Protein AF-0000000078810450 (afdb_homodimer)

Organism: NCBI:txid997884

Structure (mmCIF, N/CA/C/O backbone):
data_AF-0000000078810450-model_v1
#
loop_
_entity.id
_entity.type
_entity.pdbx_description
1 polymer Exo-1,4-beta-D-glucosaminidase
#
loop_
_atom_site.group_PDB
_atom_site.id
_atom_site.type_symbol
_atom_site.label_atom_id
_atom_site.label_alt_id
_atom_site.label_comp_id
_atom_site.label_asym_id
_atom_site.label_entity_id
_atom_site.label_seq_id
_atom_site.pdbx_PDB_ins_code
_atom_site.Cartn_x
_atom_site.Cartn_y
_atom_site.Cartn_z
_atom_site.occupancy
_atom_site.B_iso_or_equiv
_atom_site.auth_seq_id
_atom_site.auth_comp_id
_atom_site.auth_asym_id
_atom_site.auth_atom_id
_atom_site.pdbx_PDB_model_num
ATOM 1 N N . MET A 1 1 ? -10.781 -10.5 62.188 1 21.38 1 MET A N 1
ATOM 2 C CA . MET A 1 1 ? -11.43 -10.844 60.938 1 21.38 1 MET A CA 1
ATOM 3 C C . MET A 1 1 ? -10.594 -10.367 59.75 1 21.38 1 MET A C 1
ATOM 5 O O . MET A 1 1 ? -11.031 -10.461 58.594 1 21.38 1 MET A O 1
ATOM 9 N N . MET A 1 2 ? -9.508 -9.695 59.844 1 20.66 2 MET A N 1
ATOM 10 C CA . MET A 1 2 ? -8.656 -8.688 59.219 1 20.66 2 MET A CA 1
ATOM 11 C C . MET A 1 2 ? -7.68 -9.32 58.25 1 20.66 2 MET A C 1
ATOM 13 O O . MET A 1 2 ? -6.898 -8.617 57.594 1 20.66 2 MET A O 1
ATOM 17 N N . LYS A 1 3 ? -7.469 -10.562 58.469 1 24.83 3 LYS A N 1
ATOM 18 C CA . LYS A 1 3 ? -6.246 -11.227 58 1 24.83 3 LYS A CA 1
ATOM 19 C C . LYS A 1 3 ? -6.234 -11.383 56.5 1 24.83 3 LYS A C 1
ATOM 21 O O . LYS A 1 3 ? -5.168 -11.5 55.875 1 24.83 3 LYS A O 1
ATOM 26 N N . ASN A 1 4 ? -7.266 -11.797 55.938 1 23.16 4 ASN A N 1
ATOM 27 C CA . ASN A 1 4 ? -7.23 -12.586 54.719 1 23.16 4 ASN A CA 1
ATOM 28 C C . ASN A 1 4 ? -7.027 -11.711 53.469 1 23.16 4 ASN A C 1
ATOM 30 O O . ASN A 1 4 ? -7.305 -12.133 52.344 1 23.16 4 ASN A O 1
ATOM 34 N N . ARG A 1 5 ? -6.918 -10.367 53.688 1 27.88 5 ARG A N 1
ATOM 35 C CA . ARG A 1 5 ? -7.078 -9.461 52.562 1 27.88 5 ARG A CA 1
ATOM 36 C C . ARG A 1 5 ? -5.832 -9.461 51.656 1 27.88 5 ARG A C 1
ATOM 38 O O . ARG A 1 5 ? -5.793 -8.781 50.625 1 27.88 5 ARG A O 1
ATOM 45 N N . PHE A 1 6 ? -4.738 -9.883 52.281 1 26.28 6 PHE A N 1
ATOM 46 C CA . PHE A 1 6 ? -3.432 -9.516 51.75 1 26.28 6 PHE A CA 1
ATOM 47 C C . PHE A 1 6 ? -3.1 -10.344 50.531 1 26.28 6 PHE A C 1
ATOM 49 O O . PHE A 1 6 ? -2.17 -10.008 49.781 1 26.28 6 PHE A O 1
ATOM 56 N N . ILE A 1 7 ? -3.629 -11.555 50.469 1 25.14 7 ILE A N 1
ATOM 57 C CA . ILE A 1 7 ? -2.977 -12.531 49.594 1 25.14 7 ILE A CA 1
ATOM 58 C C . ILE A 1 7 ? -3.301 -12.219 48.156 1 25.14 7 ILE A C 1
ATOM 60 O O . ILE A 1 7 ? -2.588 -12.656 47.25 1 25.14 7 ILE A O 1
ATOM 64 N N . TYR A 1 8 ? -4.449 -11.469 47.938 1 25.22 8 TYR A N 1
ATOM 65 C CA . TYR A 1 8 ? -4.977 -11.57 46.562 1 25.22 8 TYR A CA 1
ATOM 66 C C . TYR A 1 8 ? -4.133 -10.766 45.594 1 25.22 8 TYR A C 1
ATOM 68 O O . TYR A 1 8 ? -4.305 -10.875 44.375 1 25.22 8 TYR A O 1
ATOM 76 N N . PHE A 1 9 ? -3.438 -9.672 46.062 1 24.89 9 PHE A N 1
ATOM 77 C CA . PHE A 1 9 ? -2.959 -8.656 45.156 1 24.89 9 PHE A CA 1
ATOM 78 C C . PHE A 1 9 ? -1.717 -9.141 44.406 1 24.89 9 PHE A C 1
ATOM 80 O O . PHE A 1 9 ? -1.189 -8.438 43.531 1 24.89 9 PHE A O 1
ATOM 87 N N . LEU A 1 10 ? -1.019 -10.125 45.062 1 24.41 10 LEU A N 1
ATOM 88 C CA . LEU A 1 10 ? 0.326 -10.359 44.531 1 24.41 10 LEU A CA 1
ATOM 89 C C . LEU A 1 10 ? 0.276 -11.008 43.156 1 24.41 10 LEU A C 1
ATOM 91 O O . LEU A 1 10 ? 1.299 -11.109 42.469 1 24.41 10 LEU A O 1
ATOM 95 N N . VAL A 1 11 ? -0.8 -11.773 42.938 1 25.97 11 VAL A N 1
ATOM 96 C CA . VAL A 1 11 ? -0.687 -12.727 41.844 1 25.97 11 VAL A CA 1
ATOM 97 C C . VAL A 1 11 ? -0.676 -11.984 40.5 1 25.97 11 VAL A C 1
ATOM 99 O O . VAL A 1 11 ? -0.349 -12.562 39.469 1 25.97 11 VAL A O 1
ATOM 102 N N . PHE A 1 12 ? -1.182 -10.734 40.438 1 25.69 12 PHE A N 1
ATOM 103 C CA . PHE A 1 12 ? -1.432 -10.195 39.125 1 25.69 12 PHE A CA 1
ATOM 104 C C . PHE A 1 12 ? -0.128 -9.773 38.438 1 25.69 12 PHE A C 1
ATOM 106 O O . PHE A 1 12 ? -0.127 -9.336 37.281 1 25.69 12 PHE A O 1
ATOM 113 N N . MET A 1 13 ? 0.93 -9.492 39.25 1 24.31 13 MET A N 1
ATOM 114 C CA . MET A 1 13 ? 2.025 -8.742 38.625 1 24.31 13 MET A CA 1
ATOM 115 C C . MET A 1 13 ? 2.844 -9.633 37.719 1 24.31 13 MET A C 1
ATOM 117 O O . MET A 1 13 ? 3.779 -9.172 37.062 1 24.31 13 MET A O 1
ATOM 121 N N . LEU A 1 14 ? 2.938 -10.883 38.094 1 26.75 14 LEU A N 1
ATOM 122 C CA . LEU A 1 14 ? 3.9 -11.609 37.281 1 26.75 14 LEU A CA 1
ATOM 123 C C . LEU A 1 14 ? 3.34 -11.867 35.906 1 26.75 14 LEU A C 1
ATOM 125 O O . LEU A 1 14 ? 2.857 -12.969 35.594 1 26.75 14 LEU A O 1
ATOM 129 N N . LEU A 1 15 ? 2.559 -10.938 35.344 1 27.98 15 LEU A N 1
ATOM 130 C CA . LEU A 1 15 ? 2.246 -11.328 34 1 27.98 15 LEU A CA 1
ATOM 131 C C . LEU A 1 15 ? 3.52 -11.461 33.156 1 27.98 15 LEU A C 1
ATOM 133 O O . LEU A 1 15 ? 4.336 -10.539 33.125 1 27.98 15 LEU A O 1
ATOM 137 N N . PRO A 1 16 ? 4.062 -12.672 33.031 1 27.22 16 PRO A N 1
ATOM 138 C CA . PRO A 1 16 ? 5.207 -12.781 32.125 1 27.22 16 PRO A CA 1
ATOM 139 C C . PRO A 1 16 ? 5.035 -11.938 30.875 1 27.22 16 PRO A C 1
ATOM 141 O O . PRO A 1 16 ? 3.926 -11.812 30.359 1 27.22 16 PRO A O 1
ATOM 144 N N . VAL A 1 17 ? 5.887 -11.031 30.703 1 28.42 17 VAL A N 1
ATOM 145 C CA . VAL A 1 17 ? 6.137 -10.398 29.406 1 28.42 17 VAL A CA 1
ATOM 146 C C . VAL A 1 17 ? 6.297 -11.477 28.328 1 28.42 17 VAL A C 1
ATOM 148 O O . VAL A 1 17 ? 7.312 -12.164 28.281 1 28.42 17 VAL A O 1
ATOM 151 N N . VAL A 1 18 ? 5.324 -12.367 28.203 1 27.5 18 VAL A N 1
ATOM 152 C CA . VAL A 1 18 ? 5.383 -13.141 26.969 1 27.5 18 VAL A CA 1
ATOM 153 C C . VAL A 1 18 ? 5.641 -12.203 25.781 1 27.5 18 VAL A C 1
ATOM 155 O O . VAL A 1 18 ? 4.852 -11.289 25.531 1 27.5 18 VAL A O 1
ATOM 158 N N . MET A 1 19 ? 6.84 -12.109 25.484 1 28.89 19 MET A N 1
ATOM 159 C CA . MET A 1 19 ? 7.25 -11.555 24.188 1 28.89 19 MET A CA 1
ATOM 160 C C . MET A 1 19 ? 6.359 -12.078 23.078 1 28.89 19 MET A C 1
ATOM 162 O O . MET A 1 19 ? 6.402 -13.266 22.75 1 28.89 19 MET A O 1
ATOM 166 N N . MET A 1 20 ? 5.113 -11.758 23.062 1 32.91 20 MET A N 1
ATOM 167 C CA . MET A 1 20 ? 4.246 -11.961 21.906 1 32.91 20 MET A CA 1
ATOM 168 C C . MET A 1 20 ? 4.977 -11.609 20.625 1 32.91 20 MET A C 1
ATOM 170 O O . MET A 1 20 ? 5.445 -10.484 20.453 1 32.91 20 MET A O 1
ATOM 174 N N . ALA A 1 21 ? 5.609 -12.531 20.109 1 36 21 ALA A N 1
ATOM 175 C CA . ALA A 1 21 ? 6.184 -12.359 18.781 1 36 21 ALA A CA 1
ATOM 176 C C . ALA A 1 21 ? 5.18 -11.711 17.828 1 36 21 ALA A C 1
ATOM 178 O O . ALA A 1 21 ? 4.148 -12.297 17.516 1 36 21 ALA A O 1
ATOM 179 N N . GLN A 1 22 ? 4.719 -10.5 17.812 1 42.09 22 GLN A N 1
ATOM 180 C CA . GLN A 1 22 ? 3.955 -9.719 16.844 1 42.09 22 GLN A CA 1
ATOM 181 C C . GLN A 1 22 ? 4.402 -10.016 15.414 1 42.09 22 GLN A C 1
ATOM 183 O O . GLN A 1 22 ? 5.594 -9.93 15.102 1 42.09 22 GLN A O 1
ATOM 188 N N . TYR A 1 23 ? 3.615 -10.828 14.625 1 57.78 23 TYR A N 1
ATOM 189 C CA . TYR A 1 23 ? 3.926 -11.039 13.219 1 57.78 23 TYR A CA 1
ATOM 190 C C . TYR A 1 23 ? 4.191 -9.719 12.508 1 57.78 23 TYR A C 1
ATOM 192 O O . TYR A 1 23 ? 3.469 -8.742 12.711 1 57.78 23 TYR A O 1
ATOM 200 N N . LYS A 1 24 ? 5.359 -9.531 12.055 1 81.19 24 LYS A N 1
ATOM 201 C CA . LYS A 1 24 ? 5.707 -8.375 11.242 1 81.19 24 LYS A CA 1
ATOM 202 C C . LYS A 1 24 ? 5.332 -8.602 9.781 1 81.19 24 LYS A C 1
ATOM 204 O O . LYS A 1 24 ? 5.82 -9.547 9.148 1 81.19 24 LYS A O 1
ATOM 209 N N . LEU A 1 25 ? 4.266 -7.879 9.281 1 92.75 25 LEU A N 1
ATOM 210 C CA . LEU A 1 25 ? 3.875 -7.953 7.879 1 92.75 25 LEU A CA 1
ATOM 211 C C . LEU A 1 25 ? 5.047 -7.602 6.969 1 92.75 25 LEU A C 1
ATOM 213 O O . LEU A 1 25 ? 5.852 -6.727 7.297 1 92.75 25 LEU A O 1
ATOM 217 N N . ASN A 1 26 ? 5.121 -8.297 5.883 1 95.75 26 ASN A N 1
ATOM 218 C CA . ASN A 1 26 ? 6.18 -8.125 4.898 1 95.75 26 ASN A CA 1
ATOM 219 C C . ASN A 1 26 ? 5.809 -7.066 3.859 1 95.75 26 ASN A C 1
ATOM 221 O O . ASN A 1 26 ? 5.039 -7.34 2.936 1 95.75 26 ASN A O 1
ATOM 225 N N . PHE A 1 27 ? 6.398 -5.902 3.979 1 95.5 27 PHE A N 1
ATOM 226 C CA . PHE A 1 27 ? 6.145 -4.828 3.027 1 95.5 27 PHE A CA 1
ATOM 227 C C . PHE A 1 27 ? 7.207 -4.809 1.937 1 95.5 27 PHE A C 1
ATOM 229 O O . PHE A 1 27 ? 7.172 -3.957 1.043 1 95.5 27 PHE A O 1
ATOM 236 N N . GLY A 1 28 ? 8.164 -5.793 1.945 1 96 28 GLY A N 1
ATOM 237 C CA . GLY A 1 28 ? 9.305 -5.75 1.047 1 96 28 GLY A CA 1
ATOM 238 C C . GLY A 1 28 ? 10.328 -4.703 1.435 1 96 28 GLY A C 1
ATOM 239 O O . GLY A 1 28 ? 10.406 -4.305 2.598 1 96 28 GLY A O 1
ATOM 240 N N . LEU A 1 29 ? 11.195 -4.348 0.47 1 95.12 29 LEU A N 1
ATOM 241 C CA . LEU A 1 29 ? 12.195 -3.316 0.716 1 95.12 29 LEU A CA 1
ATOM 242 C C . LEU A 1 29 ? 11.586 -1.925 0.592 1 95.12 29 LEU A C 1
ATOM 244 O O . LEU A 1 29 ? 10.711 -1.698 -0.249 1 95.12 29 LEU A O 1
ATOM 248 N N . ARG A 1 30 ? 12.023 -1.065 1.402 1 93.81 30 ARG A N 1
ATOM 249 C CA . ARG A 1 30 ? 11.547 0.313 1.348 1 93.81 30 ARG A CA 1
ATOM 250 C C . ARG A 1 30 ? 12.609 1.237 0.762 1 93.81 30 ARG A C 1
ATOM 252 O O . ARG A 1 30 ? 12.383 2.441 0.623 1 93.81 30 ARG A O 1
ATOM 259 N N . GLN A 1 31 ? 13.734 0.712 0.553 1 92 31 GLN A N 1
ATOM 260 C CA . GLN A 1 31 ? 14.836 1.341 -0.167 1 92 31 GLN A CA 1
ATOM 261 C C . GLN A 1 31 ? 15.695 0.299 -0.881 1 92 31 GLN A C 1
ATOM 263 O O . GLN A 1 31 ? 15.758 -0.858 -0.458 1 92 31 GLN A O 1
ATOM 268 N N . GLN A 1 32 ? 16.344 0.661 -1.959 1 92.25 32 GLN A N 1
ATOM 269 C CA . GLN A 1 32 ? 17.219 -0.257 -2.674 1 92.25 32 GLN A CA 1
ATOM 270 C C . GLN A 1 32 ? 18.406 -0.677 -1.803 1 92.25 32 GLN A C 1
ATOM 272 O O . GLN A 1 32 ? 18.875 0.095 -0.959 1 92.25 32 GLN A O 1
ATOM 277 N N . GLN A 1 33 ? 18.859 -1.914 -2.039 1 93.69 33 GLN A N 1
ATOM 278 C CA . GLN A 1 33 ? 20.078 -2.373 -1.388 1 93.69 33 GLN A CA 1
ATOM 279 C C . GLN A 1 33 ? 21.266 -1.479 -1.743 1 93.69 33 GLN A C 1
ATOM 281 O O . GLN A 1 33 ? 21.344 -0.952 -2.855 1 93.69 33 GLN A O 1
ATOM 286 N N . PRO A 1 34 ? 22.188 -1.278 -0.757 1 92.44 34 PRO A N 1
ATOM 287 C CA . PRO A 1 34 ? 23.422 -0.576 -1.134 1 92.44 34 PRO A CA 1
ATOM 288 C C . PRO A 1 34 ? 24.234 -1.326 -2.189 1 92.44 34 PRO A C 1
ATOM 290 O O . PRO A 1 34 ? 24.156 -2.555 -2.271 1 92.44 34 PRO A O 1
ATOM 293 N N . ALA A 1 35 ? 24.984 -0.656 -2.908 1 92.56 35 ALA A N 1
ATOM 294 C CA . ALA A 1 35 ? 25.781 -1.212 -4 1 92.56 35 ALA A CA 1
ATOM 295 C C . ALA A 1 35 ? 26.703 -2.316 -3.498 1 92.56 35 ALA A C 1
ATOM 297 O O . ALA A 1 35 ? 26.969 -3.287 -4.211 1 92.56 35 ALA A O 1
ATOM 298 N N . SER A 1 36 ? 27.141 -2.258 -2.252 1 94.19 36 SER A N 1
ATOM 299 C CA . SER A 1 36 ? 28.094 -3.203 -1.685 1 94.19 36 SER A CA 1
ATOM 300 C C . SER A 1 36 ? 27.469 -4.574 -1.483 1 94.19 36 SER A C 1
ATOM 302 O O . SER A 1 36 ? 28.172 -5.582 -1.373 1 94.19 36 SER A O 1
ATOM 304 N N . GLU A 1 37 ? 26.125 -4.629 -1.515 1 94.19 37 GLU A N 1
ATOM 305 C CA . GLU A 1 37 ? 25.422 -5.883 -1.247 1 94.19 37 GLU A CA 1
ATOM 306 C C . GLU A 1 37 ? 24.984 -6.559 -2.545 1 94.19 37 GLU A C 1
ATOM 308 O O . GLU A 1 37 ? 24.562 -7.715 -2.533 1 94.19 37 GLU A O 1
ATOM 313 N N . LEU A 1 38 ? 25.156 -5.91 -3.662 1 96.06 38 LEU A N 1
ATOM 314 C CA . LEU A 1 38 ? 24.719 -6.461 -4.941 1 96.06 38 LEU A CA 1
ATOM 315 C C . LEU A 1 38 ? 25.688 -7.527 -5.434 1 96.06 38 LEU A C 1
ATOM 317 O O . LEU A 1 38 ? 26.906 -7.402 -5.246 1 96.06 38 LEU A O 1
ATOM 321 N N . PRO A 1 39 ? 25.156 -8.625 -6.027 1 96.56 39 PRO A N 1
ATOM 322 C CA . PRO A 1 39 ? 26.062 -9.656 -6.559 1 96.56 39 PRO A CA 1
ATOM 323 C C . PRO A 1 39 ? 26.969 -9.133 -7.664 1 96.56 39 PRO A C 1
ATOM 325 O O . PRO A 1 39 ? 26.562 -8.281 -8.461 1 96.56 39 PRO A O 1
ATOM 328 N N . LYS A 1 40 ? 28.156 -9.688 -7.719 1 95.69 40 LYS A N 1
ATOM 329 C CA . LYS A 1 40 ? 29.156 -9.312 -8.719 1 95.69 40 LYS A CA 1
ATOM 330 C C . LYS A 1 40 ? 29.641 -10.539 -9.484 1 95.69 40 LYS A C 1
ATOM 332 O O . LYS A 1 40 ? 29.953 -11.57 -8.883 1 95.69 40 LYS A O 1
ATOM 337 N N . GLY A 1 41 ? 29.625 -10.461 -10.773 1 95.12 41 GLY A N 1
ATOM 338 C CA . GLY A 1 41 ? 30.156 -11.508 -11.625 1 95.12 41 GLY A CA 1
ATOM 339 C C . GLY A 1 41 ? 31.531 -11.18 -12.188 1 95.12 41 GLY A C 1
ATOM 340 O O . GLY A 1 41 ? 31.922 -10.016 -12.219 1 95.12 41 GLY A O 1
ATOM 341 N N . LYS A 1 42 ? 32.25 -12.188 -12.602 1 95.94 42 LYS A N 1
ATOM 342 C CA . LYS A 1 42 ? 33.562 -12.016 -13.227 1 95.94 42 LYS A CA 1
ATOM 343 C C . LYS A 1 42 ? 33.406 -11.711 -14.719 1 95.94 42 LYS A C 1
ATOM 345 O O . LYS A 1 42 ? 34.25 -11.008 -15.297 1 95.94 42 LYS A O 1
ATOM 350 N N . ALA A 1 43 ? 32.406 -12.289 -15.281 1 95.19 43 ALA A N 1
ATOM 351 C CA . ALA A 1 43 ? 32.188 -12.109 -16.703 1 95.19 43 ALA A CA 1
ATOM 352 C C . ALA A 1 43 ? 31.656 -10.703 -17.016 1 95.19 43 ALA A C 1
ATOM 354 O O . ALA A 1 43 ? 30.828 -10.172 -16.266 1 95.19 43 ALA A O 1
ATOM 355 N N . PRO A 1 44 ? 32.125 -10.102 -18.078 1 91.94 44 PRO A N 1
ATOM 356 C CA . PRO A 1 44 ? 31.609 -8.789 -18.453 1 91.94 44 PRO A CA 1
ATOM 357 C C . PRO A 1 44 ? 30.203 -8.859 -19.031 1 91.94 44 PRO A C 1
ATOM 359 O O . PRO A 1 44 ? 29.797 -9.906 -19.547 1 91.94 44 PRO A O 1
ATOM 362 N N . LEU A 1 45 ? 29.531 -7.758 -18.938 1 90.81 45 LEU A N 1
ATOM 363 C CA . LEU A 1 45 ? 28.219 -7.641 -19.562 1 90.81 45 LEU A CA 1
ATOM 364 C C . LEU A 1 45 ? 28.359 -7.609 -21.078 1 90.81 45 LEU A C 1
ATOM 366 O O . LEU A 1 45 ? 29.188 -6.883 -21.625 1 90.81 45 LEU A O 1
ATOM 370 N N . ILE A 1 46 ? 27.641 -8.406 -21.734 1 89.69 46 ILE A N 1
ATOM 371 C CA . ILE A 1 46 ? 27.516 -8.336 -23.188 1 89.69 46 ILE A CA 1
ATOM 372 C C . ILE A 1 46 ? 26.25 -7.57 -23.562 1 89.69 46 ILE A C 1
ATOM 374 O O . ILE A 1 46 ? 25.141 -8.062 -23.359 1 89.69 46 ILE A O 1
ATOM 378 N N . PRO A 1 47 ? 26.359 -6.441 -24.109 1 91.19 47 PRO A N 1
ATOM 379 C CA . PRO A 1 47 ? 25.156 -5.656 -24.438 1 91.19 47 PRO A CA 1
ATOM 380 C C . PRO A 1 47 ? 24.312 -6.285 -25.531 1 91.19 47 PRO A C 1
ATOM 382 O O . PRO A 1 47 ? 24.859 -6.953 -26.422 1 91.19 47 PRO A O 1
ATOM 385 N N . ALA A 1 48 ? 23.078 -6.074 -25.469 1 93.88 48 ALA A N 1
ATOM 386 C CA . ALA A 1 48 ? 22.172 -6.484 -26.531 1 93.88 48 ALA A CA 1
ATOM 387 C C . ALA A 1 48 ? 22.281 -5.562 -27.734 1 93.88 48 ALA A C 1
ATOM 389 O O . ALA A 1 48 ? 22.797 -4.445 -27.625 1 93.88 48 ALA A O 1
ATOM 390 N N . ILE A 1 49 ? 21.891 -6.039 -28.875 1 93.81 49 ILE A N 1
ATOM 391 C CA . ILE A 1 49 ? 21.906 -5.254 -30.094 1 93.81 49 ILE A CA 1
ATOM 392 C C . ILE A 1 49 ? 20.484 -4.98 -30.562 1 93.81 49 ILE A C 1
ATOM 394 O O . ILE A 1 49 ? 19.719 -5.91 -30.828 1 93.81 49 ILE A O 1
ATOM 398 N N . ARG A 1 50 ? 20.172 -3.707 -30.688 1 93.06 50 ARG A N 1
ATOM 399 C CA . ARG A 1 50 ? 18.828 -3.277 -31.062 1 93.06 50 ARG A CA 1
ATOM 400 C C . ARG A 1 50 ? 18.469 -3.756 -32.469 1 93.06 50 ARG A C 1
ATOM 402 O O . ARG A 1 50 ? 19.266 -3.627 -33.406 1 93.06 50 ARG A O 1
ATOM 409 N N . LYS A 1 51 ? 17.281 -4.312 -32.562 1 90.88 51 LYS A N 1
ATOM 410 C CA . LYS A 1 51 ? 16.781 -4.715 -33.875 1 90.88 51 LYS A CA 1
ATOM 411 C C . LYS A 1 51 ? 16.094 -3.545 -34.562 1 90.88 51 LYS A C 1
ATOM 413 O O . LYS A 1 51 ? 15.492 -2.689 -33.938 1 90.88 51 LYS A O 1
ATOM 418 N N . SER A 1 52 ? 16.234 -3.551 -35.875 1 85.88 52 SER A N 1
ATOM 419 C CA . SER A 1 52 ? 15.586 -2.506 -36.656 1 85.88 52 SER A CA 1
ATOM 420 C C . SER A 1 52 ? 14.078 -2.715 -36.688 1 85.88 52 SER A C 1
ATOM 422 O O . SER A 1 52 ? 13.602 -3.852 -36.75 1 85.88 52 SER A O 1
ATOM 424 N N . LYS A 1 53 ? 13.414 -1.57 -36.688 1 82.31 53 LYS A N 1
ATOM 425 C CA . LYS A 1 53 ? 11.961 -1.637 -36.781 1 82.31 53 LYS A CA 1
ATOM 426 C C . LYS A 1 53 ? 11.508 -1.979 -38.188 1 82.31 53 LYS A C 1
ATOM 428 O O . LYS A 1 53 ? 12.062 -1.471 -39.156 1 82.31 53 LYS A O 1
ATOM 433 N N . THR A 1 54 ? 10.672 -2.961 -38.281 1 80.44 54 THR A N 1
ATOM 434 C CA . THR A 1 54 ? 10.023 -3.277 -39.531 1 80.44 54 THR A CA 1
ATOM 435 C C . THR A 1 54 ? 8.539 -2.914 -39.5 1 80.44 54 THR A C 1
ATOM 437 O O . THR A 1 54 ? 7.84 -3.264 -38.531 1 80.44 54 THR A O 1
ATOM 440 N N . ASP A 1 55 ? 8.102 -2.154 -40.438 1 81.5 55 ASP A N 1
ATOM 441 C CA . ASP A 1 55 ? 6.688 -1.816 -40.5 1 81.5 55 ASP A CA 1
ATOM 442 C C . ASP A 1 55 ? 5.852 -3.031 -40.906 1 81.5 55 ASP A C 1
ATOM 444 O O . ASP A 1 55 ? 6.133 -3.684 -41.906 1 81.5 55 ASP A O 1
ATOM 448 N N . MET A 1 56 ? 5.02 -3.373 -40.062 1 84.81 56 MET A N 1
ATOM 449 C CA . MET A 1 56 ? 4.145 -4.512 -40.344 1 84.81 56 MET A CA 1
ATOM 450 C C . MET A 1 56 ? 2.695 -4.176 -40 1 84.81 56 MET A C 1
ATOM 452 O O . MET A 1 56 ? 2.418 -3.525 -39 1 84.81 56 MET A O 1
ATOM 456 N N . LYS A 1 57 ? 1.841 -4.551 -40.875 1 87.69 57 LYS A N 1
ATOM 457 C CA . LYS A 1 57 ? 0.411 -4.434 -40.594 1 87.69 57 LYS A CA 1
ATOM 458 C C . LYS A 1 57 ? -0.084 -5.586 -39.75 1 87.69 57 LYS A C 1
ATOM 460 O O . LYS A 1 57 ? 0.46 -6.691 -39.781 1 87.69 57 LYS A O 1
ATOM 465 N N . GLY A 1 58 ? -1.146 -5.219 -39.031 1 92.62 58 GLY A N 1
ATOM 466 C CA . GLY A 1 58 ? -1.755 -6.27 -38.219 1 92.62 58 GLY A CA 1
ATOM 467 C C . GLY A 1 58 ? -2.338 -7.395 -39.062 1 92.62 58 GLY A C 1
ATOM 468 O O . GLY A 1 58 ? -2.893 -7.156 -40.125 1 92.62 58 GLY A O 1
ATOM 469 N N . VAL A 1 59 ? -2.146 -8.547 -38.562 1 93.19 59 VAL A N 1
ATOM 470 C CA . VAL A 1 59 ? -2.709 -9.734 -39.188 1 93.19 59 VAL A CA 1
ATOM 471 C C . VAL A 1 59 ? -3.93 -10.211 -38.406 1 93.19 59 VAL A C 1
ATOM 473 O O . VAL A 1 59 ? -3.914 -10.242 -37.188 1 93.19 59 VAL A O 1
ATOM 476 N N . VAL A 1 60 ? -4.969 -10.438 -39.062 1 95 60 VAL A N 1
ATOM 477 C CA . VAL A 1 60 ? -6.199 -10.961 -38.5 1 95 60 VAL A CA 1
ATOM 478 C C . VAL A 1 60 ? -6.434 -12.391 -38.969 1 95 60 VAL A C 1
ATOM 480 O O . VAL A 1 60 ? -6.656 -12.633 -40.156 1 95 60 VAL A O 1
ATOM 483 N N . THR A 1 61 ? -6.371 -13.344 -38.031 1 94.62 61 THR A N 1
ATOM 484 C CA . THR A 1 61 ? -6.508 -14.75 -38.375 1 94.62 61 THR A CA 1
ATOM 485 C C . THR A 1 61 ? -7.703 -15.375 -37.656 1 94.62 61 THR A C 1
ATOM 487 O O . THR A 1 61 ? -7.977 -15.055 -36.5 1 94.62 61 THR A O 1
ATOM 490 N N . PRO A 1 62 ? -8.391 -16.234 -38.312 1 92.81 62 PRO A N 1
ATOM 491 C CA . PRO A 1 62 ? -9.492 -16.922 -37.656 1 92.81 62 PRO A CA 1
ATOM 492 C C . PRO A 1 62 ? -9.039 -17.703 -36.438 1 92.81 62 PRO A C 1
ATOM 494 O O . PRO A 1 62 ? -7.992 -18.359 -36.469 1 92.81 62 PRO A O 1
ATOM 497 N N . ALA A 1 63 ? -9.727 -17.625 -35.438 1 89.75 63 ALA A N 1
ATOM 498 C CA . ALA A 1 63 ? -9.43 -18.328 -34.188 1 89.75 63 ALA A CA 1
ATOM 499 C C . ALA A 1 63 ? -10.578 -19.25 -33.781 1 89.75 63 ALA A C 1
ATOM 501 O O . ALA A 1 63 ? -10.656 -19.703 -32.656 1 89.75 63 ALA A O 1
ATOM 502 N N . GLY A 1 64 ? -11.547 -19.438 -34.719 1 79.19 64 GLY A N 1
ATOM 503 C CA . GLY A 1 64 ? -12.711 -20.25 -34.438 1 79.19 64 GLY A CA 1
ATOM 504 C C . GLY A 1 64 ? -13.852 -19.453 -33.812 1 79.19 64 GLY A C 1
ATOM 505 O O . GLY A 1 64 ? -13.648 -18.359 -33.312 1 79.19 64 GLY A O 1
ATOM 506 N N . GLU A 1 65 ? -15.125 -19.859 -33.969 1 77 65 GLU A N 1
ATOM 507 C CA . GLU A 1 65 ? -16.312 -19.359 -33.281 1 77 65 GLU A CA 1
ATOM 508 C C . GLU A 1 65 ? -16.562 -17.891 -33.594 1 77 65 GLU A C 1
ATOM 510 O O . GLU A 1 65 ? -16.781 -17.078 -32.688 1 77 65 GLU A O 1
ATOM 515 N N . GLN A 1 66 ? -16.344 -17.531 -34.844 1 84.94 66 GLN A N 1
ATOM 516 C CA . GLN A 1 66 ? -16.562 -16.172 -35.344 1 84.94 66 GLN A CA 1
ATOM 517 C C . GLN A 1 66 ? -15.617 -15.195 -34.625 1 84.94 66 GLN A C 1
ATOM 519 O O . GLN A 1 66 ? -15.977 -14.039 -34.406 1 84.94 66 GLN A O 1
ATOM 524 N N . GLN A 1 67 ? -14.555 -15.758 -34.125 1 91.81 67 GLN A N 1
ATOM 525 C CA . GLN A 1 67 ? -13.531 -14.93 -33.531 1 91.81 67 GLN A CA 1
ATOM 526 C C . GLN A 1 67 ? -12.281 -14.852 -34.406 1 91.81 67 GLN A C 1
ATOM 528 O O . GLN A 1 67 ? -11.984 -15.789 -35.125 1 91.81 67 GLN A O 1
ATOM 533 N N . TYR A 1 68 ? -11.68 -13.766 -34.344 1 95.69 68 TYR A N 1
ATOM 534 C CA . TYR A 1 68 ? -10.469 -13.5 -35.125 1 95.69 68 TYR A CA 1
ATOM 535 C C . TYR A 1 68 ? -9.375 -12.93 -34.219 1 95.69 68 TYR A C 1
ATOM 537 O O . TYR A 1 68 ? -9.617 -12.016 -33.438 1 95.69 68 TYR A O 1
ATOM 545 N N . ARG A 1 69 ? -8.227 -13.523 -34.281 1 96.69 69 ARG A N 1
ATOM 546 C CA . ARG A 1 69 ? -7.105 -13.117 -33.469 1 96.69 69 ARG A CA 1
ATOM 547 C C . ARG A 1 69 ? -6.312 -11.992 -34.125 1 96.69 69 ARG A C 1
ATOM 549 O O . ARG A 1 69 ? -6.016 -12.055 -35.312 1 96.69 69 ARG A O 1
ATOM 556 N N . LEU A 1 70 ? -6.051 -10.938 -33.344 1 97 70 LEU A N 1
ATOM 557 C CA . LEU A 1 70 ? -5.137 -9.891 -33.781 1 97 70 LEU A CA 1
ATOM 558 C C . LEU A 1 70 ? -3.695 -10.242 -33.438 1 97 70 LEU A C 1
ATOM 560 O O . LEU A 1 70 ? -3.361 -10.406 -32.281 1 97 70 LEU A O 1
ATOM 564 N N . SER A 1 71 ? -2.938 -10.383 -34.438 1 92.94 71 SER A N 1
ATOM 565 C CA . SER A 1 71 ? -1.545 -10.742 -34.188 1 92.94 71 SER A CA 1
ATOM 566 C C . SER A 1 71 ? -0.611 -9.992 -35.125 1 92.94 71 SER A C 1
ATOM 568 O O . SER A 1 71 ? -1.067 -9.32 -36.062 1 92.94 71 SER A O 1
ATOM 570 N N . ASP A 1 72 ? 0.542 -10.109 -34.844 1 89.06 72 ASP A N 1
ATOM 571 C CA . ASP A 1 72 ? 1.573 -9.461 -35.656 1 89.06 72 ASP A CA 1
ATOM 572 C C . ASP A 1 72 ? 1.313 -7.957 -35.781 1 89.06 72 ASP A C 1
ATOM 574 O O . ASP A 1 72 ? 0.229 -7.48 -35.438 1 89.06 72 ASP A O 1
ATOM 578 N N . GLY A 1 73 ? 2.221 -7.125 -35.875 1 92.75 73 GLY A N 1
ATOM 579 C CA . GLY A 1 73 ? 2.109 -5.703 -36.188 1 92.75 73 GLY A CA 1
ATOM 580 C C . GLY A 1 73 ? 1.915 -4.848 -34.938 1 92.75 73 GLY A C 1
ATOM 581 O O . GLY A 1 73 ? 1.751 -3.631 -35.031 1 92.75 73 GLY A O 1
ATOM 582 N N . TRP A 1 74 ? 1.786 -5.473 -33.812 1 96.31 74 TRP A N 1
ATOM 583 C CA . TRP A 1 74 ? 1.665 -4.703 -32.562 1 96.31 74 TRP A CA 1
ATOM 584 C C . TRP A 1 74 ? 2.881 -3.807 -32.375 1 96.31 74 TRP A C 1
ATOM 586 O O . TRP A 1 74 ? 4.016 -4.215 -32.625 1 96.31 74 TRP A O 1
ATOM 596 N N . GLU A 1 75 ? 2.635 -2.629 -31.953 1 96.56 75 GLU A N 1
ATOM 597 C CA . GLU A 1 75 ? 3.684 -1.688 -31.578 1 96.56 75 GLU A CA 1
ATOM 598 C C . GLU A 1 75 ? 3.562 -1.289 -30.109 1 96.56 75 GLU A C 1
ATOM 600 O O . GLU A 1 75 ? 2.471 -1.334 -29.531 1 96.56 75 GLU A O 1
ATOM 605 N N . MET A 1 76 ? 4.66 -0.916 -29.453 1 97 76 MET A N 1
ATOM 606 C CA . MET A 1 76 ? 4.68 -0.542 -28.047 1 97 76 MET A CA 1
ATOM 607 C C . MET A 1 76 ? 5.613 0.641 -27.812 1 97 76 MET A C 1
ATOM 609 O O . MET A 1 76 ? 6.676 0.731 -28.422 1 97 76 MET A O 1
ATOM 613 N N . LEU A 1 77 ? 5.254 1.527 -27.016 1 96.5 77 LEU A N 1
ATOM 614 C CA . LEU A 1 77 ? 6.098 2.648 -26.594 1 96.5 77 LEU A CA 1
ATOM 615 C C . LEU A 1 77 ? 5.688 3.16 -25.219 1 96.5 77 LEU A C 1
ATOM 617 O O . LEU A 1 77 ? 4.52 3.074 -24.844 1 96.5 77 LEU A O 1
ATOM 621 N N . ASP A 1 78 ? 6.637 3.6 -24.422 1 96.44 78 ASP A N 1
ATOM 622 C CA . ASP A 1 78 ? 6.301 4.125 -23.094 1 96.44 78 ASP A CA 1
ATOM 623 C C . ASP A 1 78 ? 5.539 5.445 -23.219 1 96.44 78 ASP A C 1
ATOM 625 O O . ASP A 1 78 ? 5.688 6.172 -24.188 1 96.44 78 ASP A O 1
ATOM 629 N N . GLY A 1 79 ? 4.73 5.754 -22.25 1 94.56 79 GLY A N 1
ATOM 630 C CA . GLY A 1 79 ? 3.826 6.895 -22.266 1 94.56 79 GLY A CA 1
ATOM 631 C C . GLY A 1 79 ? 4.539 8.219 -22.469 1 94.56 79 GLY A C 1
ATOM 632 O O . GLY A 1 79 ? 4.09 9.062 -23.25 1 94.56 79 GLY A O 1
ATOM 633 N N . LYS A 1 80 ? 5.598 8.492 -21.766 1 92.56 80 LYS A N 1
ATOM 634 C CA . LYS A 1 80 ? 6.336 9.75 -21.844 1 92.56 80 LYS A CA 1
ATOM 635 C C . LYS A 1 80 ? 6.816 10.016 -23.281 1 92.56 80 LYS A C 1
ATOM 637 O O . LYS A 1 80 ? 6.734 11.141 -23.766 1 92.56 80 LYS A O 1
ATOM 642 N N . SER A 1 81 ? 7.336 8.953 -23.922 1 92.81 81 SER A N 1
ATOM 643 C CA . SER A 1 81 ? 7.82 9.086 -25.281 1 92.81 81 SER A CA 1
ATOM 644 C C . SER A 1 81 ? 6.676 9.367 -26.25 1 92.81 81 SER A C 1
ATOM 646 O O . SER A 1 81 ? 6.836 10.133 -27.203 1 92.81 81 SER A O 1
ATOM 648 N N . VAL A 1 82 ? 5.562 8.719 -26.031 1 92.88 82 VAL A N 1
ATOM 649 C CA . VAL A 1 82 ? 4.398 8.953 -26.875 1 92.88 82 VAL A CA 1
ATOM 650 C C . VAL A 1 82 ? 3.994 10.422 -26.812 1 92.88 82 VAL A C 1
ATOM 652 O O . VAL A 1 82 ? 3.766 11.062 -27.844 1 92.88 82 VAL A O 1
ATOM 655 N N . ILE A 1 83 ? 3.889 10.953 -25.625 1 90.62 83 ILE A N 1
ATOM 656 C CA . ILE A 1 83 ? 3.488 12.344 -25.438 1 90.62 83 ILE A CA 1
ATOM 657 C C . ILE A 1 83 ? 4.539 13.273 -26.047 1 90.62 83 ILE A C 1
ATOM 659 O O . ILE A 1 83 ? 4.199 14.258 -26.703 1 90.62 83 ILE A O 1
ATOM 663 N N . SER A 1 84 ? 5.816 13 -25.891 1 90.69 84 SER A N 1
ATOM 664 C CA . SER A 1 84 ? 6.918 13.828 -26.359 1 90.69 84 SER A CA 1
ATOM 665 C C . SER A 1 84 ? 6.977 13.875 -27.875 1 90.69 84 SER A C 1
ATOM 667 O O . SER A 1 84 ? 7.566 14.789 -28.453 1 90.69 84 SER A O 1
ATOM 669 N N . SER A 1 85 ? 6.398 12.898 -28.531 1 88.31 85 SER A N 1
ATOM 670 C CA . SER A 1 85 ? 6.383 12.891 -29.984 1 88.31 85 SER A CA 1
ATOM 671 C C . SER A 1 85 ? 5.504 14.008 -30.531 1 88.31 85 SER A C 1
ATOM 673 O O . SER A 1 85 ? 5.648 14.406 -31.688 1 88.31 85 SER A O 1
ATOM 675 N N . GLY A 1 86 ? 4.566 14.438 -29.75 1 87 86 GLY A N 1
ATOM 676 C CA . GLY A 1 86 ? 3.645 15.477 -30.156 1 87 86 GLY A CA 1
ATOM 677 C C . GLY A 1 86 ? 2.613 15 -31.172 1 87 86 GLY A C 1
ATOM 678 O O . GLY A 1 86 ? 1.874 15.805 -31.734 1 87 86 GLY A O 1
ATOM 679 N N . LYS A 1 87 ? 2.604 13.727 -31.391 1 87.94 87 LYS A N 1
ATOM 680 C CA . LYS A 1 87 ? 1.69 13.141 -32.375 1 87.94 87 LYS A CA 1
ATOM 681 C C . LYS A 1 87 ? 0.609 12.305 -31.688 1 87.94 87 LYS A C 1
ATOM 683 O O . LYS A 1 87 ? 0.768 11.898 -30.531 1 87.94 87 LYS A O 1
ATOM 688 N N . SER A 1 88 ? -0.442 12.156 -32.438 1 90.06 88 SER A N 1
ATOM 689 C CA . SER A 1 88 ? -1.528 11.328 -31.922 1 90.06 88 SER A CA 1
ATOM 690 C C . SER A 1 88 ? -1.125 9.852 -31.875 1 90.06 88 SER A C 1
ATOM 692 O O . SER A 1 88 ? -0.453 9.359 -32.781 1 90.06 88 SER A O 1
ATOM 694 N N . VAL A 1 89 ? -1.562 9.156 -30.812 1 92.88 89 VAL A N 1
ATOM 695 C CA . VAL A 1 89 ? -1.292 7.727 -30.688 1 92.88 89 VAL A CA 1
ATOM 696 C C . VAL A 1 89 ? -2.045 6.961 -31.781 1 92.88 89 VAL A C 1
ATOM 698 O O . VAL A 1 89 ? -1.665 5.844 -32.125 1 92.88 89 VAL A O 1
ATOM 701 N N . PHE A 1 90 ? -3.012 7.586 -32.438 1 92.5 90 PHE A N 1
ATOM 702 C CA . PHE A 1 90 ? -3.861 6.922 -33.406 1 92.5 90 PHE A CA 1
ATOM 703 C C . PHE A 1 90 ? -3.309 7.109 -34.812 1 92.5 90 PHE A C 1
ATOM 705 O O . PHE A 1 90 ? -3.785 6.484 -35.75 1 92.5 90 PHE A O 1
ATOM 712 N N . ASP A 1 91 ? -2.305 7.945 -34.938 1 88.69 91 ASP A N 1
ATOM 713 C CA . ASP A 1 91 ? -1.661 8.148 -36.219 1 88.69 91 ASP A CA 1
ATOM 714 C C . ASP A 1 91 ? -0.463 7.223 -36.406 1 88.69 91 ASP A C 1
ATOM 716 O O . ASP A 1 91 ? 0.685 7.641 -36.25 1 88.69 91 ASP A O 1
ATOM 720 N N . MET A 1 92 ? -0.657 6.059 -36.812 1 85.75 92 MET A N 1
ATOM 721 C CA . MET A 1 92 ? 0.399 5.055 -36.875 1 85.75 92 MET A CA 1
ATOM 722 C C . MET A 1 92 ? 1.281 5.297 -38.094 1 85.75 92 MET A C 1
ATOM 724 O O . MET A 1 92 ? 2.447 4.895 -38.125 1 85.75 92 MET A O 1
ATOM 728 N N . ALA A 1 93 ? 0.83 5.902 -39.062 1 78.88 93 ALA A N 1
ATOM 729 C CA . ALA A 1 93 ? 1.602 6.16 -40.281 1 78.88 93 ALA A CA 1
ATOM 730 C C . ALA A 1 93 ? 2.633 7.262 -40.062 1 78.88 93 ALA A C 1
ATOM 732 O O . ALA A 1 93 ? 3.76 7.18 -40.562 1 78.88 93 ALA A O 1
ATOM 733 N N . GLY A 1 94 ? 2.361 8.227 -39.344 1 70.69 94 GLY A N 1
ATOM 734 C CA . GLY A 1 94 ? 3.215 9.383 -39.156 1 70.69 94 GLY A CA 1
ATOM 735 C C . GLY A 1 94 ? 4.141 9.273 -37.969 1 70.69 94 GLY A C 1
ATOM 736 O O . GLY A 1 94 ? 4.973 10.148 -37.75 1 70.69 94 GLY A O 1
ATOM 737 N N . ASN A 1 95 ? 4.043 8.211 -37.188 1 68.06 95 ASN A N 1
ATOM 738 C CA . ASN A 1 95 ? 4.742 8.141 -35.906 1 68.06 95 ASN A CA 1
ATOM 739 C C . ASN A 1 95 ? 5.227 6.727 -35.625 1 68.06 95 ASN A C 1
ATOM 741 O O . ASN A 1 95 ? 4.852 6.141 -34.594 1 68.06 95 ASN A O 1
ATOM 745 N N . ARG A 1 96 ? 6.16 6.227 -36.438 1 73.69 96 ARG A N 1
ATOM 746 C CA . ARG A 1 96 ? 6.48 4.812 -36.281 1 73.69 96 ARG A CA 1
ATOM 747 C C . ARG A 1 96 ? 7.926 4.625 -35.812 1 73.69 96 ARG A C 1
ATOM 749 O O . ARG A 1 96 ? 8.258 3.623 -35.188 1 73.69 96 ARG A O 1
ATOM 756 N N . ALA A 1 97 ? 8.664 5.508 -36.125 1 77.12 97 ALA A N 1
ATOM 757 C CA . ALA A 1 97 ? 10.102 5.246 -36.062 1 77.12 97 ALA A CA 1
ATOM 758 C C . ALA A 1 97 ? 10.539 4.973 -34.625 1 77.12 97 ALA A C 1
ATOM 760 O O . ALA A 1 97 ? 11.43 4.16 -34.375 1 77.12 97 ALA A O 1
ATOM 761 N N . ASP A 1 98 ? 9.82 5.461 -33.719 1 85.56 98 ASP A N 1
ATOM 762 C CA . ASP A 1 98 ? 10.273 5.34 -32.312 1 85.56 98 ASP A CA 1
ATOM 763 C C . ASP A 1 98 ? 9.609 4.152 -31.625 1 85.56 98 ASP A C 1
ATOM 765 O O . ASP A 1 98 ? 9.984 3.785 -30.516 1 85.56 98 ASP A O 1
ATOM 769 N N . TRP A 1 99 ? 8.68 3.547 -32.25 1 93.38 99 TRP A N 1
ATOM 770 C CA . TRP A 1 99 ? 7.91 2.471 -31.625 1 93.38 99 TRP A CA 1
ATOM 771 C C . TRP A 1 99 ? 8.625 1.134 -31.781 1 93.38 99 TRP A C 1
ATOM 773 O O . TRP A 1 99 ? 9.312 0.903 -32.781 1 93.38 99 TRP A O 1
ATOM 783 N N . TYR A 1 100 ? 8.484 0.219 -30.812 1 94.5 100 TYR A N 1
ATOM 784 C CA . TYR A 1 100 ? 8.992 -1.148 -30.891 1 94.5 100 TYR A CA 1
ATOM 785 C C . TYR A 1 100 ? 7.961 -2.072 -31.531 1 94.5 100 TYR A C 1
ATOM 787 O O . TYR A 1 100 ? 6.754 -1.848 -31.406 1 94.5 100 TYR A O 1
ATOM 795 N N . HIS A 1 101 ? 8.492 -3.1 -32.25 1 94.88 101 HIS A N 1
ATOM 796 C CA . HIS A 1 101 ? 7.617 -4.227 -32.531 1 94.88 101 HIS A CA 1
ATOM 797 C C . HIS A 1 101 ? 7.289 -5.023 -31.281 1 94.88 101 HIS A C 1
ATOM 799 O O . HIS A 1 101 ? 8.172 -5.652 -30.703 1 94.88 101 HIS A O 1
ATOM 805 N N . ALA A 1 102 ? 6.07 -4.977 -30.938 1 96.25 102 ALA A N 1
ATOM 806 C CA . ALA A 1 102 ? 5.684 -5.555 -29.656 1 96.25 102 ALA A CA 1
ATOM 807 C C . ALA A 1 102 ? 5.387 -7.047 -29.781 1 96.25 102 ALA A C 1
ATOM 809 O O . ALA A 1 102 ? 4.828 -7.484 -30.797 1 96.25 102 ALA A O 1
ATOM 810 N N . THR A 1 103 ? 5.754 -7.793 -28.75 1 95.5 103 THR A N 1
ATOM 811 C CA . THR A 1 103 ? 5.355 -9.188 -28.625 1 95.5 103 THR A CA 1
ATOM 812 C C . THR A 1 103 ? 4 -9.305 -27.922 1 95.5 103 THR A C 1
ATOM 814 O O . THR A 1 103 ? 3.875 -8.992 -26.75 1 95.5 103 THR A O 1
ATOM 817 N N . VAL A 1 104 ? 2.955 -9.742 -28.641 1 96.88 104 VAL A N 1
ATOM 818 C CA . VAL A 1 104 ? 1.615 -9.961 -28.109 1 96.88 104 VAL A CA 1
ATOM 819 C C . VAL A 1 104 ? 1.081 -11.305 -28.578 1 96.88 104 VAL A C 1
ATOM 821 O O . VAL A 1 104 ? 0.952 -11.547 -29.781 1 96.88 104 VAL A O 1
ATOM 824 N N . PRO A 1 105 ? 0.784 -12.211 -27.625 1 96.62 105 PRO A N 1
ATOM 825 C CA . PRO A 1 105 ? 0.853 -12.07 -26.172 1 96.62 105 PRO A CA 1
ATOM 826 C C . PRO A 1 105 ? 2.285 -11.953 -25.656 1 96.62 105 PRO A C 1
ATOM 828 O O . PRO A 1 105 ? 3.191 -12.602 -26.188 1 96.62 105 PRO A O 1
ATOM 831 N N . GLY A 1 106 ? 2.482 -11.164 -24.688 1 97.38 106 GLY A N 1
ATOM 832 C CA . GLY A 1 106 ? 3.771 -10.945 -24.047 1 97.38 106 GLY A CA 1
ATOM 833 C C . GLY A 1 106 ? 3.766 -9.789 -23.062 1 97.38 106 GLY A C 1
ATOM 834 O O . GLY A 1 106 ? 2.701 -9.32 -22.656 1 97.38 106 GLY A O 1
ATOM 835 N N . THR A 1 107 ? 4.93 -9.367 -22.594 1 98.44 107 THR A N 1
ATOM 836 C CA . THR A 1 107 ? 5.078 -8.281 -21.625 1 98.44 107 THR A CA 1
ATOM 837 C C . THR A 1 107 ? 6.016 -7.203 -22.172 1 98.44 107 THR A C 1
ATOM 839 O O . THR A 1 107 ? 6.602 -7.363 -23.25 1 98.44 107 THR A O 1
ATOM 842 N N . VAL A 1 108 ? 6.098 -6.152 -21.469 1 98.69 108 VAL A N 1
ATOM 843 C CA . VAL A 1 108 ? 7.008 -5.059 -21.797 1 98.69 108 VAL A CA 1
ATOM 844 C C . VAL A 1 108 ? 8.438 -5.586 -21.859 1 98.69 108 VAL A C 1
ATOM 846 O O . VAL A 1 108 ? 9.156 -5.328 -22.828 1 98.69 108 VAL A O 1
ATOM 849 N N . LEU A 1 109 ? 8.859 -6.344 -20.875 1 98.69 109 LEU A N 1
ATOM 850 C CA . LEU A 1 109 ? 10.219 -6.863 -20.828 1 98.69 109 LEU A CA 1
ATOM 851 C C . LEU A 1 109 ? 10.469 -7.836 -21.969 1 98.69 109 LEU A C 1
ATOM 853 O O . LEU A 1 109 ? 11.516 -7.785 -22.625 1 98.69 109 LEU A O 1
ATOM 857 N N . THR A 1 110 ? 9.516 -8.742 -22.203 1 98.25 110 THR A N 1
ATOM 858 C CA . THR A 1 110 ? 9.656 -9.68 -23.312 1 98.25 110 THR A CA 1
ATOM 859 C C . THR A 1 110 ? 9.859 -8.938 -24.625 1 98.25 110 THR A C 1
ATOM 861 O O . THR A 1 110 ? 10.711 -9.312 -25.438 1 98.25 110 THR A O 1
ATOM 864 N N . THR A 1 111 ? 9.07 -7.887 -24.875 1 97.81 111 THR A N 1
ATOM 865 C CA . THR A 1 111 ? 9.18 -7.074 -26.078 1 97.81 111 THR A CA 1
ATOM 866 C C . THR A 1 111 ? 10.57 -6.441 -26.172 1 97.81 111 THR A C 1
ATOM 868 O O . THR A 1 111 ? 11.219 -6.512 -27.219 1 97.81 111 THR A O 1
ATOM 871 N N . LEU A 1 112 ? 11.023 -5.82 -25.094 1 98 112 LEU A N 1
ATOM 872 C CA . LEU A 1 112 ? 12.273 -5.07 -25.094 1 98 112 LEU A CA 1
ATOM 873 C C . LEU A 1 112 ? 13.461 -6.004 -25.281 1 98 112 LEU A C 1
ATOM 875 O O . LEU A 1 112 ? 14.453 -5.645 -25.922 1 98 112 LEU A O 1
ATOM 879 N N . VAL A 1 113 ? 13.414 -7.215 -24.688 1 98.06 113 VAL A N 1
ATOM 880 C CA . VAL A 1 113 ? 14.469 -8.211 -24.875 1 98.06 113 VAL A CA 1
ATOM 881 C C . VAL A 1 113 ? 14.461 -8.719 -26.312 1 98.06 113 VAL A C 1
ATOM 883 O O . VAL A 1 113 ? 15.508 -8.82 -26.953 1 98.06 113 VAL A O 1
ATOM 886 N N . GLU A 1 114 ? 13.281 -9.031 -26.859 1 96.56 114 GLU A N 1
ATOM 887 C CA . GLU A 1 114 ? 13.156 -9.523 -28.234 1 96.56 114 GLU A CA 1
ATOM 888 C C . GLU A 1 114 ? 13.625 -8.477 -29.25 1 96.56 114 GLU A C 1
ATOM 890 O O . GLU A 1 114 ? 14.156 -8.82 -30.297 1 96.56 114 GLU A O 1
ATOM 895 N N . GLN A 1 115 ? 13.453 -7.227 -28.922 1 95.88 115 GLN A N 1
ATOM 896 C CA . GLN A 1 115 ? 13.836 -6.137 -29.812 1 95.88 115 GLN A CA 1
ATOM 897 C C . GLN A 1 115 ? 15.297 -5.742 -29.609 1 95.88 115 GLN A C 1
ATOM 899 O O . GLN A 1 115 ? 15.797 -4.816 -30.25 1 95.88 115 GLN A O 1
ATOM 904 N N . GLY A 1 116 ? 16.016 -6.367 -28.719 1 96.44 116 GLY A N 1
ATOM 905 C CA . GLY A 1 116 ? 17.438 -6.164 -28.5 1 96.44 116 GLY A CA 1
ATOM 906 C C . GLY A 1 116 ? 17.75 -4.91 -27.703 1 96.44 116 GLY A C 1
ATOM 907 O O . GLY A 1 116 ? 18.844 -4.359 -27.812 1 96.44 116 GLY A O 1
ATOM 908 N N . VAL A 1 117 ? 16.781 -4.359 -27 1 96.69 117 VAL A N 1
ATOM 909 C CA . VAL A 1 117 ? 17.031 -3.211 -26.141 1 96.69 117 VAL A CA 1
ATOM 910 C C . VAL A 1 117 ? 17.828 -3.652 -24.906 1 96.69 117 VAL A C 1
ATOM 912 O O . VAL A 1 117 ? 18.75 -2.955 -24.469 1 96.69 117 VAL A O 1
ATOM 915 N N . TYR A 1 118 ? 17.438 -4.797 -24.297 1 97.88 118 TYR A N 1
ATOM 916 C CA . TYR A 1 118 ? 18.141 -5.352 -23.141 1 97.88 118 TYR A CA 1
ATOM 917 C C . TYR A 1 118 ? 18.594 -6.777 -23.406 1 97.88 118 TYR A C 1
ATOM 919 O O . TYR A 1 118 ? 17.984 -7.488 -24.219 1 97.88 118 TYR A O 1
ATOM 927 N N . PRO A 1 119 ? 19.672 -7.215 -22.719 1 97.62 119 PRO A N 1
ATOM 928 C CA . PRO A 1 119 ? 20.078 -8.617 -22.812 1 97.62 119 PRO A CA 1
ATOM 929 C C . PRO A 1 119 ? 19.109 -9.57 -22.109 1 97.62 119 PRO A C 1
ATOM 931 O O . PRO A 1 119 ? 18.297 -9.125 -21.281 1 97.62 119 PRO A O 1
ATOM 934 N N . ASP A 1 120 ? 19.156 -10.836 -22.438 1 97.56 120 ASP A N 1
ATOM 935 C CA . ASP A 1 120 ? 18.297 -11.828 -21.797 1 97.56 120 ASP A CA 1
ATOM 936 C C . ASP A 1 120 ? 18.547 -11.891 -20.297 1 97.56 120 ASP A C 1
ATOM 938 O O . ASP A 1 120 ? 19.641 -12.258 -19.859 1 97.56 120 ASP A O 1
ATOM 942 N N . PRO A 1 121 ? 17.578 -11.562 -19.5 1 98.12 121 PRO A N 1
ATOM 943 C CA . PRO A 1 121 ? 17.766 -11.531 -18.047 1 98.12 121 PRO A CA 1
ATOM 944 C C . PRO A 1 121 ? 18.078 -12.914 -17.453 1 98.12 121 PRO A C 1
ATOM 946 O O . PRO A 1 121 ? 18.5 -13.016 -16.297 1 98.12 121 PRO A O 1
ATOM 949 N N . TYR A 1 122 ? 17.906 -13.977 -18.188 1 98.19 122 TYR A N 1
ATOM 950 C CA . TYR A 1 122 ? 18.078 -15.344 -17.703 1 98.19 122 TYR A CA 1
ATOM 951 C C . TYR A 1 122 ? 19.562 -15.727 -17.672 1 98.19 122 TYR A C 1
ATOM 953 O O . TYR A 1 122 ? 19.922 -16.734 -17.062 1 98.19 122 TYR A O 1
ATOM 961 N N . PHE A 1 123 ? 20.438 -14.883 -18.234 1 98.06 123 PHE A N 1
ATOM 962 C CA . PHE A 1 123 ? 21.859 -15.211 -18.344 1 98.06 123 PHE A CA 1
ATOM 963 C C . PHE A 1 123 ? 22.688 -14.398 -17.344 1 98.06 123 PHE A C 1
ATOM 965 O O . PHE A 1 123 ? 22.688 -13.164 -17.391 1 98.06 123 PHE A O 1
ATOM 972 N N . GLY A 1 124 ? 23.391 -15.07 -16.531 1 97.94 124 GLY A N 1
ATOM 973 C CA . GLY A 1 124 ? 24.281 -14.414 -15.594 1 97.94 124 GLY A CA 1
ATOM 974 C C . GLY A 1 124 ? 23.578 -13.422 -14.695 1 97.94 124 GLY A C 1
ATOM 975 O O . GLY A 1 124 ? 22.578 -13.75 -14.055 1 97.94 124 GLY A O 1
ATOM 976 N N . LEU A 1 125 ? 24.141 -12.227 -14.695 1 98 125 LEU A N 1
ATOM 977 C CA . LEU A 1 125 ? 23.578 -11.148 -13.883 1 98 125 LEU A CA 1
ATOM 978 C C . LEU A 1 125 ? 22.938 -10.078 -14.766 1 98 125 LEU A C 1
ATOM 980 O O . LEU A 1 125 ? 22.828 -8.922 -14.352 1 98 125 LEU A O 1
ATOM 984 N N . ASN A 1 126 ? 22.562 -10.484 -15.992 1 98.12 126 ASN A N 1
ATOM 985 C CA . ASN A 1 126 ? 21.984 -9.531 -16.953 1 98.12 126 ASN A CA 1
ATOM 986 C C . ASN A 1 126 ? 20.781 -8.797 -16.359 1 98.12 126 ASN A C 1
ATOM 988 O O . ASN A 1 126 ? 20.562 -7.625 -16.656 1 98.12 126 ASN A O 1
ATOM 992 N N . ASN A 1 127 ? 19.984 -9.461 -15.547 1 98.12 127 ASN A N 1
ATOM 993 C CA . ASN A 1 127 ? 18.781 -8.875 -14.961 1 98.12 127 ASN A CA 1
ATOM 994 C C . ASN A 1 127 ? 19.109 -7.625 -14.148 1 98.12 127 ASN A C 1
ATOM 996 O O . ASN A 1 127 ? 18.297 -6.703 -14.055 1 98.12 127 ASN A O 1
ATOM 1000 N N . LEU A 1 128 ? 20.328 -7.547 -13.562 1 96.94 128 LEU A N 1
ATOM 1001 C CA . LEU A 1 128 ? 20.75 -6.422 -12.734 1 96.94 128 LEU A CA 1
ATOM 1002 C C . LEU A 1 128 ? 21 -5.184 -13.594 1 96.94 128 LEU A C 1
ATOM 1004 O O . LEU A 1 128 ? 21.047 -4.066 -13.078 1 96.94 128 LEU A O 1
ATOM 1008 N N . HIS A 1 129 ? 21.156 -5.41 -14.891 1 95.88 129 HIS A N 1
ATOM 1009 C CA . HIS A 1 129 ? 21.469 -4.305 -15.781 1 95.88 129 HIS A CA 1
ATOM 1010 C C . HIS A 1 129 ? 20.219 -3.783 -16.484 1 95.88 129 HIS A C 1
ATOM 1012 O O . HIS A 1 129 ? 20.297 -2.869 -17.312 1 95.88 129 HIS A O 1
ATOM 1018 N N . ILE A 1 130 ? 19.141 -4.32 -16.266 1 97.94 130 ILE A N 1
ATOM 1019 C CA . ILE A 1 130 ? 17.859 -3.848 -16.75 1 97.94 130 ILE A CA 1
ATOM 1020 C C . ILE A 1 130 ? 17.188 -2.957 -15.703 1 97.94 130 ILE A C 1
ATOM 1022 O O . ILE A 1 130 ? 17.078 -3.344 -14.539 1 97.94 130 ILE A O 1
ATOM 1026 N N . PRO A 1 131 ? 16.75 -1.785 -16.094 1 97.06 131 PRO A N 1
ATOM 1027 C CA . PRO A 1 131 ? 16.234 -0.838 -15.094 1 97.06 131 PRO A CA 1
ATOM 1028 C C . PRO A 1 131 ? 14.93 -1.308 -14.453 1 97.06 131 PRO A C 1
ATOM 1030 O O . PRO A 1 131 ? 14.023 -1.756 -15.156 1 97.06 131 PRO A O 1
ATOM 1033 N N . ASP A 1 132 ? 14.852 -1.189 -13.125 1 96.81 132 ASP A N 1
ATOM 1034 C CA . ASP A 1 132 ? 13.641 -1.533 -12.375 1 96.81 132 ASP A CA 1
ATOM 1035 C C . ASP A 1 132 ? 12.516 -0.548 -12.672 1 96.81 132 ASP A C 1
ATOM 1037 O O . ASP A 1 132 ? 11.352 -0.828 -12.383 1 96.81 132 ASP A O 1
ATOM 1041 N N . SER A 1 133 ? 12.805 0.578 -13.32 1 96.38 133 SER A N 1
ATOM 1042 C CA . SER A 1 133 ? 11.828 1.628 -13.602 1 96.38 133 SER A CA 1
ATOM 1043 C C . SER A 1 133 ? 10.82 1.18 -14.656 1 96.38 133 SER A C 1
ATOM 1045 O O . SER A 1 133 ? 9.789 1.821 -14.844 1 96.38 133 SER A O 1
ATOM 1047 N N . LEU A 1 134 ? 11.086 0.045 -15.336 1 98.12 134 LEU A N 1
ATOM 1048 C CA . LEU A 1 134 ? 10.141 -0.463 -16.328 1 98.12 134 LEU A CA 1
ATOM 1049 C C . LEU A 1 134 ? 8.773 -0.7 -15.703 1 98.12 134 LEU A C 1
ATOM 1051 O O . LEU A 1 134 ? 7.746 -0.538 -16.375 1 98.12 134 LEU A O 1
ATOM 1055 N N . CYS A 1 135 ? 8.758 -1.098 -14.414 1 98.19 135 CYS A N 1
ATOM 1056 C CA . CYS A 1 135 ? 7.516 -1.464 -13.742 1 98.19 135 CYS A CA 1
ATOM 1057 C C . CYS A 1 135 ? 6.824 -0.234 -13.164 1 98.19 135 CYS A C 1
ATOM 1059 O O . CYS A 1 135 ? 5.793 -0.351 -12.5 1 98.19 135 CYS A O 1
ATOM 1061 N N . ARG A 1 136 ? 7.355 0.976 -13.398 1 96.38 136 ARG A N 1
ATOM 1062 C CA . ARG A 1 136 ? 6.801 2.211 -12.859 1 96.38 136 ARG A CA 1
ATOM 1063 C C . ARG A 1 136 ? 6.363 3.152 -13.977 1 96.38 136 ARG A C 1
ATOM 1065 O O . ARG A 1 136 ? 5.961 4.289 -13.719 1 96.38 136 ARG A O 1
ATOM 1072 N N . LYS A 1 137 ? 6.383 2.664 -15.211 1 95.38 137 LYS A N 1
ATOM 1073 C CA . LYS A 1 137 ? 5.996 3.434 -16.391 1 95.38 137 LYS A CA 1
ATOM 1074 C C . LYS A 1 137 ? 4.664 2.945 -16.953 1 95.38 137 LYS A C 1
ATOM 1076 O O . LYS A 1 137 ? 4.293 1.786 -16.766 1 95.38 137 LYS A O 1
ATOM 1081 N N . ASP A 1 138 ? 3.979 3.877 -17.578 1 96.56 138 ASP A N 1
ATOM 1082 C CA . ASP A 1 138 ? 2.852 3.459 -18.406 1 96.56 138 ASP A CA 1
ATOM 1083 C C . ASP A 1 138 ? 3.307 3.121 -19.812 1 96.56 138 ASP A C 1
ATOM 1085 O O . ASP A 1 138 ? 4.32 3.641 -20.297 1 96.56 138 ASP A O 1
ATOM 1089 N N . TRP A 1 139 ? 2.598 2.27 -20.469 1 98.25 139 TRP A N 1
ATOM 1090 C CA . TRP A 1 139 ? 2.979 1.764 -21.781 1 98.25 139 TRP A CA 1
ATOM 1091 C C . TRP A 1 139 ? 1.79 1.777 -22.734 1 98.25 139 TRP A C 1
ATOM 1093 O O . TRP A 1 139 ? 0.665 1.464 -22.344 1 98.25 139 TRP A O 1
ATOM 1103 N N . TRP A 1 140 ? 2.057 2.146 -23.922 1 97.75 140 TRP A N 1
ATOM 1104 C CA . TRP A 1 140 ? 1.058 2.121 -25 1 97.75 140 TRP A CA 1
ATOM 1105 C C . TRP A 1 140 ? 1.297 0.946 -25.938 1 97.75 140 TRP A C 1
ATOM 1107 O O . TRP A 1 140 ? 2.439 0.658 -26.297 1 97.75 140 TRP A O 1
ATOM 1117 N N . TYR A 1 141 ? 0.26 0.234 -26.234 1 98.06 141 TYR A N 1
ATOM 1118 C CA . TYR A 1 141 ? 0.199 -0.731 -27.328 1 98.06 141 TYR A CA 1
ATOM 1119 C C . TYR A 1 141 ? -0.768 -0.269 -28.406 1 98.06 141 TYR A C 1
ATOM 1121 O O . TYR A 1 141 ? -1.826 0.287 -28.109 1 98.06 141 TYR A O 1
ATOM 1129 N N . ARG A 1 142 ? -0.478 -0.504 -29.656 1 97.19 142 ARG A N 1
ATOM 1130 C CA . ARG A 1 142 ? -1.418 -0.197 -30.734 1 97.19 142 ARG A CA 1
ATOM 1131 C C . ARG A 1 142 ? -1.228 -1.144 -31.906 1 97.19 142 ARG A C 1
ATOM 1133 O O . ARG A 1 142 ? -0.174 -1.769 -32.062 1 97.19 142 ARG A O 1
ATOM 1140 N N . ILE A 1 143 ? -2.182 -1.301 -32.688 1 97.19 143 ILE A N 1
ATOM 1141 C CA . ILE A 1 143 ? -2.146 -2.148 -33.875 1 97.19 143 ILE A CA 1
ATOM 1142 C C . ILE A 1 143 ? -3.143 -1.627 -34.906 1 97.19 143 ILE A C 1
ATOM 1144 O O . ILE A 1 143 ? -4.211 -1.122 -34.562 1 97.19 143 ILE A O 1
ATOM 1148 N N . ASN A 1 144 ? -2.807 -1.616 -36.156 1 95.88 144 ASN A N 1
ATOM 1149 C CA . ASN A 1 144 ? -3.721 -1.347 -37.25 1 95.88 144 ASN A CA 1
ATOM 1150 C C . ASN A 1 144 ? -4.152 -2.633 -37.969 1 95.88 144 ASN A C 1
ATOM 1152 O O . ASN A 1 144 ? -3.354 -3.557 -38.125 1 95.88 144 ASN A O 1
ATOM 1156 N N . PHE A 1 145 ? -5.379 -2.754 -38.344 1 96.44 145 PHE A N 1
ATOM 1157 C CA . PHE A 1 145 ? -5.855 -3.98 -38.969 1 96.44 145 PHE A CA 1
ATOM 1158 C C . PHE A 1 145 ? -7.094 -3.713 -39.812 1 96.44 145 PHE A C 1
ATOM 1160 O O . PHE A 1 145 ? -7.73 -2.668 -39.688 1 96.44 145 PHE A O 1
ATOM 1167 N N . ASP A 1 146 ? -7.387 -4.555 -40.719 1 96.38 146 ASP A N 1
ATOM 1168 C CA . ASP A 1 146 ? -8.617 -4.59 -41.5 1 96.38 146 ASP A CA 1
ATOM 1169 C C . ASP A 1 146 ? -9.531 -5.723 -41.031 1 96.38 146 ASP A C 1
ATOM 1171 O O . ASP A 1 146 ? -9.055 -6.77 -40.594 1 96.38 146 ASP A O 1
ATOM 1175 N N . MET A 1 147 ? -10.797 -5.449 -41.062 1 95.38 147 MET A N 1
ATOM 1176 C CA . MET A 1 147 ? -11.727 -6.523 -40.719 1 95.38 147 MET A CA 1
ATOM 1177 C C . MET A 1 147 ? -11.656 -7.656 -41.75 1 95.38 147 MET A C 1
ATOM 1179 O O . MET A 1 147 ? -11.57 -7.406 -42.938 1 95.38 147 MET A O 1
ATOM 1183 N N . PRO A 1 148 ? -11.672 -8.836 -41.25 1 90.44 148 PRO A N 1
ATOM 1184 C CA . PRO A 1 148 ? -11.531 -9.977 -42.156 1 90.44 148 PRO A CA 1
ATOM 1185 C C . PRO A 1 148 ? -12.844 -10.352 -42.812 1 90.44 148 PRO A C 1
ATOM 1187 O O . PRO A 1 148 ? -12.836 -11.117 -43.781 1 90.44 148 PRO A O 1
ATOM 1190 N N . VAL A 1 149 ? -13.945 -9.914 -42.281 1 91.5 149 VAL A N 1
ATOM 1191 C CA . VAL A 1 149 ? -15.266 -10.242 -42.812 1 91.5 149 VAL A CA 1
ATOM 1192 C C . VAL A 1 149 ? -16.125 -8.984 -42.875 1 91.5 149 VAL A C 1
ATOM 1194 O O . VAL A 1 149 ? -15.781 -7.953 -42.281 1 91.5 149 VAL A O 1
ATOM 1197 N N . ASP A 1 150 ? -17.172 -9.164 -43.625 1 91.12 150 ASP A N 1
ATOM 1198 C CA . ASP A 1 150 ? -18.141 -8.078 -43.688 1 91.12 150 ASP A CA 1
ATOM 1199 C C . ASP A 1 150 ? -18.828 -7.879 -42.344 1 91.12 150 ASP A C 1
ATOM 1201 O O . ASP A 1 150 ? -19.281 -8.844 -41.719 1 91.12 150 ASP A O 1
ATOM 1205 N N . ILE A 1 151 ? -18.922 -6.695 -41.844 1 91.19 151 ILE A N 1
ATOM 1206 C CA . ILE A 1 151 ? -19.453 -6.398 -40.5 1 91.19 151 ILE A CA 1
ATOM 1207 C C . ILE A 1 151 ? -20.797 -5.691 -40.656 1 91.19 151 ILE A C 1
ATOM 1209 O O . ILE A 1 151 ? -21.422 -5.328 -39.656 1 91.19 151 ILE A O 1
ATOM 1213 N N . ASP A 1 152 ? -21.297 -5.508 -41.812 1 89.19 152 ASP A N 1
ATOM 1214 C CA . ASP A 1 152 ? -22.562 -4.816 -42 1 89.19 152 ASP A CA 1
ATOM 1215 C C . ASP A 1 152 ? -23.719 -5.594 -41.375 1 89.19 152 ASP A C 1
ATOM 1217 O O . ASP A 1 152 ? -23.922 -6.773 -41.688 1 89.19 152 ASP A O 1
ATOM 1221 N N . GLY A 1 153 ? -24.5 -4.93 -40.594 1 83.62 153 GLY A N 1
ATOM 1222 C CA . GLY A 1 153 ? -25.656 -5.535 -39.969 1 83.62 153 GLY A CA 1
ATOM 1223 C C . GLY A 1 153 ? -25.297 -6.531 -38.875 1 83.62 153 GLY A C 1
ATOM 1224 O O . GLY A 1 153 ? -26.156 -7.25 -38.375 1 83.62 153 GLY A O 1
ATOM 1225 N N . LYS A 1 154 ? -24.078 -6.621 -38.469 1 89.19 154 LYS A N 1
ATOM 1226 C CA . LYS A 1 154 ? -23.625 -7.547 -37.438 1 89.19 154 LYS A CA 1
ATOM 1227 C C . LYS A 1 154 ? -23.141 -6.793 -36.219 1 89.19 154 LYS A C 1
ATOM 1229 O O . LYS A 1 154 ? -22.984 -5.57 -36.25 1 89.19 154 LYS A O 1
ATOM 1234 N N . VAL A 1 155 ? -23.078 -7.551 -35.156 1 91 155 VAL A N 1
ATOM 1235 C CA . VAL A 1 155 ? -22.547 -6.992 -33.906 1 91 155 VAL A CA 1
ATOM 1236 C C . VAL A 1 155 ? -21.078 -7.398 -33.75 1 91 155 VAL A C 1
ATOM 1238 O O . VAL A 1 155 ? -20.734 -8.57 -33.938 1 91 155 VAL A O 1
ATOM 1241 N N . THR A 1 156 ? -20.188 -6.414 -33.531 1 94.62 156 THR A N 1
ATOM 1242 C CA . THR A 1 156 ? -18.75 -6.641 -33.375 1 94.62 156 THR A CA 1
ATOM 1243 C C . THR A 1 156 ? -18.328 -6.371 -31.922 1 94.62 156 THR A C 1
ATOM 1245 O O . THR A 1 156 ? -18.766 -5.379 -31.328 1 94.62 156 THR A O 1
ATOM 1248 N N . ARG A 1 157 ? -17.531 -7.25 -31.375 1 94.19 157 ARG A N 1
ATOM 1249 C CA . ARG A 1 157 ? -17 -7.102 -30.016 1 94.19 157 ARG A CA 1
ATOM 1250 C C . ARG A 1 157 ? -15.484 -7.254 -30 1 94.19 157 ARG A C 1
ATOM 1252 O O . ARG A 1 157 ? -14.922 -8 -30.812 1 94.19 157 ARG A O 1
ATOM 1259 N N . LEU A 1 158 ? -14.844 -6.508 -29.109 1 96.94 158 LEU A N 1
ATOM 1260 C CA . LEU A 1 158 ? -13.422 -6.625 -28.828 1 96.94 158 LEU A CA 1
ATOM 1261 C C . LEU A 1 158 ? -13.195 -7.41 -27.531 1 96.94 158 LEU A C 1
ATOM 1263 O O . LEU A 1 158 ? -13.766 -7.078 -26.484 1 96.94 158 LEU A O 1
ATOM 1267 N N . LEU A 1 159 ? -12.414 -8.445 -27.656 1 96.19 159 LEU A N 1
ATOM 1268 C CA . LEU A 1 159 ? -12.148 -9.297 -26.5 1 96.19 159 LEU A CA 1
ATOM 1269 C C . LEU A 1 159 ? -10.68 -9.227 -26.109 1 96.19 159 LEU A C 1
ATOM 1271 O O . LEU A 1 159 ? -9.797 -9.516 -26.922 1 96.19 159 LEU A O 1
ATOM 1275 N N . LEU A 1 160 ? -10.398 -8.781 -24.922 1 97.56 160 LEU A N 1
ATOM 1276 C CA . LEU A 1 160 ? -9.07 -8.805 -24.312 1 97.56 160 LEU A CA 1
ATOM 1277 C C . LEU A 1 160 ? -8.984 -9.844 -23.203 1 97.56 160 LEU A C 1
ATOM 1279 O O . LEU A 1 160 ? -9.594 -9.68 -22.156 1 97.56 160 LEU A O 1
ATOM 1283 N N . ASN A 1 161 ? -8.133 -10.812 -23.375 1 96.19 161 ASN A N 1
ATOM 1284 C CA . ASN A 1 161 ? -8.18 -11.977 -22.5 1 96.19 161 ASN A CA 1
ATOM 1285 C C . ASN A 1 161 ? -7.25 -11.805 -21.297 1 96.19 161 ASN A C 1
ATOM 1287 O O . ASN A 1 161 ? -7.355 -12.547 -20.312 1 96.19 161 ASN A O 1
ATOM 1291 N N . GLY A 1 162 ? -6.344 -10.891 -21.359 1 96.75 162 GLY A N 1
ATOM 1292 C CA . GLY A 1 162 ? -5.465 -10.688 -20.219 1 96.75 162 GLY A CA 1
ATOM 1293 C C . GLY A 1 162 ? -4.547 -9.492 -20.375 1 96.75 162 GLY A C 1
ATOM 1294 O O . GLY A 1 162 ? -3.699 -9.469 -21.281 1 96.75 162 GLY A O 1
ATOM 1295 N N . ILE A 1 163 ? -4.676 -8.477 -19.609 1 97.94 163 ILE A N 1
ATOM 1296 C CA . ILE A 1 163 ? -3.781 -7.328 -19.5 1 97.94 163 ILE A CA 1
ATOM 1297 C C . ILE A 1 163 ? -3.346 -7.141 -18.047 1 97.94 163 ILE A C 1
ATOM 1299 O O . ILE A 1 163 ? -4.148 -7.309 -17.125 1 97.94 163 ILE A O 1
ATOM 1303 N N . ASN A 1 164 ? -2.094 -7.02 -17.859 1 97.94 164 ASN A N 1
ATOM 1304 C CA . ASN A 1 164 ? -1.519 -6.617 -16.578 1 97.94 164 ASN A CA 1
ATOM 1305 C C . ASN A 1 164 ? -0.895 -5.227 -16.656 1 97.94 164 ASN A C 1
ATOM 1307 O O . ASN A 1 164 ? 0.044 -5.004 -17.422 1 97.94 164 ASN A O 1
ATOM 1311 N N . TYR A 1 165 ? -1.378 -4.148 -15.984 1 95.25 165 TYR A N 1
ATOM 1312 C CA . TYR A 1 165 ? -2.211 -4.316 -14.797 1 95.25 165 TYR A CA 1
ATOM 1313 C C . TYR A 1 165 ? -3.557 -3.623 -14.969 1 95.25 165 TYR A C 1
ATOM 1315 O O . TYR A 1 165 ? -4.605 -4.266 -14.898 1 95.25 165 TYR A O 1
ATOM 1323 N N . LYS A 1 166 ? -3.584 -2.312 -15.281 1 96.69 166 LYS A N 1
ATOM 1324 C CA . LYS A 1 166 ? -4.77 -1.522 -15.602 1 96.69 166 LYS A CA 1
ATOM 1325 C C . LYS A 1 166 ? -4.68 -0.957 -17.016 1 96.69 166 LYS A C 1
ATOM 1327 O O . LYS A 1 166 ? -3.6 -0.579 -17.469 1 96.69 166 LYS A O 1
ATOM 1332 N N . ALA A 1 167 ? -5.863 -0.892 -17.734 1 97.75 167 ALA A N 1
ATOM 1333 C CA . ALA A 1 167 ? -5.77 -0.413 -19.109 1 97.75 167 ALA A CA 1
ATOM 1334 C C . ALA A 1 167 ? -7.004 0.395 -19.484 1 97.75 167 ALA A C 1
ATOM 1336 O O . ALA A 1 167 ? -8.117 0.076 -19.062 1 97.75 167 ALA A O 1
ATOM 1337 N N . ASP A 1 168 ? -6.801 1.454 -20.25 1 97.44 168 ASP A N 1
ATOM 1338 C CA . ASP A 1 168 ? -7.828 2.139 -21.031 1 97.44 168 ASP A CA 1
ATOM 1339 C C . ASP A 1 168 ? -7.738 1.766 -22.5 1 97.44 168 ASP A C 1
ATOM 1341 O O . ASP A 1 168 ? -6.645 1.648 -23.047 1 97.44 168 ASP A O 1
ATOM 1345 N N . ILE A 1 169 ? -8.891 1.555 -23.125 1 98.19 169 ILE A N 1
ATOM 1346 C CA . ILE A 1 169 ? -8.906 0.997 -24.484 1 98.19 169 ILE A CA 1
ATOM 1347 C C . ILE A 1 169 ? -9.633 1.951 -25.422 1 98.19 169 ILE A C 1
ATOM 1349 O O . ILE A 1 169 ? -10.727 2.438 -25.109 1 98.19 169 ILE A O 1
ATOM 1353 N N . TRP A 1 170 ? -8.977 2.238 -26.578 1 97.94 170 TRP A N 1
ATOM 1354 C CA . TRP A 1 170 ? -9.578 3.037 -27.641 1 97.94 170 TRP A CA 1
ATOM 1355 C C . TRP A 1 170 ? -9.602 2.266 -28.953 1 97.94 170 TRP A C 1
ATOM 1357 O O . TRP A 1 170 ? -8.664 1.525 -29.266 1 97.94 170 TRP A O 1
ATOM 1367 N N . LEU A 1 171 ? -10.625 2.402 -29.688 1 97.81 171 LEU A N 1
ATOM 1368 C CA . LEU A 1 171 ? -10.703 1.964 -31.078 1 97.81 171 LEU A CA 1
ATOM 1369 C C . LEU A 1 171 ? -11.055 3.129 -32 1 97.81 171 LEU A C 1
ATOM 1371 O O . LEU A 1 171 ? -12.07 3.799 -31.797 1 97.81 171 LEU A O 1
ATOM 1375 N N . ASN A 1 172 ? -10.156 3.391 -33 1 96.5 172 ASN A N 1
ATOM 1376 C CA . ASN A 1 172 ? -10.328 4.488 -33.938 1 96.5 172 ASN A CA 1
ATOM 1377 C C . ASN A 1 172 ? -10.555 5.816 -33.219 1 96.5 172 ASN A C 1
ATOM 1379 O O . ASN A 1 172 ? -11.438 6.59 -33.594 1 96.5 172 ASN A O 1
ATOM 1383 N N . GLY A 1 173 ? -9.828 5.965 -32.125 1 94 173 GLY A N 1
ATOM 1384 C CA . GLY A 1 173 ? -9.836 7.234 -31.422 1 94 173 GLY A CA 1
ATOM 1385 C C . GLY A 1 173 ? -10.961 7.355 -30.422 1 94 173 GLY A C 1
ATOM 1386 O O . GLY A 1 173 ? -11.016 8.312 -29.641 1 94 173 GLY A O 1
ATOM 1387 N N . LYS A 1 174 ? -11.828 6.445 -30.312 1 95.62 174 LYS A N 1
ATOM 1388 C CA . LYS A 1 174 ? -12.953 6.48 -29.391 1 95.62 174 LYS A CA 1
ATOM 1389 C C . LYS A 1 174 ? -12.734 5.527 -28.219 1 95.62 174 LYS A C 1
ATOM 1391 O O . LYS A 1 174 ? -12.312 4.387 -28.406 1 95.62 174 LYS A O 1
ATOM 1396 N N . PRO A 1 175 ? -13 6 -26.969 1 95.88 175 PRO A N 1
ATOM 1397 C CA . PRO A 1 175 ? -12.883 5.094 -25.828 1 95.88 175 PRO A CA 1
ATOM 1398 C C . PRO A 1 175 ? -13.93 3.984 -25.828 1 95.88 175 PRO A C 1
ATOM 1400 O O . PRO A 1 175 ? -15.117 4.254 -26.047 1 95.88 175 PRO A O 1
ATOM 1403 N N . VAL A 1 176 ? -13.555 2.812 -25.594 1 96.12 176 VAL A N 1
ATOM 1404 C CA . VAL A 1 176 ? -14.523 1.72 -25.641 1 96.12 176 VAL A CA 1
ATOM 1405 C C . VAL A 1 176 ? -14.648 1.077 -24.266 1 96.12 176 VAL A C 1
ATOM 1407 O O . VAL A 1 176 ? -15.641 0.409 -23.969 1 96.12 176 VAL A O 1
ATOM 1410 N N . GLY A 1 177 ? -13.633 1.249 -23.406 1 96 177 GLY A N 1
ATOM 1411 C CA . GLY A 1 177 ? -13.742 0.709 -22.047 1 96 177 GLY A CA 1
ATOM 1412 C C . GLY A 1 177 ? -12.406 0.637 -21.344 1 96 177 GLY A C 1
ATOM 1413 O O . GLY A 1 177 ? -11.406 1.171 -21.812 1 96 177 GLY A O 1
ATOM 1414 N N . ASP A 1 178 ? -12.43 0.121 -20.109 1 96.25 178 ASP A N 1
ATOM 1415 C CA . ASP A 1 178 ? -11.234 -0.076 -19.297 1 96.25 178 ASP A CA 1
ATOM 1416 C C . ASP A 1 178 ? -11.273 -1.433 -18.594 1 96.25 178 ASP A C 1
ATOM 1418 O O . ASP A 1 178 ? -12.289 -2.127 -18.625 1 96.25 178 ASP A O 1
ATOM 1422 N N . MET A 1 179 ? -10.203 -1.857 -18.125 1 96.56 179 MET A N 1
ATOM 1423 C CA . MET A 1 179 ? -10.094 -3.096 -17.359 1 96.56 179 MET A CA 1
ATOM 1424 C C . MET A 1 179 ? -8.938 -3.025 -16.375 1 96.56 179 MET A C 1
ATOM 1426 O O . MET A 1 179 ? -8.023 -2.213 -16.531 1 96.56 179 MET A O 1
ATOM 1430 N N . ALA A 1 180 ? -9.008 -3.816 -15.328 1 95.81 180 ALA A N 1
ATOM 1431 C CA . ALA A 1 180 ? -7.973 -3.85 -14.297 1 95.81 180 ALA A CA 1
ATOM 1432 C C . ALA A 1 180 ? -7.832 -5.25 -13.711 1 95.81 180 ALA A C 1
ATOM 1434 O O . ALA A 1 180 ? -8.789 -6.023 -13.695 1 95.81 180 ALA A O 1
ATOM 1435 N N . GLY A 1 181 ? -6.652 -5.527 -13.117 1 96.81 181 GLY A N 1
ATOM 1436 C CA . GLY A 1 181 ? -6.305 -6.871 -12.68 1 96.81 181 GLY A CA 1
ATOM 1437 C C . GLY A 1 181 ? -5.77 -7.742 -13.805 1 96.81 181 GLY A C 1
ATOM 1438 O O . GLY A 1 181 ? -6.156 -7.578 -14.961 1 96.81 181 GLY A O 1
ATOM 1439 N N . ALA A 1 182 ? -4.988 -8.672 -13.492 1 97.44 182 ALA A N 1
ATOM 1440 C CA . ALA A 1 182 ? -4.273 -9.438 -14.508 1 97.44 182 ALA A CA 1
ATOM 1441 C C . ALA A 1 182 ? -5.168 -10.516 -15.117 1 97.44 182 ALA A C 1
ATOM 1443 O O . ALA A 1 182 ? -4.879 -11.031 -16.203 1 97.44 182 ALA A O 1
ATOM 1444 N N . PHE A 1 183 ? -6.371 -10.828 -14.477 1 97.44 183 PHE A N 1
ATOM 1445 C CA . PHE A 1 183 ? -6.965 -12.109 -14.836 1 97.44 183 PHE A CA 1
ATOM 1446 C C . PHE A 1 183 ? -8.391 -11.922 -15.344 1 97.44 183 PHE A C 1
ATOM 1448 O O . PHE A 1 183 ? -8.984 -12.852 -15.906 1 97.44 183 PHE A O 1
ATOM 1455 N N . LYS A 1 184 ? -8.945 -10.734 -15.18 1 96.62 184 LYS A N 1
ATOM 1456 C CA . LYS A 1 184 ? -10.289 -10.477 -15.68 1 96.62 184 LYS A CA 1
ATOM 1457 C C . LYS A 1 184 ? -10.273 -10.164 -17.172 1 96.62 184 LYS A C 1
ATOM 1459 O O . LYS A 1 184 ? -9.461 -9.359 -17.641 1 96.62 184 LYS A O 1
ATOM 1464 N N . ARG A 1 185 ? -11.148 -10.805 -18.016 1 95.62 185 ARG A N 1
ATOM 1465 C CA . ARG A 1 185 ? -11.289 -10.523 -19.438 1 95.62 185 ARG A CA 1
ATOM 1466 C C . ARG A 1 185 ? -12.039 -9.211 -19.672 1 95.62 185 ARG A C 1
ATOM 1468 O O . ARG A 1 185 ? -12.867 -8.812 -18.844 1 95.62 185 ARG A O 1
ATOM 1475 N N . GLY A 1 186 ? -11.648 -8.523 -20.719 1 96.38 186 GLY A N 1
ATOM 1476 C CA . GLY A 1 186 ? -12.414 -7.387 -21.203 1 96.38 186 GLY A CA 1
ATOM 1477 C C . GLY A 1 186 ? -13.25 -7.707 -22.422 1 96.38 186 GLY A C 1
ATOM 1478 O O . GLY A 1 186 ? -12.75 -8.305 -23.375 1 96.38 186 GLY A O 1
ATOM 1479 N N . ARG A 1 187 ? -14.508 -7.461 -22.344 1 94.31 187 ARG A N 1
ATOM 1480 C CA . ARG A 1 187 ? -15.43 -7.602 -23.469 1 94.31 187 ARG A CA 1
ATOM 1481 C C . ARG A 1 187 ? -16.125 -6.277 -23.781 1 94.31 187 ARG A C 1
ATOM 1483 O O . ARG A 1 187 ? -16.891 -5.77 -22.953 1 94.31 187 ARG A O 1
ATOM 1490 N N . PHE A 1 188 ? -15.883 -5.758 -24.938 1 95.69 188 PHE A N 1
ATOM 1491 C CA . PHE A 1 188 ? -16.375 -4.418 -25.25 1 95.69 188 PHE A CA 1
ATOM 1492 C C . PHE A 1 188 ? -17.156 -4.418 -26.547 1 95.69 188 PHE A C 1
ATOM 1494 O O . PHE A 1 188 ? -16.703 -4.965 -27.562 1 95.69 188 PHE A O 1
ATOM 1501 N N . ALA A 1 189 ? -18.344 -3.83 -26.562 1 92.94 189 ALA A N 1
ATOM 1502 C CA . ALA A 1 189 ? -19.109 -3.604 -27.797 1 92.94 189 ALA A CA 1
ATOM 1503 C C . ALA A 1 189 ? -18.469 -2.51 -28.641 1 92.94 189 ALA A C 1
ATOM 1505 O O . ALA A 1 189 ? -18.234 -1.395 -28.172 1 92.94 189 ALA A O 1
ATOM 1506 N N . VAL A 1 190 ? -18.125 -2.875 -29.922 1 96.19 190 VAL A N 1
ATOM 1507 C CA . VAL A 1 190 ? -17.406 -1.88 -30.703 1 96.19 190 VAL A CA 1
ATOM 1508 C C . VAL A 1 190 ? -18.078 -1.699 -32.062 1 96.19 190 VAL A C 1
ATOM 1510 O O . VAL A 1 190 ? -17.484 -1.128 -32.969 1 96.19 190 VAL A O 1
ATOM 1513 N N . SER A 1 191 ? -19.312 -2.076 -32.25 1 94 191 SER A N 1
ATOM 1514 C CA . SER A 1 191 ? -20.016 -2.039 -33.531 1 94 191 SER A CA 1
ATOM 1515 C C . SER A 1 191 ? -20.109 -0.615 -34.062 1 94 191 SER A C 1
ATOM 1517 O O . SER A 1 191 ? -20.047 -0.4 -35.281 1 94 191 SER A O 1
ATOM 1519 N N . ASP A 1 192 ? -20.266 0.33 -33.219 1 93.56 192 ASP A N 1
ATOM 1520 C CA . ASP A 1 192 ? -20.484 1.712 -33.625 1 93.56 192 ASP A CA 1
ATOM 1521 C C . ASP A 1 192 ? -19.172 2.404 -33.969 1 93.56 192 ASP A C 1
ATOM 1523 O O . ASP A 1 192 ? -19.172 3.506 -34.531 1 93.56 192 ASP A O 1
ATOM 1527 N N . VAL A 1 193 ? -18.078 1.722 -33.688 1 95.75 193 VAL A N 1
ATOM 1528 C CA . VAL A 1 193 ? -16.797 2.42 -33.812 1 95.75 193 VAL A CA 1
ATOM 1529 C C . VAL A 1 193 ? -15.922 1.709 -34.844 1 95.75 193 VAL A C 1
ATOM 1531 O O . VAL A 1 193 ? -15.062 2.332 -35.469 1 95.75 193 VAL A O 1
ATOM 1534 N N . VAL A 1 194 ? -16.062 0.433 -35.031 1 96.88 194 VAL A N 1
ATOM 1535 C CA . VAL A 1 194 ? -15.227 -0.38 -35.875 1 96.88 194 VAL A CA 1
ATOM 1536 C C . VAL A 1 194 ? -15.5 -0.03 -37.344 1 96.88 194 VAL A C 1
ATOM 1538 O O . VAL A 1 194 ? -16.625 0.316 -37.719 1 96.88 194 VAL A O 1
ATOM 1541 N N . LYS A 1 195 ? -14.469 -0.094 -38.219 1 96.44 195 LYS A N 1
ATOM 1542 C CA . LYS A 1 195 ? -14.547 0.138 -39.656 1 96.44 195 LYS A CA 1
ATOM 1543 C C . LYS A 1 195 ? -14.109 -1.099 -40.438 1 96.44 195 LYS A C 1
ATOM 1545 O O . LYS A 1 195 ? -13.391 -1.947 -39.906 1 96.44 195 LYS A O 1
ATOM 1550 N N . PRO A 1 196 ? -14.586 -1.183 -41.625 1 95.88 196 PRO A N 1
ATOM 1551 C CA . PRO A 1 196 ? -14.141 -2.328 -42.438 1 95.88 196 PRO A CA 1
ATOM 1552 C C . PRO A 1 196 ? -12.633 -2.328 -42.688 1 95.88 196 PRO A C 1
ATOM 1554 O O . PRO A 1 196 ? -12.008 -3.389 -42.688 1 95.88 196 PRO A O 1
ATOM 1557 N N . ILE A 1 197 ? -12.141 -1.157 -42.875 1 95.62 197 ILE A N 1
ATOM 1558 C CA . ILE A 1 197 ? -10.727 -1.054 -43.219 1 95.62 197 ILE A CA 1
ATOM 1559 C C . ILE A 1 197 ? -10.07 0.04 -42.375 1 95.62 197 ILE A C 1
ATOM 1561 O O . ILE A 1 197 ? -10.711 1.045 -42.062 1 95.62 197 ILE A O 1
ATOM 1565 N N . GLY A 1 198 ? -8.844 -0.241 -42 1 95 198 GLY A N 1
ATOM 1566 C CA . GLY A 1 198 ? -8.008 0.796 -41.406 1 95 198 GLY A CA 1
ATOM 1567 C C . GLY A 1 198 ? -8.312 1.043 -39.938 1 95 198 GLY A C 1
ATOM 1568 O O . GLY A 1 198 ? -8.297 2.188 -39.5 1 95 198 GLY A O 1
ATOM 1569 N N . ASN A 1 199 ? -8.695 0.013 -39.188 1 97.06 199 ASN A N 1
ATOM 1570 C CA . ASN A 1 199 ? -8.961 0.167 -37.75 1 97.06 199 ASN A CA 1
ATOM 1571 C C . ASN A 1 199 ? -7.668 0.336 -36.969 1 97.06 199 ASN A C 1
ATOM 1573 O O . ASN A 1 199 ? -6.656 -0.299 -37.25 1 97.06 199 ASN A O 1
ATOM 1577 N N . VAL A 1 200 ? -7.645 1.217 -35.969 1 96.69 200 VAL A N 1
ATOM 1578 C CA . VAL A 1 200 ? -6.523 1.36 -35.062 1 96.69 200 VAL A CA 1
ATOM 1579 C C . VAL A 1 200 ? -6.988 1.091 -33.625 1 96.69 200 VAL A C 1
ATOM 1581 O O . VAL A 1 200 ? -7.82 1.826 -33.094 1 96.69 200 VAL A O 1
ATOM 1584 N N . LEU A 1 201 ? -6.531 0.028 -33.031 1 97.88 201 LEU A N 1
ATOM 1585 C CA . LEU A 1 201 ? -6.738 -0.277 -31.641 1 97.88 201 LEU A CA 1
ATOM 1586 C C . LEU A 1 201 ? -5.57 0.227 -30.797 1 97.88 201 LEU A C 1
ATOM 1588 O O . LEU A 1 201 ? -4.41 -0.066 -31.094 1 97.88 201 LEU A O 1
ATOM 1592 N N . ALA A 1 202 ? -5.828 1.039 -29.812 1 97.69 202 ALA A N 1
ATOM 1593 C CA . ALA A 1 202 ? -4.816 1.534 -28.891 1 97.69 202 ALA A CA 1
ATOM 1594 C C . ALA A 1 202 ? -5.16 1.162 -27.453 1 97.69 202 ALA A C 1
ATOM 1596 O O . ALA A 1 202 ? -6.309 1.301 -27.016 1 97.69 202 ALA A O 1
ATOM 1597 N N . VAL A 1 203 ? -4.238 0.632 -26.734 1 98.44 203 VAL A N 1
ATOM 1598 C CA . VAL A 1 203 ? -4.379 0.229 -25.344 1 98.44 203 VAL A CA 1
ATOM 1599 C C . VAL A 1 203 ? -3.336 0.949 -24.484 1 98.44 203 VAL A C 1
ATOM 1601 O O . VAL A 1 203 ? -2.133 0.825 -24.734 1 98.44 203 VAL A O 1
ATOM 1604 N N . HIS A 1 204 ? -3.785 1.755 -23.578 1 98.06 204 HIS A N 1
ATOM 1605 C CA . HIS A 1 204 ? -2.916 2.408 -22.594 1 98.06 204 HIS A CA 1
ATOM 1606 C C . HIS A 1 204 ? -2.848 1.612 -21.297 1 98.06 204 HIS A C 1
ATOM 1608 O O . HIS A 1 204 ? -3.834 1.532 -20.562 1 98.06 204 HIS A O 1
ATOM 1614 N N . ILE A 1 205 ? -1.694 1.054 -21.047 1 98.25 205 ILE A N 1
ATOM 1615 C CA . ILE A 1 205 ? -1.537 0.189 -19.875 1 98.25 205 ILE A CA 1
ATOM 1616 C C . ILE A 1 205 ? -0.813 0.947 -18.766 1 98.25 205 ILE A C 1
ATOM 1618 O O . ILE A 1 205 ? 0.259 1.514 -19 1 98.25 205 ILE A O 1
ATOM 1622 N N . PHE A 1 206 ? -1.417 0.978 -17.594 1 96.69 206 PHE A N 1
ATOM 1623 C CA . PHE A 1 206 ? -0.834 1.553 -16.391 1 96.69 206 PHE A CA 1
ATOM 1624 C C . PHE A 1 206 ? -0.206 0.469 -15.523 1 96.69 206 PHE A C 1
ATOM 1626 O O . PHE A 1 206 ? -0.744 -0.635 -15.414 1 96.69 206 PHE A O 1
ATOM 1633 N N . PRO A 1 207 ? 0.958 0.756 -14.938 1 96.44 207 PRO A N 1
ATOM 1634 C CA . PRO A 1 207 ? 1.635 -0.238 -14.102 1 96.44 207 PRO A CA 1
ATOM 1635 C C . PRO A 1 207 ? 0.896 -0.512 -12.789 1 96.44 207 PRO A C 1
ATOM 1637 O O . PRO A 1 207 ? -0.043 0.21 -12.445 1 96.44 207 PRO A O 1
ATOM 1640 N N . PRO A 1 208 ? 1.284 -1.604 -12.07 1 97.06 208 PRO A N 1
ATOM 1641 C CA . PRO A 1 208 ? 0.75 -1.756 -10.719 1 97.06 208 PRO A CA 1
ATOM 1642 C C . PRO A 1 208 ? 1.042 -0.549 -9.828 1 97.06 208 PRO A C 1
ATOM 1644 O O . PRO A 1 208 ? 2.059 0.124 -10.008 1 97.06 208 PRO A O 1
ATOM 1647 N N . ASN A 1 209 ? 0.164 -0.257 -8.867 1 96.88 209 ASN A N 1
ATOM 1648 C CA . ASN A 1 209 ? 0.317 0.879 -7.965 1 96.88 209 ASN A CA 1
ATOM 1649 C C . ASN A 1 209 ? 1.525 0.709 -7.051 1 96.88 209 ASN A C 1
ATOM 1651 O O . ASN A 1 209 ? 2.174 1.69 -6.684 1 96.88 209 ASN A O 1
ATOM 1655 N N . ASN A 1 210 ? 1.786 -0.562 -6.66 1 97.88 210 ASN A N 1
ATOM 1656 C CA . ASN A 1 210 ? 2.852 -0.874 -5.715 1 97.88 210 ASN A CA 1
ATOM 1657 C C . ASN A 1 210 ? 3.781 -1.957 -6.254 1 97.88 210 ASN A C 1
ATOM 1659 O O . ASN A 1 210 ? 3.875 -3.043 -5.68 1 97.88 210 ASN A O 1
ATOM 1663 N N . PRO A 1 211 ? 4.59 -1.666 -7.227 1 97.56 211 PRO A N 1
ATOM 1664 C CA . PRO A 1 211 ? 5.438 -2.693 -7.832 1 97.56 211 PRO A CA 1
ATOM 1665 C C . PRO A 1 211 ? 6.527 -3.191 -6.883 1 97.56 211 PRO A C 1
ATOM 1667 O O . PRO A 1 211 ? 7.164 -4.215 -7.148 1 97.56 211 PRO A O 1
ATOM 1670 N N . GLY A 1 212 ? 6.77 -2.465 -5.738 1 97.31 212 GLY A N 1
ATOM 1671 C CA . GLY A 1 212 ? 7.766 -2.863 -4.758 1 97.31 212 GLY A CA 1
ATOM 1672 C C . GLY A 1 212 ? 9.188 -2.689 -5.254 1 97.31 212 GLY A C 1
ATOM 1673 O O . GLY A 1 212 ? 9.414 -2.246 -6.383 1 97.31 212 GLY A O 1
ATOM 1674 N N . ILE A 1 213 ? 10.172 -2.926 -4.387 1 96.19 213 ILE A N 1
ATOM 1675 C CA . ILE A 1 213 ? 11.609 -2.922 -4.668 1 96.19 213 ILE A CA 1
ATOM 1676 C C . ILE A 1 213 ? 12.164 -4.336 -4.508 1 96.19 213 ILE A C 1
ATOM 1678 O O . ILE A 1 213 ? 12.102 -4.918 -3.424 1 96.19 213 ILE A O 1
ATOM 1682 N N . PRO A 1 214 ? 12.617 -4.918 -5.566 1 95.38 214 PRO A N 1
ATOM 1683 C CA . PRO A 1 214 ? 13.125 -6.289 -5.445 1 95.38 214 PRO A CA 1
ATOM 1684 C C . PRO A 1 214 ? 14.414 -6.371 -4.625 1 95.38 214 PRO A C 1
ATOM 1686 O O . PRO A 1 214 ? 15.25 -5.473 -4.699 1 95.38 214 PRO A O 1
ATOM 1689 N N . HIS A 1 215 ? 14.555 -7.332 -3.855 1 96.38 215 HIS A N 1
ATOM 1690 C CA . HIS A 1 215 ? 15.836 -7.688 -3.252 1 96.38 215 HIS A CA 1
ATOM 1691 C C . HIS A 1 215 ? 16.719 -8.438 -4.242 1 96.38 215 HIS A C 1
ATOM 1693 O O . HIS A 1 215 ? 16.328 -9.492 -4.758 1 96.38 215 HIS A O 1
ATOM 1699 N N . GLU A 1 216 ? 17.812 -7.914 -4.52 1 97.25 216 GLU A N 1
ATOM 1700 C CA . GLU A 1 216 ? 18.766 -8.633 -5.359 1 97.25 216 GLU A CA 1
ATOM 1701 C C . GLU A 1 216 ? 19.438 -9.773 -4.59 1 97.25 216 GLU A C 1
ATOM 1703 O O . GLU A 1 216 ? 20.25 -9.539 -3.703 1 97.25 216 GLU A O 1
ATOM 1708 N N . GLU A 1 217 ? 19.062 -11 -5.008 1 96.44 217 GLU A N 1
ATOM 1709 C CA . GLU A 1 217 ? 19.531 -12.188 -4.293 1 96.44 217 GLU A CA 1
ATOM 1710 C C . GLU A 1 217 ? 21.047 -12.25 -4.266 1 96.44 217 GLU A C 1
ATOM 1712 O O . GLU A 1 217 ? 21.703 -11.953 -5.262 1 96.44 217 GLU A O 1
ATOM 1717 N N . ASN A 1 218 ? 21.594 -12.531 -3.107 1 94.88 218 ASN A N 1
ATOM 1718 C CA . ASN A 1 218 ? 23.047 -12.617 -2.93 1 94.88 218 ASN A CA 1
ATOM 1719 C C . ASN A 1 218 ? 23.422 -13.742 -1.976 1 94.88 218 ASN A C 1
ATOM 1721 O O . ASN A 1 218 ? 22.609 -14.625 -1.689 1 94.88 218 ASN A O 1
ATOM 1725 N N . GLU A 1 219 ? 24.641 -13.852 -1.613 1 92.81 219 GLU A N 1
ATOM 1726 C CA . GLU A 1 219 ? 25.172 -14.93 -0.781 1 92.81 219 GLU A CA 1
ATOM 1727 C C . GLU A 1 219 ? 24.422 -15.016 0.545 1 92.81 219 GLU A C 1
ATOM 1729 O O . GLU A 1 219 ? 24.188 -16.109 1.051 1 92.81 219 GLU A O 1
ATOM 1734 N N . LYS A 1 220 ? 24.047 -13.875 0.986 1 89.25 220 LYS A N 1
ATOM 1735 C CA . LYS A 1 220 ? 23.516 -13.797 2.346 1 89.25 220 LYS A CA 1
ATOM 1736 C C . LYS A 1 220 ? 22.031 -14.156 2.387 1 89.25 220 LYS A C 1
ATOM 1738 O O . LYS A 1 220 ? 21.578 -14.789 3.338 1 89.25 220 LYS A O 1
ATOM 1743 N N . TRP A 1 221 ? 21.375 -13.695 1.349 1 90.81 221 TRP A N 1
ATOM 1744 C CA . TRP A 1 221 ? 19.922 -13.812 1.506 1 90.81 221 TRP A CA 1
ATOM 1745 C C . TRP A 1 221 ? 19.219 -13.633 0.168 1 90.81 221 TRP A C 1
ATOM 1747 O O . TRP A 1 221 ? 19.766 -13.023 -0.753 1 90.81 221 TRP A O 1
ATOM 1757 N N . PHE A 1 222 ? 18.031 -14.266 0.038 1 92.44 222 PHE A N 1
ATOM 1758 C CA . PHE A 1 222 ? 17.234 -14.141 -1.173 1 92.44 222 PHE A CA 1
ATOM 1759 C C . PHE A 1 222 ? 16.203 -13.031 -1.023 1 92.44 222 PHE A C 1
ATOM 1761 O O . PHE A 1 222 ? 15.539 -12.656 -1.995 1 92.44 222 PHE A O 1
ATOM 1768 N N . GLY A 1 223 ? 16.125 -12.383 0.137 1 91.56 223 GLY A N 1
ATOM 1769 C CA . GLY A 1 223 ? 15.195 -11.281 0.323 1 91.56 223 GLY A CA 1
ATOM 1770 C C . GLY A 1 223 ? 13.844 -11.727 0.851 1 91.56 223 GLY A C 1
ATOM 1771 O O . GLY A 1 223 ? 13.656 -12.891 1.194 1 91.56 223 GLY A O 1
ATOM 1772 N N . PRO A 1 224 ? 12.867 -10.656 0.874 1 90.44 224 PRO A N 1
ATOM 1773 C CA . PRO A 1 224 ? 11.516 -10.992 1.334 1 90.44 224 PRO A CA 1
ATOM 1774 C C . PRO A 1 224 ? 10.664 -11.641 0.245 1 90.44 224 PRO A C 1
ATOM 1776 O O . PRO A 1 224 ? 10.836 -11.336 -0.939 1 90.44 224 PRO A O 1
ATOM 1779 N N . ASN A 1 225 ? 10.062 -12.844 0.407 1 93.94 225 ASN A N 1
ATOM 1780 C CA . ASN A 1 225 ? 9.102 -13.43 -0.512 1 93.94 225 ASN A CA 1
ATOM 1781 C C . ASN A 1 225 ? 7.961 -12.469 -0.826 1 93.94 225 ASN A C 1
ATOM 1783 O O . ASN A 1 225 ? 6.938 -12.461 -0.14 1 93.94 225 ASN A O 1
ATOM 1787 N N . GLY A 1 226 ? 8.219 -11.609 -1.965 1 94.44 226 GLY A N 1
ATOM 1788 C CA . GLY A 1 226 ? 7.254 -10.594 -2.336 1 94.44 226 GLY A CA 1
ATOM 1789 C C . GLY A 1 226 ? 7.332 -9.352 -1.469 1 94.44 226 GLY A C 1
ATOM 1790 O O . GLY A 1 226 ? 8.414 -8.977 -1.004 1 94.44 226 GLY A O 1
ATOM 1791 N N . GLY A 1 227 ? 6.266 -8.609 -1.385 1 96.31 227 GLY A N 1
ATOM 1792 C CA . GLY A 1 227 ? 6.184 -7.387 -0.601 1 96.31 227 GLY A CA 1
ATOM 1793 C C . GLY A 1 227 ? 4.977 -6.535 -0.945 1 96.31 227 GLY A C 1
ATOM 1794 O O . GLY A 1 227 ? 3.838 -7 -0.857 1 96.31 227 GLY A O 1
ATOM 1795 N N . ALA A 1 228 ? 5.238 -5.297 -1.352 1 97.56 228 ALA A N 1
ATOM 1796 C CA . ALA A 1 228 ? 4.195 -4.293 -1.551 1 97.56 228 ALA A CA 1
ATOM 1797 C C . ALA A 1 228 ? 3.254 -4.695 -2.682 1 97.56 228 ALA A C 1
ATOM 1799 O O . ALA A 1 228 ? 2.068 -4.352 -2.664 1 97.56 228 ALA A O 1
ATOM 1800 N N . LEU A 1 229 ? 3.746 -5.43 -3.672 1 98 229 LEU A N 1
ATOM 1801 C CA . LEU A 1 229 ? 2.965 -5.789 -4.852 1 98 229 LEU A CA 1
ATOM 1802 C C . LEU A 1 229 ? 1.739 -6.609 -4.461 1 98 229 LEU A C 1
ATOM 1804 O O . LEU A 1 229 ? 0.741 -6.625 -5.184 1 98 229 LEU A O 1
ATOM 1808 N N . CYS A 1 230 ? 1.785 -7.281 -3.312 1 97.81 230 CYS A N 1
ATOM 1809 C CA . CYS A 1 230 ? 0.658 -8.07 -2.826 1 97.81 230 CYS A CA 1
ATOM 1810 C C . CYS A 1 230 ? -0.559 -7.184 -2.58 1 97.81 230 CYS A C 1
ATOM 1812 O O . CYS A 1 230 ? -1.696 -7.648 -2.666 1 97.81 230 CYS A O 1
ATOM 1814 N N . LEU A 1 231 ? -0.345 -5.891 -2.352 1 97.5 231 LEU A N 1
ATOM 1815 C CA . LEU A 1 231 ? -1.429 -4.945 -2.105 1 97.5 231 LEU A CA 1
ATOM 1816 C C . LEU A 1 231 ? -2.291 -4.77 -3.352 1 97.5 231 LEU A C 1
ATOM 1818 O O . LEU A 1 231 ? -3.471 -4.43 -3.252 1 97.5 231 LEU A O 1
ATOM 1822 N N . ASP A 1 232 ? -1.685 -4.969 -4.5 1 96.06 232 ASP A N 1
ATOM 1823 C CA . ASP A 1 232 ? -2.346 -4.676 -5.77 1 96.06 232 ASP A CA 1
ATOM 1824 C C . ASP A 1 232 ? -3.094 -5.902 -6.293 1 96.06 232 ASP A C 1
ATOM 1826 O O . ASP A 1 232 ? -3.873 -5.801 -7.242 1 96.06 232 ASP A O 1
ATOM 1830 N N . GLY A 1 233 ? -2.848 -7.109 -5.723 1 84.75 233 GLY A N 1
ATOM 1831 C CA . GLY A 1 233 ? -3.551 -8.266 -6.262 1 84.75 233 GLY A CA 1
ATOM 1832 C C . GLY A 1 233 ? -4.992 -7.965 -6.629 1 84.75 233 GLY A C 1
ATOM 1833 O O . GLY A 1 233 ? -5.637 -7.121 -6.004 1 84.75 233 GLY A O 1
ATOM 1834 N N . PRO A 1 234 ? -5.434 -8.633 -7.734 1 94.06 234 PRO A N 1
ATOM 1835 C CA . PRO A 1 234 ? -4.828 -9.836 -8.305 1 94.06 234 PRO A CA 1
ATOM 1836 C C . PRO A 1 234 ? -3.82 -9.523 -9.406 1 94.06 234 PRO A C 1
ATOM 1838 O O . PRO A 1 234 ? -4.164 -8.859 -10.398 1 94.06 234 PRO A O 1
ATOM 1841 N N . THR A 1 235 ? -2.596 -9.836 -9.32 1 97.06 235 THR A N 1
ATOM 1842 C CA . THR A 1 235 ? -1.491 -9.703 -10.266 1 97.06 235 THR A CA 1
ATOM 1843 C C . THR A 1 235 ? -0.436 -10.773 -10.016 1 97.06 235 THR A C 1
ATOM 1845 O O . THR A 1 235 ? -0.707 -11.773 -9.352 1 97.06 235 THR A O 1
ATOM 1848 N N . PHE A 1 236 ? 0.704 -10.727 -10.703 1 98 236 PHE A N 1
ATOM 1849 C CA . PHE A 1 236 ? 1.791 -11.688 -10.578 1 98 236 PHE A CA 1
ATOM 1850 C C . PHE A 1 236 ? 2.734 -11.297 -9.445 1 98 236 PHE A C 1
ATOM 1852 O O . PHE A 1 236 ? 3.828 -10.789 -9.695 1 98 236 PHE A O 1
ATOM 1859 N N . ILE A 1 237 ? 2.375 -11.609 -8.188 1 97.62 237 ILE A N 1
ATOM 1860 C CA . ILE A 1 237 ? 2.996 -11.055 -6.992 1 97.62 237 ILE A CA 1
ATOM 1861 C C . ILE A 1 237 ? 4.43 -11.57 -6.871 1 97.62 237 ILE A C 1
ATOM 1863 O O . ILE A 1 237 ? 5.297 -10.883 -6.32 1 97.62 237 ILE A O 1
ATOM 1867 N N . SER A 1 238 ? 4.785 -12.758 -7.445 1 97.75 238 SER A N 1
ATOM 1868 C CA . SER A 1 238 ? 6.129 -13.312 -7.305 1 97.75 238 SER A CA 1
ATOM 1869 C C . SER A 1 238 ? 7.133 -12.547 -8.164 1 97.75 238 SER A C 1
ATOM 1871 O O . SER A 1 238 ? 8.344 -12.688 -7.98 1 97.75 238 SER A O 1
ATOM 1873 N N . SER A 1 239 ? 6.633 -11.727 -9.102 1 98.06 239 SER A N 1
ATOM 1874 C CA . SER A 1 239 ? 7.516 -10.961 -9.977 1 98.06 239 SER A CA 1
ATOM 1875 C C . SER A 1 239 ? 8.281 -9.898 -9.203 1 98.06 239 SER A C 1
ATOM 1877 O O . SER A 1 239 ? 9.25 -9.328 -9.711 1 98.06 239 SER A O 1
ATOM 1879 N N . GLU A 1 240 ? 7.867 -9.617 -7.953 1 97.88 240 GLU A N 1
ATOM 1880 C CA . GLU A 1 240 ? 8.633 -8.711 -7.098 1 97.88 240 GLU A CA 1
ATOM 1881 C C . GLU A 1 240 ? 9.891 -9.398 -6.562 1 97.88 240 GLU A C 1
ATOM 1883 O O . GLU A 1 240 ? 10.82 -8.734 -6.105 1 97.88 240 GLU A O 1
ATOM 1888 N N . GLY A 1 241 ? 9.969 -10.688 -6.613 1 97.31 241 GLY A N 1
ATOM 1889 C CA . GLY A 1 241 ? 11.039 -11.516 -6.078 1 97.31 241 GLY A CA 1
ATOM 1890 C C . GLY A 1 241 ? 10.547 -12.539 -5.066 1 97.31 241 GLY A C 1
ATOM 1891 O O . GLY A 1 241 ? 9.664 -12.242 -4.258 1 97.31 241 GLY A O 1
ATOM 1892 N N . TRP A 1 242 ? 10.992 -13.641 -5.133 1 97 242 TRP A N 1
ATOM 1893 C CA . TRP A 1 242 ? 10.656 -14.758 -4.258 1 97 242 TRP A CA 1
ATOM 1894 C C . TRP A 1 242 ? 11.859 -15.68 -4.07 1 97 242 TRP A C 1
ATOM 1896 O O . TRP A 1 242 ? 12.867 -15.539 -4.762 1 97 242 TRP A O 1
ATOM 1906 N N . ASP A 1 243 ? 11.844 -16.578 -3.174 1 95.81 243 ASP A N 1
ATOM 1907 C CA . ASP A 1 243 ? 12.977 -17.453 -2.865 1 95.81 243 ASP A CA 1
ATOM 1908 C C . ASP A 1 243 ? 13.328 -18.344 -4.055 1 95.81 243 ASP A C 1
ATOM 1910 O O . ASP A 1 243 ? 14.352 -19.031 -4.043 1 95.81 243 ASP A O 1
ATOM 1914 N N . TRP A 1 244 ? 12.547 -18.328 -5.18 1 96.69 244 TRP A N 1
ATOM 1915 C CA . TRP A 1 244 ? 12.805 -19.219 -6.32 1 96.69 244 TRP A CA 1
ATOM 1916 C C . TRP A 1 244 ? 12.891 -18.406 -7.613 1 96.69 244 TRP A C 1
ATOM 1918 O O . TRP A 1 244 ? 13.102 -18.984 -8.688 1 96.69 244 TRP A O 1
ATOM 1928 N N . ILE A 1 245 ? 12.703 -17.094 -7.562 1 97.69 245 ILE A N 1
ATOM 1929 C CA . ILE A 1 245 ? 12.773 -16.234 -8.742 1 97.69 245 ILE A CA 1
ATOM 1930 C C . ILE A 1 245 ? 13.172 -14.812 -8.32 1 97.69 245 ILE A C 1
ATOM 1932 O O . ILE A 1 245 ? 12.688 -14.297 -7.312 1 97.69 245 ILE A O 1
ATOM 1936 N N . PRO A 1 246 ? 14.164 -14.188 -9.023 1 97.44 246 PRO A N 1
ATOM 1937 C CA . PRO A 1 246 ? 14.469 -12.781 -8.734 1 97.44 246 PRO A CA 1
ATOM 1938 C C . PRO A 1 246 ? 13.375 -11.828 -9.219 1 97.44 246 PRO A C 1
ATOM 1940 O O . PRO A 1 246 ? 12.414 -12.266 -9.859 1 97.44 246 PRO A O 1
ATOM 1943 N N . GLY A 1 247 ? 13.508 -10.609 -8.844 1 97.56 247 GLY A N 1
ATOM 1944 C CA . GLY A 1 247 ? 12.547 -9.633 -9.336 1 97.56 247 GLY A CA 1
ATOM 1945 C C . GLY A 1 247 ? 12.547 -9.492 -10.844 1 97.56 247 GLY A C 1
ATOM 1946 O O . GLY A 1 247 ? 13.609 -9.367 -11.453 1 97.56 247 GLY A O 1
ATOM 1947 N N . ILE A 1 248 ? 11.383 -9.586 -11.461 1 98.44 248 ILE A N 1
ATOM 1948 C CA . ILE A 1 248 ? 11.234 -9.344 -12.891 1 98.44 248 ILE A CA 1
ATOM 1949 C C . ILE A 1 248 ? 10.984 -7.859 -13.141 1 98.44 248 ILE A C 1
ATOM 1951 O O . ILE A 1 248 ? 10.031 -7.285 -12.602 1 98.44 248 ILE A O 1
ATOM 1955 N N . ARG A 1 249 ? 11.734 -7.254 -13.961 1 98.44 249 ARG A N 1
ATOM 1956 C CA . ARG A 1 249 ? 11.938 -5.809 -13.969 1 98.44 249 ARG A CA 1
ATOM 1957 C C . ARG A 1 249 ? 10.672 -5.074 -14.406 1 98.44 249 ARG A C 1
ATOM 1959 O O . ARG A 1 249 ? 10.422 -3.945 -13.984 1 98.44 249 ARG A O 1
ATOM 1966 N N . ASP A 1 250 ? 9.844 -5.676 -15.234 1 98.56 250 ASP A N 1
ATOM 1967 C CA . ASP A 1 250 ? 8.625 -5.02 -15.688 1 98.56 250 ASP A CA 1
ATOM 1968 C C . ASP A 1 250 ? 7.426 -5.449 -14.852 1 98.56 250 ASP A C 1
ATOM 1970 O O . ASP A 1 250 ? 6.297 -5.016 -15.094 1 98.56 250 ASP A O 1
ATOM 1974 N N . ARG A 1 251 ? 7.617 -6.422 -13.844 1 98.56 251 ARG A N 1
ATOM 1975 C CA . ARG A 1 251 ? 6.539 -7.016 -13.055 1 98.56 251 ARG A CA 1
ATOM 1976 C C . ARG A 1 251 ? 5.461 -7.605 -13.961 1 98.56 251 ARG A C 1
ATOM 1978 O O . ARG A 1 251 ? 4.277 -7.578 -13.633 1 98.56 251 ARG A O 1
ATOM 1985 N N . ASN A 1 252 ? 5.855 -7.953 -15.133 1 98.44 252 ASN A N 1
ATOM 1986 C CA . ASN A 1 252 ? 5.039 -8.648 -16.125 1 98.44 252 ASN A CA 1
ATOM 1987 C C . ASN A 1 252 ? 3.906 -7.762 -16.641 1 98.44 252 ASN A C 1
ATOM 1989 O O . ASN A 1 252 ? 2.793 -8.242 -16.859 1 98.44 252 ASN A O 1
ATOM 1993 N N . ILE A 1 253 ? 4.129 -6.473 -16.781 1 98.44 253 ILE A N 1
ATOM 1994 C CA . ILE A 1 253 ? 3.188 -5.535 -17.391 1 98.44 253 ILE A CA 1
ATOM 1995 C C . ILE A 1 253 ? 3.057 -5.828 -18.875 1 98.44 253 ILE A C 1
ATOM 1997 O O . ILE A 1 253 ? 4.051 -6.113 -19.547 1 98.44 253 ILE A O 1
ATOM 2001 N N . GLY A 1 254 ? 1.828 -5.859 -19.422 1 98.38 254 GLY A N 1
ATOM 2002 C CA . GLY A 1 254 ? 1.625 -6.004 -20.859 1 98.38 254 GLY A CA 1
ATOM 2003 C C . GLY A 1 254 ? 0.343 -6.734 -21.203 1 98.38 254 GLY A C 1
ATOM 2004 O O . GLY A 1 254 ? -0.498 -6.977 -20.344 1 98.38 254 GLY A O 1
ATOM 2005 N N . ILE A 1 255 ? 0.132 -6.922 -22.5 1 98.31 255 ILE A N 1
ATOM 2006 C CA . ILE A 1 255 ? -0.94 -7.77 -23 1 98.31 255 ILE A CA 1
ATOM 2007 C C . ILE A 1 255 ? -0.475 -9.227 -23.047 1 98.31 255 ILE A C 1
ATOM 2009 O O . ILE A 1 255 ? 0.027 -9.695 -24.062 1 98.31 255 ILE A O 1
ATOM 2013 N N . TRP A 1 256 ? -0.654 -9.883 -21.922 1 97.62 256 TRP A N 1
ATOM 2014 C CA . TRP A 1 256 ? 0.029 -11.164 -21.734 1 97.62 256 TRP A CA 1
ATOM 2015 C C . TRP A 1 256 ? -0.808 -12.312 -22.281 1 97.62 256 TRP A C 1
ATOM 2017 O O . TRP A 1 256 ? -0.355 -13.461 -22.297 1 97.62 256 TRP A O 1
ATOM 2027 N N . GLN A 1 257 ? -2.053 -12.023 -22.75 1 96.81 257 GLN A N 1
ATOM 2028 C CA . GLN A 1 257 ? -2.861 -13.008 -23.453 1 96.81 257 GLN A CA 1
ATOM 2029 C C . GLN A 1 257 ? -3.414 -12.43 -24.75 1 96.81 257 GLN A C 1
ATOM 2031 O O . GLN A 1 257 ? -3.221 -11.242 -25.047 1 96.81 257 GLN A O 1
ATOM 2036 N N . ASP A 1 258 ? -4.09 -13.203 -25.562 1 95.81 258 ASP A N 1
ATOM 2037 C CA . ASP A 1 258 ? -4.414 -12.82 -26.938 1 95.81 258 ASP A CA 1
ATOM 2038 C C . ASP A 1 258 ? -5.539 -11.789 -26.969 1 95.81 258 ASP A C 1
ATOM 2040 O O . ASP A 1 258 ? -6.234 -11.594 -25.969 1 95.81 258 ASP A O 1
ATOM 2044 N N . VAL A 1 259 ? -5.656 -11.07 -28.016 1 97.75 259 VAL A N 1
ATOM 2045 C CA . VAL A 1 259 ? -6.684 -10.078 -28.328 1 97.75 259 VAL A CA 1
ATOM 2046 C C . VAL A 1 259 ? -7.516 -10.562 -29.516 1 97.75 259 VAL A C 1
ATOM 2048 O O . VAL A 1 259 ? -6.969 -10.891 -30.578 1 97.75 259 VAL A O 1
ATOM 2051 N N . LEU A 1 260 ? -8.867 -10.578 -29.391 1 96.81 260 LEU A N 1
ATOM 2052 C CA . LEU A 1 260 ? -9.742 -11.148 -30.406 1 96.81 260 LEU A CA 1
ATOM 2053 C C . LEU A 1 260 ? -10.828 -10.156 -30.797 1 96.81 260 LEU A C 1
ATOM 2055 O O . LEU A 1 260 ? -11.18 -9.266 -30.016 1 96.81 260 LEU A O 1
ATOM 2059 N N . ILE A 1 261 ? -11.266 -10.289 -31.984 1 96.38 261 ILE A N 1
ATOM 2060 C CA . ILE A 1 261 ? -12.477 -9.641 -32.469 1 96.38 261 ILE A CA 1
ATOM 2061 C C . ILE A 1 261 ? -13.555 -10.688 -32.75 1 96.38 261 ILE A C 1
ATOM 2063 O O . ILE A 1 261 ? -13.289 -11.703 -33.406 1 96.38 261 ILE A O 1
ATOM 2067 N N . GLN A 1 262 ? -14.688 -10.438 -32.188 1 93.94 262 GLN A N 1
ATOM 2068 C CA . GLN A 1 262 ? -15.812 -11.328 -32.406 1 93.94 262 GLN A CA 1
ATOM 2069 C C . GLN A 1 262 ? -16.891 -10.648 -33.25 1 93.94 262 GLN A C 1
ATOM 2071 O O . GLN A 1 262 ? -17.312 -9.531 -32.938 1 93.94 262 GLN A O 1
ATOM 2076 N N . VAL A 1 263 ? -17.312 -11.242 -34.312 1 93.12 263 VAL A N 1
ATOM 2077 C CA . VAL A 1 263 ? -18.359 -10.711 -35.188 1 93.12 263 VAL A CA 1
ATOM 2078 C C . VAL A 1 263 ? -19.547 -11.68 -35.219 1 93.12 263 VAL A C 1
ATOM 2080 O O . VAL A 1 263 ? -19.375 -12.859 -35.531 1 93.12 263 VAL A O 1
ATOM 2083 N N . GLY A 1 264 ? -20.734 -11.203 -34.844 1 89.19 264 GLY A N 1
ATOM 2084 C CA . GLY A 1 264 ? -21.891 -12.086 -34.844 1 89.19 264 GLY A CA 1
ATOM 2085 C C . GLY A 1 264 ? -23.203 -11.344 -34.719 1 89.19 264 GLY A C 1
ATOM 2086 O O . GLY A 1 264 ? -23.328 -10.203 -35.156 1 89.19 264 GLY A O 1
ATOM 2087 N N . GLY A 1 265 ? -24.203 -12.047 -34.219 1 88.75 265 GLY A N 1
ATOM 2088 C CA . GLY A 1 265 ? -25.531 -11.477 -34.094 1 88.75 265 GLY A CA 1
ATOM 2089 C C . GLY A 1 265 ? -25.734 -10.703 -32.812 1 88.75 265 GLY A C 1
ATOM 2090 O O . GLY A 1 265 ? -24.812 -10.555 -32 1 88.75 265 GLY A O 1
ATOM 2091 N N . GLU A 1 266 ? -26.984 -10.227 -32.594 1 90.69 266 GLU A N 1
ATOM 2092 C CA . GLU A 1 266 ? -27.359 -9.422 -31.438 1 90.69 266 GLU A CA 1
ATOM 2093 C C . GLU A 1 266 ? -27.375 -10.266 -30.156 1 90.69 266 GLU A C 1
ATOM 2095 O O . GLU A 1 266 ? -27.078 -9.766 -29.078 1 90.69 266 GLU A O 1
ATOM 2100 N N . VAL A 1 267 ? -27.734 -11.5 -30.391 1 93.81 267 VAL A N 1
ATOM 2101 C CA . VAL A 1 267 ? -27.75 -12.406 -29.25 1 93.81 267 VAL A CA 1
ATOM 2102 C C . VAL A 1 267 ? -26.469 -13.227 -29.203 1 93.81 267 VAL A C 1
ATOM 2104 O O . VAL A 1 267 ? -26.047 -13.789 -30.234 1 93.81 267 VAL A O 1
ATOM 2107 N N . THR A 1 268 ? -25.844 -13.273 -28.094 1 92.38 268 THR A N 1
ATOM 2108 C CA . THR A 1 268 ? -24.594 -14.016 -27.922 1 92.38 268 THR A CA 1
ATOM 2109 C C . THR A 1 268 ? -24.703 -14.984 -26.75 1 92.38 268 THR A C 1
ATOM 2111 O O . THR A 1 268 ? -25.625 -14.891 -25.938 1 92.38 268 THR A O 1
ATOM 2114 N N . MET A 1 269 ? -23.859 -15.938 -26.75 1 94.06 269 MET A N 1
ATOM 2115 C CA . MET A 1 269 ? -23.766 -16.859 -25.625 1 94.06 269 MET A CA 1
ATOM 2116 C C . MET A 1 269 ? -22.375 -16.797 -24.984 1 94.06 269 MET A C 1
ATOM 2118 O O . MET A 1 269 ? -21.375 -16.594 -25.672 1 94.06 269 MET A O 1
ATOM 2122 N N . ASP A 1 270 ? -22.312 -16.953 -23.656 1 91.69 270 ASP A N 1
ATOM 2123 C CA . ASP A 1 270 ? -21.062 -16.922 -22.906 1 91.69 270 ASP A CA 1
ATOM 2124 C C . ASP A 1 270 ? -21.172 -17.703 -21.594 1 91.69 270 ASP A C 1
ATOM 2126 O O . ASP A 1 270 ? -22.25 -18.219 -21.266 1 91.69 270 ASP A O 1
ATOM 2130 N N . ASN A 1 271 ? -19.984 -17.891 -20.984 1 95.38 271 ASN A N 1
ATOM 2131 C CA . ASN A 1 271 ? -19.906 -18.484 -19.641 1 95.38 271 ASN A CA 1
ATOM 2132 C C . ASN A 1 271 ? -20.562 -19.859 -19.594 1 95.38 271 ASN A C 1
ATOM 2134 O O . ASN A 1 271 ? -21.406 -20.125 -18.75 1 95.38 271 ASN A O 1
ATOM 2138 N N . HIS A 1 272 ? -20.172 -20.656 -20.469 1 97.12 272 HIS A N 1
ATOM 2139 C CA . HIS A 1 272 ? -20.703 -22 -20.578 1 97.12 272 HIS A CA 1
ATOM 2140 C C . HIS A 1 272 ? -20.234 -22.875 -19.406 1 97.12 272 HIS A C 1
ATOM 2142 O O . HIS A 1 272 ? -19.125 -22.703 -18.906 1 97.12 272 HIS A O 1
ATOM 2148 N N . GLN A 1 273 ? -21.094 -23.781 -19 1 98.19 273 GLN A N 1
ATOM 2149 C CA . GLN A 1 273 ? -20.719 -24.766 -18 1 98.19 273 GLN A CA 1
ATOM 2150 C C . GLN A 1 273 ? -21.281 -26.141 -18.344 1 98.19 273 GLN A C 1
ATOM 2152 O O . GLN A 1 273 ? -22.453 -26.266 -18.719 1 98.19 273 GLN A O 1
ATOM 2157 N N . VAL A 1 274 ? -20.469 -27.125 -18.344 1 98.31 274 VAL A N 1
ATOM 2158 C CA . VAL A 1 274 ? -20.859 -28.516 -18.469 1 98.31 274 VAL A CA 1
ATOM 2159 C C . VAL A 1 274 ? -20.703 -29.219 -17.125 1 98.31 274 VAL A C 1
ATOM 2161 O O . VAL A 1 274 ? -19.609 -29.312 -16.594 1 98.31 274 VAL A O 1
ATOM 2164 N N . ILE A 1 275 ? -21.797 -29.703 -16.594 1 97.31 275 ILE A N 1
ATOM 2165 C CA . ILE A 1 275 ? -21.797 -30.438 -15.336 1 97.31 275 ILE A CA 1
ATOM 2166 C C . ILE A 1 275 ? -21.969 -31.922 -15.594 1 97.31 275 ILE A C 1
ATOM 2168 O O . ILE A 1 275 ? -22.922 -32.344 -16.266 1 97.31 275 ILE A O 1
ATOM 2172 N N . THR A 1 276 ? -21.016 -32.719 -15.188 1 97.88 276 THR A N 1
ATOM 2173 C CA . THR A 1 276 ? -21.094 -34.156 -15.289 1 97.88 276 THR A CA 1
ATOM 2174 C C . THR A 1 276 ? -21.391 -34.781 -13.922 1 97.88 276 THR A C 1
ATOM 2176 O O . THR A 1 276 ? -20.734 -34.438 -12.93 1 97.88 276 THR A O 1
ATOM 2179 N N . ASP A 1 277 ? -22.391 -35.562 -13.883 1 96.88 277 ASP A N 1
ATOM 2180 C CA . ASP A 1 277 ? -22.844 -36.188 -12.656 1 96.88 277 ASP A CA 1
ATOM 2181 C C . ASP A 1 277 ? -22.938 -37.719 -12.82 1 96.88 277 ASP A C 1
ATOM 2183 O O . ASP A 1 277 ? -23.781 -38.219 -13.57 1 96.88 277 ASP A O 1
ATOM 2187 N N . LEU A 1 278 ? -22.016 -38.344 -12.141 1 97 278 LEU A N 1
ATOM 2188 C CA . LEU A 1 278 ? -22.047 -39.812 -12.141 1 97 278 LEU A CA 1
ATOM 2189 C C . LEU A 1 278 ? -22.891 -40.344 -10.992 1 97 278 LEU A C 1
ATOM 2191 O O . LEU A 1 278 ? -23.031 -39.656 -9.961 1 97 278 LEU A O 1
ATOM 2195 N N . MET A 1 279 ? -23.531 -41.5 -11.172 1 91.62 279 MET A N 1
ATOM 2196 C CA . MET A 1 279 ? -24.281 -42.156 -10.102 1 91.62 279 MET A CA 1
ATOM 2197 C C . MET A 1 279 ? -23.375 -43.062 -9.258 1 91.62 279 MET A C 1
ATOM 2199 O O . MET A 1 279 ? -23.625 -44.25 -9.133 1 91.62 279 MET A O 1
ATOM 2203 N N . LEU A 1 280 ? -22.438 -42.438 -8.648 1 91.44 280 LEU A N 1
ATOM 2204 C CA . LEU A 1 280 ? -21.406 -43.188 -7.922 1 91.44 280 LEU A CA 1
ATOM 2205 C C . LEU A 1 280 ? -22.031 -44.031 -6.828 1 91.44 280 LEU A C 1
ATOM 2207 O O . LEU A 1 280 ? -22.984 -43.625 -6.172 1 91.44 280 LEU A O 1
ATOM 2211 N N . PRO A 1 281 ? -21.5 -45.156 -6.727 1 90.88 281 PRO A N 1
ATOM 2212 C CA . PRO A 1 281 ? -20.281 -45.688 -7.312 1 90.88 281 PRO A CA 1
ATOM 2213 C C . PRO A 1 281 ? -20.484 -46.25 -8.719 1 90.88 281 PRO A C 1
ATOM 2215 O O . PRO A 1 281 ? -19.531 -46.688 -9.359 1 90.88 281 PRO A O 1
ATOM 2218 N N . ASP A 1 282 ? -21.75 -46.188 -9.25 1 94.62 282 ASP A N 1
ATOM 2219 C CA . ASP A 1 282 ? -22.016 -46.625 -10.625 1 94.62 282 ASP A CA 1
ATOM 2220 C C . ASP A 1 282 ? -21.438 -45.625 -11.625 1 94.62 282 ASP A C 1
ATOM 2222 O O . ASP A 1 282 ? -21.828 -44.469 -11.648 1 94.62 282 ASP A O 1
ATOM 2226 N N . THR A 1 283 ? -20.469 -46.062 -12.453 1 96.12 283 THR A N 1
ATOM 2227 C CA . THR A 1 283 ? -19.812 -45.156 -13.406 1 96.12 283 THR A CA 1
ATOM 2228 C C . THR A 1 283 ? -20.281 -45.469 -14.828 1 96.12 283 THR A C 1
ATOM 2230 O O . THR A 1 283 ? -19.703 -44.969 -15.789 1 96.12 283 THR A O 1
ATOM 2233 N N . THR A 1 284 ? -21.359 -46.25 -14.969 1 96.5 284 THR A N 1
ATOM 2234 C CA . THR A 1 284 ? -21.812 -46.656 -16.297 1 96.5 284 THR A CA 1
ATOM 2235 C C . THR A 1 284 ? -22.812 -45.656 -16.859 1 96.5 284 THR A C 1
ATOM 2237 O O . THR A 1 284 ? -23.234 -45.781 -18.016 1 96.5 284 THR A O 1
ATOM 2240 N N . VAL A 1 285 ? -23.219 -44.75 -16.062 1 96.75 285 VAL A N 1
ATOM 2241 C CA . VAL A 1 285 ? -24.156 -43.719 -16.5 1 96.75 285 VAL A CA 1
ATOM 2242 C C . VAL A 1 285 ? -23.688 -42.344 -16.031 1 96.75 285 VAL A C 1
ATOM 2244 O O . VAL A 1 285 ? -23.219 -42.188 -14.898 1 96.75 285 VAL A O 1
ATOM 2247 N N . ALA A 1 286 ? -23.719 -41.344 -16.891 1 97.69 286 ALA A N 1
ATOM 2248 C CA . ALA A 1 286 ? -23.391 -39.969 -16.547 1 97.69 286 ALA A CA 1
ATOM 2249 C C . ALA A 1 286 ? -24.484 -39 -17.031 1 97.69 286 ALA A C 1
ATOM 2251 O O . ALA A 1 286 ? -24.875 -39.062 -18.188 1 97.69 286 ALA A O 1
ATOM 2252 N N . ASP A 1 287 ? -25.062 -38.219 -16.172 1 97.38 287 ASP A N 1
ATOM 2253 C CA . ASP A 1 287 ? -25.953 -37.125 -16.531 1 97.38 287 ASP A CA 1
ATOM 2254 C C . ASP A 1 287 ? -25.172 -35.875 -16.906 1 97.38 287 ASP A C 1
ATOM 2256 O O . ASP A 1 287 ? -24.297 -35.438 -16.156 1 97.38 287 ASP A O 1
ATOM 2260 N N . ILE A 1 288 ? -25.422 -35.375 -18.031 1 98.06 288 ILE A N 1
ATOM 2261 C CA . ILE A 1 288 ? -24.75 -34.156 -18.516 1 98.06 288 ILE A CA 1
ATOM 2262 C C . ILE A 1 288 ? -25.734 -33 -18.484 1 98.06 288 ILE A C 1
ATOM 2264 O O . ILE A 1 288 ? -26.828 -33.062 -19.062 1 98.06 288 ILE A O 1
ATOM 2268 N N . THR A 1 289 ? -25.453 -31.953 -17.734 1 97.5 289 THR A N 1
ATOM 2269 C CA . THR A 1 289 ? -26.203 -30.703 -17.766 1 97.5 289 THR A CA 1
ATOM 2270 C C . THR A 1 289 ? -25.391 -29.594 -18.422 1 97.5 289 THR A C 1
ATOM 2272 O O . THR A 1 289 ? -24.203 -29.422 -18.125 1 97.5 289 THR A O 1
ATOM 2275 N N . VAL A 1 290 ? -25.938 -28.875 -19.344 1 98.12 290 VAL A N 1
ATOM 2276 C CA . VAL A 1 290 ? -25.297 -27.781 -20.078 1 98.12 290 VAL A CA 1
ATOM 2277 C C . VAL A 1 290 ? -25.969 -26.453 -19.703 1 98.12 290 VAL A C 1
ATOM 2279 O O . VAL A 1 290 ? -27.188 -26.344 -19.766 1 98.12 290 VAL A O 1
ATOM 2282 N N . LYS A 1 291 ? -25.203 -25.531 -19.25 1 97.69 291 LYS A N 1
ATOM 2283 C CA . LYS A 1 291 ? -25.672 -24.172 -18.984 1 97.69 291 LYS A CA 1
ATOM 2284 C C . LYS A 1 291 ? -24.938 -23.156 -19.844 1 97.69 291 LYS A C 1
ATOM 2286 O O . LYS A 1 291 ? -23.734 -23.297 -20.094 1 97.69 291 LYS A O 1
ATOM 2291 N N . THR A 1 292 ? -25.547 -22.141 -20.328 1 97.56 292 THR A N 1
ATOM 2292 C CA . THR A 1 292 ? -24.953 -21.047 -21.062 1 97.56 292 THR A CA 1
ATOM 2293 C C . THR A 1 292 ? -25.75 -19.766 -20.859 1 97.56 292 THR A C 1
ATOM 2295 O O . THR A 1 292 ? -26.984 -19.797 -20.766 1 97.56 292 THR A O 1
ATOM 2298 N N . GLU A 1 293 ? -25.094 -18.641 -20.75 1 96.81 293 GLU A N 1
ATOM 2299 C CA . GLU A 1 293 ? -25.75 -17.344 -20.641 1 96.81 293 GLU A CA 1
ATOM 2300 C C . GLU A 1 293 ? -26.016 -16.734 -22.016 1 96.81 293 GLU A C 1
ATOM 2302 O O . GLU A 1 293 ? -25.094 -16.578 -22.812 1 96.81 293 GLU A O 1
ATOM 2307 N N . LEU A 1 294 ? -27.266 -16.422 -22.281 1 97.06 294 LEU A N 1
ATOM 2308 C CA . LEU A 1 294 ? -27.656 -15.719 -23.5 1 97.06 294 LEU A CA 1
ATOM 2309 C C . LEU A 1 294 ? -27.859 -14.234 -23.234 1 97.06 294 LEU A C 1
ATOM 2311 O O . LEU A 1 294 ? -28.562 -13.867 -22.281 1 97.06 294 LEU A O 1
ATOM 2315 N N . HIS A 1 295 ? -27.172 -13.477 -24 1 94.38 295 HIS A N 1
ATOM 2316 C CA . HIS A 1 295 ? -27.281 -12.031 -23.875 1 94.38 295 HIS A CA 1
ATOM 2317 C C . HIS A 1 295 ? -27.844 -11.406 -25.141 1 94.38 295 HIS A C 1
ATOM 2319 O O . HIS A 1 295 ? -27.375 -11.703 -26.25 1 94.38 295 HIS A O 1
ATOM 2325 N N . ASN A 1 296 ? -28.906 -10.547 -25.047 1 94.38 296 ASN A N 1
ATOM 2326 C CA . ASN A 1 296 ? -29.5 -9.836 -26.172 1 94.38 296 ASN A CA 1
ATOM 2327 C C . ASN A 1 296 ? -29.172 -8.344 -26.125 1 94.38 296 ASN A C 1
ATOM 2329 O O . ASN A 1 296 ? -29.688 -7.621 -25.266 1 94.38 296 ASN A O 1
ATOM 2333 N N . GLU A 1 297 ? -28.344 -7.91 -26.984 1 89.88 297 GLU A N 1
ATOM 2334 C CA . GLU A 1 297 ? -27.984 -6.5 -27.047 1 89.88 297 GLU A CA 1
ATOM 2335 C C . GLU A 1 297 ? -28.891 -5.734 -27.984 1 89.88 297 GLU A C 1
ATOM 2337 O O . GLU A 1 297 ? -28.766 -4.52 -28.141 1 89.88 297 GLU A O 1
ATOM 2342 N N . GLY A 1 298 ? -29.891 -6.395 -28.531 1 89.81 298 GLY A N 1
ATOM 2343 C CA . GLY A 1 298 ? -30.812 -5.766 -29.453 1 89.81 298 GLY A CA 1
ATOM 2344 C C . GLY A 1 298 ? -31.984 -5.102 -28.781 1 89.81 298 GLY A C 1
ATOM 2345 O O . GLY A 1 298 ? -32.156 -5.23 -27.562 1 89.81 298 GLY A O 1
ATOM 2346 N N . ASN A 1 299 ? -32.781 -4.465 -29.578 1 92 299 ASN A N 1
ATOM 2347 C CA . ASN A 1 299 ? -33.906 -3.674 -29.078 1 92 299 ASN A CA 1
ATOM 2348 C C . ASN A 1 299 ? -35.219 -4.473 -29.078 1 92 299 ASN A C 1
ATOM 2350 O O . ASN A 1 299 ? -36.219 -3.996 -28.578 1 92 299 ASN A O 1
ATOM 2354 N N . LEU A 1 300 ? -35.156 -5.664 -29.562 1 93.88 300 LEU A N 1
ATOM 2355 C CA . LEU A 1 300 ? -36.375 -6.504 -29.609 1 93.88 300 LEU A CA 1
ATOM 2356 C C . LEU A 1 300 ? -36.125 -7.828 -28.891 1 93.88 300 LEU A C 1
ATOM 2358 O O . LEU A 1 300 ? -35 -8.344 -28.891 1 93.88 300 LEU A O 1
ATOM 2362 N N . THR A 1 301 ? -37.156 -8.297 -28.266 1 96.62 301 THR A N 1
ATOM 2363 C CA . THR A 1 301 ? -37.125 -9.664 -27.75 1 96.62 301 THR A CA 1
ATOM 2364 C C . THR A 1 301 ? -36.906 -10.664 -28.875 1 96.62 301 THR A C 1
ATOM 2366 O O . THR A 1 301 ? -37.531 -10.523 -29.938 1 96.62 301 THR A O 1
ATOM 2369 N N . LYS A 1 302 ? -36.094 -11.641 -28.703 1 95.5 302 LYS A N 1
ATOM 2370 C CA . LYS A 1 302 ? -35.812 -12.625 -29.734 1 95.5 302 LYS A CA 1
ATOM 2371 C C . LYS A 1 302 ? -36.062 -14.039 -29.234 1 95.5 302 LYS A C 1
ATOM 2373 O O . LYS A 1 302 ? -35.812 -14.352 -28.078 1 95.5 302 LYS A O 1
ATOM 2378 N N . ASN A 1 303 ? -36.625 -14.828 -30.109 1 95.81 303 ASN A N 1
ATOM 2379 C CA . ASN A 1 303 ? -36.688 -16.266 -29.891 1 95.81 303 ASN A CA 1
ATOM 2380 C C . ASN A 1 303 ? -35.5 -16.969 -30.516 1 95.81 303 ASN A C 1
ATOM 2382 O O . ASN A 1 303 ? -35.344 -16.984 -31.734 1 95.81 303 ASN A O 1
ATOM 2386 N N . ILE A 1 304 ? -34.656 -17.547 -29.688 1 96.25 304 ILE A N 1
ATOM 2387 C CA . ILE A 1 304 ? -33.375 -18.141 -30.125 1 96.25 304 ILE A CA 1
ATOM 2388 C C . ILE A 1 304 ? -33.375 -19.641 -29.844 1 96.25 304 ILE A C 1
ATOM 2390 O O . ILE A 1 304 ? -33.719 -20.062 -28.734 1 96.25 304 ILE A O 1
ATOM 2394 N N . GLN A 1 305 ? -33.125 -20.438 -30.828 1 97 305 GLN A N 1
ATOM 2395 C CA . GLN A 1 305 ? -32.938 -21.859 -30.625 1 97 305 GLN A CA 1
ATOM 2396 C C . GLN A 1 305 ? -31.484 -22.188 -30.25 1 97 305 GLN A C 1
ATOM 2398 O O . GLN A 1 305 ? -30.562 -21.75 -30.938 1 97 305 GLN A O 1
ATOM 2403 N N . LEU A 1 306 ? -31.266 -22.859 -29.172 1 98 306 LEU A N 1
ATOM 2404 C CA . LEU A 1 306 ? -29.953 -23.375 -28.766 1 98 306 LEU A CA 1
ATOM 2405 C C . LEU A 1 306 ? -29.812 -24.844 -29.141 1 98 306 LEU A C 1
ATOM 2407 O O . LEU A 1 306 ? -30.625 -25.672 -28.719 1 98 306 LEU A O 1
ATOM 2411 N N . ASN A 1 307 ? -28.906 -25.156 -30.016 1 97.81 307 ASN A N 1
ATOM 2412 C CA . ASN A 1 307 ? -28.516 -26.516 -30.344 1 97.81 307 ASN A CA 1
ATOM 2413 C C . ASN A 1 307 ? -27.266 -26.953 -29.578 1 97.81 307 ASN A C 1
ATOM 2415 O O . ASN A 1 307 ? -26.266 -26.234 -29.562 1 97.81 307 ASN A O 1
ATOM 2419 N N . ALA A 1 308 ? -27.281 -28.047 -28.906 1 98.38 308 ALA A N 1
ATOM 2420 C CA . ALA A 1 308 ? -26.141 -28.641 -28.219 1 98.38 308 ALA A CA 1
ATOM 2421 C C . ALA A 1 308 ? -25.828 -30.031 -28.75 1 98.38 308 ALA A C 1
ATOM 2423 O O . ALA A 1 308 ? -26.703 -30.906 -28.75 1 98.38 308 ALA A O 1
ATOM 2424 N N . ARG A 1 309 ? -24.625 -30.203 -29.219 1 98.19 309 ARG A N 1
ATOM 2425 C CA . ARG A 1 309 ? -24.219 -31.484 -29.797 1 98.19 309 ARG A CA 1
ATOM 2426 C C . ARG A 1 309 ? -23.031 -32.062 -29.062 1 98.19 309 ARG A C 1
ATOM 2428 O O . ARG A 1 309 ? -22.047 -31.375 -28.797 1 98.19 309 ARG A O 1
ATOM 2435 N N . ILE A 1 310 ? -23.094 -33.344 -28.672 1 97.81 310 ILE A N 1
ATOM 2436 C CA . ILE A 1 310 ? -22 -34.156 -28.125 1 97.81 310 ILE A CA 1
ATOM 2437 C C . ILE A 1 310 ? -21.891 -35.438 -28.906 1 97.81 310 ILE A C 1
ATOM 2439 O O . ILE A 1 310 ? -22.688 -36.375 -28.719 1 97.81 310 ILE A O 1
ATOM 2443 N N . GLY A 1 311 ? -20.891 -35.562 -29.734 1 94.94 311 GLY A N 1
ATOM 2444 C CA . GLY A 1 311 ? -20.844 -36.719 -30.625 1 94.94 311 GLY A CA 1
ATOM 2445 C C . GLY A 1 311 ? -22.078 -36.875 -31.484 1 94.94 311 GLY A C 1
ATOM 2446 O O . GLY A 1 311 ? -22.453 -35.938 -32.219 1 94.94 311 GLY A O 1
ATOM 2447 N N . ASN A 1 312 ? -22.828 -37.906 -31.219 1 94.19 312 ASN A N 1
ATOM 2448 C CA . ASN A 1 312 ? -24 -38.188 -32.031 1 94.19 312 ASN A CA 1
ATOM 2449 C C . ASN A 1 312 ? -25.266 -37.656 -31.344 1 94.19 312 ASN A C 1
ATOM 2451 O O . ASN A 1 312 ? -26.359 -37.719 -31.922 1 94.19 312 ASN A O 1
ATOM 2455 N N . ILE A 1 313 ? -25.172 -37.125 -30.188 1 96.44 313 ILE A N 1
ATOM 2456 C CA . ILE A 1 313 ? -26.312 -36.625 -29.438 1 96.44 313 ILE A CA 1
ATOM 2457 C C . ILE A 1 313 ? -26.578 -35.156 -29.859 1 96.44 313 ILE A C 1
ATOM 2459 O O . ILE A 1 313 ? -25.656 -34.344 -29.891 1 96.44 313 ILE A O 1
ATOM 2463 N N . LEU A 1 314 ? -27.781 -34.812 -30.203 1 97.69 314 LEU A N 1
ATOM 2464 C CA . LEU A 1 314 ? -28.203 -33.469 -30.531 1 97.69 314 LEU A CA 1
ATOM 2465 C C . LEU A 1 314 ? -29.469 -33.094 -29.766 1 97.69 314 LEU A C 1
ATOM 2467 O O . LEU A 1 314 ? -30.469 -33.781 -29.812 1 97.69 314 LEU A O 1
ATOM 2471 N N . VAL A 1 315 ? -29.406 -32.062 -28.984 1 97.88 315 VAL A N 1
ATOM 2472 C CA . VAL A 1 315 ? -30.562 -31.531 -28.281 1 97.88 315 VAL A CA 1
ATOM 2473 C C . VAL A 1 315 ? -30.812 -30.078 -28.719 1 97.88 315 VAL A C 1
ATOM 2475 O O . VAL A 1 315 ? -29.859 -29.328 -28.953 1 97.88 315 VAL A O 1
ATOM 2478 N N . LYS A 1 316 ? -32.062 -29.719 -28.859 1 97.31 316 LYS A N 1
ATOM 2479 C CA . LYS A 1 316 ? -32.469 -28.391 -29.281 1 97.31 316 LYS A CA 1
ATOM 2480 C C . LYS A 1 316 ? -33.562 -27.812 -28.359 1 97.31 316 LYS A C 1
ATOM 2482 O O . LYS A 1 316 ? -34.438 -28.547 -27.906 1 97.31 316 LYS A O 1
ATOM 2487 N N . LYS A 1 317 ? -33.406 -26.625 -28.016 1 97.69 317 LYS A N 1
ATOM 2488 C CA . LYS A 1 317 ? -34.406 -25.953 -27.203 1 97.69 317 LYS A CA 1
ATOM 2489 C C . LYS A 1 317 ? -34.531 -24.469 -27.547 1 97.69 317 LYS A C 1
ATOM 2491 O O . LYS A 1 317 ? -33.531 -23.812 -27.812 1 97.69 317 LYS A O 1
ATOM 2496 N N . LEU A 1 318 ? -35.75 -23.969 -27.625 1 97.19 318 LEU A N 1
ATOM 2497 C CA . LEU A 1 318 ? -36.031 -22.562 -27.906 1 97.19 318 LEU A CA 1
ATOM 2498 C C . LEU A 1 318 ? -36.062 -21.75 -26.625 1 97.19 318 LEU A C 1
ATOM 2500 O O . LEU A 1 318 ? -36.656 -22.188 -25.625 1 97.19 318 LEU A O 1
ATOM 2504 N N . PHE A 1 319 ? -35.438 -20.594 -26.609 1 97.62 319 PHE A N 1
ATOM 2505 C CA . PHE A 1 319 ? -35.438 -19.672 -25.484 1 97.62 319 PHE A CA 1
ATOM 2506 C C . PHE A 1 319 ? -35.906 -18.281 -25.938 1 97.62 319 PHE A C 1
ATOM 2508 O O . PHE A 1 319 ? -35.531 -17.828 -27.016 1 97.62 319 PHE A O 1
ATOM 2515 N N . GLU A 1 320 ? -36.688 -17.656 -25.141 1 97.31 320 GLU A N 1
ATOM 2516 C CA . GLU A 1 320 ? -37 -16.25 -25.344 1 97.31 320 GLU A CA 1
ATOM 2517 C C . GLU A 1 320 ? -36.031 -15.344 -24.578 1 97.31 320 GLU A C 1
ATOM 2519 O O . GLU A 1 320 ? -35.969 -15.406 -23.344 1 97.31 320 GLU A O 1
ATOM 2524 N N . VAL A 1 321 ? -35.312 -14.602 -25.312 1 97.81 321 VAL A N 1
ATOM 2525 C CA . VAL A 1 321 ? -34.312 -13.703 -24.703 1 97.81 321 VAL A CA 1
ATOM 2526 C C . VAL A 1 321 ? -34.812 -12.258 -24.828 1 97.81 321 VAL A C 1
ATOM 2528 O O . VAL A 1 321 ? -34.875 -11.719 -25.938 1 97.81 321 VAL A O 1
ATOM 2531 N N . PRO A 1 322 ? -35.125 -11.531 -23.734 1 97.25 322 PRO A N 1
ATOM 2532 C CA . PRO A 1 322 ? -35.656 -10.164 -23.781 1 97.25 322 PRO A CA 1
ATOM 2533 C C . PRO A 1 322 ? -34.625 -9.172 -24.359 1 97.25 322 PRO A C 1
ATOM 2535 O O . PRO A 1 322 ? -33.438 -9.406 -24.281 1 97.25 322 PRO A O 1
ATOM 2538 N N . ALA A 1 323 ? -35.188 -8.047 -24.828 1 95.25 323 ALA A N 1
ATOM 2539 C CA . ALA A 1 323 ? -34.344 -6.953 -25.297 1 95.25 323 ALA A CA 1
ATOM 2540 C C . ALA A 1 323 ? -33.469 -6.426 -24.172 1 95.25 323 ALA A C 1
ATOM 2542 O O . ALA A 1 323 ? -33.969 -6.156 -23.078 1 95.25 323 ALA A O 1
ATOM 2543 N N . HIS A 1 324 ? -32.219 -6.344 -24.484 1 93.12 324 HIS A N 1
ATOM 2544 C CA . HIS A 1 324 ? -31.219 -5.859 -23.531 1 93.12 324 HIS A CA 1
ATOM 2545 C C . HIS A 1 324 ? -31.234 -6.688 -22.25 1 93.12 324 HIS A C 1
ATOM 2547 O O . HIS A 1 324 ? -30.984 -6.164 -21.172 1 93.12 324 HIS A O 1
ATOM 2553 N N . GLY A 1 325 ? -31.625 -7.848 -22.438 1 94.69 325 GLY A N 1
ATOM 2554 C CA . GLY A 1 325 ? -31.719 -8.727 -21.281 1 94.69 325 GLY A CA 1
ATOM 2555 C C . GLY A 1 325 ? -30.797 -9.93 -21.375 1 94.69 325 GLY A C 1
ATOM 2556 O O . GLY A 1 325 ? -29.969 -10.016 -22.281 1 94.69 325 GLY A O 1
ATOM 2557 N N . GLN A 1 326 ? -30.906 -10.875 -20.375 1 95.5 326 GLN A N 1
ATOM 2558 C CA . GLN A 1 326 ? -30.094 -12.086 -20.297 1 95.5 326 GLN A CA 1
ATOM 2559 C C . GLN A 1 326 ? -30.938 -13.266 -19.781 1 95.5 326 GLN A C 1
ATOM 2561 O O . GLN A 1 326 ? -31.875 -13.078 -19.016 1 95.5 326 GLN A O 1
ATOM 2566 N N . VAL A 1 327 ? -30.656 -14.344 -20.266 1 96.81 327 VAL A N 1
ATOM 2567 C CA . VAL A 1 327 ? -31.297 -15.578 -19.828 1 96.81 327 VAL A CA 1
ATOM 2568 C C . VAL A 1 327 ? -30.25 -16.656 -19.594 1 96.81 327 VAL A C 1
ATOM 2570 O O . VAL A 1 327 ? -29.297 -16.781 -20.375 1 96.81 327 VAL A O 1
ATOM 2573 N N . LEU A 1 328 ? -30.359 -17.344 -18.5 1 97 328 LEU A N 1
ATOM 2574 C CA . LEU A 1 328 ? -29.547 -18.547 -18.297 1 97 328 LEU A CA 1
ATOM 2575 C C . LEU A 1 328 ? -30.219 -19.766 -18.922 1 97 328 LEU A C 1
ATOM 2577 O O . LEU A 1 328 ? -31.156 -20.328 -18.359 1 97 328 LEU A O 1
ATOM 2581 N N . ALA A 1 329 ? -29.75 -20.141 -20.047 1 97.75 329 ALA A N 1
ATOM 2582 C CA . ALA A 1 329 ? -30.266 -21.328 -20.734 1 97.75 329 ALA A CA 1
ATOM 2583 C C . ALA A 1 329 ? -29.703 -22.609 -20.109 1 97.75 329 ALA A C 1
ATOM 2585 O O . ALA A 1 329 ? -28.5 -22.719 -19.875 1 97.75 329 ALA A O 1
ATOM 2586 N N . THR A 1 330 ? -30.516 -23.578 -19.828 1 97.5 330 THR A N 1
ATOM 2587 C CA . THR A 1 330 ? -30.109 -24.844 -19.203 1 97.5 330 THR A CA 1
ATOM 2588 C C . THR A 1 330 ? -30.703 -26.016 -19.969 1 97.5 330 THR A C 1
ATOM 2590 O O . THR A 1 330 ? -31.891 -26.031 -20.281 1 97.5 330 THR A O 1
ATOM 2593 N N . LEU A 1 331 ? -29.922 -26.938 -20.328 1 98 331 LEU A N 1
ATOM 2594 C CA . LEU A 1 331 ? -30.312 -28.234 -20.875 1 98 331 LEU A CA 1
ATOM 2595 C C . LEU A 1 331 ? -29.922 -29.375 -19.922 1 98 331 LEU A C 1
ATOM 2597 O O . LEU A 1 331 ? -28.75 -29.484 -19.531 1 98 331 LEU A O 1
ATOM 2601 N N . SER A 1 332 ? -30.844 -30.219 -19.562 1 96.81 332 SER A N 1
ATOM 2602 C CA . SER A 1 332 ? -30.562 -31.281 -18.594 1 96.81 332 SER A CA 1
ATOM 2603 C C . SER A 1 332 ? -31.219 -32.594 -19 1 96.81 332 SER A C 1
ATOM 2605 O O . SER A 1 332 ? -32.094 -32.594 -19.859 1 96.81 332 SER A O 1
ATOM 2607 N N . PRO A 1 333 ? -30.812 -33.625 -18.359 1 96.31 333 PRO A N 1
ATOM 2608 C CA . PRO A 1 333 ? -31.438 -34.938 -18.656 1 96.31 333 PRO A CA 1
ATOM 2609 C C . PRO A 1 333 ? -32.906 -34.969 -18.266 1 96.31 333 PRO A C 1
ATOM 2611 O O . PRO A 1 333 ? -33.656 -35.844 -18.766 1 96.31 333 PRO A O 1
ATOM 2614 N N . LYS A 1 334 ? -33.312 -34.156 -17.375 1 95.5 334 LYS A N 1
ATOM 2615 C CA . LYS A 1 334 ? -34.75 -34.094 -17 1 95.5 334 LYS A CA 1
ATOM 2616 C C . LYS A 1 334 ? -35.625 -33.781 -18.203 1 95.5 334 LYS A C 1
ATOM 2618 O O . LYS A 1 334 ? -36.719 -34.281 -18.328 1 95.5 334 LYS A O 1
ATOM 2623 N N . GLU A 1 335 ? -35.125 -32.969 -19 1 96.81 335 GLU A N 1
ATOM 2624 C CA . GLU A 1 335 ? -35.844 -32.531 -20.188 1 96.81 335 GLU A CA 1
ATOM 2625 C C . GLU A 1 335 ? -35.438 -33.344 -21.406 1 96.81 335 GLU A C 1
ATOM 2627 O O . GLU A 1 335 ? -36.25 -33.594 -22.312 1 96.81 335 GLU A O 1
ATOM 2632 N N . PHE A 1 336 ? -34.188 -33.688 -21.438 1 97.94 336 PHE A N 1
ATOM 2633 C CA . PHE A 1 336 ? -33.656 -34.406 -22.578 1 97.94 336 PHE A CA 1
ATOM 2634 C C . PHE A 1 336 ? -32.969 -35.719 -22.141 1 97.94 336 PHE A C 1
ATOM 2636 O O . PHE A 1 336 ? -31.812 -35.719 -21.75 1 97.94 336 PHE A O 1
ATOM 2643 N N . ALA A 1 337 ? -33.562 -36.75 -22.359 1 96.5 337 ALA A N 1
ATOM 2644 C CA . ALA A 1 337 ? -33.062 -38.062 -21.922 1 96.5 337 ALA A CA 1
ATOM 2645 C C . ALA A 1 337 ? -31.734 -38.406 -22.594 1 96.5 337 ALA A C 1
ATOM 2647 O O . ALA A 1 337 ? -30.906 -39.094 -22.016 1 96.5 337 ALA A O 1
ATOM 2648 N N . ALA A 1 338 ? -31.469 -37.875 -23.734 1 96.88 338 ALA A N 1
ATOM 2649 C CA . ALA A 1 338 ? -30.25 -38.125 -24.5 1 96.88 338 ALA A CA 1
ATOM 2650 C C . ALA A 1 338 ? -29.016 -37.625 -23.766 1 96.88 338 ALA A C 1
ATOM 2652 O O . ALA A 1 338 ? -27.891 -38.031 -24.047 1 96.88 338 ALA A O 1
ATOM 2653 N N . LEU A 1 339 ? -29.188 -36.75 -22.844 1 98 339 LEU A N 1
ATOM 2654 C CA . LEU A 1 339 ? -28.078 -36.188 -22.094 1 98 339 LEU A CA 1
ATOM 2655 C C . LEU A 1 339 ? -27.703 -37.062 -20.906 1 98 339 LEU A C 1
ATOM 2657 O O . LEU A 1 339 ? -26.812 -36.75 -20.125 1 98 339 LEU A O 1
ATOM 2661 N N . ARG A 1 340 ? -28.359 -38.219 -20.75 1 96.88 340 ARG A N 1
ATOM 2662 C CA . ARG A 1 340 ? -27.938 -39.344 -19.891 1 96.88 340 ARG A CA 1
ATOM 2663 C C . ARG A 1 340 ? -27.109 -40.344 -20.672 1 96.88 340 ARG A C 1
ATOM 2665 O O . ARG A 1 340 ? -27.656 -41.188 -21.375 1 96.88 340 ARG A O 1
ATOM 2672 N N . LEU A 1 341 ? -25.891 -40.219 -20.609 1 97.31 341 LEU A N 1
ATOM 2673 C CA . LEU A 1 341 ? -24.969 -41.031 -21.406 1 97.31 341 LEU A CA 1
ATOM 2674 C C . LEU A 1 341 ? -24.75 -42.406 -20.766 1 97.31 341 LEU A C 1
ATOM 2676 O O . LEU A 1 341 ? -24.516 -42.5 -19.547 1 97.31 341 LEU A O 1
ATOM 2680 N N . LYS A 1 342 ? -24.766 -43.438 -21.5 1 95.81 342 LYS A N 1
ATOM 2681 C CA . LYS A 1 342 ? -24.5 -44.781 -21.031 1 95.81 342 LYS A CA 1
ATOM 2682 C C . LYS A 1 342 ? -23.062 -45.188 -21.359 1 95.81 342 LYS A C 1
ATOM 2684 O O . LYS A 1 342 ? -22.547 -44.938 -22.438 1 95.81 342 LYS A O 1
ATOM 2689 N N . ASN A 1 343 ? -22.438 -45.75 -20.453 1 95.88 343 ASN A N 1
ATOM 2690 C CA . ASN A 1 343 ? -21.062 -46.219 -20.547 1 95.88 343 ASN A CA 1
ATOM 2691 C C . ASN A 1 343 ? -20.109 -45.188 -21.094 1 95.88 343 ASN A C 1
ATOM 2693 O O . ASN A 1 343 ? -19.391 -45.406 -22.062 1 95.88 343 ASN A O 1
ATOM 2697 N N . PRO A 1 344 ? -20.141 -44.062 -20.5 1 97.38 344 PRO A N 1
ATOM 2698 C CA . PRO A 1 344 ? -19.25 -43 -20.969 1 97.38 344 PRO A CA 1
ATOM 2699 C C . PRO A 1 344 ? -17.766 -43.344 -20.766 1 97.38 344 PRO A C 1
ATOM 2701 O O . PRO A 1 344 ? -17.422 -44.062 -19.844 1 97.38 344 PRO A O 1
ATOM 2704 N N . LYS A 1 345 ? -16.844 -42.844 -21.625 1 97.88 345 LYS A N 1
ATOM 2705 C CA . LYS A 1 345 ? -15.406 -42.844 -21.344 1 97.88 345 LYS A CA 1
ATOM 2706 C C . LYS A 1 345 ? -15.047 -41.812 -20.281 1 97.88 345 LYS A C 1
ATOM 2708 O O . LYS A 1 345 ? -15.234 -40.625 -20.5 1 97.88 345 LYS A O 1
ATOM 2713 N N . LEU A 1 346 ? -14.531 -42.219 -19.219 1 98.44 346 LEU A N 1
ATOM 2714 C CA . LEU A 1 346 ? -14.305 -41.344 -18.078 1 98.44 346 LEU A CA 1
ATOM 2715 C C . LEU A 1 346 ? -12.906 -40.719 -18.125 1 98.44 346 LEU A C 1
ATOM 2717 O O . LEU A 1 346 ? -11.953 -41.375 -18.547 1 98.44 346 LEU A O 1
ATOM 2721 N N . TRP A 1 347 ? -12.773 -39.531 -17.812 1 98.75 347 TRP A N 1
ATOM 2722 C CA . TRP A 1 347 ? -11.484 -38.875 -17.609 1 98.75 347 TRP A CA 1
ATOM 2723 C C . TRP A 1 347 ? -10.859 -39.281 -16.281 1 98.75 347 TRP A C 1
ATOM 2725 O O . TRP A 1 347 ? -11.523 -39.281 -15.242 1 98.75 347 TRP A O 1
ATOM 2735 N N . TRP A 1 348 ? -9.602 -39.656 -16.219 1 98.5 348 TRP A N 1
ATOM 2736 C CA . TRP A 1 348 ? -8.867 -40.062 -15.031 1 98.5 348 TRP A CA 1
ATOM 2737 C C . TRP A 1 348 ? -7.566 -39.281 -14.883 1 98.5 348 TRP A C 1
ATOM 2739 O O . TRP A 1 348 ? -6.961 -38.875 -15.883 1 98.5 348 TRP A O 1
ATOM 2749 N N . PRO A 1 349 ? -7.145 -39.031 -13.633 1 98.5 349 PRO A N 1
ATOM 2750 C CA . PRO A 1 349 ? -5.77 -38.562 -13.461 1 98.5 349 PRO A CA 1
ATOM 2751 C C . PRO A 1 349 ? -4.73 -39.594 -13.914 1 98.5 349 PRO A C 1
ATOM 2753 O O . PRO A 1 349 ? -5.023 -40.781 -13.969 1 98.5 349 PRO A O 1
ATOM 2756 N N . ASN A 1 350 ? -3.543 -39.094 -14.203 1 98.56 350 ASN A N 1
ATOM 2757 C CA . ASN A 1 350 ? -2.43 -39.938 -14.602 1 98.56 350 ASN A CA 1
ATOM 2758 C C . ASN A 1 350 ? -2.211 -41.062 -13.602 1 98.56 350 ASN A C 1
ATOM 2760 O O . ASN A 1 350 ? -2.211 -40.844 -12.391 1 98.56 350 ASN A O 1
ATOM 2764 N N . GLY A 1 351 ? -2.062 -42.281 -14.109 1 96.56 351 GLY A N 1
ATOM 2765 C CA . GLY A 1 351 ? -1.838 -43.438 -13.266 1 96.56 351 GLY A CA 1
ATOM 2766 C C . GLY A 1 351 ? -3.109 -44.219 -12.953 1 96.56 351 GLY A C 1
ATOM 2767 O O . GLY A 1 351 ? -3.057 -45.344 -12.508 1 96.56 351 GLY A O 1
ATOM 2768 N N . TYR A 1 352 ? -4.289 -43.688 -13.203 1 97.38 352 TYR A N 1
ATOM 2769 C CA . TYR A 1 352 ? -5.547 -44.281 -12.805 1 97.38 352 TYR A CA 1
ATOM 2770 C C . TYR A 1 352 ? -6.387 -44.656 -14.023 1 97.38 352 TYR A C 1
ATOM 2772 O O . TYR A 1 352 ? -7.348 -45.406 -13.922 1 97.38 352 TYR A O 1
ATOM 2780 N N . GLY A 1 353 ? -6.035 -44.062 -15.148 1 96.56 353 GLY A N 1
ATOM 2781 C CA . GLY A 1 353 ? -6.742 -44.344 -16.391 1 96.56 353 GLY A CA 1
ATOM 2782 C C . GLY A 1 353 ? -6.398 -43.344 -17.5 1 96.56 353 GLY A C 1
ATOM 2783 O O . GLY A 1 353 ? -5.445 -42.594 -17.375 1 96.56 353 GLY A O 1
ATOM 2784 N N . SER A 1 354 ? -7.188 -43.438 -18.609 1 97.44 354 SER A N 1
ATOM 2785 C CA . SER A 1 354 ? -6.984 -42.562 -19.75 1 97.44 354 SER A CA 1
ATOM 2786 C C . SER A 1 354 ? -7.691 -41.219 -19.531 1 97.44 354 SER A C 1
ATOM 2788 O O . SER A 1 354 ? -8.445 -41.062 -18.578 1 97.44 354 SER A O 1
ATOM 2790 N N . GLN A 1 355 ? -7.383 -40.281 -20.438 1 98.69 355 GLN A N 1
ATOM 2791 C CA . GLN A 1 355 ? -7.934 -38.938 -20.297 1 98.69 355 GLN A CA 1
ATOM 2792 C C . GLN A 1 355 ? -8.812 -38.594 -21.484 1 98.69 355 GLN A C 1
ATOM 2794 O O . GLN A 1 355 ? -8.578 -37.594 -22.156 1 98.69 355 GLN A O 1
ATOM 2799 N N . PRO A 1 356 ? -9.859 -39.344 -21.734 1 98.56 356 PRO A N 1
ATOM 2800 C CA . PRO A 1 356 ? -10.742 -38.969 -22.844 1 98.56 356 PRO A CA 1
ATOM 2801 C C . PRO A 1 356 ? -11.398 -37.594 -22.625 1 98.56 356 PRO A C 1
ATOM 2803 O O . PRO A 1 356 ? -11.797 -37.25 -21.5 1 98.56 356 PRO A O 1
ATOM 2806 N N . LEU A 1 357 ? -11.492 -36.844 -23.641 1 98.62 357 LEU A N 1
ATOM 2807 C CA . LEU A 1 357 ? -12.156 -35.562 -23.641 1 98.62 357 LEU A CA 1
ATOM 2808 C C . LEU A 1 357 ? -13.242 -35.5 -24.719 1 98.62 357 LEU A C 1
ATOM 2810 O O . LEU A 1 357 ? -13.164 -36.219 -25.719 1 98.62 357 LEU A O 1
ATOM 2814 N N . TYR A 1 358 ? -14.242 -34.75 -24.469 1 98.25 358 TYR A N 1
ATOM 2815 C CA . TYR A 1 358 ? -15.375 -34.531 -25.359 1 98.25 358 TYR A CA 1
ATOM 2816 C C . TYR A 1 358 ? -15.453 -33.094 -25.844 1 98.25 358 TYR A C 1
ATOM 2818 O O . TYR A 1 358 ? -14.852 -32.219 -25.25 1 98.25 358 TYR A O 1
ATOM 2826 N N . ASN A 1 359 ? -16.125 -33 -26.969 1 97.69 359 ASN A N 1
ATOM 2827 C CA . ASN A 1 359 ? -16.484 -31.656 -27.453 1 97.69 359 ASN A CA 1
ATOM 2828 C C . ASN A 1 359 ? -17.984 -31.422 -27.375 1 97.69 359 ASN A C 1
ATOM 2830 O O . ASN A 1 359 ? -18.781 -32.219 -27.859 1 97.69 359 ASN A O 1
ATOM 2834 N N . LEU A 1 360 ? -18.375 -30.391 -26.688 1 98.06 360 LEU A N 1
ATOM 2835 C CA . LEU A 1 360 ? -19.734 -29.859 -26.766 1 98.06 360 LEU A CA 1
ATOM 2836 C C . LEU A 1 360 ? -19.812 -28.719 -27.781 1 98.06 360 LEU A C 1
ATOM 2838 O O . LEU A 1 360 ? -19.203 -27.672 -27.594 1 98.06 360 LEU A O 1
ATOM 2842 N N . ASP A 1 361 ? -20.5 -28.969 -28.859 1 97.31 361 ASP A N 1
ATOM 2843 C CA . ASP A 1 361 ? -20.719 -27.938 -29.859 1 97.31 361 ASP A CA 1
ATOM 2844 C C . ASP A 1 361 ? -22.047 -27.219 -29.625 1 97.31 361 ASP A C 1
ATOM 2846 O O . ASP A 1 361 ? -23.109 -27.844 -29.656 1 97.31 361 ASP A O 1
ATOM 2850 N N . LEU A 1 362 ? -21.984 -25.953 -29.312 1 97 362 LEU A N 1
ATOM 2851 C CA . LEU A 1 362 ? -23.156 -25.109 -29.125 1 97 362 LEU A CA 1
ATOM 2852 C C . LEU A 1 362 ? -23.391 -24.203 -30.328 1 97 362 LEU A C 1
ATOM 2854 O O . LEU A 1 362 ? -22.438 -23.656 -30.891 1 97 362 LEU A O 1
ATOM 2858 N N . GLU A 1 363 ? -24.672 -24.109 -30.75 1 96.19 363 GLU A N 1
ATOM 2859 C CA . GLU A 1 363 ? -25.047 -23.219 -31.844 1 96.19 363 GLU A CA 1
ATOM 2860 C C . GLU A 1 363 ? -26.281 -22.406 -31.484 1 96.19 363 GLU A C 1
ATOM 2862 O O . GLU A 1 363 ? -27.266 -22.953 -30.953 1 96.19 363 GLU A O 1
ATOM 2867 N N . LEU A 1 364 ? -26.203 -21.172 -31.703 1 95.62 364 LEU A N 1
ATOM 2868 C CA . LEU A 1 364 ? -27.375 -20.312 -31.625 1 95.62 364 LEU A CA 1
ATOM 2869 C C . LEU A 1 364 ? -28.016 -20.156 -33 1 95.62 364 LEU A C 1
ATOM 2871 O O . LEU A 1 364 ? -27.344 -19.812 -33.969 1 95.62 364 LEU A O 1
ATOM 2875 N N . MET A 1 365 ? -29.281 -20.422 -33 1 94.94 365 MET A N 1
ATOM 2876 C CA . MET A 1 365 ? -30.031 -20.266 -34.25 1 94.94 365 MET A CA 1
ATOM 2877 C C . MET A 1 365 ? -31.062 -19.156 -34.125 1 94.94 365 MET A C 1
ATOM 2879 O O . MET A 1 365 ? -31.906 -19.172 -33.219 1 94.94 365 MET A O 1
ATOM 2883 N N . ASP A 1 366 ? -30.969 -18.234 -34.875 1 91.94 366 ASP A N 1
ATOM 2884 C CA . ASP A 1 366 ? -31.922 -17.156 -35.031 1 91.94 366 ASP A CA 1
ATOM 2885 C C . ASP A 1 366 ? -32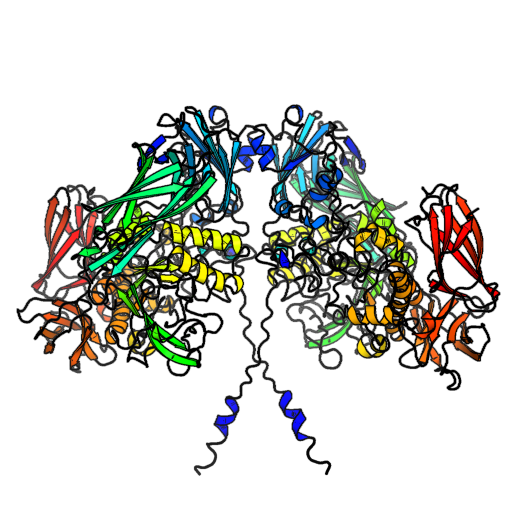.594 -17.188 -36.375 1 91.94 366 ASP A C 1
ATOM 2887 O O . ASP A 1 366 ? -31.922 -17.047 -37.406 1 91.94 366 ASP A O 1
ATOM 2891 N N . GLU A 1 367 ? -33.906 -17.297 -36.469 1 89.31 367 GLU A N 1
ATOM 2892 C CA . GLU A 1 367 ? -34.688 -17.344 -37.719 1 89.31 367 GLU A CA 1
ATOM 2893 C C . GLU A 1 367 ? -34.125 -18.391 -38.656 1 89.31 367 GLU A C 1
ATOM 2895 O O . GLU A 1 367 ? -33.906 -18.109 -39.844 1 89.31 367 GLU A O 1
ATOM 2900 N N . GLY A 1 368 ? -33.688 -19.469 -38.125 1 89.44 368 GLY A N 1
ATOM 2901 C CA . GLY A 1 368 ? -33.281 -20.609 -38.938 1 89.44 368 GLY A CA 1
ATOM 2902 C C . GLY A 1 368 ? -31.812 -20.547 -39.344 1 89.44 368 GLY A C 1
ATOM 2903 O O . GLY A 1 368 ? -31.297 -21.484 -39.969 1 89.44 368 GLY A O 1
ATOM 2904 N N . LYS A 1 369 ? -31.078 -19.562 -38.938 1 91.12 369 LYS A N 1
ATOM 2905 C CA . LYS A 1 369 ? -29.672 -19.422 -39.281 1 91.12 369 LYS A CA 1
ATOM 2906 C C . LYS A 1 369 ? -28.781 -19.469 -38.062 1 91.12 369 LYS A C 1
ATOM 2908 O O . LYS A 1 369 ? -29.141 -18.922 -37 1 91.12 369 LYS A O 1
ATOM 2913 N N . VAL A 1 370 ? -27.609 -20.109 -38.219 1 92.44 370 VAL A N 1
ATOM 2914 C CA . VAL A 1 370 ? -26.625 -20.125 -37.156 1 92.44 370 VAL A CA 1
ATOM 2915 C C . VAL A 1 370 ? -25.984 -18.75 -37 1 92.44 370 VAL A C 1
ATOM 2917 O O . VAL A 1 370 ? -25.422 -18.234 -37.969 1 92.44 370 VAL A O 1
ATOM 2920 N N . THR A 1 371 ? -26.062 -18.156 -35.875 1 90 371 THR A N 1
ATOM 2921 C CA . THR A 1 371 ? -25.5 -16.828 -35.656 1 90 371 THR A CA 1
ATOM 2922 C C . THR A 1 371 ? -24.219 -16.922 -34.844 1 90 371 THR A C 1
ATOM 2924 O O . THR A 1 371 ? -23.375 -16.016 -34.875 1 90 371 THR A O 1
ATOM 2927 N N . GLU A 1 372 ? -24.094 -17.969 -34.062 1 92.56 372 GLU A N 1
ATOM 2928 C CA . GLU A 1 372 ? -22.906 -18.188 -33.25 1 92.56 372 GLU A CA 1
ATOM 2929 C C . GLU A 1 372 ? -22.672 -19.672 -33 1 92.56 372 GLU A C 1
ATOM 2931 O O . GLU A 1 372 ? -23.625 -20.438 -32.844 1 92.56 372 GLU A O 1
ATOM 2936 N N . SER A 1 373 ? -21.516 -20.031 -33.062 1 93.19 373 SER A N 1
ATOM 2937 C CA . SER A 1 373 ? -21.109 -21.391 -32.719 1 93.19 373 SER A CA 1
ATOM 2938 C C . SER A 1 373 ? -19.953 -21.375 -31.719 1 93.19 373 SER A C 1
ATOM 2940 O O . SER A 1 373 ? -19.047 -20.547 -31.812 1 93.19 373 SER A O 1
ATOM 2942 N N . ARG A 1 374 ? -20.016 -22.25 -30.734 1 94.12 374 ARG A N 1
ATOM 2943 C CA . ARG A 1 374 ? -18.969 -22.406 -29.734 1 94.12 374 ARG A CA 1
ATOM 2944 C C . ARG A 1 374 ? -18.688 -23.875 -29.453 1 94.12 374 ARG A C 1
ATOM 2946 O O . ARG A 1 374 ? -19.609 -24.703 -29.438 1 94.12 374 ARG A O 1
ATOM 2953 N N . THR A 1 375 ? -17.453 -24.172 -29.297 1 95.5 375 THR A N 1
ATOM 2954 C CA . THR A 1 375 ? -17.078 -25.516 -28.875 1 95.5 375 THR A CA 1
ATOM 2955 C C . THR A 1 375 ? -16.469 -25.484 -27.484 1 95.5 375 THR A C 1
ATOM 2957 O O . THR A 1 375 ? -15.531 -24.734 -27.219 1 95.5 375 THR A O 1
ATOM 2960 N N . VAL A 1 376 ? -16.984 -26.281 -26.609 1 96.44 376 VAL A N 1
ATOM 2961 C CA . VAL A 1 376 ? -16.484 -26.422 -25.234 1 96.44 376 VAL A CA 1
ATOM 2962 C C . VAL A 1 376 ? -15.898 -27.812 -25.031 1 96.44 376 VAL A C 1
ATOM 2964 O O . VAL A 1 376 ? -16.594 -28.812 -25.188 1 96.44 376 VAL A O 1
ATOM 2967 N N . ARG A 1 377 ? -14.625 -27.844 -24.781 1 97.31 377 ARG A N 1
ATOM 2968 C CA . ARG A 1 377 ? -13.969 -29.094 -24.453 1 97.31 377 ARG A CA 1
ATOM 2969 C C . ARG A 1 377 ? -14.148 -29.453 -22.984 1 97.31 377 ARG A C 1
ATOM 2971 O O . ARG A 1 377 ? -13.992 -28.594 -22.109 1 97.31 377 ARG A O 1
ATOM 2978 N N . PHE A 1 378 ? -14.578 -30.703 -22.656 1 98.38 378 PHE A N 1
ATOM 2979 C CA . PHE A 1 378 ? -14.812 -31.109 -21.281 1 98.38 378 PHE A CA 1
ATOM 2980 C C . PHE A 1 378 ? -14.508 -32.594 -21.109 1 98.38 378 PHE A C 1
ATOM 2982 O O . PHE A 1 378 ? -14.25 -33.312 -22.078 1 98.38 378 PHE A O 1
ATOM 2989 N N . GLY A 1 379 ? -14.336 -33.062 -19.891 1 98.75 379 GLY A N 1
ATOM 2990 C CA . GLY A 1 379 ? -14.18 -34.469 -19.531 1 98.75 379 GLY A CA 1
ATOM 2991 C C . GLY A 1 379 ? -15.266 -34.969 -18.609 1 98.75 379 GLY A C 1
ATOM 2992 O O . GLY A 1 379 ? -15.797 -34.188 -17.797 1 98.75 379 GLY A O 1
ATOM 2993 N N . ILE A 1 380 ? -15.656 -36.219 -18.766 1 98.69 380 ILE A N 1
ATOM 2994 C CA . ILE A 1 380 ? -16.688 -36.812 -17.906 1 98.69 380 ILE A CA 1
ATOM 2995 C C . ILE A 1 380 ? -16.031 -37.438 -16.688 1 98.69 380 ILE A C 1
ATOM 2997 O O . ILE A 1 380 ? -15.266 -38.406 -16.828 1 98.69 380 ILE A O 1
ATOM 3001 N N . ARG A 1 381 ? -16.219 -36.875 -15.562 1 98.56 381 ARG A N 1
ATOM 3002 C CA . ARG A 1 381 ? -15.781 -37.406 -14.266 1 98.56 381 ARG A CA 1
ATOM 3003 C C . ARG A 1 381 ? -16.562 -36.75 -13.133 1 98.56 381 ARG A C 1
ATOM 3005 O O . ARG A 1 381 ? -17.312 -35.781 -13.344 1 98.56 381 ARG A O 1
ATOM 3012 N N . GLU A 1 382 ? -16.516 -37.25 -11.961 1 97.88 382 GLU A N 1
ATOM 3013 C CA . GLU A 1 382 ? -17.062 -36.656 -10.75 1 97.88 382 GLU A CA 1
ATOM 3014 C C . GLU A 1 382 ? -16.062 -36.719 -9.602 1 97.88 382 GLU A C 1
ATOM 3016 O O . GLU A 1 382 ? -15.375 -37.719 -9.422 1 97.88 382 GLU A O 1
ATOM 3021 N N . LEU A 1 383 ? -15.914 -35.594 -8.922 1 97.81 383 LEU A N 1
ATOM 3022 C CA . LEU A 1 383 ? -15.016 -35.5 -7.781 1 97.81 383 LEU A CA 1
ATOM 3023 C C . LEU A 1 383 ? -15.773 -35.656 -6.473 1 97.81 383 LEU A C 1
ATOM 3025 O O . LEU A 1 383 ? -16.922 -35.25 -6.355 1 97.81 383 LEU A O 1
ATOM 3029 N N . SER A 1 384 ? -15.188 -36.312 -5.551 1 97 384 SER A N 1
ATOM 3030 C CA . SER A 1 384 ? -15.617 -36.375 -4.156 1 97 384 SER A CA 1
ATOM 3031 C C . SER A 1 384 ? -14.438 -36.156 -3.209 1 97 384 SER A C 1
ATOM 3033 O O . SER A 1 384 ? -13.273 -36.25 -3.623 1 97 384 SER A O 1
ATOM 3035 N N . TYR A 1 385 ? -14.781 -35.875 -1.975 1 97.12 385 TYR A N 1
ATOM 3036 C CA . TYR A 1 385 ? -13.75 -35.531 -1.013 1 97.12 385 TYR A CA 1
ATOM 3037 C C . TYR A 1 385 ? -14.031 -36.156 0.35 1 97.12 385 TYR A C 1
ATOM 3039 O O . TYR A 1 385 ? -15.18 -36.188 0.791 1 97.12 385 TYR A O 1
ATOM 3047 N N . GLN A 1 386 ? -12.977 -36.656 0.898 1 96.81 386 GLN A N 1
ATOM 3048 C CA . GLN A 1 386 ? -13.047 -37.094 2.291 1 96.81 386 GLN A CA 1
ATOM 3049 C C . GLN A 1 386 ? -12.312 -36.125 3.205 1 96.81 386 GLN A C 1
ATOM 3051 O O . GLN A 1 386 ? -11.203 -35.656 2.885 1 96.81 386 GLN A O 1
ATOM 3056 N N . LEU A 1 387 ? -12.945 -35.719 4.262 1 95.88 387 LEU A N 1
ATOM 3057 C CA . LEU A 1 387 ? -12.328 -34.844 5.242 1 95.88 387 LEU A CA 1
ATOM 3058 C C . LEU A 1 387 ? -13.078 -34.906 6.57 1 95.88 387 LEU A C 1
ATOM 3060 O O . LEU A 1 387 ? -14.188 -35.438 6.641 1 95.88 387 LEU A O 1
ATOM 3064 N N . THR A 1 388 ? -12.438 -34.469 7.602 1 96.06 388 THR A N 1
ATOM 3065 C CA . THR A 1 388 ? -13.078 -34.312 8.906 1 96.06 388 THR A CA 1
ATOM 3066 C C . THR A 1 388 ? -13.641 -32.906 9.094 1 96.06 388 THR A C 1
ATOM 3068 O O . THR A 1 388 ? -12.977 -31.938 8.766 1 96.06 388 THR A O 1
ATOM 3071 N N . VAL A 1 389 ? -14.828 -32.844 9.516 1 95.38 389 VAL A N 1
ATOM 3072 C CA . VAL A 1 389 ? -15.484 -31.562 9.727 1 95.38 389 VAL A CA 1
ATOM 3073 C C . VAL A 1 389 ? -15.906 -31.422 11.188 1 95.38 389 VAL A C 1
ATOM 3075 O O . VAL A 1 389 ? -15.945 -32.406 11.922 1 95.38 389 VAL A O 1
ATOM 3078 N N . ASP A 1 390 ? -16.016 -30.203 11.617 1 94.94 390 ASP A N 1
ATOM 3079 C CA . ASP A 1 390 ? -16.594 -29.875 12.922 1 94.94 390 ASP A CA 1
ATOM 3080 C C . ASP A 1 390 ? -18.109 -29.703 12.82 1 94.94 390 ASP A C 1
ATOM 3082 O O . ASP A 1 390 ? -18.594 -28.781 12.164 1 94.94 390 ASP A O 1
ATOM 3086 N N . THR A 1 391 ? -18.844 -30.547 13.445 1 92.38 391 THR A N 1
ATOM 3087 C CA . THR A 1 391 ? -20.297 -30.453 13.375 1 92.38 391 THR A CA 1
ATOM 3088 C C . THR A 1 391 ? -20.812 -29.281 14.203 1 92.38 391 THR A C 1
ATOM 3090 O O . THR A 1 391 ? -20.047 -28.641 14.922 1 92.38 391 THR A O 1
ATOM 3093 N N . SER A 1 392 ? -22.062 -29 14.062 1 85.25 392 SER A N 1
ATOM 3094 C CA . SER A 1 392 ? -22.672 -27.891 14.805 1 85.25 392 SER A CA 1
ATOM 3095 C C . SER A 1 392 ? -22.547 -28.094 16.312 1 85.25 392 SER A C 1
ATOM 3097 O O . SER A 1 392 ? -22.453 -27.125 17.062 1 85.25 392 SER A O 1
ATOM 3099 N N . ASP A 1 393 ? -22.469 -29.359 16.797 1 86.88 393 ASP A N 1
ATOM 3100 C CA . ASP A 1 393 ? -22.328 -29.688 18.219 1 86.88 393 ASP A CA 1
ATOM 3101 C C . ASP A 1 393 ? -20.844 -29.812 18.594 1 86.88 393 ASP A C 1
ATOM 3103 O O . ASP A 1 393 ? -20.531 -30.312 19.672 1 86.88 393 ASP A O 1
ATOM 3107 N N . ARG A 1 394 ? -20 -29.469 17.703 1 89.94 394 ARG A N 1
ATOM 3108 C CA . ARG A 1 394 ? -18.547 -29.375 17.922 1 89.94 394 ARG A CA 1
ATOM 3109 C C . ARG A 1 394 ? -17.938 -30.75 18.109 1 89.94 394 ARG A C 1
ATOM 3111 O O . ARG A 1 394 ? -17.125 -30.953 19.016 1 89.94 394 ARG A O 1
ATOM 3118 N N . GLN A 1 395 ? -18.438 -31.672 17.266 1 90.25 395 GLN A N 1
ATOM 3119 C CA . GLN A 1 395 ? -17.859 -33.031 17.219 1 90.25 395 GLN A CA 1
ATOM 3120 C C . GLN A 1 395 ? -17.141 -33.25 15.891 1 90.25 395 GLN A C 1
ATOM 3122 O O . GLN A 1 395 ? -17.594 -32.812 14.836 1 90.25 395 GLN A O 1
ATOM 3127 N N . ASP A 1 396 ? -16.031 -34.062 16.016 1 93.25 396 ASP A N 1
ATOM 3128 C CA . ASP A 1 396 ? -15.336 -34.469 14.805 1 93.25 396 ASP A CA 1
ATOM 3129 C C . ASP A 1 396 ? -16.156 -35.469 14.023 1 93.25 396 ASP A C 1
ATOM 3131 O O . ASP A 1 396 ? -16.656 -36.469 14.594 1 93.25 396 ASP A O 1
ATOM 3135 N N . LEU A 1 397 ? -16.328 -35.188 12.789 1 94 397 LEU A N 1
ATOM 3136 C CA . LEU A 1 397 ? -17.031 -36.125 11.914 1 94 397 LEU A CA 1
ATOM 3137 C C . LEU A 1 397 ? -16.281 -36.312 10.602 1 94 397 LEU A C 1
ATOM 3139 O O . LEU A 1 397 ? -16.031 -35.344 9.875 1 94 397 LEU A O 1
ATOM 3143 N N . ARG A 1 398 ? -15.82 -37.531 10.383 1 95.81 398 ARG A N 1
ATOM 3144 C CA . ARG A 1 398 ? -15.203 -37.875 9.102 1 95.81 398 ARG A CA 1
ATOM 3145 C C . ARG A 1 398 ? -16.266 -38.125 8.039 1 95.81 398 ARG A C 1
ATOM 3147 O O . ARG A 1 398 ? -17.156 -38.938 8.219 1 95.81 398 ARG A O 1
ATOM 3154 N N . VAL A 1 399 ? -16.125 -37.375 6.918 1 94.94 399 VAL A N 1
ATOM 3155 C CA . VAL A 1 399 ? -17.203 -37.438 5.938 1 94.94 399 VAL A CA 1
ATOM 3156 C C . VAL A 1 399 ? -16.625 -37.625 4.539 1 94.94 399 VAL A C 1
ATOM 3158 O O . VAL A 1 399 ? -15.438 -37.375 4.316 1 94.94 399 VAL A O 1
ATOM 3161 N N . GLU A 1 400 ? -17.375 -38.125 3.648 1 95.06 400 GLU A N 1
ATOM 3162 C CA . GLU A 1 400 ? -17.188 -38.062 2.199 1 95.06 400 GLU A CA 1
ATOM 3163 C C . GLU A 1 400 ? -18.359 -37.375 1.526 1 95.06 400 GLU A C 1
ATOM 3165 O O . GLU A 1 400 ? -19.516 -37.594 1.892 1 95.06 400 GLU A O 1
ATOM 3170 N N . TYR A 1 401 ? -18.094 -36.469 0.647 1 93.56 401 TYR A N 1
ATOM 3171 C CA . TYR A 1 401 ? -19.188 -35.812 -0.078 1 93.56 401 TYR A CA 1
ATOM 3172 C C . TYR A 1 401 ? -18.75 -35.438 -1.488 1 93.56 401 TYR A C 1
ATOM 3174 O O . TYR A 1 401 ? -17.562 -35.375 -1.783 1 93.56 401 TYR A O 1
ATOM 3182 N N . SER A 1 402 ? -19.625 -35.25 -2.371 1 93.94 402 SER A N 1
ATOM 3183 C CA . SER A 1 402 ? -19.453 -34.688 -3.705 1 93.94 402 SER A CA 1
ATOM 3184 C C . SER A 1 402 ? -20.188 -33.375 -3.836 1 93.94 402 SER A C 1
ATOM 3186 O O . SER A 1 402 ? -21.406 -33.312 -3.627 1 93.94 402 SER A O 1
ATOM 3188 N N . PRO A 1 403 ? -19.469 -32.312 -4.156 1 93.75 403 PRO A N 1
ATOM 3189 C CA . PRO A 1 403 ? -20.156 -31.031 -4.34 1 93.75 403 PRO A CA 1
ATOM 3190 C C . PRO A 1 403 ? -21.266 -31.109 -5.375 1 93.75 403 PRO A C 1
ATOM 3192 O O . PRO A 1 403 ? -22.281 -30.422 -5.238 1 93.75 403 PRO A O 1
ATOM 3195 N N . THR A 1 404 ? -21.078 -31.906 -6.379 1 92.81 404 THR A N 1
ATOM 3196 C CA . THR A 1 404 ? -22.078 -32.062 -7.43 1 92.81 404 THR A CA 1
ATOM 3197 C C . THR A 1 404 ? -23.375 -32.656 -6.859 1 92.81 404 THR A C 1
ATOM 3199 O O . THR A 1 404 ? -24.469 -32.281 -7.281 1 92.81 404 THR A O 1
ATOM 3202 N N . ASP A 1 405 ? -23.266 -33.5 -5.891 1 88.75 405 ASP A N 1
ATOM 3203 C CA . ASP A 1 405 ? -24.422 -34.219 -5.352 1 88.75 405 ASP A CA 1
ATOM 3204 C C . ASP A 1 405 ? -25.125 -33.406 -4.277 1 88.75 405 ASP A C 1
ATOM 3206 O O . ASP A 1 405 ? -26.344 -33.5 -4.098 1 88.75 405 ASP A O 1
ATOM 3210 N N . VAL A 1 406 ? -24.375 -32.688 -3.451 1 80.88 406 VAL A N 1
ATOM 3211 C CA . VAL A 1 406 ? -24.969 -31.953 -2.336 1 80.88 406 VAL A CA 1
ATOM 3212 C C . VAL A 1 406 ? -25.625 -30.672 -2.85 1 80.88 406 VAL A C 1
ATOM 3214 O O . VAL A 1 406 ? -26.484 -30.094 -2.182 1 80.88 406 VAL A O 1
ATOM 3217 N N . GLN A 1 407 ? -26.125 -30.641 -3.955 1 62.19 407 GLN A N 1
ATOM 3218 C CA . GLN A 1 407 ? -26.734 -29.469 -4.594 1 62.19 407 GLN A CA 1
ATOM 3219 C C . GLN A 1 407 ? -26.625 -28.234 -3.703 1 62.19 407 GLN A C 1
ATOM 3221 O O . GLN A 1 407 ? -27.438 -28.047 -2.795 1 62.19 407 GLN A O 1
ATOM 3226 N N . GLN A 1 408 ? -25.656 -27.422 -3.578 1 63.88 408 GLN A N 1
ATOM 3227 C CA . GLN A 1 408 ? -25.328 -26.312 -2.703 1 63.88 408 GLN A CA 1
ATOM 3228 C C . GLN A 1 408 ? -26.219 -25.109 -3.002 1 63.88 408 GLN A C 1
ATOM 3230 O O . GLN A 1 408 ? -26.328 -24.188 -2.188 1 63.88 408 GLN A O 1
ATOM 3235 N N . LYS A 1 409 ? -27.281 -25.297 -3.893 1 61.62 409 LYS A N 1
ATOM 3236 C CA . LYS A 1 409 ? -28.172 -24.219 -4.277 1 61.62 409 LYS A CA 1
ATOM 3237 C C . LYS A 1 409 ? -27.5 -22.859 -4.055 1 61.62 409 LYS A C 1
ATOM 3239 O O . LYS A 1 409 ? -28.109 -21.953 -3.471 1 61.62 409 LYS A O 1
ATOM 3244 N N . GLY A 1 410 ? -26.219 -22.922 -4.293 1 69.12 410 GLY A N 1
ATOM 3245 C CA . GLY A 1 410 ? -25.516 -21.641 -4.227 1 69.12 410 GLY A CA 1
ATOM 3246 C C . GLY A 1 410 ? -25.094 -21.266 -2.818 1 69.12 410 GLY A C 1
ATOM 3247 O O . GLY A 1 410 ? -24.547 -20.188 -2.594 1 69.12 410 GLY A O 1
ATOM 3248 N N . CYS A 1 411 ? -25.203 -22.062 -1.866 1 80.06 411 CYS A N 1
ATOM 3249 C CA . CYS A 1 411 ? -24.891 -21.734 -0.484 1 80.06 411 CYS A CA 1
ATOM 3250 C C . CYS A 1 411 ? -23.656 -22.5 -0.012 1 80.06 411 CYS A C 1
ATOM 3252 O O . CYS A 1 411 ? -23.5 -23.672 -0.309 1 80.06 411 CYS A O 1
ATOM 3254 N N . PRO A 1 412 ? -22.859 -21.797 0.755 1 87 412 PRO A N 1
ATOM 3255 C CA . PRO A 1 412 ? -21.672 -22.469 1.287 1 87 412 PRO A CA 1
ATOM 3256 C C . PRO A 1 412 ? -22.016 -23.562 2.295 1 87 412 PRO A C 1
ATOM 3258 O O . PRO A 1 412 ? -22.984 -23.422 3.061 1 87 412 PRO A O 1
ATOM 3261 N N . LEU A 1 413 ? -21.266 -24.578 2.285 1 90.25 413 LEU A N 1
ATOM 3262 C CA . LEU A 1 413 ? -21.5 -25.719 3.168 1 90.25 413 LEU A CA 1
ATOM 3263 C C . LEU A 1 413 ? -20.719 -25.578 4.465 1 90.25 413 LEU A C 1
ATOM 3265 O O . LEU A 1 413 ? -21.094 -26.125 5.496 1 90.25 413 LEU A O 1
ATOM 3269 N N . PHE A 1 414 ? -19.656 -24.844 4.387 1 93.06 414 PHE A N 1
ATOM 3270 C CA . PHE A 1 414 ? -18.719 -24.797 5.504 1 93.06 414 PHE A CA 1
ATOM 3271 C C . PHE A 1 414 ? -18.531 -23.359 5.996 1 93.06 414 PHE A C 1
ATOM 3273 O O . PHE A 1 414 ? -18.719 -22.406 5.23 1 93.06 414 PHE A O 1
ATOM 3280 N N . ASP A 1 415 ? -18.266 -23.234 7.277 1 93.75 415 ASP A N 1
ATOM 3281 C CA . ASP A 1 415 ? -17.875 -21.984 7.93 1 93.75 415 ASP A CA 1
ATOM 3282 C C . ASP A 1 415 ? -16.422 -22.031 8.375 1 93.75 415 ASP A C 1
ATOM 3284 O O . ASP A 1 415 ? -16.109 -22.625 9.414 1 93.75 415 ASP A O 1
ATOM 3288 N N . TYR A 1 416 ? -15.586 -21.391 7.629 1 94.81 416 TYR A N 1
ATOM 3289 C CA . TYR A 1 416 ? -14.156 -21.453 7.914 1 94.81 416 TYR A CA 1
ATOM 3290 C C . TYR A 1 416 ? -13.75 -20.359 8.891 1 94.81 416 TYR A C 1
ATOM 3292 O O . TYR A 1 416 ? -12.617 -20.328 9.375 1 94.81 416 TYR A O 1
ATOM 3300 N N . VAL A 1 417 ? -14.656 -19.422 9.172 1 91.88 417 VAL A N 1
ATOM 3301 C CA . VAL A 1 417 ? -14.406 -18.406 10.195 1 91.88 417 VAL A CA 1
ATOM 3302 C C . VAL A 1 417 ? -14.438 -19.047 11.578 1 91.88 417 VAL A C 1
ATOM 3304 O O . VAL A 1 417 ? -13.602 -18.75 12.43 1 91.88 417 VAL A O 1
ATOM 3307 N N . SER A 1 418 ? -15.375 -19.953 11.797 1 92.94 418 SER A N 1
ATOM 3308 C CA . SER A 1 418 ? -15.523 -20.641 13.078 1 92.94 418 SER A CA 1
ATOM 3309 C C . SER A 1 418 ? -14.773 -21.953 13.086 1 92.94 418 SER A C 1
ATOM 3311 O O . SER A 1 418 ? -15.172 -22.906 13.766 1 92.94 418 SER A O 1
ATOM 3313 N N . ARG A 1 419 ? -13.75 -22.141 12.336 1 93.81 419 ARG A N 1
ATOM 3314 C CA . ARG A 1 419 ? -12.906 -23.328 12.273 1 93.81 419 ARG A CA 1
ATOM 3315 C C . ARG A 1 419 ? -12.32 -23.672 13.641 1 93.81 419 ARG A C 1
ATOM 3317 O O . ARG A 1 419 ? -12.297 -22.812 14.531 1 93.81 419 ARG A O 1
ATOM 3324 N N . ARG A 1 420 ? -11.828 -24.875 13.805 1 94.81 420 ARG A N 1
ATOM 3325 C CA . ARG A 1 420 ? -11.234 -25.328 15.062 1 94.81 420 ARG A CA 1
ATOM 3326 C C . ARG A 1 420 ? -9.922 -26.062 14.82 1 94.81 420 ARG A C 1
ATOM 3328 O O . ARG A 1 420 ? -9.812 -26.844 13.875 1 94.81 420 ARG A O 1
ATOM 3335 N N . GLU A 1 421 ? -8.93 -25.844 15.578 1 93.94 421 GLU A N 1
ATOM 3336 C CA . GLU A 1 421 ? -7.695 -26.625 15.562 1 93.94 421 GLU A CA 1
ATOM 3337 C C . GLU A 1 421 ? -7.855 -27.938 16.312 1 93.94 421 GLU A C 1
ATOM 3339 O O . GLU A 1 421 ? -8.477 -27.984 17.375 1 93.94 421 GLU A O 1
ATOM 3344 N N . LEU A 1 422 ? -7.367 -28.922 15.703 1 93.75 422 LEU A N 1
ATOM 3345 C CA . LEU A 1 422 ? -7.406 -30.219 16.375 1 93.75 422 LEU A CA 1
ATOM 3346 C C . LEU A 1 422 ? -6.398 -30.266 17.516 1 93.75 422 LEU A C 1
ATOM 3348 O O . LEU A 1 422 ? -5.492 -29.438 17.594 1 93.75 422 LEU A O 1
ATOM 3352 N N . LYS A 1 423 ? -6.578 -31.172 18.531 1 86.69 423 LYS A N 1
ATOM 3353 C CA . LYS A 1 423 ? -5.707 -31.344 19.688 1 86.69 423 LYS A CA 1
ATOM 3354 C C . LYS A 1 423 ? -4.914 -32.656 19.594 1 86.69 423 LYS A C 1
ATOM 3356 O O . LYS A 1 423 ? -5.102 -33.438 18.656 1 86.69 423 LYS A O 1
ATOM 3361 N N . GLY A 1 424 ? -3.926 -32.781 20.25 1 85.19 424 GLY A N 1
ATOM 3362 C CA . GLY A 1 424 ? -3.168 -34.031 20.297 1 85.19 424 GLY A CA 1
ATOM 3363 C C . GLY A 1 424 ? -2.174 -34.156 19.156 1 85.19 424 GLY A C 1
ATOM 3364 O O . GLY A 1 424 ? -1.417 -33.219 18.875 1 85.19 424 GLY A O 1
ATOM 3365 N N . LYS A 1 425 ? -2.168 -35.312 18.5 1 82.06 425 LYS A N 1
ATOM 3366 C CA . LYS A 1 425 ? -1.196 -35.656 17.469 1 82.06 425 LYS A CA 1
ATOM 3367 C C . LYS A 1 425 ? -1.288 -34.719 16.266 1 82.06 425 LYS A C 1
ATOM 3369 O O . LYS A 1 425 ? -0.295 -34.5 15.578 1 82.06 425 LYS A O 1
ATOM 3374 N N . HIS A 1 426 ? -2.465 -34.188 16.125 1 88.06 426 HIS A N 1
ATOM 3375 C CA . HIS A 1 426 ? -2.693 -33.375 14.93 1 88.06 426 HIS A CA 1
ATOM 3376 C C . HIS A 1 426 ? -2.916 -31.906 15.289 1 88.06 426 HIS A C 1
ATOM 3378 O O . HIS A 1 426 ? -3.691 -31.219 14.625 1 88.06 426 HIS A O 1
ATOM 3384 N N . LYS A 1 427 ? -2.328 -31.312 16.328 1 83.25 427 LYS A N 1
ATOM 3385 C CA . LYS A 1 427 ? -2.562 -29.984 16.906 1 83.25 427 LYS A CA 1
ATOM 3386 C C . LYS A 1 427 ? -2.344 -28.891 15.875 1 83.25 427 LYS A C 1
ATOM 3388 O O . LYS A 1 427 ? -2.836 -27.766 16.031 1 83.25 427 LYS A O 1
ATOM 3393 N N . TRP A 1 428 ? -1.79 -29.109 14.719 1 86.38 428 TRP A N 1
ATOM 3394 C CA . TRP A 1 428 ? -1.562 -28.047 13.75 1 86.38 428 TRP A CA 1
ATOM 3395 C C . TRP A 1 428 ? -2.541 -28.141 12.586 1 86.38 428 TRP A C 1
ATOM 3397 O O . TRP A 1 428 ? -2.604 -27.25 11.734 1 86.38 428 TRP A O 1
ATOM 3407 N N . THR A 1 429 ? -3.381 -29.094 12.641 1 95.12 429 THR A N 1
ATOM 3408 C CA . THR A 1 429 ? -4.41 -29.281 11.625 1 95.12 429 THR A CA 1
ATOM 3409 C C . THR A 1 429 ? -5.727 -28.641 12.055 1 95.12 429 THR A C 1
ATOM 3411 O O . THR A 1 429 ? -6.113 -28.734 13.227 1 95.12 429 THR A O 1
ATOM 3414 N N . THR A 1 430 ? -6.363 -27.875 11.164 1 96.81 430 THR A N 1
ATOM 3415 C CA . THR A 1 430 ? -7.668 -27.281 11.438 1 96.81 430 THR A CA 1
ATOM 3416 C C . THR A 1 430 ? -8.766 -28.016 10.664 1 96.81 430 THR A C 1
ATOM 3418 O O . THR A 1 430 ? -8.492 -28.656 9.648 1 96.81 430 THR A O 1
ATOM 3421 N N . ILE A 1 431 ? -9.969 -28.047 11.148 1 97 431 ILE A N 1
ATOM 3422 C CA . ILE A 1 431 ? -11.141 -28.562 10.453 1 97 431 ILE A CA 1
ATOM 3423 C C . ILE A 1 431 ? -12.219 -27.484 10.383 1 97 431 ILE A C 1
ATOM 3425 O O . ILE A 1 431 ? -12.344 -26.656 11.289 1 97 431 ILE A O 1
ATOM 3429 N N . GLY A 1 432 ? -12.938 -27.453 9.305 1 95.88 432 GLY A N 1
ATOM 3430 C CA . GLY A 1 432 ? -14 -26.484 9.109 1 95.88 432 GLY A CA 1
ATOM 3431 C C . GLY A 1 432 ? -15.297 -26.875 9.781 1 95.88 432 GLY A C 1
ATOM 3432 O O . GLY A 1 432 ? -15.586 -28.062 9.945 1 95.88 432 GLY A O 1
ATOM 3433 N N . ARG A 1 433 ? -16.078 -25.875 10.133 1 95.62 433 ARG A N 1
ATOM 3434 C CA . ARG A 1 433 ? -17.391 -26.109 10.727 1 95.62 433 ARG A CA 1
ATOM 3435 C C . ARG A 1 433 ? -18.469 -26.25 9.656 1 95.62 433 ARG A C 1
ATOM 3437 O O . ARG A 1 433 ? -18.469 -25.5 8.672 1 95.62 433 ARG A O 1
ATOM 3444 N N . LEU A 1 434 ? -19.328 -27.281 9.828 1 93.38 434 LEU A N 1
ATOM 3445 C CA . LEU A 1 434 ? -20.516 -27.312 8.977 1 93.38 434 LEU A CA 1
ATOM 3446 C C . LEU A 1 434 ? -21.469 -26.172 9.312 1 93.38 434 LEU A C 1
ATOM 3448 O O . LEU A 1 434 ? -21.719 -25.906 10.484 1 93.38 434 LEU A O 1
ATOM 3452 N N . ARG A 1 435 ? -21.891 -25.516 8.32 1 91 435 ARG A N 1
ATOM 3453 C CA . ARG A 1 435 ? -22.844 -24.438 8.555 1 91 435 ARG A CA 1
ATOM 3454 C C . ARG A 1 435 ? -24.109 -24.969 9.211 1 91 435 ARG A C 1
ATOM 3456 O O . ARG A 1 435 ? -24.516 -26.109 8.969 1 91 435 ARG A O 1
ATOM 3463 N N . ASP A 1 436 ? -24.812 -24.125 9.914 1 86.88 436 ASP A N 1
ATOM 3464 C CA . ASP A 1 436 ? -25.984 -24.531 10.703 1 86.88 436 ASP A CA 1
ATOM 3465 C C . ASP A 1 436 ? -27.109 -25 9.797 1 86.88 436 ASP A C 1
ATOM 3467 O O . ASP A 1 436 ? -27.891 -25.891 10.172 1 86.88 436 ASP A O 1
ATOM 3471 N N . GLU A 1 437 ? -27.156 -24.422 8.617 1 84.06 437 GLU A N 1
ATOM 3472 C CA . GLU A 1 437 ? -28.25 -24.734 7.695 1 84.06 437 GLU A CA 1
ATOM 3473 C C . GLU A 1 437 ? -28 -26.031 6.945 1 84.06 437 GLU A C 1
ATOM 3475 O O . GLU A 1 437 ? -28.891 -26.562 6.277 1 84.06 437 GLU A O 1
ATOM 3480 N N . VAL A 1 438 ? -26.812 -26.578 7.152 1 84.81 438 VAL A N 1
ATOM 3481 C CA . VAL A 1 438 ? -26.422 -27.781 6.426 1 84.81 438 VAL A CA 1
ATOM 3482 C C . VAL A 1 438 ? -26.719 -29.016 7.281 1 84.81 438 VAL A C 1
ATOM 3484 O O . VAL A 1 438 ? -26.359 -29.062 8.453 1 84.81 438 VAL A O 1
ATOM 3487 N N . ASP A 1 439 ? -27.375 -29.984 6.723 1 80.62 439 ASP A N 1
ATOM 3488 C CA . ASP A 1 439 ? -27.656 -31.25 7.395 1 80.62 439 ASP A CA 1
ATOM 3489 C C . ASP A 1 439 ? -26.484 -32.219 7.238 1 80.62 439 ASP A C 1
ATOM 3491 O O . ASP A 1 439 ? -26.125 -32.594 6.121 1 80.62 439 ASP A O 1
ATOM 3495 N N . ALA A 1 440 ? -25.969 -32.656 8.312 1 80.94 440 ALA A N 1
ATOM 3496 C CA . ALA A 1 440 ? -24.875 -33.594 8.289 1 80.94 440 ALA A CA 1
ATOM 3497 C C . ALA A 1 440 ? -25.25 -34.875 7.543 1 80.94 440 ALA A C 1
ATOM 3499 O O . ALA A 1 440 ? -24.391 -35.594 7.031 1 80.94 440 ALA A O 1
ATOM 3500 N N . ALA A 1 441 ? -26.531 -35.031 7.41 1 77.94 441 ALA A N 1
ATOM 3501 C CA . ALA A 1 441 ? -27.031 -36.219 6.738 1 77.94 441 ALA A CA 1
ATOM 3502 C C . ALA A 1 441 ? -26.75 -36.188 5.238 1 77.94 441 ALA A C 1
ATOM 3504 O O . ALA A 1 441 ? -26.812 -37.188 4.551 1 77.94 441 ALA A O 1
ATOM 3505 N N . ASP A 1 442 ? -26.406 -35.031 4.801 1 79.38 442 ASP A N 1
ATOM 3506 C CA . ASP A 1 442 ? -26.094 -34.844 3.389 1 79.38 442 ASP A CA 1
ATOM 3507 C C . ASP A 1 442 ? -24.719 -35.375 3.059 1 79.38 442 ASP A C 1
ATOM 3509 O O . ASP A 1 442 ? -24.359 -35.562 1.886 1 79.38 442 ASP A O 1
ATOM 3513 N N . PHE A 1 443 ? -23.984 -35.75 4.098 1 87.62 443 PHE A N 1
ATOM 3514 C CA . PHE A 1 443 ? -22.641 -36.281 3.955 1 87.62 443 PHE A CA 1
ATOM 3515 C C . PHE A 1 443 ? -22.609 -37.781 4.297 1 87.62 443 PHE A C 1
ATOM 3517 O O . PHE A 1 443 ? -23.328 -38.219 5.191 1 87.62 443 PHE A O 1
ATOM 3524 N N . LYS A 1 444 ? -21.859 -38.406 3.6 1 91.75 444 LYS A N 1
ATOM 3525 C CA . LYS A 1 444 ? -21.641 -39.812 3.963 1 91.75 444 LYS A CA 1
ATOM 3526 C C . LYS A 1 444 ? -20.609 -39.938 5.086 1 91.75 444 LYS A C 1
ATOM 3528 O O . LYS A 1 444 ? -19.469 -39.5 4.93 1 91.75 444 LYS A O 1
ATOM 3533 N N . LYS A 1 445 ? -20.984 -40.531 6.152 1 92.62 445 LYS A N 1
ATOM 3534 C CA . LYS A 1 445 ? -20.062 -40.75 7.266 1 92.62 445 LYS A CA 1
ATOM 3535 C C . LYS A 1 445 ? -19.094 -41.906 6.953 1 92.62 445 LYS A C 1
ATOM 3537 O O . LYS A 1 445 ? -19.5 -42.938 6.398 1 92.62 445 LYS A O 1
ATOM 3542 N N . ILE A 1 446 ? -17.891 -41.656 7.195 1 91.44 446 ILE A N 1
ATOM 3543 C CA . ILE A 1 446 ? -16.844 -42.656 6.957 1 91.44 446 ILE A CA 1
ATOM 3544 C C . ILE A 1 446 ? -16.281 -43.156 8.289 1 91.44 446 ILE A C 1
ATOM 3546 O O . ILE A 1 446 ? -16.094 -42.375 9.219 1 91.44 446 ILE A O 1
ATOM 3550 N N . ASP A 1 447 ? -15.961 -44.469 8.391 1 85.25 447 ASP A N 1
ATOM 3551 C CA . ASP A 1 447 ? -15.375 -45.062 9.578 1 85.25 447 ASP A CA 1
ATOM 3552 C C . ASP A 1 447 ? -13.852 -44.969 9.555 1 85.25 447 ASP A C 1
ATOM 3554 O O . ASP A 1 447 ? -13.156 -45.969 9.312 1 85.25 447 ASP A O 1
ATOM 3558 N N . ASP A 1 448 ? -13.297 -43.969 9.672 1 80.25 448 ASP A N 1
ATOM 3559 C CA . ASP A 1 448 ? -11.875 -43.625 9.719 1 80.25 448 ASP A CA 1
ATOM 3560 C C . ASP A 1 448 ? -11.609 -42.438 10.625 1 80.25 448 ASP A C 1
ATOM 3562 O O . ASP A 1 448 ? -10.984 -41.469 10.211 1 80.25 448 ASP A O 1
ATOM 3566 N N . SER A 1 449 ? -12.164 -42.469 11.789 1 70.75 449 SER A N 1
ATOM 3567 C CA . SER A 1 449 ? -12.297 -41.312 12.68 1 70.75 449 SER A CA 1
ATOM 3568 C C . SER A 1 449 ? -10.93 -40.781 13.094 1 70.75 449 SER A C 1
ATOM 3570 O O . SER A 1 449 ? -10.797 -39.625 13.438 1 70.75 449 SER A O 1
ATOM 3572 N N . GLY A 1 450 ? -9.961 -41.438 12.938 1 81.69 450 GLY A N 1
ATOM 3573 C CA . GLY A 1 450 ? -8.672 -40.938 13.375 1 81.69 450 GLY A CA 1
ATOM 3574 C C . GLY A 1 450 ? -7.914 -40.219 12.281 1 81.69 450 GLY A C 1
ATOM 3575 O O . GLY A 1 450 ? -6.891 -39.594 12.539 1 81.69 450 GLY A O 1
ATOM 3576 N N . ASN A 1 451 ? -8.469 -40.125 11.148 1 91.69 451 ASN A N 1
ATOM 3577 C CA . ASN A 1 451 ? -7.836 -39.5 10 1 91.69 451 ASN A CA 1
ATOM 3578 C C . ASN A 1 451 ? -8.484 -38.156 9.672 1 91.69 451 ASN A C 1
ATOM 3580 O O . ASN A 1 451 ? -9.57 -38.094 9.086 1 91.69 451 ASN A O 1
ATOM 3584 N N . PRO A 1 452 ? -7.887 -37.031 9.93 1 94.88 452 PRO A N 1
ATOM 3585 C CA . PRO A 1 452 ? -8.523 -35.75 9.688 1 94.88 452 PRO A CA 1
ATOM 3586 C C . PRO A 1 452 ? -8.203 -35.188 8.305 1 94.88 452 PRO A C 1
ATOM 3588 O O . PRO A 1 452 ? -8.672 -34.094 7.949 1 94.88 452 PRO A O 1
ATOM 3591 N N . PHE A 1 453 ? -7.469 -35.875 7.527 1 97 453 PHE A N 1
ATOM 3592 C CA . PHE A 1 453 ? -6.793 -35.281 6.379 1 97 453 PHE A CA 1
ATOM 3593 C C . PHE A 1 453 ? -7.648 -35.406 5.125 1 97 453 PHE A C 1
ATOM 3595 O O . PHE A 1 453 ? -8.469 -36.344 5.016 1 97 453 PHE A O 1
ATOM 3602 N N . LEU A 1 454 ? -7.438 -34.531 4.227 1 98 454 LEU A N 1
ATOM 3603 C CA . LEU A 1 454 ? -8.109 -34.469 2.932 1 98 454 LEU A CA 1
ATOM 3604 C C . LEU A 1 454 ? -7.727 -35.656 2.061 1 98 454 LEU A C 1
ATOM 3606 O O . LEU A 1 454 ? -6.543 -36 1.948 1 98 454 LEU A O 1
ATOM 3610 N N . VAL A 1 455 ? -8.672 -36.312 1.487 1 97.94 455 VAL A N 1
ATOM 3611 C CA . VAL A 1 455 ? -8.508 -37.312 0.418 1 97.94 455 VAL A CA 1
ATOM 3612 C C . VAL A 1 455 ? -9.359 -36.906 -0.785 1 97.94 455 VAL A C 1
ATOM 3614 O O . VAL A 1 455 ? -10.562 -36.656 -0.652 1 97.94 455 VAL A O 1
ATOM 3617 N N . ILE A 1 456 ? -8.812 -36.812 -1.901 1 98.56 456 ILE A N 1
ATOM 3618 C CA . ILE A 1 456 ? -9.523 -36.5 -3.137 1 98.56 456 ILE A CA 1
ATOM 3619 C C . ILE A 1 456 ? -9.875 -37.781 -3.865 1 98.56 456 ILE A C 1
ATOM 3621 O O . ILE A 1 456 ? -9.031 -38.688 -4.004 1 98.56 456 ILE A O 1
ATOM 3625 N N . LYS A 1 457 ? -11.055 -37.875 -4.301 1 98.12 457 LYS A N 1
ATOM 3626 C CA . LYS A 1 457 ? -11.508 -39.031 -5.074 1 98.12 457 LYS A CA 1
ATOM 3627 C C . LYS A 1 457 ? -11.977 -38.625 -6.465 1 98.12 457 LYS A C 1
ATOM 3629 O O . LYS A 1 457 ? -12.578 -37.562 -6.625 1 98.12 457 LYS A O 1
ATOM 3634 N N . VAL A 1 458 ? -11.688 -39.406 -7.422 1 98.44 458 VAL A N 1
ATOM 3635 C CA . VAL A 1 458 ? -12.18 -39.25 -8.789 1 98.44 458 VAL A CA 1
ATOM 3636 C C . VAL A 1 458 ? -12.93 -40.5 -9.227 1 98.44 458 VAL A C 1
ATOM 3638 O O . VAL A 1 458 ? -12.406 -41.594 -9.133 1 98.44 458 VAL A O 1
ATOM 3641 N N . ASN A 1 459 ? -14.172 -40.312 -9.68 1 98 459 ASN A N 1
ATOM 3642 C CA . ASN A 1 459 ? -15.023 -41.406 -10.141 1 98 459 ASN A CA 1
ATOM 3643 C C . ASN A 1 459 ? -15.18 -42.5 -9.078 1 98 459 ASN A C 1
ATOM 3645 O O . ASN A 1 459 ? -15.195 -43.688 -9.398 1 98 459 ASN A O 1
ATOM 3649 N N . GLY A 1 460 ? -15.109 -42.094 -7.844 1 96.5 460 GLY A N 1
ATOM 3650 C CA . GLY A 1 460 ? -15.336 -43 -6.727 1 96.5 460 GLY A CA 1
ATOM 3651 C C . GLY A 1 460 ? -14.062 -43.625 -6.199 1 96.5 460 GLY A C 1
ATOM 3652 O O . GLY A 1 460 ? -14.086 -44.312 -5.188 1 96.5 460 GLY A O 1
ATOM 3653 N N . GLN A 1 461 ? -12.93 -43.344 -6.785 1 96.75 461 GLN A N 1
ATOM 3654 C CA . GLN A 1 461 ? -11.656 -43.938 -6.387 1 96.75 461 GLN A CA 1
ATOM 3655 C C . GLN A 1 461 ? -10.766 -42.906 -5.707 1 96.75 461 GLN A C 1
ATOM 3657 O O . GLN A 1 461 ? -10.578 -41.781 -6.223 1 96.75 461 GLN A O 1
ATOM 3662 N N . PRO A 1 462 ? -10.258 -43.25 -4.453 1 97.12 462 PRO A N 1
ATOM 3663 C CA . PRO A 1 462 ? -9.273 -42.312 -3.875 1 97.12 462 PRO A CA 1
ATOM 3664 C C . PRO A 1 462 ? -8.031 -42.156 -4.746 1 97.12 462 PRO A C 1
ATOM 3666 O O . PRO A 1 462 ? -7.559 -43.125 -5.336 1 97.12 462 PRO A O 1
ATOM 3669 N N . VAL A 1 463 ? -7.547 -41 -4.879 1 98.38 463 VAL A N 1
ATOM 3670 C CA . VAL A 1 463 ? -6.344 -40.719 -5.652 1 98.38 463 VAL A CA 1
ATOM 3671 C C . VAL A 1 463 ? -5.195 -40.375 -4.703 1 98.38 463 VAL A C 1
ATOM 3673 O O . VAL A 1 463 ? -5.32 -39.5 -3.859 1 98.38 463 VAL A O 1
ATOM 3676 N N . PHE A 1 464 ? -4.117 -41.125 -4.703 1 98.38 464 PHE A N 1
ATOM 3677 C CA . PHE A 1 464 ? -2.904 -40.781 -3.971 1 98.38 464 PHE A CA 1
ATOM 3678 C C . PHE A 1 464 ? -2.137 -39.688 -4.691 1 98.38 464 PHE A C 1
ATOM 3680 O O . PHE A 1 464 ? -1.373 -39.969 -5.621 1 98.38 464 PHE A O 1
ATOM 3687 N N . CYS A 1 465 ? -2.289 -38.469 -4.258 1 98.5 465 CYS A N 1
ATOM 3688 C CA . CYS A 1 465 ? -1.822 -37.312 -4.996 1 98.5 465 CYS A CA 1
ATOM 3689 C C . CYS A 1 465 ? -0.31 -37.156 -4.883 1 98.5 465 CYS A C 1
ATOM 3691 O O . CYS A 1 465 ? 0.239 -37.188 -3.779 1 98.5 465 CYS A O 1
ATOM 3693 N N . ARG A 1 466 ? 0.362 -37.094 -5.918 1 98.19 466 ARG A N 1
ATOM 3694 C CA . ARG A 1 466 ? 1.798 -36.906 -6.074 1 98.19 466 ARG A CA 1
ATOM 3695 C C . ARG A 1 466 ? 2.086 -35.844 -7.145 1 98.19 466 ARG A C 1
ATOM 3697 O O . ARG A 1 466 ? 1.516 -35.906 -8.234 1 98.19 466 ARG A O 1
ATOM 3704 N N . GLY A 1 467 ? 2.818 -34.875 -6.887 1 98.25 467 GLY A N 1
ATOM 3705 C CA . GLY A 1 467 ? 3.107 -33.812 -7.824 1 98.25 467 GLY A CA 1
ATOM 3706 C C . GLY A 1 467 ? 3.926 -32.688 -7.215 1 98.25 467 GLY A C 1
ATOM 3707 O O . GLY A 1 467 ? 4.809 -32.906 -6.391 1 98.25 467 GLY A O 1
ATOM 3708 N N . GLY A 1 468 ? 3.717 -31.484 -7.684 1 98.38 468 GLY A N 1
ATOM 3709 C CA . GLY A 1 468 ? 4.504 -30.375 -7.188 1 98.38 468 GLY A CA 1
ATOM 3710 C C . GLY A 1 468 ? 3.867 -29.031 -7.469 1 98.38 468 GLY A C 1
ATOM 3711 O O . GLY A 1 468 ? 2.9 -28.938 -8.227 1 98.38 468 GLY A O 1
ATOM 3712 N N . ASN A 1 469 ? 4.367 -27.984 -6.766 1 98.5 469 ASN A N 1
ATOM 3713 C CA . ASN A 1 469 ? 3.936 -26.609 -6.945 1 98.5 469 ASN A CA 1
ATOM 3714 C C . ASN A 1 469 ? 4.48 -26.016 -8.242 1 98.5 469 ASN A C 1
ATOM 3716 O O . ASN A 1 469 ? 5.629 -26.266 -8.609 1 98.5 469 ASN A O 1
ATOM 3720 N N . TRP A 1 470 ? 3.596 -25.359 -8.883 1 98.06 470 TRP A N 1
ATOM 3721 C CA . TRP A 1 470 ? 3.854 -24.562 -10.086 1 98.06 470 TRP A CA 1
ATOM 3722 C C . TRP A 1 470 ? 3.75 -23.078 -9.797 1 98.06 470 TRP A C 1
ATOM 3724 O O . TRP A 1 470 ? 2.648 -22.531 -9.711 1 98.06 470 TRP A O 1
ATOM 3734 N N . GLY A 1 471 ? 4.941 -22.406 -9.578 1 96.5 471 GLY A N 1
ATOM 3735 C CA . GLY A 1 471 ? 4.941 -21 -9.219 1 96.5 471 GLY A CA 1
ATOM 3736 C C . GLY A 1 471 ? 4.434 -20.109 -10.328 1 96.5 471 GLY A C 1
ATOM 3737 O O . GLY A 1 471 ? 3.371 -19.484 -10.203 1 96.5 471 GLY A O 1
ATOM 3738 N N . MET A 1 472 ? 5.18 -20.031 -11.375 1 96.75 472 MET A N 1
ATOM 3739 C CA . MET A 1 472 ? 4.863 -19.312 -12.609 1 96.75 472 MET A CA 1
ATOM 3740 C C . MET A 1 472 ? 5.32 -20.094 -13.836 1 96.75 472 MET A C 1
ATOM 3742 O O . MET A 1 472 ? 6.332 -20.797 -13.781 1 96.75 472 MET A O 1
ATOM 3746 N N . ASP A 1 473 ? 4.613 -19.922 -14.875 1 97 473 ASP A N 1
ATOM 3747 C CA . ASP A 1 473 ? 4.961 -20.641 -16.094 1 97 473 ASP A CA 1
ATOM 3748 C C . ASP A 1 473 ? 6.324 -20.203 -16.625 1 97 473 ASP A C 1
ATOM 3750 O O . ASP A 1 473 ? 7.094 -21.016 -17.125 1 97 473 ASP A O 1
ATOM 3754 N N . ASP A 1 474 ? 6.547 -18.953 -16.641 1 97.75 474 ASP A N 1
ATOM 3755 C CA . ASP A 1 474 ? 7.781 -18.312 -17.094 1 97.75 474 ASP A CA 1
ATOM 3756 C C . ASP A 1 474 ? 7.91 -16.906 -16.516 1 97.75 474 ASP A C 1
ATOM 3758 O O . ASP A 1 474 ? 6.941 -16.141 -16.484 1 97.75 474 ASP A O 1
ATOM 3762 N N . GLY A 1 475 ? 9.102 -16.594 -16.062 1 97.94 475 GLY A N 1
ATOM 3763 C CA . GLY A 1 475 ? 9.297 -15.297 -15.43 1 97.94 475 GLY A CA 1
ATOM 3764 C C . GLY A 1 475 ? 9 -14.125 -16.344 1 97.94 475 GLY A C 1
ATOM 3765 O O . GLY A 1 475 ? 8.602 -13.055 -15.875 1 97.94 475 GLY A O 1
ATOM 3766 N N . MET A 1 476 ? 9.188 -14.266 -17.609 1 97.88 476 MET A N 1
ATOM 3767 C CA . MET A 1 476 ? 8.938 -13.211 -18.594 1 97.88 476 MET A CA 1
ATOM 3768 C C . MET A 1 476 ? 7.621 -13.453 -19.328 1 97.88 476 MET A C 1
ATOM 3770 O O . MET A 1 476 ? 7.32 -12.773 -20.312 1 97.88 476 MET A O 1
ATOM 3774 N N . LYS A 1 477 ? 6.859 -14.469 -18.922 1 97.44 477 LYS A N 1
ATOM 3775 C CA . LYS A 1 477 ? 5.566 -14.844 -19.5 1 97.44 477 LYS A CA 1
ATOM 3776 C C . LYS A 1 477 ? 5.695 -15.188 -20.984 1 97.44 477 LYS A C 1
ATOM 3778 O O . LYS A 1 477 ? 4.875 -14.758 -21.797 1 97.44 477 LYS A O 1
ATOM 3783 N N . ARG A 1 478 ? 6.797 -15.867 -21.328 1 95.88 478 ARG A N 1
ATOM 3784 C CA . ARG A 1 478 ? 6.926 -16.484 -22.656 1 95.88 478 ARG A CA 1
ATOM 3785 C C . ARG A 1 478 ? 6.176 -17.797 -22.719 1 95.88 478 ARG A C 1
ATOM 3787 O O . ARG A 1 478 ? 6.781 -18.875 -22.594 1 95.88 478 ARG A O 1
ATOM 3794 N N . VAL A 1 479 ? 4.852 -17.688 -22.953 1 93.25 479 VAL A N 1
ATOM 3795 C CA . VAL A 1 479 ? 4 -18.859 -22.781 1 93.25 479 VAL A CA 1
ATOM 3796 C C . VAL A 1 479 ? 3.314 -19.203 -24.094 1 93.25 479 VAL A C 1
ATOM 3798 O O . VAL A 1 479 ? 2.73 -18.328 -24.75 1 93.25 479 VAL A O 1
ATOM 3801 N N . SER A 1 480 ? 3.52 -20.312 -24.609 1 94.12 480 SER A N 1
ATOM 3802 C CA . SER A 1 480 ? 2.818 -20.969 -25.719 1 94.12 480 SER A CA 1
ATOM 3803 C C . SER A 1 480 ? 2.578 -22.453 -25.422 1 94.12 480 SER A C 1
ATOM 3805 O O . SER A 1 480 ? 3.193 -23.016 -24.516 1 94.12 480 SER A O 1
ATOM 3807 N N . ARG A 1 481 ? 1.601 -23.031 -26.078 1 95.19 481 ARG A N 1
ATOM 3808 C CA . ARG A 1 481 ? 1.383 -24.453 -25.891 1 95.19 481 ARG A CA 1
ATOM 3809 C C . ARG A 1 481 ? 2.664 -25.234 -26.141 1 95.19 481 ARG A C 1
ATOM 3811 O O . ARG A 1 481 ? 2.984 -26.172 -25.406 1 95.19 481 ARG A O 1
ATOM 3818 N N . GLU A 1 482 ? 3.416 -24.812 -27.188 1 94.81 482 GLU A N 1
ATOM 3819 C CA . GLU A 1 482 ? 4.648 -25.5 -27.562 1 94.81 482 GLU A CA 1
ATOM 3820 C C . GLU A 1 482 ? 5.672 -25.453 -26.438 1 94.81 482 GLU A C 1
ATOM 3822 O O . GLU A 1 482 ? 6.398 -26.422 -26.203 1 94.81 482 GLU A O 1
ATOM 3827 N N . ARG A 1 483 ? 5.684 -24.391 -25.75 1 95.31 483 ARG A N 1
ATOM 3828 C CA . ARG A 1 483 ? 6.648 -24.234 -24.672 1 95.31 483 ARG A CA 1
ATOM 3829 C C . ARG A 1 483 ? 6.164 -24.938 -23.406 1 95.31 483 ARG A C 1
ATOM 3831 O O . ARG A 1 483 ? 6.969 -25.469 -22.641 1 95.31 483 ARG A O 1
ATOM 3838 N N . LEU A 1 484 ? 4.879 -24.953 -23.125 1 97.31 484 LEU A N 1
ATOM 3839 C CA . LEU A 1 484 ? 4.328 -25.453 -21.875 1 97.31 484 LEU A CA 1
ATOM 3840 C C . LEU A 1 484 ? 4.199 -26.969 -21.922 1 97.31 484 LEU A C 1
ATOM 3842 O O . LEU A 1 484 ? 4.336 -27.641 -20.891 1 97.31 484 LEU A O 1
ATOM 3846 N N . GLU A 1 485 ? 3.887 -27.531 -23.062 1 97.56 485 GLU A N 1
ATOM 3847 C CA . GLU A 1 485 ? 3.508 -28.938 -23.188 1 97.56 485 GLU A CA 1
ATOM 3848 C C . GLU A 1 485 ? 4.621 -29.844 -22.688 1 97.56 485 GLU A C 1
ATOM 3850 O O . GLU A 1 485 ? 4.367 -30.781 -21.922 1 97.56 485 GLU A O 1
ATOM 3855 N N . PRO A 1 486 ? 5.91 -29.609 -23.078 1 97.75 486 PRO A N 1
ATOM 3856 C CA . PRO A 1 486 ? 6.945 -30.516 -22.578 1 97.75 486 PRO A CA 1
ATOM 3857 C C . PRO A 1 486 ? 7.012 -30.547 -21.047 1 97.75 486 PRO A C 1
ATOM 3859 O O . PRO A 1 486 ? 7.277 -31.594 -20.469 1 97.75 486 PRO A O 1
ATOM 3862 N N . TYR A 1 487 ? 6.809 -29.438 -20.391 1 98.38 487 TYR A N 1
ATOM 3863 C CA . TYR A 1 487 ? 6.84 -29.391 -18.938 1 98.38 487 TYR A CA 1
ATOM 3864 C C . TYR A 1 487 ? 5.742 -30.281 -18.344 1 98.38 487 TYR A C 1
ATOM 3866 O O . TYR A 1 487 ? 5.984 -31.031 -17.406 1 98.38 487 TYR A O 1
ATOM 3874 N N . ILE A 1 488 ? 4.555 -30.172 -18.844 1 98.62 488 ILE A N 1
ATOM 3875 C CA . ILE A 1 488 ? 3.426 -30.938 -18.312 1 98.62 488 ILE A CA 1
ATOM 3876 C C . ILE A 1 488 ? 3.588 -32.406 -18.656 1 98.62 488 ILE A C 1
ATOM 3878 O O . ILE A 1 488 ? 3.277 -33.281 -17.844 1 98.62 488 ILE A O 1
ATOM 3882 N N . ARG A 1 489 ? 4.082 -32.719 -19.844 1 98.25 489 ARG A N 1
ATOM 3883 C CA . ARG A 1 489 ? 4.367 -34.094 -20.188 1 98.25 489 ARG A CA 1
ATOM 3884 C C . ARG A 1 489 ? 5.422 -34.688 -19.25 1 98.25 489 ARG A C 1
ATOM 3886 O O . ARG A 1 489 ? 5.332 -35.844 -18.859 1 98.25 489 ARG A O 1
ATOM 3893 N N . LEU A 1 490 ? 6.438 -33.906 -18.953 1 98.56 490 LEU A N 1
ATOM 3894 C CA . LEU A 1 490 ? 7.449 -34.375 -18.016 1 98.56 490 LEU A CA 1
ATOM 3895 C C . LEU A 1 490 ? 6.82 -34.719 -16.656 1 98.56 490 LEU A C 1
ATOM 3897 O O . LEU A 1 490 ? 7.242 -35.656 -15.992 1 98.56 490 LEU A O 1
ATOM 3901 N N . HIS A 1 491 ? 5.84 -33.938 -16.203 1 98.69 491 HIS A N 1
ATOM 3902 C CA . HIS A 1 491 ? 5.113 -34.281 -14.992 1 98.69 491 HIS A CA 1
ATOM 3903 C C . HIS A 1 491 ? 4.461 -35.656 -15.125 1 98.69 491 HIS A C 1
ATOM 3905 O O . HIS A 1 491 ? 4.523 -36.469 -14.195 1 98.69 491 HIS A O 1
ATOM 3911 N N . LYS A 1 492 ? 3.814 -35.906 -16.266 1 98.5 492 LYS A N 1
ATOM 3912 C CA . LYS A 1 492 ? 3.209 -37.188 -16.516 1 98.5 492 LYS A CA 1
ATOM 3913 C C . LYS A 1 492 ? 4.258 -38.312 -16.469 1 98.5 492 LYS A C 1
ATOM 3915 O O . LYS A 1 492 ? 4.055 -39.344 -15.82 1 98.5 492 LYS A O 1
ATOM 3920 N N . GLU A 1 493 ? 5.449 -38.062 -17.141 1 97.69 493 GLU A N 1
ATOM 3921 C CA . GLU A 1 493 ? 6.52 -39.031 -17.219 1 97.69 493 GLU A CA 1
ATOM 3922 C C . GLU A 1 493 ? 7.121 -39.312 -15.852 1 97.69 493 GLU A C 1
ATOM 3924 O O . GLU A 1 493 ? 7.637 -40.406 -15.602 1 97.69 493 GLU A O 1
ATOM 3929 N N . GLU A 1 494 ? 7.047 -38.406 -14.992 1 97.38 494 GLU A N 1
ATOM 3930 C CA . GLU A 1 494 ? 7.547 -38.531 -13.625 1 97.38 494 GLU A CA 1
ATOM 3931 C C . GLU A 1 494 ? 6.555 -39.281 -12.742 1 97.38 494 GLU A C 1
ATOM 3933 O O . GLU A 1 494 ? 6.816 -39.531 -11.562 1 97.38 494 GLU A O 1
ATOM 3938 N N . ASN A 1 495 ? 5.422 -39.625 -13.344 1 98.31 495 ASN A N 1
ATOM 3939 C CA . ASN A 1 495 ? 4.336 -40.375 -12.695 1 98.31 495 ASN A CA 1
ATOM 3940 C C . ASN A 1 495 ? 3.605 -39.5 -11.672 1 98.31 495 ASN A C 1
ATOM 3942 O O . ASN A 1 495 ? 3.08 -40.031 -10.68 1 98.31 495 ASN A O 1
ATOM 3946 N N . PHE A 1 496 ? 3.68 -38.156 -11.828 1 98.75 496 PHE A N 1
ATOM 3947 C CA . PHE A 1 496 ? 2.863 -37.25 -11.047 1 98.75 496 PHE A CA 1
ATOM 3948 C C . PHE A 1 496 ? 1.425 -37.219 -11.547 1 98.75 496 PHE A C 1
ATOM 3950 O O . PHE A 1 496 ? 1.141 -37.719 -12.648 1 98.75 496 PHE A O 1
ATOM 3957 N N . ASN A 1 497 ? 0.487 -36.75 -10.672 1 98.81 497 ASN A N 1
ATOM 3958 C CA . ASN A 1 497 ? -0.909 -36.656 -11.094 1 98.81 497 ASN A CA 1
ATOM 3959 C C . ASN A 1 497 ? -1.578 -35.406 -10.57 1 98.81 497 ASN A C 1
ATOM 3961 O O . ASN A 1 497 ? -2.795 -35.25 -10.688 1 98.81 497 ASN A O 1
ATOM 3965 N N . MET A 1 498 ? -0.761 -34.438 -10.031 1 98.81 498 MET A N 1
ATOM 3966 C CA . MET A 1 498 ? -1.347 -33.188 -9.547 1 98.81 498 MET A CA 1
ATOM 3967 C C . MET A 1 498 ? -0.34 -32.062 -9.633 1 98.81 498 MET A C 1
ATOM 3969 O O . MET A 1 498 ? 0.849 -32.25 -9.375 1 98.81 498 MET A O 1
ATOM 3973 N N . ILE A 1 499 ? -0.807 -30.906 -10.031 1 98.75 499 ILE A N 1
ATOM 3974 C CA . ILE A 1 499 ? -0.053 -29.656 -10.016 1 98.75 499 ILE A CA 1
ATOM 3975 C C . ILE A 1 499 ? -0.789 -28.609 -9.172 1 98.75 499 ILE A C 1
ATOM 3977 O O . ILE A 1 499 ? -2.002 -28.438 -9.305 1 98.75 499 ILE A O 1
ATOM 3981 N N . ARG A 1 500 ? -0.123 -28.016 -8.25 1 98.69 500 ARG A N 1
ATOM 3982 C CA . ARG A 1 500 ? -0.682 -26.859 -7.555 1 98.69 500 ARG A CA 1
ATOM 3983 C C . ARG A 1 500 ? -0.307 -25.562 -8.266 1 98.69 500 ARG A C 1
ATOM 3985 O O . ARG A 1 500 ? 0.87 -25.203 -8.328 1 98.69 500 ARG A O 1
ATOM 3992 N N . ASN A 1 501 ? -1.272 -24.938 -8.867 1 98.5 501 ASN A N 1
ATOM 3993 C CA . ASN A 1 501 ? -1.093 -23.594 -9.422 1 98.5 501 ASN A CA 1
ATOM 3994 C C . ASN A 1 501 ? -0.979 -22.547 -8.32 1 98.5 501 ASN A C 1
ATOM 3996 O O . ASN A 1 501 ? -1.938 -21.828 -8.039 1 98.5 501 ASN A O 1
ATOM 4000 N N . TRP A 1 502 ? 0.28 -22.516 -7.785 1 98.19 502 TRP A N 1
ATOM 4001 C CA . TRP A 1 502 ? 0.565 -21.703 -6.609 1 98.19 502 TRP A CA 1
ATOM 4002 C C . TRP A 1 502 ? 0.228 -20.25 -6.863 1 98.19 502 TRP A C 1
ATOM 4004 O O . TRP A 1 502 ? 0.69 -19.656 -7.848 1 98.19 502 TRP A O 1
ATOM 4014 N N . THR A 1 503 ? -0.674 -19.578 -6.09 1 97.56 503 THR A N 1
ATOM 4015 C CA . THR A 1 503 ? -1.183 -18.219 -6.121 1 97.56 503 THR A CA 1
ATOM 4016 C C . THR A 1 503 ? -1.753 -17.875 -7.496 1 97.56 503 THR A C 1
ATOM 4018 O O . THR A 1 503 ? -1.882 -16.703 -7.852 1 97.56 503 THR A O 1
ATOM 4021 N N . GLY A 1 504 ? -2.014 -18.859 -8.32 1 97.12 504 GLY A N 1
ATOM 4022 C CA . GLY A 1 504 ? -2.752 -18.719 -9.562 1 97.12 504 GLY A CA 1
ATOM 4023 C C . GLY A 1 504 ? -2.014 -17.906 -10.602 1 97.12 504 GLY A C 1
ATOM 4024 O O . GLY A 1 504 ? -2.635 -17.219 -11.414 1 97.12 504 GLY A O 1
ATOM 4025 N N . GLU A 1 505 ? -0.71 -17.938 -10.664 1 95.75 505 GLU A N 1
ATOM 4026 C CA . GLU A 1 505 ? 0.052 -17.047 -11.531 1 95.75 505 GLU A CA 1
ATOM 4027 C C . GLU A 1 505 ? 0.253 -17.656 -12.914 1 95.75 505 GLU A C 1
ATOM 4029 O O . GLU A 1 505 ? 0.916 -17.062 -13.766 1 95.75 505 GLU A O 1
ATOM 4034 N N . SER A 1 506 ? -0.312 -18.844 -13.172 1 94.75 506 SER A N 1
ATOM 4035 C CA . SER A 1 506 ? -0.3 -19.5 -14.469 1 94.75 506 SER A CA 1
ATOM 4036 C C . SER A 1 506 ? -1.717 -19.766 -14.969 1 94.75 506 SER A C 1
ATOM 4038 O O . SER A 1 506 ? -1.992 -20.812 -15.539 1 94.75 506 SER A O 1
ATOM 4040 N N . THR A 1 507 ? -2.607 -18.812 -14.82 1 91.5 507 THR A N 1
ATOM 4041 C CA . THR A 1 507 ? -4.023 -18.922 -15.156 1 91.5 507 THR A CA 1
ATOM 4042 C C . THR A 1 507 ? -4.262 -18.547 -16.609 1 91.5 507 THR A C 1
ATOM 4044 O O . THR A 1 507 ? -4.605 -17.391 -16.906 1 91.5 507 THR A O 1
ATOM 4047 N N . GLU A 1 508 ? -4.059 -19.562 -17.469 1 94 508 GLU A N 1
ATOM 4048 C CA . GLU A 1 508 ? -4.316 -19.438 -18.906 1 94 508 GLU A CA 1
ATOM 4049 C C . GLU A 1 508 ? -4.82 -20.734 -19.5 1 94 508 GLU A C 1
ATOM 4051 O O . GLU A 1 508 ? -4.66 -21.812 -18.906 1 94 508 GLU A O 1
ATOM 4056 N N . GLU A 1 509 ? -5.371 -20.688 -20.656 1 95.62 509 GLU A N 1
ATOM 4057 C CA . GLU A 1 509 ? -6.074 -21.797 -21.281 1 95.62 509 GLU A CA 1
ATOM 4058 C C . GLU A 1 509 ? -5.125 -22.969 -21.547 1 95.62 509 GLU A C 1
ATOM 4060 O O . GLU A 1 509 ? -5.438 -24.109 -21.203 1 95.62 509 GLU A O 1
ATOM 4065 N N . ALA A 1 510 ? -3.961 -22.719 -22.078 1 96.62 510 ALA A N 1
ATOM 4066 C CA . ALA A 1 510 ? -3.027 -23.781 -22.453 1 96.62 510 ALA A CA 1
ATOM 4067 C C . ALA A 1 510 ? -2.619 -24.594 -21.234 1 96.62 510 ALA A C 1
ATOM 4069 O O . ALA A 1 510 ? -2.434 -25.812 -21.312 1 96.62 510 ALA A O 1
ATOM 4070 N N . PHE A 1 511 ? -2.477 -23.906 -20.109 1 98 511 PHE A N 1
ATOM 4071 C CA . PHE A 1 511 ? -2.092 -24.594 -18.875 1 98 511 PHE A CA 1
ATOM 4072 C C . PHE A 1 511 ? -3.129 -25.625 -18.484 1 98 511 PHE A C 1
ATOM 4074 O O . PHE A 1 511 ? -2.795 -26.797 -18.281 1 98 511 PHE A O 1
ATOM 4081 N N . TYR A 1 512 ? -4.379 -25.266 -18.438 1 98.5 512 TYR A N 1
ATOM 4082 C CA . TYR A 1 512 ? -5.441 -26.156 -18 1 98.5 512 TYR A CA 1
ATOM 4083 C C . TYR A 1 512 ? -5.723 -27.234 -19.047 1 98.5 512 TYR A C 1
ATOM 4085 O O . TYR A 1 512 ? -5.98 -28.391 -18.703 1 98.5 512 TYR A O 1
ATOM 4093 N N . GLU A 1 513 ? -5.641 -26.859 -20.328 1 98.31 513 GLU A N 1
ATOM 4094 C CA . GLU A 1 513 ? -5.848 -27.828 -21.406 1 98.31 513 GLU A CA 1
ATOM 4095 C C . GLU A 1 513 ? -4.82 -28.953 -21.344 1 98.31 513 GLU A C 1
ATOM 4097 O O . GLU A 1 513 ? -5.172 -30.125 -21.484 1 98.31 513 GLU A O 1
ATOM 4102 N N . LEU A 1 514 ? -3.635 -28.516 -21.141 1 98.69 514 LEU A N 1
ATOM 4103 C CA . LEU A 1 514 ? -2.564 -29.516 -21.078 1 98.69 514 LEU A CA 1
ATOM 4104 C C . LEU A 1 514 ? -2.715 -30.391 -19.844 1 98.69 514 LEU A C 1
ATOM 4106 O O . LEU A 1 514 ? -2.449 -31.594 -19.891 1 98.69 514 LEU A O 1
ATOM 4110 N N . CYS A 1 515 ? -3.15 -29.812 -18.75 1 98.88 515 CYS A N 1
ATOM 4111 C CA . CYS A 1 515 ? -3.41 -30.609 -17.562 1 98.88 515 CYS A CA 1
ATOM 4112 C C . CYS A 1 515 ? -4.52 -31.625 -17.828 1 98.88 515 CYS A C 1
ATOM 4114 O O . CYS A 1 515 ? -4.445 -32.781 -17.359 1 98.88 515 CYS A O 1
ATOM 4116 N N . ASP A 1 516 ? -5.582 -31.25 -18.562 1 98.88 516 ASP A N 1
ATOM 4117 C CA . ASP A 1 516 ? -6.645 -32.156 -18.969 1 98.88 516 ASP A CA 1
ATOM 4118 C C . ASP A 1 516 ? -6.09 -33.344 -19.797 1 98.88 516 ASP A C 1
ATOM 4120 O O . ASP A 1 516 ? -6.426 -34.5 -19.547 1 98.88 516 ASP A O 1
ATOM 4124 N N . GLU A 1 517 ? -5.277 -33 -20.672 1 98.81 517 GLU A N 1
ATOM 4125 C CA . GLU A 1 517 ? -4.805 -33.969 -21.656 1 98.81 517 GLU A CA 1
ATOM 4126 C C . GLU A 1 517 ? -3.82 -34.969 -21.047 1 98.81 517 GLU A C 1
ATOM 4128 O O . GLU A 1 517 ? -3.795 -36.125 -21.422 1 98.81 517 GLU A O 1
ATOM 4133 N N . TYR A 1 518 ? -3.055 -34.5 -20.094 1 98.75 518 TYR A N 1
ATOM 4134 C CA . TYR A 1 518 ? -1.994 -35.344 -19.562 1 98.75 518 TYR A CA 1
ATOM 4135 C C . TYR A 1 518 ? -2.381 -35.906 -18.203 1 98.75 518 TYR A C 1
ATOM 4137 O O . TYR A 1 518 ? -1.589 -36.594 -17.562 1 98.75 518 TYR A O 1
ATOM 4145 N N . GLY A 1 519 ? -3.541 -35.625 -17.734 1 98.75 519 GLY A N 1
ATOM 4146 C CA . GLY A 1 519 ? -4.082 -36.219 -16.516 1 98.75 519 GLY A CA 1
ATOM 4147 C C . GLY A 1 519 ? -3.469 -35.656 -15.25 1 98.75 519 GLY A C 1
ATOM 4148 O O . GLY A 1 519 ? -3.127 -36.375 -14.32 1 98.75 519 GLY A O 1
ATOM 4149 N N . MET A 1 520 ? -3.307 -34.344 -15.234 1 98.88 520 MET A N 1
ATOM 4150 C CA . MET A 1 520 ? -2.812 -33.656 -14.047 1 98.88 520 MET A CA 1
ATOM 4151 C C . MET A 1 520 ? -3.951 -32.938 -13.312 1 98.88 520 MET A C 1
ATOM 4153 O O . MET A 1 520 ? -4.504 -31.969 -13.805 1 98.88 520 MET A O 1
ATOM 4157 N N . LEU A 1 521 ? -4.293 -33.406 -12.117 1 98.88 521 LEU A N 1
ATOM 4158 C CA . LEU A 1 521 ? -5.203 -32.625 -11.289 1 98.88 521 LEU A CA 1
ATOM 4159 C C . LEU A 1 521 ? -4.598 -31.281 -10.945 1 98.88 521 LEU A C 1
ATOM 4161 O O . LEU A 1 521 ? -3.377 -31.141 -10.852 1 98.88 521 LEU A O 1
ATOM 4165 N N . VAL A 1 522 ? -5.496 -30.266 -10.789 1 98.88 522 VAL A N 1
ATOM 4166 C CA . VAL A 1 522 ? -4.992 -28.938 -10.484 1 98.88 522 VAL A CA 1
ATOM 4167 C C . VAL A 1 522 ? -5.555 -28.469 -9.141 1 98.88 522 VAL A C 1
ATOM 4169 O O . VAL A 1 522 ? -6.773 -28.422 -8.953 1 98.88 522 VAL A O 1
ATOM 4172 N N . TRP A 1 523 ? -4.703 -28.234 -8.172 1 98.75 523 TRP A N 1
ATOM 4173 C CA . TRP A 1 523 ? -4.992 -27.406 -7.012 1 98.75 523 TRP A CA 1
ATOM 4174 C C . TRP A 1 523 ? -4.789 -25.922 -7.34 1 98.75 523 TRP A C 1
ATOM 4176 O O . TRP A 1 523 ? -3.654 -25.469 -7.453 1 98.75 523 TRP A O 1
ATOM 4186 N N . ASN A 1 524 ? -5.863 -25.172 -7.492 1 98.56 524 ASN A N 1
ATOM 4187 C CA . ASN A 1 524 ? -5.758 -23.812 -8.023 1 98.56 524 ASN A CA 1
ATOM 4188 C C . ASN A 1 524 ? -5.918 -22.766 -6.926 1 98.56 524 ASN A C 1
ATOM 4190 O O . ASN A 1 524 ? -7.031 -22.531 -6.449 1 98.56 524 ASN A O 1
ATOM 4194 N N . ASP A 1 525 ? -4.84 -22.094 -6.598 1 97.94 525 ASP A N 1
ATOM 4195 C CA . ASP A 1 525 ? -4.906 -20.938 -5.695 1 97.94 525 ASP A CA 1
ATOM 4196 C C . ASP A 1 525 ? -5.387 -19.688 -6.43 1 97.94 525 ASP A C 1
ATOM 4198 O O . ASP A 1 525 ? -5.336 -19.625 -7.66 1 97.94 525 ASP A O 1
ATOM 4202 N N . PHE A 1 526 ? -5.91 -18.828 -5.652 1 97.56 526 PHE A N 1
ATOM 4203 C CA . PHE A 1 526 ? -6.055 -17.453 -6.137 1 97.56 526 PHE A CA 1
ATOM 4204 C C . PHE A 1 526 ? -4.891 -16.594 -5.676 1 97.56 526 PHE A C 1
ATOM 4206 O O . PHE A 1 526 ? -4.035 -17.047 -4.91 1 97.56 526 PHE A O 1
ATOM 4213 N N . SER A 1 527 ? -4.754 -15.352 -6.137 1 95.31 527 SER A N 1
ATOM 4214 C CA . SER A 1 527 ? -3.541 -14.539 -6.078 1 95.31 527 SER A CA 1
ATOM 4215 C C . SER A 1 527 ? -3.395 -13.859 -4.719 1 95.31 527 SER A C 1
ATOM 4217 O O . SER A 1 527 ? -3.195 -12.648 -4.641 1 95.31 527 SER A O 1
ATOM 4219 N N . ILE A 1 528 ? -3.512 -14.531 -3.566 1 96.94 528 ILE A N 1
ATOM 4220 C CA . ILE A 1 528 ? -3.189 -14.086 -2.213 1 96.94 528 ILE A CA 1
ATOM 4221 C C . ILE A 1 528 ? -2.148 -15.023 -1.599 1 96.94 528 ILE A C 1
ATOM 4223 O O . ILE A 1 528 ? -2.195 -16.234 -1.803 1 96.94 528 ILE A O 1
ATOM 4227 N N . SER A 1 529 ? -1.193 -14.477 -0.925 1 95.88 529 SER A N 1
ATOM 4228 C CA . SER A 1 529 ? -0.115 -15.32 -0.414 1 95.88 529 SER A CA 1
ATOM 4229 C C . SER A 1 529 ? -0.246 -15.531 1.091 1 95.88 529 SER A C 1
ATOM 4231 O O . SER A 1 529 ? -1.356 -15.539 1.627 1 95.88 529 SER A O 1
ATOM 4233 N N . THR A 1 530 ? 0.773 -15.727 1.833 1 96.5 530 THR A N 1
ATOM 4234 C CA . THR A 1 530 ? 0.865 -16.281 3.18 1 96.5 530 THR A CA 1
ATOM 4235 C C . THR A 1 530 ? 0.181 -15.367 4.188 1 96.5 530 THR A C 1
ATOM 4237 O O . THR A 1 530 ? 0.549 -14.195 4.324 1 96.5 530 THR A O 1
ATOM 4240 N N . GLU A 1 531 ? -0.779 -15.914 4.922 1 94.56 531 GLU A N 1
ATOM 4241 C CA . GLU A 1 531 ? -1.513 -15.195 5.961 1 94.56 531 GLU A CA 1
ATOM 4242 C C . GLU A 1 531 ? -0.583 -14.75 7.086 1 94.56 531 GLU A C 1
ATOM 4244 O O . GLU A 1 531 ? 0.304 -15.5 7.496 1 94.56 531 GLU A O 1
ATOM 4249 N N . PHE A 1 532 ? -0.738 -13.508 7.605 1 91.12 532 PHE A N 1
ATOM 4250 C CA . PHE A 1 532 ? -0.063 -12.867 8.727 1 91.12 532 PHE A CA 1
ATOM 4251 C C . PHE A 1 532 ? 1.383 -12.539 8.383 1 91.12 532 PHE A C 1
ATOM 4253 O O . PHE A 1 532 ? 2.168 -12.164 9.25 1 91.12 532 PHE A O 1
ATOM 4260 N N . TYR A 1 533 ? 1.817 -12.75 7.156 1 95.5 533 TYR A N 1
ATOM 4261 C CA . TYR A 1 533 ? 3.145 -12.359 6.691 1 95.5 533 TYR A CA 1
ATOM 4262 C C . TYR A 1 533 ? 3.053 -11.469 5.461 1 95.5 533 TYR A C 1
ATOM 4264 O O . TYR A 1 533 ? 3.521 -10.328 5.477 1 95.5 533 TYR A O 1
ATOM 4272 N N . ASN A 1 534 ? 2.484 -11.984 4.371 1 96.75 534 ASN A N 1
ATOM 4273 C CA . ASN A 1 534 ? 2.297 -11.18 3.17 1 96.75 534 ASN A CA 1
ATOM 4274 C C . ASN A 1 534 ? 1.063 -10.289 3.279 1 96.75 534 ASN A C 1
ATOM 4276 O O . ASN A 1 534 ? 0.149 -10.578 4.051 1 96.75 534 ASN A O 1
ATOM 4280 N N . LEU A 1 535 ? 1.053 -9.195 2.559 1 96.56 535 LEU A N 1
ATOM 4281 C CA . LEU A 1 535 ? -0.031 -8.219 2.609 1 96.56 535 LEU A CA 1
ATOM 4282 C C . LEU A 1 535 ? -1.243 -8.711 1.826 1 96.56 535 LEU A C 1
ATOM 4284 O O . LEU A 1 535 ? -1.103 -9.492 0.882 1 96.56 535 LEU A O 1
ATOM 4288 N N . ASP A 1 536 ? -2.449 -8.305 2.201 1 96.06 536 ASP A N 1
ATOM 4289 C CA . ASP A 1 536 ? -3.693 -8.609 1.503 1 96.06 536 ASP A CA 1
ATOM 4290 C C . ASP A 1 536 ? -4.043 -7.523 0.493 1 96.06 536 ASP A C 1
ATOM 4292 O O . ASP A 1 536 ? -3.627 -6.371 0.645 1 96.06 536 ASP A O 1
ATOM 4296 N N . PRO A 1 537 ? -4.805 -7.867 -0.523 1 95.88 537 PRO A N 1
ATOM 4297 C CA . PRO A 1 537 ? -5.207 -6.855 -1.503 1 95.88 537 PRO A CA 1
ATOM 4298 C C . PRO A 1 537 ? -6.016 -5.719 -0.878 1 95.88 537 PRO A C 1
ATOM 4300 O O . PRO A 1 537 ? -6.84 -5.961 0.008 1 95.88 537 PRO A O 1
ATOM 4303 N N . LEU A 1 538 ? -5.867 -4.488 -1.423 1 96.25 538 LEU A N 1
ATOM 4304 C CA . LEU A 1 538 ? -6.531 -3.301 -0.896 1 96.25 538 LEU A CA 1
ATOM 4305 C C . LEU A 1 538 ? -7.934 -3.158 -1.479 1 96.25 538 LEU A C 1
ATOM 4307 O O . LEU A 1 538 ? -8.773 -2.455 -0.918 1 96.25 538 LEU A O 1
ATOM 4311 N N . ASP A 1 539 ? -8.18 -3.719 -2.643 1 95.81 539 ASP A N 1
ATOM 4312 C CA . ASP A 1 539 ? -9.453 -3.602 -3.35 1 95.81 539 ASP A CA 1
ATOM 4313 C C . ASP A 1 539 ? -10.148 -4.961 -3.467 1 95.81 539 ASP A C 1
ATOM 4315 O O . ASP A 1 539 ? -9.961 -5.672 -4.453 1 95.81 539 ASP A O 1
ATOM 4319 N N . GLU A 1 540 ? -11.023 -5.281 -2.543 1 95.81 540 GLU A N 1
ATOM 4320 C CA . GLU A 1 540 ? -11.68 -6.586 -2.477 1 95.81 540 GLU A CA 1
ATOM 4321 C C . GLU A 1 540 ? -12.648 -6.777 -3.635 1 95.81 540 GLU A C 1
ATOM 4323 O O . GLU A 1 540 ? -12.805 -7.887 -4.145 1 95.81 540 GLU A O 1
ATOM 4328 N N . ALA A 1 541 ? -13.297 -5.68 -4.039 1 94.88 541 ALA A N 1
ATOM 4329 C CA . ALA A 1 541 ? -14.234 -5.777 -5.16 1 94.88 541 ALA A CA 1
ATOM 4330 C C . ALA A 1 541 ? -13.5 -6.129 -6.453 1 94.88 541 ALA A C 1
ATOM 4332 O O . ALA A 1 541 ? -13.977 -6.953 -7.234 1 94.88 541 ALA A O 1
ATOM 4333 N N . LEU A 1 542 ? -12.383 -5.445 -6.66 1 95.88 542 LEU A N 1
ATOM 4334 C CA . LEU A 1 542 ? -11.562 -5.75 -7.828 1 95.88 542 LEU A CA 1
ATOM 4335 C C . LEU A 1 542 ? -11.086 -7.195 -7.793 1 95.88 542 LEU A C 1
ATOM 4337 O O . LEU A 1 542 ? -11.117 -7.895 -8.812 1 95.88 542 LEU A O 1
ATOM 4341 N N . PHE A 1 543 ? -10.617 -7.664 -6.621 1 97.12 543 PHE A N 1
ATOM 4342 C CA . PHE A 1 543 ? -10.117 -9.023 -6.465 1 97.12 543 PHE A CA 1
ATOM 4343 C C . PHE A 1 543 ? -11.203 -10.047 -6.781 1 97.12 543 PHE A C 1
ATOM 4345 O O . PHE A 1 543 ? -10.969 -10.984 -7.539 1 97.12 543 PHE A O 1
ATOM 4352 N N . LEU A 1 544 ? -12.375 -9.828 -6.242 1 97 544 LEU A N 1
ATOM 4353 C CA . LEU A 1 544 ? -13.477 -10.766 -6.414 1 97 544 LEU A CA 1
ATOM 4354 C C . LEU A 1 544 ? -13.93 -10.82 -7.871 1 97 544 LEU A C 1
ATOM 4356 O O . LEU A 1 544 ? -14.281 -11.891 -8.375 1 97 544 LEU A O 1
ATOM 4360 N N . ALA A 1 545 ? -13.938 -9.672 -8.523 1 97.19 545 ALA A N 1
ATOM 4361 C CA . ALA A 1 545 ? -14.328 -9.641 -9.938 1 97.19 545 ALA A CA 1
ATOM 4362 C C . ALA A 1 545 ? -13.375 -10.484 -10.781 1 97.19 545 ALA A C 1
ATOM 4364 O O . ALA A 1 545 ? -13.812 -11.195 -11.688 1 97.19 545 ALA A O 1
ATOM 4365 N N . ASN A 1 546 ? -12.07 -10.398 -10.555 1 97.81 546 ASN A N 1
ATOM 4366 C CA . ASN A 1 546 ? -11.094 -11.203 -11.273 1 97.81 546 ASN A CA 1
ATOM 4367 C C . ASN A 1 546 ? -11.242 -12.688 -10.938 1 97.81 546 ASN A C 1
ATOM 4369 O O . ASN A 1 546 ? -11.219 -13.531 -11.836 1 97.81 546 ASN A O 1
ATOM 4373 N N . ALA A 1 547 ? -11.398 -13 -9.695 1 97.88 547 ALA A N 1
ATOM 4374 C CA . ALA A 1 547 ? -11.578 -14.383 -9.266 1 97.88 547 ALA A CA 1
ATOM 4375 C C . ALA A 1 547 ? -12.812 -15 -9.914 1 97.88 547 ALA A C 1
ATOM 4377 O O . ALA A 1 547 ? -12.789 -16.156 -10.344 1 97.88 547 ALA A O 1
ATOM 4378 N N . THR A 1 548 ? -13.906 -14.211 -9.953 1 97.94 548 THR A N 1
ATOM 4379 C CA . THR A 1 548 ? -15.148 -14.672 -10.562 1 97.94 548 THR A CA 1
ATOM 4380 C C . THR A 1 548 ? -14.938 -15.016 -12.031 1 97.94 548 THR A C 1
ATOM 4382 O O . THR A 1 548 ? -15.406 -16.047 -12.508 1 97.94 548 THR A O 1
ATOM 4385 N N . ASP A 1 549 ? -14.234 -14.18 -12.703 1 97.69 549 ASP A N 1
ATOM 4386 C CA . ASP A 1 549 ? -13.969 -14.43 -14.109 1 97.69 549 ASP A CA 1
ATOM 4387 C C . ASP A 1 549 ? -13.109 -15.672 -14.297 1 97.69 549 ASP A C 1
ATOM 4389 O O . ASP A 1 549 ? -13.289 -16.422 -15.258 1 97.69 549 ASP A O 1
ATOM 4393 N N . ILE A 1 550 ? -12.164 -15.961 -13.422 1 98 550 ILE A N 1
ATOM 4394 C CA . ILE A 1 550 ? -11.328 -17.156 -13.484 1 98 550 ILE A CA 1
ATOM 4395 C C . ILE A 1 550 ? -12.195 -18.406 -13.406 1 98 550 ILE A C 1
ATOM 4397 O O . ILE A 1 550 ? -12.062 -19.312 -14.227 1 98 550 ILE A O 1
ATOM 4401 N N . VAL A 1 551 ? -13.086 -18.406 -12.461 1 98.19 551 VAL A N 1
ATOM 4402 C CA . VAL A 1 551 ? -13.914 -19.578 -12.25 1 98.19 551 VAL A CA 1
ATOM 4403 C C . VAL A 1 551 ? -14.828 -19.797 -13.453 1 98.19 551 VAL A C 1
ATOM 4405 O O . VAL A 1 551 ? -14.875 -20.906 -14.008 1 98.19 551 VAL A O 1
ATOM 4408 N N . LYS A 1 552 ? -15.461 -18.75 -13.922 1 97.56 552 LYS A N 1
ATOM 4409 C CA . LYS A 1 552 ? -16.359 -18.859 -15.062 1 97.56 552 LYS A CA 1
ATOM 4410 C C . LYS A 1 552 ? -15.625 -19.344 -16.312 1 97.56 552 LYS A C 1
ATOM 4412 O O . LYS A 1 552 ? -16.172 -20.125 -17.094 1 97.56 552 LYS A O 1
ATOM 4417 N N . ARG A 1 553 ? -14.453 -18.922 -16.422 1 96.69 553 ARG A N 1
ATOM 4418 C CA . ARG A 1 553 ? -13.68 -19.156 -17.641 1 96.69 553 ARG A CA 1
ATOM 4419 C C . ARG A 1 553 ? -13.156 -20.594 -17.672 1 96.69 553 ARG A C 1
ATOM 4421 O O . ARG A 1 553 ? -13.109 -21.219 -18.734 1 96.69 553 ARG A O 1
ATOM 4428 N N . TYR A 1 554 ? -12.789 -21.172 -16.531 1 97.94 554 TYR A N 1
ATOM 4429 C CA . TYR A 1 554 ? -11.984 -22.391 -16.578 1 97.94 554 TYR A CA 1
ATOM 4430 C C . TYR A 1 554 ? -12.703 -23.547 -15.906 1 97.94 554 TYR A C 1
ATOM 4432 O O . TYR A 1 554 ? -12.203 -24.672 -15.891 1 97.94 554 TYR A O 1
ATOM 4440 N N . ARG A 1 555 ? -13.898 -23.406 -15.445 1 97.94 555 ARG A N 1
ATOM 4441 C CA . ARG A 1 555 ? -14.625 -24.375 -14.633 1 97.94 555 ARG A CA 1
ATOM 4442 C C . ARG A 1 555 ? -14.938 -25.641 -15.43 1 97.94 555 ARG A C 1
ATOM 4444 O O . ARG A 1 555 ? -15.32 -26.656 -14.852 1 97.94 555 ARG A O 1
ATOM 4451 N N . ASN A 1 556 ? -14.781 -25.641 -16.734 1 98.38 556 ASN A N 1
ATOM 4452 C CA . ASN A 1 556 ? -15.117 -26.828 -17.531 1 98.38 556 ASN A CA 1
ATOM 4453 C C . ASN A 1 556 ? -13.93 -27.781 -17.625 1 98.38 556 ASN A C 1
ATOM 4455 O O . ASN A 1 556 ? -14.086 -28.922 -18.094 1 98.38 556 ASN A O 1
ATOM 4459 N N . HIS A 1 557 ? -12.766 -27.422 -17.219 1 98.69 557 HIS A N 1
ATOM 4460 C CA . HIS A 1 557 ? -11.594 -28.297 -17.266 1 98.69 557 HIS A CA 1
ATOM 4461 C C . HIS A 1 557 ? -11.695 -29.406 -16.219 1 98.69 557 HIS A C 1
ATOM 4463 O O . HIS A 1 557 ? -11.711 -29.125 -15.016 1 98.69 557 HIS A O 1
ATOM 4469 N N . PRO A 1 558 ? -11.664 -30.656 -16.656 1 98.69 558 PRO A N 1
ATOM 4470 C CA . PRO A 1 558 ? -11.812 -31.75 -15.688 1 98.69 558 PRO A CA 1
ATOM 4471 C C . PRO A 1 558 ? -10.617 -31.859 -14.734 1 98.69 558 PRO A C 1
ATOM 4473 O O . PRO A 1 558 ? -10.727 -32.469 -13.672 1 98.69 558 PRO A O 1
ATOM 4476 N N . SER A 1 559 ? -9.547 -31.234 -15.094 1 98.81 559 SER A N 1
ATOM 4477 C CA . SER A 1 559 ? -8.336 -31.328 -14.289 1 98.81 559 SER A CA 1
ATOM 4478 C C . SER A 1 559 ? -8.469 -30.531 -12.992 1 98.81 559 SER A C 1
ATOM 4480 O O . SER A 1 559 ? -7.84 -30.859 -11.984 1 98.81 559 SER A O 1
ATOM 4482 N N . ILE A 1 560 ? -9.211 -29.453 -12.938 1 98.81 560 ILE A N 1
ATOM 4483 C CA . ILE A 1 560 ? -9.312 -28.625 -11.734 1 98.81 560 ILE A CA 1
ATOM 4484 C C . ILE A 1 560 ? -10.039 -29.406 -10.641 1 98.81 560 ILE A C 1
ATOM 4486 O O . ILE A 1 560 ? -11.18 -29.844 -10.82 1 98.81 560 ILE A O 1
ATOM 4490 N N . ALA A 1 561 ? -9.352 -29.562 -9.547 1 98.69 561 ALA A N 1
ATOM 4491 C CA . ALA A 1 561 ? -9.891 -30.391 -8.469 1 98.69 561 ALA A CA 1
ATOM 4492 C C . ALA A 1 561 ? -10.242 -29.547 -7.258 1 98.69 561 ALA A C 1
ATOM 4494 O O . ALA A 1 561 ? -11.164 -29.891 -6.504 1 98.69 561 ALA A O 1
ATOM 4495 N N . ILE A 1 562 ? -9.5 -28.469 -7.062 1 98.25 562 ILE A N 1
ATOM 4496 C CA . ILE A 1 562 ? -9.641 -27.672 -5.855 1 98.25 562 ILE A CA 1
ATOM 4497 C C . ILE A 1 562 ? -9.555 -26.188 -6.211 1 98.25 562 ILE A C 1
ATOM 4499 O O . ILE A 1 562 ? -8.711 -25.781 -7.012 1 98.25 562 ILE A O 1
ATOM 4503 N N . TRP A 1 563 ? -10.516 -25.406 -5.676 1 98.06 563 TRP A N 1
ATOM 4504 C CA . TRP A 1 563 ? -10.352 -23.953 -5.586 1 98.06 563 TRP A CA 1
ATOM 4505 C C . TRP A 1 563 ? -9.875 -23.547 -4.195 1 98.06 563 TRP A C 1
ATOM 4507 O O . TRP A 1 563 ? -10.492 -23.906 -3.189 1 98.06 563 TRP A O 1
ATOM 4517 N N . CYS A 1 564 ? -8.734 -22.891 -4.074 1 98.25 564 CYS A N 1
ATOM 4518 C CA . CYS A 1 564 ? -8.164 -22.469 -2.801 1 98.25 564 CYS A CA 1
ATOM 4519 C C . CYS A 1 564 ? -7.898 -20.969 -2.805 1 98.25 564 CYS A C 1
ATOM 4521 O O . CYS A 1 564 ? -7.324 -20.438 -3.758 1 98.25 564 CYS A O 1
ATOM 4523 N N . PRO A 1 565 ? -8.305 -20.25 -1.757 1 96.69 565 PRO A N 1
ATOM 4524 C CA . PRO A 1 565 ? -8.242 -18.797 -1.806 1 96.69 565 PRO A CA 1
ATOM 4525 C C . PRO A 1 565 ? -6.816 -18.25 -1.793 1 96.69 565 PRO A C 1
ATOM 4527 O O . PRO A 1 565 ? -6.562 -17.156 -2.283 1 96.69 565 PRO A O 1
ATOM 4530 N N . ARG A 1 566 ? -5.867 -18.953 -1.086 1 96.31 566 ARG A N 1
ATOM 4531 C CA . ARG A 1 566 ? -4.535 -18.359 -0.993 1 96.31 566 ARG A CA 1
ATOM 4532 C C . ARG A 1 566 ? -3.488 -19.422 -0.651 1 96.31 566 ARG A C 1
ATOM 4534 O O . ARG A 1 566 ? -3.832 -20.562 -0.314 1 96.31 566 ARG A O 1
ATOM 4541 N N . ASN A 1 567 ? -2.262 -19 -0.815 1 97.5 567 ASN A N 1
ATOM 4542 C CA . ASN A 1 567 ? -1.13 -19.734 -0.259 1 97.5 567 ASN A CA 1
ATOM 4543 C C . ASN A 1 567 ? -1.09 -19.625 1.264 1 97.5 567 ASN A C 1
ATOM 4545 O O . ASN A 1 567 ? -1.105 -18.531 1.816 1 97.5 567 ASN A O 1
ATOM 4549 N N . GLU A 1 568 ? -1.096 -20.672 1.958 1 97.06 568 GLU A N 1
ATOM 4550 C CA . GLU A 1 568 ? -0.855 -20.859 3.387 1 97.06 568 GLU A CA 1
ATOM 4551 C C . GLU A 1 568 ? -1.692 -19.875 4.211 1 97.06 568 GLU A C 1
ATOM 4553 O O . GLU A 1 568 ? -1.148 -19.062 4.965 1 97.06 568 GLU A O 1
ATOM 4558 N N . GLY A 1 569 ? -2.982 -20.016 4.219 1 96.19 569 GLY A N 1
ATOM 4559 C CA . GLY A 1 569 ? -3.869 -19.188 5.023 1 96.19 569 GLY A CA 1
ATOM 4560 C C . GLY A 1 569 ? -5.305 -19.203 4.539 1 96.19 569 GLY A C 1
ATOM 4561 O O . GLY A 1 569 ? -5.609 -19.812 3.51 1 96.19 569 GLY A O 1
ATOM 4562 N N . TYR A 1 570 ? -6.199 -18.672 5.27 1 96.38 570 TYR A N 1
ATOM 4563 C CA . TYR A 1 570 ? -7.598 -18.469 4.898 1 96.38 570 TYR A CA 1
ATOM 4564 C C . TYR A 1 570 ? -7.785 -17.156 4.148 1 96.38 570 TYR A C 1
ATOM 4566 O O . TYR A 1 570 ? -6.926 -16.281 4.199 1 96.38 570 TYR A O 1
ATOM 4574 N N . ALA A 1 571 ? -8.852 -17.062 3.357 1 95.81 571 ALA A N 1
ATOM 4575 C CA . ALA A 1 571 ? -9.172 -15.789 2.711 1 95.81 571 ALA A CA 1
ATOM 4576 C C . ALA A 1 571 ? -9.32 -14.672 3.74 1 95.81 571 ALA A C 1
ATOM 4578 O O . ALA A 1 571 ? -9.719 -14.922 4.879 1 95.81 571 ALA A O 1
ATOM 4579 N N . PRO A 1 572 ? -8.93 -13.375 3.342 1 92.75 572 PRO A N 1
ATOM 4580 C CA . PRO A 1 572 ? -9.242 -12.266 4.246 1 92.75 572 PRO A CA 1
ATOM 4581 C C . PRO A 1 572 ? -10.711 -12.234 4.664 1 92.75 572 PRO A C 1
ATOM 4583 O O . PRO A 1 572 ? -11.586 -12.617 3.885 1 92.75 572 PRO A O 1
ATOM 4586 N N . GLU A 1 573 ? -10.953 -11.773 5.832 1 86.56 573 GLU A N 1
ATOM 4587 C CA . GLU A 1 573 ? -12.273 -11.812 6.445 1 86.56 573 GLU A CA 1
ATOM 4588 C C . GLU A 1 573 ? -13.336 -11.234 5.516 1 86.56 573 GLU A C 1
ATOM 4590 O O . GLU A 1 573 ? -14.414 -11.805 5.355 1 86.56 573 GLU A O 1
ATOM 4595 N N . GLY A 1 574 ? -13.07 -10.156 4.875 1 86.38 574 GLY A N 1
ATOM 4596 C CA . GLY A 1 574 ? -14.039 -9.508 4.008 1 86.38 574 GLY A CA 1
ATOM 4597 C C . GLY A 1 574 ? -14.312 -10.281 2.734 1 86.38 574 GLY A C 1
ATOM 4598 O O . GLY A 1 574 ? -15.344 -10.078 2.086 1 86.38 574 GLY A O 1
ATOM 4599 N N . LEU A 1 575 ? -13.477 -11.266 2.391 1 93 575 LEU A N 1
ATOM 4600 C CA . LEU A 1 575 ? -13.578 -11.984 1.128 1 93 575 LEU A CA 1
ATOM 4601 C C . LEU A 1 575 ? -14.07 -13.406 1.354 1 93 575 LEU A C 1
ATOM 4603 O O . LEU A 1 575 ? -14.562 -14.055 0.425 1 93 575 LEU A O 1
ATOM 4607 N N . GLU A 1 576 ? -13.969 -13.969 2.564 1 94 576 GLU A N 1
ATOM 4608 C CA . GLU A 1 576 ? -14.203 -15.391 2.818 1 94 576 GLU A CA 1
ATOM 4609 C C . GLU A 1 576 ? -15.625 -15.789 2.424 1 94 576 GLU A C 1
ATOM 4611 O O . GLU A 1 576 ? -15.812 -16.719 1.643 1 94 576 GLU A O 1
ATOM 4616 N N . GLU A 1 577 ? -16.594 -15.055 2.926 1 92.44 577 GLU A N 1
ATOM 4617 C CA . GLU A 1 577 ? -17.984 -15.375 2.619 1 92.44 577 GLU A CA 1
ATOM 4618 C C . GLU A 1 577 ? -18.266 -15.211 1.13 1 92.44 577 GLU A C 1
ATOM 4620 O O . GLU A 1 577 ? -18.984 -16.016 0.539 1 92.44 577 GLU A O 1
ATOM 4625 N N . GLN A 1 578 ? -17.766 -14.188 0.575 1 92.12 578 GLN A N 1
ATOM 4626 C CA . GLN A 1 578 ? -17.984 -13.906 -0.837 1 92.12 578 GLN A CA 1
ATOM 4627 C C . GLN A 1 578 ? -17.328 -14.953 -1.726 1 92.12 578 GLN A C 1
ATOM 4629 O O . GLN A 1 578 ? -17.875 -15.344 -2.754 1 92.12 578 GLN A O 1
ATOM 4634 N N . PHE A 1 579 ? -16.188 -15.484 -1.345 1 92.75 579 PHE A N 1
ATOM 4635 C CA . PHE A 1 579 ? -15.484 -16.516 -2.086 1 92.75 579 PHE A CA 1
ATOM 4636 C C . PHE A 1 579 ? -16.297 -17.797 -2.131 1 92.75 579 PHE A C 1
ATOM 4638 O O . PHE A 1 579 ? -16.484 -18.391 -3.197 1 92.75 579 PHE A O 1
ATOM 4645 N N . GLN A 1 580 ? -16.734 -18.141 -0.98 1 94.38 580 GLN A N 1
ATOM 4646 C CA . GLN A 1 580 ? -17.484 -19.391 -0.885 1 94.38 580 GLN A CA 1
ATOM 4647 C C . GLN A 1 580 ? -18.766 -19.312 -1.703 1 94.38 580 GLN A C 1
ATOM 4649 O O . GLN A 1 580 ? -19.109 -20.25 -2.422 1 94.38 580 GLN A O 1
ATOM 4654 N N . LYS A 1 581 ? -19.422 -18.172 -1.546 1 94.31 581 LYS A N 1
ATOM 4655 C CA . LYS A 1 581 ? -20.656 -17.984 -2.301 1 94.31 581 LYS A CA 1
ATOM 4656 C C . LYS A 1 581 ? -20.391 -17.984 -3.803 1 94.31 581 LYS A C 1
ATOM 4658 O O . LYS A 1 581 ? -21.141 -18.578 -4.574 1 94.31 581 LYS A O 1
ATOM 4663 N N . MET A 1 582 ? -19.375 -17.297 -4.137 1 95.75 582 MET A N 1
ATOM 4664 C CA . MET A 1 582 ? -19.016 -17.203 -5.551 1 95.75 582 MET A CA 1
ATOM 4665 C C . MET A 1 582 ? -18.688 -18.562 -6.125 1 95.75 582 MET A C 1
ATOM 4667 O O . MET A 1 582 ? -19.156 -18.922 -7.211 1 95.75 582 MET A O 1
ATOM 4671 N N . ILE A 1 583 ? -17.906 -19.453 -5.445 1 96.12 583 ILE A N 1
ATOM 4672 C CA . ILE A 1 583 ? -17.547 -20.781 -5.934 1 96.12 583 ILE A CA 1
ATOM 4673 C C . ILE A 1 583 ? -18.797 -21.656 -6.02 1 96.12 583 ILE A C 1
ATOM 4675 O O . ILE A 1 583 ? -18.969 -22.391 -6.996 1 96.12 583 ILE A O 1
ATOM 4679 N N . ALA A 1 584 ? -19.656 -21.594 -5.02 1 93.94 584 ALA A N 1
ATOM 4680 C CA . ALA A 1 584 ? -20.891 -22.375 -5.008 1 93.94 584 ALA A CA 1
ATOM 4681 C C . ALA A 1 584 ? -21.781 -21.984 -6.188 1 93.94 584 ALA A C 1
ATOM 4683 O O . ALA A 1 584 ? -22.406 -22.859 -6.805 1 93.94 584 ALA A O 1
ATOM 4684 N N . ARG A 1 585 ? -21.812 -20.719 -6.461 1 93.62 585 ARG A N 1
ATOM 4685 C CA . ARG A 1 585 ? -22.703 -20.203 -7.492 1 93.62 585 ARG A CA 1
ATOM 4686 C C . ARG A 1 585 ? -22.141 -20.438 -8.883 1 93.62 585 ARG A C 1
ATOM 4688 O O . ARG A 1 585 ? -22.859 -20.875 -9.789 1 93.62 585 ARG A O 1
ATOM 4695 N N . GLU A 1 586 ? -20.844 -20.203 -9.07 1 95.94 586 GLU A N 1
ATOM 4696 C CA . GLU A 1 586 ? -20.25 -20.156 -10.406 1 95.94 586 GLU A CA 1
ATOM 4697 C C . GLU A 1 586 ? -19.719 -21.516 -10.828 1 95.94 586 GLU A C 1
ATOM 4699 O O . GLU A 1 586 ? -19.547 -21.797 -12.016 1 95.94 586 GLU A O 1
ATOM 4704 N N . ASP A 1 587 ? -19.422 -22.469 -9.938 1 95.94 587 ASP A N 1
ATOM 4705 C CA . ASP A 1 587 ? -18.953 -23.812 -10.234 1 95.94 587 ASP A CA 1
ATOM 4706 C C . ASP A 1 587 ? -19.859 -24.859 -9.562 1 95.94 587 ASP A C 1
ATOM 4708 O O . ASP A 1 587 ? -20.891 -25.234 -10.102 1 95.94 587 ASP A O 1
ATOM 4712 N N . GLY A 1 588 ? -19.766 -25.031 -8.406 1 93.12 588 GLY A N 1
ATOM 4713 C CA . GLY A 1 588 ? -20.609 -25.906 -7.605 1 93.12 588 GLY A CA 1
ATOM 4714 C C . GLY A 1 588 ? -20.25 -27.375 -7.738 1 93.12 588 GLY A C 1
ATOM 4715 O O . GLY A 1 588 ? -20.875 -28.234 -7.125 1 93.12 588 GLY A O 1
ATOM 4716 N N . THR A 1 589 ? -19.281 -27.719 -8.508 1 95.31 589 THR A N 1
ATOM 4717 C CA . THR A 1 589 ? -18.938 -29.109 -8.75 1 95.31 589 THR A CA 1
ATOM 4718 C C . THR A 1 589 ? -17.594 -29.453 -8.109 1 95.31 589 THR A C 1
ATOM 4720 O O . THR A 1 589 ? -17.219 -30.625 -8.016 1 95.31 589 THR A O 1
ATOM 4723 N N . ARG A 1 590 ? -16.891 -28.484 -7.578 1 95.88 590 ARG A N 1
ATOM 4724 C CA . ARG A 1 590 ? -15.594 -28.688 -6.934 1 95.88 590 ARG A CA 1
ATOM 4725 C C . ARG A 1 590 ? -15.602 -28.125 -5.512 1 95.88 590 ARG A C 1
ATOM 4727 O O . ARG A 1 590 ? -16.359 -27.203 -5.203 1 95.88 590 ARG A O 1
ATOM 4734 N N . HIS A 1 591 ? -14.703 -28.625 -4.766 1 94.88 591 HIS A N 1
ATOM 4735 C CA . HIS A 1 591 ? -14.547 -28.234 -3.373 1 94.88 591 HIS A CA 1
ATOM 4736 C C . HIS A 1 591 ? -13.766 -26.922 -3.254 1 94.88 591 HIS A C 1
ATOM 4738 O O . HIS A 1 591 ? -12.727 -26.75 -3.891 1 94.88 591 HIS A O 1
ATOM 4744 N N . TYR A 1 592 ? -14.383 -25.984 -2.486 1 96.38 592 TYR A N 1
ATOM 4745 C CA . TYR A 1 592 ? -13.617 -24.828 -2.01 1 96.38 592 TYR A CA 1
ATOM 4746 C C . TYR A 1 592 ? -12.859 -25.172 -0.734 1 96.38 592 TYR A C 1
ATOM 4748 O O . TYR A 1 592 ? -13.453 -25.312 0.338 1 96.38 592 TYR A O 1
ATOM 4756 N N . HIS A 1 593 ? -11.523 -25.344 -0.906 1 97.19 593 HIS A N 1
ATOM 4757 C CA . HIS A 1 593 ? -10.688 -25.656 0.242 1 97.19 593 HIS A CA 1
ATOM 4758 C C . HIS A 1 593 ? -10.078 -24.406 0.854 1 97.19 593 HIS A C 1
ATOM 4760 O O . HIS A 1 593 ? -9.117 -23.844 0.315 1 97.19 593 HIS A O 1
ATOM 4766 N N . GLY A 1 594 ? -10.461 -24.047 2.025 1 97.06 594 GLY A N 1
ATOM 4767 C CA . GLY A 1 594 ? -10.32 -22.703 2.564 1 97.06 594 GLY A CA 1
ATOM 4768 C C . GLY A 1 594 ? -8.898 -22.375 2.971 1 97.06 594 GLY A C 1
ATOM 4769 O O . GLY A 1 594 ? -8.586 -21.219 3.279 1 97.06 594 GLY A O 1
ATOM 4770 N N . ASN A 1 595 ? -8.016 -23.328 2.979 1 97.25 595 ASN A N 1
ATOM 4771 C CA . ASN A 1 595 ? -6.645 -23.125 3.451 1 97.25 595 ASN A CA 1
ATOM 4772 C C . ASN A 1 595 ? -5.699 -24.172 2.863 1 97.25 595 ASN A C 1
ATOM 4774 O O . ASN A 1 595 ? -6.023 -25.359 2.826 1 97.25 595 ASN A O 1
ATOM 4778 N N . SER A 1 596 ? -4.508 -23.797 2.453 1 97.81 596 SER A N 1
ATOM 4779 C CA . SER A 1 596 ? -3.604 -24.719 1.781 1 97.81 596 SER A CA 1
ATOM 4780 C C . SER A 1 596 ? -2.521 -25.219 2.73 1 97.81 596 SER A C 1
ATOM 4782 O O . SER A 1 596 ? -1.54 -25.828 2.297 1 97.81 596 SER A O 1
ATOM 4784 N N . ARG A 1 597 ? -2.625 -24.906 3.982 1 96.56 597 ARG A N 1
ATOM 4785 C CA . ARG A 1 597 ? -1.551 -25.266 4.902 1 96.56 597 ARG A CA 1
ATOM 4786 C C . ARG A 1 597 ? -2.07 -26.141 6.031 1 96.56 597 ARG A C 1
ATOM 4788 O O . ARG A 1 597 ? -1.392 -27.094 6.449 1 96.56 597 ARG A O 1
ATOM 4795 N N . SER A 1 598 ? -3.301 -25.844 6.531 1 96.44 598 SER A N 1
ATOM 4796 C CA . SER A 1 598 ? -3.639 -26.453 7.809 1 96.44 598 SER A CA 1
ATOM 4797 C C . SER A 1 598 ? -5.004 -27.125 7.754 1 96.44 598 SER A C 1
ATOM 4799 O O . SER A 1 598 ? -5.281 -28.047 8.531 1 96.44 598 SER A O 1
ATOM 4801 N N . LEU A 1 599 ? -5.914 -26.656 6.883 1 97.69 599 LEU A N 1
ATOM 4802 C CA . LEU A 1 599 ? -7.273 -27.188 6.848 1 97.69 599 LEU A CA 1
ATOM 4803 C C . LEU A 1 599 ? -7.277 -28.625 6.34 1 97.69 599 LEU A C 1
ATOM 4805 O O . LEU A 1 599 ? -7.121 -28.875 5.141 1 97.69 599 LEU A O 1
ATOM 4809 N N . ASN A 1 600 ? -7.496 -29.609 7.277 1 97.69 600 ASN A N 1
ATOM 4810 C CA . ASN A 1 600 ? -7.461 -31.031 6.93 1 97.69 600 ASN A CA 1
ATOM 4811 C C . ASN A 1 600 ? -6.16 -31.406 6.215 1 97.69 600 ASN A C 1
ATOM 4813 O O . ASN A 1 600 ? -6.164 -32.219 5.297 1 97.69 600 ASN A O 1
ATOM 4817 N N . LEU A 1 601 ? -5.086 -30.703 6.504 1 97.62 601 LEU A N 1
ATOM 4818 C CA . LEU A 1 601 ? -3.773 -30.891 5.895 1 97.62 601 LEU A CA 1
ATOM 4819 C C . LEU A 1 601 ? -2.684 -30.969 6.957 1 97.62 601 LEU A C 1
ATOM 4821 O O . LEU A 1 601 ? -2.926 -30.641 8.125 1 97.62 601 LEU A O 1
ATOM 4825 N N . MET A 1 602 ? -1.555 -31.484 6.504 1 94.12 602 MET A N 1
ATOM 4826 C CA . MET A 1 602 ? -0.329 -31.312 7.281 1 94.12 602 MET A CA 1
ATOM 4827 C C . MET A 1 602 ? 0.386 -30.016 6.895 1 94.12 602 MET A C 1
ATOM 4829 O O . MET A 1 602 ? 0.271 -29.562 5.762 1 94.12 602 MET A O 1
ATOM 4833 N N . ALA A 1 603 ? 1.091 -29.469 7.824 1 90.5 603 ALA A N 1
ATOM 4834 C CA . ALA A 1 603 ? 1.745 -28.172 7.645 1 90.5 603 ALA A CA 1
ATOM 4835 C C . ALA A 1 603 ? 2.744 -28.219 6.492 1 90.5 603 ALA A C 1
ATOM 4837 O O . ALA A 1 603 ? 3.33 -29.266 6.211 1 90.5 603 ALA A O 1
ATOM 4838 N N . SER A 1 604 ? 2.973 -27.094 5.875 1 91.88 604 SER A N 1
ATOM 4839 C CA . SER A 1 604 ? 3.951 -26.938 4.805 1 91.88 604 SER A CA 1
ATOM 4840 C C . SER A 1 604 ? 5.375 -27.094 5.328 1 91.88 604 SER A C 1
ATOM 4842 O O . SER A 1 604 ? 5.656 -26.781 6.484 1 91.88 604 SER A O 1
ATOM 4844 N N . GLY A 1 605 ? 6.324 -27.547 4.371 1 91.69 605 GLY A N 1
ATOM 4845 C CA . GLY A 1 605 ? 7.734 -27.656 4.703 1 91.69 605 GLY A CA 1
ATOM 4846 C C . GLY A 1 605 ? 8.086 -28.969 5.371 1 91.69 605 GLY A C 1
ATOM 4847 O O . GLY A 1 605 ? 7.211 -29.797 5.633 1 91.69 605 GLY A O 1
ATOM 4848 N N . PRO A 1 606 ? 9.219 -29.141 5.574 1 94.62 606 PRO A N 1
ATOM 4849 C CA . PRO A 1 606 ? 10.344 -28.234 5.332 1 94.62 606 PRO A CA 1
ATOM 4850 C C . PRO A 1 606 ? 10.695 -28.125 3.854 1 94.62 606 PRO A C 1
ATOM 4852 O O . PRO A 1 606 ? 10.281 -28.953 3.045 1 94.62 606 PRO A O 1
ATOM 4855 N N . TRP A 1 607 ? 11.469 -27.141 3.494 1 96.06 607 TRP A N 1
ATOM 4856 C CA . TRP A 1 607 ? 11.93 -26.844 2.141 1 96.06 607 TRP A CA 1
ATOM 4857 C C . TRP A 1 607 ? 13.43 -27.047 2.023 1 96.06 607 TRP A C 1
ATOM 4859 O O . TRP A 1 607 ? 14.055 -26.594 1.065 1 96.06 607 TRP A O 1
ATOM 4869 N N . SER A 1 608 ? 14.031 -27.734 2.996 1 96.31 608 SER A N 1
ATOM 4870 C CA . SER A 1 608 ? 15.477 -27.812 3.17 1 96.31 608 SER A CA 1
ATOM 4871 C C . SER A 1 608 ? 15.984 -29.234 2.912 1 96.31 608 SER A C 1
ATOM 4873 O O . SER A 1 608 ? 15.211 -30.188 2.951 1 96.31 608 SER A O 1
ATOM 4875 N N . TYR A 1 609 ? 17.281 -29.328 2.654 1 97.38 609 TYR A N 1
ATOM 4876 C CA . TYR A 1 609 ? 17.953 -30.625 2.559 1 97.38 609 TYR A CA 1
ATOM 4877 C C . TYR A 1 609 ? 17.938 -31.344 3.902 1 97.38 609 TYR A C 1
ATOM 4879 O O . TYR A 1 609 ? 18.297 -30.75 4.93 1 97.38 609 TYR A O 1
ATOM 4887 N N . ILE A 1 610 ? 17.453 -32.531 3.869 1 96.75 610 ILE A N 1
ATOM 4888 C CA . ILE A 1 610 ? 17.469 -33.375 5.062 1 96.75 610 ILE A CA 1
ATOM 4889 C C . ILE A 1 610 ? 18.562 -34.438 4.934 1 96.75 610 ILE A C 1
ATOM 4891 O O . ILE A 1 610 ? 18.375 -35.438 4.242 1 96.75 610 ILE A O 1
ATOM 4895 N N . LYS A 1 611 ? 19.578 -34.312 5.664 1 94.31 611 LYS A N 1
ATOM 4896 C CA . LYS A 1 611 ? 20.766 -35.156 5.594 1 94.31 611 LYS A CA 1
ATOM 4897 C C . LYS A 1 611 ? 20.453 -36.594 5.98 1 94.31 611 LYS A C 1
ATOM 4899 O O . LYS A 1 611 ? 21 -37.531 5.414 1 94.31 611 LYS A O 1
ATOM 4904 N N . GLU A 1 612 ? 19.578 -36.75 6.988 1 95.25 612 GLU A N 1
ATOM 4905 C CA . GLU A 1 612 ? 19.125 -38.062 7.438 1 95.25 612 GLU A CA 1
ATOM 4906 C C . GLU A 1 612 ? 17.75 -38.406 6.863 1 95.25 612 GLU A C 1
ATOM 4908 O O . GLU A 1 612 ? 16.734 -38.156 7.492 1 95.25 612 GLU A O 1
ATOM 4913 N N . PRO A 1 613 ? 17.703 -39.188 5.789 1 95.75 613 PRO A N 1
ATOM 4914 C CA . PRO A 1 613 ? 16.438 -39.406 5.094 1 95.75 613 PRO A CA 1
ATOM 4915 C C . PRO A 1 613 ? 15.438 -40.188 5.926 1 95.75 613 PRO A C 1
ATOM 4917 O O . PRO A 1 613 ? 14.234 -40.188 5.625 1 95.75 613 PRO A O 1
ATOM 4920 N N . LEU A 1 614 ? 15.875 -40.875 7 1 96.56 614 LEU A N 1
ATOM 4921 C CA . LEU A 1 614 ? 14.969 -41.562 7.906 1 96.56 614 LEU A CA 1
ATOM 4922 C C . LEU A 1 614 ? 13.938 -40.625 8.492 1 96.56 614 LEU A C 1
ATOM 4924 O O . LEU A 1 614 ? 12.812 -41.031 8.797 1 96.56 614 LEU A O 1
ATOM 4928 N N . ARG A 1 615 ? 14.266 -39.375 8.539 1 96.62 615 ARG A N 1
ATOM 4929 C CA . ARG A 1 615 ? 13.391 -38.375 9.117 1 96.62 615 ARG A CA 1
ATOM 4930 C C . ARG A 1 615 ? 12.133 -38.188 8.273 1 96.62 615 ARG A C 1
ATOM 4932 O O . ARG A 1 615 ? 11.078 -37.812 8.789 1 96.62 615 ARG A O 1
ATOM 4939 N N . TYR A 1 616 ? 12.203 -38.438 6.98 1 97.12 616 TYR A N 1
ATOM 4940 C CA . TYR A 1 616 ? 11 -38.375 6.156 1 97.12 616 TYR A CA 1
ATOM 4941 C C . TYR A 1 616 ? 9.953 -39.375 6.66 1 97.12 616 TYR A C 1
ATOM 4943 O O . TYR A 1 616 ? 8.758 -39.094 6.672 1 97.12 616 TYR A O 1
ATOM 4951 N N . TYR A 1 617 ? 10.398 -40.562 7.121 1 96.44 617 TYR A N 1
ATOM 4952 C CA . TYR A 1 617 ? 9.516 -41.625 7.578 1 96.44 617 TYR A CA 1
ATOM 4953 C C . TYR A 1 617 ? 9 -41.344 8.984 1 96.44 617 TYR A C 1
ATOM 4955 O O . TYR A 1 617 ? 7.836 -41.625 9.289 1 96.44 617 TYR A O 1
ATOM 4963 N N . THR A 1 618 ? 9.852 -40.75 9.773 1 95.5 618 THR A N 1
ATOM 4964 C CA . THR A 1 618 ? 9.562 -40.75 11.203 1 95.5 618 THR A CA 1
ATOM 4965 C C . THR A 1 618 ? 8.953 -39.406 11.609 1 95.5 618 THR A C 1
ATOM 4967 O O . THR A 1 618 ? 8.219 -39.312 12.594 1 95.5 618 THR A O 1
ATOM 4970 N N . GLU A 1 619 ? 9.195 -38.375 10.805 1 94 619 GLU A N 1
ATOM 4971 C CA . GLU A 1 619 ? 8.836 -37.031 11.281 1 94 619 GLU A CA 1
ATOM 4972 C C . GLU A 1 619 ? 7.875 -36.344 10.312 1 94 619 GLU A C 1
ATOM 4974 O O . GLU A 1 619 ? 7.047 -35.531 10.727 1 94 619 GLU A O 1
ATOM 4979 N N . TYR A 1 620 ? 7.898 -36.719 9.062 1 94.12 620 TYR A N 1
ATOM 4980 C CA . TYR A 1 620 ? 7.254 -35.812 8.117 1 94.12 620 TYR A CA 1
ATOM 4981 C C . TYR A 1 620 ? 6.102 -36.5 7.398 1 94.12 620 TYR A C 1
ATOM 4983 O O . TYR A 1 620 ? 5.051 -35.875 7.172 1 94.12 620 TYR A O 1
ATOM 4991 N N . ALA A 1 621 ? 6.203 -37.719 7.07 1 95.81 621 ALA A N 1
ATOM 4992 C CA . ALA A 1 621 ? 5.223 -38.406 6.227 1 95.81 621 ALA A CA 1
ATOM 4993 C C . ALA A 1 621 ? 3.902 -38.594 6.973 1 95.81 621 ALA A C 1
ATOM 4995 O O . ALA A 1 621 ? 3.717 -39.594 7.672 1 95.81 621 ALA A O 1
ATOM 4996 N N . GLU A 1 622 ? 3 -37.688 6.719 1 94.38 622 GLU A N 1
ATOM 4997 C CA . GLU A 1 622 ? 1.662 -37.719 7.301 1 94.38 622 GLU A CA 1
ATOM 4998 C C . GLU A 1 622 ? 0.701 -36.844 6.5 1 94.38 622 GLU A C 1
ATOM 5000 O O . GLU A 1 622 ? 1.095 -35.812 5.973 1 94.38 622 GLU A O 1
ATOM 5005 N N . GLY A 1 623 ? -0.548 -37.375 6.355 1 95.5 623 GLY A N 1
ATOM 5006 C CA . GLY A 1 623 ? -1.625 -36.594 5.777 1 95.5 623 GLY A CA 1
ATOM 5007 C C . GLY A 1 623 ? -1.384 -36.219 4.328 1 95.5 623 GLY A C 1
ATOM 5008 O O . GLY A 1 623 ? -0.884 -37.031 3.549 1 95.5 623 GLY A O 1
ATOM 5009 N N . PHE A 1 624 ? -1.888 -35 3.93 1 97.19 624 PHE A N 1
ATOM 5010 C CA . PHE A 1 624 ? -1.688 -34.344 2.645 1 97.19 624 PHE A CA 1
ATOM 5011 C C . PHE A 1 624 ? -0.824 -33.094 2.805 1 97.19 624 PHE A C 1
ATOM 5013 O O . PHE A 1 624 ? -1.213 -32.156 3.488 1 97.19 624 PHE A O 1
ATOM 5020 N N . ASN A 1 625 ? 0.345 -33.125 2.24 1 97.19 625 ASN A N 1
ATOM 5021 C CA . ASN A 1 625 ? 1.253 -31.984 2.287 1 97.19 625 ASN A CA 1
ATOM 5022 C C . ASN A 1 625 ? 1.25 -31.219 0.97 1 97.19 625 ASN A C 1
ATOM 5024 O O . ASN A 1 625 ? 1.663 -31.734 -0.064 1 97.19 625 ASN A O 1
ATOM 5028 N N . SER A 1 626 ? 0.877 -29.938 1.1 1 97.44 626 SER A N 1
ATOM 5029 C CA . SER A 1 626 ? 0.807 -29.125 -0.109 1 97.44 626 SER A CA 1
ATOM 5030 C C . SER A 1 626 ? 2.186 -28.609 -0.506 1 97.44 626 SER A C 1
ATOM 5032 O O . SER A 1 626 ? 2.381 -28.156 -1.634 1 97.44 626 SER A O 1
ATOM 5034 N N . GLU A 1 627 ? 3.168 -28.688 0.423 1 97.62 627 GLU A N 1
ATOM 5035 C CA . GLU A 1 627 ? 4.523 -28.219 0.139 1 97.62 627 GLU A CA 1
ATOM 5036 C C . GLU A 1 627 ? 5.555 -29 0.949 1 97.62 627 GLU A C 1
ATOM 5038 O O . GLU A 1 627 ? 5.48 -29.047 2.178 1 97.62 627 GLU A O 1
ATOM 5043 N N . LEU A 1 628 ? 6.461 -29.578 0.317 1 97 628 LEU A N 1
ATOM 5044 C CA . LEU A 1 628 ? 7.684 -30.156 0.857 1 97 628 LEU A CA 1
ATOM 5045 C C . LEU A 1 628 ? 8.805 -30.125 -0.183 1 97 628 LEU A C 1
ATOM 5047 O O . LEU A 1 628 ? 8.555 -30.328 -1.372 1 97 628 LEU A O 1
ATOM 5051 N N . GLY A 1 629 ? 9.977 -29.766 0.247 1 95.25 629 GLY A N 1
ATOM 5052 C CA . GLY A 1 629 ? 10.984 -29.625 -0.792 1 95.25 629 GLY A CA 1
ATOM 5053 C C . GLY A 1 629 ? 12.391 -29.906 -0.298 1 95.25 629 GLY A C 1
ATOM 5054 O O . GLY A 1 629 ? 12.633 -29.953 0.91 1 95.25 629 GLY A O 1
ATOM 5055 N N . THR A 1 630 ? 13.273 -30.188 -1.163 1 96.94 630 THR A N 1
ATOM 5056 C CA . THR A 1 630 ? 14.719 -30.328 -1.001 1 96.94 630 THR A CA 1
ATOM 5057 C C . THR A 1 630 ? 15.453 -29.812 -2.234 1 96.94 630 THR A C 1
ATOM 5059 O O . THR A 1 630 ? 14.93 -29.875 -3.35 1 96.94 630 THR A O 1
ATOM 5062 N N . PRO A 1 631 ? 16.625 -29.25 -2.086 1 96.06 631 PRO A N 1
ATOM 5063 C CA . PRO A 1 631 ? 17.344 -28.719 -3.246 1 96.06 631 PRO A CA 1
ATOM 5064 C C . PRO A 1 631 ? 17.547 -29.766 -4.344 1 96.06 631 PRO A C 1
ATOM 5066 O O . PRO A 1 631 ? 17.672 -30.953 -4.051 1 96.06 631 PRO A O 1
ATOM 5069 N N . SER A 1 632 ? 17.562 -29.297 -5.562 1 97.31 632 SER A N 1
ATOM 5070 C CA . SER A 1 632 ? 17.797 -30.109 -6.758 1 97.31 632 SER A CA 1
ATOM 5071 C C . SER A 1 632 ? 18.594 -29.328 -7.805 1 97.31 632 SER A C 1
ATOM 5073 O O . SER A 1 632 ? 18.016 -28.531 -8.547 1 97.31 632 SER A O 1
ATOM 5075 N N . VAL A 1 633 ? 19.859 -29.625 -7.895 1 97 633 VAL A N 1
ATOM 5076 C CA . VAL A 1 633 ? 20.766 -28.922 -8.789 1 97 633 VAL A CA 1
ATOM 5077 C C . VAL A 1 633 ? 20.594 -29.422 -10.219 1 97 633 VAL A C 1
ATOM 5079 O O . VAL A 1 633 ? 20.453 -30.625 -10.445 1 97 633 VAL A O 1
ATOM 5082 N N . PRO A 1 634 ? 20.609 -28.547 -11.234 1 98.06 634 PRO A N 1
ATOM 5083 C CA . PRO A 1 634 ? 20.5 -29 -12.625 1 98.06 634 PRO A CA 1
ATOM 5084 C C . PRO A 1 634 ? 21.75 -29.766 -13.086 1 98.06 634 PRO A C 1
ATOM 5086 O O . PRO A 1 634 ? 22.781 -29.734 -12.422 1 98.06 634 PRO A O 1
ATOM 5089 N N . ALA A 1 635 ? 21.594 -30.406 -14.242 1 96.88 635 ALA A N 1
ATOM 5090 C CA . ALA A 1 635 ? 22.734 -31.031 -14.898 1 96.88 635 ALA A CA 1
ATOM 5091 C C . ALA A 1 635 ? 23.703 -29.969 -15.422 1 96.88 635 ALA A C 1
ATOM 5093 O O . ALA A 1 635 ? 23.312 -28.844 -15.703 1 96.88 635 ALA A O 1
ATOM 5094 N N . TYR A 1 636 ? 24.953 -30.359 -15.547 1 96.38 636 TYR A N 1
ATOM 5095 C CA . TYR A 1 636 ? 26 -29.438 -15.969 1 96.38 636 TYR A CA 1
ATOM 5096 C C . TYR A 1 636 ? 25.688 -28.828 -17.328 1 96.38 636 TYR A C 1
ATOM 5098 O O . TYR A 1 636 ? 25.953 -27.656 -17.578 1 96.38 636 TYR A O 1
ATOM 5106 N N . SER A 1 637 ? 25.094 -29.625 -18.234 1 95.31 637 SER A N 1
ATOM 5107 C CA . SER A 1 637 ? 24.766 -29.172 -19.578 1 95.31 637 SER A CA 1
ATOM 5108 C C . SER A 1 637 ? 23.812 -27.969 -19.547 1 95.31 637 SER A C 1
ATOM 5110 O O . SER A 1 637 ? 23.844 -27.125 -20.438 1 95.31 637 SER A O 1
ATOM 5112 N N . THR A 1 638 ? 22.969 -27.938 -18.516 1 97.38 638 THR A N 1
ATOM 5113 C CA . THR A 1 638 ? 22.047 -26.812 -18.359 1 97.38 638 THR A CA 1
ATOM 5114 C C . THR A 1 638 ? 22.734 -25.641 -17.656 1 97.38 638 THR A C 1
ATOM 5116 O O . THR A 1 638 ? 22.547 -24.484 -18.062 1 97.38 638 THR A O 1
ATOM 5119 N N . VAL A 1 639 ? 23.5 -25.859 -16.594 1 98.19 639 VAL A N 1
ATOM 5120 C CA . VAL A 1 639 ? 24.125 -24.812 -15.781 1 98.19 639 VAL A CA 1
ATOM 5121 C C . VAL A 1 639 ? 25 -23.922 -16.656 1 98.19 639 VAL A C 1
ATOM 5123 O O . VAL A 1 639 ? 25 -22.703 -16.516 1 98.19 639 VAL A O 1
ATOM 5126 N N . LYS A 1 640 ? 25.688 -24.516 -17.578 1 96.81 640 LYS A N 1
ATOM 5127 C CA . LYS A 1 640 ? 26.609 -23.75 -18.422 1 96.81 640 LYS A CA 1
ATOM 5128 C C . LYS A 1 640 ? 25.844 -22.859 -19.391 1 96.81 640 LYS A C 1
ATOM 5130 O O . LYS A 1 640 ? 26.438 -21.953 -20 1 96.81 640 LYS A O 1
ATOM 5135 N N . LYS A 1 641 ? 24.547 -23.062 -19.547 1 97.31 641 LYS A N 1
ATOM 5136 C CA . LYS A 1 641 ? 23.75 -22.266 -20.453 1 97.31 641 LYS A CA 1
ATOM 5137 C C . LYS A 1 641 ? 23.391 -20.906 -19.844 1 97.31 641 LYS A C 1
ATOM 5139 O O . LYS A 1 641 ? 23.078 -19.953 -20.547 1 97.31 641 LYS A O 1
ATOM 5144 N N . PHE A 1 642 ? 23.406 -20.781 -18.453 1 97.75 642 PHE A N 1
ATOM 5145 C CA . PHE A 1 642 ? 22.938 -19.531 -17.891 1 97.75 642 PHE A CA 1
ATOM 5146 C C . PHE A 1 642 ? 23.984 -18.953 -16.938 1 97.75 642 PHE A C 1
ATOM 5148 O O . PHE A 1 642 ? 23.812 -17.844 -16.422 1 97.75 642 PHE A O 1
ATOM 5155 N N . ILE A 1 643 ? 25.031 -19.656 -16.656 1 98.25 643 ILE A N 1
ATOM 5156 C CA . ILE A 1 643 ? 26.156 -19.109 -15.906 1 98.25 643 ILE A CA 1
ATOM 5157 C C . ILE A 1 643 ? 27.359 -18.922 -16.828 1 98.25 643 ILE A C 1
ATOM 5159 O O . ILE A 1 643 ? 27.828 -19.875 -17.438 1 98.25 643 ILE A O 1
ATOM 5163 N N . PRO A 1 644 ? 27.859 -17.719 -16.891 1 97.69 644 PRO A N 1
ATOM 5164 C CA . PRO A 1 644 ? 29.031 -17.484 -17.734 1 97.69 644 PRO A CA 1
ATOM 5165 C C . PRO A 1 644 ? 30.219 -18.328 -17.344 1 97.69 644 PRO A C 1
ATOM 5167 O O . PRO A 1 644 ? 30.438 -18.594 -16.156 1 97.69 644 PRO A O 1
ATOM 5170 N N . GLU A 1 645 ? 31.078 -18.641 -18.328 1 97.06 645 GLU A N 1
ATOM 5171 C CA . GLU A 1 645 ? 32.219 -19.547 -18.141 1 97.06 645 GLU A CA 1
ATOM 5172 C C . GLU A 1 645 ? 33.094 -19.109 -16.984 1 97.06 645 GLU A C 1
ATOM 5174 O O . GLU A 1 645 ? 33.469 -19.922 -16.141 1 97.06 645 GLU A O 1
ATOM 5179 N N . LYS A 1 646 ? 33.312 -17.828 -16.906 1 97 646 LYS A N 1
ATOM 5180 C CA . LYS A 1 646 ? 34.219 -17.312 -15.891 1 97 646 LYS A CA 1
ATOM 5181 C C . LYS A 1 646 ? 33.594 -17.438 -14.5 1 97 646 LYS A C 1
ATOM 5183 O O . LYS A 1 646 ? 34.312 -17.375 -13.492 1 97 646 LYS A O 1
ATOM 5188 N N . ASP A 1 647 ? 32.312 -17.625 -14.422 1 98.12 647 ASP A N 1
ATOM 5189 C CA . ASP A 1 647 ? 31.594 -17.641 -13.148 1 98.12 647 ASP A CA 1
ATOM 5190 C C . ASP A 1 647 ? 31.156 -19.062 -12.789 1 98.12 647 ASP A C 1
ATOM 5192 O O . ASP A 1 647 ? 30.516 -19.281 -11.766 1 98.12 647 ASP A O 1
ATOM 5196 N N . LEU A 1 648 ? 31.484 -20.031 -13.523 1 98 648 LEU A N 1
ATOM 5197 C CA . LEU A 1 648 ? 31 -21.406 -13.344 1 98 648 LEU A CA 1
ATOM 5198 C C . LEU A 1 648 ? 31.578 -22.016 -12.07 1 98 648 LEU A C 1
ATOM 5200 O O . LEU A 1 648 ? 30.938 -22.859 -11.43 1 98 648 LEU A O 1
ATOM 5204 N N . TRP A 1 649 ? 32.844 -21.641 -11.75 1 97.25 649 TRP A N 1
ATOM 5205 C CA . TRP A 1 649 ? 33.5 -22.234 -10.586 1 97.25 649 TRP A CA 1
ATOM 5206 C C . TRP A 1 649 ? 34.562 -21.328 -10.016 1 97.25 649 TRP A C 1
ATOM 5208 O O . TRP A 1 649 ? 35.312 -20.688 -10.766 1 97.25 649 TRP A O 1
ATOM 5218 N N . PRO A 1 650 ? 34.719 -21.281 -8.727 1 96.56 6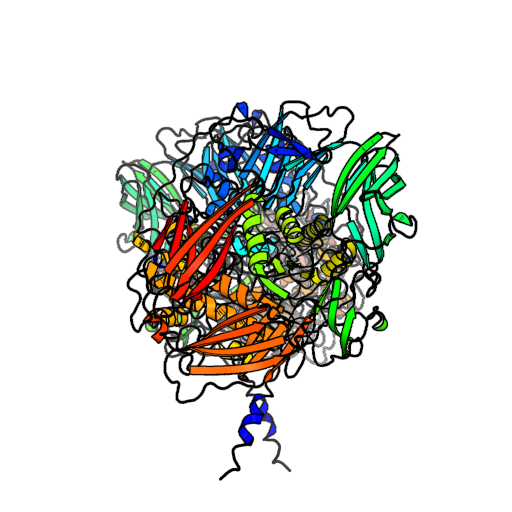50 PRO A N 1
ATOM 5219 C CA . PRO A 1 650 ? 33.906 -21.969 -7.727 1 96.56 650 PRO A CA 1
ATOM 5220 C C . PRO A 1 650 ? 32.5 -21.328 -7.59 1 96.56 650 PRO A C 1
ATOM 5222 O O . PRO A 1 650 ? 32.25 -20.297 -8.195 1 96.56 650 PRO A O 1
ATOM 5225 N N . ILE A 1 651 ? 31.656 -21.938 -6.855 1 96.69 651 ILE A N 1
ATOM 5226 C CA . ILE A 1 651 ? 30.344 -21.391 -6.543 1 96.69 651 ILE A CA 1
ATOM 5227 C C . ILE A 1 651 ? 30.484 -19.969 -6.016 1 96.69 651 ILE A C 1
ATOM 5229 O O . ILE A 1 651 ? 31.312 -19.703 -5.129 1 96.69 651 ILE A O 1
ATOM 5233 N N . GLY A 1 652 ? 29.672 -19.094 -6.598 1 96.44 652 GLY A N 1
ATOM 5234 C CA . GLY A 1 652 ? 29.797 -17.688 -6.227 1 96.44 652 GLY A CA 1
ATOM 5235 C C . GLY A 1 652 ? 28.531 -16.891 -6.449 1 96.44 652 GLY A C 1
ATOM 5236 O O . GLY A 1 652 ? 27.422 -17.438 -6.402 1 96.44 652 GLY A O 1
ATOM 5237 N N . ASP A 1 653 ? 28.688 -15.594 -6.691 1 97.12 653 ASP A N 1
ATOM 5238 C CA . ASP A 1 653 ? 27.594 -14.633 -6.688 1 97.12 653 ASP A CA 1
ATOM 5239 C C . ASP A 1 653 ? 26.562 -14.969 -7.766 1 97.12 653 ASP A C 1
ATOM 5241 O O . ASP A 1 653 ? 25.359 -14.805 -7.555 1 97.12 653 ASP A O 1
ATOM 5245 N N . VAL A 1 654 ? 27.047 -15.422 -8.914 1 98.06 654 VAL A N 1
ATOM 5246 C CA . VAL A 1 654 ? 26.109 -15.727 -9.992 1 98.06 654 VAL A CA 1
ATOM 5247 C C . VAL A 1 654 ? 25.266 -16.938 -9.602 1 98.06 654 VAL A C 1
ATOM 5249 O O . VAL A 1 654 ? 24.062 -16.969 -9.883 1 98.06 654 VAL A O 1
ATOM 5252 N N . TRP A 1 655 ? 25.875 -18 -8.938 1 98.12 655 TRP A N 1
ATOM 5253 C CA . TRP A 1 655 ? 25.125 -19.141 -8.445 1 98.12 655 TRP A CA 1
ATOM 5254 C C . TRP A 1 655 ? 24.062 -18.719 -7.434 1 98.12 655 TRP A C 1
ATOM 5256 O O . TRP A 1 655 ? 22.922 -19.172 -7.484 1 98.12 655 TRP A O 1
ATOM 5266 N N . TYR A 1 656 ? 24.531 -17.781 -6.539 1 97.44 656 TYR A N 1
ATOM 5267 C CA . TYR A 1 656 ? 23.641 -17.297 -5.492 1 97.44 656 TYR A CA 1
ATOM 5268 C C . TYR A 1 656 ? 22.453 -16.547 -6.094 1 97.44 656 TYR A C 1
ATOM 5270 O O . TYR A 1 656 ? 21.328 -16.703 -5.629 1 97.44 656 TYR A O 1
ATOM 5278 N N . TYR A 1 657 ? 22.672 -15.734 -7.105 1 97.75 657 TYR A N 1
ATOM 5279 C CA . TYR A 1 657 ? 21.625 -14.969 -7.762 1 97.75 657 TYR A CA 1
ATOM 5280 C C . TYR A 1 657 ? 20.625 -15.891 -8.438 1 97.75 657 TYR A C 1
ATOM 5282 O O . TYR A 1 657 ? 19.438 -15.57 -8.523 1 97.75 657 TYR A O 1
ATOM 5290 N N . HIS A 1 658 ? 21.141 -17.047 -8.859 1 98.19 658 HIS A N 1
ATOM 5291 C CA . HIS A 1 658 ? 20.266 -18.047 -9.477 1 98.19 658 HIS A CA 1
ATOM 5292 C C . HIS A 1 658 ? 19.781 -19.047 -8.453 1 98.19 658 HIS A C 1
ATOM 5294 O O . HIS A 1 658 ? 19.734 -20.25 -8.727 1 98.19 658 HIS A O 1
ATOM 5300 N N . ASP A 1 659 ? 19.578 -18.641 -7.172 1 97 659 ASP A N 1
ATOM 5301 C CA . ASP A 1 659 ? 18.734 -19.219 -6.133 1 97 659 ASP A CA 1
ATOM 5302 C C . ASP A 1 659 ? 19.5 -20.281 -5.34 1 97 659 ASP A C 1
ATOM 5304 O O . ASP A 1 659 ? 18.906 -21.141 -4.695 1 97 659 ASP A O 1
ATOM 5308 N N . LEU A 1 660 ? 20.844 -20.344 -5.469 1 96.69 660 LEU A N 1
ATOM 5309 C CA . LEU A 1 660 ? 21.609 -21.125 -4.5 1 96.69 660 LEU A CA 1
ATOM 5310 C C . LEU A 1 660 ? 21.859 -20.312 -3.23 1 96.69 660 LEU A C 1
ATOM 5312 O O . LEU A 1 660 ? 22.953 -19.766 -3.047 1 96.69 660 LEU A O 1
ATOM 5316 N N . HIS A 1 661 ? 20.938 -20.297 -2.418 1 91.25 661 HIS A N 1
ATOM 5317 C CA . HIS A 1 661 ? 21 -19.516 -1.191 1 91.25 661 HIS A CA 1
ATOM 5318 C C . HIS A 1 661 ? 21.766 -20.266 -0.097 1 91.25 661 HIS A C 1
ATOM 5320 O O . HIS A 1 661 ? 21.156 -20.859 0.793 1 91.25 661 HIS A O 1
ATOM 5326 N N . ILE A 1 662 ? 22.969 -20.062 -0.08 1 90.94 662 ILE A N 1
ATOM 5327 C CA . ILE A 1 662 ? 23.891 -20.922 0.667 1 90.94 662 ILE A CA 1
ATOM 5328 C C . ILE A 1 662 ? 23.531 -20.891 2.152 1 90.94 662 ILE A C 1
ATOM 5330 O O . ILE A 1 662 ? 23.703 -21.891 2.861 1 90.94 662 ILE A O 1
ATOM 5334 N N . GLY A 1 663 ? 23 -19.734 2.602 1 88.88 663 GLY A N 1
ATOM 5335 C CA . GLY A 1 663 ? 22.672 -19.609 4.012 1 88.88 663 GLY A CA 1
ATOM 5336 C C . GLY A 1 663 ? 21.297 -20.141 4.355 1 88.88 663 GLY A C 1
ATOM 5337 O O . GLY A 1 663 ? 20.891 -20.125 5.52 1 88.88 663 GLY A O 1
ATOM 5338 N N . SER A 1 664 ? 20.594 -20.672 3.404 1 90.75 664 SER A N 1
ATOM 5339 C CA . SER A 1 664 ? 19.234 -21.125 3.607 1 90.75 664 SER A CA 1
ATOM 5340 C C . SER A 1 664 ? 19.016 -22.531 3.045 1 90.75 664 SER A C 1
ATOM 5342 O O . SER A 1 664 ? 19.875 -23.062 2.336 1 90.75 664 SER A O 1
ATOM 5344 N N . PHE A 1 665 ? 17.969 -23.219 3.566 1 92.75 665 PHE A N 1
ATOM 5345 C CA . PHE A 1 665 ? 17.453 -24.484 3.043 1 92.75 665 PHE A CA 1
ATOM 5346 C C . PHE A 1 665 ? 18.484 -25.594 3.184 1 92.75 665 PHE A C 1
ATOM 5348 O O . PHE A 1 665 ? 18.5 -26.547 2.398 1 92.75 665 PHE A O 1
ATOM 5355 N N . GLU A 1 666 ? 19.5 -25.406 4.102 1 94.19 666 GLU A N 1
ATOM 5356 C CA . GLU A 1 666 ? 20.531 -26.375 4.43 1 94.19 666 GLU A CA 1
ATOM 5357 C C . GLU A 1 666 ? 21.391 -26.703 3.211 1 94.19 666 GLU A C 1
ATOM 5359 O O . GLU A 1 666 ? 21.797 -27.844 3.012 1 94.19 666 GLU A O 1
ATOM 5364 N N . TRP A 1 667 ? 21.625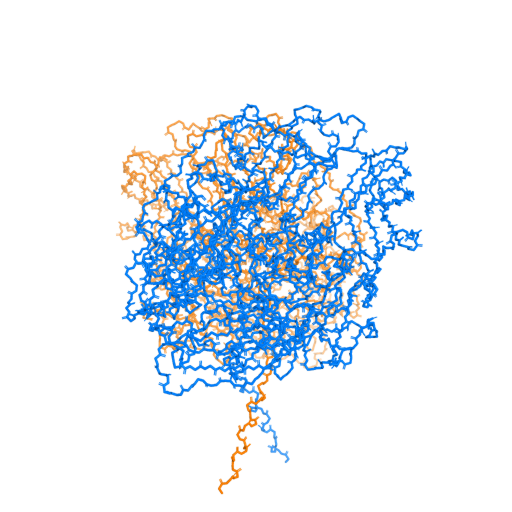 -25.703 2.348 1 92.94 667 TRP A N 1
ATOM 5365 C CA . TRP A 1 667 ? 22.531 -25.828 1.212 1 92.94 667 TRP A CA 1
ATOM 5366 C C . TRP A 1 667 ? 23.922 -26.234 1.671 1 92.94 667 TRP A C 1
ATOM 5368 O O . TRP A 1 667 ? 24.625 -26.969 0.966 1 92.94 667 TRP A O 1
ATOM 5378 N N . LYS A 1 668 ? 24.375 -25.75 2.785 1 94.81 668 LYS A N 1
ATOM 5379 C CA . LYS A 1 668 ? 25.703 -26.078 3.285 1 94.81 668 LYS A CA 1
ATOM 5380 C C . LYS A 1 668 ? 25.844 -27.594 3.504 1 94.81 668 LYS A C 1
ATOM 5382 O O . LYS A 1 668 ? 26.859 -28.188 3.117 1 94.81 668 LYS A O 1
ATOM 5387 N N . ASP A 1 669 ? 24.828 -28.172 4.109 1 96.19 669 ASP A N 1
ATOM 5388 C CA . ASP A 1 669 ? 24.828 -29.625 4.293 1 96.19 669 ASP A CA 1
ATOM 5389 C C . ASP A 1 669 ? 24.797 -30.344 2.949 1 96.19 669 ASP A C 1
ATOM 5391 O O . ASP A 1 669 ? 25.484 -31.359 2.768 1 96.19 669 ASP A O 1
ATOM 5395 N N . TYR A 1 670 ? 24 -29.891 2.041 1 97.12 670 TYR A N 1
ATOM 5396 C CA . TYR A 1 670 ? 23.906 -30.469 0.703 1 97.12 670 TYR A CA 1
ATOM 5397 C C . TYR A 1 670 ? 25.25 -30.453 0.003 1 97.12 670 TYR A C 1
ATOM 5399 O O . TYR A 1 670 ? 25.703 -31.484 -0.513 1 97.12 670 TYR A O 1
ATOM 5407 N N . ILE A 1 671 ? 25.906 -29.266 0.012 1 96.5 671 ILE A N 1
ATOM 5408 C CA . ILE A 1 671 ? 27.203 -29.094 -0.649 1 96.5 671 ILE A CA 1
ATOM 5409 C C . ILE A 1 671 ? 28.266 -29.938 0.045 1 96.5 671 ILE A C 1
ATOM 5411 O O . ILE A 1 671 ? 29.125 -30.531 -0.613 1 96.5 671 ILE A O 1
ATOM 5415 N N . GLU A 1 672 ? 28.203 -30 1.339 1 96.06 672 GLU A N 1
ATOM 5416 C CA . GLU A 1 672 ? 29.125 -30.859 2.082 1 96.06 672 GLU A CA 1
ATOM 5417 C C . GLU A 1 672 ? 29 -32.312 1.666 1 96.06 672 GLU A C 1
ATOM 5419 O O . GLU A 1 672 ? 30 -33 1.458 1 96.06 672 GLU A O 1
ATOM 5424 N N . ASP A 1 673 ? 27.781 -32.781 1.576 1 96 673 ASP A N 1
ATOM 5425 C CA . ASP A 1 673 ? 27.547 -34.188 1.19 1 96 673 ASP A CA 1
ATOM 5426 C C . ASP A 1 673 ? 28.031 -34.438 -0.233 1 96 673 ASP A C 1
ATOM 5428 O O . ASP A 1 673 ? 28.578 -35.5 -0.519 1 96 673 ASP A O 1
ATOM 5432 N N . VAL A 1 674 ? 27.812 -33.5 -1.107 1 95.75 674 VAL A N 1
ATOM 5433 C CA . VAL A 1 674 ? 28.328 -33.625 -2.467 1 95.75 674 VAL A CA 1
ATOM 5434 C C . VAL A 1 674 ? 29.844 -33.75 -2.439 1 95.75 674 VAL A C 1
ATOM 5436 O O . VAL A 1 674 ? 30.422 -34.625 -3.1 1 95.75 674 VAL A O 1
ATOM 5439 N N . ASN A 1 675 ? 30.484 -32.938 -1.652 1 94.19 675 ASN A N 1
ATOM 5440 C CA . ASN A 1 675 ? 31.938 -32.875 -1.604 1 94.19 675 ASN A CA 1
ATOM 5441 C C . ASN A 1 675 ? 32.531 -34.094 -0.887 1 94.19 675 ASN A C 1
ATOM 5443 O O . ASN A 1 675 ? 33.688 -34.438 -1.124 1 94.19 675 ASN A O 1
ATOM 5447 N N . ARG A 1 676 ? 31.797 -34.656 -0.102 1 92.88 676 ARG A N 1
ATOM 5448 C CA . ARG A 1 676 ? 32.312 -35.781 0.655 1 92.88 676 ARG A CA 1
ATOM 5449 C C . ARG A 1 676 ? 32.281 -37.062 -0.19 1 92.88 676 ARG A C 1
ATOM 5451 O O . ARG A 1 676 ? 33 -38 0.099 1 92.88 676 ARG A O 1
ATOM 5458 N N . MET A 1 677 ? 31.406 -37.062 -1.147 1 90 677 MET A N 1
ATOM 5459 C CA . MET A 1 677 ? 31.328 -38.25 -1.996 1 90 677 MET A CA 1
ATOM 5460 C C . MET A 1 677 ? 32.656 -38.5 -2.689 1 90 677 MET A C 1
ATOM 5462 O O . MET A 1 677 ? 33.219 -37.594 -3.318 1 90 677 MET A O 1
ATOM 5466 N N . GLY A 1 678 ? 33.344 -39.688 -2.533 1 80.5 678 GLY A N 1
ATOM 5467 C CA . GLY A 1 678 ? 34.656 -40.031 -3.084 1 80.5 678 GLY A CA 1
ATOM 5468 C C . GLY A 1 678 ? 35.812 -39.562 -2.225 1 80.5 678 GLY A C 1
ATOM 5469 O O . GLY A 1 678 ? 36.969 -39.656 -2.646 1 80.5 678 GLY A O 1
ATOM 5470 N N . ASN A 1 679 ? 35.531 -39 -1.115 1 80.62 679 ASN A N 1
ATOM 5471 C CA . ASN A 1 679 ? 36.469 -38.562 -0.108 1 80.62 679 ASN A CA 1
ATOM 5472 C C . ASN A 1 679 ? 37.344 -37.406 -0.623 1 80.62 679 ASN A C 1
ATOM 5474 O O . ASN A 1 679 ? 38.531 -37.312 -0.293 1 80.62 679 ASN A O 1
ATOM 5478 N N . ALA A 1 680 ? 36.781 -36.625 -1.627 1 85.31 680 ALA A N 1
ATOM 5479 C CA . ALA A 1 680 ? 37.469 -35.438 -2.137 1 85.31 680 ALA A CA 1
ATOM 5480 C C . ALA A 1 680 ? 36.469 -34.375 -2.588 1 85.31 680 ALA A C 1
ATOM 5482 O O . ALA A 1 680 ? 35.406 -34.719 -3.107 1 85.31 680 ALA A O 1
ATOM 5483 N N . SER A 1 681 ? 36.875 -33.156 -2.393 1 91.75 681 SER A N 1
ATOM 5484 C CA . SER A 1 681 ? 36.031 -32.062 -2.85 1 91.75 681 SER A CA 1
ATOM 5485 C C . SER A 1 681 ? 35.969 -32 -4.371 1 91.75 681 SER A C 1
ATOM 5487 O O . SER A 1 681 ? 36.906 -32.406 -5.051 1 91.75 681 SER A O 1
ATOM 5489 N N . CYS A 1 682 ? 34.844 -31.484 -4.863 1 93.75 682 CYS A N 1
ATOM 5490 C CA . CYS A 1 682 ? 34.688 -31.344 -6.309 1 93.75 682 CYS A CA 1
ATOM 5491 C C . CYS A 1 682 ? 35.719 -30.375 -6.883 1 93.75 682 CYS A C 1
ATOM 5493 O O . CYS A 1 682 ? 36 -29.344 -6.273 1 93.75 682 CYS A O 1
ATOM 5495 N N . ARG A 1 683 ? 36.344 -30.625 -8.062 1 91.75 683 ARG A N 1
ATOM 5496 C CA . ARG A 1 683 ? 37.375 -29.844 -8.711 1 91.75 683 ARG A CA 1
ATOM 5497 C C . ARG A 1 683 ? 36.812 -28.766 -9.617 1 91.75 683 ARG A C 1
ATOM 5499 O O . ARG A 1 683 ? 37.469 -27.781 -9.938 1 91.75 683 ARG A O 1
ATOM 5506 N N . ASP A 1 684 ? 35.5 -29 -10.102 1 95.19 684 ASP A N 1
ATOM 5507 C CA . ASP A 1 684 ? 34.844 -28.078 -11.031 1 95.19 684 ASP A CA 1
ATOM 5508 C C . ASP A 1 684 ? 33.312 -28.266 -11 1 95.19 684 ASP A C 1
ATOM 5510 O O . ASP A 1 684 ? 32.812 -29.094 -10.258 1 95.19 684 ASP A O 1
ATOM 5514 N N . ALA A 1 685 ? 32.688 -27.391 -11.797 1 96.94 685 ALA A N 1
ATOM 5515 C CA . ALA A 1 685 ? 31.219 -27.375 -11.82 1 96.94 685 ALA A CA 1
ATOM 5516 C C . ALA A 1 685 ? 30.672 -28.688 -12.367 1 96.94 685 ALA A C 1
ATOM 5518 O O . ALA A 1 685 ? 29.609 -29.156 -11.93 1 96.94 685 ALA A O 1
ATOM 5519 N N . GLN A 1 686 ? 31.312 -29.25 -13.305 1 95.06 686 GLN A N 1
ATOM 5520 C CA . GLN A 1 686 ? 30.859 -30.5 -13.906 1 95.06 686 GLN A CA 1
ATOM 5521 C C . GLN A 1 686 ? 30.828 -31.625 -12.875 1 95.06 686 GLN A C 1
ATOM 5523 O O . GLN A 1 686 ? 29.828 -32.344 -12.797 1 95.06 686 GLN A O 1
ATOM 5528 N N . GLU A 1 687 ? 31.875 -31.828 -12.133 1 93.81 687 GLU A N 1
ATOM 5529 C CA . GLU A 1 687 ? 31.938 -32.844 -11.086 1 93.81 687 GLU A CA 1
ATOM 5530 C C . GLU A 1 687 ? 30.891 -32.594 -10 1 93.81 687 GLU A C 1
ATOM 5532 O O . GLU A 1 687 ? 30.25 -33.5 -9.516 1 93.81 687 GLU A O 1
ATOM 5537 N N . PHE A 1 688 ? 30.781 -31.344 -9.664 1 96.12 688 PHE A N 1
ATOM 5538 C CA . PHE A 1 688 ? 29.781 -30.969 -8.656 1 96.12 688 PHE A CA 1
ATOM 5539 C C . PHE A 1 688 ? 28.391 -31.375 -9.109 1 96.12 688 PHE A C 1
ATOM 5541 O O . PHE A 1 688 ? 27.641 -32 -8.352 1 96.12 688 PHE A O 1
ATOM 5548 N N . CYS A 1 689 ? 28.031 -30.984 -10.289 1 96.69 689 CYS A N 1
ATOM 5549 C CA . CYS A 1 689 ? 26.703 -31.266 -10.812 1 96.69 689 CYS A CA 1
ATOM 5550 C C . CYS A 1 689 ? 26.484 -32.781 -10.938 1 96.69 689 CYS A C 1
ATOM 5552 O O . CYS A 1 689 ? 25.391 -33.25 -10.68 1 96.69 689 CYS A O 1
ATOM 5554 N N . ARG A 1 690 ? 27.469 -33.469 -11.305 1 94.44 690 ARG A N 1
ATOM 5555 C CA . ARG A 1 690 ? 27.359 -34.906 -11.461 1 94.44 690 ARG A CA 1
ATOM 5556 C C . ARG A 1 690 ? 27.078 -35.594 -10.125 1 94.44 690 ARG A C 1
ATOM 5558 O O . ARG A 1 690 ? 26.156 -36.406 -10.016 1 94.44 690 ARG A O 1
ATOM 5565 N N . ARG A 1 691 ? 27.859 -35.312 -9.133 1 95.25 691 ARG A N 1
ATOM 5566 C CA . ARG A 1 691 ? 27.672 -35.875 -7.805 1 95.25 691 ARG A CA 1
ATOM 5567 C C . ARG A 1 691 ? 26.328 -35.469 -7.199 1 95.25 691 ARG A C 1
ATOM 5569 O O . ARG A 1 691 ? 25.672 -36.25 -6.52 1 95.25 691 ARG A O 1
ATOM 5576 N N . ALA A 1 692 ? 26 -34.219 -7.473 1 96.88 692 ALA A N 1
ATOM 5577 C CA . ALA A 1 692 ? 24.734 -33.688 -6.957 1 96.88 692 ALA A CA 1
ATOM 5578 C C . ALA A 1 692 ? 23.547 -34.531 -7.449 1 96.88 692 ALA A C 1
ATOM 5580 O O . ALA A 1 692 ? 22.547 -34.656 -6.746 1 96.88 692 ALA A O 1
ATOM 5581 N N . GLN A 1 693 ? 23.641 -35.094 -8.633 1 97.06 693 GLN A N 1
ATOM 5582 C CA . GLN A 1 693 ? 22.531 -35.875 -9.188 1 97.06 693 GLN A CA 1
ATOM 5583 C C . GLN A 1 693 ? 22.25 -37.125 -8.352 1 97.06 693 GLN A C 1
ATOM 5585 O O . GLN A 1 693 ? 21.109 -37.562 -8.281 1 97.06 693 GLN A O 1
ATOM 5590 N N . VAL A 1 694 ? 23.25 -37.656 -7.68 1 96.69 694 VAL A N 1
ATOM 5591 C CA . VAL A 1 694 ? 23.062 -38.812 -6.793 1 96.69 694 VAL A CA 1
ATOM 5592 C C . VAL A 1 694 ? 22.203 -38.406 -5.602 1 96.69 694 VAL A C 1
ATOM 5594 O O . VAL A 1 694 ? 21.234 -39.094 -5.258 1 96.69 694 VAL A O 1
ATOM 5597 N N . ILE A 1 695 ? 22.531 -37.312 -5.074 1 97.5 695 ILE A N 1
ATOM 5598 C CA . ILE A 1 695 ? 21.797 -36.812 -3.924 1 97.5 695 ILE A CA 1
ATOM 5599 C C . ILE A 1 695 ? 20.375 -36.438 -4.348 1 97.5 695 ILE A C 1
ATOM 5601 O O . ILE A 1 695 ? 19.406 -36.75 -3.645 1 97.5 695 ILE A O 1
ATOM 5605 N N . ASN A 1 696 ? 20.297 -35.75 -5.516 1 98.12 696 ASN A N 1
ATOM 5606 C CA . ASN A 1 696 ? 19 -35.406 -6.059 1 98.12 696 ASN A CA 1
ATOM 5607 C C . ASN A 1 696 ? 18.094 -36.625 -6.172 1 98.12 696 ASN A C 1
ATOM 5609 O O . ASN A 1 696 ? 16.938 -36.625 -5.746 1 98.12 696 ASN A O 1
ATOM 5613 N N . TYR A 1 697 ? 18.625 -37.656 -6.723 1 98.19 697 TYR A N 1
ATOM 5614 C CA . TYR A 1 697 ? 17.891 -38.906 -6.945 1 98.19 697 TYR A CA 1
ATOM 5615 C C . TYR A 1 697 ? 17.422 -39.5 -5.629 1 98.19 697 TYR A C 1
ATOM 5617 O O . TYR A 1 697 ? 16.234 -39.781 -5.438 1 98.19 697 TYR A O 1
ATOM 5625 N N . ASN A 1 698 ? 18.328 -39.688 -4.727 1 98 698 ASN A N 1
ATOM 5626 C CA . ASN A 1 698 ? 18.062 -40.406 -3.48 1 98 698 ASN A CA 1
ATOM 5627 C C . ASN A 1 698 ? 17.125 -39.625 -2.574 1 98 698 ASN A C 1
ATOM 5629 O O . ASN A 1 698 ? 16.203 -40.188 -1.979 1 98 698 ASN A O 1
ATOM 5633 N N . SER A 1 699 ? 17.359 -38.344 -2.465 1 97.88 699 SER A N 1
ATOM 5634 C CA . SER A 1 699 ? 16.547 -37.531 -1.57 1 97.88 699 SER A CA 1
ATOM 5635 C C . SER A 1 699 ? 15.078 -37.531 -1.99 1 97.88 699 SER A C 1
ATOM 5637 O O . SER A 1 699 ? 14.188 -37.688 -1.152 1 97.88 699 SER A O 1
ATOM 5639 N N . HIS A 1 700 ? 14.844 -37.375 -3.238 1 98.31 700 HIS A N 1
ATOM 5640 C CA . HIS A 1 700 ? 13.469 -37.344 -3.732 1 98.31 700 HIS A CA 1
ATOM 5641 C C . HIS A 1 700 ? 12.828 -38.719 -3.67 1 98.31 700 HIS A C 1
ATOM 5643 O O . HIS A 1 700 ? 11.641 -38.844 -3.344 1 98.31 700 HIS A O 1
ATOM 5649 N N . ARG A 1 701 ? 13.562 -39.781 -3.984 1 98.06 701 ARG A N 1
ATOM 5650 C CA . ARG A 1 701 ? 13.031 -41.125 -3.861 1 98.06 701 ARG A CA 1
ATOM 5651 C C . ARG A 1 701 ? 12.641 -41.438 -2.42 1 98.06 701 ARG A C 1
ATOM 5653 O O . ARG A 1 701 ? 11.547 -41.938 -2.16 1 98.06 701 ARG A O 1
ATOM 5660 N N . PHE A 1 702 ? 13.531 -41.156 -1.488 1 98.06 702 PHE A N 1
ATOM 5661 C CA . PHE A 1 702 ? 13.25 -41.438 -0.082 1 98.06 702 PHE A CA 1
ATOM 5662 C C . PHE A 1 702 ? 12.055 -40.625 0.398 1 98.06 702 PHE A C 1
ATOM 5664 O O . PHE A 1 702 ? 11.242 -41.125 1.184 1 98.06 702 PHE A O 1
ATOM 5671 N N . MET A 1 703 ? 11.938 -39.406 -0.057 1 97.88 703 MET A N 1
ATOM 5672 C CA . MET A 1 703 ? 10.812 -38.531 0.32 1 97.88 703 MET A CA 1
ATOM 5673 C C . MET A 1 703 ? 9.484 -39.188 -0.082 1 97.88 703 MET A C 1
ATOM 5675 O O . MET A 1 703 ? 8.609 -39.375 0.761 1 97.88 703 MET A O 1
ATOM 5679 N N . PHE A 1 704 ? 9.312 -39.531 -1.304 1 98.38 704 PHE A N 1
ATOM 5680 C CA . PHE A 1 704 ? 8.055 -40.094 -1.775 1 98.38 704 PHE A CA 1
ATOM 5681 C C . PHE A 1 704 ? 7.84 -41.5 -1.2 1 98.38 704 PHE A C 1
ATOM 5683 O O . PHE A 1 704 ? 6.703 -41.875 -0.92 1 98.38 704 PHE A O 1
ATOM 5690 N N . GLU A 1 705 ? 8.875 -42.281 -0.993 1 98.38 705 GLU A N 1
ATOM 5691 C CA . GLU A 1 705 ? 8.742 -43.625 -0.413 1 98.38 705 GLU A CA 1
ATOM 5692 C C . GLU A 1 705 ? 8.258 -43.531 1.033 1 98.38 705 GLU A C 1
ATOM 5694 O O . GLU A 1 705 ? 7.535 -44.438 1.498 1 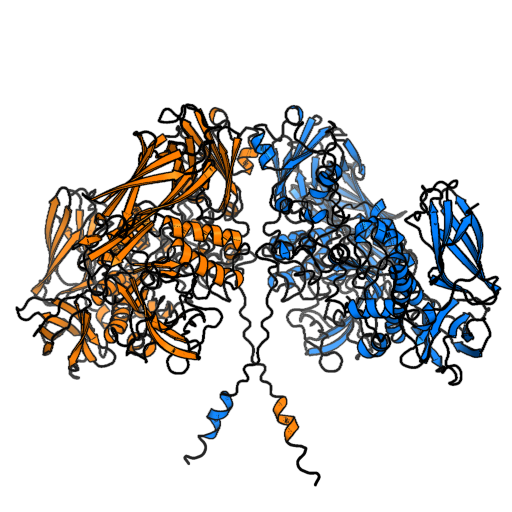98.38 705 GLU A O 1
ATOM 5699 N N . ALA A 1 706 ? 8.68 -42.5 1.653 1 98.19 706 ALA A N 1
ATOM 5700 C CA . ALA A 1 706 ? 8.18 -42.281 3.014 1 98.19 706 ALA A CA 1
ATOM 5701 C C . ALA A 1 706 ? 6.664 -42.125 3.027 1 98.19 706 ALA A C 1
ATOM 5703 O O . ALA A 1 706 ? 5.988 -42.688 3.908 1 98.19 706 ALA A O 1
ATOM 5704 N N . TRP A 1 707 ? 6.109 -41.438 2.16 1 97.56 707 TRP A N 1
ATOM 5705 C CA . TRP A 1 707 ? 4.66 -41.312 2.066 1 97.56 707 TRP A CA 1
ATOM 5706 C C . TRP A 1 707 ? 4.012 -42.594 1.597 1 97.56 707 TRP A C 1
ATOM 5708 O O . TRP A 1 707 ? 2.928 -42.969 2.061 1 97.56 707 TRP A O 1
ATOM 5718 N N . ASN A 1 708 ? 4.664 -43.281 0.693 1 97.94 708 ASN A N 1
ATOM 5719 C CA . ASN A 1 708 ? 4.176 -44.594 0.238 1 97.94 708 ASN A CA 1
ATOM 5720 C C . ASN A 1 708 ? 4 -45.562 1.401 1 97.94 708 ASN A C 1
ATOM 5722 O O . ASN A 1 708 ? 3.027 -46.312 1.443 1 97.94 708 ASN A O 1
ATOM 5726 N N . HIS A 1 709 ? 4.898 -45.531 2.305 1 96.88 709 HIS A N 1
ATOM 5727 C CA . HIS A 1 709 ? 4.918 -46.531 3.367 1 96.88 709 HIS A CA 1
ATOM 5728 C C . HIS A 1 709 ? 3.693 -46.406 4.266 1 96.88 709 HIS A C 1
ATOM 5730 O O . HIS A 1 709 ? 3.348 -47.344 4.984 1 96.88 709 HIS A O 1
ATOM 5736 N N . LYS A 1 710 ? 3.02 -45.25 4.172 1 95.81 710 LYS A N 1
ATOM 5737 C CA . LYS A 1 710 ? 1.806 -45 4.949 1 95.81 710 LYS A CA 1
ATOM 5738 C C . LYS A 1 710 ? 0.605 -44.781 4.035 1 95.81 710 LYS A C 1
ATOM 5740 O O . LYS A 1 710 ? -0.388 -44.188 4.445 1 95.81 710 LYS A O 1
ATOM 5745 N N . MET A 1 711 ? 0.661 -45.219 2.85 1 96.56 711 MET A N 1
ATOM 5746 C CA . MET A 1 711 ? -0.401 -45 1.874 1 96.56 711 MET A CA 1
ATOM 5747 C C . MET A 1 711 ? -1.757 -45.406 2.436 1 96.56 711 MET A C 1
ATOM 5749 O O . MET A 1 711 ? -1.936 -46.562 2.857 1 96.56 711 MET A O 1
ATOM 5753 N N . TRP A 1 712 ? -2.721 -44.5 2.527 1 95 712 TRP A N 1
ATOM 5754 C CA . TRP A 1 712 ? -4.102 -44.594 2.982 1 95 712 TRP A CA 1
ATOM 5755 C C . TRP A 1 712 ? -4.164 -44.844 4.484 1 95 712 TRP A C 1
ATOM 5757 O O . TRP A 1 712 ? -5.238 -45.094 5.035 1 95 712 TRP A O 1
ATOM 5767 N N . ASN A 1 713 ? -3.051 -44.875 5.137 1 93.38 713 ASN A N 1
ATOM 5768 C CA . ASN A 1 713 ? -2.943 -44.844 6.594 1 93.38 713 ASN A CA 1
ATOM 5769 C C . ASN A 1 713 ? -2.408 -43.5 7.082 1 9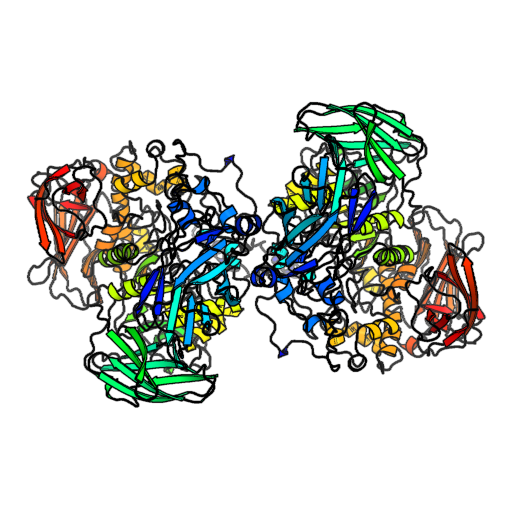3.38 713 ASN A C 1
ATOM 5771 O O . ASN A 1 713 ? -1.278 -43.406 7.57 1 93.38 713 ASN A O 1
ATOM 5775 N N . ASN A 1 714 ? -3.205 -42.531 6.891 1 91.12 714 ASN A N 1
ATOM 5776 C CA . ASN A 1 714 ? -2.996 -41.125 7.266 1 91.12 714 ASN A CA 1
ATOM 5777 C C . ASN A 1 714 ? -2.07 -40.438 6.281 1 91.12 714 ASN A C 1
ATOM 5779 O O . ASN A 1 714 ? -1.33 -39.531 6.664 1 91.12 714 ASN A O 1
ATOM 5783 N N . THR A 1 715 ? -1.793 -40.906 5.133 1 95.56 715 THR A N 1
ATOM 5784 C CA . THR A 1 715 ? -1.176 -40.188 4.023 1 95.56 715 THR A CA 1
ATOM 5785 C C . THR A 1 715 ? -2.043 -40.281 2.77 1 95.56 715 THR A C 1
ATOM 5787 O O . THR A 1 715 ? -2.629 -41.312 2.488 1 95.56 715 THR A O 1
ATOM 5790 N N . SER A 1 716 ? -2.195 -39.125 2.135 1 97.25 716 SER A N 1
ATOM 5791 C CA . SER A 1 716 ? -3.047 -39.125 0.952 1 97.25 716 SER A CA 1
ATOM 5792 C C . SER A 1 716 ? -2.418 -38.281 -0.17 1 97.25 716 SER A C 1
ATOM 5794 O O . SER A 1 716 ? -2.873 -38.344 -1.314 1 97.25 716 SER A O 1
ATOM 5796 N N . GLY A 1 717 ? -1.36 -37.594 0.118 1 96.75 717 GLY A N 1
ATOM 5797 C CA . GLY A 1 717 ? -0.771 -36.812 -0.972 1 96.75 717 GLY A CA 1
ATOM 5798 C C . GLY A 1 717 ? 0.451 -36.031 -0.552 1 96.75 717 GLY A C 1
ATOM 5799 O O . GLY A 1 717 ? 0.586 -35.656 0.616 1 96.75 717 GLY A O 1
ATOM 5800 N N . LEU A 1 718 ? 1.336 -35.719 -1.446 1 98.12 718 LEU A N 1
ATOM 5801 C CA . LEU A 1 718 ? 2.529 -34.906 -1.282 1 98.12 718 LEU A CA 1
ATOM 5802 C C . LEU A 1 718 ? 2.805 -34.094 -2.543 1 98.12 718 LEU A C 1
ATOM 5804 O O . LEU A 1 718 ? 2.906 -34.656 -3.637 1 98.12 718 LEU A O 1
ATOM 5808 N N . LEU A 1 719 ? 2.893 -32.781 -2.398 1 98.5 719 LEU A N 1
ATOM 5809 C CA . LEU A 1 719 ? 3.262 -31.891 -3.494 1 98.5 719 LEU A CA 1
ATOM 5810 C C . LEU A 1 719 ? 4.602 -31.219 -3.221 1 98.5 719 LEU A C 1
ATOM 5812 O O . LEU A 1 719 ? 4.809 -30.656 -2.145 1 98.5 719 LEU A O 1
ATOM 5816 N N . LEU A 1 720 ? 5.473 -31.281 -4.176 1 98.38 720 LEU A N 1
ATOM 5817 C CA . LEU A 1 720 ? 6.82 -30.734 -4.043 1 98.38 720 LEU A CA 1
ATOM 5818 C C . LEU A 1 720 ? 6.809 -29.219 -4.109 1 98.38 720 LEU A C 1
ATOM 5820 O O . LEU A 1 720 ? 6.027 -28.625 -4.863 1 98.38 720 LEU A O 1
ATOM 5824 N N . TRP A 1 721 ? 7.664 -28.609 -3.295 1 97.5 721 TRP A N 1
ATOM 5825 C CA . TRP A 1 721 ? 8.125 -27.234 -3.461 1 97.5 721 TRP A CA 1
ATOM 5826 C C . TRP A 1 721 ? 9.539 -27.203 -4.031 1 97.5 721 TRP A C 1
ATOM 5828 O O . TRP A 1 721 ? 10.508 -27.469 -3.314 1 97.5 721 TRP A O 1
ATOM 5838 N N . MET A 1 722 ? 9.789 -26.906 -5.355 1 95.75 722 MET A N 1
ATOM 5839 C CA . MET A 1 722 ? 8.727 -26.953 -6.355 1 95.75 722 MET A CA 1
ATOM 5840 C C . MET A 1 722 ? 9.062 -27.953 -7.461 1 95.75 722 MET A C 1
ATOM 5842 O O . MET A 1 722 ? 10.195 -28.422 -7.551 1 95.75 722 MET A O 1
ATOM 5846 N N . SER A 1 723 ? 8.125 -28.234 -8.344 1 97.56 723 SER A N 1
ATOM 5847 C CA . SER A 1 723 ? 8.375 -29.172 -9.422 1 97.56 723 SER A CA 1
ATOM 5848 C C . SER A 1 723 ? 8.734 -28.453 -10.719 1 97.56 723 SER A C 1
ATOM 5850 O O . SER A 1 723 ? 9.367 -29.047 -11.609 1 97.56 723 SER A O 1
ATOM 5852 N N . HIS A 1 724 ? 8.344 -27.141 -10.82 1 97.88 724 HIS A N 1
ATOM 5853 C CA . HIS A 1 724 ? 8.523 -26.406 -12.07 1 97.88 724 HIS A CA 1
ATOM 5854 C C . HIS A 1 724 ? 9.367 -25.156 -11.859 1 97.88 724 HIS A C 1
ATOM 5856 O O . HIS A 1 724 ? 9.172 -24.438 -10.883 1 97.88 724 HIS A O 1
ATOM 5862 N N . PRO A 1 725 ? 10.359 -24.953 -12.805 1 97.25 725 PRO A N 1
ATOM 5863 C CA . PRO A 1 725 ? 11.141 -23.719 -12.75 1 97.25 725 PRO A CA 1
ATOM 5864 C C . PRO A 1 725 ? 10.539 -22.594 -13.586 1 97.25 725 PRO A C 1
ATOM 5866 O O . PRO A 1 725 ? 10.195 -22.797 -14.75 1 97.25 725 PRO A O 1
ATOM 5869 N N . ALA A 1 726 ? 10.438 -21.406 -13.07 1 97.38 726 ALA A N 1
ATOM 5870 C CA . ALA A 1 726 ? 9.93 -20.25 -13.789 1 97.38 726 ALA A CA 1
ATOM 5871 C C . ALA A 1 726 ? 11.055 -19.5 -14.492 1 97.38 726 ALA A C 1
ATOM 5873 O O . ALA A 1 726 ? 10.805 -18.609 -15.32 1 97.38 726 ALA A O 1
ATOM 5874 N N . TRP A 1 727 ? 12.289 -19.75 -14.195 1 97.75 727 TRP A N 1
ATOM 5875 C CA . TRP A 1 727 ? 13.516 -19.188 -14.75 1 97.75 727 TRP A CA 1
ATOM 5876 C C . TRP A 1 727 ? 14.703 -20.109 -14.484 1 97.75 727 TRP A C 1
ATOM 5878 O O . TRP A 1 727 ? 14.547 -21.172 -13.867 1 97.75 727 TRP A O 1
ATOM 5888 N N . PRO A 1 728 ? 15.906 -19.859 -15.039 1 98.06 728 PRO A N 1
ATOM 5889 C CA . PRO A 1 728 ? 17.047 -20.734 -14.742 1 98.06 728 PRO A CA 1
ATOM 5890 C C . PRO A 1 728 ? 17.453 -20.672 -13.266 1 98.06 728 PRO A C 1
ATOM 5892 O O . PRO A 1 728 ? 18.234 -19.812 -12.867 1 98.06 728 PRO A O 1
ATOM 5895 N N . SER A 1 729 ? 16.953 -21.625 -12.57 1 96.75 729 SER A N 1
ATOM 5896 C CA . SER A 1 729 ? 17.094 -21.672 -11.125 1 96.75 729 SER A CA 1
ATOM 5897 C C . SER A 1 729 ? 17.891 -22.891 -10.688 1 96.75 729 SER A C 1
ATOM 5899 O O . SER A 1 729 ? 17.891 -23.922 -11.367 1 96.75 729 SER A O 1
ATOM 5901 N N . MET A 1 730 ? 18.562 -22.812 -9.5 1 94.75 730 MET A N 1
ATOM 5902 C CA . MET A 1 730 ? 19.359 -23.891 -8.914 1 94.75 730 MET A CA 1
ATOM 5903 C C . MET A 1 730 ? 18.562 -24.641 -7.859 1 94.75 730 MET A C 1
ATOM 5905 O O . MET A 1 730 ? 19.016 -25.656 -7.336 1 94.75 730 MET A O 1
ATOM 5909 N N . ILE A 1 731 ? 17.297 -24.25 -7.633 1 94.81 731 ILE A N 1
ATOM 5910 C CA . ILE A 1 731 ? 16.672 -24.766 -6.418 1 94.81 731 ILE A CA 1
ATOM 5911 C C . ILE A 1 731 ? 15.383 -25.484 -6.766 1 94.81 731 ILE A C 1
ATOM 5913 O O . ILE A 1 731 ? 14.641 -25.062 -7.652 1 94.81 731 ILE A O 1
ATOM 5917 N N . TRP A 1 732 ? 15.141 -26.781 -6.055 1 95.94 732 TRP A N 1
ATOM 5918 C CA . TRP A 1 732 ? 13.961 -27.625 -5.828 1 95.94 732 TRP A CA 1
ATOM 5919 C C . TRP A 1 732 ? 13.516 -28.297 -7.117 1 95.94 732 TRP A C 1
ATOM 5921 O O . TRP A 1 732 ? 13.289 -29.516 -7.145 1 95.94 732 TRP A O 1
ATOM 5931 N N . GLN A 1 733 ? 13.477 -27.641 -8.352 1 95.94 733 GLN A N 1
ATOM 5932 C CA . GLN A 1 733 ? 12.852 -28.141 -9.57 1 95.94 733 GLN A CA 1
ATOM 5933 C C . GLN A 1 733 ? 13.43 -29.484 -9.977 1 95.94 733 GLN A C 1
ATOM 5935 O O . GLN A 1 733 ? 14.633 -29.719 -9.836 1 95.94 733 GLN A O 1
ATOM 5940 N N . THR A 1 734 ? 12.57 -30.375 -10.531 1 98.06 734 THR A N 1
ATOM 5941 C CA . THR A 1 734 ? 12.992 -31.734 -10.852 1 98.06 734 THR A CA 1
ATOM 5942 C C . THR A 1 734 ? 13.539 -31.797 -12.273 1 98.06 734 THR A C 1
ATOM 5944 O O . THR A 1 734 ? 14.133 -32.812 -12.672 1 98.06 734 THR A O 1
ATOM 5947 N N . TYR A 1 735 ? 13.328 -30.812 -13.031 1 98.31 735 TYR A N 1
ATOM 5948 C CA . TYR A 1 735 ? 13.883 -30.547 -14.352 1 98.31 735 TYR A CA 1
ATOM 5949 C C . TYR A 1 735 ? 14.195 -29.062 -14.516 1 98.31 735 TYR A C 1
ATOM 5951 O O . TYR A 1 735 ? 13.742 -28.234 -13.719 1 98.31 735 TYR A O 1
ATOM 5959 N N . SER A 1 736 ? 15.023 -28.812 -15.492 1 97.88 736 SER A N 1
ATOM 5960 C CA . SER A 1 736 ? 15.469 -27.438 -15.641 1 97.88 736 SER A CA 1
ATOM 5961 C C . SER A 1 736 ? 14.594 -26.672 -16.625 1 97.88 736 SER A C 1
ATOM 5963 O O . SER A 1 736 ? 13.742 -27.266 -17.297 1 97.88 736 SER A O 1
ATOM 5965 N N . TYR A 1 737 ? 14.82 -25.344 -16.719 1 97.44 737 TYR A N 1
ATOM 5966 C CA . TYR A 1 737 ? 14.031 -24.422 -17.547 1 97.44 737 TYR A CA 1
ATOM 5967 C C . TYR A 1 737 ? 14.117 -24.812 -19.016 1 97.44 737 TYR A C 1
ATOM 5969 O O . TYR A 1 737 ? 13.258 -24.438 -19.812 1 97.44 737 TYR A O 1
ATOM 5977 N N . ASP A 1 738 ? 15.156 -25.578 -19.422 1 97.12 738 ASP A N 1
ATOM 5978 C CA . ASP A 1 738 ? 15.352 -26 -20.812 1 97.12 738 ASP A CA 1
ATOM 5979 C C . ASP A 1 738 ? 14.891 -27.438 -21.016 1 97.12 738 ASP A C 1
ATOM 5981 O O . ASP A 1 738 ? 15.242 -28.078 -22.016 1 97.12 738 ASP A O 1
ATOM 5985 N N . TYR A 1 739 ? 14.227 -28.094 -20.016 1 97.69 739 TYR A N 1
ATOM 5986 C CA . TYR A 1 739 ? 13.539 -29.375 -20.125 1 97.69 739 TYR A CA 1
ATOM 5987 C C . TYR A 1 739 ? 14.477 -30.531 -19.75 1 97.69 739 TYR A C 1
ATOM 5989 O O . TYR A 1 739 ? 14.094 -31.688 -19.828 1 97.69 739 TYR A O 1
ATOM 5997 N N . GLU A 1 740 ? 15.758 -30.219 -19.375 1 97.62 740 GLU A N 1
ATOM 5998 C CA . GLU A 1 740 ? 16.688 -31.266 -18.984 1 97.62 740 GLU A CA 1
ATOM 5999 C C . GLU A 1 740 ? 16.266 -31.875 -17.641 1 97.62 740 GLU A C 1
ATOM 6001 O O . GLU A 1 740 ? 15.953 -31.156 -16.688 1 97.62 740 GLU A O 1
ATOM 6006 N N . THR A 1 741 ? 16.281 -33.188 -17.562 1 97.94 741 THR A N 1
ATOM 6007 C CA . THR A 1 741 ? 15.805 -33.875 -16.375 1 97.94 741 THR A CA 1
ATOM 6008 C C . THR A 1 741 ? 16.969 -34.156 -15.406 1 97.94 741 THR A C 1
ATOM 6010 O O . THR A 1 741 ? 18.062 -34.531 -15.836 1 97.94 741 THR A O 1
ATOM 6013 N N . HIS A 1 742 ? 16.734 -33.906 -14.094 1 96.94 742 HIS A N 1
ATOM 6014 C CA . HIS A 1 742 ? 17.703 -34.094 -13.023 1 96.94 742 HIS A CA 1
ATOM 6015 C C . HIS A 1 742 ? 17.641 -35.531 -12.477 1 96.94 742 HIS A C 1
ATOM 6017 O O . HIS A 1 742 ? 16.766 -36.312 -12.867 1 96.94 742 HIS A O 1
ATOM 6023 N N . GLY A 1 743 ? 18.609 -35.844 -11.562 1 98.12 743 GLY A N 1
ATOM 6024 C CA . GLY A 1 743 ? 18.469 -37.031 -10.742 1 98.12 743 GLY A CA 1
ATOM 6025 C C . GLY A 1 743 ? 17.172 -37.062 -9.945 1 98.12 743 GLY A C 1
ATOM 6026 O O . GLY A 1 743 ? 16.562 -38.125 -9.766 1 98.12 743 GLY A O 1
ATOM 6027 N N . SER A 1 744 ? 16.734 -35.938 -9.508 1 98.62 744 SER A N 1
ATOM 6028 C CA . SER A 1 744 ? 15.492 -35.812 -8.758 1 98.62 744 SER A CA 1
ATOM 6029 C C . SER A 1 744 ? 14.297 -36.281 -9.594 1 98.62 744 SER A C 1
ATOM 6031 O O . SER A 1 744 ? 13.375 -36.906 -9.07 1 98.62 744 SER A O 1
ATOM 6033 N N . PHE A 1 745 ? 14.312 -35.875 -10.891 1 98.38 745 PHE A N 1
ATOM 6034 C CA . PHE A 1 745 ? 13.266 -36.344 -11.805 1 98.38 745 PHE A CA 1
ATOM 6035 C C . PHE A 1 745 ? 13.141 -37.844 -11.781 1 98.38 745 PHE A C 1
ATOM 6037 O O . PHE A 1 745 ? 12.047 -38.375 -11.602 1 98.38 745 PHE A O 1
ATOM 6044 N N . TYR A 1 746 ? 14.203 -38.531 -11.844 1 98.62 746 TYR A N 1
ATOM 6045 C CA . TYR A 1 746 ? 14.188 -40 -11.93 1 98.62 746 TYR A CA 1
ATOM 6046 C C . TYR A 1 746 ? 13.961 -40.625 -10.562 1 98.62 746 TYR A C 1
ATOM 6048 O O . TYR A 1 746 ? 13.375 -41.719 -10.453 1 98.62 746 TYR A O 1
ATOM 6056 N N . GLY A 1 747 ? 14.422 -39.969 -9.508 1 98.56 747 GLY A N 1
ATOM 6057 C CA . GLY A 1 747 ? 14.031 -40.406 -8.172 1 98.56 747 GLY A CA 1
ATOM 6058 C C . GLY A 1 747 ? 12.531 -40.375 -7.953 1 98.56 747 GLY A C 1
ATOM 6059 O O . GLY A 1 747 ? 11.969 -41.312 -7.402 1 98.56 747 GLY A O 1
ATOM 6060 N N . CYS A 1 748 ? 11.922 -39.312 -8.336 1 98.62 748 CYS A N 1
ATOM 6061 C CA . CYS A 1 748 ? 10.469 -39.219 -8.273 1 98.62 748 CYS A CA 1
ATOM 6062 C C . CYS A 1 748 ? 9.797 -40.25 -9.156 1 98.62 748 CYS A C 1
ATOM 6064 O O . CYS A 1 748 ? 8.875 -40.969 -8.719 1 98.62 748 CYS A O 1
ATOM 6066 N N . LYS A 1 749 ? 10.281 -40.312 -10.406 1 98.5 749 LYS A N 1
ATOM 6067 C CA . LYS A 1 749 ? 9.711 -41.25 -11.367 1 98.5 749 LYS A CA 1
ATOM 6068 C C . LYS A 1 749 ? 9.703 -42.688 -10.797 1 98.5 749 LYS A C 1
ATOM 6070 O O . LYS A 1 749 ? 8.719 -43.406 -10.953 1 98.5 749 LYS A O 1
ATOM 6075 N N . LYS A 1 750 ? 10.766 -43.031 -10.133 1 98.31 750 LYS A N 1
ATOM 6076 C CA . LYS A 1 750 ? 10.891 -44.375 -9.547 1 98.31 750 LYS A CA 1
ATOM 6077 C C . LYS A 1 750 ? 9.93 -44.531 -8.367 1 98.31 750 LYS A C 1
ATOM 6079 O O . LYS A 1 750 ? 9.117 -45.469 -8.367 1 98.31 750 LYS A O 1
ATOM 6084 N N . ALA A 1 751 ? 9.961 -43.656 -7.477 1 98.5 751 ALA A N 1
ATOM 6085 C CA . ALA A 1 751 ? 9.18 -43.812 -6.254 1 98.5 751 ALA A CA 1
ATOM 6086 C C . ALA A 1 751 ? 7.684 -43.688 -6.539 1 98.5 751 ALA A C 1
ATOM 6088 O O . ALA A 1 751 ? 6.855 -44.188 -5.789 1 98.5 751 ALA A O 1
ATOM 6089 N N . CYS A 1 752 ? 7.316 -43 -7.617 1 98.5 752 CYS A N 1
ATOM 6090 C CA . CYS A 1 752 ? 5.918 -42.719 -7.906 1 98.5 752 CYS A CA 1
ATOM 6091 C C . CYS A 1 752 ? 5.379 -43.625 -8.984 1 98.5 752 CYS A C 1
ATOM 6093 O O . CYS A 1 752 ? 4.262 -43.438 -9.477 1 98.5 752 CYS A O 1
ATOM 6095 N N . GLU A 1 753 ? 6.16 -44.625 -9.438 1 97.25 753 GLU A N 1
ATOM 6096 C CA . GLU A 1 753 ? 5.633 -45.531 -10.453 1 97.25 753 GLU A CA 1
ATOM 6097 C C . GLU A 1 753 ? 4.398 -46.281 -9.945 1 97.25 753 GLU A C 1
ATOM 6099 O O . GLU A 1 753 ? 4.23 -46.469 -8.734 1 97.25 753 GLU A O 1
ATOM 6104 N N . PRO A 1 754 ? 3.488 -46.656 -10.758 1 96.12 754 PRO A N 1
ATOM 6105 C CA . PRO A 1 754 ? 2.172 -47.156 -10.352 1 96.12 754 PRO A CA 1
ATOM 6106 C C . PRO A 1 754 ? 2.258 -48.375 -9.43 1 96.12 754 PRO A C 1
ATOM 6108 O O . PRO A 1 754 ? 1.474 -48.469 -8.484 1 96.12 754 PRO A O 1
ATOM 6111 N N . VAL A 1 755 ? 3.141 -49.281 -9.695 1 97.44 755 VAL A N 1
ATOM 6112 C CA . VAL A 1 755 ? 3.484 -50.406 -8.805 1 97.44 755 VAL A CA 1
ATOM 6113 C C . VAL A 1 755 ? 4.949 -50.281 -8.383 1 97.44 755 VAL A C 1
ATOM 6115 O O . VAL A 1 755 ? 5.852 -50.406 -9.219 1 97.44 755 VAL A O 1
ATOM 6118 N N . HIS A 1 756 ? 5.113 -50.031 -7.125 1 98.31 756 HIS A N 1
ATOM 6119 C CA . HIS A 1 756 ? 6.453 -49.719 -6.641 1 98.31 756 HIS A CA 1
ATOM 6120 C C . HIS A 1 756 ? 6.836 -50.625 -5.461 1 98.31 756 HIS A C 1
ATOM 6122 O O . HIS A 1 756 ? 6.141 -50.625 -4.441 1 98.31 756 HIS A O 1
ATOM 6128 N N . ILE A 1 757 ? 7.898 -51.344 -5.57 1 98.56 757 ILE A N 1
ATOM 6129 C CA . ILE A 1 757 ? 8.445 -52.094 -4.445 1 98.56 757 ILE A CA 1
ATOM 6130 C C . ILE A 1 757 ? 9.492 -51.25 -3.725 1 98.56 757 ILE A C 1
ATOM 6132 O O . ILE A 1 757 ? 10.289 -50.562 -4.363 1 98.56 757 ILE A O 1
ATOM 6136 N N . GLN A 1 758 ? 9.461 -51.25 -2.447 1 98.56 758 GLN A N 1
ATOM 6137 C CA . GLN A 1 758 ? 10.445 -50.469 -1.687 1 98.56 758 GLN A CA 1
ATOM 6138 C C . GLN A 1 758 ? 10.867 -51.219 -0.425 1 98.56 758 GLN A C 1
ATOM 6140 O O . GLN A 1 758 ? 10.195 -52.156 0.002 1 98.56 758 GLN A O 1
ATOM 6145 N N . TRP A 1 759 ? 12.016 -50.875 0.079 1 98.19 759 TRP A N 1
ATOM 6146 C CA . TRP A 1 759 ? 12.555 -51.281 1.368 1 98.19 759 TRP A CA 1
ATOM 6147 C C . TRP A 1 759 ? 12.469 -50.156 2.393 1 98.19 759 TRP A C 1
ATOM 6149 O O . TRP A 1 759 ? 13.234 -49.219 2.33 1 98.19 759 TRP A O 1
ATOM 6159 N N . ASN A 1 760 ? 11.531 -50.344 3.316 1 97.25 760 ASN A N 1
ATOM 6160 C CA . ASN A 1 760 ? 11.273 -49.25 4.266 1 97.25 760 ASN A CA 1
ATOM 6161 C C . ASN A 1 760 ? 12.477 -49 5.176 1 97.25 760 ASN A C 1
ATOM 6163 O O . ASN A 1 760 ? 13.031 -49.969 5.746 1 97.25 760 ASN A O 1
ATOM 6167 N N . MET A 1 761 ? 12.781 -47.75 5.281 1 94.06 761 MET A N 1
ATOM 6168 C CA . MET A 1 761 ? 13.922 -47.375 6.113 1 94.06 761 MET A CA 1
ATOM 6169 C C . MET A 1 761 ? 13.594 -47.531 7.594 1 94.06 761 MET A C 1
ATOM 6171 O O . MET A 1 761 ? 14.453 -47.906 8.391 1 94.06 761 MET A O 1
ATOM 6175 N N . ASN A 1 762 ? 12.43 -47.219 7.949 1 94.31 762 ASN A N 1
ATOM 6176 C CA . ASN A 1 762 ? 12.055 -47.125 9.359 1 94.31 762 ASN A CA 1
ATOM 6177 C C . ASN A 1 762 ? 11.828 -48.5 9.977 1 94.31 762 ASN A C 1
ATOM 6179 O O . ASN A 1 762 ? 12.188 -48.719 11.133 1 94.31 762 ASN A O 1
ATOM 6183 N N . ASP A 1 763 ? 11.266 -49.5 9.234 1 95.25 763 ASP A N 1
ATOM 6184 C CA . ASP A 1 763 ? 10.938 -50.781 9.844 1 95.25 763 ASP A CA 1
ATOM 6185 C C . ASP A 1 763 ? 11.586 -51.938 9.07 1 95.25 763 ASP A C 1
ATOM 6187 O O . ASP A 1 763 ? 11.445 -53.094 9.453 1 95.25 763 ASP A O 1
ATOM 6191 N N . ARG A 1 764 ? 12.25 -51.656 7.941 1 95.5 764 ARG A N 1
ATOM 6192 C CA . ARG A 1 764 ? 13.031 -52.594 7.137 1 95.5 764 ARG A CA 1
ATOM 6193 C C . ARG A 1 764 ? 12.133 -53.656 6.508 1 95.5 764 ARG A C 1
ATOM 6195 O O . ARG A 1 764 ? 12.594 -54.75 6.203 1 95.5 764 ARG A O 1
ATOM 6202 N N . LYS A 1 765 ? 10.914 -53.312 6.406 1 97.06 765 LYS A N 1
ATOM 6203 C CA . LYS A 1 765 ? 10 -54.219 5.711 1 97.06 765 LYS A CA 1
ATOM 6204 C C . LYS A 1 765 ? 10.016 -53.969 4.207 1 97.06 765 LYS A C 1
ATOM 6206 O O . LYS A 1 765 ? 10.289 -52.844 3.764 1 97.06 765 LYS A O 1
ATOM 6211 N N . ILE A 1 766 ? 9.758 -55 3.492 1 97.5 766 ILE A N 1
ATOM 6212 C CA . ILE A 1 766 ? 9.477 -54.844 2.068 1 97.5 766 ILE A CA 1
ATOM 6213 C C . ILE A 1 766 ? 8.016 -54.438 1.874 1 97.5 766 ILE A C 1
ATOM 6215 O O . ILE A 1 766 ? 7.117 -55 2.494 1 97.5 766 ILE A O 1
ATOM 6219 N N . ALA A 1 767 ? 7.82 -53.438 1.14 1 97.94 767 ALA A N 1
ATOM 6220 C CA . ALA A 1 767 ? 6.469 -52.938 0.875 1 97.94 767 ALA A CA 1
ATOM 6221 C C . ALA A 1 767 ? 6.25 -52.719 -0.619 1 97.94 767 ALA A C 1
ATOM 6223 O O . ALA A 1 767 ? 7.195 -52.438 -1.358 1 97.94 767 ALA A O 1
ATOM 6224 N N . VAL A 1 768 ? 5.055 -52.938 -1.092 1 98.25 768 VAL A N 1
ATOM 6225 C CA . VAL A 1 768 ? 4.652 -52.625 -2.461 1 98.25 768 VAL A CA 1
ATOM 6226 C C . VAL A 1 768 ? 3.49 -51.625 -2.453 1 98.25 768 VAL A C 1
ATOM 6228 O O . VAL A 1 768 ? 2.396 -51.969 -1.982 1 98.25 768 VAL A O 1
ATOM 6231 N N . ALA A 1 769 ? 3.717 -50.469 -2.846 1 97.88 769 ALA A N 1
ATOM 6232 C CA . ALA A 1 769 ? 2.66 -49.469 -3.08 1 97.88 769 ALA A CA 1
ATOM 6233 C C . ALA A 1 769 ? 2.064 -49.625 -4.477 1 97.88 769 ALA A C 1
ATOM 6235 O O . ALA A 1 769 ? 2.766 -49.469 -5.48 1 97.88 769 ALA A O 1
ATOM 6236 N N . ASN A 1 770 ? 0.839 -50 -4.59 1 97.56 770 ASN A N 1
ATOM 6237 C CA . ASN A 1 770 ? 0.116 -50.156 -5.848 1 97.56 770 ASN A CA 1
ATOM 6238 C C . ASN A 1 770 ? -1.005 -49.125 -5.973 1 97.56 770 ASN A C 1
ATOM 6240 O O . ASN A 1 770 ? -2.055 -49.25 -5.344 1 97.56 770 ASN A O 1
ATOM 6244 N N . ILE A 1 771 ? -0.792 -48.156 -6.793 1 93.81 771 ILE A N 1
ATOM 6245 C CA . ILE A 1 771 ? -1.842 -47.156 -6.938 1 93.81 771 ILE A CA 1
ATOM 6246 C C . ILE A 1 771 ? -2.777 -47.531 -8.078 1 93.81 771 ILE A C 1
ATOM 6248 O O . ILE A 1 771 ? -3.82 -46.906 -8.281 1 93.81 771 ILE A O 1
ATOM 6252 N N . GLY A 1 772 ? -2.365 -48.5 -8.82 1 92.81 772 GLY A N 1
ATOM 6253 C CA . GLY A 1 772 ? -3.227 -48.969 -9.891 1 92.81 772 GLY A CA 1
ATOM 6254 C C . GLY A 1 772 ? -4.477 -49.688 -9.383 1 92.81 772 GLY A C 1
ATOM 6255 O O . GLY A 1 772 ? -4.562 -50.031 -8.211 1 92.81 772 GLY A O 1
ATOM 6256 N N . LEU A 1 773 ? -5.367 -49.906 -10.344 1 93.12 773 LEU A N 1
ATOM 6257 C CA . LEU A 1 773 ? -6.656 -50.469 -9.961 1 93.12 773 LEU A CA 1
ATOM 6258 C C . LEU A 1 773 ? -6.699 -51.969 -10.211 1 93.12 773 LEU A C 1
ATOM 6260 O O . LEU A 1 773 ? -7.766 -52.594 -10.141 1 93.12 773 LEU A O 1
ATOM 6264 N N . THR A 1 774 ? -5.52 -52.531 -10.398 1 93.69 774 THR A N 1
ATOM 6265 C CA . THR A 1 774 ? -5.398 -53.969 -10.594 1 93.69 774 THR A CA 1
ATOM 6266 C C . THR A 1 774 ? -4.562 -54.594 -9.484 1 93.69 774 THR A C 1
ATOM 6268 O O . THR A 1 774 ? -3.482 -54.094 -9.156 1 93.69 774 THR A O 1
ATOM 6271 N N . ALA A 1 775 ? -5.059 -55.688 -8.922 1 96.5 775 ALA A N 1
ATOM 6272 C CA . ALA A 1 775 ? -4.309 -56.438 -7.91 1 96.5 775 ALA A CA 1
ATOM 6273 C C . ALA A 1 775 ? -3.371 -57.438 -8.555 1 96.5 775 ALA A C 1
ATOM 6275 O O . ALA A 1 775 ? -3.594 -57.875 -9.695 1 96.5 775 ALA A O 1
ATOM 6276 N N . TYR A 1 776 ? -2.322 -57.812 -7.891 1 96.88 776 TYR A N 1
ATOM 6277 C CA . TYR A 1 776 ? -1.372 -58.812 -8.328 1 96.88 776 TYR A CA 1
ATOM 6278 C C . TYR A 1 776 ? -1.253 -59.938 -7.293 1 96.88 776 TYR A C 1
ATOM 6280 O O . TYR A 1 776 ? -0.505 -59.812 -6.32 1 96.88 776 TYR A O 1
ATOM 6288 N N . ARG A 1 777 ? -1.893 -61 -7.57 1 95.38 777 ARG A N 1
ATOM 6289 C CA . ARG A 1 777 ? -1.909 -62.125 -6.621 1 95.38 777 ARG A CA 1
ATOM 6290 C C . ARG A 1 777 ? -0.647 -62.969 -6.746 1 95.38 777 ARG A C 1
ATOM 6292 O O . ARG A 1 777 ? -0.147 -63.188 -7.852 1 95.38 777 ARG A O 1
ATOM 6299 N N . ASN A 1 778 ? -0.187 -63.438 -5.719 1 94.94 778 ASN A N 1
ATOM 6300 C CA . ASN A 1 778 ? 0.942 -64.375 -5.621 1 94.94 778 ASN A CA 1
ATOM 6301 C C . ASN A 1 778 ? 2.168 -63.812 -6.352 1 94.94 778 ASN A C 1
ATOM 6303 O O . ASN A 1 778 ? 2.836 -64.562 -7.078 1 94.94 778 ASN A O 1
ATOM 6307 N N . ALA A 1 779 ? 2.365 -62.562 -6.238 1 97.75 779 ALA A N 1
ATOM 6308 C CA . ALA A 1 779 ? 3.602 -61.969 -6.754 1 97.75 779 ALA A CA 1
ATOM 6309 C C . ALA A 1 779 ? 4.797 -62.375 -5.898 1 97.75 779 ALA A C 1
ATOM 6311 O O . ALA A 1 779 ? 4.629 -62.875 -4.781 1 97.75 779 ALA A O 1
ATOM 6312 N N . VAL A 1 780 ? 5.949 -62.281 -6.457 1 97.62 780 VAL A N 1
ATOM 6313 C CA . VAL A 1 780 ? 7.164 -62.656 -5.746 1 97.62 780 VAL A CA 1
ATOM 6314 C C . VAL A 1 780 ? 8.094 -61.438 -5.625 1 97.62 780 VAL A C 1
ATOM 6316 O O . VAL A 1 780 ? 8.469 -60.844 -6.629 1 97.62 780 VAL A O 1
ATOM 6319 N N . ALA A 1 781 ? 8.367 -61.062 -4.414 1 98 781 ALA A N 1
ATOM 6320 C CA . ALA A 1 781 ? 9.375 -60.062 -4.121 1 98 781 ALA A CA 1
ATOM 6321 C C . ALA A 1 781 ? 10.734 -60.688 -3.857 1 98 781 ALA A C 1
ATOM 6323 O O . ALA A 1 781 ? 10.828 -61.719 -3.168 1 98 781 ALA A O 1
ATOM 6324 N N . SER A 1 782 ? 11.742 -60.188 -4.43 1 97.56 782 SER A N 1
ATOM 6325 C CA . SER A 1 782 ? 13.109 -60.656 -4.188 1 97.56 782 SER A CA 1
ATOM 6326 C C . SER A 1 782 ? 13.977 -59.531 -3.641 1 97.56 782 SER A C 1
ATOM 6328 O O . SER A 1 782 ? 13.836 -58.375 -4.051 1 97.56 782 SER A O 1
ATOM 6330 N N . PHE A 1 783 ? 14.742 -59.75 -2.666 1 97.94 783 PHE A N 1
ATOM 6331 C CA . PHE A 1 783 ? 15.742 -58.906 -2.041 1 97.94 783 PHE A CA 1
ATOM 6332 C C . PHE A 1 783 ? 17.141 -59.5 -2.225 1 97.94 783 PHE A C 1
ATOM 6334 O O . PHE A 1 783 ? 17.469 -60.531 -1.643 1 97.94 783 PHE A O 1
ATOM 6341 N N . SER A 1 784 ? 17.984 -58.844 -3.051 1 98.31 784 SER A N 1
ATOM 6342 C CA . SER A 1 784 ? 19.312 -59.344 -3.377 1 98.31 784 SER A CA 1
ATOM 6343 C C . SER A 1 784 ? 20.391 -58.281 -3.053 1 98.31 784 SER A C 1
ATOM 6345 O O . SER A 1 784 ? 20.203 -57.094 -3.314 1 98.31 784 SER A O 1
ATOM 6347 N N . VAL A 1 785 ? 21.5 -58.719 -2.43 1 98 785 VAL A N 1
ATOM 6348 C CA . VAL A 1 785 ? 22.641 -57.875 -2.1 1 98 785 VAL A CA 1
ATOM 6349 C C . VAL A 1 785 ? 23.844 -58.25 -2.934 1 98 785 VAL A C 1
ATOM 6351 O O . VAL A 1 785 ? 24.266 -59.406 -2.924 1 98 785 VAL A O 1
ATOM 6354 N N . TYR A 1 786 ? 24.438 -57.25 -3.654 1 97.75 786 TYR A N 1
ATOM 6355 C CA . TYR A 1 786 ? 25.594 -57.5 -4.523 1 97.75 786 TYR A CA 1
ATOM 6356 C C . TYR A 1 786 ? 26.797 -56.656 -4.086 1 97.75 786 TYR A C 1
ATOM 6358 O O . TYR A 1 786 ? 26.641 -55.5 -3.676 1 97.75 786 TYR A O 1
ATOM 6366 N N . ASP A 1 787 ? 27.984 -57.219 -4.184 1 96.06 787 ASP A N 1
ATOM 6367 C CA . ASP A 1 787 ? 29.172 -56.406 -4.027 1 96.06 787 ASP A CA 1
ATOM 6368 C C . ASP A 1 787 ? 29.5 -55.656 -5.32 1 96.06 787 ASP A C 1
ATOM 6370 O O . ASP A 1 787 ? 28.734 -55.719 -6.281 1 96.06 787 ASP A O 1
ATOM 6374 N N . LEU A 1 788 ? 30.578 -54.938 -5.398 1 95.25 788 LEU A N 1
ATOM 6375 C CA . LEU A 1 788 ? 30.891 -54.062 -6.516 1 95.25 788 LEU A CA 1
ATOM 6376 C C . LEU A 1 788 ? 31.25 -54.875 -7.762 1 95.25 788 LEU A C 1
ATOM 6378 O O . LEU A 1 788 ? 31.25 -54.344 -8.875 1 95.25 788 LEU A O 1
ATOM 6382 N N . ASN A 1 789 ? 31.562 -56.156 -7.574 1 94.69 789 ASN A N 1
ATOM 6383 C CA . ASN A 1 789 ? 31.906 -57.031 -8.695 1 94.69 789 ASN A CA 1
ATOM 6384 C C . ASN A 1 789 ? 30.672 -57.781 -9.195 1 94.69 789 ASN A C 1
ATOM 6386 O O . ASN A 1 789 ? 30.797 -58.656 -10.07 1 94.69 789 ASN A O 1
ATOM 6390 N N . GLY A 1 790 ? 29.594 -57.562 -8.609 1 95.31 790 GLY A N 1
ATOM 6391 C CA . GLY A 1 790 ? 28.359 -58.219 -9.039 1 95.31 790 GLY A CA 1
ATOM 6392 C C . GLY A 1 790 ? 28.141 -59.562 -8.383 1 95.31 790 GLY A C 1
ATOM 6393 O O . GLY A 1 790 ? 27.234 -60.312 -8.766 1 95.31 790 GLY A O 1
ATOM 6394 N N . LYS A 1 791 ? 28.922 -59.875 -7.441 1 96.62 791 LYS A N 1
ATOM 6395 C CA . LYS A 1 791 ? 28.75 -61.125 -6.719 1 96.62 791 LYS A CA 1
ATOM 6396 C C . LYS A 1 791 ? 27.578 -61.031 -5.75 1 96.62 791 LYS A C 1
ATOM 6398 O O . LYS A 1 791 ? 27.469 -60.094 -4.969 1 96.62 791 LYS A O 1
ATOM 6403 N N . LEU A 1 792 ? 26.734 -62.062 -5.785 1 97.25 792 LEU A N 1
ATOM 6404 C CA . LEU A 1 792 ? 25.594 -62.156 -4.875 1 97.25 792 LEU A CA 1
ATOM 6405 C C . LEU A 1 792 ? 26.047 -62.531 -3.471 1 97.25 792 LEU A C 1
ATOM 6407 O O . LEU A 1 792 ? 26.625 -63.594 -3.273 1 97.25 792 LEU A O 1
ATOM 6411 N N . LEU A 1 793 ? 25.766 -61.688 -2.521 1 97.31 793 LEU A N 1
ATOM 6412 C CA . LEU A 1 793 ? 26.203 -61.906 -1.144 1 97.31 793 LEU A CA 1
ATOM 6413 C C . LEU A 1 793 ? 25.047 -62.406 -0.288 1 97.31 793 LEU A C 1
ATOM 6415 O O . LEU A 1 793 ? 25.25 -63.062 0.729 1 97.31 793 LEU A O 1
ATOM 6419 N N . TYR A 1 794 ? 23.875 -61.969 -0.596 1 96.81 794 TYR A N 1
ATOM 6420 C CA . TYR A 1 794 ? 22.672 -62.312 0.161 1 96.81 794 TYR A CA 1
ATOM 6421 C C . TYR A 1 794 ? 21.438 -62.25 -0.736 1 96.81 794 TYR A C 1
ATOM 6423 O O . TYR A 1 794 ? 21.344 -61.438 -1.64 1 96.81 794 TYR A O 1
ATOM 6431 N N . ASP A 1 795 ? 20.469 -63.219 -0.593 1 96.75 795 ASP A N 1
ATOM 6432 C CA . ASP A 1 795 ? 19.266 -63.312 -1.411 1 96.75 795 ASP A CA 1
ATOM 6433 C C . ASP A 1 795 ? 18.078 -63.812 -0.592 1 96.75 795 ASP A C 1
ATOM 6435 O O . ASP A 1 795 ? 18.234 -64.75 0.228 1 96.75 795 ASP A O 1
ATOM 6439 N N . ARG A 1 796 ? 17 -63.094 -0.723 1 96.25 796 ARG A N 1
ATOM 6440 C CA . ARG A 1 796 ? 15.766 -63.5 -0.067 1 96.25 796 ARG A CA 1
ATOM 6441 C C . ARG A 1 796 ? 14.57 -63.312 -0.994 1 96.25 796 ARG A C 1
ATOM 6443 O O . ARG A 1 796 ? 14.438 -62.281 -1.648 1 96.25 796 ARG A O 1
ATOM 6450 N N . LYS A 1 797 ? 13.68 -64.375 -1.137 1 95.94 797 LYS A N 1
ATOM 6451 C CA . LYS A 1 797 ? 12.445 -64.25 -1.913 1 95.94 797 LYS A CA 1
ATOM 6452 C C . LYS A 1 797 ? 11.227 -64.438 -1.011 1 95.94 797 LYS A C 1
ATOM 6454 O O . LYS A 1 797 ? 11.242 -65.188 -0.043 1 95.94 797 LYS A O 1
ATOM 6459 N N . MET A 1 798 ? 10.266 -63.688 -1.286 1 95.44 798 MET A N 1
ATOM 6460 C CA . MET A 1 798 ? 9.039 -63.688 -0.491 1 95.44 798 MET A CA 1
ATOM 6461 C C . MET A 1 798 ? 7.812 -63.531 -1.379 1 95.44 798 MET A C 1
ATOM 6463 O O . MET A 1 798 ? 7.875 -62.875 -2.412 1 95.44 798 MET A O 1
ATOM 6467 N N . LYS A 1 799 ? 6.754 -64.188 -0.969 1 95.25 799 LYS A N 1
ATOM 6468 C CA . LYS A 1 799 ? 5.477 -63.969 -1.649 1 95.25 799 LYS A CA 1
ATOM 6469 C C . LYS A 1 799 ? 4.742 -62.75 -1.102 1 95.25 799 LYS A C 1
ATOM 6471 O O . LYS A 1 799 ? 4.773 -62.469 0.102 1 95.25 799 LYS A O 1
ATOM 6476 N N . ILE A 1 800 ? 4.195 -62 -1.977 1 96.56 800 ILE A N 1
ATOM 6477 C CA . ILE A 1 800 ? 3.406 -60.812 -1.613 1 96.56 800 ILE A CA 1
ATOM 6478 C C . ILE A 1 800 ? 2.281 -60.625 -2.627 1 96.56 800 ILE A C 1
ATOM 6480 O O . ILE A 1 800 ? 2.445 -60.906 -3.812 1 96.56 800 ILE A O 1
ATOM 6484 N N . SER A 1 801 ? 1.107 -60.188 -2.217 1 97 801 SER A N 1
ATOM 6485 C CA . SER A 1 801 ? -0.043 -59.938 -3.084 1 97 801 SER A CA 1
ATOM 6486 C C . SER A 1 801 ? -0.497 -58.5 -3.016 1 97 801 SER A C 1
ATOM 6488 O O . SER A 1 801 ? -1.452 -58.156 -2.307 1 97 801 SER A O 1
ATOM 6490 N N . PRO A 1 802 ? 0.188 -57.688 -3.773 1 96.31 802 PRO A N 1
ATOM 6491 C CA . PRO A 1 802 ? -0.233 -56.281 -3.793 1 96.31 802 PRO A CA 1
ATOM 6492 C C . PRO A 1 802 ? -1.69 -56.125 -4.215 1 96.31 802 PRO A C 1
ATOM 6494 O O . PRO A 1 802 ? -2.066 -56.531 -5.32 1 96.31 802 PRO A O 1
ATOM 6497 N N . ALA A 1 803 ? -2.531 -55.531 -3.334 1 96.5 803 ALA A N 1
ATOM 6498 C CA . ALA A 1 803 ? -3.928 -55.219 -3.643 1 96.5 803 ALA A CA 1
ATOM 6499 C C . ALA A 1 803 ? -4.047 -53.969 -4.484 1 96.5 803 ALA A C 1
ATOM 6501 O O . ALA A 1 803 ? -3.094 -53.188 -4.59 1 96.5 803 ALA A O 1
ATOM 6502 N N . ALA A 1 804 ? -5.191 -53.844 -5.145 1 96.62 804 ALA A N 1
ATOM 6503 C CA . ALA A 1 804 ? -5.461 -52.656 -5.949 1 96.62 804 ALA A CA 1
ATOM 6504 C C . ALA A 1 804 ? -5.586 -51.438 -5.07 1 96.62 804 ALA A C 1
ATOM 6506 O O . ALA A 1 804 ? -6.285 -51.438 -4.055 1 96.62 804 ALA A O 1
ATOM 6507 N N . ASN A 1 805 ? -4.867 -50.406 -5.508 1 97.31 805 ASN A N 1
ATOM 6508 C CA . ASN A 1 805 ? -4.914 -49.094 -4.832 1 97.31 805 ASN A CA 1
ATOM 6509 C C . ASN A 1 805 ? -4.711 -49.25 -3.328 1 97.31 805 ASN A C 1
ATOM 6511 O O . ASN A 1 805 ? -5.52 -48.75 -2.539 1 97.31 805 ASN A O 1
ATOM 6515 N N . ALA A 1 806 ? -3.623 -49.875 -3 1 97.12 806 ALA A N 1
ATOM 6516 C CA . ALA A 1 806 ? -3.357 -50.188 -1.599 1 97.12 806 ALA A CA 1
ATOM 6517 C C . ALA A 1 806 ? -1.869 -50.406 -1.361 1 97.12 806 ALA A C 1
ATOM 6519 O O . ALA A 1 806 ? -1.1 -50.562 -2.312 1 97.12 806 ALA A O 1
ATOM 6520 N N . LEU A 1 807 ? -1.516 -50.344 -0.144 1 97.38 807 LEU A N 1
ATOM 6521 C CA . LEU A 1 807 ? -0.185 -50.719 0.314 1 97.38 807 LEU A CA 1
ATOM 6522 C C . LEU A 1 807 ? -0.183 -52.156 0.841 1 97.38 807 LEU A C 1
ATOM 6524 O O . LEU A 1 807 ? -1.073 -52.562 1.603 1 97.38 807 LEU A O 1
ATOM 6528 N N . SER A 1 808 ? 0.75 -52.969 0.345 1 97.44 808 SER A N 1
ATOM 6529 C CA . SER A 1 808 ? 0.978 -54.312 0.863 1 97.44 808 SER A CA 1
ATOM 6530 C C . SER A 1 808 ? 2.387 -54.469 1.429 1 97.44 808 SER A C 1
ATOM 6532 O O . SER A 1 808 ? 3.348 -53.938 0.855 1 97.44 808 SER A O 1
ATOM 6534 N N . THR A 1 809 ? 2.512 -55.094 2.557 1 95.81 809 THR A N 1
ATOM 6535 C CA . THR A 1 809 ? 3.818 -55.25 3.184 1 95.81 809 THR A CA 1
ATOM 6536 C C . THR A 1 809 ? 4.172 -56.719 3.354 1 95.81 809 THR A C 1
ATOM 6538 O O . THR A 1 809 ? 3.281 -57.594 3.436 1 95.81 809 THR A O 1
ATOM 6541 N N . ALA A 1 810 ? 5.41 -56.969 3.314 1 94.56 810 ALA A N 1
ATOM 6542 C CA . ALA A 1 810 ? 5.957 -58.312 3.582 1 94.56 810 ALA A CA 1
ATOM 6543 C C . ALA A 1 810 ? 6.84 -58.281 4.828 1 94.56 810 ALA A C 1
ATOM 6545 O O . ALA A 1 810 ? 6.688 -57.438 5.695 1 94.56 810 ALA A O 1
ATOM 6546 N N . GLU A 1 811 ? 7.758 -59.219 4.941 1 92.44 811 GLU A N 1
ATOM 6547 C CA . GLU A 1 811 ? 8.539 -59.406 6.16 1 92.44 811 GLU A CA 1
ATOM 6548 C C . GLU A 1 811 ? 9.695 -58.406 6.23 1 92.44 811 GLU A C 1
ATOM 6550 O O . GLU A 1 811 ? 10.039 -57.781 5.23 1 92.44 811 GLU A O 1
ATOM 6555 N N . GLU A 1 812 ? 10.164 -58.25 7.395 1 95.62 812 GLU A N 1
ATOM 6556 C CA . GLU A 1 812 ? 11.398 -57.5 7.621 1 95.62 812 GLU A CA 1
ATOM 6557 C C . GLU A 1 812 ? 12.609 -58.25 7.055 1 95.62 812 GLU A C 1
ATOM 6559 O O . GLU A 1 812 ? 12.703 -59.469 7.16 1 95.62 812 GLU A O 1
ATOM 6564 N N . VAL A 1 813 ? 13.453 -57.469 6.391 1 96 813 VAL A N 1
ATOM 6565 C CA . VAL A 1 813 ? 14.703 -58.031 5.891 1 96 813 VAL A CA 1
ATOM 6566 C C . VAL A 1 813 ? 15.883 -57.219 6.453 1 96 813 VAL A C 1
ATOM 6568 O O . VAL A 1 813 ? 15.93 -56 6.328 1 96 813 VAL A O 1
ATOM 6571 N N . ILE A 1 814 ? 16.812 -57.938 7.051 1 93.5 814 ILE A N 1
ATOM 6572 C CA . ILE A 1 814 ? 18.016 -57.344 7.613 1 93.5 814 ILE A CA 1
ATOM 6573 C C . ILE A 1 814 ? 19.25 -57.875 6.887 1 93.5 814 ILE A C 1
ATOM 6575 O O . ILE A 1 814 ? 19.422 -59.094 6.754 1 93.5 814 ILE A O 1
ATOM 6579 N N . ILE A 1 815 ? 20.031 -57 6.375 1 94.38 815 ILE A N 1
ATOM 6580 C CA . ILE A 1 815 ? 21.281 -57.375 5.727 1 94.38 815 ILE A CA 1
ATOM 6581 C C . ILE A 1 815 ? 22.234 -57.969 6.762 1 94.38 815 ILE A C 1
ATOM 6583 O O . ILE A 1 815 ? 22.438 -57.375 7.824 1 94.38 815 ILE A O 1
ATOM 6587 N N . PRO A 1 816 ? 22.891 -59.031 6.461 1 93.25 816 PRO A N 1
ATOM 6588 C CA . PRO A 1 816 ? 23.828 -59.656 7.398 1 93.25 816 PRO A CA 1
ATOM 6589 C C . PRO A 1 816 ? 24.938 -58.719 7.828 1 93.25 816 PRO A C 1
ATOM 6591 O O . PRO A 1 816 ? 25.453 -57.938 7.008 1 93.25 816 PRO A O 1
ATOM 6594 N N . GLN A 1 817 ? 25.438 -58.812 9.062 1 90 817 GLN A N 1
ATOM 6595 C CA . GLN A 1 817 ? 26.375 -57.875 9.68 1 90 817 GLN A CA 1
ATOM 6596 C C . GLN A 1 817 ? 27.766 -58 9.047 1 90 817 GLN A C 1
ATOM 6598 O O . GLN A 1 817 ? 28.562 -57.062 9.102 1 90 817 GLN A O 1
ATOM 6603 N N . ASP A 1 818 ? 28.109 -59.062 8.5 1 89.88 818 ASP A N 1
ATOM 6604 C CA . ASP A 1 818 ? 29.422 -59.281 7.918 1 89.88 818 ASP A CA 1
ATOM 6605 C C . ASP A 1 818 ? 29.562 -58.531 6.598 1 89.88 818 ASP A C 1
ATOM 6607 O O . ASP A 1 818 ? 30.688 -58.375 6.082 1 89.88 818 ASP A O 1
ATOM 6611 N N . ILE A 1 819 ? 28.516 -58.062 6.141 1 91.69 819 ILE A N 1
ATOM 6612 C CA . ILE A 1 819 ? 28.562 -57.219 4.953 1 91.69 819 ILE A CA 1
ATOM 6613 C C . ILE A 1 819 ? 28.75 -55.75 5.371 1 91.69 819 ILE A C 1
ATOM 6615 O O . ILE A 1 819 ? 27.781 -55.031 5.633 1 91.69 819 ILE A O 1
ATOM 6619 N N . ASP A 1 820 ? 29.969 -55.25 5.406 1 84.19 820 ASP A N 1
ATOM 6620 C CA . ASP A 1 820 ? 30.266 -53.938 5.984 1 84.19 820 ASP A CA 1
ATOM 6621 C C . ASP A 1 820 ? 30.812 -53 4.93 1 84.19 820 ASP A C 1
ATOM 6623 O O . ASP A 1 820 ? 31.234 -51.875 5.254 1 84.19 820 ASP A O 1
ATOM 6627 N N . LYS A 1 821 ? 30.797 -53.375 3.703 1 90.19 821 LYS A N 1
ATOM 6628 C CA . LYS A 1 821 ? 31.25 -52.531 2.602 1 90.19 821 LYS A CA 1
ATOM 6629 C C . LYS A 1 821 ? 30.062 -52 1.812 1 90.19 821 LYS A C 1
ATOM 6631 O O . LYS A 1 821 ? 28.906 -52.312 2.104 1 90.19 821 LYS A O 1
ATOM 6636 N N . LEU A 1 822 ? 30.406 -51.062 0.894 1 94.75 822 LEU A N 1
ATOM 6637 C CA . LEU A 1 822 ? 29.391 -50.562 -0.019 1 94.75 822 LEU A CA 1
ATOM 6638 C C . LEU A 1 822 ? 28.828 -51.719 -0.877 1 94.75 822 LEU A C 1
ATOM 6640 O O . LEU A 1 822 ? 29.594 -52.469 -1.471 1 94.75 822 LEU A O 1
ATOM 6644 N N . VAL A 1 823 ? 27.531 -51.875 -0.881 1 96.75 823 VAL A N 1
ATOM 6645 C CA . VAL A 1 823 ? 26.875 -52.906 -1.671 1 96.75 823 VAL A CA 1
ATOM 6646 C C . VAL A 1 823 ? 25.672 -52.312 -2.402 1 96.75 823 VAL A C 1
ATOM 6648 O O . VAL A 1 823 ? 25.188 -51.219 -2.055 1 96.75 823 VAL A O 1
ATOM 6651 N N . LEU A 1 824 ? 25.25 -52.938 -3.467 1 97.38 824 LEU A N 1
ATOM 6652 C CA . LEU A 1 824 ? 23.984 -52.656 -4.148 1 97.38 824 LEU A CA 1
ATOM 6653 C C . LEU A 1 824 ? 22.891 -53.594 -3.713 1 97.38 824 LEU A C 1
ATOM 6655 O O . LEU A 1 824 ? 23.031 -54.812 -3.84 1 97.38 824 LEU A O 1
ATOM 6659 N N . VAL A 1 825 ? 21.906 -53.062 -3.127 1 98.06 825 VAL A N 1
ATOM 6660 C CA . VAL A 1 825 ? 20.703 -53.844 -2.791 1 98.06 825 VAL A CA 1
ATOM 6661 C C . VAL A 1 825 ? 19.672 -53.688 -3.9 1 98.06 825 VAL A C 1
ATOM 6663 O O . VAL A 1 825 ? 19.219 -52.594 -4.195 1 98.06 825 VAL A O 1
ATOM 6666 N N . ARG A 1 826 ? 19.219 -54.75 -4.492 1 98.5 826 ARG A N 1
ATOM 6667 C CA . ARG A 1 826 ? 18.219 -54.719 -5.543 1 98.5 826 ARG A CA 1
ATOM 6668 C C . ARG A 1 826 ? 16.938 -55.438 -5.098 1 98.5 826 ARG A C 1
ATOM 6670 O O . ARG A 1 826 ? 16.984 -56.625 -4.719 1 98.5 826 ARG A O 1
ATOM 6677 N N . LEU A 1 827 ? 15.852 -54.719 -5.164 1 98.56 827 LEU A N 1
ATOM 6678 C CA . LEU A 1 827 ? 14.523 -55.312 -5.004 1 98.56 827 LEU A CA 1
ATOM 6679 C C . LEU A 1 827 ? 13.852 -55.531 -6.355 1 98.56 827 LEU A C 1
ATOM 6681 O O . LEU A 1 827 ? 13.953 -54.688 -7.246 1 98.56 827 LEU A O 1
ATOM 6685 N N . GLN A 1 828 ? 13.211 -56.656 -6.492 1 98.19 828 GLN A N 1
ATOM 6686 C CA . GLN A 1 828 ? 12.414 -56.938 -7.684 1 98.19 828 GLN A CA 1
ATOM 6687 C C . GLN A 1 828 ? 11.039 -57.5 -7.305 1 98.19 828 GLN A C 1
ATOM 6689 O O . GLN A 1 828 ? 10.922 -58.25 -6.352 1 98.19 828 GLN A O 1
ATOM 6694 N N . LEU A 1 829 ? 10.078 -57.062 -7.949 1 98.38 829 LEU A N 1
ATOM 6695 C CA . LEU A 1 829 ? 8.727 -57.594 -7.855 1 98.38 829 LEU A CA 1
ATOM 6696 C C . LEU A 1 829 ? 8.305 -58.219 -9.188 1 98.38 829 LEU A C 1
ATOM 6698 O O . LEU A 1 829 ? 8.297 -57.531 -10.219 1 98.38 829 LEU A O 1
ATOM 6702 N N . LYS A 1 830 ? 8.023 -59.5 -9.188 1 97.81 830 LYS A N 1
ATOM 6703 C CA . LYS A 1 830 ? 7.512 -60.219 -10.359 1 97.81 830 LYS A CA 1
ATOM 6704 C C . LYS A 1 830 ? 6.098 -60.719 -10.117 1 97.81 830 LYS A C 1
ATOM 6706 O O . LYS A 1 830 ? 5.766 -61.125 -9 1 97.81 830 LYS A O 1
ATOM 6711 N N . ASP A 1 831 ? 5.32 -60.656 -11.117 1 96.75 831 ASP A N 1
ATOM 6712 C CA . ASP A 1 831 ? 3.986 -61.219 -10.961 1 96.75 831 ASP A CA 1
ATOM 6713 C C . ASP A 1 831 ? 4.035 -62.75 -10.977 1 96.75 831 ASP A C 1
ATOM 6715 O O . ASP A 1 831 ? 5.117 -63.344 -11.008 1 96.75 831 ASP A O 1
ATOM 6719 N N . SER A 1 832 ? 2.889 -63.375 -10.891 1 94.62 832 SER A N 1
ATOM 6720 C CA . SER A 1 832 ? 2.805 -64.812 -10.773 1 94.62 832 SER A CA 1
ATOM 6721 C C . SER A 1 832 ? 3.311 -65.5 -12.031 1 94.62 832 SER A C 1
ATOM 6723 O O . SER A 1 832 ? 3.682 -66.688 -12 1 94.62 832 SER A O 1
ATOM 6725 N N . LYS A 1 833 ? 3.396 -64.75 -13.141 1 95.81 833 LYS A N 1
ATOM 6726 C CA . LYS A 1 833 ? 3.863 -65.312 -14.406 1 95.81 833 LYS A CA 1
ATOM 6727 C C . LYS A 1 833 ? 5.344 -65 -14.625 1 95.81 833 LYS A C 1
ATOM 6729 O O . LYS A 1 833 ? 5.918 -65.438 -15.641 1 95.81 833 LYS A O 1
ATOM 6734 N N . GLY A 1 834 ? 5.895 -64.312 -13.711 1 94.88 834 GLY A N 1
ATOM 6735 C CA . GLY A 1 834 ? 7.32 -64.062 -13.781 1 94.88 834 GLY A CA 1
ATOM 6736 C C . GLY A 1 834 ? 7.645 -62.719 -14.445 1 94.88 834 GLY A C 1
ATOM 6737 O O . GLY A 1 834 ? 8.812 -62.375 -14.602 1 94.88 834 GLY A O 1
ATOM 6738 N N . GLN A 1 835 ? 6.637 -62.031 -14.789 1 95.81 835 GLN A N 1
ATOM 6739 C CA . GLN A 1 835 ? 6.859 -60.719 -15.391 1 95.81 835 GLN A CA 1
ATOM 6740 C C . GLN A 1 835 ? 7.316 -59.719 -14.352 1 95.81 835 GLN A C 1
ATOM 6742 O O . GLN A 1 835 ? 6.727 -59.625 -13.273 1 95.81 835 GLN A O 1
ATOM 6747 N N . LEU A 1 836 ? 8.344 -58.938 -14.727 1 96.31 836 LEU A N 1
ATOM 6748 C CA . LEU A 1 836 ? 8.883 -57.938 -13.82 1 96.31 836 LEU A CA 1
ATOM 6749 C C . LEU A 1 836 ? 7.941 -56.75 -13.719 1 96.31 836 LEU A C 1
ATOM 6751 O O . LEU A 1 836 ? 7.586 -56.125 -14.727 1 96.31 836 LEU A O 1
ATOM 6755 N N . LEU A 1 837 ? 7.484 -56.344 -12.484 1 96.5 837 LEU A N 1
ATOM 6756 C CA . LEU A 1 837 ? 6.57 -55.25 -12.234 1 96.5 837 LEU A CA 1
ATOM 6757 C C . LEU A 1 837 ? 7.328 -54.031 -11.742 1 96.5 837 LEU A C 1
ATOM 6759 O O . LEU A 1 837 ? 6.926 -52.875 -12.016 1 96.5 837 LEU A O 1
ATOM 6763 N N . SER A 1 838 ? 8.312 -54.281 -10.977 1 97.81 838 SER A N 1
ATOM 6764 C CA . SER A 1 838 ? 9.062 -53.188 -10.367 1 97.81 838 SER A CA 1
ATOM 6765 C C . SER A 1 838 ? 10.469 -53.625 -9.984 1 97.81 838 SER A C 1
ATOM 6767 O O . SER A 1 838 ? 10.672 -54.781 -9.555 1 97.81 838 SER A O 1
ATOM 6769 N N . VAL A 1 839 ? 11.453 -52.844 -10.203 1 98 839 VAL A N 1
ATOM 6770 C CA . VAL A 1 839 ? 12.828 -53 -9.734 1 98 839 VAL A CA 1
ATOM 6771 C C . VAL A 1 839 ? 13.281 -51.719 -9.023 1 98 839 VAL A C 1
ATOM 6773 O O . VAL A 1 839 ? 12.992 -50.625 -9.469 1 98 839 VAL A O 1
ATOM 6776 N N . ASN A 1 840 ? 13.898 -51.844 -7.887 1 98.44 840 ASN A N 1
ATOM 6777 C CA . ASN A 1 840 ? 14.367 -50.719 -7.09 1 98.44 840 ASN A CA 1
ATOM 6778 C C . ASN A 1 840 ? 15.734 -51 -6.469 1 98.44 840 ASN A C 1
ATOM 6780 O O . ASN A 1 840 ? 15.906 -52 -5.762 1 98.44 840 ASN A O 1
ATOM 6784 N N . ASP A 1 841 ? 16.734 -50.188 -6.75 1 98.06 841 ASP A N 1
ATOM 6785 C CA . ASP A 1 841 ? 18.094 -50.344 -6.285 1 98.06 841 ASP A CA 1
ATOM 6786 C C . ASP A 1 841 ? 18.438 -49.375 -5.176 1 98.06 841 ASP A C 1
ATOM 6788 O O . ASP A 1 841 ? 18.109 -48.188 -5.281 1 98.06 841 ASP A O 1
ATOM 6792 N N . TYR A 1 842 ? 19.031 -49.844 -4.102 1 97.75 842 TYR A N 1
ATOM 6793 C CA . TYR A 1 842 ? 19.562 -49 -3.041 1 97.75 842 TYR A CA 1
ATOM 6794 C C . TYR A 1 842 ? 21.062 -49.25 -2.854 1 97.75 842 TYR A C 1
ATOM 6796 O O . TYR A 1 842 ? 21.5 -50.375 -2.775 1 97.75 842 TYR A O 1
ATOM 6804 N N . TRP A 1 843 ? 21.828 -48.156 -2.881 1 96.5 843 TRP A N 1
ATOM 6805 C CA . TRP A 1 843 ? 23.203 -48.25 -2.406 1 96.5 843 TRP A CA 1
ATOM 6806 C C . TRP A 1 843 ? 23.25 -48.219 -0.884 1 96.5 843 TRP A C 1
ATOM 6808 O O . TRP A 1 843 ? 22.672 -47.312 -0.262 1 96.5 843 TRP A O 1
ATOM 6818 N N . TYR A 1 844 ? 23.844 -49.219 -0.323 1 95.31 844 TYR A N 1
ATOM 6819 C CA . TYR A 1 844 ? 23.859 -49.406 1.122 1 95.31 844 TYR A CA 1
ATOM 6820 C C . TYR A 1 844 ? 25.281 -49.5 1.65 1 95.31 844 TYR A C 1
ATOM 6822 O O . TYR A 1 844 ? 26.094 -50.25 1.134 1 95.31 844 TYR A O 1
ATOM 6830 N N . GLU A 1 845 ? 25.625 -48.656 2.564 1 92.44 845 GLU A N 1
ATOM 6831 C CA . GLU A 1 845 ? 26.891 -48.688 3.305 1 92.44 845 GLU A CA 1
ATOM 6832 C C . GLU A 1 845 ? 26.656 -48.406 4.789 1 92.44 845 GLU A C 1
ATOM 6834 O O . GLU A 1 845 ? 26.703 -47.25 5.227 1 92.44 845 GLU A O 1
ATOM 6839 N N . LYS A 1 846 ? 26.484 -49.406 5.691 1 87.06 846 LYS A N 1
ATOM 6840 C CA . LYS A 1 846 ? 26.141 -49.312 7.105 1 87.06 846 LYS A CA 1
ATOM 6841 C C . LYS A 1 846 ? 24.859 -48.531 7.312 1 87.06 846 LYS A C 1
ATOM 6843 O O . LYS A 1 846 ? 24.703 -47.844 8.312 1 87.06 846 LYS A O 1
ATOM 6848 N N . GLY A 1 847 ? 24.078 -48.531 6.309 1 90.19 847 GLY A N 1
ATOM 6849 C CA . GLY A 1 847 ? 22.812 -47.812 6.316 1 90.19 847 GLY A CA 1
ATOM 6850 C C . GLY A 1 847 ? 22.5 -47.125 4.996 1 90.19 847 GLY A C 1
ATOM 6851 O O . GLY A 1 847 ? 23.375 -47 4.137 1 90.19 847 GLY A O 1
ATOM 6852 N N . LEU A 1 848 ? 21.312 -46.75 4.84 1 92.19 848 LEU A N 1
ATOM 6853 C CA . LEU A 1 848 ? 20.891 -45.969 3.664 1 92.19 848 LEU A CA 1
ATOM 6854 C C . LEU A 1 848 ? 21.141 -44.5 3.863 1 92.19 848 LEU A C 1
ATOM 6856 O O . LEU A 1 848 ? 20.984 -43.969 4.973 1 92.19 848 LEU A O 1
ATOM 6860 N N . SER A 1 849 ? 21.609 -43.781 2.816 1 92.62 849 SER A N 1
ATOM 6861 C CA . SER A 1 849 ? 21.844 -42.344 2.846 1 92.62 849 SER A CA 1
ATOM 6862 C C . SER A 1 849 ? 21.656 -41.719 1.467 1 92.62 849 SER A C 1
ATOM 6864 O O . SER A 1 849 ? 21.641 -42.438 0.459 1 92.62 849 SER A O 1
ATOM 6866 N N . CYS A 1 850 ? 21.516 -40.406 1.486 1 92.75 850 CYS A N 1
ATOM 6867 C CA . CYS A 1 850 ? 21.375 -39.719 0.222 1 92.75 850 CYS A CA 1
ATOM 6868 C C . CYS A 1 850 ? 22.703 -39.656 -0.521 1 92.75 850 CYS A C 1
ATOM 6870 O O . CYS A 1 850 ? 22.734 -39.469 -1.737 1 92.75 850 CYS A O 1
ATOM 6872 N N . ALA A 1 851 ? 23.781 -39.812 0.236 1 92.44 851 ALA A N 1
ATOM 6873 C CA . ALA A 1 851 ? 25.109 -39.656 -0.335 1 92.44 851 ALA A CA 1
ATOM 6874 C C . ALA A 1 851 ? 26.078 -40.688 0.234 1 92.44 851 ALA A C 1
ATOM 6876 O O . ALA A 1 851 ? 27 -40.312 0.974 1 92.44 851 ALA A O 1
ATOM 6877 N N . PRO A 1 852 ? 25.984 -41.875 -0.203 1 91.12 852 PRO A N 1
ATOM 6878 C CA . PRO A 1 852 ? 27 -42.812 0.266 1 91.12 852 PRO A CA 1
ATOM 6879 C C . PRO A 1 852 ? 28.406 -42.438 -0.157 1 91.12 852 PRO A C 1
ATOM 6881 O O . PRO A 1 852 ? 28.703 -42.344 -1.354 1 91.12 852 PRO A O 1
ATOM 6884 N N . VAL A 1 853 ? 29.25 -42.312 0.784 1 90.25 853 VAL A N 1
ATOM 6885 C CA . VAL A 1 853 ? 30.578 -41.719 0.585 1 90.25 853 VAL A CA 1
ATOM 6886 C C . VAL A 1 853 ? 31.391 -42.562 -0.377 1 90.25 853 VAL A C 1
ATOM 6888 O O . VAL A 1 853 ? 32 -42.062 -1.312 1 90.25 853 VAL A O 1
ATOM 6891 N N . SER A 1 854 ? 31.375 -43.875 -0.219 1 91.25 854 SER A N 1
ATOM 6892 C CA . SER A 1 854 ? 32.25 -44.781 -0.983 1 91.25 854 SER A CA 1
ATOM 6893 C C . SER A 1 854 ? 31.766 -44.875 -2.43 1 91.25 854 SER A C 1
ATOM 6895 O O . SER A 1 854 ? 32.5 -45.344 -3.293 1 91.25 854 SER A O 1
ATOM 6897 N N . LEU A 1 855 ? 30.578 -44.5 -2.631 1 91 855 LEU A N 1
ATOM 6898 C CA . LEU A 1 855 ? 30.047 -44.531 -3.988 1 91 855 LEU A CA 1
ATOM 6899 C C . LEU A 1 855 ? 30.844 -43.625 -4.906 1 91 855 LEU A C 1
ATOM 6901 O O . LEU A 1 855 ? 30.953 -43.875 -6.105 1 91 855 LEU A O 1
ATOM 6905 N N . GLY A 1 856 ? 31.391 -42.656 -4.336 1 87.31 856 GLY A N 1
ATOM 6906 C CA . GLY A 1 856 ? 32.188 -41.719 -5.098 1 87.31 856 GLY A CA 1
ATOM 6907 C C . GLY A 1 856 ? 33.5 -42.312 -5.629 1 87.31 856 GLY A C 1
ATOM 6908 O O . GLY A 1 856 ? 34.125 -41.75 -6.52 1 87.31 856 GLY A O 1
ATOM 6909 N N . SER A 1 857 ? 33.781 -43.406 -5.133 1 83.44 857 SER A N 1
ATOM 6910 C CA . SER A 1 857 ? 35.062 -44.031 -5.527 1 83.44 857 SER A CA 1
ATOM 6911 C C . SER A 1 857 ? 34.812 -45.188 -6.52 1 83.44 857 SER A C 1
ATOM 6913 O O . SER A 1 857 ? 35.781 -45.812 -6.969 1 83.44 857 SER A O 1
ATOM 6915 N N . VAL A 1 858 ? 33.625 -45.406 -6.82 1 87.94 858 VAL A N 1
ATOM 6916 C CA . VAL A 1 858 ? 33.281 -46.406 -7.809 1 87.94 858 VAL A CA 1
ATOM 6917 C C . VAL A 1 858 ? 33.562 -45.875 -9.211 1 87.94 858 VAL A C 1
ATOM 6919 O O . VAL A 1 858 ? 32.875 -44.969 -9.695 1 87.94 858 VAL A O 1
ATOM 6922 N N . GLY A 1 859 ? 34.562 -46.375 -9.891 1 85.69 859 GLY A N 1
ATOM 6923 C CA . GLY A 1 859 ? 34.969 -45.875 -11.195 1 85.69 859 GLY A CA 1
ATOM 6924 C C . GLY A 1 859 ? 34.062 -46.312 -12.312 1 85.69 859 GLY A C 1
ATOM 6925 O O . GLY A 1 859 ? 33.281 -47.281 -12.156 1 85.69 859 GLY A O 1
ATOM 6926 N N . PRO A 1 860 ? 34.125 -45.656 -13.445 1 89.94 860 PRO A N 1
ATOM 6927 C CA . PRO A 1 860 ? 33.312 -46.062 -14.609 1 89.94 860 PRO A CA 1
ATOM 6928 C C . PRO A 1 860 ? 33.75 -47.438 -15.164 1 89.94 860 PRO A C 1
ATOM 6930 O O . PRO A 1 860 ? 34.875 -47.875 -14.914 1 89.94 860 PRO A O 1
ATOM 6933 N N . VAL A 1 861 ? 32.812 -48 -15.875 1 93.75 861 VAL A N 1
ATOM 6934 C CA . VAL A 1 861 ? 33.062 -49.312 -16.5 1 93.75 861 VAL A CA 1
ATOM 6935 C C . VAL A 1 861 ? 32.75 -49.219 -18 1 93.75 861 VAL A C 1
ATOM 6937 O O . VAL A 1 861 ? 32.219 -48.188 -18.469 1 93.75 861 VAL A O 1
ATOM 6940 N N . HIS A 1 862 ? 33.156 -50.25 -18.641 1 92.81 862 HIS A N 1
ATOM 6941 C CA . HIS A 1 862 ? 32.875 -50.281 -20.078 1 92.81 862 HIS A CA 1
ATOM 6942 C C . HIS A 1 862 ? 31.422 -50.719 -20.328 1 92.81 862 HIS A C 1
ATOM 6944 O O . HIS A 1 862 ? 31.016 -51.812 -19.875 1 92.81 862 HIS A O 1
ATOM 6950 N N . LEU A 1 863 ? 30.688 -49.875 -21 1 94.69 863 LEU A N 1
ATOM 6951 C CA . LEU A 1 863 ? 29.312 -50.156 -21.391 1 94.69 863 LEU A CA 1
ATOM 6952 C C . LEU A 1 863 ? 29.188 -50.25 -22.922 1 94.69 863 LEU A C 1
ATOM 6954 O O . LEU A 1 863 ? 29.906 -49.562 -23.641 1 94.69 863 LEU A O 1
ATOM 6958 N N . GLN A 1 864 ? 28.391 -51.156 -23.359 1 94.25 864 GLN A N 1
ATOM 6959 C CA . GLN A 1 864 ? 28.047 -51.25 -24.766 1 94.25 864 GLN A CA 1
ATOM 6960 C C . GLN A 1 864 ? 26.625 -50.812 -25.031 1 94.25 864 GLN A C 1
ATOM 6962 O O . GLN A 1 864 ? 25.703 -51.094 -24.266 1 94.25 864 GLN A O 1
ATOM 6967 N N . ALA A 1 865 ? 26.484 -49.969 -26.047 1 94 865 ALA A N 1
ATOM 6968 C CA . ALA A 1 865 ? 25.156 -49.469 -26.406 1 94 865 ALA A CA 1
ATOM 6969 C C . ALA A 1 865 ? 24.812 -49.812 -27.859 1 94 865 ALA A C 1
ATOM 6971 O O . ALA A 1 865 ? 25.672 -49.719 -28.734 1 94 865 ALA A O 1
ATOM 6972 N N . SER A 1 866 ? 23.672 -50.344 -28.094 1 92.5 866 SER A N 1
ATOM 6973 C CA . SER A 1 866 ? 23.062 -50.469 -29.406 1 92.5 866 SER A CA 1
ATOM 6974 C C . SER A 1 866 ? 21.812 -49.625 -29.531 1 92.5 866 SER A C 1
ATOM 6976 O O . SER A 1 866 ? 20.953 -49.656 -28.656 1 92.5 866 SER A O 1
ATOM 6978 N N . VAL A 1 867 ? 21.766 -48.844 -30.516 1 91.69 867 VAL A N 1
ATOM 6979 C CA . VAL A 1 867 ? 20.688 -47.875 -30.656 1 91.69 867 VAL A CA 1
ATOM 6980 C C . VAL A 1 867 ? 19.875 -48.188 -31.906 1 91.69 867 VAL A C 1
ATOM 6982 O O . VAL A 1 867 ? 20.438 -48.406 -33 1 91.69 867 VAL A O 1
ATOM 6985 N N . LYS A 1 868 ? 18.625 -48.344 -31.734 1 87.75 868 LYS A N 1
ATOM 6986 C CA . LYS A 1 868 ? 17.688 -48.438 -32.844 1 87.75 868 LYS A CA 1
ATOM 6987 C C . LYS A 1 868 ? 16.75 -47.25 -32.906 1 87.75 868 LYS A C 1
ATOM 6989 O O . LYS A 1 868 ? 16.094 -46.906 -31.922 1 87.75 868 LYS A O 1
ATOM 6994 N N . ARG A 1 869 ? 16.719 -46.625 -34.031 1 85.69 869 ARG A N 1
ATOM 6995 C CA . ARG A 1 869 ? 15.852 -45.469 -34.188 1 85.69 869 ARG A CA 1
ATOM 6996 C C . ARG A 1 869 ? 14.555 -45.844 -34.875 1 85.69 869 ARG A C 1
ATOM 6998 O O . ARG A 1 869 ? 14.562 -46.625 -35.844 1 85.69 869 ARG A O 1
ATOM 7005 N N . LYS A 1 870 ? 13.531 -45.5 -34.25 1 82.19 870 LYS A N 1
ATOM 7006 C CA . LYS A 1 870 ? 12.211 -45.656 -34.875 1 82.19 870 LYS A CA 1
ATOM 7007 C C . LYS A 1 870 ? 11.602 -44.281 -35.188 1 82.19 870 LYS A C 1
ATOM 7009 O O . LYS A 1 870 ? 11.32 -43.5 -34.281 1 82.19 870 LYS A O 1
ATOM 7014 N N . MET A 1 871 ? 11.57 -43.906 -36.469 1 77.19 871 MET A N 1
ATOM 7015 C CA . MET A 1 871 ? 11.023 -42.625 -36.875 1 77.19 871 MET A CA 1
ATOM 7016 C C . MET A 1 871 ? 9.82 -42.812 -37.812 1 77.19 871 MET A C 1
ATOM 7018 O O . MET A 1 871 ? 9.922 -43.5 -38.812 1 77.19 871 MET A O 1
ATOM 7022 N N . ASN A 1 872 ? 8.727 -42.594 -37.312 1 70.31 872 ASN A N 1
ATOM 7023 C CA . ASN A 1 872 ? 7.559 -42.438 -38.156 1 70.31 872 ASN A CA 1
ATOM 7024 C C . ASN A 1 872 ? 6.906 -41.062 -38 1 70.31 872 ASN A C 1
ATOM 7026 O O . ASN A 1 872 ? 7.461 -40.188 -37.344 1 70.31 872 ASN A O 1
ATOM 7030 N N . ALA A 1 873 ? 5.855 -40.844 -38.812 1 61.75 873 ALA A N 1
ATOM 7031 C CA . ALA A 1 873 ? 5.207 -39.531 -38.844 1 61.75 873 ALA A CA 1
ATOM 7032 C C . ALA A 1 873 ? 4.805 -39.062 -37.438 1 61.75 873 ALA A C 1
ATOM 7034 O O . ALA A 1 873 ? 4.758 -37.875 -37.156 1 61.75 873 ALA A O 1
ATOM 7035 N N . LYS A 1 874 ? 4.68 -39.969 -36.562 1 65.38 874 LYS A N 1
ATOM 7036 C CA . LYS A 1 874 ? 4.094 -39.594 -35.281 1 65.38 874 LYS A CA 1
ATOM 7037 C C . LYS A 1 874 ? 5.07 -39.844 -34.125 1 65.38 874 LYS A C 1
ATOM 7039 O O . LYS A 1 874 ? 4.852 -39.406 -33 1 65.38 874 LYS A O 1
ATOM 7044 N N . ASP A 1 875 ? 6.082 -40.562 -34.531 1 74.69 875 ASP A N 1
ATOM 7045 C CA . ASP A 1 875 ? 6.934 -41 -33.438 1 74.69 875 ASP A CA 1
ATOM 7046 C C . ASP A 1 875 ? 8.406 -40.875 -33.812 1 74.69 875 ASP A C 1
ATOM 7048 O O . ASP A 1 875 ? 8.812 -41.219 -34.906 1 74.69 875 ASP A O 1
ATOM 7052 N N . ASN A 1 876 ? 9.172 -40.125 -33.125 1 85.56 876 ASN A N 1
ATOM 7053 C CA . ASN A 1 876 ? 10.633 -40.062 -33.188 1 85.56 876 ASN A CA 1
ATOM 7054 C C . ASN A 1 876 ? 11.266 -40.594 -31.922 1 85.56 876 ASN A C 1
ATOM 7056 O O . ASN A 1 876 ? 11.391 -39.844 -30.938 1 85.56 876 ASN A O 1
ATOM 7060 N N . ARG A 1 877 ? 11.609 -41.906 -31.922 1 90.12 877 ARG A N 1
ATOM 7061 C CA . ARG A 1 877 ? 12.086 -42.531 -30.703 1 90.12 877 ARG A CA 1
ATOM 7062 C C . ARG A 1 877 ? 13.414 -43.25 -30.953 1 90.12 877 ARG A C 1
ATOM 7064 O O . ARG A 1 877 ? 13.672 -43.75 -32.062 1 90.12 877 ARG A O 1
ATOM 7071 N N . CYS A 1 878 ? 14.234 -43.25 -29.984 1 91 878 CYS A N 1
ATOM 7072 C CA . CYS A 1 878 ? 15.445 -44.062 -29.922 1 91 878 CYS A CA 1
ATOM 7073 C C . CYS A 1 878 ? 15.32 -45.156 -28.859 1 91 878 CYS A C 1
ATOM 7075 O O . CYS A 1 878 ? 15.031 -44.844 -27.703 1 91 878 CYS A O 1
ATOM 7077 N N . ILE A 1 879 ? 15.477 -46.375 -29.281 1 94.12 879 ILE A N 1
ATOM 7078 C CA . ILE A 1 879 ? 15.523 -47.5 -28.344 1 94.12 879 ILE A CA 1
ATOM 7079 C C . ILE A 1 879 ? 16.969 -47.906 -28.125 1 94.12 879 ILE A C 1
ATOM 7081 O O . ILE A 1 879 ? 17.656 -48.344 -29.062 1 94.12 879 ILE A O 1
ATOM 7085 N N . VAL A 1 880 ? 17.438 -47.844 -26.938 1 95.94 880 VAL A N 1
ATOM 7086 C CA . VAL A 1 880 ? 18.828 -48.125 -26.609 1 95.94 880 VAL A CA 1
ATOM 7087 C C . VAL A 1 880 ? 18.906 -49.375 -25.781 1 95.94 880 VAL A C 1
ATOM 7089 O O . VAL A 1 880 ? 18.219 -49.531 -24.766 1 95.94 880 VAL A O 1
ATOM 7092 N N . ASN A 1 881 ? 19.672 -50.281 -26.234 1 96.06 881 ASN A N 1
ATOM 7093 C CA . ASN A 1 881 ? 20.047 -51.438 -25.406 1 96.06 881 ASN A CA 1
ATOM 7094 C C . ASN A 1 881 ? 21.422 -51.219 -24.766 1 96.06 881 ASN A C 1
ATOM 7096 O O . ASN A 1 881 ? 22.438 -51.25 -25.453 1 96.06 881 ASN A O 1
ATOM 7100 N N . MET A 1 882 ? 21.453 -50.906 -23.516 1 95.31 882 MET A N 1
ATOM 7101 C CA . MET A 1 882 ? 22.688 -50.688 -22.766 1 95.31 882 MET A CA 1
ATOM 7102 C C . MET A 1 882 ? 23.109 -51.969 -22.031 1 95.31 882 MET A C 1
ATOM 7104 O O . MET A 1 882 ? 22.344 -52.562 -21.281 1 95.31 882 MET A O 1
ATOM 7108 N N . LYS A 1 883 ? 24.359 -52.344 -22.234 1 96.31 883 LYS A N 1
ATOM 7109 C CA . LYS A 1 883 ? 24.859 -53.562 -21.609 1 96.31 883 LYS A CA 1
ATOM 7110 C C . LYS A 1 883 ? 26.172 -53.312 -20.875 1 96.31 883 LYS A C 1
ATOM 7112 O O . LYS A 1 883 ? 27.047 -52.625 -21.391 1 96.31 883 LYS A O 1
ATOM 7117 N N . ASN A 1 884 ? 26.25 -53.812 -19.641 1 96.94 884 ASN A N 1
ATOM 7118 C CA . ASN A 1 884 ? 27.516 -53.812 -18.906 1 96.94 884 ASN A CA 1
ATOM 7119 C C . ASN A 1 884 ? 28.359 -55.031 -19.234 1 96.94 884 ASN A C 1
ATOM 7121 O O . ASN A 1 884 ? 28.062 -56.156 -18.781 1 96.94 884 ASN A O 1
ATOM 7125 N N . THR A 1 885 ? 29.453 -54.844 -19.922 1 95.25 885 THR A N 1
ATOM 7126 C CA . THR A 1 885 ? 30.297 -55.969 -20.328 1 95.25 885 THR A CA 1
ATOM 7127 C C . THR A 1 885 ? 31.516 -56.062 -19.422 1 95.25 885 THR A C 1
ATOM 7129 O O . THR A 1 885 ? 32.469 -56.812 -19.734 1 95.25 885 THR A O 1
ATOM 7132 N N . SER A 1 886 ? 31.5 -55.375 -18.438 1 94.25 886 SER A N 1
ATOM 7133 C CA . SER A 1 886 ? 32.625 -55.375 -17.516 1 94.25 886 SER A CA 1
ATOM 7134 C C . SER A 1 886 ? 32.344 -56.281 -16.328 1 94.25 886 SER A C 1
ATOM 7136 O O . SER A 1 886 ? 31.281 -56.875 -16.219 1 94.25 886 SER A O 1
ATOM 7138 N N . GLY A 1 887 ? 33.344 -56.406 -15.461 1 94.12 887 GLY A N 1
ATOM 7139 C CA . GLY A 1 887 ? 33.219 -57.25 -14.281 1 94.12 887 GLY A CA 1
ATOM 7140 C C . GLY A 1 887 ? 32.844 -56.469 -13.031 1 94.12 887 GLY A C 1
ATOM 7141 O O . GLY A 1 887 ? 32.844 -57.031 -11.93 1 94.12 887 GLY A O 1
ATOM 7142 N N . ARG A 1 888 ? 32.469 -55.219 -13.25 1 95.5 888 ARG A N 1
ATOM 7143 C CA . ARG A 1 888 ? 32.062 -54.375 -12.125 1 95.5 888 ARG A CA 1
ATOM 7144 C C . ARG A 1 888 ? 30.734 -53.688 -12.398 1 95.5 888 ARG A C 1
ATOM 7146 O O . ARG A 1 888 ? 30.312 -53.562 -13.555 1 95.5 888 ARG A O 1
ATOM 7153 N N . ILE A 1 889 ? 30.047 -53.219 -11.367 1 95.94 889 ILE A N 1
ATOM 7154 C CA . ILE A 1 889 ? 28.734 -52.594 -11.5 1 95.94 889 ILE A CA 1
ATOM 7155 C C . ILE A 1 889 ? 28.891 -51.219 -12.125 1 95.94 889 ILE A C 1
ATOM 7157 O O . ILE A 1 889 ? 29.812 -50.469 -11.781 1 95.94 889 ILE A O 1
ATOM 7161 N N . ALA A 1 890 ? 28.109 -50.906 -13.141 1 95.81 890 ALA A N 1
ATOM 7162 C CA . ALA A 1 890 ? 27.969 -49.531 -13.609 1 95.81 890 ALA A CA 1
ATOM 7163 C C . ALA A 1 890 ? 27 -48.75 -12.727 1 95.81 890 ALA A C 1
ATOM 7165 O O . ALA A 1 890 ? 25.859 -49.156 -12.523 1 95.81 890 ALA A O 1
ATOM 7166 N N . ALA A 1 891 ? 27.469 -47.656 -12.172 1 95.12 891 ALA A N 1
ATOM 7167 C CA . ALA A 1 891 ? 26.672 -46.906 -11.203 1 95.12 891 ALA A CA 1
ATOM 7168 C C . ALA A 1 891 ? 26.141 -45.594 -11.82 1 95.12 891 ALA A C 1
ATOM 7170 O O . ALA A 1 891 ? 26.891 -44.844 -12.453 1 95.12 891 ALA A O 1
ATOM 7171 N N . PHE A 1 892 ? 24.797 -45.344 -11.656 1 95.81 892 PHE A N 1
ATOM 7172 C CA . PHE A 1 892 ? 24.094 -44.125 -12.008 1 95.81 892 PHE A CA 1
ATOM 7173 C C . PHE A 1 892 ? 24.344 -43.75 -13.461 1 95.81 892 PHE A C 1
ATOM 7175 O O . PHE A 1 892 ? 24.875 -42.688 -13.758 1 95.81 892 PHE A O 1
ATOM 7182 N N . VAL A 1 893 ? 23.875 -44.5 -14.391 1 95.94 893 VAL A N 1
ATOM 7183 C CA . VAL A 1 893 ? 24.031 -44.344 -15.828 1 95.94 893 VAL A CA 1
ATOM 7184 C C . VAL A 1 893 ? 22.922 -43.406 -16.359 1 95.94 893 VAL A C 1
ATOM 7186 O O . VAL A 1 893 ? 21.75 -43.656 -16.109 1 95.94 893 VAL A O 1
ATOM 7189 N N . LYS A 1 894 ? 23.266 -42.375 -16.969 1 95.94 894 LYS A N 1
ATOM 7190 C CA . LYS A 1 894 ? 22.359 -41.406 -17.594 1 95.94 894 LYS A CA 1
ATOM 7191 C C . LYS A 1 894 ? 22.625 -41.312 -19.094 1 95.94 894 LYS A C 1
ATOM 7193 O O . LYS A 1 894 ? 23.781 -41.281 -19.531 1 95.94 894 LYS A O 1
ATOM 7198 N N . LEU A 1 895 ? 21.562 -41.312 -19.891 1 95.62 895 LEU A N 1
ATOM 7199 C CA . LEU A 1 895 ? 21.672 -41.188 -21.328 1 95.62 895 LEU A CA 1
ATOM 7200 C C . LEU A 1 895 ? 21.062 -39.875 -21.828 1 95.62 895 LEU A C 1
ATOM 7202 O O . LEU A 1 895 ? 20.031 -39.438 -21.328 1 95.62 895 LEU A O 1
ATOM 7206 N N . ASN A 1 896 ? 21.719 -39.281 -22.734 1 94.69 896 ASN A N 1
ATOM 7207 C CA . ASN A 1 896 ? 21.188 -38.156 -23.516 1 94.69 896 ASN A CA 1
ATOM 7208 C C . ASN A 1 896 ? 21.484 -38.312 -25 1 94.69 896 ASN A C 1
ATOM 7210 O O . ASN A 1 896 ? 22.609 -38.656 -25.391 1 94.69 896 ASN A O 1
ATOM 7214 N N . VAL A 1 897 ? 20.438 -38.094 -25.797 1 93.94 897 VAL A N 1
ATOM 7215 C CA . VAL A 1 897 ? 20.734 -37.875 -27.203 1 93.94 897 VAL A CA 1
ATOM 7216 C C . VAL A 1 897 ? 21.281 -36.469 -27.406 1 93.94 897 VAL A C 1
ATOM 7218 O O . VAL A 1 897 ? 20.703 -35.469 -26.906 1 93.94 897 VAL A O 1
ATOM 7221 N N . VAL A 1 898 ? 22.422 -36.344 -28.031 1 93.62 898 VAL A N 1
ATOM 7222 C CA . VAL A 1 898 ? 23.078 -35.062 -28.172 1 93.62 898 VAL A CA 1
ATOM 7223 C C . VAL A 1 898 ? 23.281 -34.719 -29.641 1 93.62 898 VAL A C 1
ATOM 7225 O O . VAL A 1 898 ? 23.297 -35.625 -30.484 1 93.62 898 VAL A O 1
ATOM 7228 N N . ASP A 1 899 ? 23.344 -33.469 -29.906 1 92.06 899 ASP A N 1
ATOM 7229 C CA . ASP A 1 899 ? 23.781 -33.031 -31.219 1 92.06 899 ASP A CA 1
ATOM 7230 C C . ASP A 1 899 ? 25.219 -33.438 -31.5 1 92.06 899 ASP A C 1
ATOM 7232 O O . ASP A 1 899 ? 26.109 -33.219 -30.688 1 92.06 899 ASP A O 1
ATOM 7236 N N . ALA A 1 900 ? 25.453 -33.906 -32.688 1 89.75 900 ALA A N 1
ATOM 7237 C CA . ALA A 1 900 ? 26.75 -34.5 -33 1 89.75 900 ALA A CA 1
ATOM 7238 C C . ALA A 1 900 ? 27.828 -33.406 -33.094 1 89.75 900 ALA A C 1
ATOM 7240 O O . ALA A 1 900 ? 29 -33.688 -32.875 1 89.75 900 ALA A O 1
ATOM 7241 N N . ILE A 1 901 ? 27.438 -32.312 -33.438 1 89.31 901 ILE A N 1
ATOM 7242 C CA . ILE A 1 901 ? 28.391 -31.234 -33.688 1 89.31 901 ILE A CA 1
ATOM 7243 C C . ILE A 1 901 ? 28.672 -30.484 -32.375 1 89.31 901 ILE A C 1
ATOM 7245 O O . ILE A 1 901 ? 29.812 -30.328 -31.969 1 89.31 901 ILE A O 1
ATOM 7249 N N . THR A 1 902 ? 27.641 -30.109 -31.656 1 89.56 902 THR A N 1
ATOM 7250 C CA . THR A 1 902 ? 27.797 -29.234 -30.5 1 89.56 902 THR A CA 1
ATOM 7251 C C . THR A 1 902 ? 27.938 -30.047 -29.219 1 89.56 902 THR A C 1
ATOM 7253 O O . THR A 1 902 ? 28.422 -29.531 -28.203 1 89.56 902 THR A O 1
ATOM 7256 N N . GLY A 1 903 ? 27.438 -31.25 -29.234 1 90.81 903 GLY A N 1
ATOM 7257 C CA . GLY A 1 903 ? 27.453 -32.094 -28.031 1 90.81 903 GLY A CA 1
ATOM 7258 C C . GLY A 1 903 ? 26.359 -31.719 -27.031 1 90.81 903 GLY A C 1
ATOM 7259 O O . GLY A 1 903 ? 26.281 -32.312 -25.953 1 90.81 903 GLY A O 1
ATOM 7260 N N . GLU A 1 904 ? 25.5 -30.781 -27.422 1 92.62 904 GLU A N 1
ATOM 7261 C CA . GLU A 1 904 ? 24.406 -30.359 -26.547 1 92.62 904 GLU A CA 1
ATOM 7262 C C . GLU A 1 904 ? 23.234 -31.328 -26.594 1 92.62 904 GLU A C 1
ATOM 7264 O O . GLU A 1 904 ? 22.891 -31.844 -27.656 1 92.62 904 GLU A O 1
ATOM 7269 N N . PRO A 1 905 ? 22.703 -31.594 -25.469 1 94.88 905 PRO A N 1
ATOM 7270 C CA . PRO A 1 905 ? 21.531 -32.469 -25.469 1 94.88 905 PRO A CA 1
ATOM 7271 C C . PRO A 1 905 ? 20.391 -31.938 -26.344 1 94.88 905 PRO A C 1
ATOM 7273 O O . PRO A 1 905 ? 20.141 -30.734 -26.359 1 94.88 905 PRO A O 1
ATOM 7276 N N . VAL A 1 906 ? 19.766 -32.875 -27.062 1 93.81 906 VAL A N 1
ATOM 7277 C CA . VAL A 1 906 ? 18.562 -32.531 -27.797 1 93.81 906 VAL A CA 1
ATOM 7278 C C . VAL A 1 906 ? 17.359 -32.531 -26.859 1 93.81 906 VAL A C 1
ATOM 7280 O O . VAL A 1 906 ? 16.984 -33.562 -26.312 1 93.81 906 VAL A O 1
ATOM 7283 N N . LEU A 1 907 ? 16.75 -31.438 -26.641 1 94.62 907 LEU A N 1
ATOM 7284 C CA . LEU A 1 907 ? 15.641 -31.281 -25.703 1 94.62 907 LEU A CA 1
ATOM 7285 C C . LEU A 1 907 ? 14.469 -30.562 -26.359 1 94.62 907 LEU A C 1
ATOM 7287 O O . LEU A 1 907 ? 14.656 -29.781 -27.297 1 94.62 907 LEU A O 1
ATOM 7291 N N . PRO A 1 908 ? 13.188 -30.781 -25.984 1 95.31 908 PRO A N 1
ATOM 7292 C CA . PRO A 1 908 ? 12.828 -31.734 -24.938 1 95.31 908 PRO A CA 1
ATOM 7293 C C . PRO A 1 908 ? 13.008 -33.188 -25.375 1 95.31 908 PRO A C 1
ATOM 7295 O O . PRO A 1 908 ? 12.844 -33.5 -26.547 1 95.31 908 PRO A O 1
ATOM 7298 N N . ALA A 1 909 ? 13.383 -34 -24.438 1 95.62 909 ALA A N 1
ATOM 7299 C CA . ALA A 1 909 ? 13.453 -35.469 -24.625 1 95.62 909 ALA A CA 1
ATOM 7300 C C . ALA A 1 909 ? 12.852 -36.188 -23.438 1 95.62 909 ALA A C 1
ATOM 7302 O O . ALA A 1 909 ? 12.969 -35.75 -22.297 1 95.62 909 ALA A O 1
ATOM 7303 N N . TYR A 1 910 ? 12.195 -37.281 -23.766 1 97 910 TYR A N 1
ATOM 7304 C CA . TYR A 1 910 ? 11.578 -38.125 -22.719 1 97 910 TYR A CA 1
ATOM 7305 C C . TYR A 1 910 ? 12.219 -39.5 -22.656 1 97 910 TYR A C 1
ATOM 7307 O O . TYR A 1 910 ? 11.977 -40.344 -23.516 1 97 910 TYR A O 1
ATOM 7315 N N . THR A 1 911 ? 13.039 -39.719 -21.641 1 97.12 911 THR A N 1
ATOM 7316 C CA . THR A 1 911 ? 13.797 -40.969 -21.484 1 97.12 911 THR A CA 1
ATOM 7317 C C . THR A 1 911 ? 13.156 -41.844 -20.438 1 97.12 911 THR A C 1
ATOM 7319 O O . THR A 1 911 ? 12.867 -41.406 -19.328 1 97.12 911 THR A O 1
ATOM 7322 N N . SER A 1 912 ? 13.008 -43.094 -20.719 1 96.81 912 SER A N 1
ATOM 7323 C CA . SER A 1 912 ? 12.25 -44 -19.875 1 96.81 912 SER A CA 1
ATOM 7324 C C . SER A 1 912 ? 13 -44.312 -18.578 1 96.81 912 SER A C 1
ATOM 7326 O O . SER A 1 912 ? 12.383 -44.625 -17.562 1 96.81 912 SER A O 1
ATOM 7328 N N . GLU A 1 913 ? 14.328 -44.312 -18.656 1 95.94 913 GLU A N 1
ATOM 7329 C CA . GLU A 1 913 ? 15.172 -44.594 -17.5 1 95.94 913 GLU A CA 1
ATOM 7330 C C . GLU A 1 913 ? 16.344 -43.625 -17.406 1 95.94 913 GLU A C 1
ATOM 7332 O O . GLU A 1 913 ? 16.844 -43.156 -18.438 1 95.94 913 GLU A O 1
ATOM 7337 N N . GLY A 1 914 ? 16.734 -43.375 -16.188 1 96.56 914 GLY A N 1
ATOM 7338 C CA . GLY A 1 914 ? 17.906 -42.562 -15.953 1 96.56 914 GLY A CA 1
ATOM 7339 C C . GLY A 1 914 ? 18.516 -42.75 -14.57 1 96.56 914 GLY A C 1
ATOM 7340 O O . GLY A 1 914 ? 17.812 -43.188 -13.641 1 96.56 914 GLY A O 1
ATOM 7341 N N . TYR A 1 915 ? 19.844 -42.594 -14.57 1 97.06 915 TYR A N 1
ATOM 7342 C CA . TYR A 1 915 ? 20.625 -42.75 -13.352 1 97.06 915 TYR A CA 1
ATOM 7343 C C . TYR A 1 915 ? 20.438 -44.156 -12.766 1 97.06 915 TYR A C 1
ATOM 7345 O O . TYR A 1 915 ? 20.203 -44.312 -11.562 1 97.06 915 TYR A O 1
ATOM 7353 N N . PHE A 1 916 ? 20.375 -45.125 -13.602 1 97.06 916 PHE A N 1
ATOM 7354 C CA . PHE A 1 916 ? 20.172 -46.531 -13.195 1 97.06 916 PHE A CA 1
ATOM 7355 C C . PHE A 1 916 ? 21.516 -47.219 -13.031 1 97.06 916 PHE A C 1
ATOM 7357 O O . PHE A 1 916 ? 22.562 -46.688 -13.375 1 97.06 916 PHE A O 1
ATOM 7364 N N . ASN A 1 917 ? 21.5 -48.406 -12.453 1 97.38 917 ASN A N 1
ATOM 7365 C CA . ASN A 1 917 ? 22.672 -49.25 -12.25 1 97.38 917 ASN A CA 1
ATOM 7366 C C . ASN A 1 917 ? 22.594 -50.531 -13.117 1 97.38 917 ASN A C 1
ATOM 7368 O O . ASN A 1 917 ? 21.516 -51 -13.453 1 97.38 917 ASN A O 1
ATOM 7372 N N . LEU A 1 918 ? 23.75 -51.031 -13.484 1 97.12 918 LEU A N 1
ATOM 7373 C CA . LEU A 1 918 ? 23.828 -52.25 -14.242 1 97.12 918 LEU A CA 1
ATOM 7374 C C . LEU A 1 918 ? 24.844 -53.219 -13.625 1 97.12 918 LEU A C 1
ATOM 7376 O O . LEU A 1 918 ? 26.016 -52.875 -13.453 1 97.12 918 LEU A O 1
ATOM 7380 N N . LEU A 1 919 ? 24.359 -54.406 -13.32 1 97.44 919 LEU A N 1
ATOM 7381 C CA . LEU A 1 919 ? 25.266 -55.438 -12.875 1 97.44 919 LEU A CA 1
ATOM 7382 C C . LEU A 1 919 ? 26.109 -55.969 -14.023 1 97.44 919 LEU A C 1
ATOM 7384 O O . LEU A 1 919 ? 25.766 -55.781 -15.195 1 97.44 919 LEU A O 1
ATOM 7388 N N . PRO A 1 920 ? 27.281 -56.625 -13.625 1 96.81 920 PRO A N 1
ATOM 7389 C CA . PRO A 1 920 ? 28.047 -57.25 -14.703 1 96.81 920 PRO A CA 1
ATOM 7390 C C . PRO A 1 920 ? 27.219 -58.219 -15.547 1 96.81 920 PRO A C 1
ATOM 7392 O O . PRO A 1 920 ? 26.516 -59.094 -15 1 96.81 920 PRO A O 1
ATOM 7395 N N . GLY A 1 921 ? 27.234 -57.938 -16.844 1 96.44 921 GLY A N 1
ATOM 7396 C CA . GLY A 1 921 ? 26.516 -58.812 -17.766 1 96.44 921 GLY A CA 1
ATOM 7397 C C . GLY A 1 921 ? 25.062 -58.375 -17.969 1 96.44 921 GLY A C 1
ATOM 7398 O O . GLY A 1 921 ? 24.391 -58.875 -18.875 1 96.44 921 GLY A O 1
ATOM 7399 N N . GLU A 1 922 ? 24.625 -57.5 -17.219 1 97.12 922 GLU A N 1
ATOM 7400 C CA . GLU A 1 922 ? 23.219 -57.062 -17.281 1 97.12 922 GLU A CA 1
ATOM 7401 C C . GLU A 1 922 ? 22.984 -56.094 -18.422 1 97.12 922 GLU A C 1
ATOM 7403 O O . GLU A 1 922 ? 23.891 -55.344 -18.797 1 97.12 922 GLU A O 1
ATOM 7408 N N . SER A 1 923 ? 21.797 -56.156 -19 1 96.81 923 SER A N 1
ATOM 7409 C CA . SER A 1 923 ? 21.375 -55.219 -20.047 1 96.81 923 SER A CA 1
ATOM 7410 C C . SER A 1 923 ? 20.078 -54.5 -19.656 1 96.81 923 SER A C 1
ATOM 7412 O O . SER A 1 923 ? 19.297 -55.031 -18.859 1 96.81 923 SER A O 1
ATOM 7414 N N . LYS A 1 924 ? 19.922 -53.344 -20.141 1 96.5 924 LYS A N 1
ATOM 7415 C CA . LYS A 1 924 ? 18.688 -52.562 -19.953 1 96.5 924 LYS A CA 1
ATOM 7416 C C . LYS A 1 924 ? 18.281 -51.875 -21.234 1 96.5 924 LYS A C 1
ATOM 7418 O O . LYS A 1 924 ? 19.109 -51.281 -21.922 1 96.5 924 LYS A O 1
ATOM 7423 N N . ILE A 1 925 ? 17.016 -51.969 -21.562 1 96.44 925 ILE A N 1
ATOM 7424 C CA . ILE A 1 925 ? 16.453 -51.25 -22.703 1 96.44 925 ILE A CA 1
ATOM 7425 C C . ILE A 1 925 ? 15.945 -49.875 -22.25 1 96.44 925 ILE A C 1
ATOM 7427 O O . ILE A 1 925 ? 15.18 -49.781 -21.281 1 96.44 925 ILE A O 1
ATOM 7431 N N . VAL A 1 926 ? 16.422 -48.844 -22.859 1 96.56 926 VAL A N 1
ATOM 7432 C CA . VAL A 1 926 ? 16 -47.469 -22.578 1 96.56 926 VAL A CA 1
ATOM 7433 C C . VAL A 1 926 ? 15.352 -46.844 -23.812 1 96.56 926 VAL A C 1
ATOM 7435 O O . VAL A 1 926 ? 15.953 -46.812 -24.875 1 96.56 926 VAL A O 1
ATOM 7438 N N . ASP A 1 927 ? 14.102 -46.438 -23.656 1 95.69 927 ASP A N 1
ATOM 7439 C CA . ASP A 1 927 ? 13.367 -45.75 -24.719 1 95.69 927 ASP A CA 1
ATOM 7440 C C . ASP A 1 927 ? 13.492 -44.25 -24.578 1 95.69 927 ASP A C 1
ATOM 7442 O O . ASP A 1 927 ? 13.305 -43.688 -23.484 1 95.69 927 ASP A O 1
ATOM 7446 N N . ILE A 1 928 ? 13.836 -43.531 -25.641 1 95.31 928 ILE A N 1
ATOM 7447 C CA . ILE A 1 928 ? 13.977 -42.062 -25.656 1 95.31 928 ILE A CA 1
ATOM 7448 C C . ILE A 1 928 ? 13.078 -41.469 -26.75 1 95.31 928 ILE A C 1
ATOM 7450 O O . ILE A 1 928 ? 13.297 -41.719 -27.938 1 95.31 928 ILE A O 1
ATOM 7454 N N . ASP A 1 929 ? 12.055 -40.688 -26.359 1 94.69 929 ASP A N 1
ATOM 7455 C CA . ASP A 1 929 ? 11.195 -39.969 -27.281 1 94.69 929 ASP A CA 1
ATOM 7456 C C . ASP A 1 929 ? 11.773 -38.594 -27.594 1 94.69 929 ASP A C 1
ATOM 7458 O O . ASP A 1 929 ? 12.062 -37.812 -26.672 1 94.69 929 ASP A O 1
ATOM 7462 N N . LEU A 1 930 ? 11.984 -38.219 -28.875 1 91.38 930 LEU A N 1
ATOM 7463 C CA . LEU A 1 930 ? 12.594 -36.969 -29.312 1 91.38 930 LEU A CA 1
ATOM 7464 C C . LEU A 1 930 ? 11.578 -36.094 -30.047 1 91.38 930 LEU A C 1
ATOM 7466 O O . LEU A 1 930 ? 10.547 -36.594 -30.5 1 91.38 930 LEU A O 1
ATOM 7470 N N . PRO A 1 931 ? 11.914 -34.812 -30.031 1 83.94 931 PRO A N 1
ATOM 7471 C CA . PRO A 1 931 ? 11.031 -33.938 -30.797 1 83.94 931 PRO A CA 1
ATOM 7472 C C . PRO A 1 931 ? 10.938 -34.344 -32.281 1 83.94 931 PRO A C 1
ATOM 7474 O O . PRO A 1 931 ? 11.914 -34.812 -32.844 1 83.94 931 PRO A O 1
ATOM 7477 N N . GLU A 1 932 ? 9.828 -33.969 -32.844 1 75.75 932 GLU A N 1
ATOM 7478 C CA . GLU A 1 932 ? 9.586 -34.344 -34.25 1 75.75 932 GLU A CA 1
ATOM 7479 C C . GLU A 1 932 ? 10.578 -33.625 -35.156 1 75.75 932 GLU A C 1
ATOM 7481 O O . GLU A 1 932 ? 10.945 -34.156 -36.219 1 75.75 932 GLU A O 1
ATOM 7486 N N . SER A 1 933 ? 11.016 -32.531 -34.719 1 73.69 933 SER A N 1
ATOM 7487 C CA . SER A 1 933 ? 11.852 -31.703 -35.594 1 73.69 933 SER A CA 1
ATOM 7488 C C . SER A 1 933 ? 13.297 -32.188 -35.562 1 73.69 933 SER A C 1
ATOM 7490 O O . SER A 1 933 ? 14.102 -31.734 -36.406 1 73.69 933 SER A O 1
ATOM 7492 N N . THR A 1 934 ? 13.586 -33.125 -34.812 1 75.44 934 THR A N 1
ATOM 7493 C CA . THR A 1 934 ? 14.969 -33.562 -34.688 1 75.44 934 THR A CA 1
ATOM 7494 C C . THR A 1 934 ? 15.398 -34.375 -35.906 1 75.44 934 THR A C 1
ATOM 7496 O O . THR A 1 934 ? 14.805 -35.438 -36.188 1 75.44 934 THR A O 1
ATOM 7499 N N . SER A 1 935 ? 16.344 -33.719 -36.719 1 67.12 935 SER A N 1
ATOM 7500 C CA . SER A 1 935 ? 16.859 -34.406 -37.906 1 67.12 935 SER A CA 1
ATOM 7501 C C . SER A 1 935 ? 17.828 -35.5 -37.531 1 67.12 935 SER A C 1
ATOM 7503 O O . SER A 1 935 ? 18.578 -35.406 -36.562 1 67.12 935 SER A O 1
ATOM 7505 N N . SER A 1 936 ? 17.75 -36.656 -38.188 1 64.19 936 SER A N 1
ATOM 7506 C CA . SER A 1 936 ? 18.375 -37.938 -37.906 1 64.19 936 SER A CA 1
ATOM 7507 C C . SER A 1 936 ? 19.891 -37.844 -38.125 1 64.19 936 SER A C 1
ATOM 7509 O O . SER A 1 936 ? 20.656 -38.562 -37.438 1 64.19 936 SER A O 1
ATOM 7511 N N . ASP A 1 937 ? 20.391 -37.031 -39 1 65.75 937 ASP A N 1
ATOM 7512 C CA . ASP A 1 937 ? 21.75 -37.281 -39.5 1 65.75 937 ASP A CA 1
ATOM 7513 C C . ASP A 1 937 ? 22.781 -36.625 -38.594 1 65.75 937 ASP A C 1
ATOM 7515 O O . ASP A 1 937 ? 23.984 -36.781 -38.812 1 65.75 937 ASP A O 1
ATOM 7519 N N . LYS A 1 938 ? 22.344 -36.156 -37.5 1 82.25 938 LYS A N 1
ATOM 7520 C CA . LYS A 1 938 ? 23.391 -35.5 -36.719 1 82.25 938 LYS A CA 1
ATOM 7521 C C . LYS A 1 938 ? 23.156 -35.688 -35.219 1 82.25 938 LYS A C 1
ATOM 7523 O O . LYS A 1 938 ? 23.234 -34.719 -34.469 1 82.25 938 LYS A O 1
ATOM 7528 N N . LEU A 1 939 ? 22.875 -36.938 -34.844 1 90.38 939 LEU A N 1
ATOM 7529 C CA . LEU A 1 939 ? 22.625 -37.219 -33.438 1 90.38 939 LEU A CA 1
ATOM 7530 C C . LEU A 1 939 ? 23.609 -38.25 -32.906 1 90.38 939 LEU A C 1
ATOM 7532 O O . LEU A 1 939 ? 24.062 -39.125 -33.688 1 90.38 939 LEU A O 1
ATOM 7536 N N . LYS A 1 940 ? 24 -38.188 -31.703 1 92.62 940 LYS A N 1
ATOM 7537 C CA . LYS A 1 940 ? 24.781 -39.188 -30.953 1 92.62 940 LYS A CA 1
ATOM 7538 C C . LYS A 1 940 ? 24.141 -39.469 -29.594 1 92.62 940 LYS A C 1
ATOM 7540 O O . LYS A 1 940 ? 23.234 -38.75 -29.172 1 92.62 940 LYS A O 1
ATOM 7545 N N . LEU A 1 941 ? 24.5 -40.594 -29.109 1 94.62 941 LEU A N 1
ATOM 7546 C CA . LEU A 1 941 ? 24.078 -40.938 -27.766 1 94.62 941 LEU A CA 1
ATOM 7547 C C . LEU A 1 941 ? 25.219 -40.719 -26.766 1 94.62 941 LEU A C 1
ATOM 7549 O O . LEU A 1 941 ? 26.281 -41.312 -26.891 1 94.62 941 LEU A O 1
ATOM 7553 N N . ALA A 1 942 ? 25 -39.812 -25.891 1 94.75 942 ALA A N 1
ATOM 7554 C CA . ALA A 1 942 ? 25.953 -39.625 -24.812 1 94.75 942 ALA A CA 1
ATOM 7555 C C . ALA A 1 942 ? 25.562 -40.406 -23.578 1 94.75 942 ALA A C 1
ATOM 7557 O O . ALA A 1 942 ? 24.406 -40.375 -23.125 1 94.75 942 ALA A O 1
ATOM 7558 N N . VAL A 1 943 ? 26.484 -41.188 -23.016 1 94.94 943 VAL A N 1
ATOM 7559 C CA . VAL A 1 943 ? 26.266 -42 -21.812 1 94.94 943 VAL A CA 1
ATOM 7560 C C . VAL A 1 943 ? 27.188 -41.5 -20.703 1 94.94 943 VAL A C 1
ATOM 7562 O O . VAL A 1 943 ? 28.406 -41.438 -20.875 1 94.94 943 VAL A O 1
ATOM 7565 N N . GLU A 1 944 ? 26.547 -41.188 -19.625 1 93.62 944 GLU A N 1
ATOM 7566 C CA . GLU A 1 944 ? 27.297 -40.75 -18.469 1 93.62 944 GLU A CA 1
ATOM 7567 C C . GLU A 1 944 ? 27.172 -41.719 -17.312 1 93.62 944 GLU A C 1
ATOM 7569 O O . GLU A 1 944 ? 26.125 -42.344 -17.109 1 93.62 944 GLU A O 1
ATOM 7574 N N . GLN A 1 945 ? 28.281 -41.875 -16.562 1 92.5 945 GLN A N 1
ATOM 7575 C CA . GLN A 1 945 ? 28.359 -42.656 -15.312 1 92.5 945 GLN A CA 1
ATOM 7576 C C . GLN A 1 945 ? 28.844 -41.781 -14.164 1 92.5 945 GLN A C 1
ATOM 7578 O O . GLN A 1 945 ? 29.359 -40.656 -14.391 1 92.5 945 GLN A O 1
ATOM 7583 N N . LEU A 1 946 ? 28.609 -42.062 -12.906 1 88.94 946 LEU A N 1
ATOM 7584 C CA . LEU A 1 946 ? 28.891 -41.219 -11.734 1 88.94 946 LEU A CA 1
ATOM 7585 C C . LEU A 1 946 ? 30.344 -40.75 -11.75 1 88.94 946 LEU A C 1
ATOM 7587 O O . LEU A 1 946 ? 30.625 -39.594 -11.438 1 88.94 946 LEU A O 1
ATOM 7591 N N . ASN A 1 947 ? 31.359 -41.531 -12.039 1 81.06 947 ASN A N 1
ATOM 7592 C CA . ASN A 1 947 ? 32.75 -41.125 -11.945 1 81.06 947 ASN A CA 1
ATOM 7593 C C . ASN A 1 947 ? 33.5 -41.312 -13.281 1 81.06 947 ASN A C 1
ATOM 7595 O O . ASN A 1 947 ? 34.688 -41.625 -13.305 1 81.06 947 ASN A O 1
ATOM 7599 N N . GLY A 1 948 ? 32.719 -41.062 -14.336 1 79.94 948 GLY A N 1
ATOM 7600 C CA . GLY A 1 948 ? 33.344 -41.219 -15.641 1 79.94 948 GLY A CA 1
ATOM 7601 C C . GLY A 1 948 ? 33 -40.094 -16.609 1 79.94 948 GLY A C 1
ATOM 7602 O O . GLY A 1 948 ? 32.031 -39.344 -16.391 1 79.94 948 GLY A O 1
ATOM 7603 N N . GLU A 1 949 ? 33.906 -39.969 -17.547 1 78.25 949 GLU A N 1
ATOM 7604 C CA . GLU A 1 949 ? 33.594 -39.062 -18.641 1 78.25 949 GLU A CA 1
ATOM 7605 C C . GLU A 1 949 ? 32.469 -39.594 -19.516 1 78.25 949 GLU A C 1
ATOM 7607 O O . GLU A 1 949 ? 32.25 -40.812 -19.547 1 78.25 949 GLU A O 1
ATOM 7612 N N . SER A 1 950 ? 31.797 -38.719 -20.125 1 82 950 SER A N 1
ATOM 7613 C CA . SER A 1 950 ? 30.719 -39.094 -21.031 1 82 950 SER A CA 1
ATOM 7614 C C . SER A 1 950 ? 31.266 -39.875 -22.234 1 82 950 SER A C 1
ATOM 7616 O O . SER A 1 950 ? 32.281 -39.469 -22.844 1 82 950 SER A O 1
ATOM 7618 N N . THR A 1 951 ? 30.734 -40.969 -22.438 1 85.88 951 THR A N 1
ATOM 7619 C CA . THR A 1 951 ? 31.047 -41.75 -23.641 1 85.88 951 THR A CA 1
ATOM 7620 C C . THR A 1 951 ? 29.984 -41.531 -24.719 1 85.88 951 THR A C 1
ATOM 7622 O O . THR A 1 951 ? 28.797 -41.531 -24.422 1 85.88 951 THR A O 1
ATOM 7625 N N . VAL A 1 952 ? 30.438 -41.406 -25.891 1 87.56 952 VAL A N 1
ATOM 7626 C CA . VAL A 1 952 ? 29.516 -41.094 -26.969 1 87.56 952 VAL A CA 1
ATOM 7627 C C . VAL A 1 952 ? 29.422 -42.25 -27.938 1 87.56 952 VAL A C 1
ATOM 7629 O O . VAL A 1 952 ? 30.438 -42.875 -28.266 1 87.56 952 VAL A O 1
ATOM 7632 N N . TYR A 1 953 ? 28.266 -42.562 -28.25 1 86.12 953 TYR A N 1
ATOM 7633 C CA . TYR A 1 953 ? 27.984 -43.625 -29.203 1 86.12 953 TYR A CA 1
ATOM 7634 C C . TYR A 1 953 ? 27.25 -43.094 -30.422 1 86.12 953 TYR A C 1
ATOM 7636 O O . TYR A 1 953 ? 26.609 -42.031 -30.359 1 86.12 953 TYR A O 1
ATOM 7644 N N . ASP A 1 954 ? 27.406 -43.812 -31.578 1 80.12 954 ASP A N 1
ATOM 7645 C CA . ASP A 1 954 ? 26.688 -43.438 -32.781 1 80.12 954 ASP A CA 1
ATOM 7646 C C . ASP A 1 954 ? 25.219 -43.844 -32.688 1 80.12 954 ASP A C 1
ATOM 7648 O O . ASP A 1 954 ? 24.891 -44.875 -32.094 1 80.12 954 ASP A O 1
ATOM 7652 N N . VAL A 1 955 ? 24.281 -42.906 -33.031 1 71.69 955 VAL A N 1
ATOM 7653 C CA . VAL A 1 955 ? 22.859 -43.188 -33.125 1 71.69 955 VAL A CA 1
ATOM 7654 C C . VAL A 1 955 ? 22.484 -43.594 -34.562 1 71.69 955 VAL A C 1
ATOM 7656 O O . VAL A 1 955 ? 22.797 -42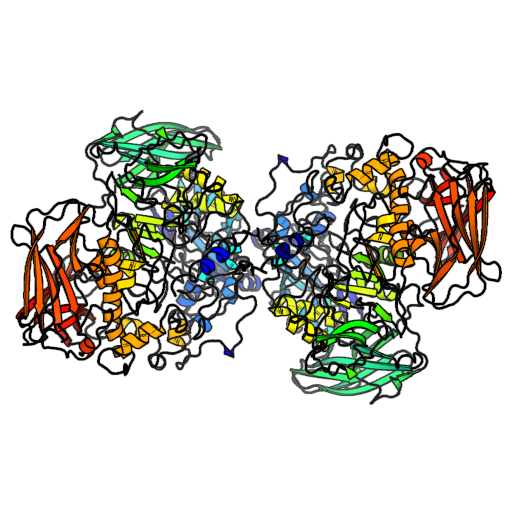.844 -35.5 1 71.69 955 VAL A O 1
ATOM 7659 N N . PHE A 1 956 ? 22.672 -44.781 -35.125 1 56.72 956 PHE A N 1
ATOM 7660 C CA . PHE A 1 956 ? 22.406 -45.125 -36.531 1 56.72 956 PHE A CA 1
ATOM 7661 C C . PHE A 1 956 ? 20.906 -45.094 -36.812 1 56.72 956 PHE A C 1
ATOM 7663 O O . PHE A 1 956 ? 20.094 -45.344 -35.938 1 56.72 956 PHE A O 1
ATOM 7670 N N . MET B 1 1 ? 11.75 -41.656 50.156 1 21.47 1 MET B N 1
ATOM 7671 C CA . MET B 1 1 ? 12.43 -40.531 49.531 1 21.47 1 MET B CA 1
ATOM 7672 C C . MET B 1 1 ? 11.609 -40 48.344 1 21.47 1 MET B C 1
ATOM 7674 O O . MET B 1 1 ? 12.062 -39.094 47.625 1 21.47 1 MET B O 1
ATOM 7678 N N . MET B 1 2 ? 10.5 -40.469 47.938 1 20.61 2 MET B N 1
ATOM 7679 C CA . MET B 1 2 ? 9.656 -40.656 46.75 1 20.61 2 MET B CA 1
ATOM 7680 C C . MET B 1 2 ? 8.75 -39.438 46.531 1 20.61 2 MET B C 1
ATOM 7682 O O . MET B 1 2 ? 8.031 -39.375 45.531 1 20.61 2 MET B O 1
ATOM 7686 N N . LYS B 1 3 ? 8.5 -38.75 47.594 1 25.2 3 LYS B N 1
ATOM 7687 C CA . LYS B 1 3 ? 7.281 -37.969 47.719 1 25.2 3 LYS B CA 1
ATOM 7688 C C . LYS B 1 3 ? 7.324 -36.75 46.844 1 25.2 3 LYS B C 1
ATOM 7690 O O . LYS B 1 3 ? 6.281 -36.25 46.406 1 25.2 3 LYS B O 1
ATOM 7695 N N . ASN B 1 4 ? 8.32 -36 46.812 1 23.06 4 ASN B N 1
ATOM 7696 C CA . ASN B 1 4 ? 8.281 -34.562 46.594 1 23.06 4 ASN B CA 1
ATOM 7697 C C . ASN B 1 4 ? 8.195 -34.219 45.125 1 23.06 4 ASN B C 1
ATOM 7699 O O . ASN B 1 4 ? 8.508 -33.094 44.719 1 23.06 4 ASN B O 1
ATOM 7703 N N . ARG B 1 5 ? 8.109 -35.25 44.25 1 28 5 ARG B N 1
ATOM 7704 C CA . ARG B 1 5 ? 8.359 -35 42.844 1 28 5 ARG B CA 1
ATOM 7705 C C . ARG B 1 5 ? 7.168 -34.281 42.188 1 28 5 ARG B C 1
ATOM 7707 O O . ARG B 1 5 ? 7.199 -33.969 41 1 28 5 ARG B O 1
ATOM 7714 N N . PHE B 1 6 ? 6.043 -34.469 42.812 1 26.83 6 PHE B N 1
ATOM 7715 C CA . PHE B 1 6 ? 4.801 -34.281 42.094 1 26.83 6 PHE B CA 1
ATOM 7716 C C . PHE B 1 6 ? 4.496 -32.812 41.906 1 26.83 6 PHE B C 1
ATOM 7718 O O . PHE B 1 6 ? 3.568 -32.438 41.188 1 26.83 6 PHE B O 1
ATOM 7725 N N . ILE B 1 7 ? 5.047 -31.953 42.781 1 25.61 7 ILE B N 1
ATOM 7726 C CA . ILE B 1 7 ? 4.473 -30.625 42.906 1 25.61 7 ILE B CA 1
ATOM 7727 C C . ILE B 1 7 ? 4.855 -29.781 41.688 1 25.61 7 ILE B C 1
ATOM 7729 O O . ILE B 1 7 ? 4.168 -28.812 41.344 1 25.61 7 ILE B O 1
ATOM 7733 N N . TYR B 1 8 ? 6.027 -30.141 41.062 1 25.38 8 TYR B N 1
ATOM 7734 C CA . TYR B 1 8 ? 6.633 -29.078 40.281 1 25.38 8 TYR B CA 1
ATOM 7735 C C . TYR B 1 8 ? 5.875 -28.875 38.969 1 25.38 8 TYR B C 1
ATOM 7737 O O . TYR B 1 8 ? 6.109 -27.891 38.25 1 25.38 8 TYR B O 1
ATOM 7745 N N . PHE B 1 9 ? 5.219 -29.953 38.438 1 25.16 9 PHE B N 1
ATOM 7746 C CA . PHE B 1 9 ? 4.883 -29.906 37 1 25.16 9 PHE B CA 1
ATOM 7747 C C . PHE B 1 9 ? 3.672 -29.016 36.75 1 25.16 9 PHE B C 1
ATOM 7749 O O . PHE B 1 9 ? 3.258 -28.828 35.625 1 25.16 9 PHE B O 1
ATOM 7756 N N . LEU B 1 10 ? 2.883 -28.797 37.875 1 24.66 10 LEU B N 1
ATOM 7757 C CA . LEU B 1 10 ? 1.572 -28.234 37.562 1 24.66 10 LEU B CA 1
ATOM 7758 C C . LEU B 1 10 ? 1.699 -26.766 37.156 1 24.66 10 LEU B C 1
ATOM 7760 O O . LEU B 1 10 ? 0.724 -26.172 36.688 1 24.66 10 LEU B O 1
ATOM 7764 N N . VAL B 1 11 ? 2.754 -26.109 37.656 1 25.97 11 VAL B N 1
ATOM 7765 C CA . VAL B 1 11 ? 2.682 -24.656 37.594 1 25.97 11 VAL B CA 1
ATOM 7766 C C . VAL B 1 11 ? 2.793 -24.172 36.156 1 25.97 11 VAL B C 1
ATOM 7768 O O . VAL B 1 11 ? 2.5 -23.016 35.875 1 25.97 11 VAL B O 1
ATOM 7771 N N . PHE B 1 12 ? 3.379 -24.953 35.25 1 25.66 12 PHE B N 1
ATOM 7772 C CA . PHE B 1 12 ? 3.768 -24.312 34 1 25.66 12 PHE B CA 1
ATOM 7773 C C . PHE B 1 12 ? 2.551 -24.078 33.125 1 25.66 12 PHE B C 1
ATOM 7775 O O . PHE B 1 12 ? 2.666 -23.484 32.031 1 25.66 12 PHE B O 1
ATOM 7782 N N . MET B 1 13 ? 1.463 -24.859 33.312 1 24.48 13 MET B N 1
ATOM 7783 C CA . MET B 1 13 ? 0.498 -24.875 32.219 1 24.48 13 MET B CA 1
ATOM 7784 C C . MET B 1 13 ? -0.318 -23.594 32.188 1 24.48 13 MET B C 1
ATOM 7786 O O . MET B 1 13 ? -1.21 -23.438 31.359 1 24.48 13 MET B O 1
ATOM 7790 N N . LEU B 1 14 ? -0.467 -23.016 33.375 1 26.45 14 LEU B N 1
ATOM 7791 C CA . LEU B 1 14 ? -1.404 -21.906 33.25 1 26.45 14 LEU B CA 1
ATOM 7792 C C . LEU B 1 14 ? -0.783 -20.75 32.469 1 26.45 14 LEU B C 1
ATOM 7794 O O . LEU B 1 14 ? -0.242 -19.812 33.094 1 26.45 14 LEU B O 1
ATOM 7798 N N . LEU B 1 15 ? -0.034 -21.047 31.453 1 27.86 15 LEU B N 1
ATOM 7799 C CA . LEU B 1 15 ? 0.32 -19.812 30.75 1 27.86 15 LEU B CA 1
ATOM 7800 C C . LEU B 1 15 ? -0.931 -19.062 30.312 1 27.86 15 LEU B C 1
ATOM 7802 O O . LEU B 1 15 ? -1.792 -19.625 29.625 1 27.86 15 LEU B O 1
ATOM 7806 N N . PRO B 1 16 ? -1.414 -18.125 31.141 1 27.09 16 PRO B N 1
ATOM 7807 C CA . PRO B 1 16 ? -2.541 -17.344 30.625 1 27.09 16 PRO B CA 1
ATOM 7808 C C . PRO B 1 16 ? -2.396 -17.016 29.141 1 27.09 16 PRO B C 1
ATOM 7810 O O . PRO B 1 16 ? -1.289 -16.734 28.656 1 27.09 16 PRO B O 1
ATOM 7813 N N . VAL B 1 17 ? -3.254 -17.5 28.375 1 28.17 17 VAL B N 1
ATOM 7814 C CA . VAL B 1 17 ? -3.535 -16.984 27.047 1 28.17 17 VAL B CA 1
ATOM 7815 C C . VAL B 1 17 ? -3.67 -15.461 27.109 1 28.17 17 VAL B C 1
ATOM 7817 O O . VAL B 1 17 ? -4.664 -14.938 27.609 1 28.17 17 VAL B O 1
ATOM 7820 N N . VAL B 1 18 ? -2.66 -14.773 27.625 1 27.58 18 VAL B N 1
ATOM 7821 C CA . VAL B 1 18 ? -2.701 -13.336 27.359 1 27.58 18 VAL B CA 1
ATOM 7822 C C . VAL B 1 18 ? -3.064 -13.094 25.906 1 27.58 18 VAL B C 1
ATOM 7824 O O . VAL B 1 18 ? -2.348 -13.523 25 1 27.58 18 VAL B O 1
ATOM 7827 N N . MET B 1 19 ? -4.289 -12.953 25.703 1 28.64 19 MET B N 1
ATOM 7828 C CA . MET B 1 19 ? -4.773 -12.352 24.469 1 28.64 19 MET B CA 1
ATOM 7829 C C . MET B 1 19 ? -3.898 -11.172 24.047 1 28.64 19 MET B C 1
ATOM 7831 O O . MET B 1 19 ? -3.857 -10.148 24.75 1 28.64 19 MET B O 1
ATOM 7835 N N . MET B 1 20 ? -2.691 -11.391 23.703 1 32.59 20 MET B N 1
ATOM 7836 C CA . MET B 1 20 ? -1.86 -10.406 23 1 32.59 20 MET B CA 1
ATOM 7837 C C . MET B 1 20 ? -2.682 -9.617 21.984 1 32.59 20 MET B C 1
ATOM 7839 O O . MET B 1 20 ? -3.248 -10.195 21.062 1 32.59 20 MET B O 1
ATOM 7843 N N . ALA B 1 21 ? -3.289 -8.633 22.438 1 35.47 21 ALA B N 1
ATOM 7844 C CA . ALA B 1 21 ? -3.949 -7.723 21.516 1 35.47 21 ALA B CA 1
ATOM 7845 C C . ALA B 1 21 ? -3.027 -7.363 20.344 1 35.47 21 ALA B C 1
ATOM 7847 O O . ALA B 1 21 ? -1.994 -6.719 20.547 1 35.47 21 ALA B O 1
ATOM 7848 N N . GLN B 1 22 ? -2.605 -8.094 19.375 1 41.41 22 GLN B N 1
ATOM 7849 C CA . GLN B 1 22 ? -1.934 -7.809 18.109 1 41.41 22 GLN B CA 1
ATOM 7850 C C . GLN B 1 22 ? -2.461 -6.523 17.484 1 41.41 22 GLN B C 1
ATOM 7852 O O . GLN B 1 22 ? -3.67 -6.359 17.312 1 41.41 22 GLN B O 1
ATOM 7857 N N . TYR B 1 23 ? -1.688 -5.371 17.547 1 57.25 23 TYR B N 1
ATOM 7858 C CA . TYR B 1 23 ? -2.08 -4.148 16.844 1 57.25 23 TYR B CA 1
ATOM 7859 C C . TYR B 1 23 ? -2.453 -4.445 15.398 1 57.25 23 TYR B C 1
ATOM 7861 O O . TYR B 1 23 ? -1.761 -5.207 14.719 1 57.25 23 TYR B O 1
ATOM 7869 N N . LYS B 1 24 ? -3.664 -4.242 15.078 1 81.19 24 LYS B N 1
ATOM 7870 C CA . LYS B 1 24 ? -4.121 -4.348 13.695 1 81.19 24 LYS B CA 1
ATOM 7871 C C . LYS B 1 24 ? -3.865 -3.055 12.93 1 81.19 24 LYS B C 1
ATOM 7873 O O . LYS B 1 24 ? -4.363 -1.993 13.312 1 81.19 24 LYS B O 1
ATOM 7878 N N . LEU B 1 25 ? -2.883 -3.08 11.961 1 92.81 25 LEU B N 1
ATOM 7879 C CA . LEU B 1 25 ? -2.615 -1.927 11.109 1 92.81 25 LEU B CA 1
ATOM 7880 C C . LEU B 1 25 ? -3.879 -1.489 10.375 1 92.81 25 LEU B C 1
ATOM 7882 O O . LEU B 1 25 ? -4.691 -2.328 9.977 1 92.81 25 LEU B O 1
ATOM 7886 N N . ASN B 1 26 ? -4.027 -0.204 10.273 1 95.81 26 ASN B N 1
ATOM 7887 C CA . ASN B 1 26 ? -5.18 0.406 9.617 1 95.81 26 ASN B CA 1
ATOM 7888 C C . ASN B 1 26 ? -4.953 0.568 8.117 1 95.81 26 ASN B C 1
ATOM 7890 O O . ASN B 1 26 ? -4.262 1.493 7.684 1 95.81 26 ASN B O 1
ATOM 7894 N N . PHE B 1 27 ? -5.586 -0.286 7.34 1 95.56 27 PHE B N 1
ATOM 7895 C CA . PHE B 1 27 ? -5.473 -0.204 5.891 1 95.56 27 PHE B CA 1
ATOM 7896 C C . PHE B 1 27 ? -6.637 0.579 5.297 1 95.56 27 PHE B C 1
ATOM 7898 O O . PHE B 1 27 ? -6.723 0.75 4.078 1 95.56 27 PHE B O 1
ATOM 7905 N N . GLY B 1 28 ? -7.531 1.147 6.156 1 96.06 28 GLY B N 1
ATOM 7906 C CA . GLY B 1 28 ? -8.758 1.771 5.676 1 96.06 28 GLY B CA 1
ATOM 7907 C C . GLY B 1 28 ? -9.789 0.769 5.191 1 96.06 28 GLY B C 1
ATOM 7908 O O . GLY B 1 28 ? -9.781 -0.39 5.613 1 96.06 28 GLY B O 1
ATOM 7909 N N . LEU B 1 29 ? -10.75 1.259 4.402 1 95.19 29 LEU B N 1
ATOM 7910 C CA . LEU B 1 29 ? -11.773 0.38 3.844 1 95.19 29 LEU B CA 1
ATOM 7911 C C . LEU B 1 29 ? -11.242 -0.365 2.625 1 95.19 29 LEU B C 1
ATOM 7913 O O . LEU B 1 29 ? -10.469 0.191 1.841 1 95.19 29 LEU B O 1
ATOM 7917 N N . ARG B 1 30 ? -11.633 -1.555 2.492 1 93.81 30 ARG B N 1
ATOM 7918 C CA . ARG B 1 30 ? -11.227 -2.355 1.343 1 93.81 30 ARG B CA 1
ATOM 7919 C C . ARG B 1 30 ? -12.375 -2.52 0.354 1 93.81 30 ARG B C 1
ATOM 7921 O O . ARG B 1 30 ? -12.211 -3.15 -0.693 1 93.81 30 ARG B O 1
ATOM 7928 N N . GLN B 1 31 ? -13.492 -2.082 0.729 1 92 31 GLN B N 1
ATOM 7929 C CA . GLN B 1 31 ? -14.68 -1.959 -0.11 1 92 31 GLN B CA 1
ATOM 7930 C C . GLN B 1 31 ? -15.555 -0.789 0.336 1 92 31 GLN B C 1
ATOM 7932 O O . GLN B 1 31 ? -15.523 -0.394 1.503 1 92 31 GLN B O 1
ATOM 7937 N N . GLN B 1 32 ? -16.312 -0.204 -0.55 1 92.25 32 GLN B N 1
ATOM 7938 C CA . GLN B 1 32 ? -17.203 0.889 -0.201 1 92.25 32 GLN B CA 1
ATOM 7939 C C . GLN B 1 32 ? -18.281 0.423 0.775 1 92.25 32 GLN B C 1
ATOM 7941 O O . GLN B 1 32 ? -18.703 -0.736 0.738 1 92.25 32 GLN B O 1
ATOM 7946 N N . GLN B 1 33 ? -18.703 1.363 1.639 1 93.75 33 GLN B N 1
ATOM 7947 C CA . GLN B 1 33 ? -19.844 1.09 2.512 1 93.75 33 GLN B CA 1
ATOM 7948 C C . GLN B 1 33 ? -21.094 0.755 1.701 1 93.75 33 GLN B C 1
ATOM 7950 O O . GLN B 1 33 ? -21.297 1.288 0.607 1 93.75 33 GLN B O 1
ATOM 7955 N N . PRO B 1 34 ? -21.938 -0.182 2.236 1 92.38 34 PRO B N 1
ATOM 7956 C CA . PRO B 1 34 ? -23.219 -0.381 1.565 1 92.38 34 PRO B CA 1
ATOM 7957 C C . PRO B 1 34 ? -24.094 0.875 1.567 1 92.38 34 PRO B C 1
ATOM 7959 O O . PRO B 1 34 ? -23.969 1.715 2.463 1 92.38 34 PRO B O 1
ATOM 7962 N N . ALA B 1 35 ? -24.938 0.975 0.673 1 92.62 35 ALA B N 1
ATOM 7963 C CA . ALA B 1 35 ? -25.812 2.137 0.499 1 92.62 35 ALA B CA 1
ATOM 7964 C C . ALA B 1 35 ? -26.641 2.396 1.756 1 92.62 35 ALA B C 1
ATOM 7966 O O . ALA B 1 35 ? -26.922 3.549 2.092 1 92.62 35 ALA B O 1
ATOM 7967 N N . SER B 1 36 ? -26.953 1.372 2.527 1 94.12 36 SER B N 1
ATOM 7968 C CA . SER B 1 36 ? -27.812 1.48 3.703 1 94.12 36 SER B CA 1
ATOM 7969 C C . SER B 1 36 ? -27.094 2.209 4.84 1 94.12 36 SER B C 1
ATOM 7971 O O . SER B 1 36 ? -27.734 2.723 5.754 1 94.12 36 SER B O 1
ATOM 7973 N N . GLU B 1 37 ? -25.766 2.328 4.738 1 94.12 37 GLU B N 1
ATOM 7974 C CA . GLU B 1 37 ? -24.984 2.93 5.816 1 94.12 37 GLU B CA 1
ATOM 7975 C C . GLU B 1 37 ? -24.641 4.383 5.5 1 94.12 37 GLU B C 1
ATOM 7977 O O . GLU B 1 37 ? -24.156 5.113 6.371 1 94.12 37 GLU B O 1
ATOM 7982 N N . LEU B 1 38 ? -24.938 4.844 4.312 1 96.06 38 LEU B N 1
ATOM 7983 C CA . LEU B 1 38 ? -24.594 6.203 3.91 1 96.06 38 LEU B CA 1
ATOM 7984 C C . LEU B 1 38 ? -25.562 7.211 4.523 1 96.06 38 LEU B C 1
ATOM 7986 O O . LEU B 1 38 ? -26.75 6.93 4.648 1 96.06 38 LEU B O 1
ATOM 7990 N N . PRO B 1 39 ? -25.047 8.391 4.973 1 96.56 39 PRO B N 1
ATOM 7991 C CA . PRO B 1 39 ? -25.938 9.406 5.523 1 96.56 39 PRO B CA 1
ATOM 7992 C C . PRO B 1 39 ? -26.969 9.898 4.504 1 96.56 39 PRO B C 1
ATOM 7994 O O . PRO B 1 39 ? -26.656 10.008 3.316 1 96.56 39 PRO B O 1
ATOM 7997 N N . LYS B 1 40 ? -28.141 10.219 4.996 1 95.62 40 LYS B N 1
ATOM 7998 C CA . LYS B 1 40 ? -29.234 10.727 4.168 1 95.62 40 LYS B CA 1
ATOM 7999 C C . LYS B 1 40 ? -29.734 12.062 4.688 1 95.62 40 LYS B C 1
ATOM 8001 O O . LYS B 1 40 ? -29.969 12.219 5.891 1 95.62 40 LYS B O 1
ATOM 8006 N N . GLY B 1 41 ? -29.828 13.023 3.84 1 95.25 41 GLY B N 1
ATOM 8007 C CA . GLY B 1 41 ? -30.391 14.32 4.172 1 95.25 41 GLY B CA 1
ATOM 8008 C C . GLY B 1 41 ? -31.828 14.484 3.686 1 95.25 41 GLY B C 1
ATOM 8009 O O . GLY B 1 41 ? -32.281 13.766 2.789 1 95.25 41 GLY B O 1
ATOM 8010 N N . LYS B 1 42 ? -32.531 15.398 4.273 1 95.94 42 LYS B N 1
ATOM 8011 C CA . LYS B 1 42 ? -33.906 15.719 3.859 1 95.94 42 LYS B CA 1
ATOM 8012 C C . LYS B 1 42 ? -33.906 16.703 2.689 1 95.94 42 LYS B C 1
ATOM 8014 O O . LYS B 1 42 ? -34.812 16.672 1.852 1 95.94 42 LYS B O 1
ATOM 8019 N N . ALA B 1 43 ? -32.938 17.547 2.699 1 95.19 43 ALA B N 1
ATOM 8020 C CA . ALA B 1 43 ? -32.844 18.547 1.649 1 95.19 43 ALA B CA 1
ATOM 8021 C C . ALA B 1 43 ? -32.406 17.938 0.322 1 95.19 43 ALA B C 1
ATOM 8023 O O . ALA B 1 43 ? -31.562 17.047 0.292 1 95.19 43 ALA B O 1
ATOM 8024 N N . PRO B 1 44 ? -33.031 18.359 -0.766 1 91.88 44 PRO B N 1
ATOM 8025 C CA . PRO B 1 44 ? -32.594 17.859 -2.074 1 91.88 44 PRO B CA 1
ATOM 8026 C C . PRO B 1 44 ? -31.234 18.422 -2.5 1 91.88 44 PRO B C 1
ATOM 8028 O O . PRO B 1 44 ? -30.828 19.484 -2.037 1 91.88 44 PRO B O 1
ATOM 8031 N N . LEU B 1 45 ? -30.594 17.672 -3.355 1 90.69 45 LEU B N 1
ATOM 8032 C CA . LEU B 1 45 ? -29.359 18.156 -3.957 1 90.69 45 LEU B CA 1
ATOM 8033 C C . LEU B 1 45 ? -29.625 19.312 -4.91 1 90.69 45 LEU B C 1
ATOM 8035 O O . LEU B 1 45 ? -30.531 19.25 -5.742 1 90.69 45 LEU B O 1
ATOM 8039 N N . ILE B 1 46 ? -28.953 20.359 -4.742 1 89.56 46 ILE B N 1
ATOM 8040 C CA . ILE B 1 46 ? -28.969 21.453 -5.707 1 89.56 46 ILE B CA 1
ATOM 8041 C C . ILE B 1 46 ? -27.781 21.328 -6.652 1 89.56 46 ILE B C 1
ATOM 8043 O O . ILE B 1 46 ? -26.641 21.531 -6.242 1 89.56 46 ILE B O 1
ATOM 8047 N N . PRO B 1 47 ? -27.969 21.047 -7.863 1 90.94 47 PRO B N 1
ATOM 8048 C CA . PRO B 1 47 ? -26.844 20.859 -8.781 1 90.94 47 PRO B CA 1
ATOM 8049 C C . PRO B 1 47 ? -26.078 22.156 -9.047 1 90.94 47 PRO B C 1
ATOM 8051 O O . PRO B 1 47 ? -26.672 23.25 -9.023 1 90.94 47 PRO B O 1
ATOM 8054 N N . ALA B 1 48 ? -24.844 22.031 -9.273 1 93.69 48 ALA B N 1
ATOM 8055 C CA . ALA B 1 48 ? -24.031 23.156 -9.695 1 93.69 48 ALA B CA 1
ATOM 8056 C C . ALA B 1 48 ? -24.297 23.516 -11.156 1 93.69 48 ALA B C 1
ATOM 8058 O O . ALA B 1 48 ? -24.844 22.719 -11.906 1 93.69 48 ALA B O 1
ATOM 8059 N N . ILE B 1 49 ? -23.984 24.719 -11.516 1 93.56 49 ILE B N 1
ATOM 8060 C CA . ILE B 1 49 ? -24.141 25.188 -12.891 1 93.56 49 ILE B CA 1
ATOM 8061 C C . ILE B 1 49 ? -22.781 25.422 -13.516 1 93.56 49 ILE B C 1
ATOM 8063 O O . ILE B 1 49 ? -22 26.25 -13.031 1 93.56 49 ILE B O 1
ATOM 8067 N N . ARG B 1 50 ? -22.531 24.75 -14.617 1 92.94 50 ARG B N 1
ATOM 8068 C CA . ARG B 1 50 ? -21.25 24.812 -15.297 1 92.94 50 ARG B CA 1
ATOM 8069 C C . ARG B 1 50 ? -20.984 26.219 -15.828 1 92.94 50 ARG B C 1
ATOM 8071 O O . ARG B 1 50 ? -21.875 26.844 -16.438 1 92.94 50 ARG B O 1
ATOM 8078 N N . LYS B 1 51 ? -19.797 26.719 -15.57 1 90.69 51 LYS B N 1
ATOM 8079 C CA . LYS B 1 51 ? -19.391 28 -16.109 1 90.69 51 LYS B CA 1
ATOM 8080 C C . LYS B 1 51 ? -18.828 27.859 -17.516 1 90.69 51 LYS B C 1
ATOM 8082 O O . LYS B 1 51 ? -18.188 26.844 -17.828 1 90.69 51 LYS B O 1
ATOM 8087 N N . SER B 1 52 ? -19.078 28.844 -18.312 1 85.88 52 SER B N 1
ATOM 8088 C CA . SER B 1 52 ? -18.547 28.828 -19.672 1 85.88 52 SER B CA 1
ATOM 8089 C C . SER B 1 52 ? -17.031 29.062 -19.672 1 85.88 52 SER B C 1
ATOM 8091 O O . SER B 1 52 ? -16.531 29.844 -18.859 1 85.88 52 SER B O 1
ATOM 8093 N N . LYS B 1 53 ? -16.422 28.375 -20.625 1 82.5 53 LYS B N 1
ATOM 8094 C CA . LYS B 1 53 ? -14.984 28.547 -20.75 1 82.5 53 LYS B CA 1
ATOM 8095 C C . LYS B 1 53 ? -14.648 29.891 -21.406 1 82.5 53 LYS B C 1
ATOM 8097 O O . LYS B 1 53 ? -15.305 30.297 -22.359 1 82.5 53 LYS B O 1
ATOM 8102 N N . THR B 1 54 ? -13.789 30.609 -20.766 1 80.69 54 THR B N 1
ATOM 8103 C CA . THR B 1 54 ? -13.25 31.828 -21.359 1 80.69 54 THR B CA 1
ATOM 8104 C C . THR B 1 54 ? -11.789 31.625 -21.75 1 80.69 54 THR B C 1
ATOM 8106 O O . THR B 1 54 ? -10.984 31.141 -20.953 1 80.69 54 THR B O 1
ATOM 8109 N N . ASP B 1 55 ? -11.469 31.922 -22.969 1 81.94 55 ASP B N 1
ATOM 8110 C CA . ASP B 1 55 ? -10.078 31.828 -23.406 1 81.94 55 ASP B CA 1
ATOM 8111 C C . ASP B 1 55 ? -9.234 32.938 -22.781 1 81.94 55 ASP B C 1
ATOM 8113 O O . ASP B 1 55 ? -9.57 34.125 -22.875 1 81.94 55 ASP B O 1
ATOM 8117 N N . MET B 1 56 ? -8.312 32.531 -22.062 1 85.06 56 MET B N 1
ATOM 8118 C CA . MET B 1 56 ? -7.414 33.5 -21.422 1 85.06 56 MET B CA 1
ATOM 8119 C C . MET B 1 56 ? -5.957 33.094 -21.609 1 85.06 56 MET B C 1
ATOM 8121 O O . MET B 1 56 ? -5.621 31.906 -21.516 1 85.06 56 MET B O 1
ATOM 8125 N N . LYS B 1 57 ? -5.168 34.031 -21.922 1 87.94 57 LYS B N 1
ATOM 8126 C CA . LYS B 1 57 ? -3.725 33.812 -21.984 1 87.94 57 LYS B CA 1
ATOM 8127 C C . LYS B 1 57 ? -3.104 33.875 -20.578 1 87.94 57 LYS B C 1
ATOM 8129 O O . LYS B 1 57 ? -3.6 34.594 -19.719 1 87.94 57 LYS B O 1
ATOM 8134 N N . GLY B 1 58 ? -2.002 33.125 -20.516 1 92.75 58 GLY B N 1
ATOM 8135 C CA . GLY B 1 58 ? -1.279 33.188 -19.266 1 92.75 58 GLY B CA 1
ATOM 8136 C C . GLY B 1 58 ? -0.723 34.562 -18.953 1 92.75 58 GLY B C 1
ATOM 8137 O O . GLY B 1 58 ? -0.28 35.281 -19.859 1 92.75 58 GLY B O 1
ATOM 8138 N N . VAL B 1 59 ? -0.816 34.875 -17.719 1 93.25 59 VAL B N 1
ATOM 8139 C CA . VAL B 1 59 ? -0.26 36.156 -17.25 1 93.25 59 VAL B CA 1
ATOM 8140 C C . VAL B 1 59 ? 1.046 35.906 -16.5 1 93.25 59 VAL B C 1
ATOM 8142 O O . VAL B 1 59 ? 1.14 34.938 -15.711 1 93.25 59 VAL B O 1
ATOM 8145 N N . VAL B 1 60 ? 2.025 36.594 -16.844 1 95.06 60 VAL B N 1
ATOM 8146 C CA . VAL B 1 60 ? 3.328 36.5 -16.188 1 95.06 60 VAL B CA 1
ATOM 8147 C C . VAL B 1 60 ? 3.58 37.781 -15.383 1 95.06 60 VAL B C 1
ATOM 8149 O O . VAL B 1 60 ? 3.699 38.875 -15.953 1 95.06 60 VAL B O 1
ATOM 8152 N N . THR B 1 61 ? 3.648 37.656 -14.062 1 94.62 61 THR B N 1
ATOM 8153 C CA . THR B 1 61 ? 3.812 38.812 -13.195 1 94.62 61 THR B CA 1
ATOM 8154 C C . THR B 1 61 ? 5.094 38.688 -12.375 1 94.62 61 THR B C 1
ATOM 8156 O O . THR B 1 61 ? 5.457 37.594 -11.93 1 94.62 61 THR B O 1
ATOM 8159 N N . PRO B 1 62 ? 5.75 39.781 -12.172 1 92.88 62 PRO B N 1
ATOM 8160 C CA . PRO B 1 62 ? 6.941 39.75 -11.32 1 92.88 62 PRO B CA 1
ATOM 8161 C C . PRO B 1 62 ? 6.633 39.25 -9.906 1 92.88 62 PRO B C 1
ATOM 8163 O O . PRO B 1 62 ? 5.613 39.625 -9.328 1 92.88 62 PRO B O 1
ATOM 8166 N N . ALA B 1 63 ? 7.418 38.438 -9.422 1 89.94 63 ALA B N 1
ATOM 8167 C CA . ALA B 1 63 ? 7.266 37.906 -8.07 1 89.94 63 ALA B CA 1
ATOM 8168 C C . ALA B 1 63 ? 8.492 38.219 -7.215 1 89.94 63 ALA B C 1
ATOM 8170 O O . ALA B 1 63 ? 8.695 37.625 -6.164 1 89.94 63 ALA B O 1
ATOM 8171 N N . GLY B 1 64 ? 9.359 39.094 -7.738 1 79.25 64 GLY B N 1
ATOM 8172 C CA . GLY B 1 64 ? 10.586 39.438 -7.035 1 79.25 64 GLY B CA 1
ATOM 8173 C C . GLY B 1 64 ? 11.742 38.531 -7.363 1 79.25 64 GLY B C 1
ATOM 8174 O O . GLY B 1 64 ? 11.539 37.438 -7.887 1 79.25 64 GLY B O 1
ATOM 8175 N N . GLU B 1 65 ? 13.016 38.969 -7.273 1 77 65 GLU B N 1
ATOM 8176 C CA . GLU B 1 65 ? 14.227 38.156 -7.328 1 77 65 GLU B CA 1
ATOM 8177 C C . GLU B 1 65 ? 14.391 37.5 -8.695 1 77 65 GLU B C 1
ATOM 8179 O O . GLU B 1 65 ? 14.648 36.281 -8.789 1 77 65 GLU B O 1
ATOM 8184 N N . GLN B 1 66 ? 14.039 38.25 -9.742 1 85.25 66 GLN B N 1
ATOM 8185 C CA . GLN B 1 66 ? 14.148 37.75 -11.117 1 85.25 66 GLN B CA 1
ATOM 8186 C C . GLN B 1 66 ? 13.234 36.562 -11.359 1 85.25 66 GLN B C 1
ATOM 8188 O O . GLN B 1 66 ? 13.562 35.688 -12.148 1 85.25 66 GLN B O 1
ATOM 8193 N N . GLN B 1 67 ? 12.258 36.469 -10.508 1 91.81 67 GLN B N 1
ATOM 8194 C CA . GLN B 1 67 ? 11.25 35.438 -10.672 1 91.81 67 GLN B CA 1
ATOM 8195 C C . GLN B 1 67 ? 9.93 36.031 -11.164 1 91.81 67 GLN B C 1
ATOM 8197 O O . GLN B 1 67 ? 9.602 37.188 -10.867 1 91.81 67 GLN B O 1
ATOM 8202 N N . TYR B 1 68 ? 9.281 35.281 -11.922 1 95.69 68 TYR B N 1
ATOM 8203 C CA . TYR B 1 68 ? 7.996 35.656 -12.5 1 95.69 68 TYR B CA 1
ATOM 8204 C C . TYR B 1 68 ? 6.961 34.562 -12.281 1 95.69 68 TYR B C 1
ATOM 8206 O O . TYR B 1 68 ? 7.23 33.375 -12.539 1 95.69 68 TYR B O 1
ATOM 8214 N N . ARG B 1 69 ? 5.84 34.938 -11.766 1 96.75 69 ARG B N 1
ATOM 8215 C CA . ARG B 1 69 ? 4.777 33.969 -11.461 1 96.75 69 ARG B CA 1
ATOM 8216 C C . ARG B 1 69 ? 3.881 33.75 -12.672 1 96.75 69 ARG B C 1
ATOM 8218 O O . ARG B 1 69 ? 3.484 34.719 -13.344 1 96.75 69 ARG B O 1
ATOM 8225 N N . LEU B 1 70 ? 3.648 32.5 -13 1 97 70 LEU B N 1
ATOM 8226 C CA . LEU B 1 70 ? 2.656 32.156 -14.008 1 97 70 LEU B CA 1
ATOM 8227 C C . LEU B 1 70 ? 1.268 32.031 -13.391 1 97 70 LEU B C 1
ATOM 8229 O O . LEU B 1 70 ? 1.049 31.203 -12.5 1 97 70 LEU B O 1
ATOM 8233 N N . SER B 1 71 ? 0.422 32.844 -13.828 1 93.19 71 SER B N 1
ATOM 8234 C CA . SER B 1 71 ? -0.927 32.812 -13.273 1 93.19 71 SER B CA 1
ATOM 8235 C C . SER B 1 71 ? -1.975 33.062 -14.359 1 93.19 71 SER B C 1
ATOM 8237 O O . SER B 1 71 ? -1.634 33.375 -15.5 1 93.19 71 SER B O 1
ATOM 8239 N N . ASP B 1 72 ? -3.098 32.844 -13.977 1 89.38 72 ASP B N 1
ATOM 8240 C CA . ASP B 1 72 ? -4.223 33.031 -14.891 1 89.38 72 ASP B CA 1
ATOM 8241 C C . ASP B 1 72 ? -4.035 32.188 -16.156 1 89.38 72 ASP B C 1
ATOM 8243 O O . ASP B 1 72 ? -2.949 31.656 -16.406 1 89.38 72 ASP B O 1
ATOM 8247 N N . GLY B 1 73 ? -4.98 31.719 -16.797 1 92.81 73 GLY B N 1
ATOM 8248 C CA . GLY B 1 73 ? -4.949 31.078 -18.109 1 92.81 73 GLY B CA 1
ATOM 8249 C C . GLY B 1 73 ? -4.688 29.578 -18.016 1 92.81 73 GLY B C 1
ATOM 8250 O O . GLY B 1 73 ? -4.598 28.906 -19.047 1 92.81 73 GLY B O 1
ATOM 8251 N N . TRP B 1 74 ? -4.438 29.094 -16.844 1 96.38 74 TRP B N 1
ATOM 8252 C CA . TRP B 1 74 ? -4.242 27.656 -16.688 1 96.38 74 TRP B CA 1
ATOM 8253 C C . TRP B 1 74 ? -5.473 26.875 -17.141 1 96.38 74 TRP B C 1
ATOM 8255 O O . TRP B 1 74 ? -6.605 27.297 -16.891 1 96.38 74 TRP B O 1
ATOM 8265 N N . GLU B 1 75 ? -5.238 25.844 -17.828 1 96.62 75 GLU B N 1
ATOM 8266 C CA . GLU B 1 75 ? -6.289 24.906 -18.234 1 96.62 75 GLU B CA 1
ATOM 8267 C C . GLU B 1 75 ? -6.055 23.516 -17.641 1 96.62 75 GLU B C 1
ATOM 8269 O O . GLU B 1 75 ? -4.914 23.141 -17.359 1 96.62 75 GLU B O 1
ATOM 8274 N N . MET B 1 76 ? -7.113 22.734 -17.438 1 97.06 76 MET B N 1
ATOM 8275 C CA . MET B 1 76 ? -7.023 21.391 -16.844 1 97.06 76 MET B CA 1
ATOM 8276 C C . MET B 1 76 ? -7.98 20.438 -17.531 1 97.06 76 MET B C 1
ATOM 8278 O O . MET B 1 76 ? -9.094 20.812 -17.891 1 97.06 76 MET B O 1
ATOM 8282 N N . LEU B 1 77 ? -7.594 19.281 -17.766 1 96.5 77 LEU B N 1
ATOM 8283 C CA . LEU B 1 77 ? -8.445 18.219 -18.312 1 96.5 77 LEU B CA 1
ATOM 8284 C C . LEU B 1 77 ? -7.938 16.844 -17.891 1 96.5 77 LEU B C 1
ATOM 8286 O O . LEU B 1 77 ? -6.734 16.656 -17.688 1 96.5 77 LEU B O 1
ATOM 8290 N N . ASP B 1 78 ? -8.828 15.898 -17.656 1 96.44 78 ASP B N 1
ATOM 8291 C CA . ASP B 1 78 ? -8.398 14.555 -17.266 1 96.44 78 ASP B CA 1
ATOM 8292 C C . ASP B 1 78 ? -7.711 13.852 -18.438 1 96.44 78 ASP B C 1
ATOM 8294 O O . ASP B 1 78 ? -7.98 14.148 -19.594 1 96.44 78 ASP B O 1
ATOM 8298 N N . GLY B 1 79 ? -6.828 12.945 -18.156 1 94.62 79 GLY B N 1
ATOM 8299 C CA . GLY B 1 79 ? -5.98 12.273 -19.141 1 94.62 79 GLY B CA 1
ATOM 8300 C C . GLY B 1 79 ? -6.77 11.57 -20.219 1 94.62 79 GLY B C 1
ATOM 8301 O O . GLY B 1 79 ? -6.434 11.672 -21.406 1 94.62 79 GLY B O 1
ATOM 8302 N N . LYS B 1 80 ? -7.773 10.82 -19.906 1 92.69 80 LYS B N 1
ATOM 8303 C CA . LYS B 1 80 ? -8.57 10.062 -20.859 1 92.69 80 LYS B CA 1
ATOM 8304 C C . LYS B 1 80 ? -9.188 10.984 -21.906 1 92.69 80 LYS B C 1
ATOM 8306 O O . LYS B 1 80 ? -9.203 10.664 -23.109 1 92.69 80 LYS B O 1
ATOM 8311 N N . SER B 1 81 ? -9.711 12.125 -21.438 1 92.88 81 SER B N 1
ATOM 8312 C CA . SER B 1 81 ? -10.32 13.094 -22.344 1 92.88 81 SER B CA 1
ATOM 8313 C C . SER B 1 81 ? -9.281 13.711 -23.266 1 92.88 81 SER B C 1
ATOM 8315 O O . SER B 1 81 ? -9.57 13.961 -24.438 1 92.88 81 SER B O 1
ATOM 8317 N N . VAL B 1 82 ? -8.133 13.992 -22.734 1 92.94 82 VAL B N 1
ATOM 8318 C CA . VAL B 1 82 ? -7.059 14.555 -23.547 1 92.94 82 VAL B CA 1
ATOM 8319 C C . VAL B 1 82 ? -6.715 13.594 -24.688 1 92.94 82 VAL B C 1
ATOM 8321 O O . VAL B 1 82 ? -6.609 14.008 -25.844 1 92.94 82 VAL B O 1
ATOM 8324 N N . ILE B 1 83 ? -6.523 12.352 -24.375 1 90.75 83 ILE B N 1
ATOM 8325 C CA . ILE B 1 83 ? -6.168 11.352 -25.375 1 90.75 83 ILE B CA 1
ATOM 8326 C C . ILE B 1 83 ? -7.309 11.195 -26.375 1 90.75 83 ILE B C 1
ATOM 8328 O O . ILE B 1 83 ? -7.074 11.109 -27.578 1 90.75 83 ILE B O 1
ATOM 8332 N N . SER B 1 84 ? -8.555 11.195 -25.938 1 90.75 84 SER B N 1
ATOM 8333 C CA . SER B 1 84 ? -9.734 10.984 -26.781 1 90.75 84 SER B CA 1
ATOM 8334 C C . SER B 1 84 ? -9.93 12.141 -27.75 1 90.75 84 SER B C 1
ATOM 8336 O O . SER B 1 84 ? -10.609 11.992 -28.781 1 90.75 84 SER B O 1
ATOM 8338 N N . SER B 1 85 ? -9.375 13.281 -27.453 1 88.25 85 SER B N 1
ATOM 8339 C CA . SER B 1 85 ? -9.492 14.422 -28.359 1 88.25 85 SER B CA 1
ATOM 8340 C C . SER B 1 85 ? -8.711 14.188 -29.641 1 88.25 85 SER B C 1
ATOM 8342 O O . SER B 1 85 ? -8.977 14.828 -30.656 1 88.25 85 SER B O 1
ATOM 8344 N N . GLY B 1 86 ? -7.723 13.344 -29.578 1 87 86 GLY B N 1
ATOM 8345 C CA . GLY B 1 86 ? -6.883 13.047 -30.719 1 87 86 GLY B CA 1
ATOM 8346 C C . GLY B 1 86 ? -5.93 14.18 -31.062 1 87 86 GLY B C 1
ATOM 8347 O O . GLY B 1 86 ? -5.27 14.141 -32.125 1 87 86 GLY B O 1
ATOM 8348 N N . LYS B 1 87 ? -5.898 15.172 -30.219 1 87.88 87 LYS B N 1
ATOM 8349 C CA . LYS B 1 87 ? -5.055 16.344 -30.453 1 87.88 87 LYS B CA 1
ATOM 8350 C C . LYS B 1 87 ? -3.875 16.375 -29.484 1 87.88 87 LYS B C 1
ATOM 8352 O O . LYS B 1 87 ? -3.904 15.719 -28.438 1 87.88 87 LYS B O 1
ATOM 8357 N N . SER B 1 88 ? -2.893 17.094 -29.922 1 90 88 SER B N 1
ATOM 8358 C CA . SER B 1 88 ? -1.726 17.266 -29.062 1 90 88 SER B CA 1
ATOM 8359 C C . SER B 1 88 ? -2.057 18.125 -27.844 1 90 88 SER B C 1
ATOM 8361 O O . SER B 1 88 ? -2.787 19.109 -27.969 1 90 88 SER B O 1
ATOM 8363 N N . VAL B 1 89 ? -1.495 17.766 -26.688 1 92.94 89 VAL B N 1
ATOM 8364 C CA . VAL B 1 89 ? -1.688 18.531 -25.469 1 92.94 89 VAL B CA 1
ATOM 8365 C C . VAL B 1 89 ? -1.001 19.891 -25.609 1 92.94 89 VAL B C 1
ATOM 8367 O O . VAL B 1 89 ? -1.364 20.859 -24.922 1 92.94 89 VAL B O 1
ATOM 8370 N N . PHE B 1 90 ? -0.122 20.047 -26.594 1 92.5 90 PHE B N 1
ATOM 8371 C CA . PHE B 1 90 ? 0.667 21.266 -26.766 1 92.5 90 PHE B CA 1
ATOM 8372 C C . PHE B 1 90 ? -0.017 22.219 -27.719 1 92.5 90 PHE B C 1
ATOM 8374 O O . PHE B 1 90 ? 0.402 23.375 -27.859 1 92.5 90 PHE B O 1
ATOM 8381 N N . ASP B 1 91 ? -1.072 21.766 -28.359 1 88.69 91 ASP B N 1
ATOM 8382 C CA . ASP B 1 91 ? -1.839 22.609 -29.266 1 88.69 91 ASP B CA 1
ATOM 8383 C C . ASP B 1 91 ? -3.002 23.281 -28.531 1 88.69 91 ASP B C 1
ATOM 8385 O O . ASP B 1 91 ? -4.148 22.828 -28.641 1 88.69 91 ASP B O 1
ATOM 8389 N N . MET B 1 92 ? -2.789 24.328 -27.891 1 85.75 92 MET B N 1
ATOM 8390 C CA . MET B 1 92 ? -3.803 24.969 -27.078 1 85.75 92 MET B CA 1
ATOM 8391 C C . MET B 1 92 ? -4.801 25.734 -27.938 1 85.75 92 MET B C 1
ATOM 8393 O O . MET B 1 92 ? -5.941 25.953 -27.531 1 85.75 92 MET B O 1
ATOM 8397 N N . ALA B 1 93 ? -4.473 26.125 -29.047 1 78.62 93 ALA B N 1
ATOM 8398 C CA . ALA B 1 93 ? -5.359 26.891 -29.938 1 78.62 93 ALA B CA 1
ATOM 8399 C C . ALA B 1 93 ? -6.418 25.969 -30.562 1 78.62 93 ALA B C 1
ATOM 8401 O O . ALA B 1 93 ? -7.578 26.359 -30.703 1 78.62 93 ALA B O 1
ATOM 8402 N N . GLY B 1 94 ? -6.125 24.828 -30.891 1 70.44 94 GLY B N 1
ATOM 8403 C CA . GLY B 1 94 ? -7.012 23.938 -31.609 1 70.44 94 GLY B CA 1
ATOM 8404 C C . GLY B 1 94 ? -7.816 23.031 -30.703 1 70.44 94 GLY B C 1
ATOM 8405 O O . GLY B 1 94 ? -8.672 22.266 -31.156 1 70.44 94 GLY B O 1
ATOM 8406 N N . ASN B 1 95 ? -7.605 23.078 -29.391 1 67.19 95 ASN B N 1
ATOM 8407 C CA . ASN B 1 95 ? -8.188 22.094 -28.484 1 67.19 95 ASN B CA 1
ATOM 8408 C C . ASN B 1 95 ? -8.578 22.719 -27.156 1 67.19 95 ASN B C 1
ATOM 8410 O O . ASN B 1 95 ? -8.102 22.297 -26.094 1 67.19 95 ASN B O 1
ATOM 8414 N N . ARG B 1 96 ? -9.555 23.609 -27.172 1 73.69 96 ARG B N 1
ATOM 8415 C CA . ARG B 1 96 ? -9.797 24.359 -25.953 1 73.69 96 ARG B CA 1
ATOM 8416 C C . ARG B 1 96 ? -11.188 24.078 -25.391 1 73.69 96 ARG B C 1
ATOM 8418 O O . ARG B 1 96 ? -11.414 24.203 -24.188 1 73.69 96 ARG B O 1
ATOM 8425 N N . ALA B 1 97 ? -11.992 23.734 -26.203 1 77.25 97 ALA B N 1
ATOM 8426 C CA . ALA B 1 97 ? -13.398 23.781 -25.812 1 77.25 97 ALA B CA 1
ATOM 8427 C C . ALA B 1 97 ? -13.688 22.812 -24.672 1 77.25 97 ALA B C 1
ATOM 8429 O O . ALA B 1 97 ? -14.523 23.094 -23.812 1 77.25 97 ALA B O 1
ATOM 8430 N N . ASP B 1 98 ? -12.922 21.828 -24.547 1 85.62 98 ASP B N 1
ATOM 8431 C CA . ASP B 1 98 ? -13.242 20.812 -23.547 1 85.62 98 ASP B CA 1
ATOM 8432 C C . ASP B 1 98 ? -12.461 21.047 -22.266 1 85.62 98 ASP B C 1
ATOM 8434 O O . ASP B 1 98 ? -12.727 20.391 -21.25 1 85.62 98 ASP B O 1
ATOM 8438 N N . TRP B 1 99 ? -11.547 21.938 -22.266 1 93.38 99 TRP B N 1
ATOM 8439 C CA . TRP B 1 99 ? -10.688 22.156 -21.109 1 93.38 99 TRP B CA 1
ATOM 8440 C C . TRP B 1 99 ? -11.352 23.078 -20.109 1 93.38 99 TRP B C 1
ATOM 8442 O O . TRP B 1 99 ? -12.117 23.969 -20.484 1 93.38 99 TRP B O 1
ATOM 8452 N N . TYR B 1 100 ? -11.086 22.906 -18.797 1 94.56 100 TYR B N 1
ATOM 8453 C CA . TYR B 1 100 ? -11.531 23.797 -17.734 1 94.56 100 TYR B CA 1
ATOM 8454 C C . TYR B 1 100 ? -10.523 24.922 -17.516 1 94.56 100 TYR B C 1
ATOM 8456 O O . TYR B 1 100 ? -9.328 24.734 -17.719 1 94.56 100 TYR B O 1
ATOM 8464 N N . HIS B 1 101 ? -11.078 26.094 -17.109 1 94.94 101 HIS B N 1
ATOM 8465 C CA . HIS B 1 101 ? -10.18 27.078 -16.5 1 94.94 101 HIS B CA 1
ATOM 8466 C C . HIS B 1 101 ? -9.711 26.609 -15.125 1 94.94 101 HIS B C 1
ATOM 8468 O O . HIS B 1 101 ? -10.508 26.5 -14.188 1 94.94 101 HIS B O 1
ATOM 8474 N N . ALA B 1 102 ? -8.469 26.359 -15.055 1 96.31 102 ALA B N 1
ATOM 8475 C CA . ALA B 1 102 ? -7.945 25.734 -13.844 1 96.31 102 ALA B CA 1
ATOM 8476 C C . ALA B 1 102 ? -7.594 26.781 -12.789 1 96.31 102 ALA B C 1
ATOM 8478 O O . ALA B 1 102 ? -7.102 27.859 -13.125 1 96.31 102 ALA B O 1
ATOM 8479 N N . THR B 1 103 ? -7.836 26.438 -11.539 1 95.56 103 THR B N 1
ATOM 8480 C CA . THR B 1 103 ? -7.367 27.219 -10.398 1 95.56 103 THR B CA 1
ATOM 8481 C C . THR B 1 103 ? -5.949 26.812 -10.008 1 95.56 103 THR B C 1
ATOM 8483 O O . THR B 1 103 ? -5.73 25.703 -9.531 1 95.56 103 THR B O 1
ATOM 8486 N N . VAL B 1 104 ? -4.953 27.672 -10.203 1 96.88 104 VAL B N 1
ATOM 8487 C CA . VAL B 1 104 ? -3.561 27.453 -9.828 1 96.88 104 VAL B CA 1
ATOM 8488 C C . VAL B 1 104 ? -3.012 28.688 -9.109 1 96.88 104 VAL B C 1
ATOM 8490 O O . VAL B 1 104 ? -2.988 29.781 -9.68 1 96.88 104 VAL B O 1
ATOM 8493 N N . PRO B 1 105 ? -2.592 28.516 -7.855 1 96.62 105 PRO B N 1
ATOM 8494 C CA . PRO B 1 105 ? -2.531 27.297 -7.051 1 96.62 105 PRO B CA 1
ATOM 8495 C C . PRO B 1 105 ? -3.916 26.766 -6.691 1 96.62 105 PRO B C 1
ATOM 8497 O O . PRO B 1 105 ? -4.836 27.547 -6.434 1 96.62 105 PRO B O 1
ATOM 8500 N N . GLY B 1 106 ? -4.055 25.5 -6.68 1 97.44 106 GLY B N 1
ATOM 8501 C CA . GLY B 1 106 ? -5.293 24.812 -6.332 1 97.44 106 GLY B CA 1
ATOM 8502 C C . GLY B 1 106 ? -5.25 23.328 -6.633 1 97.44 106 GLY B C 1
ATOM 8503 O O . GLY B 1 106 ? -4.18 22.766 -6.852 1 97.44 106 GLY B O 1
ATOM 8504 N N . THR B 1 107 ? -6.391 22.656 -6.559 1 98.44 107 THR B N 1
ATOM 8505 C CA . THR B 1 107 ? -6.5 21.219 -6.797 1 98.44 107 THR B CA 1
ATOM 8506 C C . THR B 1 107 ? -7.527 20.922 -7.883 1 98.44 107 THR B C 1
ATOM 8508 O O . THR B 1 107 ? -8.203 21.828 -8.375 1 98.44 107 THR B O 1
ATOM 8511 N N . VAL B 1 108 ? -7.594 19.703 -8.25 1 98.69 108 VAL B N 1
ATOM 8512 C CA . VAL B 1 108 ? -8.578 19.25 -9.227 1 98.69 108 VAL B CA 1
ATOM 8513 C C . VAL B 1 108 ? -9.984 19.562 -8.734 1 98.69 108 VAL B C 1
ATOM 8515 O O . VAL B 1 108 ? -10.797 20.125 -9.469 1 98.69 108 VAL B O 1
ATOM 8518 N N . LEU B 1 109 ? -10.281 19.234 -7.496 1 98.75 109 LEU B N 1
ATOM 8519 C CA . LEU B 1 109 ? -11.609 19.469 -6.941 1 98.75 109 LEU B CA 1
ATOM 8520 C C . LEU B 1 109 ? -11.914 20.953 -6.871 1 98.75 109 LEU B C 1
ATOM 8522 O O . LEU B 1 109 ? -13.023 21.391 -7.219 1 98.75 109 LEU B O 1
ATOM 8526 N N . THR B 1 110 ? -10.953 21.75 -6.395 1 98.25 110 THR B N 1
ATOM 8527 C CA . THR B 1 110 ? -11.148 23.188 -6.336 1 98.25 110 THR B CA 1
ATOM 8528 C C . THR B 1 110 ? -11.5 23.75 -7.711 1 98.25 110 THR B C 1
ATOM 8530 O O . THR B 1 110 ? -12.414 24.562 -7.844 1 98.25 110 THR B O 1
ATOM 8533 N N . THR B 1 111 ? -10.781 23.328 -8.75 1 97.81 111 THR B N 1
ATOM 8534 C CA . THR B 1 111 ? -11.039 23.75 -10.125 1 97.81 111 THR B CA 1
ATOM 8535 C C . THR B 1 111 ? -12.453 23.375 -10.547 1 97.81 111 THR B C 1
ATOM 8537 O O . THR B 1 111 ? -13.188 24.203 -11.086 1 97.81 111 THR B O 1
ATOM 8540 N N . LEU B 1 112 ? -12.836 22.109 -10.32 1 98 112 LEU B N 1
ATOM 8541 C CA . LEU B 1 112 ? -14.109 21.594 -10.797 1 98 112 LEU B CA 1
ATOM 8542 C C . LEU B 1 112 ? -15.273 22.266 -10.07 1 98 112 LEU B C 1
ATOM 8544 O O . LEU B 1 112 ? -16.328 22.5 -10.664 1 98 112 LEU B O 1
ATOM 8548 N N . VAL B 1 113 ? -15.117 22.578 -8.773 1 98.06 113 VAL B N 1
ATOM 8549 C CA . VAL B 1 113 ? -16.141 23.281 -8.016 1 98.06 113 VAL B CA 1
ATOM 8550 C C . VAL B 1 113 ? -16.234 24.734 -8.516 1 98.06 113 VAL B C 1
ATOM 8552 O O . VAL B 1 113 ? -17.344 25.234 -8.742 1 98.06 113 VAL B O 1
ATOM 8555 N N . GLU B 1 114 ? -15.102 25.406 -8.727 1 96.5 114 GLU B N 1
ATOM 8556 C CA . GLU B 1 114 ? -15.086 26.781 -9.195 1 96.5 114 GLU B CA 1
ATOM 8557 C C . GLU B 1 114 ? -15.68 26.891 -10.602 1 96.5 114 GLU B C 1
ATOM 8559 O O . GLU B 1 114 ? -16.297 27.906 -10.938 1 96.5 114 GLU B O 1
ATOM 8564 N N . GLN B 1 115 ? -15.539 25.875 -11.391 1 95.81 115 GLN B N 1
ATOM 8565 C CA . GLN B 1 115 ? -16.047 25.859 -12.758 1 95.81 115 GLN B CA 1
ATOM 8566 C C . GLN B 1 115 ? -17.5 25.391 -12.805 1 95.81 115 GLN B C 1
ATOM 8568 O O . GLN B 1 115 ? -18.078 25.281 -13.883 1 95.81 115 GLN B O 1
ATOM 8573 N N . GLY B 1 116 ? -18.094 25.062 -11.695 1 96.38 116 GLY B N 1
ATOM 8574 C CA . GLY B 1 116 ? -19.5 24.703 -11.594 1 96.38 116 GLY B CA 1
ATOM 8575 C C . GLY B 1 116 ? -19.797 23.281 -12.055 1 96.38 116 GLY B C 1
ATOM 8576 O O . GLY B 1 116 ? -20.922 22.969 -12.445 1 96.38 116 GLY B O 1
ATOM 8577 N N . VAL B 1 117 ? -18.797 22.438 -12.125 1 96.62 117 VAL B N 1
ATOM 8578 C CA . VAL B 1 117 ? -19.016 21.031 -12.461 1 96.62 117 VAL B CA 1
ATOM 8579 C C . VAL B 1 117 ? -19.672 20.312 -11.281 1 96.62 117 VAL B C 1
ATOM 8581 O O . VAL B 1 117 ? -20.578 19.5 -11.477 1 96.62 117 VAL B O 1
ATOM 8584 N N . TYR B 1 118 ? -19.188 20.578 -10.047 1 97.88 118 TYR B N 1
ATOM 8585 C CA . TYR B 1 118 ? -19.75 19.984 -8.836 1 97.88 118 TYR B CA 1
ATOM 8586 C C . TYR B 1 118 ? -20.172 21.062 -7.848 1 97.88 118 TYR B C 1
ATOM 8588 O O . TYR B 1 118 ? -19.609 22.172 -7.852 1 97.88 118 TYR B O 1
ATOM 8596 N N . PRO B 1 119 ? -21.156 20.75 -6.992 1 97.62 119 PRO B N 1
ATOM 8597 C CA . PRO B 1 119 ? -21.516 21.703 -5.926 1 97.62 119 PRO B CA 1
ATOM 8598 C C . PRO B 1 119 ? -20.453 21.766 -4.832 1 97.62 119 PRO B C 1
ATOM 8600 O O . PRO B 1 119 ? -19.594 20.891 -4.734 1 97.62 119 PRO B O 1
ATOM 8603 N N . ASP B 1 120 ? -20.469 22.812 -4.039 1 97.56 120 ASP B N 1
ATOM 8604 C CA . ASP B 1 120 ? -19.516 22.984 -2.947 1 97.56 120 ASP B CA 1
ATOM 8605 C C . ASP B 1 120 ? -19.625 21.828 -1.943 1 97.56 120 ASP B C 1
ATOM 8607 O O . ASP B 1 120 ? -20.672 21.672 -1.295 1 97.56 120 ASP B O 1
ATOM 8611 N N . PRO B 1 121 ? -18.594 21.047 -1.793 1 98.12 121 PRO B N 1
ATOM 8612 C CA . PRO B 1 121 ? -18.656 19.891 -0.897 1 98.12 121 PRO B CA 1
ATOM 8613 C C . PRO B 1 121 ? -18.859 20.281 0.564 1 98.12 121 PRO B C 1
ATOM 8615 O O . PRO B 1 121 ? -19.172 19.438 1.401 1 98.12 121 PRO B O 1
ATOM 8618 N N . TYR B 1 122 ? -18.719 21.516 0.93 1 98.19 122 TYR B N 1
ATOM 8619 C CA . TYR B 1 122 ? -18.781 21.984 2.311 1 98.19 122 TYR B CA 1
ATOM 8620 C C . TYR B 1 122 ? -20.234 22.125 2.762 1 98.19 122 TYR B C 1
ATOM 8622 O O . TYR B 1 122 ? -20.5 22.281 3.957 1 98.19 122 TYR B O 1
ATOM 8630 N N . PHE B 1 123 ? -21.203 22 1.833 1 98.06 123 PHE B N 1
ATOM 8631 C CA . PHE B 1 123 ? -22.609 22.234 2.152 1 98.06 123 PHE B CA 1
ATOM 8632 C C . PHE B 1 123 ? -23.375 20.922 2.203 1 98.06 123 PHE B C 1
ATOM 8634 O O . PHE B 1 123 ? -23.422 20.172 1.214 1 98.06 123 PHE B O 1
ATOM 8641 N N . GLY B 1 124 ? -23.969 20.672 3.295 1 97.94 124 GLY B N 1
ATOM 8642 C CA . GLY B 1 124 ? -24.812 19.484 3.447 1 97.94 124 GLY B CA 1
ATOM 8643 C C . GLY B 1 124 ? -24.078 18.188 3.168 1 97.94 124 GLY B C 1
ATOM 8644 O O . GLY B 1 124 ? -23 17.938 3.736 1 97.94 124 GLY B O 1
ATOM 8645 N N . LEU B 1 125 ? -24.672 17.422 2.283 1 98 125 LEU B N 1
ATOM 8646 C CA . LEU B 1 125 ? -24.094 16.141 1.898 1 98 125 LEU B CA 1
ATOM 8647 C C . LEU B 1 125 ? -23.578 16.188 0.463 1 98 125 LEU B C 1
ATOM 8649 O O . LEU B 1 125 ? -23.469 15.148 -0.195 1 98 125 LEU B O 1
ATOM 8653 N N . ASN B 1 126 ? -23.281 17.422 -0.02 1 98.06 126 ASN B N 1
ATOM 8654 C CA . ASN B 1 126 ? -22.844 17.594 -1.398 1 98.06 126 ASN B CA 1
ATOM 8655 C C . ASN B 1 126 ? -21.625 16.719 -1.71 1 98.06 126 ASN B C 1
ATOM 8657 O O . ASN B 1 126 ? -21.484 16.234 -2.832 1 98.06 126 ASN B O 1
ATOM 8661 N N . ASN B 1 127 ? -20.719 16.547 -0.775 1 98.12 127 ASN B N 1
ATOM 8662 C CA . ASN B 1 127 ? -19.5 15.766 -0.97 1 98.12 127 ASN B CA 1
ATOM 8663 C C . ASN B 1 127 ? -19.812 14.344 -1.411 1 98.12 127 ASN B C 1
ATOM 8665 O O . ASN B 1 127 ? -19.031 13.727 -2.139 1 98.12 127 ASN B O 1
ATOM 8669 N N . LEU B 1 128 ? -20.969 13.789 -0.994 1 96.94 128 LEU B N 1
ATOM 8670 C CA . LEU B 1 128 ? -21.359 12.422 -1.32 1 96.94 128 LEU B CA 1
ATOM 8671 C C . LEU B 1 128 ? -21.734 12.297 -2.795 1 96.94 128 LEU B C 1
ATOM 8673 O O . LEU B 1 128 ? -21.781 11.195 -3.34 1 96.94 128 LEU B O 1
ATOM 8677 N N . HIS B 1 129 ? -22 13.438 -3.408 1 95.88 129 HIS B N 1
ATOM 8678 C CA . HIS B 1 129 ? -22.453 13.43 -4.797 1 95.88 129 HIS B CA 1
ATOM 8679 C C . HIS B 1 129 ? -21.297 13.711 -5.75 1 95.88 129 HIS B C 1
ATOM 8681 O O . HIS B 1 129 ? -21.484 13.773 -6.965 1 95.88 129 HIS B O 1
ATOM 8687 N N . ILE B 1 130 ? -20.172 13.93 -5.293 1 97.88 130 ILE B N 1
ATOM 8688 C CA . ILE B 1 130 ? -18.953 14.078 -6.082 1 97.88 130 ILE B CA 1
ATOM 8689 C C . ILE B 1 130 ? -18.234 12.727 -6.188 1 97.88 130 ILE B C 1
ATOM 8691 O O . ILE B 1 130 ? -18 12.062 -5.176 1 97.88 130 ILE B O 1
ATOM 8695 N N . PRO B 1 131 ? -17.891 12.32 -7.379 1 97.06 131 PRO B N 1
ATOM 8696 C CA . PRO B 1 131 ? -17.328 10.977 -7.555 1 97.06 131 PRO B CA 1
ATOM 8697 C C . PRO B 1 131 ? -15.945 10.82 -6.906 1 97.06 131 PRO B C 1
ATOM 8699 O O . PRO B 1 131 ? -15.086 11.688 -7.07 1 97.06 131 PRO B O 1
ATOM 8702 N N . ASP B 1 132 ? -15.75 9.719 -6.191 1 96.75 132 ASP B N 1
ATOM 8703 C CA . ASP B 1 132 ? -14.477 9.406 -5.566 1 96.75 132 ASP B CA 1
ATOM 8704 C C . ASP B 1 132 ? -13.414 9.07 -6.617 1 96.75 132 ASP B C 1
ATOM 8706 O O . ASP B 1 132 ? -12.219 9.07 -6.328 1 96.75 132 ASP B O 1
ATOM 8710 N N . SER B 1 133 ? -13.812 8.859 -7.871 1 96.31 133 SER B N 1
ATOM 8711 C CA . SER B 1 133 ? -12.914 8.469 -8.953 1 96.31 133 SER B CA 1
ATOM 8712 C C . SER B 1 133 ? -11.984 9.617 -9.336 1 96.31 133 SER B C 1
ATOM 8714 O O . SER B 1 133 ? -11 9.414 -10.047 1 96.31 133 SER B O 1
ATOM 8716 N N . LEU B 1 134 ? -12.258 10.844 -8.844 1 98.12 134 LEU B N 1
ATOM 8717 C CA . LEU B 1 134 ? -11.391 11.984 -9.148 1 98.12 134 LEU B CA 1
ATOM 8718 C C . LEU B 1 134 ? -9.961 11.703 -8.695 1 98.12 134 LEU B C 1
ATOM 8720 O O . LEU B 1 134 ? -9.008 12.172 -9.328 1 98.12 134 LEU B O 1
ATOM 8724 N N . CYS B 1 135 ? -9.82 10.945 -7.594 1 98.19 135 CYS B N 1
ATOM 8725 C CA . CYS B 1 135 ? -8.508 10.695 -7.004 1 98.19 135 CYS B CA 1
ATOM 8726 C C . CYS B 1 135 ? -7.82 9.508 -7.668 1 98.19 135 CYS B C 1
ATOM 8728 O O . CYS B 1 135 ? -6.73 9.109 -7.258 1 98.19 135 CYS B O 1
ATOM 8730 N N . ARG B 1 136 ? -8.43 8.914 -8.703 1 96.38 136 ARG B N 1
ATOM 8731 C CA . ARG B 1 136 ? -7.883 7.742 -9.383 1 96.38 136 ARG B CA 1
ATOM 8732 C C . ARG B 1 136 ? -7.594 8.039 -10.844 1 96.38 136 ARG B C 1
ATOM 8734 O O . ARG B 1 136 ? -7.219 7.141 -11.609 1 96.38 136 ARG B O 1
ATOM 8741 N N . LYS B 1 137 ? -7.684 9.305 -11.227 1 95.38 137 LYS B N 1
ATOM 8742 C CA . LYS B 1 137 ? -7.438 9.758 -12.594 1 95.38 137 LYS B CA 1
ATOM 8743 C C . LYS B 1 137 ? -6.145 10.562 -12.68 1 95.38 137 LYS B C 1
ATOM 8745 O O . LYS B 1 137 ? -5.703 11.148 -11.688 1 95.38 137 LYS B O 1
ATOM 8750 N N . ASP B 1 138 ? -5.562 10.5 -13.859 1 96.56 138 ASP B N 1
ATOM 8751 C CA . ASP B 1 138 ? -4.5 11.453 -14.148 1 96.56 138 ASP B CA 1
ATOM 8752 C C . ASP B 1 138 ? -5.066 12.75 -14.719 1 96.56 138 ASP B C 1
ATOM 8754 O O . ASP B 1 138 ? -6.141 12.75 -15.328 1 96.56 138 ASP B O 1
ATOM 8758 N N . TRP B 1 139 ? -4.387 13.82 -14.516 1 98.25 139 TRP B N 1
ATOM 8759 C CA . TRP B 1 139 ? -4.863 15.148 -14.898 1 98.25 139 TRP B CA 1
ATOM 8760 C C . TRP B 1 139 ? -3.771 15.93 -15.617 1 98.25 139 TRP B C 1
ATOM 8762 O O . TRP B 1 139 ? -2.602 15.875 -15.227 1 98.25 139 TRP B O 1
ATOM 8772 N N . TRP B 1 140 ? -4.164 16.625 -16.625 1 97.75 140 TRP B N 1
ATOM 8773 C CA . TRP B 1 140 ? -3.268 17.5 -17.359 1 97.75 140 TRP B CA 1
ATOM 8774 C C . TRP B 1 140 ? -3.535 18.969 -17 1 97.75 140 TRP B C 1
ATOM 8776 O O . TRP B 1 140 ? -4.691 19.375 -16.891 1 97.75 140 TRP B O 1
ATOM 8786 N N . TYR B 1 141 ? -2.494 19.688 -16.734 1 98.06 141 TYR B N 1
ATOM 8787 C CA . TYR B 1 141 ? -2.488 21.156 -16.672 1 98.06 141 TYR B CA 1
ATOM 8788 C C . TYR B 1 141 ? -1.645 21.75 -17.781 1 98.06 141 TYR B C 1
ATOM 8790 O O . TYR B 1 141 ? -0.587 21.203 -18.125 1 98.06 141 TYR B O 1
ATOM 8798 N N . ARG B 1 142 ? -2.033 22.844 -18.344 1 97.19 142 ARG B N 1
ATOM 8799 C CA . ARG B 1 142 ? -1.208 23.531 -19.344 1 97.19 142 ARG B CA 1
ATOM 8800 C C . ARG B 1 142 ? -1.464 25.031 -19.312 1 97.19 142 ARG B C 1
ATOM 8802 O O . ARG B 1 142 ? -2.498 25.484 -18.812 1 97.19 142 ARG B O 1
ATOM 8809 N N . ILE B 1 143 ? -0.578 25.781 -19.766 1 97.19 143 ILE B N 1
ATOM 8810 C CA . ILE B 1 143 ? -0.681 27.234 -19.828 1 97.19 143 ILE B CA 1
ATOM 8811 C C . ILE B 1 143 ? 0.193 27.766 -20.969 1 97.19 143 ILE B C 1
ATOM 8813 O O . ILE B 1 143 ? 1.265 27.219 -21.234 1 97.19 143 ILE B O 1
ATOM 8817 N N . ASN B 1 144 ? -0.25 28.719 -21.719 1 95.88 144 ASN B N 1
ATOM 8818 C CA . ASN B 1 144 ? 0.549 29.453 -22.688 1 95.88 144 ASN B CA 1
ATOM 8819 C C . ASN B 1 144 ? 0.976 30.812 -22.156 1 95.88 144 ASN B C 1
ATOM 8821 O O . ASN B 1 144 ? 0.211 31.469 -21.453 1 95.88 144 ASN B O 1
ATOM 8825 N N . PHE B 1 145 ? 2.158 31.25 -22.406 1 96.5 145 PHE B N 1
ATOM 8826 C CA . PHE B 1 145 ? 2.631 32.531 -21.891 1 96.5 145 PHE B CA 1
ATOM 8827 C C . PHE B 1 145 ? 3.775 33.062 -22.734 1 96.5 145 PHE B C 1
ATOM 8829 O O . PHE B 1 145 ? 4.379 32.344 -23.516 1 96.5 145 PHE B O 1
ATOM 8836 N N . ASP B 1 146 ? 4.023 34.312 -22.656 1 96.44 146 ASP B N 1
ATOM 8837 C CA . ASP B 1 146 ? 5.18 35 -23.234 1 96.44 146 ASP B CA 1
ATOM 8838 C C . ASP B 1 146 ? 6.18 35.375 -22.141 1 96.44 146 ASP B C 1
ATOM 8840 O O . ASP B 1 146 ? 5.789 35.656 -21 1 96.44 146 ASP B O 1
ATOM 8844 N N . MET B 1 147 ? 7.426 35.281 -22.5 1 95.38 147 MET B N 1
ATOM 8845 C CA . MET B 1 147 ? 8.422 35.719 -21.531 1 95.38 147 MET B CA 1
ATOM 8846 C C . MET B 1 147 ? 8.305 37.219 -21.266 1 95.38 147 MET B C 1
ATOM 8848 O O . MET B 1 147 ? 8.094 38 -22.203 1 95.38 147 MET B O 1
ATOM 8852 N N . PRO B 1 148 ? 8.422 37.562 -20.031 1 90.31 148 PRO B N 1
ATOM 8853 C CA . PRO B 1 148 ? 8.25 38.969 -19.688 1 90.31 148 PRO B CA 1
ATOM 8854 C C . PRO B 1 148 ? 9.508 39.812 -19.938 1 90.31 148 PRO B C 1
ATOM 8856 O O . PRO B 1 148 ? 9.453 41.031 -19.953 1 90.31 148 PRO B O 1
ATOM 8859 N N . VAL B 1 149 ? 10.648 39.156 -20.047 1 91.44 149 VAL B N 1
ATOM 8860 C CA . VAL B 1 149 ? 11.922 39.812 -20.234 1 91.44 149 VAL B CA 1
ATOM 8861 C C . VAL B 1 149 ? 12.719 39.125 -21.344 1 91.44 149 VAL B C 1
ATOM 8863 O O . VAL B 1 149 ? 12.383 38.031 -21.75 1 91.44 149 VAL B O 1
ATOM 8866 N N . ASP B 1 150 ? 13.688 39.844 -21.75 1 91.12 150 ASP B N 1
ATOM 8867 C CA . ASP B 1 150 ? 14.602 39.281 -22.719 1 91.12 150 ASP B CA 1
ATOM 8868 C C . ASP B 1 150 ? 15.406 38.125 -22.109 1 91.12 150 ASP B C 1
ATOM 8870 O O . ASP B 1 150 ? 15.961 38.281 -21.016 1 91.12 150 ASP B O 1
ATOM 8874 N N . ILE B 1 151 ? 15.492 37 -22.734 1 91.19 151 ILE B N 1
ATOM 8875 C CA . ILE B 1 151 ? 16.125 35.812 -22.188 1 91.19 151 ILE B CA 1
ATOM 8876 C C . ILE B 1 151 ? 17.422 35.531 -22.953 1 91.19 151 ILE B C 1
ATOM 8878 O O . ILE B 1 151 ? 18.109 34.562 -22.672 1 91.19 151 ILE B O 1
ATOM 8882 N N . ASP B 1 152 ? 17.812 36.344 -23.844 1 89.25 152 ASP B N 1
ATOM 8883 C CA . ASP B 1 152 ? 19.016 36.125 -24.625 1 89.25 152 ASP B CA 1
ATOM 8884 C C . ASP B 1 152 ? 20.266 36.188 -23.734 1 89.25 152 ASP B C 1
ATOM 8886 O O . ASP B 1 152 ? 20.484 37.156 -23.031 1 89.25 152 ASP B O 1
ATOM 8890 N N . GLY B 1 153 ? 21.078 35.188 -23.844 1 83.75 153 GLY B N 1
ATOM 8891 C CA . GLY B 1 153 ? 22.312 35.125 -23.078 1 83.75 153 GLY B CA 1
ATOM 8892 C C . GLY B 1 153 ? 22.094 34.875 -21.609 1 83.75 153 GLY B C 1
ATOM 8893 O O . GLY B 1 153 ? 23.031 34.969 -20.812 1 83.75 153 GLY B O 1
ATOM 8894 N N . LYS B 1 154 ? 20.922 34.562 -21.188 1 89.19 154 LYS B N 1
ATOM 8895 C CA . LYS B 1 154 ? 20.594 34.312 -19.781 1 89.19 154 LYS B CA 1
ATOM 8896 C C . LYS B 1 154 ? 20.188 32.875 -19.547 1 89.19 154 LYS B C 1
ATOM 8898 O O . LYS B 1 154 ? 19.984 32.125 -20.516 1 89.19 154 LYS B O 1
ATOM 8903 N N . VAL B 1 155 ? 20.281 32.531 -18.297 1 91.12 155 VAL B N 1
ATOM 8904 C CA . VAL B 1 155 ? 19.828 31.188 -17.922 1 91.12 155 VAL B CA 1
ATOM 8905 C C . VAL B 1 155 ? 18.406 31.25 -17.375 1 91.12 155 VAL B C 1
ATOM 8907 O O . VAL B 1 155 ? 18.094 32.094 -16.547 1 91.12 155 VAL B O 1
ATOM 8910 N N . THR B 1 156 ? 17.5 30.406 -17.922 1 94.62 156 THR B N 1
ATOM 8911 C CA . THR B 1 156 ? 16.094 30.359 -17.516 1 94.62 156 THR B CA 1
ATOM 8912 C C . THR B 1 156 ? 15.797 29.047 -16.797 1 94.62 156 THR B C 1
ATOM 8914 O O . THR B 1 156 ? 16.234 27.984 -17.234 1 94.62 156 THR B O 1
ATOM 8917 N N . ARG B 1 157 ? 15.078 29.141 -15.695 1 94.25 157 ARG B N 1
ATOM 8918 C CA . ARG B 1 157 ? 14.672 27.969 -14.922 1 94.25 157 ARG B CA 1
ATOM 8919 C C . ARG B 1 157 ? 13.172 27.984 -14.656 1 94.25 157 ARG B C 1
ATOM 8921 O O . ARG B 1 157 ? 12.57 29.047 -14.531 1 94.25 157 ARG B O 1
ATOM 8928 N N . LEU B 1 158 ? 12.578 26.797 -14.625 1 96.94 158 LEU B N 1
ATOM 8929 C CA . LEU B 1 158 ? 11.195 26.578 -14.227 1 96.94 158 LEU B CA 1
ATOM 8930 C C . LEU B 1 158 ? 11.117 26.047 -12.797 1 96.94 158 LEU B C 1
ATOM 8932 O O . LEU B 1 158 ? 11.766 25.062 -12.461 1 96.94 158 LEU B O 1
ATOM 8936 N N . LEU B 1 159 ? 10.383 26.766 -12 1 96.25 159 LEU B N 1
ATOM 8937 C CA . LEU B 1 159 ? 10.258 26.391 -10.594 1 96.25 159 LEU B CA 1
ATOM 8938 C C . LEU B 1 159 ? 8.828 25.969 -10.266 1 96.25 159 LEU B C 1
ATOM 8940 O O . LEU B 1 159 ? 7.891 26.75 -10.469 1 96.25 159 LEU B O 1
ATOM 8944 N N . LEU B 1 160 ? 8.633 24.75 -9.852 1 97.56 160 LEU B N 1
ATOM 8945 C CA . LEU B 1 160 ? 7.359 24.234 -9.336 1 97.56 160 LEU B CA 1
ATOM 8946 C C . LEU B 1 160 ? 7.426 24.031 -7.832 1 97.56 160 LEU B C 1
ATOM 8948 O O . LEU B 1 160 ? 8.125 23.125 -7.359 1 97.56 160 LEU B O 1
ATOM 8952 N N . ASN B 1 161 ? 6.609 24.719 -7.102 1 96.31 161 ASN B N 1
ATOM 8953 C CA . ASN B 1 161 ? 6.785 24.766 -5.652 1 96.31 161 ASN B CA 1
ATOM 8954 C C . ASN B 1 161 ? 5.961 23.688 -4.957 1 96.31 161 ASN B C 1
ATOM 8956 O O . ASN B 1 161 ? 6.191 23.391 -3.783 1 96.31 161 ASN B O 1
ATOM 8960 N N . GLY B 1 162 ? 5.012 23.125 -5.621 1 96.88 162 GLY B N 1
ATOM 8961 C CA . GLY B 1 162 ? 4.227 22.078 -4.992 1 96.88 162 GLY B CA 1
ATOM 8962 C C . GLY B 1 162 ? 3.244 21.422 -5.941 1 96.88 162 GLY B C 1
ATOM 8963 O O . GLY B 1 162 ? 2.32 22.062 -6.438 1 96.88 162 GLY B O 1
ATOM 8964 N N . ILE B 1 163 ? 3.398 20.188 -6.273 1 97.94 163 ILE B N 1
ATOM 8965 C CA . ILE B 1 163 ? 2.467 19.344 -7.023 1 97.94 163 ILE B CA 1
ATOM 8966 C C . ILE B 1 163 ? 2.158 18.078 -6.227 1 97.94 163 ILE B C 1
ATOM 8968 O O . ILE B 1 163 ? 3.047 17.5 -5.602 1 97.94 163 ILE B O 1
ATOM 8972 N N . ASN B 1 164 ? 0.917 17.797 -6.086 1 98 164 ASN B N 1
ATOM 8973 C CA . ASN B 1 164 ? 0.442 16.531 -5.555 1 98 164 ASN B CA 1
ATOM 8974 C C . ASN B 1 164 ? -0.245 15.695 -6.633 1 98 164 ASN B C 1
ATOM 8976 O O . ASN B 1 164 ? -1.247 16.125 -7.211 1 98 164 ASN B O 1
ATOM 8980 N N . TYR B 1 165 ? 0.256 14.508 -7.09 1 95.31 165 TYR B N 1
ATOM 8981 C CA . TYR B 1 165 ? 1.201 13.734 -6.297 1 95.31 165 TYR B CA 1
ATOM 8982 C C . TYR B 1 165 ? 2.49 13.492 -7.07 1 95.31 165 TYR B C 1
ATOM 8984 O O . TYR B 1 165 ? 3.574 13.867 -6.617 1 95.31 165 TYR B O 1
ATOM 8992 N N . LYS B 1 166 ? 2.428 12.922 -8.289 1 96.69 166 LYS B N 1
ATOM 8993 C CA . LYS B 1 166 ? 3.539 12.727 -9.219 1 96.69 166 LYS B CA 1
ATOM 8994 C C . LYS B 1 166 ? 3.297 13.477 -10.531 1 96.69 166 LYS B C 1
ATOM 8996 O O . LYS B 1 166 ? 2.164 13.547 -11.008 1 96.69 166 LYS B O 1
ATOM 9001 N N . ALA B 1 167 ? 4.414 14.031 -11.133 1 97.81 167 ALA B N 1
ATOM 9002 C CA . ALA B 1 167 ? 4.176 14.797 -12.352 1 97.81 167 ALA B CA 1
ATOM 9003 C C . ALA B 1 167 ? 5.336 14.648 -13.336 1 97.81 167 ALA B C 1
ATOM 9005 O O . ALA B 1 167 ? 6.496 14.562 -12.93 1 97.81 167 ALA B O 1
ATOM 9006 N N . ASP B 1 168 ? 5.02 14.562 -14.609 1 97.44 168 ASP B N 1
ATOM 9007 C CA . ASP B 1 168 ? 5.941 14.781 -15.719 1 97.44 168 ASP B CA 1
ATOM 9008 C C . ASP B 1 168 ? 5.734 16.172 -16.328 1 97.44 168 ASP B C 1
ATOM 9010 O O . ASP B 1 168 ? 4.602 16.625 -16.484 1 97.44 168 ASP B O 1
ATOM 9014 N N . ILE B 1 169 ? 6.832 16.828 -16.656 1 98.19 169 ILE B N 1
ATOM 9015 C CA . ILE B 1 169 ? 6.754 18.234 -17.062 1 98.19 169 ILE B CA 1
ATOM 9016 C C . ILE B 1 169 ? 7.348 18.406 -18.453 1 98.19 169 ILE B C 1
ATOM 9018 O O . ILE B 1 169 ? 8.438 17.906 -18.75 1 98.19 169 ILE B O 1
ATOM 9022 N N . TRP B 1 170 ? 6.582 19.094 -19.344 1 97.94 170 TRP B N 1
ATOM 9023 C CA . TRP B 1 170 ? 7.047 19.453 -20.672 1 97.94 170 TRP B CA 1
ATOM 9024 C C . TRP B 1 170 ? 6.984 20.969 -20.891 1 97.94 170 TRP B C 1
ATOM 9026 O O . TRP B 1 170 ? 6.055 21.625 -20.422 1 97.94 170 TRP B O 1
ATOM 9036 N N . LEU B 1 171 ? 7.93 21.5 -21.547 1 97.81 171 LEU B N 1
ATOM 9037 C CA . LEU B 1 171 ? 7.906 22.859 -22.062 1 97.81 171 LEU B CA 1
ATOM 9038 C C . LEU B 1 171 ? 8.125 22.875 -23.578 1 97.81 171 LEU B C 1
ATOM 9040 O O . LEU B 1 171 ? 9.125 22.344 -24.062 1 97.81 171 LEU B O 1
ATOM 9044 N N . ASN B 1 172 ? 7.133 23.453 -24.312 1 96.56 172 ASN B N 1
ATOM 9045 C CA . ASN B 1 172 ? 7.168 23.5 -25.766 1 96.56 172 ASN B CA 1
ATOM 9046 C C . ASN B 1 172 ? 7.402 22.125 -26.375 1 96.56 172 ASN B C 1
ATOM 9048 O O . ASN B 1 172 ? 8.211 21.969 -27.297 1 96.56 172 ASN B O 1
ATOM 9052 N N . GLY B 1 173 ? 6.762 21.156 -25.766 1 94 173 GLY B N 1
ATOM 9053 C CA . GLY B 1 173 ? 6.77 19.812 -26.312 1 94 173 GLY B CA 1
ATOM 9054 C C . GLY B 1 173 ? 7.98 19 -25.891 1 94 173 GLY B C 1
ATOM 9055 O O . GLY B 1 173 ? 8.055 17.797 -26.156 1 94 173 GLY B O 1
ATOM 9056 N N . LYS B 1 174 ? 8.883 19.516 -25.188 1 95.62 174 LYS B N 1
ATOM 9057 C CA . LYS B 1 174 ? 10.094 18.812 -24.75 1 95.62 174 LYS B CA 1
ATOM 9058 C C . LYS B 1 174 ? 10.023 18.484 -23.266 1 95.62 174 LYS B C 1
ATOM 9060 O O . LYS B 1 174 ? 9.641 19.344 -22.453 1 95.62 174 LYS B O 1
ATOM 9065 N N . PRO B 1 175 ? 10.375 17.219 -22.875 1 95.94 175 PRO B N 1
ATOM 9066 C CA . PRO B 1 175 ? 10.398 16.891 -21.453 1 95.94 175 PRO B CA 1
ATOM 9067 C C . PRO B 1 175 ? 11.492 17.641 -20.688 1 95.94 175 PRO B C 1
ATOM 9069 O O . PRO B 1 175 ? 12.641 17.688 -21.141 1 95.94 175 PRO B O 1
ATOM 9072 N N . VAL B 1 176 ? 11.195 18.172 -19.594 1 96.12 176 VAL B N 1
ATOM 9073 C CA . VAL B 1 176 ? 12.203 18.938 -18.859 1 96.12 176 VAL B CA 1
ATOM 9074 C C . VAL B 1 176 ? 12.477 18.281 -17.516 1 96.12 176 VAL B C 1
ATOM 9076 O O . VAL B 1 176 ? 13.523 18.5 -16.906 1 96.12 176 VAL B O 1
ATOM 9079 N N . GLY B 1 177 ? 11.539 17.438 -17.031 1 96.06 177 GLY B N 1
ATOM 9080 C CA . GLY B 1 177 ? 11.781 16.734 -15.781 1 96.06 177 GLY B CA 1
ATOM 9081 C C . GLY B 1 177 ? 10.523 16.156 -15.156 1 96.06 177 GLY B C 1
ATOM 9082 O O . GLY B 1 177 ? 9.461 16.156 -15.781 1 96.06 177 GLY B O 1
ATOM 9083 N N . ASP B 1 178 ? 10.68 15.531 -14 1 96.38 178 ASP B N 1
ATOM 9084 C CA . ASP B 1 178 ? 9.578 14.969 -13.227 1 96.38 178 ASP B CA 1
ATOM 9085 C C . ASP B 1 178 ? 9.742 15.266 -11.734 1 96.38 178 ASP B C 1
ATOM 9087 O O . ASP B 1 178 ? 10.781 15.766 -11.305 1 96.38 178 ASP B O 1
ATOM 9091 N N . MET B 1 179 ? 8.742 15.125 -11.023 1 96.62 179 MET B N 1
ATOM 9092 C CA . MET B 1 179 ? 8.766 15.297 -9.57 1 96.62 179 MET B CA 1
ATOM 9093 C C . MET B 1 179 ? 7.691 14.438 -8.906 1 96.62 179 MET B C 1
ATOM 9095 O O . MET B 1 179 ? 6.734 14.016 -9.555 1 96.62 179 MET B O 1
ATOM 9099 N N . ALA B 1 180 ? 7.895 14.117 -7.648 1 95.94 180 ALA B N 1
ATOM 9100 C CA . ALA B 1 180 ? 6.957 13.289 -6.891 1 95.94 180 ALA B CA 1
ATOM 9101 C C . ALA B 1 180 ? 6.93 13.695 -5.422 1 95.94 180 ALA B C 1
ATOM 9103 O O . ALA B 1 180 ? 7.922 14.211 -4.895 1 95.94 180 ALA B O 1
ATOM 9104 N N . GLY B 1 181 ? 5.828 13.367 -4.73 1 96.81 181 GLY B N 1
ATOM 9105 C CA . GLY B 1 181 ? 5.578 13.852 -3.383 1 96.81 181 GLY B CA 1
ATOM 9106 C C . GLY B 1 181 ? 4.977 15.242 -3.354 1 96.81 181 GLY B C 1
ATOM 9107 O O . GLY B 1 181 ? 5.234 16.062 -4.242 1 96.81 181 GLY B O 1
ATOM 9108 N N . ALA B 1 182 ? 4.277 15.555 -2.357 1 97.44 182 ALA B N 1
ATOM 9109 C CA . ALA B 1 182 ? 3.502 16.797 -2.328 1 97.44 182 ALA B CA 1
ATOM 9110 C C . ALA B 1 182 ? 4.383 17.984 -1.951 1 97.44 182 ALA B C 1
ATOM 9112 O O . ALA B 1 182 ? 4.02 19.125 -2.189 1 97.44 182 ALA B O 1
ATOM 9113 N N . PHE B 1 183 ? 5.652 17.734 -1.413 1 97.5 183 PHE B N 1
ATOM 9114 C CA . PHE B 1 183 ? 6.266 18.844 -0.689 1 97.5 183 PHE B CA 1
ATOM 9115 C C . PHE B 1 183 ? 7.633 19.188 -1.274 1 97.5 183 PHE B C 1
ATOM 9117 O O . PHE B 1 183 ? 8.203 20.219 -0.957 1 97.5 183 PHE B O 1
ATOM 9124 N N . LYS B 1 184 ? 8.148 18.344 -2.156 1 96.69 184 LYS B N 1
ATOM 9125 C CA . LYS B 1 184 ? 9.43 18.625 -2.787 1 96.69 184 LYS B CA 1
ATOM 9126 C C . LYS B 1 184 ? 9.266 19.594 -3.957 1 96.69 184 LYS B C 1
ATOM 9128 O O . LYS B 1 184 ? 8.383 19.406 -4.797 1 96.69 184 LYS B O 1
ATOM 9133 N N . ARG B 1 185 ? 10.086 20.688 -4.062 1 95.75 185 ARG B N 1
ATOM 9134 C CA . ARG B 1 185 ? 10.094 21.625 -5.18 1 95.75 185 ARG B CA 1
ATOM 9135 C C . ARG B 1 185 ? 10.758 21 -6.406 1 95.75 185 ARG B C 1
ATOM 9137 O O . ARG B 1 185 ? 11.641 20.156 -6.277 1 95.75 185 ARG B O 1
ATOM 9144 N N . GLY B 1 186 ? 10.234 21.359 -7.559 1 96.5 186 GLY B N 1
ATOM 9145 C CA . GLY B 1 186 ? 10.906 21.062 -8.812 1 96.5 186 GLY B CA 1
ATOM 9146 C C . GLY B 1 186 ? 11.641 22.25 -9.406 1 96.5 186 GLY B C 1
ATOM 9147 O O . GLY B 1 186 ? 11.078 23.359 -9.492 1 96.5 186 GLY B O 1
ATOM 9148 N N . ARG B 1 187 ? 12.891 22.094 -9.664 1 94.38 187 ARG B N 1
ATOM 9149 C CA . ARG B 1 187 ? 13.719 23.094 -10.328 1 94.38 187 ARG B CA 1
ATOM 9150 C C . ARG B 1 187 ? 14.32 22.547 -11.609 1 94.38 187 ARG B C 1
ATOM 9152 O O . ARG B 1 187 ? 15.141 21.609 -11.57 1 94.38 187 ARG B O 1
ATOM 9159 N N . PHE B 1 188 ? 13.953 23.109 -12.719 1 95.75 188 PHE B N 1
ATOM 9160 C CA . PHE B 1 188 ? 14.352 22.531 -14 1 95.75 188 PHE B CA 1
ATOM 9161 C C . PHE B 1 188 ? 15.023 23.578 -14.883 1 95.75 188 PHE B C 1
ATOM 9163 O O . PHE B 1 188 ? 14.508 24.688 -15.039 1 95.75 188 PHE B O 1
ATOM 9170 N N . ALA B 1 189 ? 16.172 23.281 -15.453 1 93 189 ALA B N 1
ATOM 9171 C CA . ALA B 1 189 ? 16.812 24.125 -16.453 1 93 189 ALA B CA 1
ATOM 9172 C C . ALA B 1 189 ? 16.047 24.078 -17.781 1 93 189 ALA B C 1
ATOM 9174 O O . ALA B 1 189 ? 15.812 23 -18.328 1 93 189 ALA B O 1
ATOM 9175 N N . VAL B 1 190 ? 15.617 25.281 -18.266 1 96.25 190 VAL B N 1
ATOM 9176 C CA . VAL B 1 190 ? 14.773 25.25 -19.453 1 96.25 190 VAL B CA 1
ATOM 9177 C C . VAL B 1 190 ? 15.312 26.219 -20.5 1 96.25 190 VAL B C 1
ATOM 9179 O O . VAL B 1 190 ? 14.625 26.547 -21.469 1 96.25 190 VAL B O 1
ATOM 9182 N N . SER B 1 191 ? 16.547 26.672 -20.422 1 94.06 191 SER B N 1
ATOM 9183 C CA . SER B 1 191 ? 17.125 27.672 -21.312 1 94.06 191 SER B CA 1
ATOM 9184 C C . SER B 1 191 ? 17.109 27.203 -22.766 1 94.06 191 SER B C 1
ATOM 9186 O O . SER B 1 191 ? 16.922 28.016 -23.672 1 94.06 191 SER B O 1
ATOM 9188 N N . ASP B 1 192 ? 17.297 25.938 -22.984 1 93.56 192 ASP B N 1
ATOM 9189 C CA . ASP B 1 192 ? 17.422 25.422 -24.328 1 93.56 192 ASP B CA 1
ATOM 9190 C C . ASP B 1 192 ? 16.047 25.203 -24.969 1 93.56 192 ASP B C 1
ATOM 9192 O O . ASP B 1 192 ? 15.953 24.953 -26.172 1 93.56 192 ASP B O 1
ATOM 9196 N N . VAL B 1 193 ? 15.023 25.375 -24.172 1 95.69 193 VAL B N 1
ATOM 9197 C CA . VAL B 1 193 ? 13.711 24.984 -24.688 1 95.69 193 VAL B CA 1
ATOM 9198 C C . VAL B 1 193 ? 12.773 26.188 -24.688 1 95.69 193 VAL B C 1
ATOM 9200 O O . VAL B 1 193 ? 11.836 26.25 -25.484 1 95.69 193 VAL B O 1
ATOM 9203 N N . VAL B 1 194 ? 12.961 27.109 -23.797 1 96.88 194 VAL B N 1
ATOM 9204 C CA . VAL B 1 194 ? 12.078 28.266 -23.625 1 96.88 194 VAL B CA 1
ATOM 9205 C C . VAL B 1 194 ? 12.211 29.203 -24.828 1 96.88 194 VAL B C 1
ATOM 9207 O O . VAL B 1 194 ? 13.281 29.312 -25.438 1 96.88 194 VAL B O 1
ATOM 9210 N N . LYS B 1 195 ? 11.109 29.875 -25.219 1 96.44 195 LYS B N 1
ATOM 9211 C CA . LYS B 1 195 ? 11.047 30.859 -26.297 1 96.44 195 LYS B CA 1
ATOM 9212 C C . LYS B 1 195 ? 10.594 32.219 -25.781 1 96.44 195 LYS B C 1
ATOM 9214 O O . LYS B 1 195 ? 9.953 32.312 -24.734 1 96.44 195 LYS B O 1
ATOM 9219 N N . PRO B 1 196 ? 10.953 33.219 -26.5 1 95.88 196 PRO B N 1
ATOM 9220 C CA . PRO B 1 196 ? 10.492 34.531 -26.062 1 95.88 196 PRO B CA 1
ATOM 9221 C C . PRO B 1 196 ? 8.969 34.656 -26.094 1 95.88 196 PRO B C 1
ATOM 9223 O O . PRO B 1 196 ? 8.391 35.312 -25.203 1 95.88 196 PRO B O 1
ATOM 9226 N N . ILE B 1 197 ? 8.406 34.062 -27.078 1 95.62 197 ILE B N 1
ATOM 9227 C CA . ILE B 1 197 ? 6.965 34.219 -27.234 1 95.62 197 ILE B CA 1
ATOM 9228 C C . ILE B 1 197 ? 6.344 32.844 -27.5 1 95.62 197 ILE B C 1
ATOM 9230 O O . ILE B 1 197 ? 6.965 31.984 -28.156 1 95.62 197 ILE B O 1
ATOM 9234 N N . GLY B 1 198 ? 5.164 32.688 -26.938 1 95 198 GLY B N 1
ATOM 9235 C CA . GLY B 1 198 ? 4.34 31.531 -27.312 1 95 198 GLY B CA 1
ATOM 9236 C C . GLY B 1 198 ? 4.766 30.25 -26.625 1 95 198 GLY B C 1
ATOM 9237 O O . GLY B 1 198 ? 4.738 29.188 -27.234 1 95 198 GLY B O 1
ATOM 9238 N N . ASN B 1 199 ? 5.266 30.312 -25.391 1 97.12 199 ASN B N 1
ATOM 9239 C CA . ASN B 1 199 ? 5.648 29.109 -24.656 1 97.12 199 ASN B CA 1
ATOM 9240 C C . ASN B 1 199 ? 4.426 28.328 -24.172 1 97.12 199 ASN B C 1
ATOM 9242 O O . ASN B 1 199 ? 3.422 28.922 -23.781 1 97.12 199 ASN B O 1
ATOM 9246 N N . VAL B 1 200 ? 4.449 27.016 -24.25 1 96.69 200 VAL B N 1
ATOM 9247 C CA . VAL B 1 200 ? 3.41 26.156 -23.703 1 96.69 200 VAL B CA 1
ATOM 9248 C C . VAL B 1 200 ? 4.016 25.234 -22.641 1 96.69 200 VAL B C 1
ATOM 9250 O O . VAL B 1 200 ? 4.859 24.391 -22.953 1 96.69 200 VAL B O 1
ATOM 9253 N N . LEU B 1 201 ? 3.66 25.422 -21.406 1 97.88 201 LEU B N 1
ATOM 9254 C CA . LEU B 1 201 ? 4.008 24.516 -20.312 1 97.88 201 LEU B CA 1
ATOM 9255 C C . LEU B 1 201 ? 2.902 23.5 -20.078 1 97.88 201 LEU B C 1
ATOM 9257 O O . LEU B 1 201 ? 1.733 23.859 -19.922 1 97.88 201 LEU B O 1
ATOM 9261 N N . ALA B 1 202 ? 3.211 22.234 -20.125 1 97.75 202 ALA B N 1
ATOM 9262 C CA . ALA B 1 202 ? 2.264 21.156 -19.844 1 97.75 202 ALA B CA 1
ATOM 9263 C C . ALA B 1 202 ? 2.752 20.297 -18.688 1 97.75 202 ALA B C 1
ATOM 9265 O O . ALA B 1 202 ? 3.93 19.922 -18.641 1 97.75 202 ALA B O 1
ATOM 9266 N N . VAL B 1 203 ? 1.918 20.031 -17.766 1 98.44 203 VAL B N 1
ATOM 9267 C CA . VAL B 1 203 ? 2.201 19.188 -16.594 1 98.44 203 VAL B CA 1
ATOM 9268 C C . VAL B 1 203 ? 1.212 18.031 -16.531 1 98.44 203 VAL B C 1
ATOM 9270 O O . VAL B 1 203 ? -0.002 18.25 -16.469 1 98.44 203 VAL B O 1
ATOM 9273 N N . HIS B 1 204 ? 1.706 16.844 -16.625 1 98.06 204 HIS B N 1
ATOM 9274 C CA . HIS B 1 204 ? 0.899 15.633 -16.453 1 98.06 204 HIS B CA 1
ATOM 9275 C C . HIS B 1 204 ? 0.983 15.117 -15.023 1 98.06 204 HIS B C 1
ATOM 9277 O O . HIS B 1 204 ? 2.033 14.641 -14.594 1 98.06 204 HIS B O 1
ATOM 9283 N N . ILE B 1 205 ? -0.115 15.219 -14.328 1 98.25 205 ILE B N 1
ATOM 9284 C CA . ILE B 1 205 ? -0.127 14.844 -12.914 1 98.25 205 ILE B CA 1
ATOM 9285 C C . ILE B 1 205 ? -0.781 13.477 -12.75 1 98.25 205 ILE B C 1
ATOM 9287 O O . ILE B 1 205 ? -1.896 13.25 -13.234 1 98.25 205 ILE B O 1
ATOM 9291 N N . PHE B 1 206 ? -0.076 12.578 -12.102 1 96.69 206 PHE B N 1
ATOM 9292 C CA . PHE B 1 206 ? -0.573 11.25 -11.75 1 96.69 206 PHE B CA 1
ATOM 9293 C C . PHE B 1 206 ? -1.073 11.227 -10.312 1 96.69 206 PHE B C 1
ATOM 9295 O O . PHE B 1 206 ? -0.485 11.859 -9.438 1 96.69 206 PHE B O 1
ATOM 9302 N N . PRO B 1 207 ? -2.191 10.531 -10.07 1 96.38 207 PRO B N 1
ATOM 9303 C CA . PRO B 1 207 ? -2.748 10.469 -8.719 1 96.38 207 PRO B CA 1
ATOM 9304 C C . PRO B 1 207 ? -1.882 9.656 -7.758 1 96.38 207 PRO B C 1
ATOM 9306 O O . PRO B 1 207 ? -0.944 8.977 -8.195 1 96.38 207 PRO B O 1
ATOM 9309 N N . PRO B 1 208 ? -2.16 9.758 -6.422 1 97.06 208 PRO B N 1
ATOM 9310 C CA . PRO B 1 208 ? -1.496 8.82 -5.512 1 97.06 208 PRO B CA 1
ATOM 9311 C C . PRO B 1 208 ? -1.753 7.359 -5.879 1 97.06 208 PRO B C 1
ATOM 9313 O O . PRO B 1 208 ? -2.809 7.031 -6.426 1 97.06 208 PRO B O 1
ATOM 9316 N N . ASN B 1 209 ? -0.801 6.465 -5.59 1 96.88 209 ASN B N 1
ATOM 9317 C CA . ASN B 1 209 ? -0.917 5.047 -5.898 1 96.88 209 ASN B CA 1
ATOM 9318 C C . ASN B 1 209 ? -2.027 4.383 -5.09 1 96.88 209 ASN B C 1
ATOM 9320 O O . ASN B 1 209 ? -2.684 3.457 -5.566 1 96.88 209 ASN B O 1
ATOM 9324 N N . ASN B 1 210 ? -2.201 4.871 -3.836 1 97.81 210 ASN B N 1
ATOM 9325 C CA . ASN B 1 210 ? -3.16 4.281 -2.91 1 97.81 210 ASN B CA 1
ATOM 9326 C C . ASN B 1 210 ? -4.09 5.336 -2.314 1 97.81 210 ASN B C 1
ATOM 9328 O O . ASN B 1 210 ? -4.082 5.562 -1.104 1 97.81 210 ASN B O 1
ATOM 9332 N N . PRO B 1 211 ? -4.992 5.879 -3.07 1 97.62 211 PRO B N 1
ATOM 9333 C CA . PRO B 1 211 ? -5.852 6.953 -2.566 1 97.62 211 PRO B CA 1
ATOM 9334 C C . PRO B 1 211 ? -6.824 6.477 -1.487 1 97.62 211 PRO B C 1
ATOM 9336 O O . PRO B 1 211 ? -7.43 7.293 -0.793 1 97.62 211 PRO B O 1
ATOM 9339 N N . GLY B 1 212 ? -6.988 5.121 -1.335 1 97.31 212 GLY B N 1
ATOM 9340 C CA . GLY B 1 212 ? -7.871 4.559 -0.326 1 97.31 212 GLY B CA 1
ATOM 9341 C C . GLY B 1 212 ? -9.344 4.777 -0.634 1 97.31 212 GLY B C 1
ATOM 9342 O O . GLY B 1 212 ? -9.688 5.375 -1.656 1 97.31 212 GLY B O 1
ATOM 9343 N N . ILE B 1 213 ? -10.242 4.207 0.182 1 96.19 213 ILE B N 1
ATOM 9344 C CA . ILE B 1 213 ? -11.688 4.363 0.134 1 96.19 213 ILE B CA 1
ATOM 9345 C C . ILE B 1 213 ? -12.172 5.102 1.381 1 96.19 213 ILE B C 1
ATOM 9347 O O . ILE B 1 213 ? -11.977 4.629 2.504 1 96.19 213 ILE B O 1
ATOM 9351 N N . PRO B 1 214 ? -12.695 6.27 1.217 1 95.38 214 PRO B N 1
ATOM 9352 C CA . PRO B 1 214 ? -13.125 7.012 2.404 1 95.38 214 PRO B CA 1
ATOM 9353 C C . PRO B 1 214 ? -14.32 6.367 3.096 1 95.38 214 PRO B C 1
ATOM 9355 O O . PRO B 1 214 ? -15.203 5.816 2.43 1 95.38 214 PRO B O 1
ATOM 9358 N N . HIS B 1 215 ? -14.352 6.363 4.34 1 96.38 215 HIS B N 1
ATOM 9359 C CA . HIS B 1 215 ? -15.555 6.062 5.109 1 96.38 215 HIS B CA 1
ATOM 9360 C C . HIS B 1 215 ? -16.5 7.262 5.156 1 96.38 215 HIS B C 1
ATOM 9362 O O . HIS B 1 215 ? -16.109 8.336 5.617 1 96.38 215 HIS B O 1
ATOM 9368 N N . GLU B 1 216 ? -17.641 7.109 4.676 1 97.31 216 GLU B N 1
ATOM 9369 C CA . GLU B 1 216 ? -18.625 8.172 4.805 1 97.31 216 GLU B CA 1
ATOM 9370 C C . GLU B 1 216 ? -19.172 8.25 6.23 1 97.31 216 GLU B C 1
ATOM 9372 O O . GLU B 1 216 ? -19.891 7.367 6.676 1 97.31 216 GLU B O 1
ATOM 9377 N N . GLU B 1 217 ? -18.781 9.359 6.895 1 96.38 217 GLU B N 1
ATOM 9378 C CA . GLU B 1 217 ? -19.125 9.516 8.305 1 96.38 217 GLU B CA 1
ATOM 9379 C C . GLU B 1 217 ? -20.641 9.461 8.516 1 96.38 217 GLU B C 1
ATOM 9381 O O . GLU B 1 217 ? -21.406 10.023 7.723 1 96.38 217 GLU B O 1
ATOM 9386 N N . ASN B 1 218 ? -21.062 8.711 9.492 1 94.75 218 ASN B N 1
ATOM 9387 C CA . ASN B 1 218 ? -22.484 8.57 9.812 1 94.75 218 ASN B CA 1
ATOM 9388 C C . ASN B 1 218 ? -22.719 8.516 11.32 1 94.75 218 ASN B C 1
ATOM 9390 O O . ASN B 1 218 ? -21.828 8.883 12.102 1 94.75 218 ASN B O 1
ATOM 9394 N N . GLU B 1 219 ? -23.891 8.242 11.742 1 92.81 219 GLU B N 1
ATOM 9395 C CA . GLU B 1 219 ? -24.297 8.25 13.141 1 92.81 219 GLU B CA 1
ATOM 9396 C C . GLU B 1 219 ? -23.422 7.316 13.969 1 92.81 219 GLU B C 1
ATOM 9398 O O . GLU B 1 219 ? -23.078 7.629 15.117 1 92.81 219 GLU B O 1
ATOM 9403 N N . LYS B 1 220 ? -23.047 6.27 13.32 1 89.25 220 LYS B N 1
ATOM 9404 C CA . LYS B 1 220 ? -22.391 5.188 14.062 1 89.25 220 LYS B CA 1
ATOM 9405 C C . LYS B 1 220 ? -20.906 5.449 14.227 1 89.25 220 LYS B C 1
ATOM 9407 O O . LYS B 1 220 ? -20.312 5.125 15.258 1 89.25 220 LYS B O 1
ATOM 9412 N N . TRP B 1 221 ? -20.359 5.996 13.148 1 90.75 221 TRP B N 1
ATOM 9413 C CA . TRP B 1 221 ? -18.891 6.004 13.203 1 90.75 221 TRP B CA 1
ATOM 9414 C C . TRP B 1 221 ? -18.328 6.977 12.172 1 90.75 221 TRP B C 1
ATOM 9416 O O . TRP B 1 221 ? -18.984 7.297 11.18 1 90.75 221 TRP B O 1
ATOM 9426 N N . PHE B 1 222 ? -17.109 7.512 12.484 1 92.5 222 PHE B N 1
ATOM 9427 C CA . PHE B 1 222 ? -16.438 8.43 11.57 1 92.5 222 PHE B CA 1
ATOM 9428 C C . PHE B 1 222 ? -15.43 7.68 10.711 1 92.5 222 PHE B C 1
ATOM 9430 O O . PHE B 1 222 ? -14.883 8.242 9.758 1 92.5 222 PHE B O 1
ATOM 9437 N N . GLY B 1 223 ? -15.18 6.367 11.008 1 91.88 223 GLY B N 1
ATOM 9438 C CA . GLY B 1 223 ? -14.266 5.594 10.18 1 91.88 223 GLY B CA 1
ATOM 9439 C C . GLY B 1 223 ? -12.883 5.469 10.773 1 91.88 223 GLY B C 1
ATOM 9440 O O . GLY B 1 223 ? -12.641 5.902 11.906 1 91.88 223 GLY B O 1
ATOM 9441 N N . PRO B 1 224 ? -11.758 4.766 10.156 1 91.12 224 PRO B N 1
ATOM 9442 C CA . PRO B 1 224 ? -10.453 4.383 10.688 1 91.12 224 PRO B CA 1
ATOM 9443 C C . PRO B 1 224 ? -9.461 5.547 10.719 1 91.12 224 PRO B C 1
ATOM 9445 O O . PRO B 1 224 ? -8.367 5.414 11.273 1 91.12 224 PRO B O 1
ATOM 9448 N N . ASN B 1 225 ? -9.641 6.824 10.461 1 94.31 225 ASN B N 1
ATOM 9449 C CA . ASN B 1 225 ? -8.672 7.906 10.344 1 94.31 225 ASN B CA 1
ATOM 9450 C C . ASN B 1 225 ? -7.59 7.578 9.32 1 94.31 225 ASN B C 1
ATOM 9452 O O . ASN B 1 225 ? -6.496 7.141 9.688 1 94.31 225 ASN B O 1
ATOM 9456 N N . GLY B 1 226 ? -7.812 7.855 8.18 1 94.88 226 GLY B N 1
ATOM 9457 C CA . GLY B 1 226 ? -6.906 7.539 7.086 1 94.88 226 GLY B CA 1
ATOM 9458 C C . GLY B 1 226 ? -6.949 6.078 6.68 1 94.88 226 GLY B C 1
ATOM 9459 O O . GLY B 1 226 ? -7.992 5.43 6.785 1 94.88 226 GLY B O 1
ATOM 9460 N N . GLY B 1 227 ? -5.871 5.582 6.09 1 96.44 227 GLY B N 1
ATOM 9461 C CA . GLY B 1 227 ? -5.762 4.211 5.621 1 96.44 227 GLY B CA 1
ATOM 9462 C C . GLY B 1 227 ? -4.621 4.004 4.641 1 96.44 227 GLY B C 1
ATOM 9463 O O . GLY B 1 227 ? -3.465 4.289 4.957 1 96.44 227 GLY B O 1
ATOM 9464 N N . ALA B 1 228 ? -4.953 3.529 3.447 1 97.62 228 ALA B N 1
ATOM 9465 C CA . ALA B 1 228 ? -3.973 3.104 2.453 1 97.62 228 ALA B CA 1
ATOM 9466 C C . ALA B 1 228 ? -3.127 4.281 1.979 1 97.62 228 ALA B C 1
ATOM 9468 O O . ALA B 1 228 ? -1.96 4.109 1.614 1 97.62 228 ALA B O 1
ATOM 9469 N N . LEU B 1 229 ? -3.672 5.492 1.984 1 98.06 229 LEU B N 1
ATOM 9470 C CA . LEU B 1 229 ? -2.986 6.672 1.464 1 98.06 229 LEU B CA 1
ATOM 9471 C C . LEU B 1 229 ? -1.695 6.934 2.232 1 98.06 229 LEU B C 1
ATOM 9473 O O . LEU B 1 229 ? -0.767 7.547 1.702 1 98.06 229 LEU B O 1
ATOM 9477 N N . CYS B 1 230 ? -1.611 6.457 3.475 1 97.81 230 CYS B N 1
ATOM 9478 C CA . CYS B 1 230 ? -0.412 6.621 4.289 1 97.81 230 CYS B CA 1
ATOM 9479 C C . CYS B 1 230 ? 0.783 5.93 3.641 1 97.81 230 CYS B C 1
ATOM 9481 O O . CYS B 1 230 ? 1.927 6.344 3.842 1 97.81 230 CYS B O 1
ATOM 9483 N N . LEU B 1 231 ? 0.537 4.934 2.797 1 97.56 231 LEU B N 1
ATOM 9484 C CA . LEU B 1 231 ? 1.596 4.195 2.115 1 97.56 231 LEU B CA 1
ATOM 9485 C C . LEU B 1 231 ? 2.336 5.094 1.129 1 97.56 231 LEU B C 1
ATOM 9487 O O . LEU B 1 231 ? 3.506 4.852 0.822 1 97.56 231 LEU B O 1
ATOM 9491 N N . ASP B 1 232 ? 1.641 6.082 0.628 1 96.12 232 ASP B N 1
ATOM 9492 C CA . ASP B 1 232 ? 2.172 6.918 -0.446 1 96.12 232 ASP B CA 1
ATOM 9493 C C . ASP B 1 232 ? 2.93 8.117 0.114 1 96.12 232 ASP B C 1
ATOM 9495 O O . ASP B 1 232 ? 3.625 8.82 -0.625 1 96.12 232 ASP B O 1
ATOM 9499 N N . GLY B 1 233 ? 2.779 8.43 1.429 1 85.12 233 GLY B N 1
ATOM 9500 C CA . GLY B 1 233 ? 3.479 9.602 1.933 1 85.12 233 GLY B CA 1
ATOM 9501 C C . GLY B 1 233 ? 4.863 9.773 1.336 1 85.12 233 GLY B C 1
ATOM 9502 O O . GLY B 1 233 ? 5.523 8.789 0.998 1 85.12 233 GLY B O 1
ATOM 9503 N N . PRO B 1 234 ? 5.242 11.062 1.13 1 94.19 234 PRO B N 1
ATOM 9504 C CA . PRO B 1 234 ? 4.633 12.227 1.775 1 94.19 234 PRO B CA 1
ATOM 9505 C C . PRO B 1 234 ? 3.516 12.844 0.938 1 94.19 234 PRO B C 1
ATOM 9507 O O . PRO B 1 234 ? 3.736 13.211 -0.219 1 94.19 234 PRO B O 1
ATOM 9510 N N . THR B 1 235 ? 2.316 12.922 1.351 1 97.06 235 THR B N 1
ATOM 9511 C CA . THR B 1 235 ? 1.129 13.531 0.761 1 97.06 235 THR B CA 1
ATOM 9512 C C . THR B 1 235 ? 0.148 13.969 1.846 1 97.06 235 THR B C 1
ATOM 9514 O O . THR B 1 235 ? 0.522 14.094 3.014 1 97.06 235 THR B O 1
ATOM 9517 N N . PHE B 1 236 ? -1.049 14.422 1.484 1 98.06 236 PHE B N 1
ATOM 9518 C CA . PHE B 1 236 ? -2.078 14.875 2.41 1 98.06 236 PHE B CA 1
ATOM 9519 C C . PHE B 1 236 ? -2.93 13.711 2.891 1 98.06 236 PHE B C 1
ATOM 9521 O O . PHE B 1 236 ? -4.062 13.531 2.439 1 98.06 236 PHE B O 1
ATOM 9528 N N . ILE B 1 237 ? -2.455 12.938 3.879 1 97.69 237 ILE B N 1
ATOM 9529 C CA . ILE B 1 237 ? -2.992 11.633 4.25 1 97.69 237 ILE B CA 1
ATOM 9530 C C . ILE B 1 237 ? -4.383 11.805 4.852 1 97.69 237 ILE B C 1
ATOM 9532 O O . ILE B 1 237 ? -5.227 10.906 4.738 1 97.69 237 ILE B O 1
ATOM 9536 N N . SER B 1 238 ? -4.738 12.984 5.449 1 97.81 238 SER B N 1
ATOM 9537 C CA . SER B 1 238 ? -6.039 13.164 6.09 1 97.81 238 SER B CA 1
ATOM 9538 C C . SER B 1 238 ? -7.148 13.305 5.051 1 97.81 238 SER B C 1
ATOM 9540 O O . SER B 1 238 ? -8.328 13.203 5.379 1 97.81 238 SER B O 1
ATOM 9542 N N . SER B 1 239 ? -6.766 13.547 3.789 1 98.06 239 SER B N 1
ATOM 9543 C CA . SER B 1 239 ? -7.754 13.719 2.729 1 98.06 239 SER B CA 1
ATOM 9544 C C . SER B 1 239 ? -8.5 12.414 2.451 1 98.06 239 SER B C 1
ATOM 9546 O O . SER B 1 239 ? -9.531 12.414 1.782 1 98.06 239 SER B O 1
ATOM 9548 N N . GLU B 1 240 ? -7.988 11.281 2.965 1 97.88 240 GLU B N 1
ATOM 9549 C CA . GLU B 1 240 ? -8.711 10.016 2.865 1 97.88 240 GLU B CA 1
ATOM 9550 C C . GLU B 1 240 ? -9.883 9.977 3.846 1 97.88 240 GLU B C 1
ATOM 9552 O O . GLU B 1 240 ? -10.789 9.156 3.699 1 97.88 240 GLU B O 1
ATOM 9557 N N . GLY B 1 241 ? -9.914 10.82 4.824 1 97.38 241 GLY B N 1
ATOM 9558 C CA . GLY B 1 241 ? -10.891 10.875 5.898 1 97.38 241 GLY B CA 1
ATOM 9559 C C . GLY B 1 241 ? -10.273 10.734 7.277 1 97.38 241 GLY B C 1
ATOM 9560 O O . GLY B 1 241 ? -9.336 9.953 7.469 1 97.38 241 GLY B O 1
ATOM 9561 N N . TRP B 1 242 ? -10.664 11.469 8.133 1 97.06 242 TRP B N 1
ATOM 9562 C CA . TRP B 1 242 ? -10.203 11.5 9.516 1 97.06 242 TRP B CA 1
ATOM 9563 C C . TRP B 1 242 ? -11.344 11.875 10.453 1 97.06 242 TRP B C 1
ATOM 9565 O O . TRP B 1 242 ? -12.414 12.297 10.008 1 97.06 242 TRP B O 1
ATOM 9575 N N . ASP B 1 243 ? -11.211 11.742 11.719 1 95.81 243 ASP B N 1
ATOM 9576 C CA . ASP B 1 243 ? -12.273 11.992 12.688 1 95.81 243 ASP B CA 1
ATOM 9577 C C . ASP B 1 243 ? -12.695 13.461 12.68 1 95.81 243 ASP B C 1
ATOM 9579 O O . ASP B 1 243 ? -13.68 13.836 13.312 1 95.81 243 ASP B O 1
ATOM 9583 N N . TRP B 1 244 ? -12.023 14.367 11.906 1 96.75 244 TRP B N 1
ATOM 9584 C CA . TRP B 1 244 ? -12.344 15.789 11.906 1 96.75 244 TRP B CA 1
ATOM 9585 C C . TRP B 1 244 ? -12.578 16.297 10.484 1 96.75 244 TRP B C 1
ATOM 9587 O O . TRP B 1 244 ? -12.852 17.484 10.281 1 96.75 244 TRP B O 1
ATOM 9597 N N . ILE B 1 245 ? -12.445 15.43 9.469 1 97.69 245 ILE B N 1
ATOM 9598 C CA . ILE B 1 245 ? -12.656 15.805 8.07 1 97.69 245 ILE B CA 1
ATOM 9599 C C . ILE B 1 245 ? -13.078 14.578 7.266 1 97.69 245 ILE B C 1
ATOM 9601 O O . ILE B 1 245 ? -12.523 13.492 7.445 1 97.69 245 ILE B O 1
ATOM 9605 N N . PRO B 1 246 ? -14.156 14.68 6.434 1 97.44 246 PRO B N 1
ATOM 9606 C CA . PRO B 1 246 ? -14.492 13.57 5.543 1 97.44 246 PRO B CA 1
ATOM 9607 C C . PRO B 1 246 ? -13.492 13.398 4.406 1 97.44 246 PRO B C 1
ATOM 9609 O O . PRO B 1 246 ? -12.57 14.211 4.262 1 97.44 246 PRO B O 1
ATOM 9612 N N . GLY B 1 247 ? -13.641 12.336 3.699 1 97.62 247 GLY B N 1
ATOM 9613 C CA . GLY B 1 247 ? -12.766 12.148 2.551 1 97.62 247 GLY B CA 1
ATOM 9614 C C . GLY B 1 247 ? -12.914 13.234 1.505 1 97.62 247 GLY B C 1
ATOM 9615 O O . GLY B 1 247 ? -14.031 13.586 1.116 1 97.62 247 GLY B O 1
ATOM 9616 N N . ILE B 1 248 ? -11.805 13.844 1.087 1 98.44 248 ILE B N 1
ATOM 9617 C CA . ILE B 1 248 ? -11.797 14.812 -0.003 1 98.44 248 ILE B CA 1
ATOM 9618 C C . ILE B 1 248 ? -11.633 14.086 -1.337 1 98.44 248 ILE B C 1
ATOM 9620 O O . ILE B 1 248 ? -10.664 13.344 -1.532 1 98.44 248 ILE B O 1
ATOM 9624 N N . ARG B 1 249 ? -12.477 14.312 -2.248 1 98.44 249 ARG B N 1
ATOM 9625 C CA . ARG B 1 249 ? -12.742 13.398 -3.355 1 98.44 249 ARG B CA 1
ATOM 9626 C C . ARG B 1 249 ? -11.555 13.344 -4.312 1 98.44 249 ARG B C 1
ATOM 9628 O O . ARG B 1 249 ? -11.312 12.32 -4.953 1 98.44 249 ARG B O 1
ATOM 9635 N N . ASP B 1 250 ? -10.781 14.398 -4.434 1 98.56 250 ASP B N 1
ATOM 9636 C CA . ASP B 1 250 ? -9.633 14.398 -5.336 1 98.56 250 ASP B CA 1
ATOM 9637 C C . ASP B 1 250 ? -8.344 14.062 -4.59 1 98.56 250 ASP B C 1
ATOM 9639 O O . ASP B 1 250 ? -7.266 14.039 -5.184 1 98.56 250 ASP B O 1
ATOM 9643 N N . ARG B 1 251 ? -8.398 13.875 -3.191 1 98.56 251 ARG B N 1
ATOM 9644 C CA . ARG B 1 251 ? -7.227 13.68 -2.34 1 98.56 251 ARG B CA 1
ATOM 9645 C C . ARG B 1 251 ? -6.215 14.805 -2.537 1 98.56 251 ARG B C 1
ATOM 9647 O O . ARG B 1 251 ? -5.004 14.578 -2.457 1 98.56 251 ARG B O 1
ATOM 9654 N N . ASN B 1 252 ? -6.699 15.922 -2.961 1 98.44 252 ASN B N 1
ATOM 9655 C CA . ASN B 1 252 ? -5.945 17.156 -3.104 1 98.44 252 ASN B CA 1
ATOM 9656 C C . ASN B 1 252 ? -4.902 17.062 -4.211 1 98.44 252 ASN B C 1
ATOM 9658 O O . ASN B 1 252 ? -3.789 17.578 -4.074 1 98.44 252 ASN B O 1
ATOM 9662 N N . ILE B 1 253 ? -5.199 16.359 -5.285 1 98.44 253 ILE B N 1
ATOM 9663 C CA . ILE B 1 253 ? -4.355 16.281 -6.477 1 98.44 253 ILE B CA 1
ATOM 9664 C C . ILE B 1 253 ? -4.344 17.625 -7.188 1 98.44 253 ILE B C 1
ATOM 9666 O O . ILE B 1 253 ? -5.379 18.297 -7.289 1 98.44 253 ILE B O 1
ATOM 9670 N N . GLY B 1 254 ? -3.162 18.125 -7.621 1 98.44 254 GLY B N 1
ATOM 9671 C CA . GLY B 1 254 ? -3.082 19.344 -8.414 1 98.44 254 GLY B CA 1
ATOM 9672 C C . GLY B 1 254 ? -1.807 20.125 -8.18 1 98.44 254 GLY B C 1
ATOM 9673 O O . GLY B 1 254 ? -0.883 19.641 -7.527 1 98.44 254 GLY B O 1
ATOM 9674 N N . ILE B 1 255 ? -1.707 21.266 -8.844 1 98.38 255 ILE B N 1
ATOM 9675 C CA . ILE B 1 255 ? -0.648 22.234 -8.602 1 98.38 255 ILE B CA 1
ATOM 9676 C C . ILE B 1 255 ? -1.049 23.156 -7.449 1 98.38 255 ILE B C 1
ATOM 9678 O O . ILE B 1 255 ? -1.615 24.219 -7.668 1 98.38 255 ILE B O 1
ATOM 9682 N N . TRP B 1 256 ? -0.743 22.703 -6.25 1 97.62 256 TRP B N 1
ATOM 9683 C CA . TRP B 1 256 ? -1.349 23.328 -5.078 1 97.62 256 TRP B CA 1
ATOM 9684 C C . TRP B 1 256 ? -0.515 24.5 -4.598 1 97.62 256 TRP B C 1
ATOM 9686 O O . TRP B 1 256 ? -0.921 25.234 -3.684 1 97.62 256 TRP B O 1
ATOM 9696 N N . GLN B 1 257 ? 0.676 24.734 -5.223 1 96.88 257 GLN B N 1
ATOM 9697 C CA . GLN B 1 257 ? 1.459 25.938 -4.973 1 96.88 257 GLN B CA 1
ATOM 9698 C C . GLN B 1 257 ? 1.866 26.609 -6.281 1 96.88 257 GLN B C 1
ATOM 9700 O O . GLN B 1 257 ? 1.595 26.094 -7.363 1 96.88 257 GLN B O 1
ATOM 9705 N N . ASP B 1 258 ? 2.49 27.766 -6.242 1 95.88 258 ASP B N 1
ATOM 9706 C CA . ASP B 1 258 ? 2.672 28.609 -7.418 1 95.88 258 ASP B CA 1
ATOM 9707 C C . ASP B 1 258 ? 3.746 28.031 -8.344 1 95.88 258 ASP B C 1
ATOM 9709 O O . ASP B 1 258 ? 4.52 27.156 -7.938 1 95.88 258 ASP B O 1
ATOM 9713 N N . VAL B 1 259 ? 3.736 28.406 -9.57 1 97.81 259 VAL B N 1
ATOM 9714 C CA . VAL B 1 259 ? 4.688 28.078 -10.625 1 97.81 259 VAL B CA 1
ATOM 9715 C C . VAL B 1 259 ? 5.426 29.344 -11.062 1 97.81 259 VAL B C 1
ATOM 9717 O O . VAL B 1 259 ? 4.801 30.344 -11.414 1 97.81 259 VAL B O 1
ATOM 9720 N N . LEU B 1 260 ? 6.785 29.297 -11.078 1 96.88 260 LEU B N 1
ATOM 9721 C CA . LEU B 1 260 ? 7.59 30.484 -11.352 1 96.88 260 LEU B CA 1
ATOM 9722 C C . LEU B 1 260 ? 8.594 30.219 -12.469 1 96.88 260 LEU B C 1
ATOM 9724 O O . LEU B 1 260 ? 8.969 29.078 -12.703 1 96.88 260 LEU B O 1
ATOM 9728 N N . ILE B 1 261 ? 8.93 31.234 -13.133 1 96.38 261 ILE B N 1
ATOM 9729 C CA . ILE B 1 261 ? 10.055 31.281 -14.062 1 96.38 261 ILE B CA 1
ATOM 9730 C C . ILE B 1 261 ? 11.148 32.188 -13.508 1 96.38 261 ILE B C 1
ATOM 9732 O O . ILE B 1 261 ? 10.875 33.312 -13.094 1 96.38 261 ILE B O 1
ATOM 9736 N N . GLN B 1 262 ? 12.32 31.641 -13.445 1 94 262 GLN B N 1
ATOM 9737 C CA . GLN B 1 262 ? 13.469 32.438 -13 1 94 262 GLN B CA 1
ATOM 9738 C C . GLN B 1 262 ? 14.43 32.688 -14.148 1 94 262 GLN B C 1
ATOM 9740 O O . GLN B 1 262 ? 14.82 31.781 -14.867 1 94 262 GLN B O 1
ATOM 9745 N N . VAL B 1 263 ? 14.781 33.938 -14.383 1 93.25 263 VAL B N 1
ATOM 9746 C CA . VAL B 1 263 ? 15.727 34.312 -15.422 1 93.25 263 VAL B CA 1
ATOM 9747 C C . VAL B 1 263 ? 16.938 35 -14.797 1 93.25 263 VAL B C 1
ATOM 9749 O O . VAL B 1 263 ? 16.797 35.969 -14.062 1 93.25 263 VAL B O 1
ATOM 9752 N N . GLY B 1 264 ? 18.141 34.438 -15.047 1 89.25 264 GLY B N 1
ATOM 9753 C CA . GLY B 1 264 ? 19.328 35.031 -14.453 1 89.25 264 GLY B CA 1
ATOM 9754 C C . GLY B 1 264 ? 20.609 34.531 -15.078 1 89.25 264 GLY B C 1
ATOM 9755 O O . GLY B 1 264 ? 20.656 34.188 -16.266 1 89.25 264 GLY B O 1
ATOM 9756 N N . GLY B 1 265 ? 21.688 34.625 -14.312 1 88.81 265 GLY B N 1
ATOM 9757 C CA . GLY B 1 265 ? 23 34.219 -14.805 1 88.81 265 GLY B CA 1
ATOM 9758 C C . GLY B 1 265 ? 23.281 32.75 -14.625 1 88.81 265 GLY B C 1
ATOM 9759 O O . GLY B 1 265 ? 22.422 32 -14.164 1 88.81 265 GLY B O 1
ATOM 9760 N N . GLU B 1 266 ? 24.516 32.344 -14.977 1 90.81 266 GLU B N 1
ATOM 9761 C CA . GLU B 1 266 ? 24.953 30.953 -14.914 1 90.81 266 GLU B CA 1
ATOM 9762 C C . GLU B 1 266 ? 25.125 30.5 -13.469 1 90.81 266 GLU B C 1
ATOM 9764 O O . GLU B 1 266 ? 24.906 29.312 -13.156 1 90.81 266 GLU B O 1
ATOM 9769 N N . VAL B 1 267 ? 25.516 31.469 -12.688 1 93.88 267 VAL B N 1
ATOM 9770 C CA . VAL B 1 267 ? 25.672 31.141 -11.273 1 93.88 267 VAL B CA 1
ATOM 9771 C C . VAL B 1 267 ? 24.438 31.562 -10.492 1 93.88 267 VAL B C 1
ATOM 9773 O O . VAL B 1 267 ? 23.953 32.688 -10.656 1 93.88 267 VAL B O 1
ATOM 9776 N N . THR B 1 268 ? 23.906 30.688 -9.703 1 92.5 268 THR B N 1
ATOM 9777 C CA . THR B 1 268 ? 22.719 30.969 -8.906 1 92.5 268 THR B CA 1
ATOM 9778 C C . THR B 1 268 ? 22.969 30.672 -7.434 1 92.5 268 THR B C 1
ATOM 9780 O O . THR B 1 268 ? 23.953 30.016 -7.086 1 92.5 268 THR B O 1
ATOM 9783 N N . MET B 1 269 ? 22.188 31.219 -6.625 1 94.12 269 MET B N 1
ATOM 9784 C CA . MET B 1 269 ? 22.219 30.922 -5.195 1 94.12 269 MET B CA 1
ATOM 9785 C C . MET B 1 269 ? 20.906 30.328 -4.727 1 94.12 269 MET B C 1
ATOM 9787 O O . MET B 1 269 ? 19.844 30.688 -5.227 1 94.12 269 MET B O 1
ATOM 9791 N N . ASP B 1 270 ? 20.969 29.391 -3.764 1 91.81 270 ASP B N 1
ATOM 9792 C CA . ASP B 1 270 ? 19.781 28.719 -3.219 1 91.81 270 ASP B CA 1
ATOM 9793 C C . ASP B 1 270 ? 20.047 28.203 -1.805 1 91.81 270 ASP B C 1
ATOM 9795 O O . ASP B 1 270 ? 21.172 28.312 -1.299 1 91.81 270 ASP B O 1
ATOM 9799 N N . ASN B 1 271 ? 18.938 27.797 -1.163 1 95.5 271 ASN B N 1
ATOM 9800 C CA . ASN B 1 271 ? 18.984 27.125 0.133 1 95.5 271 ASN B CA 1
ATOM 9801 C C . ASN B 1 271 ? 19.703 27.969 1.176 1 95.5 271 ASN B C 1
ATOM 9803 O O . ASN B 1 271 ? 20.641 27.516 1.83 1 95.5 271 ASN B O 1
ATOM 9807 N N . HIS B 1 272 ? 19.281 29.141 1.285 1 97.19 272 HIS B N 1
ATOM 9808 C CA . HIS B 1 272 ? 19.859 30.094 2.227 1 97.19 272 HIS B CA 1
ATOM 9809 C C . HIS B 1 272 ? 19.531 29.703 3.666 1 97.19 272 HIS B C 1
ATOM 9811 O O . HIS B 1 272 ? 18.469 29.172 3.945 1 97.19 272 HIS B O 1
ATOM 9817 N N . GLN B 1 273 ? 20.453 29.984 4.551 1 98.19 273 GLN B N 1
ATOM 9818 C CA . GLN B 1 273 ? 20.219 29.812 5.98 1 98.19 273 GLN B CA 1
ATOM 9819 C C . GLN B 1 273 ? 20.812 30.969 6.781 1 98.19 273 GLN B C 1
ATOM 9821 O O . GLN B 1 273 ? 21.938 31.391 6.543 1 98.19 273 GLN B O 1
ATOM 9826 N N . VAL B 1 274 ? 20.031 31.547 7.621 1 98.38 274 VAL B N 1
ATOM 9827 C CA . VAL B 1 274 ? 20.469 32.531 8.594 1 98.38 274 VAL B CA 1
ATOM 9828 C C . VAL B 1 274 ? 20.469 31.922 9.992 1 98.38 274 VAL B C 1
ATOM 9830 O O . VAL B 1 274 ? 19.422 31.516 10.492 1 98.38 274 VAL B O 1
ATOM 9833 N N . ILE B 1 275 ? 21.625 31.859 10.602 1 97.38 275 ILE B N 1
ATOM 9834 C CA . ILE B 1 275 ? 21.781 31.328 11.953 1 97.38 275 ILE B CA 1
ATOM 9835 C C . ILE B 1 275 ? 21.984 32.469 12.938 1 97.38 275 ILE B C 1
ATOM 9837 O O . ILE B 1 275 ? 22.891 33.312 12.75 1 97.38 275 ILE B O 1
ATOM 9841 N N . THR B 1 276 ? 21.109 32.594 13.883 1 97.94 276 THR B N 1
ATOM 9842 C CA . THR B 1 276 ? 21.234 33.594 14.945 1 97.94 276 THR B CA 1
ATOM 9843 C C . THR B 1 276 ? 21.672 32.938 16.25 1 97.94 276 THR B C 1
ATOM 9845 O O . THR B 1 276 ? 21.109 31.922 16.672 1 97.94 276 THR B O 1
ATOM 9848 N N . ASP B 1 277 ? 22.703 33.438 16.797 1 96.94 277 ASP B N 1
ATOM 9849 C CA . ASP B 1 277 ? 23.312 32.906 18.016 1 96.94 277 ASP B CA 1
ATOM 9850 C C . ASP B 1 277 ? 23.453 34 19.078 1 96.94 277 ASP B C 1
ATOM 9852 O O . ASP B 1 277 ? 24.234 34.906 18.922 1 96.94 277 ASP B O 1
ATOM 9856 N N . LEU B 1 278 ? 22.625 33.781 20.078 1 97.06 278 LEU B N 1
ATOM 9857 C CA . LEU B 1 278 ? 22.719 34.719 21.203 1 97.06 278 LEU B CA 1
ATOM 9858 C C . LEU B 1 278 ? 23.688 34.188 22.25 1 97.06 278 LEU B C 1
ATOM 9860 O O . LEU B 1 278 ? 23.906 32.969 22.359 1 97.06 278 LEU B O 1
ATOM 9864 N N . MET B 1 279 ? 24.344 35.094 23.016 1 91.69 279 MET B N 1
ATOM 9865 C CA . MET B 1 279 ? 25.219 34.719 24.109 1 91.69 279 MET B CA 1
ATOM 9866 C C . MET B 1 279 ? 24.438 34.562 25.406 1 91.69 279 MET B C 1
ATOM 9868 O O . MET B 1 279 ? 24.734 35.25 26.406 1 91.69 279 MET B O 1
ATOM 9872 N N . LEU B 1 280 ? 23.531 33.656 25.406 1 91.44 280 LEU B N 1
ATOM 9873 C CA . LEU B 1 280 ? 22.609 33.5 26.531 1 91.44 280 LEU B CA 1
ATOM 9874 C C . LEU B 1 280 ? 23.359 33.219 27.828 1 91.44 280 LEU B C 1
ATOM 9876 O O . LEU B 1 280 ? 24.359 32.5 27.828 1 91.44 280 LEU B O 1
ATOM 9880 N N . PRO B 1 281 ? 22.891 33.812 28.797 1 90.88 281 PRO B N 1
ATOM 9881 C CA . PRO B 1 281 ? 21.641 34.562 28.969 1 90.88 281 PRO B CA 1
ATOM 9882 C C . PRO B 1 281 ? 21.75 36 28.5 1 90.88 281 PRO B C 1
ATOM 9884 O O . PRO B 1 281 ? 20.75 36.75 28.562 1 90.88 281 PRO B O 1
ATOM 9887 N N . ASP B 1 282 ? 22.953 36.469 28.016 1 94.62 282 ASP B N 1
ATOM 9888 C CA . ASP B 1 282 ? 23.109 37.812 27.469 1 94.62 282 ASP B CA 1
ATOM 9889 C C . ASP B 1 282 ? 22.391 37.938 26.125 1 94.62 282 ASP B C 1
ATOM 9891 O O . ASP B 1 282 ? 22.734 37.219 25.172 1 94.62 282 ASP B O 1
ATOM 9895 N N . THR B 1 283 ? 21.391 38.812 26.031 1 96.12 283 THR B N 1
ATOM 9896 C CA . THR B 1 283 ? 20.609 38.938 24.812 1 96.12 283 THR B CA 1
ATOM 9897 C C . THR B 1 283 ? 20.953 40.25 24.109 1 96.12 283 THR B C 1
ATOM 9899 O O . THR B 1 283 ? 20.266 40.688 23.172 1 96.12 283 THR B O 1
ATOM 9902 N N . THR B 1 284 ? 22.047 40.906 24.547 1 96.5 284 THR B N 1
ATOM 9903 C CA . THR B 1 284 ? 22.391 42.219 24 1 96.5 284 THR B CA 1
ATOM 9904 C C . THR B 1 284 ? 23.297 42.094 22.781 1 96.5 284 THR B C 1
ATOM 9906 O O . THR B 1 284 ? 23.609 43.094 22.125 1 96.5 284 THR B O 1
ATOM 9909 N N . VAL B 1 285 ? 23.734 40.906 22.531 1 96.69 285 VAL B N 1
ATOM 9910 C CA . VAL B 1 285 ? 24.578 40.656 21.375 1 96.69 285 VAL B CA 1
ATOM 9911 C C . VAL B 1 285 ? 24.094 39.406 20.641 1 96.69 285 VAL B C 1
ATOM 9913 O O . VAL B 1 285 ? 23.719 38.438 21.266 1 96.69 285 VAL B O 1
ATOM 9916 N N . ALA B 1 286 ? 24.016 39.469 19.328 1 97.75 286 ALA B N 1
ATOM 9917 C CA . ALA B 1 286 ? 23.672 38.312 18.5 1 97.75 286 ALA B CA 1
ATOM 9918 C C . ALA B 1 286 ? 24.656 38.156 17.359 1 97.75 286 ALA B C 1
ATOM 9920 O O . ALA B 1 286 ? 24.953 39.094 16.625 1 97.75 286 ALA B O 1
ATOM 9921 N N . ASP B 1 287 ? 25.266 37 17.219 1 97.44 287 ASP B N 1
ATOM 9922 C CA . ASP B 1 287 ? 26.078 36.656 16.062 1 97.44 287 ASP B CA 1
ATOM 9923 C C . ASP B 1 287 ? 25.203 36.125 14.914 1 97.44 287 ASP B C 1
ATOM 9925 O O . ASP B 1 287 ? 24.375 35.25 15.117 1 97.44 287 ASP B O 1
ATOM 9929 N N . ILE B 1 288 ? 25.344 36.688 13.789 1 98.12 288 ILE B N 1
ATOM 9930 C CA . ILE B 1 288 ? 24.594 36.281 12.609 1 98.12 288 ILE B CA 1
ATOM 9931 C C . ILE B 1 288 ? 25.516 35.562 11.633 1 98.12 288 ILE B C 1
ATOM 9933 O O . ILE B 1 288 ? 26.547 36.094 11.234 1 98.12 288 ILE B O 1
ATOM 9937 N N . THR B 1 289 ? 25.25 34.312 11.312 1 97.56 289 THR B N 1
ATOM 9938 C CA . THR B 1 289 ? 25.938 33.594 10.258 1 97.56 289 THR B CA 1
ATOM 9939 C C . THR B 1 289 ? 25.031 33.375 9.055 1 97.56 289 THR B C 1
ATOM 9941 O O . THR B 1 289 ? 23.875 32.969 9.219 1 97.56 289 THR B O 1
ATOM 9944 N N . VAL B 1 290 ? 25.469 33.656 7.863 1 98.12 290 VAL B N 1
ATOM 9945 C CA . VAL B 1 290 ? 24.703 33.5 6.625 1 98.12 290 VAL B CA 1
ATOM 9946 C C . VAL B 1 290 ? 25.344 32.406 5.758 1 98.12 290 VAL B C 1
ATOM 9948 O O . VAL B 1 290 ? 26.562 32.438 5.523 1 98.12 290 VAL B O 1
ATOM 9951 N N . LYS B 1 291 ? 24.594 31.453 5.383 1 97.75 291 LYS B N 1
ATOM 9952 C CA . LYS B 1 291 ? 25.031 30.406 4.453 1 97.75 291 LYS B CA 1
ATOM 9953 C C . LYS B 1 291 ? 24.172 30.406 3.189 1 97.75 291 LYS B C 1
ATOM 9955 O O . LYS B 1 291 ? 22.969 30.641 3.254 1 97.75 291 LYS B O 1
ATOM 9960 N N . THR B 1 292 ? 24.703 30.188 2.055 1 97.56 292 THR B N 1
ATOM 9961 C CA . THR B 1 292 ? 24 30.031 0.791 1 97.56 292 THR B CA 1
ATOM 9962 C C . THR B 1 292 ? 24.766 29.109 -0.156 1 97.56 292 THR B C 1
ATOM 9964 O O . THR B 1 292 ? 25.984 29.125 -0.175 1 97.56 292 THR B O 1
ATOM 9967 N N . GLU B 1 293 ? 24.062 28.312 -0.9 1 96.88 293 GLU B N 1
ATOM 9968 C CA . GLU B 1 293 ? 24.656 27.438 -1.899 1 96.88 293 GLU B CA 1
ATOM 9969 C C . GLU B 1 293 ? 24.781 28.141 -3.248 1 96.88 293 GLU B C 1
ATOM 9971 O O . GLU B 1 293 ? 23.797 28.641 -3.787 1 96.88 293 GLU B O 1
ATOM 9976 N N . LEU B 1 294 ? 25.984 28.203 -3.77 1 97.06 294 LEU B N 1
ATOM 9977 C CA . LEU B 1 294 ? 26.234 28.734 -5.109 1 97.06 294 LEU B CA 1
ATOM 9978 C C . LEU B 1 294 ? 26.406 27.594 -6.117 1 97.06 294 LEU B C 1
ATOM 9980 O O . LEU B 1 294 ? 27.156 26.656 -5.871 1 97.06 294 LEU B O 1
ATOM 9984 N N . HIS B 1 295 ? 25.625 27.688 -7.125 1 94.44 295 HIS B N 1
ATOM 9985 C CA . HIS B 1 295 ? 25.672 26.688 -8.188 1 94.44 295 HIS B CA 1
ATOM 9986 C C . HIS B 1 295 ? 26.094 27.312 -9.516 1 94.44 295 HIS B C 1
ATOM 9988 O O . HIS B 1 295 ? 25.531 28.344 -9.922 1 94.44 295 HIS B O 1
ATOM 9994 N N . ASN B 1 296 ? 27.125 26.75 -10.203 1 94.5 296 ASN B N 1
ATOM 9995 C CA . ASN B 1 296 ? 27.594 27.203 -11.508 1 94.5 296 ASN B CA 1
ATOM 9996 C C . ASN B 1 296 ? 27.203 26.219 -12.617 1 94.5 296 ASN B C 1
ATOM 9998 O O . ASN B 1 296 ? 27.75 25.125 -12.688 1 94.5 296 ASN B O 1
ATOM 10002 N N . GLU B 1 297 ? 26.281 26.578 -13.414 1 89.81 297 GLU B N 1
ATOM 10003 C CA . GLU B 1 297 ? 25.844 25.734 -14.516 1 89.81 297 GLU B CA 1
ATOM 10004 C C . GLU B 1 297 ? 26.641 26.031 -15.789 1 89.81 297 GLU B C 1
ATOM 10006 O O . GLU B 1 297 ? 26.438 25.375 -16.812 1 89.81 297 GLU B O 1
ATOM 10011 N N . GLY B 1 298 ? 27.609 26.906 -15.695 1 89.88 298 GLY B N 1
ATOM 10012 C CA . GLY B 1 298 ? 28.406 27.281 -16.844 1 89.88 298 GLY B CA 1
ATOM 10013 C C . GLY B 1 298 ? 29.625 26.391 -17.047 1 89.88 298 GLY B C 1
ATOM 10014 O O . GLY B 1 298 ? 29.922 25.531 -16.203 1 89.88 298 GLY B O 1
ATOM 10015 N N . ASN B 1 299 ? 30.312 26.641 -18.109 1 92.06 299 ASN B N 1
ATOM 10016 C CA . ASN B 1 299 ? 31.438 25.797 -18.5 1 92.06 299 ASN B CA 1
ATOM 10017 C C . ASN B 1 299 ? 32.75 26.359 -18 1 92.06 299 ASN B C 1
ATOM 10019 O O . ASN B 1 299 ? 33.812 25.734 -18.172 1 92.06 299 ASN B O 1
ATOM 10023 N N . LEU B 1 300 ? 32.75 27.5 -17.391 1 93.88 300 LEU B N 1
ATOM 10024 C CA . LEU B 1 300 ? 33.969 28.109 -16.859 1 93.88 300 LEU B CA 1
ATOM 10025 C C . LEU B 1 300 ? 33.844 28.375 -15.367 1 93.88 300 LEU B C 1
ATOM 10027 O O . LEU B 1 300 ? 32.75 28.641 -14.859 1 93.88 300 LEU B O 1
ATOM 10031 N N . THR B 1 301 ? 34.938 28.219 -14.703 1 96.56 301 THR B N 1
ATOM 10032 C CA . THR B 1 301 ? 35 28.672 -13.32 1 96.56 301 THR B CA 1
ATOM 10033 C C . THR B 1 301 ? 34.75 30.172 -13.219 1 96.56 301 THR B C 1
ATOM 10035 O O . THR B 1 301 ? 35.25 30.938 -14.047 1 96.56 301 THR B O 1
ATOM 10038 N N . LYS B 1 302 ? 34 30.594 -12.273 1 95.5 302 LYS B N 1
ATOM 10039 C CA . LYS B 1 302 ? 33.656 32 -12.117 1 95.5 302 LYS B CA 1
ATOM 10040 C C . LYS B 1 302 ? 34.031 32.531 -10.727 1 95.5 302 LYS B C 1
ATOM 10042 O O . LYS B 1 302 ? 33.875 31.797 -9.742 1 95.5 302 LYS B O 1
ATOM 10047 N N . ASN B 1 303 ? 34.531 33.719 -10.711 1 95.81 303 ASN B N 1
ATOM 10048 C CA . ASN B 1 303 ? 34.656 34.438 -9.453 1 95.81 303 ASN B CA 1
ATOM 10049 C C . ASN B 1 303 ? 33.469 35.312 -9.188 1 95.81 303 ASN B C 1
ATOM 10051 O O . ASN B 1 303 ? 33.188 36.281 -9.922 1 95.81 303 ASN B O 1
ATOM 10055 N N . ILE B 1 304 ? 32.719 35 -8.148 1 96.25 304 ILE B N 1
ATOM 10056 C CA . ILE B 1 304 ? 31.438 35.656 -7.859 1 96.25 304 ILE B CA 1
ATOM 10057 C C . ILE B 1 304 ? 31.516 36.375 -6.512 1 96.25 304 ILE B C 1
ATOM 10059 O O . ILE B 1 304 ? 31.969 35.781 -5.52 1 96.25 304 ILE B O 1
ATOM 10063 N N . GLN B 1 305 ? 31.219 37.625 -6.484 1 97 305 GLN B N 1
ATOM 10064 C CA . GLN B 1 305 ? 31.109 38.344 -5.223 1 97 305 GLN B CA 1
ATOM 10065 C C . GLN B 1 305 ? 29.719 38.219 -4.621 1 97 305 GLN B C 1
ATOM 10067 O O . GLN B 1 305 ? 28.719 38.438 -5.301 1 97 305 GLN B O 1
ATOM 10072 N N . LEU B 1 306 ? 29.625 37.75 -3.389 1 98 306 LEU B N 1
ATOM 10073 C CA . LEU B 1 306 ? 28.375 37.719 -2.625 1 98 306 LEU B CA 1
ATOM 10074 C C . LEU B 1 306 ? 28.266 38.906 -1.692 1 98 306 LEU B C 1
ATOM 10076 O O . LEU B 1 306 ? 29.141 39.156 -0.862 1 98 306 LEU B O 1
ATOM 10080 N N . ASN B 1 307 ? 27.281 39.75 -1.924 1 97.81 307 ASN B N 1
ATOM 10081 C CA . ASN B 1 307 ? 26.938 40.844 -1.023 1 97.81 307 ASN B CA 1
ATOM 10082 C C . ASN B 1 307 ? 25.781 40.469 -0.104 1 97.81 307 ASN B C 1
ATOM 10084 O O . ASN B 1 307 ? 24.766 39.969 -0.563 1 97.81 307 ASN B O 1
ATOM 10088 N N . ALA B 1 308 ? 25.906 40.625 1.161 1 98.44 308 ALA B N 1
ATOM 10089 C CA . ALA B 1 308 ? 24.859 40.406 2.156 1 98.44 308 ALA B CA 1
ATOM 10090 C C . ALA B 1 308 ? 24.562 41.688 2.934 1 98.44 308 ALA B C 1
ATOM 10092 O O . ALA B 1 308 ? 25.469 42.281 3.535 1 98.44 308 ALA B O 1
ATOM 10093 N N . ARG B 1 309 ? 23.328 42.125 2.895 1 98.19 309 ARG B N 1
ATOM 10094 C CA . ARG B 1 309 ? 22.922 43.344 3.559 1 98.19 309 ARG B CA 1
ATOM 10095 C C . ARG B 1 309 ? 21.844 43.094 4.59 1 98.19 309 ARG B C 1
ATOM 10097 O O . ARG B 1 309 ? 20.844 42.406 4.297 1 98.19 309 ARG B O 1
ATOM 10104 N N . ILE B 1 310 ? 21.984 43.594 5.809 1 97.81 310 ILE B N 1
ATOM 10105 C CA . ILE B 1 310 ? 20.984 43.625 6.875 1 97.81 310 ILE B CA 1
ATOM 10106 C C . ILE B 1 310 ? 20.844 45.031 7.418 1 97.81 310 ILE B C 1
ATOM 10108 O O . ILE B 1 310 ? 21.703 45.5 8.172 1 97.81 310 ILE B O 1
ATOM 10112 N N . GLY B 1 311 ? 19.781 45.719 7.098 1 94.88 311 GLY B N 1
ATOM 10113 C CA . GLY B 1 311 ? 19.703 47.125 7.449 1 94.88 311 GLY B CA 1
ATOM 10114 C C . GLY B 1 311 ? 20.859 47.938 6.918 1 94.88 311 GLY B C 1
ATOM 10115 O O . GLY B 1 311 ? 21.125 47.938 5.711 1 94.88 311 GLY B O 1
ATOM 10116 N N . ASN B 1 312 ? 21.672 48.406 7.816 1 94.19 312 ASN B N 1
ATOM 10117 C CA . ASN B 1 312 ? 22.797 49.25 7.406 1 94.19 312 ASN B CA 1
ATOM 10118 C C . ASN B 1 312 ? 24.094 48.469 7.32 1 94.19 312 ASN B C 1
ATOM 10120 O O . ASN B 1 312 ? 25.125 49 6.91 1 94.19 312 ASN B O 1
ATOM 10124 N N . ILE B 1 313 ? 24.062 47.25 7.629 1 96.44 313 ILE B N 1
ATOM 10125 C CA . ILE B 1 313 ? 25.234 46.375 7.59 1 96.44 313 ILE B CA 1
ATOM 10126 C C . ILE B 1 313 ? 25.422 45.812 6.184 1 96.44 313 ILE B C 1
ATOM 10128 O O . ILE B 1 313 ? 24.469 45.281 5.598 1 96.44 313 ILE B O 1
ATOM 10132 N N . LEU B 1 314 ? 26.578 45.906 5.582 1 97.62 314 LEU B N 1
ATOM 10133 C CA . LEU B 1 314 ? 26.906 45.344 4.285 1 97.62 314 LEU B CA 1
ATOM 10134 C C . LEU B 1 314 ? 28.219 44.562 4.359 1 97.62 314 LEU B C 1
ATOM 10136 O O . LEU B 1 314 ? 29.234 45.094 4.801 1 97.62 314 LEU B O 1
ATOM 10140 N N . VAL B 1 315 ? 28.172 43.312 4.059 1 97.88 315 VAL B N 1
ATOM 10141 C CA . VAL B 1 315 ? 29.359 42.469 3.977 1 97.88 315 VAL B CA 1
ATOM 10142 C C . VAL B 1 315 ? 29.516 41.906 2.561 1 97.88 315 VAL B C 1
ATOM 10144 O O . VAL B 1 315 ? 28.516 41.594 1.906 1 97.88 315 VAL B O 1
ATOM 10147 N N . LYS B 1 316 ? 30.75 41.875 2.064 1 97.31 316 LYS B N 1
ATOM 10148 C CA . LYS B 1 316 ? 31.062 41.375 0.724 1 97.31 316 LYS B CA 1
ATOM 10149 C C . LYS B 1 316 ? 32.188 40.344 0.76 1 97.31 316 LYS B C 1
ATOM 10151 O O . LYS B 1 316 ? 33.125 40.5 1.524 1 97.31 316 LYS B O 1
ATOM 10156 N N . LYS B 1 317 ? 32 39.312 0.058 1 97.69 317 LYS B N 1
ATOM 10157 C CA . LYS B 1 317 ? 33.062 38.312 -0.036 1 97.69 317 LYS B CA 1
ATOM 10158 C C . LYS B 1 317 ? 33.062 37.656 -1.42 1 97.69 317 LYS B C 1
ATOM 10160 O O . LYS B 1 317 ? 32.031 37.406 -2.004 1 97.69 317 LYS B O 1
ATOM 10165 N N . LEU B 1 318 ? 34.281 37.469 -1.972 1 97.19 318 LEU B N 1
ATOM 10166 C CA . LEU B 1 318 ? 34.469 36.812 -3.266 1 97.19 318 LEU B CA 1
ATOM 10167 C C . LEU B 1 318 ? 34.594 35.312 -3.102 1 97.19 318 LEU B C 1
ATOM 10169 O O . LEU B 1 318 ? 35.25 34.812 -2.193 1 97.19 318 LEU B O 1
ATOM 10173 N N . PHE B 1 319 ? 33.906 34.531 -3.936 1 97.62 319 PHE B N 1
ATOM 10174 C CA . PHE B 1 319 ? 33.969 33.094 -3.967 1 97.62 319 PHE B CA 1
ATOM 10175 C C . PHE B 1 319 ? 34.312 32.594 -5.363 1 97.62 319 PHE B C 1
ATOM 10177 O O . PHE B 1 319 ? 33.812 33.125 -6.359 1 97.62 319 PHE B O 1
ATOM 10184 N N . GLU B 1 320 ? 35.156 31.609 -5.43 1 97.31 320 GLU B N 1
ATOM 10185 C CA . GLU B 1 320 ? 35.406 30.891 -6.684 1 97.31 320 GLU B CA 1
ATOM 10186 C C . GLU B 1 320 ? 34.469 29.703 -6.824 1 97.31 320 GLU B C 1
ATOM 10188 O O . GLU B 1 320 ? 34.5 28.781 -6.004 1 97.31 320 GLU B O 1
ATOM 10193 N N . VAL B 1 321 ? 33.625 29.781 -7.789 1 97.81 321 VAL B N 1
ATOM 10194 C CA . VAL B 1 321 ? 32.656 28.688 -8.023 1 97.81 321 VAL B CA 1
ATOM 10195 C C . VAL B 1 321 ? 33.062 27.906 -9.273 1 97.81 321 VAL B C 1
ATOM 10197 O O . VAL B 1 321 ? 33.031 28.438 -10.383 1 97.81 321 VAL B O 1
ATOM 10200 N N . PRO B 1 322 ? 33.469 26.609 -9.188 1 97.31 322 PRO B N 1
ATOM 10201 C CA . PRO B 1 322 ? 33.938 25.828 -10.336 1 97.31 322 PRO B CA 1
ATOM 10202 C C . PRO B 1 322 ? 32.812 25.594 -11.367 1 97.31 322 PRO B C 1
ATOM 10204 O O . PRO B 1 322 ? 31.641 25.641 -11.023 1 97.31 322 PRO B O 1
ATOM 10207 N N . ALA B 1 323 ? 33.281 25.297 -12.586 1 95.25 323 ALA B N 1
ATOM 10208 C CA . ALA B 1 323 ? 32.375 24.938 -13.656 1 95.25 323 ALA B CA 1
ATOM 10209 C C . ALA B 1 323 ? 31.562 23.688 -13.289 1 95.25 323 ALA B C 1
ATOM 10211 O O . ALA B 1 323 ? 32.125 22.688 -12.852 1 95.25 323 ALA B O 1
ATOM 10212 N N . HIS B 1 324 ? 30.281 23.828 -13.438 1 93.25 324 HIS B N 1
ATOM 10213 C CA . HIS B 1 324 ? 29.344 22.75 -13.141 1 93.25 324 HIS B CA 1
ATOM 10214 C C . HIS B 1 324 ? 29.5 22.266 -11.695 1 93.25 324 HIS B C 1
ATOM 10216 O O . HIS B 1 324 ? 29.344 21.078 -11.406 1 93.25 324 HIS B O 1
ATOM 10222 N N . GLY B 1 325 ? 29.938 23.156 -10.945 1 94.75 325 GLY B N 1
ATOM 10223 C CA . GLY B 1 325 ? 30.172 22.812 -9.555 1 94.75 325 GLY B CA 1
ATOM 10224 C C . GLY B 1 325 ? 29.297 23.594 -8.586 1 94.75 325 GLY B C 1
ATOM 10225 O O . GLY B 1 325 ? 28.391 24.312 -9.008 1 94.75 325 GLY B O 1
ATOM 10226 N N . GLN B 1 326 ? 29.531 23.391 -7.234 1 95.5 326 GLN B N 1
ATOM 10227 C CA . GLN B 1 326 ? 28.781 24.062 -6.164 1 95.5 326 GLN B CA 1
ATOM 10228 C C . GLN B 1 326 ? 29.703 24.422 -5.008 1 95.5 326 GLN B C 1
ATOM 10230 O O . GLN B 1 326 ? 30.703 23.75 -4.758 1 95.5 326 GLN B O 1
ATOM 10235 N N . VAL B 1 327 ? 29.453 25.469 -4.441 1 96.81 327 VAL B N 1
ATOM 10236 C CA . VAL B 1 327 ? 30.188 25.938 -3.27 1 96.81 327 VAL B CA 1
ATOM 10237 C C . VAL B 1 327 ? 29.203 26.391 -2.191 1 96.81 327 VAL B C 1
ATOM 10239 O O . VAL B 1 327 ? 28.188 27.031 -2.49 1 96.81 327 VAL B O 1
ATOM 10242 N N . LEU B 1 328 ? 29.453 25.969 -0.972 1 97 328 LEU B N 1
ATOM 10243 C CA . LEU B 1 328 ? 28.703 26.531 0.156 1 97 328 LEU B CA 1
ATOM 10244 C C . LEU B 1 328 ? 29.359 27.812 0.655 1 97 328 LEU B C 1
ATOM 10246 O O . LEU B 1 328 ? 30.375 27.766 1.359 1 97 328 LEU B O 1
ATOM 10250 N N . ALA B 1 329 ? 28.828 28.891 0.3 1 97.75 329 ALA B N 1
ATOM 10251 C CA . ALA B 1 329 ? 29.312 30.203 0.753 1 97.75 329 ALA B CA 1
ATOM 10252 C C . ALA B 1 329 ? 28.875 30.484 2.184 1 97.75 329 ALA B C 1
ATOM 10254 O O . ALA B 1 329 ? 27.703 30.328 2.518 1 97.75 329 ALA B O 1
ATOM 10255 N N . THR B 1 330 ? 29.75 30.922 3.043 1 97.5 330 THR B N 1
ATOM 10256 C CA . THR B 1 330 ? 29.453 31.219 4.441 1 97.5 330 THR B CA 1
ATOM 10257 C C . THR B 1 330 ? 30.031 32.562 4.844 1 97.5 330 THR B C 1
ATOM 10259 O O . THR B 1 330 ? 31.188 32.875 4.539 1 97.5 330 THR B O 1
ATOM 10262 N N . LEU B 1 331 ? 29.266 33.375 5.406 1 98 331 LEU B N 1
ATOM 10263 C CA . LEU B 1 331 ? 29.641 34.625 6.039 1 98 331 LEU B CA 1
ATOM 10264 C C . LEU B 1 331 ? 29.391 34.594 7.539 1 98 331 LEU B C 1
ATOM 10266 O O . LEU B 1 331 ? 28.281 34.312 7.977 1 98 331 LEU B O 1
ATOM 10270 N N . SER B 1 332 ? 30.375 34.875 8.352 1 96.88 332 SER B N 1
ATOM 10271 C CA . SER B 1 332 ? 30.234 34.781 9.797 1 96.88 332 SER B CA 1
ATOM 10272 C C . SER B 1 332 ? 30.906 35.938 10.508 1 96.88 332 SER B C 1
ATOM 10274 O O . SER B 1 332 ? 31.703 36.688 9.906 1 96.88 332 SER B O 1
ATOM 10276 N N . PRO B 1 333 ? 30.609 36.094 11.766 1 96.38 333 PRO B N 1
ATOM 10277 C CA . PRO B 1 333 ? 31.25 37.156 12.531 1 96.38 333 PRO B CA 1
ATOM 10278 C C . PRO B 1 333 ? 32.75 36.969 12.68 1 96.38 333 PRO B C 1
ATOM 10280 O O . PRO B 1 333 ? 33.5 37.906 12.969 1 96.38 333 PRO B O 1
ATOM 10283 N N . LYS B 1 334 ? 33.219 35.781 12.539 1 95.5 334 LYS B N 1
ATOM 10284 C CA . LYS B 1 334 ? 34.656 35.5 12.602 1 95.5 334 LYS B CA 1
ATOM 10285 C C . LYS B 1 334 ? 35.406 36.281 11.516 1 95.5 334 LYS B C 1
ATOM 10287 O O . LYS B 1 334 ? 36.5 36.75 11.742 1 95.5 334 LYS B O 1
ATOM 10292 N N . GLU B 1 335 ? 34.812 36.344 10.453 1 96.81 335 GLU B N 1
ATOM 10293 C CA . GLU B 1 335 ? 35.406 37.062 9.32 1 96.81 335 GLU B CA 1
ATOM 10294 C C . GLU B 1 335 ? 34.938 38.5 9.219 1 96.81 335 GLU B C 1
ATOM 10296 O O . GLU B 1 335 ? 35.656 39.375 8.773 1 96.81 335 GLU B O 1
ATOM 10301 N N . PHE B 1 336 ? 33.719 38.688 9.586 1 97.94 336 PHE B N 1
ATOM 10302 C CA . PHE B 1 336 ? 33.094 40 9.477 1 97.94 336 PHE B CA 1
ATOM 10303 C C . PHE B 1 336 ? 32.5 40.438 10.82 1 97.94 336 PHE B C 1
ATOM 10305 O O . PHE B 1 336 ? 31.391 40.062 11.18 1 97.94 336 PHE B O 1
ATOM 10312 N N . ALA B 1 337 ? 33.094 41.281 11.453 1 96.56 337 ALA B N 1
ATOM 10313 C CA . ALA B 1 337 ? 32.719 41.75 12.789 1 96.56 337 ALA B CA 1
ATOM 10314 C C . ALA B 1 337 ? 31.344 42.406 12.758 1 96.56 337 ALA B C 1
ATOM 10316 O O . ALA B 1 337 ? 30.594 42.375 13.734 1 96.56 337 ALA B O 1
ATOM 10317 N N . ALA B 1 338 ? 30.953 42.938 11.648 1 96.94 338 ALA B N 1
ATOM 10318 C CA . ALA B 1 338 ? 29.688 43.656 11.5 1 96.94 338 ALA B CA 1
ATOM 10319 C C . ALA B 1 338 ? 28.5 42.719 11.664 1 96.94 338 ALA B C 1
ATOM 10321 O O . ALA B 1 338 ? 27.375 43.156 11.914 1 96.94 338 ALA B O 1
ATOM 10322 N N . LEU B 1 339 ? 28.703 41.469 11.555 1 98.06 339 LEU B N 1
ATOM 10323 C CA . LEU B 1 339 ? 27.641 40.469 11.68 1 98.06 339 LEU B CA 1
ATOM 10324 C C . LEU B 1 339 ? 27.406 40.094 13.141 1 98.06 339 LEU B C 1
ATOM 10326 O O . LEU B 1 339 ? 26.547 39.281 13.453 1 98.06 339 LEU B O 1
ATOM 10330 N N . ARG B 1 340 ? 28.203 40.688 14.055 1 97.62 340 ARG B N 1
ATOM 10331 C CA . ARG B 1 340 ? 27.891 40.688 15.477 1 97.62 340 ARG B CA 1
ATOM 10332 C C . ARG B 1 340 ? 27.047 41.906 15.852 1 97.62 340 ARG B C 1
ATOM 10334 O O . ARG B 1 340 ? 27.578 43 16.016 1 97.62 340 ARG B O 1
ATOM 10341 N N . LEU B 1 341 ? 25.766 41.75 15.938 1 97.25 341 LEU B N 1
ATOM 10342 C CA . LEU B 1 341 ? 24.828 42.844 16.156 1 97.25 341 LEU B CA 1
ATOM 10343 C C . LEU B 1 341 ? 24.719 43.188 17.641 1 97.25 341 LEU B C 1
ATOM 10345 O O . LEU B 1 341 ? 24.609 42.281 18.484 1 97.25 341 LEU B O 1
ATOM 10349 N N . LYS B 1 342 ? 24.734 44.406 17.969 1 95.94 342 LYS B N 1
ATOM 10350 C CA . LYS B 1 342 ? 24.562 44.875 19.344 1 95.94 342 LYS B CA 1
ATOM 10351 C C . LYS B 1 342 ? 23.125 45.312 19.594 1 95.94 342 LYS B C 1
ATOM 10353 O O . LYS B 1 342 ? 22.516 45.969 18.75 1 95.94 342 LYS B O 1
ATOM 10358 N N . ASN B 1 343 ? 22.594 44.938 20.625 1 95.88 343 ASN B N 1
ATOM 10359 C CA . ASN B 1 343 ? 21.25 45.25 21.078 1 95.88 343 ASN B CA 1
ATOM 10360 C C . ASN B 1 343 ? 20.203 44.969 20 1 95.88 343 ASN B C 1
ATOM 10362 O O . ASN B 1 343 ? 19.406 45.844 19.641 1 95.88 343 ASN B O 1
ATOM 10366 N N . PRO B 1 344 ? 20.234 43.812 19.5 1 97.38 344 PRO B N 1
ATOM 10367 C CA . PRO B 1 344 ? 19.266 43.469 18.453 1 97.38 344 PRO B CA 1
ATOM 10368 C C . PRO B 1 344 ? 17.828 43.469 18.984 1 97.38 344 PRO B C 1
ATOM 10370 O O . PRO B 1 344 ? 17.594 43.188 20.156 1 97.38 344 PRO B O 1
ATOM 10373 N N . LYS B 1 345 ? 16.797 43.781 18.156 1 97.94 345 LYS B N 1
ATOM 10374 C CA . LYS B 1 345 ? 15.398 43.5 18.469 1 97.94 345 LYS B CA 1
ATOM 10375 C C . LYS B 1 345 ? 15.102 42.031 18.344 1 97.94 345 LYS B C 1
ATOM 10377 O O . LYS B 1 345 ? 15.227 41.438 17.266 1 97.94 345 LYS B O 1
ATOM 10382 N N . LEU B 1 346 ? 14.688 41.406 19.359 1 98.5 346 LEU B N 1
ATOM 10383 C CA . LEU B 1 346 ? 14.531 39.969 19.406 1 98.5 346 LEU B CA 1
ATOM 10384 C C . LEU B 1 346 ? 13.109 39.562 19.031 1 98.5 346 LEU B C 1
ATOM 10386 O O . LEU B 1 346 ? 12.156 40.25 19.359 1 98.5 346 LEU B O 1
ATOM 10390 N N . TRP B 1 347 ? 12.953 38.562 18.297 1 98.75 347 TRP B N 1
ATOM 10391 C CA . TRP B 1 347 ? 11.664 37.906 18.031 1 98.75 347 TRP B CA 1
ATOM 10392 C C . TRP B 1 347 ? 11.18 37.125 19.234 1 98.75 347 TRP B C 1
ATOM 10394 O O . TRP B 1 347 ? 11.93 36.344 19.812 1 98.75 347 TRP B O 1
ATOM 10404 N N . TRP B 1 348 ? 9.945 37.25 19.656 1 98.5 348 TRP B N 1
ATOM 10405 C CA . TRP B 1 348 ? 9.344 36.562 20.797 1 98.5 348 TRP B CA 1
ATOM 10406 C C . TRP B 1 348 ? 8.023 35.906 20.391 1 98.5 348 TRP B C 1
ATOM 10408 O O . TRP B 1 348 ? 7.316 36.406 19.516 1 98.5 348 TRP B O 1
ATOM 10418 N N . PRO B 1 349 ? 7.711 34.75 21.016 1 98.5 349 PRO B N 1
ATOM 10419 C CA . PRO B 1 349 ? 6.34 34.25 20.875 1 98.5 349 PRO B CA 1
ATOM 10420 C C . PRO B 1 349 ? 5.309 35.219 21.484 1 98.5 349 PRO B C 1
ATOM 10422 O O . PRO B 1 349 ? 5.645 36.031 22.359 1 98.5 349 PRO B O 1
ATOM 10425 N N . ASN B 1 350 ? 4.078 35.062 21.016 1 98.56 350 ASN B N 1
ATOM 10426 C CA . ASN B 1 350 ? 2.969 35.844 21.547 1 98.56 350 ASN B CA 1
ATOM 10427 C C . ASN B 1 350 ? 2.893 35.781 23.062 1 98.56 350 ASN B C 1
ATOM 10429 O O . ASN B 1 350 ? 2.998 34.688 23.641 1 98.56 350 ASN B O 1
ATOM 10433 N N . GLY B 1 351 ? 2.742 36.906 23.703 1 96.56 351 GLY B N 1
ATOM 10434 C CA . GLY B 1 351 ? 2.646 36.969 25.156 1 96.56 351 GLY B CA 1
ATOM 10435 C C . GLY B 1 351 ? 3.975 37.281 25.828 1 96.56 351 GLY B C 1
ATOM 10436 O O . GLY B 1 351 ? 4.012 37.625 27 1 96.56 351 GLY B O 1
ATOM 10437 N N . TYR B 1 352 ? 5.105 37.188 25.156 1 97.44 352 TYR B N 1
ATOM 10438 C CA . TYR B 1 352 ? 6.422 37.312 25.781 1 97.44 352 TYR B CA 1
ATOM 10439 C C . TYR B 1 352 ? 7.16 38.531 25.219 1 97.44 352 TYR B C 1
ATOM 10441 O O . TYR B 1 352 ? 8.156 38.969 25.797 1 97.44 352 TYR B O 1
ATOM 10449 N N . GLY B 1 353 ? 6.684 39.031 24.109 1 96.62 353 GLY B N 1
ATOM 10450 C CA . GLY B 1 353 ? 7.281 40.219 23.469 1 96.62 353 GLY B CA 1
ATOM 10451 C C . GLY B 1 353 ? 6.801 40.438 22.047 1 96.62 353 GLY B C 1
ATOM 10452 O O . GLY B 1 353 ? 5.832 39.812 21.609 1 96.62 353 GLY B O 1
ATOM 10453 N N . SER B 1 354 ? 7.496 41.375 21.359 1 97.5 354 SER B N 1
ATOM 10454 C CA . SER B 1 354 ? 7.156 41.719 19.984 1 97.5 354 SER B CA 1
ATOM 10455 C C . SER B 1 354 ? 7.82 40.75 19 1 97.5 354 SER B C 1
ATOM 10457 O O . SER B 1 354 ? 8.656 39.906 19.406 1 97.5 354 SER B O 1
ATOM 10459 N N . GLN B 1 355 ? 7.383 40.844 17.766 1 98.69 355 GLN B N 1
ATOM 10460 C CA . GLN B 1 355 ? 7.887 39.906 16.75 1 98.69 355 GLN B CA 1
ATOM 10461 C C . GLN B 1 355 ? 8.641 40.656 15.648 1 98.69 355 GLN B C 1
ATOM 10463 O O . GLN B 1 355 ? 8.297 40.531 14.469 1 98.69 355 GLN B O 1
ATOM 10468 N N . PRO B 1 356 ? 9.703 41.375 15.977 1 98.56 356 PRO B N 1
ATOM 10469 C CA . PRO B 1 356 ? 10.461 42.031 14.914 1 98.56 356 PRO B CA 1
ATOM 10470 C C . PRO B 1 356 ? 11.07 41.031 13.922 1 98.56 356 PRO B C 1
ATOM 10472 O O . PRO B 1 356 ? 11.555 39.969 14.328 1 98.56 356 PRO B O 1
ATOM 10475 N N . LEU B 1 357 ? 11.031 41.375 12.719 1 98.62 357 LEU B N 1
ATOM 10476 C CA . LEU B 1 357 ? 11.633 40.594 11.641 1 98.62 357 LEU B CA 1
ATOM 10477 C C . LEU B 1 357 ? 12.617 41.438 10.844 1 98.62 357 LEU B C 1
ATOM 10479 O O . LEU B 1 357 ? 12.477 42.656 10.789 1 98.62 357 LEU B O 1
ATOM 10483 N N . TYR B 1 358 ? 13.609 40.812 10.297 1 98.25 358 TYR B N 1
ATOM 10484 C CA . TYR B 1 358 ? 14.656 41.438 9.492 1 98.25 358 TYR B CA 1
ATOM 10485 C C . TYR B 1 358 ? 14.625 40.906 8.062 1 98.25 358 TYR B C 1
ATOM 10487 O O . TYR B 1 358 ? 14.039 39.875 7.789 1 98.25 358 TYR B O 1
ATOM 10495 N N . ASN B 1 359 ? 15.188 41.719 7.219 1 97.75 359 ASN B N 1
ATOM 10496 C CA . ASN B 1 359 ? 15.438 41.281 5.852 1 97.75 359 ASN B CA 1
ATOM 10497 C C . ASN B 1 359 ? 16.938 41.156 5.574 1 97.75 359 ASN B C 1
ATOM 10499 O O . ASN B 1 359 ? 17.703 42.062 5.844 1 97.75 359 ASN B O 1
ATOM 10503 N N . LEU B 1 360 ? 17.344 40 5.176 1 98.06 360 LEU B N 1
ATOM 10504 C CA . LEU B 1 360 ? 18.656 39.781 4.586 1 98.06 360 LEU B CA 1
ATOM 10505 C C . LEU B 1 360 ? 18.594 39.875 3.064 1 98.06 360 LEU B C 1
ATOM 10507 O O . LEU B 1 360 ? 17.953 39.031 2.416 1 98.06 360 LEU B O 1
ATOM 10511 N N . ASP B 1 361 ? 19.203 40.875 2.531 1 97.31 361 ASP B N 1
ATOM 10512 C CA . ASP B 1 361 ? 19.281 41.031 1.079 1 97.31 361 ASP B CA 1
ATOM 10513 C C . ASP B 1 361 ? 20.594 40.438 0.545 1 97.31 361 ASP B C 1
ATOM 10515 O O . ASP B 1 361 ? 21.672 40.906 0.928 1 97.31 361 ASP B O 1
ATOM 10519 N N . LEU B 1 362 ? 20.5 39.406 -0.259 1 97 362 LEU B N 1
ATOM 10520 C CA . LEU B 1 362 ? 21.656 38.781 -0.904 1 97 362 LEU B CA 1
ATOM 10521 C C . LEU B 1 362 ? 21.734 39.188 -2.377 1 97 362 LEU B C 1
ATOM 10523 O O . LEU B 1 362 ? 20.703 39.219 -3.062 1 97 362 LEU B O 1
ATOM 10527 N N . GLU B 1 363 ? 22.969 39.5 -2.809 1 96.25 363 GLU B N 1
ATOM 10528 C CA . GLU B 1 363 ? 23.203 39.812 -4.219 1 96.25 363 GLU B CA 1
ATOM 10529 C C . GLU B 1 363 ? 24.438 39.094 -4.738 1 96.25 363 GLU B C 1
ATOM 10531 O O . GLU B 1 363 ? 25.469 39.062 -4.07 1 96.25 363 GLU B O 1
ATOM 10536 N N . LEU B 1 364 ? 24.281 38.469 -5.836 1 95.69 364 LEU B N 1
ATOM 10537 C CA . LEU B 1 364 ? 25.422 37.938 -6.57 1 95.69 364 LEU B CA 1
ATOM 10538 C C . LEU B 1 364 ? 25.938 38.938 -7.594 1 95.69 364 LEU B C 1
ATOM 10540 O O . LEU B 1 364 ? 25.156 39.438 -8.414 1 95.69 364 LEU B O 1
ATOM 10544 N N . MET B 1 365 ? 27.203 39.156 -7.488 1 94.94 365 MET B N 1
ATOM 10545 C CA . MET B 1 365 ? 27.844 40.062 -8.445 1 94.94 365 MET B CA 1
ATOM 10546 C C . MET B 1 365 ? 28.828 39.312 -9.328 1 94.94 365 MET B C 1
ATOM 10548 O O . MET B 1 365 ? 29.75 38.656 -8.836 1 94.94 365 MET B O 1
ATOM 10552 N N . ASP B 1 366 ? 28.609 39.312 -10.516 1 91.88 366 ASP B N 1
ATOM 10553 C CA . ASP B 1 366 ? 29.516 38.781 -11.531 1 91.88 366 ASP B CA 1
ATOM 10554 C C . ASP B 1 366 ? 30.047 39.906 -12.422 1 91.88 366 ASP B C 1
ATOM 10556 O O . ASP B 1 366 ? 29.297 40.594 -13.102 1 91.88 366 ASP B O 1
ATOM 10560 N N . GLU B 1 367 ? 31.359 40.094 -12.5 1 89.31 367 GLU B N 1
ATOM 10561 C CA . GLU B 1 367 ? 32 41.125 -13.297 1 89.31 367 GLU B CA 1
ATOM 10562 C C . GLU B 1 367 ? 31.406 42.5 -13.023 1 89.31 367 GLU B C 1
ATOM 10564 O O . GLU B 1 367 ? 31.062 43.219 -13.961 1 89.31 367 GLU B O 1
ATOM 10569 N N . GLY B 1 368 ? 31.078 42.75 -11.836 1 89.5 368 GLY B N 1
ATOM 10570 C CA . GLY B 1 368 ? 30.641 44.062 -11.398 1 89.5 368 GLY B CA 1
ATOM 10571 C C . GLY B 1 368 ? 29.141 44.281 -11.578 1 89.5 368 GLY B C 1
ATOM 10572 O O . GLY B 1 368 ? 28.625 45.312 -11.188 1 89.5 368 GLY B O 1
ATOM 10573 N N . LYS B 1 369 ? 28.406 43.281 -12.016 1 91.12 369 LYS B N 1
ATOM 10574 C CA . LYS B 1 369 ? 26.969 43.438 -12.219 1 91.12 369 LYS B CA 1
ATOM 10575 C C . LYS B 1 369 ? 26.188 42.438 -11.344 1 91.12 369 LYS B C 1
ATOM 10577 O O . LYS B 1 369 ? 26.625 41.312 -11.148 1 91.12 369 LYS B O 1
ATOM 10582 N N . VAL B 1 370 ? 25.047 42.938 -10.828 1 92.5 370 VAL B N 1
ATOM 10583 C CA . VAL B 1 370 ? 24.172 42.062 -10.055 1 92.5 370 VAL B CA 1
ATOM 10584 C C . VAL B 1 370 ? 23.469 41.062 -10.992 1 92.5 370 VAL B C 1
ATOM 10586 O O . VAL B 1 370 ? 22.812 41.469 -11.945 1 92.5 370 VAL B O 1
ATOM 10589 N N . THR B 1 371 ? 23.641 39.812 -10.766 1 90.19 371 THR B N 1
ATOM 10590 C CA . THR B 1 371 ? 23.047 38.781 -11.609 1 90.19 371 THR B CA 1
ATOM 10591 C C . THR B 1 371 ? 21.844 38.156 -10.906 1 90.19 371 THR B C 1
ATOM 10593 O O . THR B 1 371 ? 20.969 37.594 -11.562 1 90.19 371 THR B O 1
ATOM 10596 N N . GLU B 1 372 ? 21.844 38.219 -9.602 1 92.62 372 GLU B N 1
ATOM 10597 C CA . GLU B 1 372 ? 20.734 37.656 -8.82 1 92.62 372 GLU B CA 1
ATOM 10598 C C . GLU B 1 372 ? 20.594 38.375 -7.484 1 92.62 372 GLU B C 1
ATOM 10600 O O . GLU B 1 372 ? 21.578 38.781 -6.875 1 92.62 372 GLU B O 1
ATOM 10605 N N . SER B 1 373 ? 19.453 38.594 -7.145 1 93.31 373 SER B N 1
ATOM 10606 C CA . SER B 1 373 ? 19.141 39.156 -5.836 1 93.31 373 SER B CA 1
ATOM 10607 C C . SER B 1 373 ? 18.078 38.312 -5.121 1 93.31 373 SER B C 1
ATOM 10609 O O . SER B 1 373 ? 17.125 37.844 -5.75 1 93.31 373 SER B O 1
ATOM 10611 N N . ARG B 1 374 ? 18.266 38.094 -3.84 1 94.25 374 ARG B N 1
ATOM 10612 C CA . ARG B 1 374 ? 17.312 37.375 -2.998 1 94.25 374 ARG B CA 1
ATOM 10613 C C . ARG B 1 374 ? 17.125 38.094 -1.654 1 94.25 374 ARG B C 1
ATOM 10615 O O . ARG B 1 374 ? 18.078 38.625 -1.099 1 94.25 374 ARG B O 1
ATOM 10622 N N . THR B 1 375 ? 15.922 38.094 -1.212 1 95.56 375 THR B N 1
ATOM 10623 C CA . THR B 1 375 ? 15.641 38.594 0.13 1 95.56 375 THR B CA 1
ATOM 10624 C C . THR B 1 375 ? 15.156 37.469 1.035 1 95.56 375 THR B C 1
ATOM 10626 O O . THR B 1 375 ? 14.211 36.75 0.69 1 95.56 375 THR B O 1
ATOM 10629 N N . VAL B 1 376 ? 15.781 37.281 2.145 1 96.5 376 VAL B N 1
ATOM 10630 C CA . VAL B 1 376 ? 15.422 36.281 3.141 1 96.5 376 VAL B CA 1
ATOM 10631 C C . VAL B 1 376 ? 14.914 36.969 4.406 1 96.5 376 VAL B C 1
ATOM 10633 O O . VAL B 1 376 ? 15.633 37.75 5.023 1 96.5 376 VAL B O 1
ATOM 10636 N N . ARG B 1 377 ? 13.664 36.75 4.711 1 97.31 377 ARG B N 1
ATOM 10637 C CA . ARG B 1 377 ? 13.102 37.25 5.953 1 97.31 377 ARG B CA 1
ATOM 10638 C C . ARG B 1 377 ? 13.422 36.344 7.125 1 97.31 377 ARG B C 1
ATOM 10640 O O . ARG B 1 377 ? 13.312 35.094 7.008 1 97.31 377 ARG B O 1
ATOM 10647 N N . PHE B 1 378 ? 13.938 36.875 8.258 1 98.38 378 PHE B N 1
ATOM 10648 C CA . PHE B 1 378 ? 14.305 36.094 9.422 1 98.38 378 PHE B CA 1
ATOM 10649 C C . PHE B 1 378 ? 14.086 36.875 10.711 1 98.38 378 PHE B C 1
ATOM 10651 O O . PHE B 1 378 ? 13.766 38.062 10.68 1 98.38 378 PHE B O 1
ATOM 10658 N N . GLY B 1 379 ? 14.055 36.188 11.836 1 98.75 379 GLY B N 1
ATOM 10659 C CA . GLY B 1 379 ? 13.984 36.781 13.156 1 98.75 379 GLY B CA 1
ATOM 10660 C C . GLY B 1 379 ? 15.18 36.438 14.031 1 98.75 379 GLY B C 1
ATOM 10661 O O . GLY B 1 379 ? 15.742 35.344 13.898 1 98.75 379 GLY B O 1
ATOM 10662 N N . ILE B 1 380 ? 15.594 37.344 14.875 1 98.69 380 ILE B N 1
ATOM 10663 C CA . ILE B 1 380 ? 16.719 37.094 15.773 1 98.69 380 ILE B CA 1
ATOM 10664 C C . ILE B 1 380 ? 16.203 36.531 17.094 1 98.69 380 ILE B C 1
ATOM 10666 O O . ILE B 1 380 ? 15.469 37.219 17.812 1 98.69 380 ILE B O 1
ATOM 10670 N N . ARG B 1 381 ? 16.484 35.312 17.344 1 98.62 381 ARG B N 1
ATOM 10671 C CA . ARG B 1 381 ? 16.172 34.594 18.578 1 98.62 381 ARG B CA 1
ATOM 10672 C C . ARG B 1 381 ? 17.031 33.344 18.719 1 98.62 381 ARG B C 1
ATOM 10674 O O . ARG B 1 381 ? 17.703 32.938 17.766 1 98.62 381 ARG B O 1
ATOM 10681 N N . GLU B 1 382 ? 17.109 32.75 19.828 1 97.94 382 GLU B N 1
ATOM 10682 C CA . GLU B 1 382 ? 17.734 31.453 20.062 1 97.94 382 GLU B CA 1
ATOM 10683 C C . GLU B 1 382 ? 16.844 30.547 20.906 1 97.94 382 GLU B C 1
ATOM 10685 O O . GLU B 1 382 ? 16.234 31 21.875 1 97.94 382 GLU B O 1
ATOM 10690 N N . LEU B 1 383 ? 16.719 29.312 20.469 1 97.88 383 LEU B N 1
ATOM 10691 C CA . LEU B 1 383 ? 15.914 28.312 21.188 1 97.88 383 LEU B CA 1
ATOM 10692 C C . LEU B 1 383 ? 16.797 27.438 22.062 1 97.88 383 LEU B C 1
ATOM 10694 O O . LEU B 1 383 ? 17.938 27.141 21.703 1 97.88 383 LEU B O 1
ATOM 10698 N N . SER B 1 384 ? 16.328 27.125 23.203 1 97 384 SER B N 1
ATOM 10699 C CA . SER B 1 384 ? 16.875 26.078 24.062 1 97 384 SER B CA 1
ATOM 10700 C C . SER B 1 384 ? 15.781 25.172 24.609 1 97 384 SER B C 1
ATOM 10702 O O . SER B 1 384 ? 14.594 25.5 24.516 1 97 384 SER B O 1
ATOM 10704 N N . TYR B 1 385 ? 16.234 24.016 25.109 1 97.06 385 TYR B N 1
ATOM 10705 C CA . TYR B 1 385 ? 15.273 23 25.516 1 97.06 385 TYR B CA 1
ATOM 10706 C C . TYR B 1 385 ? 15.703 22.344 26.812 1 97.06 385 TYR B C 1
ATOM 10708 O O . TYR B 1 385 ? 16.891 22.078 27.031 1 97.06 385 TYR B O 1
ATOM 10716 N N . GLN B 1 386 ? 14.727 22.188 27.656 1 96.88 386 GLN B N 1
ATOM 10717 C CA . GLN B 1 386 ? 14.938 21.375 28.859 1 96.88 386 GLN B CA 1
ATOM 10718 C C . GLN B 1 386 ? 14.25 20.031 28.719 1 96.88 386 GLN B C 1
ATOM 10720 O O . GLN B 1 386 ? 13.102 19.953 28.281 1 96.88 386 GLN B O 1
ATOM 10725 N N . LEU B 1 387 ? 14.961 18.984 29.016 1 95.81 387 LEU B N 1
ATOM 10726 C CA . LEU B 1 387 ? 14.398 17.641 28.984 1 95.81 387 LEU B CA 1
ATOM 10727 C C . LEU B 1 387 ? 15.266 16.672 29.781 1 95.81 387 LEU B C 1
ATOM 10729 O O . LEU B 1 387 ? 16.406 17 30.141 1 95.81 387 LEU B O 1
ATOM 10733 N N . THR B 1 388 ? 14.711 15.57 30.141 1 96.06 388 THR B N 1
ATOM 10734 C CA . THR B 1 388 ? 15.461 14.5 30.797 1 96.06 388 THR B CA 1
ATOM 10735 C C . THR B 1 388 ? 15.977 13.5 29.75 1 96.06 388 THR B C 1
ATOM 10737 O O . THR B 1 388 ? 15.242 13.109 28.844 1 96.06 388 THR B O 1
ATOM 10740 N N . VAL B 1 389 ? 17.203 13.164 29.859 1 95.44 389 VAL B N 1
ATOM 10741 C CA . VAL B 1 389 ? 17.812 12.219 28.938 1 95.44 389 VAL B CA 1
ATOM 10742 C C . VAL B 1 389 ? 18.359 11.023 29.703 1 95.44 389 VAL B C 1
ATOM 10744 O O . VAL B 1 389 ? 18.5 11.078 30.922 1 95.44 389 VAL B O 1
ATOM 10747 N N . ASP B 1 390 ? 18.469 9.938 29 1 94.94 390 ASP B N 1
ATOM 10748 C CA . ASP B 1 390 ? 19.141 8.742 29.5 1 94.94 390 ASP B CA 1
ATOM 10749 C C . ASP B 1 390 ? 20.625 8.781 29.172 1 94.94 390 ASP B C 1
ATOM 10751 O O . ASP B 1 390 ? 21.016 8.742 28 1 94.94 390 ASP B O 1
ATOM 10755 N N . THR B 1 391 ? 21.453 8.836 30.141 1 92.44 391 THR B N 1
ATOM 10756 C CA . THR B 1 391 ? 22.891 8.898 29.891 1 92.44 391 THR B CA 1
ATOM 10757 C C . THR B 1 391 ? 23.422 7.543 29.453 1 92.44 391 THR B C 1
ATOM 10759 O O . THR B 1 391 ? 22.703 6.547 29.469 1 92.44 391 THR B O 1
ATOM 10762 N N . SER B 1 392 ? 24.641 7.523 29.016 1 85.31 392 SER B N 1
ATOM 10763 C CA . SER B 1 392 ? 25.266 6.289 28.562 1 85.31 392 SER B CA 1
ATOM 10764 C C . SER B 1 392 ? 25.281 5.234 29.672 1 85.31 392 SER B C 1
ATOM 10766 O O . SER B 1 392 ? 25.219 4.035 29.391 1 85.31 392 SER B O 1
ATOM 10768 N N . ASP B 1 393 ? 25.312 5.641 30.969 1 86.69 393 ASP B N 1
ATOM 10769 C CA . ASP B 1 393 ? 25.312 4.734 32.125 1 86.69 393 ASP B CA 1
ATOM 10770 C C . ASP B 1 393 ? 23.875 4.453 32.594 1 86.69 393 ASP B C 1
ATOM 10772 O O . ASP B 1 393 ? 23.672 3.91 33.656 1 86.69 393 ASP B O 1
ATOM 10776 N N . ARG B 1 394 ? 22.938 4.895 31.844 1 89.75 394 ARG B N 1
ATOM 10777 C CA . ARG B 1 394 ? 21.516 4.605 32.031 1 89.75 394 ARG B CA 1
ATOM 10778 C C . ARG B 1 394 ? 20.969 5.297 33.281 1 89.75 394 ARG B C 1
ATOM 10780 O O . ARG B 1 394 ? 20.25 4.684 34.062 1 89.75 394 ARG B O 1
ATOM 10787 N N . GLN B 1 395 ? 21.438 6.547 33.438 1 90.19 395 GLN B N 1
ATOM 10788 C CA . GLN B 1 395 ? 20.938 7.406 34.5 1 90.19 395 GLN B CA 1
ATOM 10789 C C . GLN B 1 395 ? 20.109 8.555 33.906 1 90.19 395 GLN B C 1
ATOM 10791 O O . GLN B 1 395 ? 20.438 9.094 32.875 1 90.19 395 GLN B O 1
ATOM 10796 N N . ASP B 1 396 ? 19.047 8.906 34.719 1 93.19 396 ASP B N 1
ATOM 10797 C CA . ASP B 1 396 ? 18.266 10.078 34.344 1 93.19 396 ASP B CA 1
ATOM 10798 C C . ASP B 1 396 ? 19.047 11.367 34.594 1 93.19 396 ASP B C 1
ATOM 10800 O O . ASP B 1 396 ? 19.641 11.547 35.656 1 93.19 396 ASP B O 1
ATOM 10804 N N . LEU B 1 397 ? 19.109 12.164 33.594 1 93.94 397 LEU B N 1
ATOM 10805 C CA . LEU B 1 397 ? 19.766 13.453 33.719 1 93.94 397 LEU B CA 1
ATOM 10806 C C . LEU B 1 397 ? 18.906 14.562 33.125 1 93.94 397 LEU B C 1
ATOM 10808 O O . LEU B 1 397 ? 18.531 14.508 31.938 1 93.94 397 LEU B O 1
ATOM 10812 N N . ARG B 1 398 ? 18.469 15.469 33.969 1 95.88 398 ARG B N 1
ATOM 10813 C CA . ARG B 1 398 ? 17.75 16.656 33.5 1 95.88 398 ARG B CA 1
ATOM 10814 C C . ARG B 1 398 ? 18.719 17.688 32.938 1 95.88 398 ARG B C 1
ATOM 10816 O O . ARG B 1 398 ? 19.656 18.094 33.594 1 95.88 398 ARG B O 1
ATOM 10823 N N . VAL B 1 399 ? 18.453 18.094 31.656 1 94.94 399 VAL B N 1
ATOM 10824 C CA . VAL B 1 399 ? 19.438 18.953 31 1 94.94 399 VAL B CA 1
ATOM 10825 C C . VAL B 1 399 ? 18.734 20.125 30.328 1 94.94 399 VAL B C 1
ATOM 10827 O O . VAL B 1 399 ? 17.516 20.078 30.109 1 94.94 399 VAL B O 1
ATOM 10830 N N . GLU B 1 400 ? 19.422 21.156 30.109 1 95 400 GLU B N 1
ATOM 10831 C CA . GLU B 1 400 ? 19.109 22.25 29.188 1 95 400 GLU B CA 1
ATOM 10832 C C . GLU B 1 400 ? 20.172 22.391 28.109 1 95 400 GLU B C 1
ATOM 10834 O O . GLU B 1 400 ? 21.375 22.297 28.391 1 95 400 GLU B O 1
ATOM 10839 N N . TYR B 1 401 ? 19.797 22.484 26.891 1 93.56 401 TYR B N 1
ATOM 10840 C CA . TYR B 1 401 ? 20.781 22.703 25.828 1 93.56 401 TYR B CA 1
ATOM 10841 C C . TYR B 1 401 ? 20.203 23.547 24.703 1 93.56 401 TYR B C 1
ATOM 10843 O O . TYR B 1 401 ? 18.984 23.672 24.578 1 93.56 401 TYR B O 1
ATOM 10851 N N . SER B 1 402 ? 20.984 24.156 23.953 1 93.94 402 SER B N 1
ATOM 10852 C CA . SER B 1 402 ? 20.672 24.844 22.688 1 93.94 402 SER B CA 1
ATOM 10853 C C . SER B 1 402 ? 21.344 24.156 21.516 1 93.94 402 SER B C 1
ATOM 10855 O O . SER B 1 402 ? 22.562 24 21.484 1 93.94 402 SER B O 1
ATOM 10857 N N . PRO B 1 403 ? 20.547 23.719 20.562 1 93.88 403 PRO B N 1
ATOM 10858 C CA . PRO B 1 403 ? 21.156 23.078 19.375 1 93.88 403 PRO B CA 1
ATOM 10859 C C . PRO B 1 403 ? 22.172 23.984 18.703 1 93.88 403 PRO B C 1
ATOM 10861 O O . PRO B 1 403 ? 23.172 23.5 18.156 1 93.88 403 PRO B O 1
ATOM 10864 N N . THR B 1 404 ? 21.938 25.266 18.719 1 92.94 404 THR B N 1
ATOM 10865 C CA . THR B 1 404 ? 22.844 26.234 18.109 1 92.94 404 THR B CA 1
ATOM 10866 C C . THR B 1 404 ? 24.203 26.203 18.797 1 92.94 404 THR B C 1
ATOM 10868 O O . THR B 1 404 ? 25.234 26.344 18.141 1 92.94 404 THR B O 1
ATOM 10871 N N . ASP B 1 405 ? 24.219 25.969 20.062 1 88.94 405 ASP B N 1
ATOM 10872 C CA . ASP B 1 405 ? 25.453 26.047 20.844 1 88.94 405 ASP B CA 1
ATOM 10873 C C . ASP B 1 405 ? 26.219 24.734 20.812 1 88.94 405 ASP B C 1
ATOM 10875 O O . ASP B 1 405 ? 27.438 24.719 20.891 1 88.94 405 ASP B O 1
ATOM 10879 N N . VAL B 1 406 ? 25.531 23.609 20.859 1 80.81 406 VAL B N 1
ATOM 10880 C CA . VAL B 1 406 ? 26.188 22.312 20.922 1 80.81 406 VAL B CA 1
ATOM 10881 C C . VAL B 1 406 ? 26.75 21.938 19.547 1 80.81 406 VAL B C 1
ATOM 10883 O O . VAL B 1 406 ? 27.625 21.078 19.438 1 80.81 406 VAL B O 1
ATOM 10886 N N . GLN B 1 407 ? 27 22.812 18.719 1 62.75 407 GLN B N 1
ATOM 10887 C CA . GLN B 1 407 ? 27.516 22.625 17.359 1 62.75 407 GLN B CA 1
ATOM 10888 C C . GLN B 1 407 ? 27.453 21.156 16.953 1 62.75 407 GLN B C 1
ATOM 10890 O O . GLN B 1 407 ? 28.391 20.391 17.203 1 62.75 407 GLN B O 1
ATOM 10895 N N . GLN B 1 408 ? 26.469 20.469 16.547 1 64.25 408 GLN B N 1
ATOM 10896 C CA . GLN B 1 408 ? 26.203 19.078 16.25 1 64.25 408 GLN B CA 1
ATOM 10897 C C . GLN B 1 408 ? 27.016 18.594 15.055 1 64.25 408 GLN B C 1
ATOM 10899 O O . GLN B 1 408 ? 27.156 17.391 14.836 1 64.25 408 GLN B O 1
ATOM 10904 N N . LYS B 1 409 ? 27.969 19.469 14.555 1 61.16 409 LYS B N 1
ATOM 10905 C CA . LYS B 1 409 ? 28.797 19.125 13.398 1 61.16 409 LYS B CA 1
ATOM 10906 C C . LYS B 1 409 ? 28.109 18.062 12.531 1 61.16 409 LYS B C 1
ATOM 10908 O O . LYS B 1 409 ? 28.719 17.078 12.141 1 61.16 409 LYS B O 1
ATOM 10913 N N . GLY B 1 410 ? 26.828 18.234 12.539 1 69 410 GLY B N 1
ATOM 10914 C CA . GLY B 1 410 ? 26.094 17.344 11.648 1 69 410 GLY B CA 1
ATOM 10915 C C . GLY B 1 410 ? 25.781 16 12.266 1 69 410 GLY B C 1
ATOM 10916 O O . GLY B 1 410 ? 25.219 15.125 11.602 1 69 410 GLY B O 1
ATOM 10917 N N . CYS B 1 411 ? 26.016 15.758 13.461 1 80.12 411 CYS B N 1
ATOM 10918 C CA . CYS B 1 411 ? 25.797 14.453 14.078 1 80.12 411 CYS B CA 1
ATOM 10919 C C . CYS B 1 411 ? 24.656 14.508 15.086 1 80.12 411 CYS B C 1
ATOM 10921 O O . CYS B 1 411 ? 24.531 15.477 15.844 1 80.12 411 CYS B O 1
ATOM 10923 N N . PRO B 1 412 ? 23.922 13.445 15.094 1 87.06 412 PRO B N 1
ATOM 10924 C CA . PRO B 1 412 ? 22.812 13.398 16.062 1 87.06 412 PRO B CA 1
ATOM 10925 C C . PRO B 1 412 ? 23.297 13.312 17.5 1 87.06 412 PRO B C 1
ATOM 10927 O O . PRO B 1 412 ? 24.312 12.672 17.781 1 87.06 412 PRO B O 1
ATOM 10930 N N . LEU B 1 413 ? 22.594 13.922 18.359 1 90.31 413 LEU B N 1
ATOM 10931 C CA . LEU B 1 413 ? 22.969 13.953 19.766 1 90.31 413 LEU B CA 1
ATOM 10932 C C . LEU B 1 413 ? 22.281 12.82 20.531 1 90.31 413 LEU B C 1
ATOM 10934 O O . LEU B 1 413 ? 22.797 12.375 21.562 1 90.31 413 LEU B O 1
ATOM 10938 N N . PHE B 1 414 ? 21.203 12.383 20.016 1 93.12 414 PHE B N 1
ATOM 10939 C CA . PHE B 1 414 ? 20.359 11.438 20.75 1 93.12 414 PHE B CA 1
ATOM 10940 C C . PHE B 1 414 ? 20.156 10.156 19.953 1 93.12 414 PHE B C 1
ATOM 10942 O O . PHE B 1 414 ? 20.234 10.164 18.719 1 93.12 414 PHE B O 1
ATOM 10949 N N . ASP B 1 415 ? 20 9.055 20.672 1 93.81 415 ASP B N 1
ATOM 10950 C CA . ASP B 1 415 ? 19.609 7.754 20.125 1 93.81 415 ASP B CA 1
ATOM 10951 C C . ASP B 1 415 ? 18.203 7.375 20.578 1 93.81 415 ASP B C 1
ATOM 10953 O O . ASP B 1 415 ? 18.016 6.918 21.703 1 93.81 415 ASP B O 1
ATOM 10957 N N . TYR B 1 416 ? 17.281 7.523 19.703 1 94.88 416 TYR B N 1
ATOM 10958 C CA . TYR B 1 416 ? 15.891 7.273 20.062 1 94.88 416 TYR B CA 1
ATOM 10959 C C . TYR B 1 416 ? 15.523 5.809 19.844 1 94.88 416 TYR B C 1
ATOM 10961 O O . TYR B 1 416 ? 14.445 5.367 20.25 1 94.88 416 TYR B O 1
ATOM 10969 N N . VAL B 1 417 ? 16.406 5.047 19.188 1 92 417 VAL B N 1
ATOM 10970 C CA . VAL B 1 417 ? 16.203 3.605 19.062 1 92 417 VAL B CA 1
ATOM 10971 C C . VAL B 1 417 ? 16.391 2.93 20.422 1 92 417 VAL B C 1
ATOM 10973 O O . VAL B 1 417 ? 15.617 2.041 20.781 1 92 417 VAL B O 1
ATOM 10976 N N . SER B 1 418 ? 17.375 3.352 21.172 1 92.94 418 SER B N 1
ATOM 10977 C CA . SER B 1 418 ? 17.672 2.791 22.484 1 92.94 418 SER B CA 1
ATOM 10978 C C . SER B 1 418 ? 16.984 3.58 23.594 1 92.94 418 SER B C 1
ATOM 10980 O O . SER B 1 418 ? 17.484 3.646 24.719 1 92.94 418 SER B O 1
ATOM 10982 N N . ARG B 1 419 ? 15.898 4.238 23.375 1 94 419 ARG B N 1
ATOM 10983 C CA . ARG B 1 419 ? 15.109 4.996 24.328 1 94 419 ARG B CA 1
ATOM 10984 C C . ARG B 1 419 ? 14.664 4.109 25.5 1 94 419 ARG B C 1
ATOM 10986 O O . ARG B 1 419 ? 14.68 2.881 25.375 1 94 419 ARG B O 1
ATOM 10993 N N . ARG B 1 420 ? 14.266 4.715 26.594 1 94.81 420 ARG B N 1
ATOM 10994 C CA . ARG B 1 420 ? 13.805 3.982 27.766 1 94.81 420 ARG B CA 1
ATOM 10995 C C . ARG B 1 420 ? 12.508 4.574 28.312 1 94.81 420 ARG B C 1
ATOM 10997 O O . ARG B 1 420 ? 12.344 5.797 28.344 1 94.81 420 ARG B O 1
ATOM 11004 N N . GLU B 1 421 ? 11.578 3.801 28.703 1 93.94 421 GLU B N 1
ATOM 11005 C CA . GLU B 1 421 ? 10.375 4.238 29.406 1 93.94 421 GLU B CA 1
ATOM 11006 C C . GLU B 1 421 ? 10.656 4.484 30.891 1 93.94 421 GLU B C 1
ATOM 11008 O O . GLU B 1 421 ? 11.367 3.711 31.516 1 93.94 421 GLU B O 1
ATOM 11013 N N . LEU B 1 422 ? 10.156 5.555 31.312 1 93.69 422 LEU B N 1
ATOM 11014 C CA . LEU B 1 422 ? 10.312 5.852 32.75 1 93.69 422 LEU B CA 1
ATOM 11015 C C . LEU B 1 422 ? 9.414 4.953 33.594 1 93.69 422 LEU B C 1
ATOM 11017 O O . LEU B 1 422 ? 8.484 4.336 33.062 1 93.69 422 LEU B O 1
ATOM 11021 N N . LYS B 1 423 ? 9.711 4.723 34.906 1 87 423 LYS B N 1
ATOM 11022 C CA . LYS B 1 423 ? 8.953 3.891 35.812 1 87 423 LYS B CA 1
ATOM 11023 C C . LYS B 1 423 ? 8.211 4.746 36.844 1 87 423 LYS B C 1
ATOM 11025 O O . LYS B 1 423 ? 8.359 5.969 36.875 1 87 423 LYS B O 1
ATOM 11030 N N . GLY B 1 424 ? 7.301 4.27 37.469 1 85.25 424 GLY B N 1
ATOM 11031 C CA . GLY B 1 424 ? 6.605 4.98 38.531 1 85.25 424 GLY B CA 1
ATOM 11032 C C . GLY B 1 424 ? 5.52 5.91 38 1 85.25 424 GLY B C 1
ATOM 11033 O O . GLY B 1 424 ? 4.703 5.516 37.188 1 85.25 424 GLY B O 1
ATOM 11034 N N . LYS B 1 425 ? 5.508 7.141 38.5 1 82.19 425 LYS B N 1
ATOM 11035 C CA . LYS B 1 425 ? 4.469 8.133 38.219 1 82.19 425 LYS B CA 1
ATOM 11036 C C . LYS B 1 425 ? 4.41 8.484 36.75 1 82.19 425 LYS B C 1
ATOM 11038 O O . LYS B 1 425 ? 3.35 8.852 36.25 1 82.19 425 LYS B O 1
ATOM 11043 N N . HIS B 1 426 ? 5.539 8.312 36.125 1 87.94 426 HIS B N 1
ATOM 11044 C CA . HIS B 1 426 ? 5.625 8.75 34.719 1 87.94 426 HIS B CA 1
ATOM 11045 C C . HIS B 1 426 ? 5.809 7.566 33.781 1 87.94 426 HIS B C 1
ATOM 11047 O O . HIS B 1 426 ? 6.492 7.676 32.781 1 87.94 426 HIS B O 1
ATOM 11053 N N . LYS B 1 427 ? 5.293 6.352 34.031 1 82.81 427 LYS B N 1
ATOM 11054 C CA . LYS B 1 427 ? 5.516 5.086 33.344 1 82.81 427 LYS B CA 1
ATOM 11055 C C . LYS B 1 427 ? 5.156 5.195 31.875 1 82.81 427 LYS B C 1
ATOM 11057 O O . LYS B 1 427 ? 5.613 4.387 31.047 1 82.81 427 LYS B O 1
ATOM 11062 N N . TRP B 1 428 ? 4.531 6.207 31.359 1 86.19 428 TRP B N 1
ATOM 11063 C CA . TRP B 1 428 ? 4.168 6.289 29.938 1 86.19 428 TRP B CA 1
ATOM 11064 C C . TRP B 1 428 ? 5.039 7.309 29.219 1 86.19 428 TRP B C 1
ATOM 11066 O O . TRP B 1 428 ? 4.984 7.422 27.984 1 86.19 428 TRP B O 1
ATOM 11076 N N . THR B 1 429 ? 5.918 7.887 29.906 1 95.06 429 THR B N 1
ATOM 11077 C CA . THR B 1 429 ? 6.859 8.844 29.344 1 95.06 429 THR B CA 1
ATOM 11078 C C . THR B 1 429 ? 8.18 8.164 28.984 1 95.06 429 THR B C 1
ATOM 11080 O O . THR B 1 429 ? 8.672 7.332 29.75 1 95.06 429 THR B O 1
ATOM 11083 N N . THR B 1 430 ? 8.703 8.406 27.781 1 96.81 430 THR B N 1
ATOM 11084 C CA . THR B 1 430 ? 10 7.883 27.359 1 96.81 430 THR B CA 1
ATOM 11085 C C . THR B 1 430 ? 11.047 8.992 27.344 1 96.81 430 THR B C 1
ATOM 11087 O O . THR B 1 430 ? 10.711 10.172 27.25 1 96.81 430 THR B O 1
ATOM 11090 N N . ILE B 1 431 ? 12.305 8.68 27.578 1 97 431 ILE B N 1
ATOM 11091 C CA . ILE B 1 431 ? 13.43 9.602 27.438 1 97 431 ILE B CA 1
ATOM 11092 C C . ILE B 1 431 ? 14.453 9.031 26.453 1 97 431 ILE B C 1
ATOM 11094 O O . ILE B 1 431 ? 14.617 7.816 26.359 1 97 431 ILE B O 1
ATOM 11098 N N . GLY B 1 432 ? 15.062 9.883 25.703 1 95.88 432 GLY B N 1
ATOM 11099 C CA . GLY B 1 432 ? 16.062 9.469 24.719 1 95.88 432 GLY B CA 1
ATOM 11100 C C . GLY B 1 432 ? 17.422 9.242 25.328 1 95.88 432 GLY B C 1
ATOM 11101 O O . GLY B 1 432 ? 17.781 9.867 26.328 1 95.88 432 GLY B O 1
ATOM 11102 N N . ARG B 1 433 ? 18.203 8.398 24.688 1 95.69 433 ARG B N 1
ATOM 11103 C CA . ARG B 1 433 ? 19.578 8.141 25.125 1 95.69 433 ARG B CA 1
ATOM 11104 C C . ARG B 1 433 ? 20.547 9.102 24.484 1 95.69 433 ARG B C 1
ATOM 11106 O O . ARG B 1 433 ? 20.438 9.398 23.281 1 95.69 433 ARG B O 1
ATOM 11113 N N . LEU B 1 434 ? 21.469 9.641 25.297 1 93.44 434 LEU B N 1
ATOM 11114 C CA . LEU B 1 434 ? 22.562 10.375 24.703 1 93.44 434 LEU B CA 1
ATOM 11115 C C . LEU B 1 434 ? 23.5 9.445 23.938 1 93.44 434 LEU B C 1
ATOM 11117 O O . LEU B 1 434 ? 23.844 8.367 24.422 1 93.44 434 LEU B O 1
ATOM 11121 N N . ARG B 1 435 ? 23.797 9.828 22.766 1 91.06 435 ARG B N 1
ATOM 11122 C CA . ARG B 1 435 ? 24.719 9.008 22 1 91.06 435 ARG B CA 1
ATOM 11123 C C . ARG B 1 435 ? 26.078 8.883 22.688 1 91.06 435 ARG B C 1
ATOM 11125 O O . ARG B 1 435 ? 26.5 9.805 23.391 1 91.06 435 ARG B O 1
ATOM 11132 N N . ASP B 1 436 ? 26.797 7.844 22.406 1 87 436 ASP B N 1
ATOM 11133 C CA . ASP B 1 436 ? 28.047 7.539 23.109 1 87 436 ASP B CA 1
ATOM 11134 C C . ASP B 1 436 ? 29.109 8.578 22.812 1 87 436 ASP B C 1
ATOM 11136 O O . ASP B 1 436 ? 29.953 8.883 23.672 1 87 436 ASP B O 1
ATOM 11140 N N . GLU B 1 437 ? 29.031 9.148 21.641 1 84.12 437 GLU B N 1
ATOM 11141 C CA . GLU B 1 437 ? 30.047 10.102 21.203 1 84.12 437 GLU B CA 1
ATOM 11142 C C . GLU B 1 437 ? 29.781 11.492 21.781 1 84.12 437 GLU B C 1
ATOM 11144 O O . GLU B 1 437 ? 30.625 12.375 21.688 1 84.12 437 GLU B O 1
ATOM 11149 N N . VAL B 1 438 ? 28.625 11.609 22.422 1 84.81 438 VAL B N 1
ATOM 11150 C CA . VAL B 1 438 ? 28.234 12.914 22.953 1 84.81 438 VAL B CA 1
ATOM 11151 C C . VAL B 1 438 ? 28.656 13.031 24.422 1 84.81 438 VAL B C 1
ATOM 11153 O O . VAL B 1 438 ? 28.391 12.125 25.219 1 84.81 438 VAL B O 1
ATOM 11156 N N . ASP B 1 439 ? 29.312 14.102 24.781 1 80.88 439 ASP B N 1
ATOM 11157 C CA . ASP B 1 439 ? 29.703 14.375 26.156 1 80.88 439 ASP B CA 1
ATOM 11158 C C . ASP B 1 439 ? 28.562 15.055 26.922 1 80.88 439 ASP B C 1
ATOM 11160 O O . ASP B 1 439 ? 28.125 16.141 26.547 1 80.88 439 ASP B O 1
ATOM 11164 N N . ALA B 1 440 ? 28.156 14.461 27.969 1 81.06 440 ALA B N 1
ATOM 11165 C CA . ALA B 1 440 ? 27.094 15.031 28.797 1 81.06 440 ALA B CA 1
ATOM 11166 C C . ALA B 1 440 ? 27.469 16.422 29.297 1 81.06 440 ALA B C 1
ATOM 11168 O O . ALA B 1 440 ? 26.609 17.234 29.609 1 81.06 440 ALA B O 1
ATOM 11169 N N . ALA B 1 441 ? 28.734 16.672 29.234 1 77.88 441 ALA B N 1
ATOM 11170 C CA . ALA B 1 441 ? 29.234 17.953 29.703 1 77.88 441 ALA B CA 1
ATOM 11171 C C . ALA B 1 441 ? 28.828 19.078 28.75 1 77.88 441 ALA B C 1
ATOM 11173 O O . ALA B 1 441 ? 28.875 20.25 29.109 1 77.88 441 ALA B O 1
ATOM 11174 N N . ASP B 1 442 ? 28.391 18.688 27.609 1 79.25 442 ASP B N 1
ATOM 11175 C CA . ASP B 1 442 ? 27.953 19.672 26.609 1 79.25 442 ASP B CA 1
ATOM 11176 C C . ASP B 1 442 ? 26.578 20.219 26.953 1 79.25 442 ASP B C 1
ATOM 11178 O O . ASP B 1 442 ? 26.141 21.219 26.391 1 79.25 442 ASP B O 1
ATOM 11182 N N . PHE B 1 443 ? 25.953 19.609 27.953 1 87.56 443 PHE B N 1
ATOM 11183 C CA . PHE B 1 443 ? 24.625 20 28.406 1 87.56 443 PHE B CA 1
ATOM 11184 C C . PHE B 1 443 ? 24.688 20.672 29.781 1 87.56 443 PHE B C 1
ATOM 11186 O O . PHE B 1 443 ? 25.5 20.281 30.609 1 87.56 443 PHE B O 1
ATOM 11193 N N . LYS B 1 444 ? 23.906 21.578 29.906 1 91.69 444 LYS B N 1
ATOM 11194 C CA . LYS B 1 444 ? 23.766 22.172 31.234 1 91.69 444 LYS B CA 1
ATOM 11195 C C . LYS B 1 444 ? 22.859 21.312 32.125 1 91.69 444 LYS B C 1
ATOM 11197 O O . LYS B 1 444 ? 21.688 21.109 31.781 1 91.69 444 LYS B O 1
ATOM 11202 N N . LYS B 1 445 ? 23.328 20.875 33.188 1 92.62 445 LYS B N 1
ATOM 11203 C CA . LYS B 1 445 ? 22.531 20.109 34.156 1 92.62 445 LYS B CA 1
ATOM 11204 C C . LYS B 1 445 ? 21.594 21.016 34.938 1 92.62 445 LYS B C 1
ATOM 11206 O O . LYS B 1 445 ? 21.984 22.109 35.344 1 92.62 445 LYS B O 1
ATOM 11211 N N . ILE B 1 446 ? 20.406 20.625 35.031 1 91.5 446 ILE B N 1
ATOM 11212 C CA . ILE B 1 446 ? 19.391 21.391 35.75 1 91.5 446 ILE B CA 1
ATOM 11213 C C . ILE B 1 446 ? 18.969 20.641 37 1 91.5 446 ILE B C 1
ATOM 11215 O O . ILE B 1 446 ? 18.844 19.422 37 1 91.5 446 ILE B O 1
ATOM 11219 N N . ASP B 1 447 ? 18.719 21.391 38.125 1 85.31 447 ASP B N 1
ATOM 11220 C CA . ASP B 1 447 ? 18.281 20.812 39.406 1 85.31 447 ASP B CA 1
ATOM 11221 C C . ASP B 1 447 ? 16.75 20.688 39.438 1 85.31 447 ASP B C 1
ATOM 11223 O O . ASP B 1 447 ? 16.078 21.453 40.125 1 85.31 447 ASP B O 1
ATOM 11227 N N . ASP B 1 448 ? 16.172 19.953 38.75 1 80 448 ASP B N 1
ATOM 11228 C CA . ASP B 1 448 ? 14.742 19.641 38.656 1 80 448 ASP B CA 1
ATOM 11229 C C . ASP B 1 448 ? 14.523 18.172 38.312 1 80 448 ASP B C 1
ATOM 11231 O O . ASP B 1 448 ? 13.812 17.859 37.344 1 80 448 ASP B O 1
ATOM 11235 N N . SER B 1 449 ? 15.18 17.312 39 1 70.62 449 SER B N 1
ATOM 11236 C CA . SER B 1 449 ? 15.344 15.914 38.656 1 70.62 449 SER B CA 1
ATOM 11237 C C . SER B 1 449 ? 14 15.188 38.625 1 70.62 449 SER B C 1
ATOM 11239 O O . SER B 1 449 ? 13.844 14.18 37.938 1 70.62 449 SER B O 1
ATOM 11241 N N . GLY B 1 450 ? 13.047 15.68 39.125 1 81.38 450 GLY B N 1
ATOM 11242 C CA . GLY B 1 450 ? 11.781 14.961 39.125 1 81.38 450 GLY B CA 1
ATOM 11243 C C . GLY B 1 450 ? 10.891 15.328 37.938 1 81.38 450 GLY B C 1
ATOM 11244 O O . GLY B 1 450 ? 9.875 14.68 37.688 1 81.38 450 GLY B O 1
ATOM 11245 N N . ASN B 1 451 ? 11.336 16.172 37.125 1 91.69 451 ASN B N 1
ATOM 11246 C CA . ASN B 1 451 ? 10.562 16.656 35.969 1 91.69 451 ASN B CA 1
ATOM 11247 C C . ASN B 1 451 ? 11.117 16.094 34.656 1 91.69 451 ASN B C 1
ATOM 11249 O O . ASN B 1 451 ? 12.141 16.578 34.156 1 91.69 451 ASN B O 1
ATOM 11253 N N . PRO B 1 452 ? 10.492 15.172 34 1 94.81 452 PRO B N 1
ATOM 11254 C CA . PRO B 1 452 ? 11.047 14.578 32.781 1 94.81 452 PRO B CA 1
ATOM 11255 C C . PRO B 1 452 ? 10.578 15.297 31.531 1 94.81 452 PRO B C 1
ATOM 11257 O O . PRO B 1 452 ? 10.961 14.906 30.422 1 94.81 452 PRO B O 1
ATOM 11260 N N . PHE B 1 453 ? 9.812 16.297 31.656 1 97 453 PHE B N 1
ATOM 11261 C CA . PHE B 1 453 ? 9.016 16.781 30.547 1 97 453 PHE B CA 1
ATOM 11262 C C . PHE B 1 453 ? 9.75 17.891 29.797 1 97 453 PHE B C 1
ATOM 11264 O O . PHE B 1 453 ? 10.609 18.562 30.359 1 97 453 PHE B O 1
ATOM 11271 N N . LEU B 1 454 ? 9.422 18.031 28.562 1 97.94 454 LEU B N 1
ATOM 11272 C CA . LEU B 1 454 ? 9.969 19.031 27.656 1 97.94 454 LEU B CA 1
ATOM 11273 C C . LEU B 1 454 ? 9.562 20.438 28.078 1 97.94 454 LEU B C 1
ATOM 11275 O O . LEU B 1 454 ? 8.391 20.688 28.375 1 97.94 454 LEU B O 1
ATOM 11279 N N . VAL B 1 455 ? 10.484 21.344 28.156 1 97.94 455 VAL B N 1
ATOM 11280 C CA . VAL B 1 455 ? 10.266 22.781 28.266 1 97.94 455 VAL B CA 1
ATOM 11281 C C . VAL B 1 455 ? 10.984 23.5 27.141 1 97.94 455 VAL B C 1
ATOM 11283 O O . VAL B 1 455 ? 12.188 23.297 26.922 1 97.94 455 VAL B O 1
ATOM 11286 N N . ILE B 1 456 ? 10.336 24.281 26.406 1 98.5 456 ILE B N 1
ATOM 11287 C CA . ILE B 1 456 ? 10.914 25.078 25.344 1 98.5 456 ILE B CA 1
ATOM 11288 C C . ILE B 1 456 ? 11.258 26.469 25.859 1 98.5 456 ILE B C 1
ATOM 11290 O O . ILE B 1 456 ? 10.445 27.094 26.562 1 98.5 456 ILE B O 1
ATOM 11294 N N . LYS B 1 457 ? 12.398 26.938 25.562 1 98.19 457 LYS B N 1
ATOM 11295 C CA . LYS B 1 457 ? 12.828 28.281 25.938 1 98.19 457 LYS B CA 1
ATOM 11296 C C . LYS B 1 457 ? 13.156 29.109 24.703 1 98.19 457 LYS B C 1
ATOM 11298 O O . LYS B 1 457 ? 13.68 28.594 23.719 1 98.19 457 LYS B O 1
ATOM 11303 N N . VAL B 1 458 ? 12.805 30.344 24.75 1 98.44 458 VAL B N 1
ATOM 11304 C CA . VAL B 1 458 ? 13.164 31.328 23.734 1 98.44 458 VAL B CA 1
ATOM 11305 C C . VAL B 1 458 ? 13.93 32.469 24.375 1 98.44 458 VAL B C 1
ATOM 11307 O O . VAL B 1 458 ? 13.461 33.062 25.344 1 98.44 458 VAL B O 1
ATOM 11310 N N . ASN B 1 459 ? 15.117 32.781 23.844 1 98 459 ASN B N 1
ATOM 11311 C CA . ASN B 1 459 ? 15.969 33.844 24.328 1 98 459 ASN B CA 1
ATOM 11312 C C . ASN B 1 459 ? 16.266 33.719 25.828 1 98 459 ASN B C 1
ATOM 11314 O O . ASN B 1 459 ? 16.312 34.719 26.547 1 98 459 ASN B O 1
ATOM 11318 N N . GLY B 1 460 ? 16.297 32.5 26.266 1 96.56 460 GLY B N 1
ATOM 11319 C CA . GLY B 1 460 ? 16.656 32.188 27.641 1 96.56 460 GLY B CA 1
ATOM 11320 C C . GLY B 1 460 ? 15.461 32.125 28.578 1 96.56 460 GLY B C 1
ATOM 11321 O O . GLY B 1 460 ? 15.609 31.766 29.75 1 96.56 460 GLY B O 1
ATOM 11322 N N . GLN B 1 461 ? 14.273 32.344 28.109 1 96.75 461 GLN B N 1
ATOM 11323 C CA . GLN B 1 461 ? 13.07 32.344 28.922 1 96.75 461 GLN B CA 1
ATOM 11324 C C . GLN B 1 461 ? 12.195 31.141 28.625 1 96.75 461 GLN B C 1
ATOM 11326 O O . GLN B 1 461 ? 11.914 30.844 27.469 1 96.75 461 GLN B O 1
ATOM 11331 N N . PRO B 1 462 ? 11.812 30.359 29.703 1 97.12 462 PRO B N 1
ATOM 11332 C CA . PRO B 1 462 ? 10.852 29.297 29.438 1 97.12 462 PRO B CA 1
ATOM 11333 C C . PRO B 1 462 ? 9.523 29.828 28.891 1 97.12 462 PRO B C 1
ATOM 11335 O O . PRO B 1 462 ? 9.047 30.875 29.312 1 97.12 462 PRO B O 1
ATOM 11338 N N . VAL B 1 463 ? 8.984 29.188 27.953 1 98.38 463 VAL B N 1
ATOM 11339 C CA . VAL B 1 463 ? 7.703 29.547 27.359 1 98.38 463 VAL B CA 1
ATOM 11340 C C . VAL B 1 463 ? 6.633 28.547 27.781 1 98.38 463 VAL B C 1
ATOM 11342 O O . VAL B 1 463 ? 6.797 27.344 27.609 1 98.38 463 VAL B O 1
ATOM 11345 N N . PHE B 1 464 ? 5.598 28.969 28.469 1 98.38 464 PHE B N 1
ATOM 11346 C CA . PHE B 1 464 ? 4.441 28.125 28.766 1 98.38 464 PHE B CA 1
ATOM 11347 C C . PHE B 1 464 ? 3.564 27.969 27.531 1 98.38 464 PHE B C 1
ATOM 11349 O O . PHE B 1 464 ? 2.73 28.828 27.234 1 98.38 464 PHE B O 1
ATOM 11356 N N . CYS B 1 465 ? 3.699 26.891 26.844 1 98.5 465 CYS B N 1
ATOM 11357 C CA . CYS B 1 465 ? 3.115 26.703 25.516 1 98.5 465 CYS B CA 1
ATOM 11358 C C . CYS B 1 465 ? 1.614 26.469 25.609 1 98.5 465 CYS B C 1
ATOM 11360 O O . CYS B 1 465 ? 1.169 25.594 26.375 1 98.5 465 CYS B O 1
ATOM 11362 N N . ARG B 1 466 ? 0.847 27.203 24.984 1 98.19 466 ARG B N 1
ATOM 11363 C CA . ARG B 1 466 ? -0.604 27.125 24.844 1 98.19 466 ARG B CA 1
ATOM 11364 C C . ARG B 1 466 ? -1.033 27.297 23.391 1 98.19 466 ARG B C 1
ATOM 11366 O O . ARG B 1 466 ? -0.56 28.188 22.703 1 98.19 466 ARG B O 1
ATOM 11373 N N . GLY B 1 467 ? -1.773 26.453 22.859 1 98.25 467 GLY B N 1
ATOM 11374 C CA . GLY B 1 467 ? -2.189 26.5 21.469 1 98.25 467 GLY B CA 1
ATOM 11375 C C . GLY B 1 467 ? -2.996 25.281 21.047 1 98.25 467 GLY B C 1
ATOM 11376 O O . GLY B 1 467 ? -3.791 24.75 21.828 1 98.25 467 GLY B O 1
ATOM 11377 N N . GLY B 1 468 ? -2.891 24.922 19.812 1 98.38 468 GLY B N 1
ATOM 11378 C CA . GLY B 1 468 ? -3.676 23.797 19.312 1 98.38 468 GLY B CA 1
ATOM 11379 C C . GLY B 1 468 ? -3.129 23.203 18.031 1 98.38 468 GLY B C 1
ATOM 11380 O O . GLY B 1 468 ? -2.242 23.781 17.406 1 98.38 468 GLY B O 1
ATOM 11381 N N . ASN B 1 469 ? -3.607 21.984 17.703 1 98.5 469 ASN B N 1
ATOM 11382 C CA . ASN B 1 469 ? -3.252 21.281 16.484 1 98.5 469 ASN B CA 1
ATOM 11383 C C . ASN B 1 469 ? -3.938 21.891 15.258 1 98.5 469 ASN B C 1
ATOM 11385 O O . ASN B 1 469 ? -5.102 22.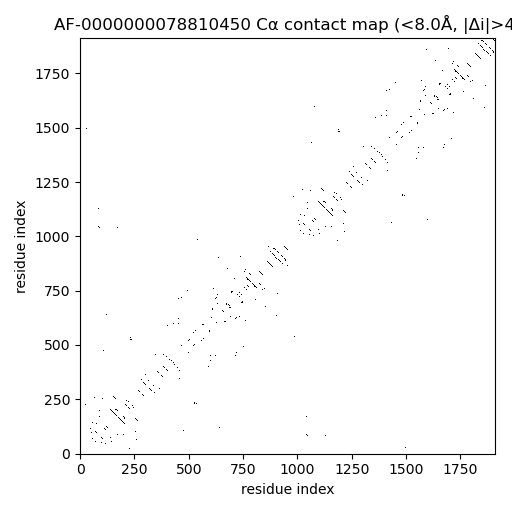281 15.328 1 98.5 469 ASN B O 1
ATOM 11389 N N . TRP B 1 470 ? -3.143 22.031 14.258 1 98.06 470 TRP B N 1
ATOM 11390 C CA . TRP B 1 470 ? -3.541 22.453 12.922 1 98.06 470 TRP B CA 1
ATOM 11391 C C . TRP B 1 470 ? -3.477 21.297 11.938 1 98.06 470 TRP B C 1
ATOM 11393 O O . TRP B 1 470 ? -2.396 20.938 11.461 1 98.06 470 TRP B O 1
ATOM 11403 N N . GLY B 1 471 ? -4.676 20.656 11.664 1 96.56 471 GLY B N 1
ATOM 11404 C CA . GLY B 1 471 ? -4.707 19.5 10.789 1 96.56 471 GLY B CA 1
ATOM 11405 C C . GLY B 1 471 ? -4.34 19.828 9.359 1 96.56 471 GLY B C 1
ATOM 11406 O O . GLY B 1 471 ? -3.305 19.375 8.859 1 96.56 471 GLY B O 1
ATOM 11407 N N . MET B 1 472 ? -5.168 20.562 8.719 1 96.88 472 MET B N 1
ATOM 11408 C CA . MET B 1 472 ? -4.996 21.078 7.363 1 96.88 472 MET B CA 1
ATOM 11409 C C . MET B 1 472 ? -5.531 22.5 7.258 1 96.88 472 MET B C 1
ATOM 11411 O O . MET B 1 472 ? -6.5 22.859 7.934 1 96.88 472 MET B O 1
ATOM 11415 N N . ASP B 1 473 ? -4.93 23.234 6.41 1 97.12 473 ASP B N 1
ATOM 11416 C CA . ASP B 1 473 ? -5.355 24.625 6.242 1 97.12 473 ASP B CA 1
ATOM 11417 C C . ASP B 1 473 ? -6.781 24.688 5.695 1 97.12 473 ASP B C 1
ATOM 11419 O O . ASP B 1 473 ? -7.555 25.562 6.09 1 97.12 473 ASP B O 1
ATOM 11423 N N . ASP B 1 474 ? -7.062 23.922 4.734 1 97.81 474 ASP B N 1
ATOM 11424 C CA . ASP B 1 474 ? -8.359 23.812 4.07 1 97.81 474 ASP B CA 1
ATOM 11425 C C . ASP B 1 474 ? -8.5 22.484 3.348 1 97.81 474 ASP B C 1
ATOM 11427 O O . ASP B 1 474 ? -7.562 22.031 2.684 1 97.81 474 ASP B O 1
ATOM 11431 N N . GLY B 1 475 ? -9.656 21.875 3.479 1 97.94 475 GLY B N 1
ATOM 11432 C CA . GLY B 1 475 ? -9.852 20.562 2.887 1 97.94 475 GLY B CA 1
ATOM 11433 C C . GLY B 1 475 ? -9.68 20.562 1.38 1 97.94 475 GLY B C 1
ATOM 11434 O O . GLY B 1 475 ? -9.281 19.547 0.8 1 97.94 475 GLY B O 1
ATOM 11435 N N . MET B 1 476 ? -9.969 21.625 0.722 1 97.94 476 MET B N 1
ATOM 11436 C CA . MET B 1 476 ? -9.852 21.75 -0.729 1 97.94 476 MET B CA 1
ATOM 11437 C C . MET B 1 476 ? -8.602 22.531 -1.113 1 97.94 476 MET B C 1
ATOM 11439 O O . MET B 1 476 ? -8.414 22.875 -2.281 1 97.94 476 MET B O 1
ATOM 11443 N N . LYS B 1 477 ? -7.766 22.891 -0.152 1 97.5 477 LYS B N 1
ATOM 11444 C CA . LYS B 1 477 ? -6.516 23.625 -0.329 1 97.5 477 LYS B CA 1
ATOM 11445 C C . LYS B 1 477 ? -6.766 25 -0.969 1 97.5 477 LYS B C 1
ATOM 11447 O O . LYS B 1 477 ? -6.047 25.391 -1.886 1 97.5 477 LYS B O 1
ATOM 11452 N N . ARG B 1 478 ? -7.871 25.641 -0.564 1 95.88 478 ARG B N 1
ATOM 11453 C CA . ARG B 1 478 ? -8.102 27.047 -0.898 1 95.88 478 ARG B CA 1
ATOM 11454 C C . ARG B 1 478 ? -7.305 27.969 0.025 1 95.88 478 ARG B C 1
ATOM 11456 O O . ARG B 1 478 ? -7.848 28.5 0.987 1 95.88 478 ARG B O 1
ATOM 11463 N N . VAL B 1 479 ? -6.012 28.141 -0.328 1 93.38 479 VAL B N 1
ATOM 11464 C CA . VAL B 1 479 ? -5.098 28.766 0.618 1 93.38 479 VAL B CA 1
ATOM 11465 C C . VAL B 1 479 ? -4.52 30.047 0.002 1 93.38 479 VAL B C 1
ATOM 11467 O O . VAL B 1 479 ? -4.062 30.031 -1.143 1 93.38 479 VAL B O 1
ATOM 11470 N N . SER B 1 480 ? -4.711 31.125 0.576 1 94.19 480 SER B N 1
ATOM 11471 C CA . SER B 1 480 ? -4.082 32.406 0.33 1 94.19 480 SER B CA 1
ATOM 11472 C C . SER B 1 480 ? -3.756 33.125 1.638 1 94.19 480 SER B C 1
ATOM 11474 O O . SER B 1 480 ? -4.262 32.75 2.697 1 94.19 480 SER B O 1
ATOM 11476 N N . ARG B 1 481 ? -2.811 34.031 1.602 1 95.25 481 ARG B N 1
ATOM 11477 C CA . ARG B 1 481 ? -2.518 34.812 2.809 1 95.25 481 ARG B CA 1
ATOM 11478 C C . ARG B 1 481 ? -3.783 35.438 3.377 1 95.25 481 ARG B C 1
ATOM 11480 O O . ARG B 1 481 ? -3.994 35.438 4.59 1 95.25 481 ARG B O 1
ATOM 11487 N N . GLU B 1 482 ? -4.648 35.969 2.461 1 94.88 482 GLU B N 1
ATOM 11488 C CA . GLU B 1 482 ? -5.883 36.625 2.871 1 94.88 482 GLU B CA 1
ATOM 11489 C C . GLU B 1 482 ? -6.801 35.656 3.627 1 94.88 482 GLU B C 1
ATOM 11491 O O . GLU B 1 482 ? -7.465 36.062 4.586 1 94.88 482 GLU B O 1
ATOM 11496 N N . ARG B 1 483 ? -6.793 34.469 3.23 1 95.38 483 ARG B N 1
ATOM 11497 C CA . ARG B 1 483 ? -7.66 33.469 3.869 1 95.38 483 ARG B CA 1
ATOM 11498 C C . ARG B 1 483 ? -7.035 32.938 5.156 1 95.38 483 ARG B C 1
ATOM 11500 O O . ARG B 1 483 ? -7.742 32.656 6.121 1 95.38 483 ARG B O 1
ATOM 11507 N N . LEU B 1 484 ? -5.727 32.812 5.215 1 97.38 484 LEU B N 1
ATOM 11508 C CA . LEU B 1 484 ? -5.047 32.156 6.336 1 97.38 484 LEU B CA 1
ATOM 11509 C C . LEU B 1 484 ? -4.852 33.156 7.488 1 97.38 484 LEU B C 1
ATOM 11511 O O . LEU B 1 484 ? -4.867 32.75 8.656 1 97.38 484 LEU B O 1
ATOM 11515 N N . GLU B 1 485 ? -4.617 34.406 7.184 1 97.62 485 GLU B N 1
ATOM 11516 C CA . GLU B 1 485 ? -4.188 35.406 8.172 1 97.62 485 GLU B CA 1
ATOM 11517 C C . GLU B 1 485 ? -5.211 35.531 9.297 1 97.62 485 GLU B C 1
ATOM 11519 O O . GLU B 1 485 ? -4.848 35.531 10.469 1 97.62 485 GLU B O 1
ATOM 11524 N N . PRO B 1 486 ? -6.543 35.625 8.984 1 97.75 486 PRO B N 1
ATOM 11525 C CA . PRO B 1 486 ? -7.488 35.75 10.094 1 97.75 486 PRO B CA 1
ATOM 11526 C C . PRO B 1 486 ? -7.414 34.594 11.07 1 97.75 486 PRO B C 1
ATOM 11528 O O . PRO B 1 486 ? -7.578 34.781 12.281 1 97.75 486 PRO B O 1
ATOM 11531 N N . TYR B 1 487 ? -7.199 33.375 10.594 1 98.38 487 TYR B N 1
ATOM 11532 C CA . TYR B 1 487 ? -7.098 32.219 11.469 1 98.38 487 TYR B CA 1
ATOM 11533 C C . TYR B 1 487 ? -5.914 32.375 12.422 1 98.38 487 TYR B C 1
ATOM 11535 O O . TYR B 1 487 ? -6.039 32.094 13.617 1 98.38 487 TYR B O 1
ATOM 11543 N N . ILE B 1 488 ? -4.785 32.75 11.93 1 98.62 488 ILE B N 1
ATOM 11544 C CA . ILE B 1 488 ? -3.584 32.844 12.75 1 98.62 488 ILE B CA 1
ATOM 11545 C C . ILE B 1 488 ? -3.715 34.031 13.703 1 98.62 488 ILE B C 1
ATOM 11547 O O . ILE B 1 488 ? -3.295 33.969 14.859 1 98.62 488 ILE B O 1
ATOM 11551 N N . ARG B 1 489 ? -4.297 35.125 13.242 1 98.25 489 ARG B N 1
ATOM 11552 C CA . ARG B 1 489 ? -4.551 36.25 14.141 1 98.25 489 ARG B CA 1
ATOM 11553 C C . ARG B 1 489 ? -5.492 35.844 15.273 1 98.25 489 ARG B C 1
ATOM 11555 O O . ARG B 1 489 ? -5.316 36.281 16.406 1 98.25 489 ARG B O 1
ATOM 11562 N N . LEU B 1 490 ? -6.504 35.062 14.93 1 98.62 490 LEU B N 1
ATOM 11563 C CA . LEU B 1 490 ? -7.406 34.594 15.977 1 98.62 490 LEU B CA 1
ATOM 11564 C C . LEU B 1 490 ? -6.648 33.781 17.016 1 98.62 490 LEU B C 1
ATOM 11566 O O . LEU B 1 490 ? -6.969 33.844 18.203 1 98.62 490 LEU B O 1
ATOM 11570 N N . HIS B 1 491 ? -5.66 33 16.609 1 98.69 491 HIS B N 1
ATOM 11571 C CA . HIS B 1 491 ? -4.816 32.281 17.562 1 98.69 491 HIS B CA 1
ATOM 11572 C C . HIS B 1 491 ? -4.117 33.281 18.5 1 98.69 491 HIS B C 1
ATOM 11574 O O . HIS B 1 491 ? -4.059 33.062 19.719 1 98.69 491 HIS B O 1
ATOM 11580 N N . LYS B 1 492 ? -3.566 34.344 17.906 1 98.56 492 LYS B N 1
ATOM 11581 C CA . LYS B 1 492 ? -2.934 35.406 18.719 1 98.56 492 LYS B CA 1
ATOM 11582 C C . LYS B 1 492 ? -3.924 36 19.719 1 98.56 492 LYS B C 1
ATOM 11584 O O . LYS B 1 492 ? -3.617 36.156 20.891 1 98.56 492 LYS B O 1
ATOM 11589 N N . GLU B 1 493 ? -5.188 36.312 19.203 1 97.69 493 GLU B N 1
ATOM 11590 C CA . GLU B 1 493 ? -6.219 36.938 20.016 1 97.69 493 GLU B CA 1
ATOM 11591 C C . GLU B 1 493 ? -6.68 36.031 21.141 1 97.69 493 GLU B C 1
ATOM 11593 O O . GLU B 1 493 ? -7.125 36.469 22.188 1 97.69 493 GLU B O 1
ATOM 11598 N N . GLU B 1 494 ? -6.566 34.781 20.953 1 97.38 494 GLU B N 1
ATOM 11599 C CA . GLU B 1 494 ? -6.934 33.781 21.953 1 97.38 494 GLU B CA 1
ATOM 11600 C C . GLU B 1 494 ? -5.828 33.594 23 1 97.38 494 GLU B C 1
ATOM 11602 O O . GLU B 1 494 ? -5.973 32.812 23.938 1 97.38 494 GLU B O 1
ATOM 11607 N N . ASN B 1 495 ? -4.742 34.344 22.797 1 98.38 495 ASN B N 1
ATOM 11608 C CA . ASN B 1 495 ? -3.574 34.344 23.672 1 98.38 495 ASN B CA 1
ATOM 11609 C C . ASN B 1 495 ? -2.789 33.031 23.562 1 98.38 495 ASN B C 1
ATOM 11611 O O . ASN B 1 495 ? -2.145 32.625 24.516 1 98.38 495 ASN B O 1
ATOM 11615 N N . PHE B 1 496 ? -2.932 32.312 22.422 1 98.75 496 PHE B N 1
ATOM 11616 C CA . PHE B 1 496 ? -2.088 31.156 22.109 1 98.75 496 PHE B CA 1
ATOM 11617 C C . PHE B 1 496 ? -0.701 31.609 21.672 1 98.75 496 PHE B C 1
ATOM 11619 O O . PHE B 1 496 ? -0.499 32.781 21.328 1 98.75 496 PHE B O 1
ATOM 11626 N N . ASN B 1 497 ? 0.281 30.672 21.75 1 98.81 497 ASN B N 1
ATOM 11627 C CA . ASN B 1 497 ? 1.629 31.016 21.312 1 98.81 497 ASN B CA 1
ATOM 11628 C C . ASN B 1 497 ? 2.285 29.844 20.578 1 98.81 497 ASN B C 1
ATOM 11630 O O . ASN B 1 497 ? 3.479 29.875 20.281 1 98.81 497 ASN B O 1
ATOM 11634 N N . MET B 1 498 ? 1.48 28.797 20.25 1 98.81 498 MET B N 1
ATOM 11635 C CA . MET B 1 498 ? 2.053 27.656 19.516 1 98.81 498 MET B CA 1
ATOM 11636 C C . MET B 1 498 ? 0.993 26.969 18.672 1 98.81 498 MET B C 1
ATOM 11638 O O . MET B 1 498 ? -0.158 26.844 19.094 1 98.81 498 MET B O 1
ATOM 11642 N N . ILE B 1 499 ? 1.375 26.578 17.484 1 98.81 499 ILE B N 1
ATOM 11643 C CA . ILE B 1 499 ? 0.573 25.75 16.578 1 98.81 499 ILE B CA 1
ATOM 11644 C C . ILE B 1 499 ? 1.337 24.469 16.234 1 98.81 499 ILE B C 1
ATOM 11646 O O . ILE B 1 499 ? 2.523 24.531 15.906 1 98.81 499 ILE B O 1
ATOM 11650 N N . ARG B 1 500 ? 0.734 23.344 16.406 1 98.69 500 ARG B N 1
ATOM 11651 C CA . ARG B 1 500 ? 1.303 22.109 15.875 1 98.69 500 ARG B CA 1
ATOM 11652 C C . ARG B 1 500 ? 0.807 21.844 14.461 1 98.69 500 ARG B C 1
ATOM 11654 O O . ARG B 1 500 ? -0.385 21.609 14.25 1 98.69 500 ARG B O 1
ATOM 11661 N N . ASN B 1 501 ? 1.688 21.953 13.508 1 98.5 501 ASN B N 1
ATOM 11662 C CA . ASN B 1 501 ? 1.402 21.547 12.141 1 98.5 501 ASN B CA 1
ATOM 11663 C C . ASN B 1 501 ? 1.342 20.031 12.016 1 98.5 501 ASN B C 1
ATOM 11665 O O . ASN B 1 501 ? 2.291 19.406 11.539 1 98.5 501 ASN B O 1
ATOM 11669 N N . TRP B 1 502 ? 0.134 19.547 12.445 1 98.25 502 TRP B N 1
ATOM 11670 C CA . TRP B 1 502 ? -0.078 18.109 12.57 1 98.25 502 TRP B CA 1
ATOM 11671 C C . TRP B 1 502 ? 0.171 17.406 11.234 1 98.25 502 TRP B C 1
ATOM 11673 O O . TRP B 1 502 ? -0.405 17.781 10.211 1 98.25 502 TRP B O 1
ATOM 11683 N N . THR B 1 503 ? 1.104 16.422 11.109 1 97.62 503 THR B N 1
ATOM 11684 C CA . THR B 1 503 ? 1.548 15.609 9.984 1 97.62 503 THR B CA 1
ATOM 11685 C C . THR B 1 503 ? 1.979 16.5 8.82 1 97.62 503 THR B C 1
ATOM 11687 O O . THR B 1 503 ? 2.027 16.031 7.672 1 97.62 503 THR B O 1
ATOM 11690 N N . GLY B 1 504 ? 2.213 17.766 9.055 1 97.19 504 GLY B N 1
ATOM 11691 C CA . GLY B 1 504 ? 2.83 18.672 8.109 1 97.19 504 GLY B CA 1
ATOM 11692 C C . GLY B 1 504 ? 1.969 18.938 6.883 1 97.19 504 GLY B C 1
ATOM 11693 O O . GLY B 1 504 ? 2.488 19.141 5.785 1 97.19 504 GLY B O 1
ATOM 11694 N N . GLU B 1 505 ? 0.667 18.953 7.004 1 95.94 505 GLU B N 1
ATOM 11695 C CA . GLU B 1 505 ? -0.206 19.047 5.836 1 95.94 505 GLU B CA 1
ATOM 11696 C C . GLU B 1 505 ? -0.493 20.5 5.477 1 95.94 505 GLU B C 1
ATOM 11698 O O . GLU B 1 505 ? -1.246 20.781 4.539 1 95.94 505 GLU B O 1
ATOM 11703 N N . SER B 1 506 ? 0.082 21.453 6.195 1 95 506 SER B N 1
ATOM 11704 C CA . SER B 1 506 ? 0.001 22.891 5.902 1 95 506 SER B CA 1
ATOM 11705 C C . SER B 1 506 ? 1.387 23.484 5.695 1 95 506 SER B C 1
ATOM 11707 O O . SER B 1 506 ? 1.688 24.562 6.219 1 95 506 SER B O 1
ATOM 11709 N N . THR B 1 507 ? 2.227 22.844 4.906 1 92.12 507 THR B N 1
ATOM 11710 C CA . THR B 1 507 ? 3.613 23.219 4.66 1 92.12 507 THR B CA 1
ATOM 11711 C C . THR B 1 507 ? 3.711 24.141 3.439 1 92.12 507 THR B C 1
ATOM 11713 O O . THR B 1 507 ? 3.969 23.672 2.328 1 92.12 507 THR B O 1
ATOM 11716 N N . GLU B 1 508 ? 3.477 25.438 3.73 1 94.38 508 GLU B N 1
ATOM 11717 C CA . GLU B 1 508 ? 3.582 26.484 2.717 1 94.38 508 GLU B CA 1
ATOM 11718 C C . GLU B 1 508 ? 4.09 27.781 3.322 1 94.38 508 GLU B C 1
ATOM 11720 O O . GLU B 1 508 ? 4.039 27.969 4.539 1 94.38 508 GLU B O 1
ATOM 11725 N N . GLU B 1 509 ? 4.523 28.672 2.506 1 95.75 509 GLU B N 1
ATOM 11726 C CA . GLU B 1 509 ? 5.211 29.891 2.932 1 95.75 509 GLU B CA 1
ATOM 11727 C C . GLU B 1 509 ? 4.293 30.781 3.766 1 95.75 509 GLU B C 1
ATOM 11729 O O . GLU B 1 509 ? 4.684 31.25 4.836 1 95.75 509 GLU B O 1
ATOM 11734 N N . ALA B 1 510 ? 3.074 30.984 3.34 1 96.69 510 ALA B N 1
ATOM 11735 C CA . ALA B 1 510 ? 2.154 31.891 4.023 1 96.69 510 ALA B CA 1
ATOM 11736 C C . ALA B 1 510 ? 1.895 31.438 5.457 1 96.69 510 ALA B C 1
ATOM 11738 O O . ALA B 1 510 ? 1.749 32.25 6.363 1 96.69 510 ALA B O 1
ATOM 11739 N N . PHE B 1 511 ? 1.828 30.141 5.633 1 98 511 PHE B N 1
ATOM 11740 C CA . PHE B 1 511 ? 1.587 29.578 6.957 1 98 511 PHE B CA 1
ATOM 11741 C C . PHE B 1 511 ? 2.699 29.969 7.922 1 98 511 PHE B C 1
ATOM 11743 O O . PHE B 1 511 ? 2.434 30.516 8.992 1 98 511 PHE B O 1
ATOM 11750 N N . TYR B 1 512 ? 3.93 29.766 7.551 1 98.5 512 TYR B N 1
ATOM 11751 C CA . TYR B 1 512 ? 5.062 30.031 8.43 1 98.5 512 TYR B CA 1
ATOM 11752 C C . TYR B 1 512 ? 5.293 31.516 8.586 1 98.5 512 TYR B C 1
ATOM 11754 O O . TYR B 1 512 ? 5.633 32 9.672 1 98.5 512 TYR B O 1
ATOM 11762 N N . GLU B 1 513 ? 5.082 32.281 7.512 1 98.38 513 GLU B N 1
ATOM 11763 C CA . GLU B 1 513 ? 5.227 33.75 7.574 1 98.38 513 GLU B CA 1
ATOM 11764 C C . GLU B 1 513 ? 4.262 34.344 8.586 1 98.38 513 GLU B C 1
ATOM 11766 O O . GLU B 1 513 ? 4.645 35.219 9.375 1 98.38 513 GLU B O 1
ATOM 11771 N N . LEU B 1 514 ? 3.074 33.875 8.484 1 98.69 514 LEU B N 1
ATOM 11772 C CA . LEU B 1 514 ? 2.061 34.375 9.391 1 98.69 514 LEU B CA 1
ATOM 11773 C C . LEU B 1 514 ? 2.361 33.969 10.836 1 98.69 514 LEU B C 1
ATOM 11775 O O . LEU B 1 514 ? 2.145 34.75 11.758 1 98.69 514 LEU B O 1
ATOM 11779 N N . CYS B 1 515 ? 2.877 32.781 11.016 1 98.88 515 CYS B N 1
ATOM 11780 C CA . CYS B 1 515 ? 3.281 32.375 12.352 1 98.88 515 CYS B CA 1
ATOM 11781 C C . CYS B 1 515 ? 4.406 33.25 12.883 1 98.88 515 CYS B C 1
ATOM 11783 O O . CYS B 1 515 ? 4.422 33.625 14.062 1 98.88 515 CYS B O 1
ATOM 11785 N N . ASP B 1 516 ? 5.371 33.656 12.039 1 98.88 516 ASP B N 1
ATOM 11786 C CA . ASP B 1 516 ? 6.434 34.594 12.406 1 98.88 516 ASP B CA 1
ATOM 11787 C C . ASP B 1 516 ? 5.859 35.938 12.844 1 98.88 516 ASP B C 1
ATOM 11789 O O . ASP B 1 516 ? 6.27 36.5 13.867 1 98.88 516 ASP B O 1
ATOM 11793 N N . GLU B 1 517 ? 4.953 36.375 12.125 1 98.81 517 GLU B N 1
ATOM 11794 C CA . GLU B 1 517 ? 4.438 37.719 12.305 1 98.81 517 GLU B CA 1
ATOM 11795 C C . GLU B 1 517 ? 3.551 37.812 13.539 1 98.81 517 GLU B C 1
ATOM 11797 O O . GLU B 1 517 ? 3.543 38.844 14.227 1 98.81 517 GLU B O 1
ATOM 11802 N N . TYR B 1 518 ? 2.848 36.75 13.836 1 98.75 518 TYR B N 1
ATOM 11803 C CA . TYR B 1 518 ? 1.878 36.812 14.93 1 98.75 518 TYR B CA 1
ATOM 11804 C C . TYR B 1 518 ? 2.41 36.125 16.172 1 98.75 518 TYR B C 1
ATOM 11806 O O . TYR B 1 518 ? 1.713 36.062 17.188 1 98.75 518 TYR B O 1
ATOM 11814 N N . GLY B 1 519 ? 3.6 35.656 16.156 1 98.75 519 GLY B N 1
ATOM 11815 C CA . GLY B 1 519 ? 4.273 35.094 17.312 1 98.75 519 GLY B CA 1
ATOM 11816 C C . GLY B 1 519 ? 3.756 33.719 17.703 1 98.75 519 GLY B C 1
ATOM 11817 O O . GLY B 1 519 ? 3.535 33.469 18.891 1 98.75 519 GLY B O 1
ATOM 11818 N N . MET B 1 520 ? 3.539 32.906 16.703 1 98.88 520 MET B N 1
ATOM 11819 C CA . MET B 1 520 ? 3.129 31.516 16.953 1 98.88 520 MET B CA 1
ATOM 11820 C C . MET B 1 520 ? 4.301 30.547 16.766 1 98.88 520 MET B C 1
ATOM 11822 O O . MET B 1 520 ? 4.773 30.359 15.641 1 98.88 520 MET B O 1
ATOM 11826 N N . LEU B 1 521 ? 4.758 29.922 17.828 1 98.88 521 LEU B N 1
ATOM 11827 C CA . LEU B 1 521 ? 5.707 28.828 17.656 1 98.88 521 LEU B CA 1
ATOM 11828 C C . LEU B 1 521 ? 5.078 27.688 16.859 1 98.88 521 LEU B C 1
ATOM 11830 O O . LEU B 1 521 ? 3.865 27.484 16.922 1 98.88 521 LEU B O 1
ATOM 11834 N N . VAL B 1 522 ? 5.945 26.969 16.094 1 98.88 522 VAL B N 1
ATOM 11835 C CA . VAL B 1 522 ? 5.414 25.875 15.289 1 98.88 522 VAL B CA 1
ATOM 11836 C C . VAL B 1 522 ? 6.074 24.562 15.703 1 98.88 522 VAL B C 1
ATOM 11838 O O . VAL B 1 522 ? 7.305 24.453 15.68 1 98.88 522 VAL B O 1
ATOM 11841 N N . TRP B 1 523 ? 5.309 23.641 16.219 1 98.75 523 TRP B N 1
ATOM 11842 C CA . TRP B 1 523 ? 5.668 22.219 16.25 1 98.75 523 TRP B CA 1
ATOM 11843 C C . TRP B 1 523 ? 5.371 21.547 14.922 1 98.75 523 TRP B C 1
ATOM 11845 O O . TRP B 1 523 ? 4.211 21.297 14.586 1 98.75 523 TRP B O 1
ATOM 11855 N N . ASN B 1 524 ? 6.398 21.25 14.133 1 98.56 524 ASN B N 1
ATOM 11856 C CA . ASN B 1 524 ? 6.188 20.812 12.758 1 98.56 524 ASN B CA 1
ATOM 11857 C C . ASN B 1 524 ? 6.398 19.312 12.609 1 98.56 524 ASN B C 1
ATOM 11859 O O . ASN B 1 524 ? 7.539 18.828 12.609 1 98.56 524 ASN B O 1
ATOM 11863 N N . ASP B 1 525 ? 5.328 18.578 12.375 1 98 525 ASP B N 1
ATOM 11864 C CA . ASP B 1 525 ? 5.422 17.156 12.039 1 98 525 ASP B CA 1
ATOM 11865 C C . ASP B 1 525 ? 5.781 16.969 10.562 1 98 525 ASP B C 1
ATOM 11867 O O . ASP B 1 525 ? 5.625 17.891 9.758 1 98 525 ASP B O 1
ATOM 11871 N N . PHE B 1 526 ? 6.34 15.836 10.32 1 97.62 526 PHE B N 1
ATOM 11872 C CA . PHE B 1 526 ? 6.379 15.367 8.945 1 97.62 526 PHE B CA 1
ATOM 11873 C C . PHE B 1 526 ? 5.219 14.414 8.664 1 97.62 526 PHE B C 1
ATOM 11875 O O . PHE B 1 526 ? 4.461 14.062 9.57 1 97.62 526 PHE B O 1
ATOM 11882 N N . SER B 1 527 ? 4.992 13.984 7.418 1 95.5 527 SER B N 1
ATOM 11883 C CA . SER B 1 527 ? 3.756 13.375 6.941 1 95.5 527 SER B CA 1
ATOM 11884 C C . SER B 1 527 ? 3.705 11.891 7.27 1 95.5 527 SER B C 1
ATOM 11886 O O . SER B 1 527 ? 3.461 11.062 6.387 1 95.5 527 SER B O 1
ATOM 11888 N N . ILE B 1 528 ? 3.947 11.422 8.5 1 97 528 ILE B N 1
ATOM 11889 C CA . ILE B 1 528 ? 3.732 10.078 9.023 1 97 528 ILE B CA 1
ATOM 11890 C C . ILE B 1 528 ? 2.793 10.141 10.227 1 97 528 ILE B C 1
ATOM 11892 O O . ILE B 1 528 ? 2.873 11.062 11.039 1 97 528 ILE B O 1
ATOM 11896 N N . SER B 1 529 ? 1.883 9.234 10.312 1 96 529 SER B N 1
ATOM 11897 C CA . SER B 1 529 ? 0.894 9.312 11.383 1 96 529 SER B CA 1
ATOM 11898 C C . SER B 1 529 ? 1.167 8.273 12.469 1 96 529 SER B C 1
ATOM 11900 O O . SER B 1 529 ? 2.32 7.91 12.703 1 96 529 SER B O 1
ATOM 11902 N N . THR B 1 530 ? 0.23 7.777 13.18 1 96.62 530 THR B N 1
ATOM 11903 C CA . THR B 1 530 ? 0.282 7.066 14.453 1 96.62 530 THR B CA 1
ATOM 11904 C C . THR B 1 530 ? 1.018 5.738 14.297 1 96.62 530 THR B C 1
ATOM 11906 O O . THR B 1 530 ? 0.616 4.887 13.5 1 96.62 530 THR B O 1
ATOM 11909 N N . GLU B 1 531 ? 2.061 5.559 15.094 1 94.69 531 GLU B N 1
ATOM 11910 C CA . GLU B 1 531 ? 2.857 4.336 15.109 1 94.69 531 GLU B CA 1
ATOM 11911 C C . GLU B 1 531 ? 2.02 3.135 15.539 1 94.69 531 GLU B C 1
ATOM 11913 O O . GLU B 1 531 ? 1.208 3.238 16.469 1 94.69 531 GLU B O 1
ATOM 11918 N N . PHE B 1 532 ? 2.172 1.96 14.883 1 91.31 532 PHE B N 1
ATOM 11919 C CA . PHE B 1 532 ? 1.578 0.653 15.141 1 91.31 532 PHE B CA 1
ATOM 11920 C C . PHE B 1 532 ? 0.093 0.655 14.797 1 91.31 532 PHE B C 1
ATOM 11922 O O . PHE B 1 532 ? -0.623 -0.298 15.109 1 91.31 532 PHE B O 1
ATOM 11929 N N . TYR B 1 533 ? -0.438 1.704 14.227 1 95.62 533 TYR B N 1
ATOM 11930 C CA . TYR B 1 533 ? -1.817 1.761 13.758 1 95.62 533 TYR B CA 1
ATOM 11931 C C . TYR B 1 533 ? -1.876 2.174 12.289 1 95.62 533 TYR B C 1
ATOM 11933 O O . TYR B 1 533 ? -2.369 1.421 11.445 1 95.62 533 TYR B O 1
ATOM 11941 N N . ASN B 1 534 ? -1.406 3.389 11.977 1 96.81 534 ASN B N 1
ATOM 11942 C CA . ASN B 1 534 ? -1.362 3.832 10.586 1 96.81 534 ASN B CA 1
ATOM 11943 C C . ASN B 1 534 ? -0.161 3.246 9.852 1 96.81 534 ASN B C 1
ATOM 11945 O O . ASN B 1 534 ? 0.835 2.875 10.477 1 96.81 534 ASN B O 1
ATOM 11949 N N . LEU B 1 535 ? -0.263 3.123 8.547 1 96.62 535 LEU B N 1
ATOM 11950 C CA . LEU B 1 535 ? 0.775 2.52 7.723 1 96.62 535 LEU B CA 1
ATOM 11951 C C . LEU B 1 535 ? 1.934 3.488 7.512 1 96.62 535 LEU B C 1
ATOM 11953 O O . LEU B 1 535 ? 1.743 4.707 7.543 1 96.62 535 LEU B O 1
ATOM 11957 N N . ASP B 1 536 ? 3.15 2.994 7.309 1 96.12 536 ASP B N 1
ATOM 11958 C CA . ASP B 1 536 ? 4.34 3.785 7.004 1 96.12 536 ASP B CA 1
ATOM 11959 C C . ASP B 1 536 ? 4.551 3.904 5.496 1 96.12 536 ASP B C 1
ATOM 11961 O O . ASP B 1 536 ? 4.102 3.045 4.734 1 96.12 536 ASP B O 1
ATOM 11965 N N . PRO B 1 537 ? 5.227 4.941 5.066 1 95.94 537 PRO B N 1
ATOM 11966 C CA . PRO B 1 537 ? 5.496 5.086 3.633 1 95.94 537 PRO B CA 1
ATOM 11967 C C . PRO B 1 537 ? 6.305 3.924 3.064 1 95.94 537 PRO B C 1
ATOM 11969 O O . PRO B 1 537 ? 7.215 3.418 3.727 1 95.94 537 PRO B O 1
ATOM 11972 N N . LEU B 1 538 ? 6.059 3.576 1.779 1 96.31 538 LEU B N 1
ATOM 11973 C CA . LEU B 1 538 ? 6.711 2.451 1.121 1 96.31 538 LEU B CA 1
ATOM 11974 C C . LEU B 1 538 ? 8.047 2.875 0.517 1 96.31 538 LEU B C 1
ATOM 11976 O O . LEU B 1 538 ? 8.898 2.031 0.229 1 96.31 538 LEU B O 1
ATOM 11980 N N . ASP B 1 539 ? 8.227 4.145 0.222 1 95.81 539 ASP B N 1
ATOM 11981 C CA . ASP B 1 539 ? 9.422 4.676 -0.423 1 95.81 539 ASP B CA 1
ATOM 11982 C C . ASP B 1 539 ? 10.156 5.648 0.499 1 95.81 539 ASP B C 1
ATOM 11984 O O . ASP B 1 539 ? 9.914 6.855 0.457 1 95.81 539 ASP B O 1
ATOM 11988 N N . GLU B 1 540 ? 11.133 5.168 1.24 1 95.88 540 GLU B N 1
ATOM 11989 C CA . GLU B 1 540 ? 11.836 5.961 2.24 1 95.88 540 GLU B CA 1
ATOM 11990 C C . GLU B 1 540 ? 12.711 7.023 1.584 1 95.88 540 GLU B C 1
ATOM 11992 O O . GLU B 1 540 ? 12.875 8.125 2.119 1 95.88 540 GLU B O 1
ATOM 11997 N N . ALA B 1 541 ? 13.273 6.684 0.426 1 94.94 541 ALA B N 1
ATOM 11998 C CA . ALA B 1 541 ? 14.102 7.66 -0.277 1 94.94 541 ALA B CA 1
ATOM 11999 C C . ALA B 1 541 ? 13.273 8.852 -0.738 1 94.94 541 ALA B C 1
ATOM 12001 O O . ALA B 1 541 ? 13.711 10 -0.622 1 94.94 541 ALA B O 1
ATOM 12002 N N . LEU B 1 542 ? 12.109 8.539 -1.308 1 96 542 LEU B N 1
ATOM 12003 C CA . LEU B 1 542 ? 11.203 9.602 -1.718 1 96 542 LEU B CA 1
ATOM 12004 C C . LEU B 1 542 ? 10.789 10.453 -0.523 1 96 542 LEU B C 1
ATOM 12006 O O . LEU B 1 542 ? 10.758 11.688 -0.615 1 96 542 LEU B O 1
ATOM 12010 N N . PHE B 1 543 ? 10.461 9.812 0.627 1 97.12 543 PHE B N 1
ATOM 12011 C CA . PHE B 1 543 ? 10.023 10.516 1.829 1 97.12 543 PHE B CA 1
ATOM 12012 C C . PHE B 1 543 ? 11.125 11.445 2.332 1 97.12 543 PHE B C 1
ATOM 12014 O O . PHE B 1 543 ? 10.867 12.617 2.621 1 97.12 543 PHE B O 1
ATOM 12021 N N . LEU B 1 544 ? 12.336 10.961 2.365 1 97.12 544 LEU B N 1
ATOM 12022 C CA . LEU B 1 544 ? 13.461 11.734 2.893 1 97.12 544 LEU B CA 1
ATOM 12023 C C . LEU B 1 544 ? 13.773 12.922 1.99 1 97.12 544 LEU B C 1
ATOM 12025 O O . LEU B 1 544 ? 14.125 14 2.477 1 97.12 544 LEU B O 1
ATOM 12029 N N . ALA B 1 545 ? 13.672 12.703 0.695 1 97.25 545 ALA B N 1
ATOM 12030 C CA . ALA B 1 545 ? 13.93 13.797 -0.238 1 97.25 545 ALA B CA 1
ATOM 12031 C C . ALA B 1 545 ? 12.945 14.945 -0.023 1 97.25 545 ALA B C 1
ATOM 12033 O O . ALA B 1 545 ? 13.328 16.109 -0.071 1 97.25 545 ALA B O 1
ATOM 12034 N N . ASN B 1 546 ? 11.664 14.648 0.172 1 97.88 546 ASN B N 1
ATOM 12035 C CA . ASN B 1 546 ? 10.664 15.672 0.447 1 97.88 546 ASN B CA 1
ATOM 12036 C C . ASN B 1 546 ? 10.906 16.344 1.793 1 97.88 546 ASN B C 1
ATOM 12038 O O . ASN B 1 546 ? 10.828 17.578 1.899 1 97.88 546 ASN B O 1
ATOM 12042 N N . ALA B 1 547 ? 11.18 15.578 2.795 1 97.94 547 ALA B N 1
ATOM 12043 C CA . ALA B 1 547 ? 11.461 16.125 4.121 1 97.94 547 ALA B CA 1
ATOM 12044 C C . ALA B 1 547 ? 12.656 17.062 4.09 1 97.94 547 ALA B C 1
ATOM 12046 O O . ALA B 1 547 ? 12.648 18.125 4.73 1 97.94 547 ALA B O 1
ATOM 12047 N N . THR B 1 548 ? 13.703 16.656 3.344 1 98 548 THR B N 1
ATOM 12048 C CA . THR B 1 548 ? 14.906 17.469 3.215 1 98 548 THR B CA 1
ATOM 12049 C C . THR B 1 548 ? 14.578 18.828 2.59 1 98 548 THR B C 1
ATOM 12051 O O . THR B 1 548 ? 15.047 19.859 3.061 1 98 548 THR B O 1
ATOM 12054 N N . ASP B 1 549 ? 13.781 18.781 1.595 1 97.75 549 ASP B N 1
ATOM 12055 C CA . ASP B 1 549 ? 13.398 20.031 0.935 1 97.75 549 ASP B CA 1
ATOM 12056 C C . ASP B 1 549 ? 12.578 20.922 1.866 1 97.75 549 ASP B C 1
ATOM 12058 O O . ASP B 1 549 ? 12.703 22.141 1.838 1 97.75 549 ASP B O 1
ATOM 12062 N N . ILE B 1 550 ? 11.734 20.375 2.719 1 98.12 550 ILE B N 1
ATOM 12063 C CA . ILE B 1 550 ? 10.945 21.125 3.688 1 98.12 550 ILE B CA 1
ATOM 12064 C C . ILE B 1 550 ? 11.867 21.891 4.633 1 98.12 550 ILE B C 1
ATOM 12066 O O . ILE B 1 550 ? 11.695 23.094 4.844 1 98.12 550 ILE B O 1
ATOM 12070 N N . VAL B 1 551 ? 12.844 21.203 5.141 1 98.25 551 VAL B N 1
ATOM 12071 C CA . VAL B 1 551 ? 13.742 21.797 6.113 1 98.25 551 VAL B CA 1
ATOM 12072 C C . VAL B 1 551 ? 14.547 22.922 5.449 1 98.25 551 VAL B C 1
ATOM 12074 O O . VAL B 1 551 ? 14.602 24.047 5.961 1 98.25 551 VAL B O 1
ATOM 12077 N N . LYS B 1 552 ? 15.094 22.656 4.277 1 97.62 552 LYS B N 1
ATOM 12078 C CA . LYS B 1 552 ? 15.898 23.656 3.568 1 97.62 552 LYS B CA 1
ATOM 12079 C C . LYS B 1 552 ? 15.07 24.891 3.236 1 97.62 552 LYS B C 1
ATOM 12081 O O . LYS B 1 552 ? 15.57 26.016 3.307 1 97.62 552 LYS B O 1
ATOM 12086 N N . ARG B 1 553 ? 13.875 24.656 2.945 1 96.75 553 ARG B N 1
ATOM 12087 C CA . ARG B 1 553 ? 13.008 25.734 2.453 1 96.75 553 ARG B CA 1
ATOM 12088 C C . ARG B 1 553 ? 12.539 26.625 3.592 1 96.75 553 ARG B C 1
ATOM 12090 O O . ARG B 1 553 ? 12.422 27.844 3.422 1 96.75 553 ARG B O 1
ATOM 12097 N N . TYR B 1 554 ? 12.297 26.078 4.789 1 97.94 554 TYR B N 1
ATOM 12098 C CA . TYR B 1 554 ? 11.547 26.844 5.777 1 97.94 554 TYR B CA 1
ATOM 12099 C C . TYR B 1 554 ? 12.375 27.078 7.035 1 97.94 554 TYR B C 1
ATOM 12101 O O . TYR B 1 554 ? 11.93 27.766 7.965 1 97.94 554 TYR B O 1
ATOM 12109 N N . ARG B 1 555 ? 13.602 26.688 7.098 1 98 555 ARG B N 1
ATOM 12110 C CA . ARG B 1 555 ? 14.445 26.688 8.289 1 98 555 ARG B CA 1
ATOM 12111 C C . ARG B 1 555 ? 14.742 28.109 8.75 1 98 555 ARG B C 1
ATOM 12113 O O . ARG B 1 555 ? 15.219 28.312 9.867 1 98 555 ARG B O 1
ATOM 12120 N N . ASN B 1 556 ? 14.469 29.125 7.961 1 98.38 556 ASN B N 1
ATOM 12121 C CA . ASN B 1 556 ? 14.773 30.5 8.352 1 98.38 556 ASN B CA 1
ATOM 12122 C C . ASN B 1 556 ? 13.641 31.125 9.156 1 98.38 556 ASN B C 1
ATOM 12124 O O . ASN B 1 556 ? 13.797 32.188 9.734 1 98.38 556 ASN B O 1
ATOM 12128 N N . HIS B 1 557 ? 12.484 30.531 9.242 1 98.75 557 HIS B N 1
ATOM 12129 C CA . HIS B 1 557 ? 11.352 31.062 10 1 98.75 557 HIS B CA 1
ATOM 12130 C C . HIS B 1 557 ? 11.594 30.938 11.5 1 98.75 557 HIS B C 1
ATOM 12132 O O . HIS B 1 557 ? 11.711 29.828 12.023 1 98.75 557 HIS B O 1
ATOM 12138 N N . PRO B 1 558 ? 11.578 32.062 12.203 1 98.75 558 PRO B N 1
ATOM 12139 C CA . PRO B 1 558 ? 11.859 32 13.641 1 98.75 558 PRO B CA 1
ATOM 12140 C C . PRO B 1 558 ? 10.766 31.266 14.422 1 98.75 558 PRO B C 1
ATOM 12142 O O . PRO B 1 558 ? 10.992 30.828 15.555 1 98.75 558 PRO B O 1
ATOM 12145 N N . SER B 1 559 ? 9.633 31.109 13.82 1 98.81 559 SER B N 1
ATOM 12146 C CA . SER B 1 559 ? 8.5 30.484 14.492 1 98.81 559 SER B CA 1
ATOM 12147 C C . SER B 1 559 ? 8.711 28.984 14.664 1 98.81 559 SER B C 1
ATOM 12149 O O . SER B 1 559 ? 8.188 28.375 15.594 1 98.81 559 SER B O 1
ATOM 12151 N N . ILE B 1 560 ? 9.414 28.297 13.789 1 98.81 560 ILE B N 1
ATOM 12152 C CA . ILE B 1 560 ? 9.602 26.844 13.891 1 98.81 560 ILE B CA 1
ATOM 12153 C C . ILE B 1 560 ? 10.445 26.516 15.109 1 98.81 560 ILE B C 1
ATOM 12155 O O . ILE B 1 560 ? 11.586 26.984 15.227 1 98.81 560 ILE B O 1
ATOM 12159 N N . ALA B 1 561 ? 9.875 25.75 15.977 1 98.69 561 ALA B N 1
ATOM 12160 C CA . ALA B 1 561 ? 10.539 25.453 17.234 1 98.69 561 ALA B CA 1
ATOM 12161 C C . ALA B 1 561 ? 10.969 23.984 17.297 1 98.69 561 ALA B C 1
ATOM 12163 O O . ALA B 1 561 ? 11.961 23.641 17.953 1 98.69 561 ALA B O 1
ATOM 12164 N N . ILE B 1 562 ? 10.203 23.125 16.656 1 98.25 562 ILE B N 1
ATOM 12165 C CA . ILE B 1 562 ? 10.414 21.688 16.75 1 98.25 562 ILE B CA 1
ATOM 12166 C C . ILE B 1 562 ? 10.227 21.031 15.391 1 98.25 562 ILE B C 1
ATOM 12168 O O . ILE B 1 562 ? 9.297 21.375 14.656 1 98.25 562 ILE B O 1
ATOM 12172 N N . TRP B 1 563 ? 11.195 20.172 15.023 1 98.06 563 TRP B N 1
ATOM 12173 C CA . TRP B 1 563 ? 10.977 19.188 13.969 1 98.06 563 TRP B CA 1
ATOM 12174 C C . TRP B 1 563 ? 10.609 17.828 14.555 1 98.06 563 TRP B C 1
ATOM 12176 O O . TRP B 1 563 ? 11.336 17.297 15.398 1 98.06 563 TRP B O 1
ATOM 12186 N N . CYS B 1 564 ? 9.469 17.281 14.219 1 98.31 564 CYS B N 1
ATOM 12187 C CA . CYS B 1 564 ? 8.992 15.992 14.719 1 98.31 564 CYS B CA 1
ATOM 12188 C C . CYS B 1 564 ? 8.664 15.047 13.578 1 98.31 564 CYS B C 1
ATOM 12190 O O . CYS B 1 564 ? 7.98 15.43 12.625 1 98.31 564 CYS B O 1
ATOM 12192 N N . PRO B 1 565 ? 9.133 13.805 13.633 1 96.81 565 PRO B N 1
ATOM 12193 C CA . PRO B 1 565 ? 9.008 12.922 12.469 1 96.81 565 PRO B CA 1
ATOM 12194 C C . PRO B 1 565 ? 7.562 12.516 12.188 1 96.81 565 PRO B C 1
ATOM 12196 O O . PRO B 1 565 ? 7.215 12.195 11.047 1 96.81 565 PRO B O 1
ATOM 12199 N N . ARG B 1 566 ? 6.707 12.367 13.273 1 96.44 566 ARG B N 1
ATOM 12200 C CA . ARG B 1 566 ? 5.367 11.867 12.992 1 96.44 566 ARG B CA 1
ATOM 12201 C C . ARG B 1 566 ? 4.402 12.219 14.125 1 96.44 566 ARG B C 1
ATOM 12203 O O . ARG B 1 566 ? 4.828 12.672 15.188 1 96.44 566 ARG B O 1
ATOM 12210 N N . ASN B 1 567 ? 3.156 12.031 13.797 1 97.56 567 ASN B N 1
ATOM 12211 C CA . ASN B 1 567 ? 2.111 12 14.812 1 97.56 567 ASN B CA 1
ATOM 12212 C C . ASN B 1 567 ? 2.205 10.75 15.68 1 97.56 567 ASN B C 1
ATOM 12214 O O . ASN B 1 567 ? 2.215 9.633 15.156 1 97.56 567 ASN B O 1
ATOM 12218 N N . GLU B 1 568 ? 2.324 10.859 16.938 1 97.12 568 GLU B N 1
ATOM 12219 C CA . GLU B 1 568 ? 2.219 9.844 17.984 1 97.12 568 GLU B CA 1
ATOM 12220 C C . GLU B 1 568 ? 3.084 8.633 17.656 1 97.12 568 GLU B C 1
ATOM 12222 O O . GLU B 1 568 ? 2.576 7.512 17.531 1 97.12 568 GLU B O 1
ATOM 12227 N N . GLY B 1 569 ? 4.379 8.766 17.641 1 96.25 569 GLY B N 1
ATOM 12228 C CA . GLY B 1 569 ? 5.297 7.66 17.422 1 96.25 569 GLY B CA 1
ATOM 12229 C C . GLY B 1 569 ? 6.684 8.109 17 1 96.25 569 GLY B C 1
ATOM 12230 O O . GLY B 1 569 ? 6.922 9.305 16.812 1 96.25 569 GLY B O 1
ATOM 12231 N N . TYR B 1 570 ? 7.613 7.246 16.938 1 96.5 570 TYR B N 1
ATOM 12232 C CA . TYR B 1 570 ? 8.961 7.473 16.438 1 96.5 570 TYR B CA 1
ATOM 12233 C C . TYR B 1 570 ? 9.031 7.246 14.938 1 96.5 570 TYR B C 1
ATOM 12235 O O . TYR B 1 570 ? 8.141 6.613 14.359 1 96.5 570 TYR B O 1
ATOM 12243 N N . ALA B 1 571 ? 10.016 7.844 14.273 1 95.94 571 ALA B N 1
ATOM 12244 C CA . ALA B 1 571 ? 10.219 7.57 12.859 1 95.94 571 ALA B CA 1
ATOM 12245 C C . ALA B 1 571 ? 10.406 6.074 12.609 1 95.94 571 ALA B C 1
ATOM 12247 O O . ALA B 1 571 ? 10.93 5.359 13.469 1 95.94 571 ALA B O 1
ATOM 12248 N N . PRO B 1 572 ? 9.93 5.555 11.383 1 92.94 572 PRO B N 1
ATOM 12249 C CA . PRO B 1 572 ? 10.273 4.172 11.047 1 92.94 572 PRO B CA 1
ATOM 12250 C C . PRO B 1 572 ? 11.766 3.889 11.148 1 92.94 572 PRO B C 1
ATOM 12252 O O . PRO B 1 572 ? 12.586 4.773 10.883 1 92.94 572 PRO B O 1
ATOM 12255 N N . GLU B 1 573 ? 12.094 2.691 11.484 1 86.75 573 GLU B N 1
ATOM 12256 C CA . GLU B 1 573 ? 13.469 2.297 11.773 1 86.75 573 GLU B CA 1
ATOM 12257 C C . GLU B 1 573 ? 14.414 2.703 10.648 1 86.75 573 GLU B C 1
ATOM 12259 O O . GLU B 1 573 ? 15.5 3.229 10.891 1 86.75 573 GLU B O 1
ATOM 12264 N N . GLY B 1 574 ? 14.047 2.525 9.445 1 86.5 574 GLY B N 1
ATOM 12265 C CA . GLY B 1 574 ? 14.898 2.838 8.305 1 86.5 574 GLY B CA 1
ATOM 12266 C C . GLY B 1 574 ? 15.094 4.328 8.102 1 86.5 574 GLY B C 1
ATOM 12267 O O . GLY B 1 574 ? 16.047 4.75 7.438 1 86.5 574 GLY B O 1
ATOM 12268 N N . LEU B 1 575 ? 14.273 5.168 8.734 1 93.06 575 LEU B N 1
ATOM 12269 C CA . LEU B 1 575 ? 14.289 6.609 8.5 1 93.06 575 LEU B CA 1
ATOM 12270 C C . LEU B 1 575 ? 14.867 7.344 9.711 1 93.06 575 LEU B C 1
ATOM 12272 O O . LEU B 1 575 ? 15.297 8.492 9.594 1 93.06 575 LEU B O 1
ATOM 12276 N N . GLU B 1 576 ? 14.891 6.75 10.906 1 94.06 576 GLU B N 1
ATOM 12277 C CA . GLU B 1 576 ? 15.211 7.449 12.148 1 94.06 576 GLU B CA 1
ATOM 12278 C C . GLU B 1 576 ? 16.609 8.07 12.086 1 94.06 576 GLU B C 1
ATOM 12280 O O . GLU B 1 576 ? 16.766 9.266 12.312 1 94.06 576 GLU B O 1
ATOM 12285 N N . GLU B 1 577 ? 17.578 7.266 11.742 1 92.56 577 GLU B N 1
ATOM 12286 C CA . GLU B 1 577 ? 18.953 7.766 11.68 1 92.56 577 GLU B CA 1
ATOM 12287 C C . GLU B 1 577 ? 19.094 8.836 10.602 1 92.56 577 GLU B C 1
ATOM 12289 O O . GLU B 1 577 ? 19.797 9.828 10.797 1 92.56 577 GLU B O 1
ATOM 12294 N N . GLN B 1 578 ? 18.5 8.609 9.5 1 92.25 578 GLN B N 1
ATOM 12295 C CA . GLN B 1 578 ? 18.594 9.547 8.383 1 92.25 578 GLN B CA 1
ATOM 12296 C C . GLN B 1 578 ? 17.891 10.867 8.711 1 92.25 578 GLN B C 1
ATOM 12298 O O . GLN B 1 578 ? 18.375 11.938 8.328 1 92.25 578 GLN B O 1
ATOM 12303 N N . PHE B 1 579 ? 16.812 10.836 9.469 1 92.94 579 PHE B N 1
ATOM 12304 C CA . PHE B 1 579 ? 16.094 12.031 9.883 1 92.94 579 PHE B CA 1
ATOM 12305 C C . PHE B 1 579 ? 16.953 12.906 10.781 1 92.94 579 PHE B C 1
ATOM 12307 O O . PHE B 1 579 ? 17.062 14.117 10.57 1 92.94 579 PHE B O 1
ATOM 12314 N N . GLN B 1 580 ? 17.5 12.242 11.719 1 94.5 580 GLN B N 1
ATOM 12315 C CA . GLN B 1 580 ? 18.312 12.977 12.68 1 94.5 580 GLN B CA 1
ATOM 12316 C C . GLN B 1 580 ? 19.516 13.625 12 1 94.5 580 GLN B C 1
ATOM 12318 O O . GLN B 1 580 ? 19.828 14.789 12.258 1 94.5 580 GLN B O 1
ATOM 12323 N N . LYS B 1 581 ? 20.141 12.812 11.148 1 94.44 581 LYS B N 1
ATOM 12324 C CA . LYS B 1 581 ? 21.281 13.336 10.414 1 94.44 581 LYS B CA 1
ATOM 12325 C C . LYS B 1 581 ? 20.875 14.5 9.508 1 94.44 581 LYS B C 1
ATOM 12327 O O . LYS B 1 581 ? 21.594 15.508 9.422 1 94.44 581 LYS B O 1
ATOM 12332 N N . MET B 1 582 ? 19.812 14.289 8.859 1 95.88 582 MET B N 1
ATOM 12333 C CA . MET B 1 582 ? 19.312 15.312 7.938 1 95.88 582 MET B CA 1
ATOM 12334 C C . MET B 1 582 ? 19 16.609 8.68 1 95.88 582 MET B C 1
ATOM 12336 O O . MET B 1 582 ? 19.391 17.688 8.242 1 95.88 582 MET B O 1
ATOM 12340 N N . ILE B 1 583 ? 18.328 16.594 9.867 1 96.19 583 ILE B N 1
ATOM 12341 C CA . ILE B 1 583 ? 17.984 17.781 10.633 1 96.19 583 ILE B CA 1
ATOM 12342 C C . ILE B 1 583 ? 19.25 18.453 11.148 1 96.19 583 ILE B C 1
ATOM 12344 O O . ILE B 1 583 ? 19.375 19.688 11.102 1 96.19 583 ILE B O 1
ATOM 12348 N N . ALA B 1 584 ? 20.188 17.672 11.641 1 94.06 584 ALA B N 1
ATOM 12349 C CA . ALA B 1 584 ? 21.453 18.203 12.141 1 94.06 584 ALA B CA 1
ATOM 12350 C C . ALA B 1 584 ? 22.234 18.922 11.039 1 94.06 584 ALA B C 1
ATOM 12352 O O . ALA B 1 584 ? 22.828 19.969 11.281 1 94.06 584 ALA B O 1
ATOM 12353 N N . ARG B 1 585 ? 22.172 18.344 9.875 1 93.75 585 ARG B N 1
ATOM 12354 C CA . ARG B 1 585 ? 22.938 18.875 8.75 1 93.75 585 ARG B CA 1
ATOM 12355 C C . ARG B 1 585 ? 22.266 20.078 8.133 1 93.75 585 ARG B C 1
ATOM 12357 O O . ARG B 1 585 ? 22.906 21.094 7.836 1 93.75 585 ARG B O 1
ATOM 12364 N N . GLU B 1 586 ? 20.938 20.031 7.938 1 96.06 586 GLU B N 1
ATOM 12365 C CA . GLU B 1 586 ? 20.234 21.016 7.129 1 96.06 586 GLU B CA 1
ATOM 12366 C C . GLU B 1 586 ? 19.719 22.172 7.984 1 96.06 586 GLU B C 1
ATOM 12368 O O . GLU B 1 586 ? 19.453 23.25 7.469 1 96.06 586 GLU B O 1
ATOM 12373 N N . ASP B 1 587 ? 19.547 22.047 9.289 1 96 587 ASP B N 1
ATOM 12374 C CA . ASP B 1 587 ? 19.125 23.094 10.211 1 96 587 ASP B CA 1
ATOM 12375 C C . ASP B 1 587 ? 20.125 23.25 11.352 1 96 587 ASP B C 1
ATOM 12377 O O . ASP B 1 587 ? 21.125 23.953 11.211 1 96 587 ASP B O 1
ATOM 12381 N N . GLY B 1 588 ? 20.156 22.469 12.219 1 93.31 588 GLY B N 1
ATOM 12382 C CA . GLY B 1 588 ? 21.109 22.438 13.32 1 93.31 588 GLY B CA 1
ATOM 12383 C C . GLY B 1 588 ? 20.781 23.438 14.414 1 93.31 588 GLY B C 1
ATOM 12384 O O . GLY B 1 588 ? 21.516 23.531 15.406 1 93.31 588 GLY B O 1
ATOM 12385 N N . THR B 1 589 ? 19.766 24.219 14.289 1 95.44 589 THR B N 1
ATOM 12386 C CA . THR B 1 589 ? 19.453 25.266 15.258 1 95.44 589 THR B CA 1
ATOM 12387 C C . THR B 1 589 ? 18.203 24.922 16.047 1 95.44 589 THR B C 1
ATOM 12389 O O . THR B 1 589 ? 17.891 25.562 17.047 1 95.44 589 THR B O 1
ATOM 12392 N N . ARG B 1 590 ? 17.5 23.859 15.68 1 95.88 590 ARG B N 1
ATOM 12393 C CA . ARG B 1 590 ? 16.281 23.438 16.344 1 95.88 590 ARG B CA 1
ATOM 12394 C C . ARG B 1 590 ? 16.391 21.984 16.797 1 95.88 590 ARG B C 1
ATOM 12396 O O . ARG B 1 590 ? 17.125 21.188 16.203 1 95.88 590 ARG B O 1
ATOM 12403 N N . HIS B 1 591 ? 15.586 21.656 17.719 1 94.88 591 HIS B N 1
ATOM 12404 C CA . HIS B 1 591 ? 15.539 20.312 18.297 1 94.88 591 HIS B CA 1
ATOM 12405 C C . HIS B 1 591 ? 14.719 19.375 17.422 1 94.88 591 HIS B C 1
ATOM 12407 O O . HIS B 1 591 ? 13.617 19.734 16.984 1 94.88 591 HIS B O 1
ATOM 12413 N N . TYR B 1 592 ? 15.359 18.219 17.094 1 96.44 592 TYR B N 1
ATOM 12414 C CA . TYR B 1 592 ? 14.586 17.094 16.578 1 96.44 592 TYR B CA 1
ATOM 12415 C C . TYR B 1 592 ? 13.961 16.281 17.703 1 96.44 592 TYR B C 1
ATOM 12417 O O . TYR B 1 592 ? 14.656 15.555 18.406 1 96.44 592 TYR B O 1
ATOM 12425 N N . HIS B 1 593 ? 12.633 16.469 17.844 1 97.19 593 HIS B N 1
ATOM 12426 C CA . HIS B 1 593 ? 11.914 15.734 18.891 1 97.19 593 HIS B CA 1
ATOM 12427 C C . HIS B 1 593 ? 11.312 14.445 18.344 1 97.19 593 HIS B C 1
ATOM 12429 O O . HIS B 1 593 ? 10.281 14.477 17.656 1 97.19 593 HIS B O 1
ATOM 12435 N N . GLY B 1 594 ? 11.789 13.32 18.75 1 97.12 594 GLY B N 1
ATOM 12436 C CA . GLY B 1 594 ? 11.633 12.062 18.047 1 97.12 594 GLY B CA 1
ATOM 12437 C C . GLY B 1 594 ? 10.242 11.469 18.172 1 97.12 594 GLY B C 1
ATOM 12438 O O . GLY B 1 594 ? 9.906 10.5 17.484 1 97.12 594 GLY B O 1
ATOM 12439 N N . ASN B 1 595 ? 9.406 12.016 19 1 97.31 595 ASN B N 1
ATOM 12440 C CA . ASN B 1 595 ? 8.078 11.469 19.266 1 97.31 595 ASN B CA 1
ATOM 12441 C C . ASN B 1 595 ? 7.125 12.531 19.797 1 97.31 595 ASN B C 1
ATOM 12443 O O . ASN B 1 595 ? 7.496 13.312 20.672 1 97.31 595 ASN B O 1
ATOM 12447 N N . SER B 1 596 ? 5.891 12.57 19.359 1 97.81 596 SER B N 1
ATOM 12448 C CA . SER B 1 596 ? 4.969 13.633 19.75 1 97.81 596 SER B CA 1
ATOM 12449 C C . SER B 1 596 ? 4 13.164 20.828 1 97.81 596 SER B C 1
ATOM 12451 O O . SER B 1 596 ? 3.014 13.836 21.125 1 97.81 596 SER B O 1
ATOM 12453 N N . ARG B 1 597 ? 4.199 11.992 21.344 1 96.62 597 ARG B N 1
ATOM 12454 C CA . ARG B 1 597 ? 3.23 11.453 22.297 1 96.62 597 ARG B CA 1
ATOM 12455 C C . ARG B 1 597 ? 3.889 11.148 23.641 1 96.62 597 ARG B C 1
ATOM 12457 O O . ARG B 1 597 ? 3.295 11.375 24.688 1 96.62 597 ARG B O 1
ATOM 12464 N N . SER B 1 598 ? 5.148 10.617 23.594 1 96.5 598 SER B N 1
ATOM 12465 C CA . SER B 1 598 ? 5.633 10.016 24.828 1 96.5 598 SER B CA 1
ATOM 12466 C C . SER B 1 598 ? 7.012 10.547 25.203 1 96.5 598 SER B C 1
ATOM 12468 O O . SER B 1 598 ? 7.398 10.531 26.375 1 96.5 598 SER B O 1
ATOM 12470 N N . LEU B 1 599 ? 7.82 10.969 24.203 1 97.75 599 LEU B N 1
ATOM 12471 C CA . LEU B 1 599 ? 9.188 11.391 24.484 1 97.75 599 LEU B CA 1
ATOM 12472 C C . LEU B 1 599 ? 9.211 12.68 25.281 1 97.75 599 LEU B C 1
ATOM 12474 O O . LEU B 1 599 ? 8.953 13.758 24.75 1 97.75 599 LEU B O 1
ATOM 12478 N N . ASN B 1 600 ? 9.555 12.578 26.625 1 97.69 600 ASN B N 1
ATOM 12479 C CA . ASN B 1 600 ? 9.555 13.734 27.516 1 97.69 600 ASN B CA 1
ATOM 12480 C C . ASN B 1 600 ? 8.211 14.461 27.469 1 97.69 600 ASN B C 1
ATOM 12482 O O . ASN B 1 600 ? 8.164 15.695 27.547 1 97.69 600 ASN B O 1
ATOM 12486 N N . LEU B 1 601 ? 7.129 13.758 27.203 1 97.62 601 LEU B N 1
ATOM 12487 C CA . LEU B 1 601 ? 5.773 14.289 27.094 1 97.62 601 LEU B CA 1
ATOM 12488 C C . LEU B 1 601 ? 4.793 13.461 27.922 1 97.62 601 LEU B C 1
ATOM 12490 O O . LEU B 1 601 ? 5.125 12.359 28.359 1 97.62 601 LEU B O 1
ATOM 12494 N N . MET B 1 602 ? 3.652 14.094 28.141 1 94.19 602 MET B N 1
ATOM 12495 C CA . MET B 1 602 ? 2.496 13.328 28.594 1 94.19 602 MET B CA 1
ATOM 12496 C C . MET B 1 602 ? 1.698 12.789 27.406 1 94.19 602 MET B C 1
ATOM 12498 O O . MET B 1 602 ? 1.704 13.375 26.328 1 94.19 602 MET B O 1
ATOM 12502 N N . ALA B 1 603 ? 1.04 11.695 27.625 1 90.62 603 ALA B N 1
ATOM 12503 C CA . ALA B 1 603 ? 0.317 10.992 26.562 1 90.62 603 ALA B CA 1
ATOM 12504 C C . ALA B 1 603 ? -0.773 11.875 25.969 1 90.62 603 ALA B C 1
ATOM 12506 O O . ALA B 1 603 ? -1.327 12.742 26.656 1 90.62 603 ALA B O 1
ATOM 12507 N N . SER B 1 604 ? -1.115 11.641 24.734 1 91.88 604 SER B N 1
ATOM 12508 C CA . SER B 1 604 ? -2.191 12.336 24.031 1 91.88 604 SER B CA 1
ATOM 12509 C C . SER B 1 604 ? -3.555 11.969 24.609 1 91.88 604 SER B C 1
ATOM 12511 O O . SER B 1 604 ? -3.744 10.859 25.109 1 91.88 604 SER B O 1
ATOM 12513 N N . GLY B 1 605 ? -4.566 12.953 24.453 1 91.75 605 GLY B N 1
ATOM 12514 C CA . GLY B 1 605 ? -5.934 12.703 24.875 1 91.75 605 GLY B CA 1
ATOM 12515 C C . GLY B 1 605 ? -6.172 12.992 26.344 1 91.75 605 GLY B C 1
ATOM 12516 O O . GLY B 1 605 ? -5.238 13.344 27.062 1 91.75 605 GLY B O 1
ATOM 12517 N N . PRO B 1 606 ? -7.258 12.891 26.688 1 94.62 606 PRO B N 1
ATOM 12518 C CA . PRO B 1 606 ? -8.438 12.453 25.938 1 94.62 606 PRO B CA 1
ATOM 12519 C C . PRO B 1 606 ? -8.938 13.516 24.953 1 94.62 606 PRO B C 1
ATOM 12521 O O . PRO B 1 606 ? -8.562 14.688 25.078 1 94.62 606 PRO B O 1
ATOM 12524 N N . TRP B 1 607 ? -9.781 13.141 24.047 1 96 607 TRP B N 1
ATOM 12525 C CA . TRP B 1 607 ? -10.375 13.992 23.016 1 96 607 TRP B CA 1
ATOM 12526 C C . TRP B 1 607 ? -11.875 14.148 23.234 1 96 607 TRP B C 1
ATOM 12528 O O . TRP B 1 607 ? -12.602 14.578 22.328 1 96 607 TRP B O 1
ATOM 12538 N N . SER B 1 608 ? -12.359 13.805 24.422 1 96.31 608 SER B N 1
ATOM 12539 C CA . SER B 1 608 ? -13.773 13.656 24.734 1 96.31 608 SER B CA 1
ATOM 12540 C C . SER B 1 608 ? -14.242 14.727 25.719 1 96.31 608 SER B C 1
ATOM 12542 O O . SER B 1 608 ? -13.43 15.32 26.422 1 96.31 608 SER B O 1
ATOM 12544 N N . TYR B 1 609 ? -15.555 14.922 25.75 1 97.38 609 TYR B N 1
ATOM 12545 C CA . TYR B 1 609 ? -16.172 15.773 26.75 1 97.38 609 TYR B CA 1
ATOM 12546 C C . TYR B 1 609 ? -16 15.18 28.141 1 97.38 609 TYR B C 1
ATOM 12548 O O . TYR B 1 609 ? -16.297 14 28.359 1 97.38 609 TYR B O 1
ATOM 12556 N N . ILE B 1 610 ? -15.469 15.984 29.016 1 96.75 610 ILE B N 1
ATOM 12557 C CA . ILE B 1 610 ? -15.344 15.578 30.422 1 96.75 610 ILE B CA 1
ATOM 12558 C C . ILE B 1 610 ? -16.391 16.297 31.266 1 96.75 610 ILE B C 1
ATOM 12560 O O . ILE B 1 610 ? -16.234 17.469 31.594 1 96.75 610 ILE B O 1
ATOM 12564 N N . LYS B 1 611 ? -17.359 15.586 31.703 1 94.19 611 LYS B N 1
ATOM 12565 C CA . LYS B 1 611 ? -18.5 16.109 32.406 1 94.19 611 LYS B CA 1
ATOM 12566 C C . LYS B 1 611 ? -18.078 16.734 33.75 1 94.19 611 LYS B C 1
ATOM 12568 O O . LYS B 1 611 ? -18.641 17.734 34.188 1 94.19 611 LYS B O 1
ATOM 12573 N N . GLU B 1 612 ? -17.109 16.094 34.438 1 95.25 612 GLU B N 1
ATOM 12574 C CA . GLU B 1 612 ? -16.562 16.578 35.688 1 95.25 612 GLU B CA 1
ATOM 12575 C C . GLU B 1 612 ? -15.234 17.297 35.469 1 95.25 612 GLU B C 1
ATOM 12577 O O . GLU B 1 612 ? -14.172 16.688 35.562 1 95.25 612 GLU B O 1
ATOM 12582 N N . PRO B 1 613 ? -15.258 18.609 35.406 1 95.81 613 PRO B N 1
ATOM 12583 C CA . PRO B 1 613 ? -14.047 19.344 35.031 1 95.81 613 PRO B CA 1
ATOM 12584 C C . PRO B 1 613 ? -12.945 19.234 36.062 1 95.81 613 PRO B C 1
ATOM 12586 O O . PRO B 1 613 ? -11.781 19.531 35.781 1 95.81 613 PRO B O 1
ATOM 12589 N N . LEU B 1 614 ? -13.258 18.812 37.312 1 96.56 614 LEU B N 1
ATOM 12590 C CA . LEU B 1 614 ? -12.242 18.578 38.344 1 96.56 614 LEU B CA 1
ATOM 12591 C C . LEU B 1 614 ? -11.211 17.578 37.844 1 96.56 614 LEU B C 1
ATOM 12593 O O . LEU B 1 614 ? -10.047 17.641 38.25 1 96.56 614 LEU B O 1
ATOM 12597 N N . ARG B 1 615 ? -11.578 16.75 36.938 1 96.62 615 ARG B N 1
ATOM 12598 C CA . ARG B 1 615 ? -10.695 15.703 36.438 1 96.62 615 ARG B CA 1
ATOM 12599 C C . ARG B 1 615 ? -9.531 16.297 35.656 1 96.62 615 ARG B C 1
ATOM 12601 O O . ARG B 1 615 ? -8.445 15.711 35.594 1 96.62 615 ARG B O 1
ATOM 12608 N N . TYR B 1 616 ? -9.711 17.469 35.062 1 97.19 616 TYR B N 1
ATOM 12609 C CA . TYR B 1 616 ? -8.594 18.141 34.406 1 97.19 616 TYR B CA 1
ATOM 12610 C C . TYR B 1 616 ? -7.465 18.406 35.406 1 97.19 616 TYR B C 1
ATOM 12612 O O . TYR B 1 616 ? -6.289 18.266 35.062 1 97.19 616 TYR B O 1
ATOM 12620 N N . TYR B 1 617 ? -7.816 18.766 36.656 1 96.5 617 TYR B N 1
ATOM 12621 C CA . TYR B 1 617 ? -6.855 19.125 37.688 1 96.5 617 TYR B CA 1
ATOM 12622 C C . TYR B 1 617 ? -6.227 17.875 38.312 1 96.5 617 TYR B C 1
ATOM 12624 O O . TYR B 1 617 ? -5.027 17.859 38.594 1 96.5 617 TYR B O 1
ATOM 12632 N N . THR B 1 618 ? -7.02 16.859 38.406 1 95.56 618 THR B N 1
ATOM 12633 C CA . THR B 1 618 ? -6.594 15.75 39.25 1 95.56 618 THR B CA 1
ATOM 12634 C C . THR B 1 618 ? -6.008 14.625 38.406 1 95.56 618 THR B C 1
ATOM 12636 O O . THR B 1 618 ? -5.188 13.836 38.875 1 95.56 618 THR B O 1
ATOM 12639 N N . GLU B 1 619 ? -6.371 14.578 37.125 1 94.12 619 GLU B N 1
ATOM 12640 C CA . GLU B 1 619 ? -6.023 13.398 36.344 1 94.12 619 GLU B CA 1
ATOM 12641 C C . GLU B 1 619 ? -5.18 13.758 35.125 1 94.12 619 GLU B C 1
ATOM 12643 O O . GLU B 1 619 ? -4.352 12.969 34.688 1 94.12 619 GLU B O 1
ATOM 12648 N N . TYR B 1 620 ? -5.309 14.961 34.625 1 94.19 620 TYR B N 1
ATOM 12649 C CA . TYR B 1 620 ? -4.789 15.156 33.281 1 94.19 620 TYR B CA 1
ATOM 12650 C C . TYR B 1 620 ? -3.682 16.203 33.281 1 94.19 620 TYR B C 1
ATOM 12652 O O . TYR B 1 620 ? -2.684 16.047 32.562 1 94.19 620 TYR B O 1
ATOM 12660 N N . ALA B 1 621 ? -3.758 17.219 34.031 1 95.81 621 ALA B N 1
ATOM 12661 C CA . ALA B 1 621 ? -2.828 18.344 33.969 1 95.81 621 ALA B CA 1
ATOM 12662 C C . ALA B 1 621 ? -1.442 17.953 34.469 1 95.81 621 ALA B C 1
ATOM 12664 O O . ALA B 1 621 ? -1.156 18.031 35.656 1 95.81 621 ALA B O 1
ATOM 12665 N N . GLU B 1 622 ? -0.596 17.625 33.531 1 94.38 622 GLU B N 1
ATOM 12666 C CA . GLU B 1 622 ? 0.789 17.234 33.781 1 94.38 622 GLU B CA 1
ATOM 12667 C C . GLU B 1 622 ? 1.639 17.359 32.531 1 94.38 622 GLU B C 1
ATOM 12669 O O . GLU B 1 622 ? 1.159 17.094 31.422 1 94.38 622 GLU B O 1
ATOM 12674 N N . GLY B 1 623 ? 2.885 17.844 32.719 1 95.5 623 GLY B N 1
ATOM 12675 C CA . GLY B 1 623 ? 3.871 17.859 31.656 1 95.5 623 GLY B CA 1
ATOM 12676 C C . GLY B 1 623 ? 3.484 18.75 30.5 1 95.5 623 GLY B C 1
ATOM 12677 O O . GLY B 1 623 ? 2.949 19.828 30.688 1 95.5 623 GLY B O 1
ATOM 12678 N N . PHE B 1 624 ? 3.898 18.312 29.25 1 97.19 624 PHE B N 1
ATOM 12679 C CA . PHE B 1 624 ? 3.553 18.891 27.953 1 97.19 624 PHE B CA 1
ATOM 12680 C C . PHE B 1 624 ? 2.652 17.953 27.172 1 97.19 624 PHE B C 1
ATOM 12682 O O . PHE B 1 624 ? 3.059 16.844 26.828 1 97.19 624 PHE B O 1
ATOM 12689 N N . ASN B 1 625 ? 1.436 18.359 26.953 1 97.19 625 ASN B N 1
ATOM 12690 C CA . ASN B 1 625 ? 0.489 17.562 26.172 1 97.19 625 ASN B CA 1
ATOM 12691 C C . ASN B 1 625 ? 0.34 18.109 24.75 1 97.19 625 ASN B C 1
ATOM 12693 O O . ASN B 1 625 ? -0.135 19.234 24.562 1 97.19 625 ASN B O 1
ATOM 12697 N N . SER B 1 626 ? 0.668 17.234 23.797 1 97.44 626 SER B N 1
ATOM 12698 C CA . SER B 1 626 ? 0.596 17.672 22.406 1 97.44 626 SER B CA 1
ATOM 12699 C C . SER B 1 626 ? -0.832 17.594 21.891 1 97.44 626 SER B C 1
ATOM 12701 O O . SER B 1 626 ? -1.146 18.172 20.844 1 97.44 626 SER B O 1
ATOM 12703 N N . GLU B 1 627 ? -1.728 16.875 22.609 1 97.62 627 GLU B N 1
ATOM 12704 C CA . GLU B 1 627 ? -3.121 16.75 22.188 1 97.62 627 GLU B CA 1
ATOM 12705 C C . GLU B 1 627 ? -4.039 16.562 23.391 1 97.62 627 GLU B C 1
ATOM 12707 O O . GLU B 1 627 ? -3.85 15.641 24.188 1 97.62 627 GLU B O 1
ATOM 12712 N N . LEU B 1 628 ? -4.977 17.375 23.531 1 97 628 LEU B N 1
ATOM 12713 C CA . LEU B 1 628 ? -6.125 17.25 24.422 1 97 628 LEU B CA 1
ATOM 12714 C C . LEU B 1 628 ? -7.328 18 23.859 1 97 628 LEU B C 1
ATOM 12716 O O . LEU B 1 628 ? -7.18 19.062 23.25 1 97 628 LEU B O 1
ATOM 12720 N N . GLY B 1 629 ? -8.477 17.391 23.938 1 95.25 629 GLY B N 1
ATOM 12721 C CA . GLY B 1 629 ? -9.578 18.062 23.281 1 95.25 629 GLY B CA 1
ATOM 12722 C C . GLY B 1 629 ? -10.922 17.797 23.922 1 95.25 629 GLY B C 1
ATOM 12723 O O . GLY B 1 629 ? -11.062 16.859 24.719 1 95.25 629 GLY B O 1
ATOM 12724 N N . THR B 1 630 ? -11.867 18.609 23.688 1 96.94 630 THR B N 1
ATOM 12725 C CA . THR B 1 630 ? -13.281 18.5 24.031 1 96.94 630 THR B CA 1
ATOM 12726 C C . THR B 1 630 ? -14.148 19.109 22.922 1 96.94 630 THR B C 1
ATOM 12728 O O . THR B 1 630 ? -13.727 20.031 22.234 1 96.94 630 THR B O 1
ATOM 12731 N N . PRO B 1 631 ? -15.328 18.594 22.688 1 96 631 PRO B N 1
ATOM 12732 C CA . PRO B 1 631 ? -16.172 19.141 21.625 1 96 631 PRO B CA 1
ATOM 12733 C C . PRO B 1 631 ? -16.422 20.641 21.781 1 96 631 PRO B C 1
ATOM 12735 O O . PRO B 1 631 ? -16.484 21.141 22.891 1 96 631 PRO B O 1
ATOM 12738 N N . SER B 1 632 ? -16.578 21.281 20.656 1 97.31 632 SER B N 1
ATOM 12739 C CA . SER B 1 632 ? -16.875 22.719 20.562 1 97.31 632 SER B CA 1
ATOM 12740 C C . SER B 1 632 ? -17.797 23.016 19.375 1 97.31 632 SER B C 1
ATOM 12742 O O . SER B 1 632 ? -17.344 23.109 18.234 1 97.31 632 SER B O 1
ATOM 12744 N N . VAL B 1 633 ? -19.062 23.188 19.672 1 97.06 633 VAL B N 1
ATOM 12745 C CA . VAL B 1 633 ? -20.078 23.422 18.641 1 97.06 633 VAL B CA 1
ATOM 12746 C C . VAL B 1 633 ? -20 24.859 18.141 1 97.06 633 VAL B C 1
ATOM 12748 O O . VAL B 1 633 ? -19.828 25.781 18.938 1 97.06 633 VAL B O 1
ATOM 12751 N N . PRO B 1 634 ? -20.156 25.094 16.828 1 98.06 634 PRO B N 1
ATOM 12752 C CA . PRO B 1 634 ? -20.156 26.469 16.312 1 98.06 634 PRO B CA 1
ATOM 12753 C C . PRO B 1 634 ? -21.391 27.25 16.719 1 98.06 634 PRO B C 1
ATOM 12755 O O . PRO B 1 634 ? -22.375 26.656 17.203 1 98.06 634 PRO B O 1
ATOM 12758 N N . ALA B 1 635 ? -21.312 28.562 16.5 1 96.88 635 ALA B N 1
ATOM 12759 C CA . ALA B 1 635 ? -22.484 29.406 16.672 1 96.88 635 ALA B CA 1
ATOM 12760 C C . ALA B 1 635 ? -23.547 29.125 15.617 1 96.88 635 ALA B C 1
ATOM 12762 O O . ALA B 1 635 ? -23.219 28.641 14.523 1 96.88 635 ALA B O 1
ATOM 12763 N N . TYR B 1 636 ? -24.797 29.406 15.945 1 96.38 636 TYR B N 1
ATOM 12764 C CA . TYR B 1 636 ? -25.922 29.125 15.055 1 96.38 636 TYR B CA 1
ATOM 12765 C C . TYR B 1 636 ? -25.75 29.812 13.711 1 96.38 636 TYR B C 1
ATOM 12767 O O . TYR B 1 636 ? -26.094 29.266 12.664 1 96.38 636 TYR B O 1
ATOM 12775 N N . SER B 1 637 ? -25.203 31.047 13.727 1 95.31 637 SER B N 1
ATOM 12776 C CA . SER B 1 637 ? -25 31.812 12.5 1 95.31 637 SER B CA 1
ATOM 12777 C C . SER B 1 637 ? -24.125 31.062 11.516 1 95.31 637 SER B C 1
ATOM 12779 O O . SER B 1 637 ? -24.266 31.219 10.297 1 95.31 637 SER B O 1
ATOM 12781 N N . THR B 1 638 ? -23.172 30.281 12.039 1 97.38 638 THR B N 1
ATOM 12782 C CA . THR B 1 638 ? -22.281 29.484 11.188 1 97.38 638 THR B CA 1
ATOM 12783 C C . THR B 1 638 ? -22.969 28.188 10.766 1 97.38 638 THR B C 1
ATOM 12785 O O . THR B 1 638 ? -22.875 27.781 9.609 1 97.38 638 THR B O 1
ATOM 12788 N N . VAL B 1 639 ? -23.625 27.453 11.672 1 98.19 639 VAL B N 1
ATOM 12789 C CA . VAL B 1 639 ? -24.219 26.141 11.422 1 98.19 639 VAL B CA 1
ATOM 12790 C C . VAL B 1 639 ? -25.203 26.234 10.258 1 98.19 639 VAL B C 1
ATOM 12792 O O . VAL B 1 639 ? -25.234 25.359 9.391 1 98.19 639 VAL B O 1
ATOM 12795 N N . LYS B 1 640 ? -25.953 27.297 10.211 1 96.81 640 LYS B N 1
ATOM 12796 C CA . LYS B 1 640 ? -26.969 27.438 9.18 1 96.81 640 LYS B CA 1
ATOM 12797 C C . LYS B 1 640 ? -26.344 27.672 7.809 1 96.81 640 LYS B C 1
ATOM 12799 O O . LYS B 1 640 ? -27.016 27.547 6.781 1 96.81 640 LYS B O 1
ATOM 12804 N N . LYS B 1 641 ? -25.047 27.953 7.754 1 97.31 641 LYS B N 1
ATOM 12805 C CA . LYS B 1 641 ? -24.359 28.203 6.484 1 97.31 641 LYS B CA 1
ATOM 12806 C C . LYS B 1 641 ? -24 26.891 5.797 1 97.31 641 LYS B C 1
ATOM 12808 O O . LYS B 1 641 ? -23.797 26.859 4.578 1 97.31 641 LYS B O 1
ATOM 12813 N N . PHE B 1 642 ? -23.906 25.734 6.551 1 97.75 642 PHE B N 1
ATOM 12814 C CA . PHE B 1 642 ? -23.453 24.516 5.887 1 97.75 642 PHE B CA 1
ATOM 12815 C C . PHE B 1 642 ? -24.422 23.375 6.125 1 97.75 642 PHE B C 1
ATOM 12817 O O . PHE B 1 642 ? -24.266 22.281 5.562 1 97.75 642 PHE B O 1
ATOM 12824 N N . ILE B 1 643 ? -25.422 23.562 6.934 1 98.25 643 ILE B N 1
ATOM 12825 C CA . ILE B 1 643 ? -26.484 22.578 7.078 1 98.25 643 ILE B CA 1
ATOM 12826 C C . ILE B 1 643 ? -27.781 23.125 6.465 1 98.25 643 ILE B C 1
ATOM 12828 O O . ILE B 1 643 ? -28.266 24.188 6.863 1 98.25 643 ILE B O 1
ATOM 12832 N N . PRO B 1 644 ? -28.328 22.406 5.531 1 97.75 644 PRO B N 1
ATOM 12833 C CA . PRO B 1 644 ? -29.578 22.859 4.922 1 97.75 644 PRO B CA 1
ATOM 12834 C C . PRO B 1 644 ? -30.703 23.031 5.941 1 97.75 644 PRO B C 1
ATOM 12836 O O . PRO B 1 644 ? -30.797 22.266 6.898 1 97.75 644 PRO B O 1
ATOM 12839 N N . GLU B 1 645 ? -31.625 23.953 5.641 1 97.06 645 GLU B N 1
ATOM 12840 C CA . GLU B 1 645 ? -32.688 24.328 6.555 1 97.06 645 GLU B CA 1
ATOM 12841 C C . GLU B 1 645 ? -33.5 23.109 7.008 1 97.06 645 GLU B C 1
ATOM 12843 O O . GLU B 1 645 ? -33.781 22.953 8.195 1 97.06 645 GLU B O 1
ATOM 12848 N N . LYS B 1 646 ? -33.75 22.25 6.09 1 97 646 LYS B N 1
ATOM 12849 C CA . LYS B 1 646 ? -34.562 21.078 6.387 1 97 646 LYS B CA 1
ATOM 12850 C C . LYS B 1 646 ? -33.844 20.109 7.297 1 97 646 LYS B C 1
ATOM 12852 O O . LYS B 1 646 ? -34.469 19.25 7.934 1 97 646 LYS B O 1
ATOM 12857 N N . ASP B 1 647 ? -32.531 20.219 7.379 1 98.12 647 ASP B N 1
ATOM 12858 C CA . ASP B 1 647 ? -31.719 19.281 8.125 1 98.12 647 ASP B CA 1
ATOM 12859 C C . ASP B 1 647 ? -31.188 19.906 9.414 1 98.12 647 ASP B C 1
ATOM 12861 O O . ASP B 1 647 ? -30.453 19.266 10.164 1 98.12 647 ASP B O 1
ATOM 12865 N N . LEU B 1 648 ? -31.547 21.062 9.742 1 98 648 LEU B N 1
ATOM 12866 C CA . LEU B 1 648 ? -31 21.797 10.875 1 98 648 LEU B CA 1
ATOM 12867 C C . LEU B 1 648 ? -31.422 21.172 12.195 1 98 648 LEU B C 1
ATOM 12869 O O . LEU B 1 648 ? -30.688 21.234 13.188 1 98 648 LEU B O 1
ATOM 12873 N N . TRP B 1 649 ? -32.688 20.625 12.211 1 97.25 649 TRP B N 1
ATOM 12874 C CA . TRP B 1 649 ? -33.188 20.062 13.469 1 97.25 649 TRP B CA 1
ATOM 12875 C C . TRP B 1 649 ? -34.25 19 13.203 1 97.25 649 TRP B C 1
ATOM 12877 O O . TRP B 1 649 ? -35.062 19.141 12.312 1 97.25 649 TRP B O 1
ATOM 12887 N N . PRO B 1 650 ? -34.281 17.953 13.992 1 96.56 650 PRO B N 1
ATOM 12888 C CA . PRO B 1 650 ? -33.344 17.641 15.062 1 96.56 650 PRO B CA 1
ATOM 12889 C C . PRO B 1 650 ? -31.969 17.203 14.539 1 96.56 650 PRO B C 1
ATOM 12891 O O . PRO B 1 650 ? -31.797 17.031 13.328 1 96.56 650 PRO B O 1
ATOM 12894 N N . ILE B 1 651 ? -31.031 17.047 15.391 1 96.69 651 ILE B N 1
ATOM 12895 C CA . ILE B 1 651 ? -29.719 16.531 15.039 1 96.69 651 ILE B CA 1
ATOM 12896 C C . ILE B 1 651 ? -29.859 15.219 14.273 1 96.69 651 ILE B C 1
ATOM 12898 O O . ILE B 1 651 ? -30.609 14.328 14.688 1 96.69 651 ILE B O 1
ATOM 12902 N N . GLY B 1 652 ? -29.141 15.172 13.141 1 96.5 652 GLY B N 1
ATOM 12903 C CA . GLY B 1 652 ? -29.297 14 12.297 1 96.5 652 GLY B CA 1
ATOM 12904 C C . GLY B 1 652 ? -28.078 13.734 11.422 1 96.5 652 GLY B C 1
ATOM 12905 O O . GLY B 1 652 ? -26.953 14.094 11.781 1 96.5 652 GLY B O 1
ATOM 12906 N N . ASP B 1 653 ? -28.312 13.102 10.273 1 97.06 653 ASP B N 1
ATOM 12907 C CA . ASP B 1 653 ? -27.25 12.547 9.43 1 97.06 653 ASP B CA 1
ATOM 12908 C C . ASP B 1 653 ? -26.312 13.641 8.93 1 97.06 653 ASP B C 1
ATOM 12910 O O . ASP B 1 653 ? -25.109 13.43 8.82 1 97.06 653 ASP B O 1
ATOM 12914 N N . VAL B 1 654 ? -26.891 14.789 8.617 1 98.06 654 VAL B N 1
ATOM 12915 C CA . VAL B 1 654 ? -26.047 15.867 8.109 1 98.06 654 VAL B CA 1
ATOM 12916 C C . VAL B 1 654 ? -25.109 16.359 9.211 1 98.06 654 VAL B C 1
ATOM 12918 O O . VAL B 1 654 ? -23.938 16.656 8.953 1 98.06 654 VAL B O 1
ATOM 12921 N N . TRP B 1 655 ? -25.625 16.469 10.508 1 98.12 655 TRP B N 1
ATOM 12922 C CA . TRP B 1 655 ? -24.781 16.844 11.633 1 98.12 655 TRP B CA 1
ATOM 12923 C C . TRP B 1 655 ? -23.656 15.836 11.836 1 98.12 655 TRP B C 1
ATOM 12925 O O . TRP B 1 655 ? -22.5 16.203 12.062 1 98.12 655 TRP B O 1
ATOM 12935 N N . TYR B 1 656 ? -24.078 14.531 11.711 1 97.44 656 TYR B N 1
ATOM 12936 C CA . TYR B 1 656 ? -23.125 13.453 11.898 1 97.44 656 TYR B CA 1
ATOM 12937 C C . TYR B 1 656 ? -22.016 13.508 10.836 1 97.44 656 TYR B C 1
ATOM 12939 O O . TYR B 1 656 ? -20.844 13.297 11.141 1 97.44 656 TYR B O 1
ATOM 12947 N N . TYR B 1 657 ? -22.359 13.781 9.594 1 97.75 657 TYR B N 1
ATOM 12948 C CA . TYR B 1 657 ? -21.406 13.859 8.492 1 97.75 657 TYR B CA 1
ATOM 12949 C C . TYR B 1 657 ? -20.438 15.008 8.703 1 97.75 657 TYR B C 1
ATOM 12951 O O . TYR B 1 657 ? -19.281 14.938 8.281 1 97.75 657 TYR B O 1
ATOM 12959 N N . HIS B 1 658 ? -20.938 16.031 9.391 1 98.12 658 HIS B N 1
ATOM 12960 C CA . HIS B 1 658 ? -20.094 17.172 9.703 1 98.12 658 HIS B CA 1
ATOM 12961 C C . HIS B 1 658 ? -19.469 17.031 11.078 1 98.12 658 HIS B C 1
ATOM 12963 O O . HIS B 1 658 ? -19.391 18 11.836 1 98.12 658 HIS B O 1
ATOM 12969 N N . ASP B 1 659 ? -19.172 15.789 11.531 1 97 659 ASP B N 1
ATOM 12970 C CA . ASP B 1 659 ? -18.219 15.391 12.555 1 97 659 ASP B CA 1
ATOM 12971 C C . ASP B 1 659 ? -18.875 15.398 13.938 1 97 659 ASP B C 1
ATOM 12973 O O . ASP B 1 659 ? -18.172 15.469 14.953 1 97 659 ASP B O 1
ATOM 12977 N N . LEU B 1 660 ? -20.203 15.477 14.039 1 96.62 660 LEU B N 1
ATOM 12978 C CA . LEU B 1 660 ? -20.844 15.18 15.312 1 96.62 660 LEU B CA 1
ATOM 12979 C C . LEU B 1 660 ? -21.031 13.672 15.492 1 96.62 660 LEU B C 1
ATOM 12981 O O . LEU B 1 660 ? -22.125 13.148 15.289 1 96.62 660 LEU B O 1
ATOM 12985 N N . HIS B 1 661 ? -20.047 13.055 15.898 1 91.06 661 HIS B N 1
ATOM 12986 C CA . HIS B 1 661 ? -20.047 11.602 16.047 1 91.06 661 HIS B CA 1
ATOM 12987 C C . HIS B 1 661 ? -20.656 11.188 17.391 1 91.06 661 HIS B C 1
ATOM 12989 O O . HIS B 1 661 ? -19.938 10.891 18.344 1 91.06 661 HIS B O 1
ATOM 12995 N N . ILE B 1 662 ? -21.875 11 17.359 1 90.81 662 ILE B N 1
ATOM 12996 C CA . ILE B 1 662 ? -22.672 10.922 18.578 1 90.81 662 ILE B CA 1
ATOM 12997 C C . ILE B 1 662 ? -22.172 9.758 19.438 1 90.81 662 ILE B C 1
ATOM 12999 O O . ILE B 1 662 ? -22.234 9.812 20.672 1 90.81 662 ILE B O 1
ATOM 13003 N N . GLY B 1 663 ? -21.656 8.703 18.766 1 88.56 663 GLY B N 1
ATOM 13004 C CA . GLY B 1 663 ? -21.203 7.539 19.516 1 88.56 663 GLY B CA 1
ATOM 13005 C C . GLY B 1 663 ? -19.781 7.668 20.016 1 88.56 663 GLY B C 1
ATOM 13006 O O . GLY B 1 663 ? -19.266 6.762 20.672 1 88.56 663 GLY B O 1
ATOM 13007 N N . SER B 1 664 ? -19.156 8.773 19.766 1 90.69 664 SER B N 1
ATOM 13008 C CA . SER B 1 664 ? -17.75 8.961 20.109 1 90.69 664 SER B CA 1
ATOM 13009 C C . SER B 1 664 ? -17.531 10.281 20.844 1 90.69 664 SER B C 1
ATOM 13011 O O . SER B 1 664 ? -18.422 11.125 20.891 1 90.69 664 SER B O 1
ATOM 13013 N N . PHE B 1 665 ? -16.422 10.352 21.609 1 92.56 665 PHE B N 1
ATOM 13014 C CA . PHE B 1 665 ? -15.906 11.57 22.219 1 92.56 665 PHE B CA 1
ATOM 13015 C C . PHE B 1 665 ? -16.875 12.109 23.266 1 92.56 665 PHE B C 1
ATOM 13017 O O . PHE B 1 665 ? -16.906 13.312 23.516 1 92.56 665 PHE B O 1
ATOM 13024 N N . GLU B 1 666 ? -17.797 11.234 23.781 1 94.06 666 GLU B N 1
ATOM 13025 C CA . GLU B 1 666 ? -18.766 11.547 24.844 1 94.06 666 GLU B CA 1
ATOM 13026 C C . GLU B 1 666 ? -19.719 12.656 24.406 1 94.06 666 GLU B C 1
ATOM 13028 O O . GLU B 1 666 ? -20.078 13.516 25.219 1 94.06 666 GLU B O 1
ATOM 13033 N N . TRP B 1 667 ? -20.062 12.695 23.125 1 92.81 667 TRP B N 1
ATOM 13034 C CA . TRP B 1 667 ? -21.062 13.625 22.594 1 92.81 667 TRP B CA 1
ATOM 13035 C C . TRP B 1 667 ? -22.391 13.461 23.328 1 92.81 667 TRP B C 1
ATOM 13037 O O . TRP B 1 667 ? -23.125 14.438 23.531 1 92.81 667 TRP B O 1
ATOM 13047 N N . LYS B 1 668 ? -22.766 12.273 23.688 1 94.75 668 LYS B N 1
ATOM 13048 C CA . LYS B 1 668 ? -24.031 12.031 24.375 1 94.75 668 LYS B CA 1
ATOM 13049 C C . LYS B 1 668 ? -24.078 12.797 25.688 1 94.75 668 LYS B C 1
ATOM 13051 O O . LYS B 1 668 ? -25.094 13.43 26.016 1 94.75 668 LYS B O 1
ATOM 13056 N N . ASP B 1 669 ? -22.984 12.742 26.422 1 96.19 669 ASP B N 1
ATOM 13057 C CA . ASP B 1 669 ? -22.891 13.508 27.672 1 96.19 669 ASP B CA 1
ATOM 13058 C C . ASP B 1 669 ? -22.953 15.008 27.406 1 96.19 669 ASP B C 1
ATOM 13060 O O . ASP B 1 669 ? -23.609 15.75 28.141 1 96.19 669 ASP B O 1
ATOM 13064 N N . TYR B 1 670 ? -22.266 15.461 26.406 1 97.12 670 TYR B N 1
ATOM 13065 C CA . TYR B 1 670 ? -22.266 16.859 26.016 1 97.12 670 TYR B CA 1
ATOM 13066 C C . TYR B 1 670 ? -23.672 17.344 25.688 1 97.12 670 TYR B C 1
ATOM 13068 O O . TYR B 1 670 ? -24.125 18.359 26.219 1 97.12 670 TYR B O 1
ATOM 13076 N N . ILE B 1 671 ? -24.391 16.562 24.844 1 96.5 671 ILE B N 1
ATOM 13077 C CA . ILE B 1 671 ? -25.734 16.906 24.406 1 96.5 671 ILE B CA 1
ATOM 13078 C C . ILE B 1 671 ? -26.688 16.859 25.594 1 96.5 671 ILE B C 1
ATOM 13080 O O . ILE B 1 671 ? -27.578 17.703 25.734 1 96.5 671 ILE B O 1
ATOM 13084 N N . GLU B 1 672 ? -26.531 15.891 26.453 1 96.06 672 GLU B N 1
ATOM 13085 C CA . GLU B 1 672 ? -27.344 15.805 27.656 1 96.06 672 GLU B CA 1
ATOM 13086 C C . GLU B 1 672 ? -27.172 17.047 28.531 1 96.06 672 GLU B C 1
ATOM 13088 O O . GLU B 1 672 ? -28.156 17.594 29.031 1 96.06 672 GLU B O 1
ATOM 13093 N N . ASP B 1 673 ? -25.953 17.469 28.719 1 96 673 ASP B N 1
ATOM 13094 C CA . ASP B 1 673 ? -25.688 18.641 29.547 1 96 673 ASP B CA 1
ATOM 13095 C C . ASP B 1 673 ? -26.297 19.891 28.906 1 96 673 ASP B C 1
ATOM 13097 O O . ASP B 1 673 ? -26.812 20.766 29.609 1 96 673 ASP B O 1
ATOM 13101 N N . VAL B 1 674 ? -26.203 20 27.609 1 95.69 674 VAL B N 1
ATOM 13102 C CA . VAL B 1 674 ? -26.828 21.125 26.922 1 95.69 674 VAL B CA 1
ATOM 13103 C C . VAL B 1 674 ? -28.328 21.109 27.172 1 95.69 674 VAL B C 1
ATOM 13105 O O . VAL B 1 674 ? -28.922 22.156 27.5 1 95.69 674 VAL B O 1
ATOM 13108 N N . ASN B 1 675 ? -28.922 19.953 27.078 1 94.25 675 ASN B N 1
ATOM 13109 C CA . ASN B 1 675 ? -30.375 19.812 27.203 1 94.25 675 ASN B CA 1
ATOM 13110 C C . ASN B 1 675 ? -30.844 19.984 28.641 1 94.25 675 ASN B C 1
ATOM 13112 O O . ASN B 1 675 ? -32 20.359 28.891 1 94.25 675 ASN B O 1
ATOM 13116 N N . ARG B 1 676 ? -30.016 19.75 29.5 1 92.81 676 ARG B N 1
ATOM 13117 C CA . ARG B 1 676 ? -30.391 19.859 30.891 1 92.81 676 ARG B CA 1
ATOM 13118 C C . ARG B 1 676 ? -30.391 21.312 31.359 1 92.81 676 ARG B C 1
ATOM 13120 O O . ARG B 1 676 ? -31.047 21.656 32.344 1 92.81 676 ARG B O 1
ATOM 13127 N N . MET B 1 677 ? -29.609 22.109 30.703 1 89.88 677 MET B N 1
ATOM 13128 C CA . MET B 1 677 ? -29.562 23.516 31.094 1 89.88 677 MET B CA 1
ATOM 13129 C C . MET B 1 677 ? -30.938 24.156 30.969 1 89.88 677 MET B C 1
ATOM 13131 O O . MET B 1 677 ? -31.578 24.062 29.922 1 89.88 677 MET B O 1
ATOM 13135 N N . GLY B 1 678 ? -31.562 24.719 32.031 1 80.06 678 GLY B N 1
ATOM 13136 C CA . GLY B 1 678 ? -32.875 25.328 32.094 1 80.06 678 GLY B CA 1
ATOM 13137 C C . GLY B 1 678 ? -34 24.312 32.375 1 80.06 678 GLY B C 1
ATOM 13138 O O . GLY B 1 678 ? -35.188 24.641 32.25 1 80.06 678 GLY B O 1
ATOM 13139 N N . ASN B 1 679 ? -33.656 23.109 32.562 1 80.31 679 ASN B N 1
ATOM 13140 C CA . ASN B 1 679 ? -34.531 22.016 32.938 1 80.31 679 ASN B CA 1
ATOM 13141 C C . ASN B 1 679 ? -35.469 21.656 31.812 1 80.31 679 ASN B C 1
ATOM 13143 O O . ASN B 1 679 ? -36.625 21.266 32.062 1 80.31 679 ASN B O 1
ATOM 13147 N N . ALA B 1 680 ? -35.062 21.969 30.531 1 85.06 680 ALA B N 1
ATOM 13148 C CA . ALA B 1 680 ? -35.812 21.578 29.344 1 85.06 680 ALA B CA 1
ATOM 13149 C C . ALA B 1 680 ? -34.906 21.312 28.156 1 85.06 680 ALA B C 1
ATOM 13151 O O . ALA B 1 680 ? -33.906 21.984 27.984 1 85.06 680 ALA B O 1
ATOM 13152 N N . SER B 1 681 ? -35.344 20.375 27.359 1 91.62 681 SER B N 1
ATOM 13153 C CA . SER B 1 681 ? -34.594 20.078 26.141 1 91.62 681 SER B CA 1
ATOM 13154 C C . SER B 1 681 ? -34.656 21.234 25.141 1 91.62 681 SER B C 1
ATOM 13156 O O . SER B 1 681 ? -35.656 21.984 25.125 1 91.62 681 SER B O 1
ATOM 13158 N N . CYS B 1 682 ? -33.625 21.344 24.328 1 93.69 682 CYS B N 1
ATOM 13159 C CA . CYS B 1 682 ? -33.594 22.391 23.312 1 93.69 682 CYS B CA 1
ATOM 13160 C C . CYS B 1 682 ? -34.719 22.188 22.297 1 93.69 682 CYS B C 1
ATOM 13162 O O . CYS B 1 682 ? -35 21.062 21.906 1 93.69 682 CYS B O 1
ATOM 13164 N N . ARG B 1 683 ? -35.438 23.234 21.797 1 91.75 683 ARG B N 1
ATOM 13165 C CA . ARG B 1 683 ? -36.562 23.203 20.891 1 91.75 683 ARG B CA 1
ATOM 13166 C C . ARG B 1 683 ? -36.094 23.266 19.438 1 91.75 683 ARG B C 1
ATOM 13168 O O . ARG B 1 683 ? -36.844 22.859 18.531 1 91.75 683 ARG B O 1
ATOM 13175 N N . ASP B 1 684 ? -34.844 23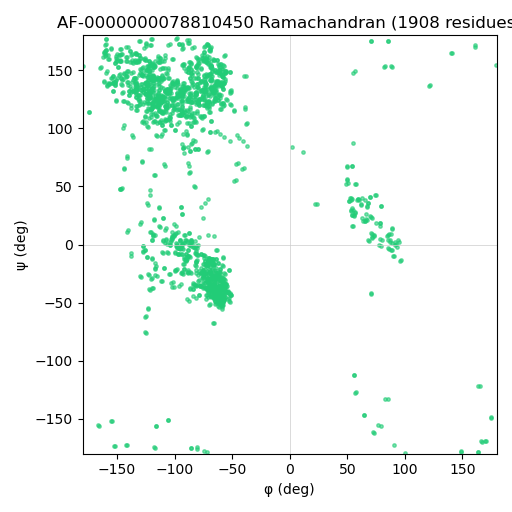.828 19.203 1 95.25 684 ASP B N 1
ATOM 13176 C CA . ASP B 1 684 ? -34.312 24.016 17.859 1 95.25 684 ASP B CA 1
ATOM 13177 C C . ASP B 1 684 ? -32.781 24.172 17.891 1 95.25 684 ASP B C 1
ATOM 13179 O O . ASP B 1 684 ? -32.188 24.141 18.953 1 95.25 684 ASP B O 1
ATOM 13183 N N . ALA B 1 685 ? -32.25 24.281 16.656 1 96.88 685 ALA B N 1
ATOM 13184 C CA . ALA B 1 685 ? -30.797 24.359 16.5 1 96.88 685 ALA B CA 1
ATOM 13185 C C . ALA B 1 685 ? -30.25 25.625 17.125 1 96.88 685 ALA B C 1
ATOM 13187 O O . ALA B 1 685 ? -29.141 25.641 17.672 1 96.88 685 ALA B O 1
ATOM 13188 N N . GLN B 1 686 ? -30.969 26.688 17.031 1 95.06 686 GLN B N 1
ATOM 13189 C CA . GLN B 1 686 ? -30.516 27.953 17.594 1 95.06 686 GLN B CA 1
ATOM 13190 C C . GLN B 1 686 ? -30.328 27.859 19.109 1 95.06 686 GLN B C 1
ATOM 13192 O O . GLN B 1 686 ? -29.312 28.297 19.641 1 95.06 686 GLN B O 1
ATOM 13197 N N . GLU B 1 687 ? -31.312 27.344 19.828 1 93.81 687 GLU B N 1
ATOM 13198 C CA . GLU B 1 687 ? -31.234 27.172 21.266 1 93.81 687 GLU B CA 1
ATOM 13199 C C . GLU B 1 687 ? -30.109 26.203 21.641 1 93.81 687 GLU B C 1
ATOM 13201 O O . GLU B 1 687 ? -29.391 26.438 22.625 1 93.81 687 GLU B O 1
ATOM 13206 N N . PHE B 1 688 ? -30.016 25.172 20.891 1 96.19 688 PHE B N 1
ATOM 13207 C CA . PHE B 1 688 ? -28.953 24.203 21.125 1 96.19 688 PHE B CA 1
ATOM 13208 C C . PHE B 1 688 ? -27.578 24.875 21.031 1 96.19 688 PHE B C 1
ATOM 13210 O O . PHE B 1 688 ? -26.75 24.703 21.922 1 96.19 688 PHE B O 1
ATOM 13217 N N . CYS B 1 689 ? -27.359 25.562 19.969 1 96.69 689 CYS B N 1
ATOM 13218 C CA . CYS B 1 689 ? -26.062 26.203 19.75 1 96.69 689 CYS B CA 1
ATOM 13219 C C . CYS B 1 689 ? -25.797 27.25 20.812 1 96.69 689 CYS B C 1
ATOM 13221 O O . CYS B 1 689 ? -24.656 27.406 21.266 1 96.69 689 CYS B O 1
ATOM 13223 N N . ARG B 1 690 ? -26.766 27.938 21.219 1 94.44 690 ARG B N 1
ATOM 13224 C CA . ARG B 1 690 ? -26.609 28.969 22.25 1 94.44 690 ARG B CA 1
ATOM 13225 C C . ARG B 1 690 ? -26.188 28.359 23.578 1 94.44 690 ARG B C 1
ATOM 13227 O O . ARG B 1 690 ? -25.234 28.828 24.203 1 94.44 690 ARG B O 1
ATOM 13234 N N . ARG B 1 691 ? -26.875 27.359 24.031 1 95.25 691 ARG B N 1
ATOM 13235 C CA . ARG B 1 691 ? -26.562 26.703 25.297 1 95.25 691 ARG B CA 1
ATOM 13236 C C . ARG B 1 691 ? -25.188 26.031 25.234 1 95.25 691 ARG B C 1
ATOM 13238 O O . ARG B 1 691 ? -24.438 26.031 26.203 1 95.25 691 ARG B O 1
ATOM 13245 N N . ALA B 1 692 ? -24.938 25.484 24.062 1 96.88 692 ALA B N 1
ATOM 13246 C CA . ALA B 1 692 ? -23.656 24.812 23.859 1 96.88 692 ALA B CA 1
ATOM 13247 C C . ALA B 1 692 ? -22.484 25.75 24.094 1 96.88 692 ALA B C 1
ATOM 13249 O O . ALA B 1 692 ? -21.422 25.344 24.547 1 96.88 692 ALA B O 1
ATOM 13250 N N . GLN B 1 693 ? -22.656 27.047 23.828 1 97.12 693 GLN B N 1
ATOM 13251 C CA . GLN B 1 693 ? -21.562 28 23.969 1 97.12 693 GLN B CA 1
ATOM 13252 C C . GLN B 1 693 ? -21.156 28.141 25.438 1 97.12 693 GLN B C 1
ATOM 13254 O O . GLN B 1 693 ? -19.984 28.422 25.734 1 97.12 693 GLN B O 1
ATOM 13259 N N . VAL B 1 694 ? -22.062 27.906 26.359 1 96.69 694 VAL B N 1
ATOM 13260 C CA . VAL B 1 694 ? -21.75 27.938 27.781 1 96.69 694 VAL B CA 1
ATOM 13261 C C . VAL B 1 694 ? -20.812 26.797 28.141 1 96.69 694 VAL B C 1
ATOM 13263 O O . VAL B 1 694 ? -19.797 27.016 28.812 1 96.69 694 VAL B O 1
ATOM 13266 N N . ILE B 1 695 ? -21.125 25.703 27.641 1 97.5 695 ILE B N 1
ATOM 13267 C CA . ILE B 1 695 ? -20.312 24.516 27.891 1 97.5 695 ILE B CA 1
ATOM 13268 C C . ILE B 1 695 ? -18.953 24.672 27.219 1 97.5 695 ILE B C 1
ATOM 13270 O O . ILE B 1 695 ? -17.922 24.359 27.812 1 97.5 695 ILE B O 1
ATOM 13274 N N . ASN B 1 696 ? -19.016 25.156 25.953 1 98.06 696 ASN B N 1
ATOM 13275 C CA . ASN B 1 696 ? -17.781 25.438 25.234 1 98.06 696 ASN B CA 1
ATOM 13276 C C . ASN B 1 696 ? -16.844 26.328 26.047 1 98.06 696 ASN B C 1
ATOM 13278 O O . ASN B 1 696 ? -15.656 26.031 26.172 1 98.06 696 ASN B O 1
ATOM 13282 N N . TYR B 1 697 ? -17.375 27.375 26.547 1 98.25 697 TYR B N 1
ATOM 13283 C CA . TYR B 1 697 ? -16.609 28.359 27.297 1 98.25 697 TYR B CA 1
ATOM 13284 C C . TYR B 1 697 ? -16.016 27.734 28.547 1 98.25 697 TYR B C 1
ATOM 13286 O O . TYR B 1 697 ? -14.805 27.797 28.766 1 98.25 697 TYR B O 1
ATOM 13294 N N . ASN B 1 698 ? -16.812 27.109 29.344 1 98 698 ASN B N 1
ATOM 13295 C CA . ASN B 1 698 ? -16.406 26.594 30.641 1 98 698 ASN B CA 1
ATOM 13296 C C . ASN B 1 698 ? -15.43 25.438 30.516 1 98 698 ASN B C 1
ATOM 13298 O O . ASN B 1 698 ? -14.438 25.359 31.234 1 98 698 ASN B O 1
ATOM 13302 N N . SER B 1 699 ? -15.695 24.547 29.609 1 97.88 699 SER B N 1
ATOM 13303 C CA . SER B 1 699 ? -14.844 23.359 29.453 1 97.88 699 SER B CA 1
ATOM 13304 C C . SER B 1 699 ? -13.422 23.766 29.062 1 97.88 699 SER B C 1
ATOM 13306 O O . SER B 1 699 ? -12.453 23.25 29.625 1 97.88 699 SER B O 1
ATOM 13308 N N . HIS B 1 700 ? -13.312 24.656 28.156 1 98.31 700 HIS B N 1
ATOM 13309 C CA . HIS B 1 700 ? -11.992 25.078 27.703 1 98.31 700 HIS B CA 1
ATOM 13310 C C . HIS B 1 700 ? -11.281 25.922 28.75 1 98.31 700 HIS B C 1
ATOM 13312 O O . HIS B 1 700 ? -10.07 25.797 28.953 1 98.31 700 HIS B O 1
ATOM 13318 N N . ARG B 1 701 ? -12 26.797 29.438 1 98.06 701 ARG B N 1
ATOM 13319 C CA . ARG B 1 701 ? -11.406 27.562 30.531 1 98.06 701 ARG B CA 1
ATOM 13320 C C . ARG B 1 701 ? -10.867 26.656 31.625 1 98.06 701 ARG B C 1
ATOM 13322 O O . ARG B 1 701 ? -9.742 26.828 32.094 1 98.06 701 ARG B O 1
ATOM 13329 N N . PHE B 1 702 ? -11.688 25.703 32.062 1 98.06 702 PHE B N 1
ATOM 13330 C CA . PHE B 1 702 ? -11.273 24.797 33.094 1 98.06 702 PHE B CA 1
ATOM 13331 C C . PHE B 1 702 ? -10.062 23.969 32.688 1 98.06 702 PHE B C 1
ATOM 13333 O O . PHE B 1 702 ? -9.164 23.703 33.469 1 98.06 702 PHE B O 1
ATOM 13340 N N . MET B 1 703 ? -10.031 23.562 31.438 1 97.81 703 MET B N 1
ATOM 13341 C CA . MET B 1 703 ? -8.922 22.781 30.891 1 97.81 703 MET B CA 1
ATOM 13342 C C . MET B 1 703 ? -7.609 23.547 31.016 1 97.81 703 MET B C 1
ATOM 13344 O O . MET B 1 703 ? -6.652 23.062 31.625 1 97.81 703 MET B O 1
ATOM 13348 N N . PHE B 1 704 ? -7.535 24.734 30.531 1 98.38 704 PHE B N 1
ATOM 13349 C CA . PHE B 1 704 ? -6.305 25.516 30.562 1 98.38 704 PHE B CA 1
ATOM 13350 C C . PHE B 1 704 ? -5.98 25.953 32 1 98.38 704 PHE B C 1
ATOM 13352 O O . PHE B 1 704 ? -4.809 26.047 32.375 1 98.38 704 PHE B O 1
ATOM 13359 N N . GLU B 1 705 ? -6.961 26.234 32.812 1 98.38 705 GLU B N 1
ATOM 13360 C CA . GLU B 1 705 ? -6.719 26.625 34.219 1 98.38 705 GLU B CA 1
ATOM 13361 C C . GLU B 1 705 ? -6.109 25.469 35 1 98.38 705 GLU B C 1
ATOM 13363 O O . GLU B 1 705 ? -5.312 25.688 35.906 1 98.38 705 GLU B O 1
ATOM 13368 N N . ALA B 1 706 ? -6.508 24.312 34.625 1 98.19 706 ALA B N 1
ATOM 13369 C CA . ALA B 1 706 ? -5.902 23.141 35.25 1 98.19 706 ALA B CA 1
ATOM 13370 C C . ALA B 1 706 ? -4.395 23.109 35 1 98.19 706 ALA B C 1
ATOM 13372 O O . ALA B 1 706 ? -3.621 22.781 35.906 1 98.19 706 ALA B O 1
ATOM 13373 N N . TRP B 1 707 ? -3.951 23.375 33.875 1 97.56 707 TRP B N 1
ATOM 13374 C CA . TRP B 1 707 ? -2.523 23.422 33.594 1 97.56 707 TRP B CA 1
ATOM 13375 C C . TRP B 1 707 ? -1.868 24.625 34.25 1 97.56 707 TRP B C 1
ATOM 13377 O O . TRP B 1 707 ? -0.731 24.547 34.719 1 97.56 707 TRP B O 1
ATOM 13387 N N . ASN B 1 708 ? -2.57 25.734 34.281 1 98 708 ASN B N 1
ATOM 13388 C CA . ASN B 1 708 ? -2.07 26.922 34.969 1 98 708 ASN B CA 1
ATOM 13389 C C . ASN B 1 708 ? -1.751 26.641 36.438 1 98 708 ASN B C 1
ATOM 13391 O O . ASN B 1 708 ? -0.75 27.125 36.969 1 98 708 ASN B O 1
ATOM 13395 N N . HIS B 1 709 ? -2.557 25.875 37.062 1 96.94 709 HIS B N 1
ATOM 13396 C CA . HIS B 1 709 ? -2.441 25.672 38.5 1 96.94 709 HIS B CA 1
ATOM 13397 C C . HIS B 1 709 ? -1.146 24.953 38.844 1 96.94 709 HIS B C 1
ATOM 13399 O O . HIS B 1 709 ? -0.703 24.984 40 1 96.94 709 HIS B O 1
ATOM 13405 N N . LYS B 1 710 ? -0.535 24.328 37.812 1 95.88 710 LYS B N 1
ATOM 13406 C CA . LYS B 1 710 ? 0.731 23.625 38 1 95.88 710 LYS B CA 1
ATOM 13407 C C . LYS B 1 710 ? 1.836 24.25 37.156 1 95.88 710 LYS B C 1
ATOM 13409 O O . LYS B 1 710 ? 2.838 23.594 36.844 1 95.88 710 LYS B O 1
ATOM 13414 N N . MET B 1 711 ? 1.688 25.453 36.781 1 96.56 711 MET B N 1
ATOM 13415 C CA . MET B 1 711 ? 2.648 26.109 35.906 1 96.56 711 MET B CA 1
ATOM 13416 C C . MET B 1 711 ? 4.066 25.984 36.438 1 96.56 711 MET B C 1
ATOM 13418 O O . MET B 1 711 ? 4.328 26.375 37.594 1 96.56 711 MET B O 1
ATOM 13422 N N . TRP B 1 712 ? 4.996 25.391 35.688 1 95 712 TRP B N 1
ATOM 13423 C CA . TRP B 1 712 ? 6.414 25.156 35.938 1 95 712 TRP B CA 1
ATOM 13424 C C . TRP B 1 712 ? 6.621 24.141 37.062 1 95 712 TRP B C 1
ATOM 13426 O O . TRP B 1 712 ? 7.75 23.922 37.5 1 95 712 TRP B O 1
ATOM 13436 N N . ASN B 1 713 ? 5.578 23.594 37.562 1 93.5 713 ASN B N 1
ATOM 13437 C CA . ASN B 1 713 ? 5.602 22.438 38.438 1 93.5 713 ASN B CA 1
ATOM 13438 C C . ASN B 1 713 ? 5.059 21.188 37.75 1 93.5 713 ASN B C 1
ATOM 13440 O O . ASN B 1 713 ? 3.975 20.703 38.094 1 93.5 713 ASN B O 1
ATOM 13444 N N . ASN B 1 714 ? 5.801 20.75 36.844 1 91.25 714 ASN B N 1
ATOM 13445 C CA . ASN B 1 714 ? 5.559 19.578 36 1 91.25 714 ASN B CA 1
ATOM 13446 C C . ASN B 1 714 ? 4.512 19.859 34.938 1 91.25 714 ASN B C 1
ATOM 13448 O O . ASN B 1 714 ? 3.752 18.969 34.531 1 91.25 714 ASN B O 1
ATOM 13452 N N . THR B 1 715 ? 4.176 21.047 34.594 1 95.56 715 THR B N 1
ATOM 13453 C CA . THR B 1 715 ? 3.426 21.438 33.406 1 95.56 715 THR B CA 1
ATOM 13454 C C . THR B 1 715 ? 4.172 22.516 32.625 1 95.56 715 THR B C 1
ATOM 13456 O O . THR B 1 715 ? 4.781 23.406 33.219 1 95.56 715 THR B O 1
ATOM 13459 N N . SER B 1 716 ? 4.215 22.312 31.328 1 97.19 716 SER B N 1
ATOM 13460 C CA . SER B 1 716 ? 4.953 23.266 30.5 1 97.19 716 SER B CA 1
ATOM 13461 C C . SER B 1 716 ? 4.188 23.594 29.219 1 97.19 716 SER B C 1
ATOM 13463 O O . SER B 1 716 ? 4.535 24.547 28.516 1 97.19 716 SER B O 1
ATOM 13465 N N . GLY B 1 717 ? 3.141 22.875 28.938 1 96.75 717 GLY B N 1
ATOM 13466 C CA . GLY B 1 717 ? 2.426 23.219 27.719 1 96.75 717 GLY B CA 1
ATOM 13467 C C . GLY B 1 717 ? 1.212 22.344 27.469 1 96.75 717 GLY B C 1
ATOM 13468 O O . GLY B 1 717 ? 1.167 21.203 27.922 1 96.75 717 GLY B O 1
ATOM 13469 N N . LEU B 1 718 ? 0.233 22.812 26.766 1 98.12 718 LEU B N 1
ATOM 13470 C CA . LEU B 1 718 ? -0.974 22.125 26.328 1 98.12 718 LEU B CA 1
ATOM 13471 C C . LEU B 1 718 ? -1.397 22.578 24.938 1 98.12 718 LEU B C 1
ATOM 13473 O O . LEU B 1 718 ? -1.569 23.781 24.703 1 98.12 718 LEU B O 1
ATOM 13477 N N . LEU B 1 719 ? -1.527 21.656 24.016 1 98.5 719 LEU B N 1
ATOM 13478 C CA . LEU B 1 719 ? -2.031 21.938 22.672 1 98.5 719 LEU B CA 1
ATOM 13479 C C . LEU B 1 719 ? -3.369 21.234 22.438 1 98.5 719 LEU B C 1
ATOM 13481 O O . LEU B 1 719 ? -3.5 20.031 22.688 1 98.5 719 LEU B O 1
ATOM 13485 N N . LEU B 1 720 ? -4.32 21.984 21.969 1 98.38 720 LEU B N 1
ATOM 13486 C CA . LEU B 1 720 ? -5.676 21.484 21.75 1 98.38 720 LEU B CA 1
ATOM 13487 C C . LEU B 1 720 ? -5.734 20.578 20.531 1 98.38 720 LEU B C 1
ATOM 13489 O O . LEU B 1 720 ? -5.055 20.844 19.531 1 98.38 720 LEU B O 1
ATOM 13493 N N . TRP B 1 721 ? -6.539 19.531 20.641 1 97.5 721 TRP B N 1
ATOM 13494 C CA . TRP B 1 721 ? -7.078 18.781 19.516 1 97.5 721 TRP B CA 1
ATOM 13495 C C . TRP B 1 721 ? -8.539 19.141 19.266 1 97.5 721 TRP B C 1
ATOM 13497 O O . TRP B 1 721 ? -9.422 18.688 20 1 97.5 721 TRP B O 1
ATOM 13507 N N . MET B 1 722 ? -8.914 19.984 18.234 1 95.62 722 MET B N 1
ATOM 13508 C CA . MET B 1 722 ? -7.953 20.828 17.547 1 95.62 722 MET B CA 1
ATOM 13509 C C . MET B 1 722 ? -8.344 22.297 17.656 1 95.62 722 MET B C 1
ATOM 13511 O O . MET B 1 722 ? -9.453 22.625 18.078 1 95.62 722 MET B O 1
ATOM 13515 N N . SER B 1 723 ? -7.48 23.203 17.234 1 97.56 723 SER B N 1
ATOM 13516 C CA . SER B 1 723 ? -7.777 24.625 17.328 1 97.56 723 SER B CA 1
ATOM 13517 C C . SER B 1 723 ? -8.289 25.172 16 1 97.56 723 SER B C 1
ATOM 13519 O O . SER B 1 723 ? -8.977 26.203 15.969 1 97.56 723 SER B O 1
ATOM 13521 N N . HIS B 1 724 ? -7.957 24.438 14.883 1 97.94 724 HIS B N 1
ATOM 13522 C CA . HIS B 1 724 ? -8.273 24.953 13.555 1 97.94 724 HIS B CA 1
ATOM 13523 C C . HIS B 1 724 ? -9.148 23.969 12.781 1 97.94 724 HIS B C 1
ATOM 13525 O O . HIS B 1 724 ? -8.906 22.766 12.812 1 97.94 724 HIS B O 1
ATOM 13531 N N . PRO B 1 725 ? -10.234 24.531 12.125 1 97.25 725 PRO B N 1
ATOM 13532 C CA . PRO B 1 725 ? -11.062 23.688 11.266 1 97.25 725 PRO B CA 1
ATOM 13533 C C . PRO B 1 725 ? -10.586 23.656 9.82 1 97.25 725 PRO B C 1
ATOM 13535 O O . PRO B 1 725 ? -10.336 24.719 9.227 1 97.25 725 PRO B O 1
ATOM 13538 N N . ALA B 1 726 ? -10.5 22.516 9.219 1 97.44 726 ALA B N 1
ATOM 13539 C CA . ALA B 1 726 ? -10.102 22.375 7.816 1 97.44 726 ALA B CA 1
ATOM 13540 C C . ALA B 1 726 ? -11.32 22.391 6.898 1 97.44 726 ALA B C 1
ATOM 13542 O O . ALA B 1 726 ? -11.18 22.5 5.676 1 97.44 726 ALA B O 1
ATOM 13543 N N . TRP B 1 727 ? -12.508 22.281 7.398 1 97.75 727 TRP B N 1
ATOM 13544 C CA . TRP B 1 727 ? -13.805 22.297 6.73 1 97.75 727 TRP B CA 1
ATOM 13545 C C . TRP B 1 727 ? -14.922 22.609 7.719 1 97.75 727 TRP B C 1
ATOM 13547 O O . TRP B 1 727 ? -14.672 22.812 8.906 1 97.75 727 TRP B O 1
ATOM 13557 N N . PRO B 1 728 ? -16.188 22.844 7.277 1 98.06 728 PRO B N 1
ATOM 13558 C CA . PRO B 1 728 ? -17.25 23.094 8.25 1 98.06 728 PRO B CA 1
ATOM 13559 C C . PRO B 1 728 ? -17.516 21.906 9.156 1 98.06 728 PRO B C 1
ATOM 13561 O O . PRO B 1 728 ? -18.297 21.016 8.789 1 98.06 728 PRO B O 1
ATOM 13564 N N . SER B 1 729 ? -16.938 21.984 10.289 1 96.75 729 SER B N 1
ATOM 13565 C CA . SER B 1 729 ? -16.953 20.875 11.234 1 96.75 729 SER B CA 1
ATOM 13566 C C . SER B 1 729 ? -17.656 21.25 12.531 1 96.75 729 SER B C 1
ATOM 13568 O O . SER B 1 729 ? -17.672 22.422 12.906 1 96.75 729 SER B O 1
ATOM 13570 N N . MET B 1 730 ? -18.219 20.25 13.266 1 94.69 730 MET B N 1
ATOM 13571 C CA . MET B 1 730 ? -18.906 20.438 14.547 1 94.69 730 MET B CA 1
ATOM 13572 C C . MET B 1 730 ? -17.969 20.125 15.711 1 94.69 730 MET B C 1
ATOM 13574 O O . MET B 1 730 ? -18.328 20.344 16.875 1 94.69 730 MET B O 1
ATOM 13578 N N . ILE B 1 731 ? -16.719 19.75 15.43 1 94.81 731 ILE B N 1
ATOM 13579 C CA . ILE B 1 731 ? -15.969 19.156 16.531 1 94.81 731 ILE B CA 1
ATOM 13580 C C . ILE B 1 731 ? -14.672 19.953 16.766 1 94.81 731 ILE B C 1
ATOM 13582 O O . ILE B 1 731 ? -14.039 20.406 15.812 1 94.81 731 ILE B O 1
ATOM 13586 N N . TRP B 1 732 ? -14.312 20.219 18.188 1 95.94 732 TRP B N 1
ATOM 13587 C CA . TRP B 1 732 ? -13.086 20.609 18.875 1 95.94 732 TRP B CA 1
ATOM 13588 C C . TRP B 1 732 ? -12.727 22.062 18.562 1 95.94 732 TRP B C 1
ATOM 13590 O O . TRP B 1 732 ? -12.453 22.844 19.469 1 95.94 732 TRP B O 1
ATOM 13600 N N . GLN B 1 733 ? -12.828 22.609 17.281 1 95.81 733 GLN B N 1
ATOM 13601 C CA . GLN B 1 733 ? -12.289 23.891 16.859 1 95.81 733 GLN B CA 1
ATOM 13602 C C . GLN B 1 733 ? -12.852 25.031 17.703 1 95.81 733 GLN B C 1
ATOM 13604 O O . GLN B 1 733 ? -14.023 25.016 18.078 1 95.81 733 GLN B O 1
ATOM 13609 N N . THR B 1 734 ? -12 26.047 17.969 1 98.06 734 THR B N 1
ATOM 13610 C CA . THR B 1 734 ? -12.391 27.141 18.859 1 98.06 734 THR B CA 1
ATOM 13611 C C . THR B 1 734 ? -13.062 28.266 18.078 1 98.06 734 THR B C 1
ATOM 13613 O O . THR B 1 734 ? -13.641 29.172 18.672 1 98.06 734 THR B O 1
ATOM 13616 N N . TYR B 1 735 ? -12.969 28.234 16.828 1 98.31 735 TYR B N 1
ATOM 13617 C CA . TYR B 1 735 ? -13.648 29.078 15.844 1 98.31 735 TYR B CA 1
ATOM 13618 C C . TYR B 1 735 ? -14.039 28.266 14.617 1 98.31 735 TYR B C 1
ATOM 13620 O O . TYR B 1 735 ? -13.562 27.141 14.422 1 98.31 735 TYR B O 1
ATOM 13628 N N . SER B 1 736 ? -14.961 28.828 13.891 1 97.81 736 SER B N 1
ATOM 13629 C CA . SER B 1 736 ? -15.477 28.062 12.758 1 97.81 736 SER B CA 1
ATOM 13630 C C . SER B 1 736 ? -14.734 28.391 11.477 1 97.81 736 SER B C 1
ATOM 13632 O O . SER B 1 736 ? -13.914 29.312 11.445 1 97.81 736 SER B O 1
ATOM 13634 N N . TYR B 1 737 ? -15.016 27.609 10.398 1 97.5 737 TYR B N 1
ATOM 13635 C CA . TYR B 1 737 ? -14.352 27.719 9.109 1 97.5 737 TYR B CA 1
ATOM 13636 C C . TYR B 1 737 ? -14.555 29.109 8.5 1 97.5 737 TYR B C 1
ATOM 13638 O O . TYR B 1 737 ? -13.789 29.516 7.629 1 97.5 737 TYR B O 1
ATOM 13646 N N . ASP B 1 738 ? -15.586 29.859 8.93 1 97.12 738 ASP B N 1
ATOM 13647 C CA . ASP B 1 738 ? -15.891 31.188 8.414 1 97.12 738 ASP B CA 1
ATOM 13648 C C . ASP B 1 738 ? -15.383 32.281 9.367 1 97.12 738 ASP B C 1
ATOM 13650 O O . ASP B 1 738 ? -15.789 33.438 9.266 1 97.12 738 ASP B O 1
ATOM 13654 N N . TYR B 1 739 ? -14.609 31.938 10.438 1 97.69 739 TYR B N 1
ATOM 13655 C CA . TYR B 1 739 ? -13.883 32.844 11.312 1 97.69 739 TYR B CA 1
ATOM 13656 C C . TYR B 1 739 ? -14.734 33.25 12.516 1 97.69 739 TYR B C 1
ATOM 13658 O O . TYR B 1 739 ? -14.305 34.031 13.352 1 97.69 739 TYR B O 1
ATOM 13666 N N . GLU B 1 740 ? -15.984 32.688 12.633 1 97.62 740 GLU B N 1
ATOM 13667 C CA . GLU B 1 740 ? -16.828 33 13.789 1 97.62 740 GLU B CA 1
ATOM 13668 C C . GLU B 1 740 ? -16.266 32.375 15.055 1 97.62 740 GLU B C 1
ATOM 13670 O O . GLU B 1 740 ? -15.898 31.188 15.055 1 97.62 740 GLU B O 1
ATOM 13675 N N . THR B 1 741 ? -16.203 33.125 16.125 1 97.94 741 THR B N 1
ATOM 13676 C CA . THR B 1 741 ? -15.602 32.656 17.359 1 97.94 741 THR B CA 1
ATOM 13677 C C . THR B 1 741 ? -16.656 32.031 18.266 1 97.94 741 THR B C 1
ATOM 13679 O O . THR B 1 741 ? -17.766 32.531 18.391 1 97.94 741 THR B O 1
ATOM 13682 N N . HIS B 1 742 ? -16.328 30.859 18.875 1 96.94 742 HIS B N 1
ATOM 13683 C CA . HIS B 1 742 ? -17.172 30.109 19.781 1 96.94 742 HIS B CA 1
ATOM 13684 C C . HIS B 1 742 ? -17 30.578 21.234 1 96.94 742 HIS B C 1
ATOM 13686 O O . HIS B 1 742 ? -16.141 31.406 21.516 1 96.94 742 HIS B O 1
ATOM 13692 N N . GLY B 1 743 ? -17.875 30 22.125 1 98.19 743 GLY B N 1
ATOM 13693 C CA . GLY B 1 743 ? -17.609 30.125 23.547 1 98.19 743 GLY B CA 1
ATOM 13694 C C . GLY B 1 743 ? -16.25 29.562 23.938 1 98.19 743 GLY B C 1
ATOM 13695 O O . GLY B 1 743 ? -15.586 30.109 24.828 1 98.19 743 GLY B O 1
ATOM 13696 N N . SER B 1 744 ? -15.812 28.531 23.297 1 98.62 744 SER B N 1
ATOM 13697 C CA . SER B 1 744 ? -14.516 27.938 23.562 1 98.62 744 SER B CA 1
ATOM 13698 C C . SER B 1 744 ? -13.383 28.922 23.281 1 98.62 744 SER B C 1
ATOM 13700 O O . SER B 1 744 ? -12.391 28.953 24.016 1 98.62 744 SER B O 1
ATOM 13702 N N . PHE B 1 745 ? -13.531 29.688 22.188 1 98.5 745 PHE B N 1
ATOM 13703 C CA . PHE B 1 745 ? -12.555 30.734 21.875 1 98.5 745 PHE B CA 1
ATOM 13704 C C . PHE B 1 745 ? -12.367 31.672 23.062 1 98.5 745 PHE B C 1
ATOM 13706 O O . PHE B 1 745 ? -11.234 31.922 23.484 1 98.5 745 PHE B O 1
ATOM 13713 N N . TYR B 1 746 ? -13.398 32.125 23.656 1 98.62 746 TYR B N 1
ATOM 13714 C CA . TYR B 1 746 ? -13.328 33.094 24.734 1 98.62 746 TYR B CA 1
ATOM 13715 C C . TYR B 1 746 ? -12.953 32.438 26.047 1 98.62 746 TYR B C 1
ATOM 13717 O O . TYR B 1 746 ? -12.312 33.031 26.906 1 98.62 746 TYR B O 1
ATOM 13725 N N . GLY B 1 747 ? -13.336 31.172 26.234 1 98.56 747 GLY B N 1
ATOM 13726 C CA . GLY B 1 747 ? -12.812 30.422 27.359 1 98.56 747 GLY B CA 1
ATOM 13727 C C . GLY B 1 747 ? -11.305 30.297 27.344 1 98.56 747 GLY B C 1
ATOM 13728 O O . GLY B 1 747 ? -10.648 30.484 28.375 1 98.56 747 GLY B O 1
ATOM 13729 N N . CYS B 1 748 ? -10.773 29.969 26.234 1 98.62 748 CYS B N 1
ATOM 13730 C CA . CYS B 1 748 ? -9.328 29.906 26.062 1 98.62 748 CYS B CA 1
ATOM 13731 C C . CYS B 1 748 ? -8.703 31.281 26.266 1 98.62 748 CYS B C 1
ATOM 13733 O O . CYS B 1 748 ? -7.715 31.422 26.984 1 98.62 748 CYS B O 1
ATOM 13735 N N . LYS B 1 749 ? -9.297 32.281 25.578 1 98.5 749 LYS B N 1
ATOM 13736 C CA . LYS B 1 749 ? -8.773 33.625 25.672 1 98.5 749 LYS B CA 1
ATOM 13737 C C . LYS B 1 749 ? -8.656 34.062 27.125 1 98.5 749 LYS B C 1
ATOM 13739 O O . LYS B 1 749 ? -7.66 34.688 27.5 1 98.5 749 LYS B O 1
ATOM 13744 N N . LYS B 1 750 ? -9.633 33.719 27.906 1 98.31 750 LYS B N 1
ATOM 13745 C CA . LYS B 1 750 ? -9.656 34.094 29.328 1 98.31 750 LYS B CA 1
ATOM 13746 C C . LYS B 1 750 ? -8.586 33.344 30.109 1 98.31 750 LYS B C 1
ATOM 13748 O O . LYS B 1 750 ? -7.73 33.938 30.75 1 98.31 750 LYS B O 1
ATOM 13753 N N . ALA B 1 751 ? -8.562 32.094 29.969 1 98.5 751 ALA B N 1
ATOM 13754 C CA . ALA B 1 751 ? -7.664 31.266 30.766 1 98.5 751 ALA B CA 1
ATOM 13755 C C . ALA B 1 751 ? -6.211 31.469 30.359 1 98.5 751 ALA B C 1
ATOM 13757 O O . ALA B 1 751 ? -5.297 31.25 31.156 1 98.5 751 ALA B O 1
ATOM 13758 N N . CYS B 1 752 ? -5.977 31.906 29.141 1 98.5 752 CYS B N 1
ATOM 13759 C CA . CYS B 1 752 ? -4.621 32 28.594 1 98.5 752 CYS B CA 1
ATOM 13760 C C . CYS B 1 752 ? -4.141 33.469 28.609 1 98.5 752 CYS B C 1
ATOM 13762 O O . CYS B 1 752 ? -3.082 33.781 28.062 1 98.5 752 CYS B O 1
ATOM 13764 N N . GLU B 1 753 ? -4.922 34.406 29.172 1 97.25 753 GLU B N 1
ATOM 13765 C CA . GLU B 1 753 ? -4.453 35.781 29.203 1 97.25 753 GLU B CA 1
ATOM 13766 C C . GLU B 1 753 ? -3.146 35.906 29.984 1 97.25 753 GLU B C 1
ATOM 13768 O O . GLU B 1 753 ? -2.863 35.094 30.859 1 97.25 753 GLU B O 1
ATOM 13773 N N . PRO B 1 754 ? -2.303 36.812 29.688 1 96.12 754 PRO B N 1
ATOM 13774 C CA . PRO B 1 754 ? -0.934 36.875 30.219 1 96.12 754 PRO B CA 1
ATOM 13775 C C . PRO B 1 754 ? -0.881 36.906 31.734 1 96.12 754 PRO B C 1
ATOM 13777 O O . PRO B 1 754 ? -0.01 36.281 32.344 1 96.12 754 PRO B O 1
ATOM 13780 N N . VAL B 1 755 ? -1.741 37.656 32.375 1 97.44 755 VAL B N 1
ATOM 13781 C CA . VAL B 1 755 ? -1.954 37.656 33.812 1 97.44 755 VAL B CA 1
ATOM 13782 C C . VAL B 1 755 ? -3.377 37.188 34.125 1 97.44 755 VAL B C 1
ATOM 13784 O O . VAL B 1 755 ? -4.344 37.875 33.781 1 97.44 755 VAL B O 1
ATOM 13787 N N . HIS B 1 756 ? -3.441 36.031 34.719 1 98.31 756 HIS B N 1
ATOM 13788 C CA . HIS B 1 756 ? -4.742 35.406 34.906 1 98.31 756 HIS B CA 1
ATOM 13789 C C . HIS B 1 756 ? -4.98 35 36.375 1 98.31 756 HIS B C 1
ATOM 13791 O O . HIS B 1 756 ? -4.191 34.25 36.938 1 98.31 756 HIS B O 1
ATOM 13797 N N . ILE B 1 757 ? -6.012 35.531 36.969 1 98.56 757 ILE B N 1
ATOM 13798 C CA . ILE B 1 757 ? -6.426 35.094 38.312 1 98.56 757 ILE B CA 1
ATOM 13799 C C . ILE B 1 757 ? -7.438 33.969 38.188 1 98.56 757 ILE B C 1
ATOM 13801 O O . ILE B 1 757 ? -8.312 33.969 37.312 1 98.56 757 ILE B O 1
ATOM 13805 N N . GLN B 1 758 ? -7.297 32.938 38.969 1 98.56 758 GLN B N 1
ATOM 13806 C CA . GLN B 1 758 ? -8.234 31.828 38.906 1 98.56 758 GLN B CA 1
ATOM 13807 C C . GLN B 1 758 ? -8.508 31.297 40.312 1 98.56 758 GLN B C 1
ATOM 13809 O O . GLN B 1 758 ? -7.762 31.578 41.25 1 98.56 758 GLN B O 1
ATOM 13814 N N . TRP B 1 759 ? -9.625 30.641 40.469 1 98.25 759 TRP B N 1
ATOM 13815 C CA . TRP B 1 759 ? -10.016 29.875 41.656 1 98.25 759 TRP B CA 1
ATOM 13816 C C . TRP B 1 759 ? -9.891 28.391 41.406 1 98.25 759 TRP B C 1
ATOM 13818 O O . TRP B 1 759 ? -10.695 27.797 40.656 1 98.25 759 TRP B O 1
ATOM 13828 N N . ASN B 1 760 ? -8.875 27.797 42.031 1 97.25 760 ASN B N 1
ATOM 13829 C CA . ASN B 1 760 ? -8.578 26.391 41.75 1 97.25 760 ASN B CA 1
ATOM 13830 C C . ASN B 1 760 ? -9.703 25.484 42.219 1 97.25 760 ASN B C 1
ATOM 13832 O O . ASN B 1 760 ? -10.164 25.609 43.344 1 97.25 760 ASN B O 1
ATOM 13836 N N . MET B 1 761 ? -10.039 24.594 41.312 1 94.12 761 MET B N 1
ATOM 13837 C CA . MET B 1 761 ? -11.117 23.672 41.656 1 94.12 761 MET B CA 1
ATOM 13838 C C . MET B 1 761 ? -10.648 22.641 42.656 1 94.12 761 MET B C 1
ATOM 13840 O O . MET B 1 761 ? -11.422 22.203 43.531 1 94.12 761 MET B O 1
ATOM 13844 N N . ASN B 1 762 ? -9.477 22.203 42.531 1 94.44 762 ASN B N 1
ATOM 13845 C CA . ASN B 1 762 ? -8.977 21.062 43.312 1 94.44 762 ASN B CA 1
ATOM 13846 C C . ASN B 1 762 ? -8.641 21.438 44.75 1 94.44 762 ASN B C 1
ATOM 13848 O O . ASN B 1 762 ? -8.883 20.672 45.656 1 94.44 762 ASN B O 1
ATOM 13852 N N . ASP B 1 763 ? -8.102 22.672 45 1 95.31 763 ASP B N 1
ATOM 13853 C CA . ASP B 1 763 ? -7.668 23.016 46.344 1 95.31 763 ASP B CA 1
ATOM 13854 C C . ASP B 1 763 ? -8.336 24.312 46.812 1 95.31 763 ASP B C 1
ATOM 13856 O O . ASP B 1 763 ? -8.117 24.75 47.938 1 95.31 763 ASP B O 1
ATOM 13860 N N . ARG B 1 764 ? -9.109 25 45.969 1 95.56 764 ARG B N 1
ATOM 13861 C CA . ARG B 1 764 ? -9.922 26.172 46.281 1 95.56 764 ARG B CA 1
ATOM 13862 C C . ARG B 1 764 ? -9.039 27.359 46.625 1 95.56 764 ARG B C 1
ATOM 13864 O O . ARG B 1 764 ? -9.477 28.281 47.344 1 95.56 764 ARG B O 1
ATOM 13871 N N . LYS B 1 765 ? -7.855 27.281 46.188 1 97.06 765 LYS B N 1
ATOM 13872 C CA . LYS B 1 765 ? -6.969 28.422 46.375 1 97.06 765 LYS B CA 1
ATOM 13873 C C . LYS B 1 765 ? -7.133 29.438 45.25 1 97.06 765 LYS B C 1
ATOM 13875 O O . LYS B 1 765 ? -7.496 29.078 44.125 1 97.06 765 LYS B O 1
ATOM 13880 N N . ILE B 1 766 ? -6.898 30.656 45.594 1 97.5 766 ILE B N 1
ATOM 13881 C CA . ILE B 1 766 ? -6.746 31.688 44.562 1 97.5 766 ILE B CA 1
ATOM 13882 C C . ILE B 1 766 ? -5.328 31.641 44 1 97.5 766 ILE B C 1
ATOM 13884 O O . ILE B 1 766 ? -4.352 31.562 44.75 1 97.5 766 ILE B O 1
ATOM 13888 N N . ALA B 1 767 ? -5.25 31.594 42.75 1 97.94 767 ALA B N 1
ATOM 13889 C CA . ALA B 1 767 ? -3.951 31.547 42.062 1 97.94 767 ALA B CA 1
ATOM 13890 C C . ALA B 1 767 ? -3.875 32.594 40.969 1 97.94 767 ALA B C 1
ATOM 13892 O O . ALA B 1 767 ? -4.895 32.938 40.344 1 97.94 767 ALA B O 1
ATOM 13893 N N . VAL B 1 768 ? -2.719 33.125 40.719 1 98.25 768 VAL B N 1
ATOM 13894 C CA . VAL B 1 768 ? -2.451 34.031 39.594 1 98.25 768 VAL B CA 1
ATOM 13895 C C . VAL B 1 768 ? -1.335 33.469 38.719 1 98.25 768 VAL B C 1
ATOM 13897 O O . VAL B 1 768 ? -0.194 33.344 39.188 1 98.25 768 VAL B O 1
ATOM 13900 N N . ALA B 1 769 ? -1.646 33.031 37.594 1 97.88 769 ALA B N 1
ATOM 13901 C CA . ALA B 1 769 ? -0.656 32.625 36.562 1 97.88 769 ALA B CA 1
ATOM 13902 C C . ALA B 1 769 ? -0.182 33.844 35.781 1 97.88 769 ALA B C 1
ATOM 13904 O O . ALA B 1 769 ? -0.979 34.5 35.125 1 97.88 769 ALA B O 1
ATOM 13905 N N . ASN B 1 770 ? 1.046 34.219 35.906 1 97.56 770 ASN B N 1
ATOM 13906 C CA . ASN B 1 770 ? 1.66 35.344 35.156 1 97.56 770 ASN B CA 1
ATOM 13907 C C . ASN B 1 770 ? 2.719 34.844 34.188 1 97.56 770 ASN B C 1
ATOM 13909 O O . ASN B 1 770 ? 3.824 34.469 34.594 1 97.56 770 ASN B O 1
ATOM 13913 N N . ILE B 1 771 ? 2.387 34.844 32.938 1 93.94 771 ILE B N 1
ATOM 13914 C CA . ILE B 1 771 ? 3.375 34.375 31.969 1 93.94 771 ILE B CA 1
ATOM 13915 C C . ILE B 1 771 ? 4.223 35.562 31.484 1 93.94 771 ILE B C 1
ATOM 13917 O O . ILE B 1 771 ? 5.215 35.375 30.781 1 93.94 771 ILE B O 1
ATOM 13921 N N . GLY B 1 772 ? 3.779 36.719 31.812 1 92.88 772 GLY B N 1
ATOM 13922 C CA . GLY B 1 772 ? 4.562 37.875 31.438 1 92.88 772 GLY B CA 1
ATOM 13923 C C . GLY B 1 772 ? 5.879 37.969 32.188 1 92.88 772 GLY B C 1
ATOM 13924 O O . GLY B 1 772 ? 6.086 37.281 33.188 1 92.88 772 GLY B O 1
ATOM 13925 N N . LEU B 1 773 ? 6.688 38.906 31.688 1 93.31 773 LEU B N 1
ATOM 13926 C CA . LEU B 1 773 ? 8.031 39 32.25 1 93.31 773 LEU B CA 1
ATOM 13927 C C . LEU B 1 773 ? 8.117 40.156 33.25 1 93.31 773 LEU B C 1
ATOM 13929 O O . LEU B 1 773 ? 9.211 40.531 33.688 1 93.31 773 LEU B O 1
ATOM 13933 N N . THR B 1 774 ? 6.957 40.594 33.688 1 93.81 774 THR B N 1
ATOM 13934 C CA . THR B 1 774 ? 6.883 41.656 34.719 1 93.81 774 THR B CA 1
ATOM 13935 C C . THR B 1 774 ? 6.172 41.156 35.969 1 93.81 774 THR B C 1
ATOM 13937 O O . THR B 1 774 ? 5.105 40.531 35.875 1 93.81 774 THR B O 1
ATOM 13940 N N . ALA B 1 775 ? 6.758 41.406 37.125 1 96.56 775 ALA B N 1
ATOM 13941 C CA . ALA B 1 775 ? 6.129 41.062 38.375 1 96.56 775 ALA B CA 1
ATOM 13942 C C . ALA B 1 775 ? 5.18 42.156 38.844 1 96.56 775 ALA B C 1
ATOM 13944 O O . ALA B 1 775 ? 5.316 43.312 38.469 1 96.56 775 ALA B O 1
ATOM 13945 N N . TYR B 1 776 ? 4.215 41.812 39.656 1 96.88 776 TYR B N 1
ATOM 13946 C CA . TYR B 1 776 ? 3.27 42.75 40.25 1 96.88 776 TYR B CA 1
ATOM 13947 C C . TYR B 1 776 ? 3.289 42.625 41.781 1 96.88 776 TYR B C 1
ATOM 13949 O O . TYR B 1 776 ? 2.621 41.781 42.344 1 96.88 776 TYR B O 1
ATOM 13957 N N . ARG B 1 777 ? 3.955 43.562 42.375 1 95.38 777 ARG B N 1
ATOM 13958 C CA . ARG B 1 777 ? 4.105 43.5 43.812 1 95.38 777 ARG B CA 1
ATOM 13959 C C . ARG B 1 777 ? 2.875 44.094 44.531 1 95.38 777 ARG B C 1
ATOM 13961 O O . ARG B 1 777 ? 2.287 45.062 44.062 1 95.38 777 ARG B O 1
ATOM 13968 N N . ASN B 1 778 ? 2.52 43.562 45.562 1 94.94 778 ASN B N 1
ATOM 13969 C CA . ASN B 1 778 ? 1.446 44 46.438 1 94.94 778 ASN B CA 1
ATOM 13970 C C . ASN B 1 778 ? 0.136 44.188 45.688 1 94.94 778 ASN B C 1
ATOM 13972 O O . ASN B 1 778 ? -0.562 45.188 45.875 1 94.94 778 ASN B O 1
ATOM 13976 N N . ALA B 1 779 ? -0.105 43.281 44.781 1 97.75 779 ALA B N 1
ATOM 13977 C CA . ALA B 1 779 ? -1.406 43.281 44.125 1 97.75 779 ALA B CA 1
ATOM 13978 C C . ALA B 1 779 ? -2.502 42.781 45.062 1 97.75 779 ALA B C 1
ATOM 13980 O O . ALA B 1 779 ? -2.211 42.25 46.125 1 97.75 779 ALA B O 1
ATOM 13981 N N . VAL B 1 780 ? -3.699 43.125 44.75 1 97.62 780 VAL B N 1
ATOM 13982 C CA . VAL B 1 780 ? -4.828 42.75 45.594 1 97.62 780 VAL B CA 1
ATOM 13983 C C . VAL B 1 780 ? -5.793 41.875 44.812 1 97.62 780 VAL B C 1
ATOM 13985 O O . VAL B 1 780 ? -6.281 42.25 43.75 1 97.62 780 VAL B O 1
ATOM 13988 N N . ALA B 1 781 ? -5.977 40.656 45.281 1 98 781 ALA B N 1
ATOM 13989 C CA . ALA B 1 781 ? -6.996 39.75 44.781 1 98 781 ALA B CA 1
ATOM 13990 C C . ALA B 1 781 ? -8.297 39.906 45.562 1 98 781 ALA B C 1
ATOM 13992 O O . ALA B 1 781 ? -8.289 40 46.781 1 98 781 ALA B O 1
ATOM 13993 N N . SER B 1 782 ? -9.367 40 44.906 1 97.56 782 SER B N 1
ATOM 13994 C CA . SER B 1 782 ? -10.688 40.031 45.531 1 97.56 782 SER B CA 1
ATOM 13995 C C . SER B 1 782 ? -11.547 38.844 45.062 1 97.56 782 SER B C 1
ATOM 13997 O O . SER B 1 782 ? -11.492 38.469 43.906 1 97.56 782 SER B O 1
ATOM 13999 N N . PHE B 1 783 ? -12.203 38.219 45.938 1 98 783 PHE B N 1
ATOM 14000 C CA . PHE B 1 783 ? -13.188 37.156 45.75 1 98 783 PHE B CA 1
ATOM 14001 C C . PHE B 1 783 ? -14.57 37.594 46.219 1 98 783 PHE B C 1
ATOM 14003 O O . PHE B 1 783 ? -14.789 37.781 47.406 1 98 783 PHE B O 1
ATOM 14010 N N . SER B 1 784 ? -15.508 37.781 45.25 1 98.38 784 SER B N 1
ATOM 14011 C CA . SER B 1 784 ? -16.844 38.312 45.562 1 98.38 784 SER B CA 1
ATOM 14012 C C . SER B 1 784 ? -17.922 37.344 45.062 1 98.38 784 SER B C 1
ATOM 14014 O O . SER B 1 784 ? -17.812 36.812 43.938 1 98.38 784 SER B O 1
ATOM 14016 N N . VAL B 1 785 ? -18.969 37.094 45.875 1 98 785 VAL B N 1
ATOM 14017 C CA . VAL B 1 785 ? -20.094 36.25 45.5 1 98 785 VAL B CA 1
ATOM 14018 C C . VAL B 1 785 ? -21.359 37.094 45.406 1 98 785 VAL B C 1
ATOM 14020 O O . VAL B 1 785 ? -21.719 37.781 46.344 1 98 785 VAL B O 1
ATOM 14023 N N . TYR B 1 786 ? -22.062 37 44.219 1 97.81 786 TYR B N 1
ATOM 14024 C CA . TYR B 1 786 ? -23.266 37.75 43.969 1 97.81 786 TYR B CA 1
ATOM 14025 C C . TYR B 1 786 ? -24.453 36.844 43.719 1 97.81 786 TYR B C 1
ATOM 14027 O O . TYR B 1 786 ? -24.312 35.812 43.062 1 97.81 786 TYR B O 1
ATOM 14035 N N . ASP B 1 787 ? -25.625 37.219 44.219 1 96.06 787 ASP B N 1
ATOM 14036 C CA . ASP B 1 787 ? -26.828 36.531 43.781 1 96.06 787 ASP B CA 1
ATOM 14037 C C . ASP B 1 787 ? -27.312 37.062 42.406 1 96.06 787 ASP B C 1
ATOM 14039 O O . ASP B 1 787 ? -26.625 37.906 41.781 1 96.06 787 ASP B O 1
ATOM 14043 N N . LEU B 1 788 ? -28.406 36.656 41.906 1 95.31 788 LEU B N 1
ATOM 14044 C CA . LEU B 1 788 ? -28.875 36.938 40.531 1 95.31 788 LEU B CA 1
ATOM 14045 C C . LEU B 1 788 ? -29.312 38.406 40.438 1 95.31 788 LEU B C 1
ATOM 14047 O O . LEU B 1 788 ? -29.422 38.938 39.312 1 95.31 788 LEU B O 1
ATOM 14051 N N . ASN B 1 789 ? -29.547 39.062 41.594 1 94.75 789 ASN B N 1
ATOM 14052 C CA . ASN B 1 789 ? -29.938 40.469 41.594 1 94.75 789 ASN B CA 1
ATOM 14053 C C . ASN B 1 789 ? -28.734 41.375 41.781 1 94.75 789 ASN B C 1
ATOM 14055 O O . ASN B 1 789 ? -28.891 42.594 41.906 1 94.75 789 ASN B O 1
ATOM 14059 N N . GLY B 1 790 ? -27.594 40.812 41.844 1 95.31 790 GLY B N 1
ATOM 14060 C CA . GLY B 1 790 ? -26.391 41.594 41.969 1 95.31 790 GLY B CA 1
ATOM 14061 C C . GLY B 1 790 ? -26.062 41.938 43.406 1 95.31 790 GLY B C 1
ATOM 14062 O O . GLY B 1 790 ? -25.156 42.75 43.688 1 95.31 790 GLY B O 1
ATOM 14063 N N . LYS B 1 791 ? -26.75 41.375 44.312 1 96.69 791 LYS B N 1
ATOM 14064 C CA . LYS B 1 791 ? -26.453 41.625 45.719 1 96.69 791 LYS B CA 1
ATOM 14065 C C . LYS B 1 791 ? -25.203 40.844 46.156 1 96.69 791 LYS B C 1
ATOM 14067 O O . LYS B 1 791 ? -25.078 39.656 45.906 1 96.69 791 LYS B O 1
ATOM 14072 N N . LEU B 1 792 ? -24.328 41.562 46.844 1 97.31 792 LEU B N 1
ATOM 14073 C CA . LEU B 1 792 ? -23.109 40.938 47.375 1 97.31 792 LEU B CA 1
ATOM 14074 C C . LEU B 1 792 ? -23.406 40.094 48.594 1 97.31 792 LEU B C 1
ATOM 14076 O O . LEU B 1 792 ? -23.938 40.562 49.594 1 97.31 792 LEU B O 1
ATOM 14080 N N . LEU B 1 793 ? -23.094 38.812 48.5 1 97.31 793 LEU B N 1
ATOM 14081 C CA . LEU B 1 793 ? -23.391 37.875 49.562 1 97.31 793 LEU B CA 1
ATOM 14082 C C . LEU B 1 793 ? -22.141 37.562 50.406 1 97.31 793 LEU B C 1
ATOM 14084 O O . LEU B 1 793 ? -22.234 37.188 51.562 1 97.31 793 LEU B O 1
ATOM 14088 N N . TYR B 1 794 ? -21.016 37.594 49.75 1 96.81 794 TYR B N 1
ATOM 14089 C CA . TYR B 1 794 ? -19.734 37.25 50.375 1 96.81 794 TYR B CA 1
ATOM 14090 C C . TYR B 1 794 ? -18.594 38 49.688 1 96.81 794 TYR B C 1
ATOM 14092 O O . TYR B 1 794 ? -18.625 38.188 48.469 1 96.81 794 TYR B O 1
ATOM 14100 N N . ASP B 1 795 ? -17.578 38.531 50.406 1 96.75 795 ASP B N 1
ATOM 14101 C CA . ASP B 1 795 ? -16.453 39.281 49.875 1 96.75 795 ASP B CA 1
ATOM 14102 C C . ASP B 1 795 ? -15.18 39 50.688 1 96.75 795 ASP B C 1
ATOM 14104 O O . ASP B 1 795 ? -15.219 38.938 51.906 1 96.75 795 ASP B O 1
ATOM 14108 N N . ARG B 1 796 ? -14.156 38.688 49.938 1 96.25 796 ARG B N 1
ATOM 14109 C CA . ARG B 1 796 ? -12.844 38.5 50.531 1 96.25 796 ARG B CA 1
ATOM 14110 C C . ARG B 1 796 ? -11.75 39.156 49.719 1 96.25 796 ARG B C 1
ATOM 14112 O O . ARG B 1 796 ? -11.727 39 48.5 1 96.25 796 ARG B O 1
ATOM 14119 N N . LYS B 1 797 ? -10.836 39.938 50.344 1 96 797 LYS B N 1
ATOM 14120 C CA . LYS B 1 797 ? -9.68 40.562 49.719 1 96 797 LYS B CA 1
ATOM 14121 C C . LYS B 1 797 ? -8.375 40 50.25 1 96 797 LYS B C 1
ATOM 14123 O O . LYS B 1 797 ? -8.273 39.719 51.469 1 96 797 LYS B O 1
ATOM 14128 N N . MET B 1 798 ? -7.473 39.781 49.438 1 95.5 798 MET B N 1
ATOM 14129 C CA . MET B 1 798 ? -6.184 39.219 49.844 1 95.5 798 MET B CA 1
ATOM 14130 C C . MET B 1 798 ? -5.047 39.875 49.031 1 95.5 798 MET B C 1
ATOM 14132 O O . MET B 1 798 ? -5.234 40.281 47.875 1 95.5 798 MET B O 1
ATOM 14136 N N . LYS B 1 799 ? -3.918 40 49.688 1 95.25 799 LYS B N 1
ATOM 14137 C CA . LYS B 1 799 ? -2.719 40.469 49 1 95.25 799 LYS B CA 1
ATOM 14138 C C . LYS B 1 799 ? -1.99 39.312 48.312 1 95.25 799 LYS B C 1
ATOM 14140 O O . LYS B 1 799 ? -1.923 38.188 48.875 1 95.25 799 LYS B O 1
ATOM 14145 N N . ILE B 1 800 ? -1.562 39.531 47.156 1 96.62 800 ILE B N 1
ATOM 14146 C CA . ILE B 1 800 ? -0.794 38.562 46.375 1 96.62 800 ILE B CA 1
ATOM 14147 C C . ILE B 1 800 ? 0.227 39.281 45.5 1 96.62 800 ILE B C 1
ATOM 14149 O O . ILE B 1 800 ? -0.03 40.375 45.031 1 96.62 800 ILE B O 1
ATOM 14153 N N . SER B 1 801 ? 1.415 38.719 45.312 1 97 801 SER B N 1
ATOM 14154 C CA . SER B 1 801 ? 2.473 39.312 44.5 1 97 801 SER B CA 1
ATOM 14155 C C . SER B 1 801 ? 2.869 38.344 43.375 1 97 801 SER B C 1
ATOM 14157 O O . SER B 1 801 ? 3.867 37.656 43.469 1 97 801 SER B O 1
ATOM 14159 N N . PRO B 1 802 ? 2.084 38.406 42.344 1 96.31 802 PRO B N 1
ATOM 14160 C CA . PRO B 1 802 ? 2.443 37.562 41.188 1 96.31 802 PRO B CA 1
ATOM 14161 C C . PRO B 1 802 ? 3.848 37.875 40.656 1 96.31 802 PRO B C 1
ATOM 14163 O O . PRO B 1 802 ? 4.141 39 40.25 1 96.31 802 PRO B O 1
ATOM 14166 N N . ALA B 1 803 ? 4.746 36.844 40.688 1 96.56 803 ALA B N 1
ATOM 14167 C CA . ALA B 1 803 ? 6.098 36.969 40.125 1 96.56 803 ALA B CA 1
ATOM 14168 C C . ALA B 1 803 ? 6.086 36.812 38.594 1 96.56 803 ALA B C 1
ATOM 14170 O O . ALA B 1 803 ? 5.098 36.375 38.031 1 96.56 803 ALA B O 1
ATOM 14171 N N . ALA B 1 804 ? 7.16 37.344 38 1 96.69 804 ALA B N 1
ATOM 14172 C CA . ALA B 1 804 ? 7.305 37.219 36.562 1 96.69 804 ALA B CA 1
ATOM 14173 C C . ALA B 1 804 ? 7.453 35.781 36.125 1 96.69 804 ALA B C 1
ATOM 14175 O O . ALA B 1 804 ? 8.242 35.031 36.719 1 96.69 804 ALA B O 1
ATOM 14176 N N . ASN B 1 805 ? 6.656 35.438 35.125 1 97.38 805 ASN B N 1
ATOM 14177 C CA . ASN B 1 805 ? 6.711 34.094 34.531 1 97.38 805 ASN B CA 1
ATOM 14178 C C . ASN B 1 805 ? 6.652 33.031 35.594 1 97.38 805 ASN B C 1
ATOM 14180 O O . ASN B 1 805 ? 7.504 32.125 35.625 1 97.38 805 ASN B O 1
ATOM 14184 N N . ALA B 1 806 ? 5.629 33.094 36.375 1 97.12 806 ALA B N 1
ATOM 14185 C CA . ALA B 1 806 ? 5.508 32.188 37.5 1 97.12 806 ALA B CA 1
ATOM 14186 C C . ALA B 1 806 ? 4.059 32.094 37.969 1 97.12 806 ALA B C 1
ATOM 14188 O O . ALA B 1 806 ? 3.211 32.875 37.562 1 97.12 806 ALA B O 1
ATOM 14189 N N . LEU B 1 807 ? 3.814 31.078 38.719 1 97.44 807 LEU B N 1
ATOM 14190 C CA . LEU B 1 807 ? 2.549 30.906 39.406 1 97.44 807 LEU B CA 1
ATOM 14191 C C . LEU B 1 807 ? 2.654 31.391 40.844 1 97.44 807 LEU B C 1
ATOM 14193 O O . LEU B 1 807 ? 3.629 31.094 41.531 1 97.44 807 LEU B O 1
ATOM 14197 N N . SER B 1 808 ? 1.708 32.25 41.25 1 97.44 808 SER B N 1
ATOM 14198 C CA . SER B 1 808 ? 1.585 32.656 42.656 1 97.44 808 SER B CA 1
ATOM 14199 C C . SER B 1 808 ? 0.24 32.25 43.25 1 97.44 808 SER B C 1
ATOM 14201 O O . SER B 1 808 ? -0.789 32.344 42.562 1 97.44 808 SER B O 1
ATOM 14203 N N . THR B 1 809 ? 0.234 31.781 44.438 1 95.81 809 THR B N 1
ATOM 14204 C CA . THR B 1 809 ? -1.005 31.328 45.062 1 95.81 809 THR B CA 1
ATOM 14205 C C . THR B 1 809 ? -1.277 32.094 46.344 1 95.81 809 THR B C 1
ATOM 14207 O O . THR B 1 809 ? -0.35 32.594 47 1 95.81 809 THR B O 1
ATOM 14210 N N . ALA B 1 810 ? -2.502 32.219 46.625 1 94.56 810 ALA B N 1
ATOM 14211 C CA . ALA B 1 810 ? -2.967 32.844 47.875 1 94.56 810 ALA B CA 1
ATOM 14212 C C . ALA B 1 810 ? -3.727 31.812 48.719 1 94.56 810 ALA B C 1
ATOM 14214 O O . ALA B 1 810 ? -3.533 30.609 48.562 1 94.56 810 ALA B O 1
ATOM 14215 N N . GLU B 1 811 ? -4.594 32.281 49.594 1 92.5 811 GLU B N 1
ATOM 14216 C CA . GLU B 1 811 ? -5.25 31.406 50.562 1 92.5 811 GLU B CA 1
ATOM 14217 C C . GLU B 1 811 ? -6.438 30.672 49.938 1 92.5 811 GLU B C 1
ATOM 14219 O O . GLU B 1 811 ? -6.902 31.047 48.875 1 92.5 811 GLU B O 1
ATOM 14224 N N . GLU B 1 812 ? -6.805 29.641 50.594 1 95.62 812 GLU B N 1
ATOM 14225 C CA . GLU B 1 812 ? -8.039 28.938 50.25 1 95.62 812 GLU B CA 1
ATOM 14226 C C . GLU B 1 812 ? -9.266 29.781 50.562 1 95.62 812 GLU B C 1
ATOM 14228 O O . GLU B 1 812 ? -9.305 30.453 51.594 1 95.62 812 GLU B O 1
ATOM 14233 N N . VAL B 1 813 ? -10.188 29.797 49.656 1 96 813 VAL B N 1
ATOM 14234 C CA . VAL B 1 813 ? -11.461 30.469 49.875 1 96 813 VAL B CA 1
ATOM 14235 C C . VAL B 1 813 ? -12.609 29.484 49.719 1 96 813 VAL B C 1
ATOM 14237 O O . VAL B 1 813 ? -12.727 28.812 48.688 1 96 813 VAL B O 1
ATOM 14240 N N . ILE B 1 814 ? -13.469 29.422 50.719 1 93.5 814 ILE B N 1
ATOM 14241 C CA . ILE B 1 814 ? -14.641 28.547 50.688 1 93.5 814 ILE B CA 1
ATOM 14242 C C . ILE B 1 814 ? -15.914 29.391 50.781 1 93.5 814 ILE B C 1
ATOM 14244 O O . ILE B 1 814 ? -16.047 30.266 51.656 1 93.5 814 ILE B O 1
ATOM 14248 N N . ILE B 1 815 ? -16.766 29.219 49.844 1 94.44 815 ILE B N 1
ATOM 14249 C CA . ILE B 1 815 ? -18.062 29.891 49.844 1 94.44 815 ILE B CA 1
ATOM 14250 C C . ILE B 1 815 ? -18.891 29.406 51.031 1 94.44 815 ILE B C 1
ATOM 14252 O O . ILE B 1 815 ? -19.016 28.203 51.25 1 94.44 815 ILE B O 1
ATOM 14256 N N . PRO B 1 816 ? -19.516 30.281 51.75 1 93.25 816 PRO B N 1
ATOM 14257 C CA . PRO B 1 816 ? -20.328 29.906 52.906 1 93.25 816 PRO B CA 1
ATOM 14258 C C . PRO B 1 816 ? -21.453 28.922 52.531 1 93.25 816 PRO B C 1
ATOM 14260 O O . PRO B 1 816 ? -22.062 29.062 51.469 1 93.25 816 PRO B O 1
ATOM 14263 N N . GLN B 1 817 ? -21.812 28.016 53.406 1 90.06 817 GLN B N 1
ATOM 14264 C CA . GLN B 1 817 ? -22.734 26.906 53.156 1 90.06 817 GLN B CA 1
ATOM 14265 C C . GLN B 1 817 ? -24.172 27.422 53 1 90.06 817 GLN B C 1
ATOM 14267 O O . GLN B 1 817 ? -25 26.75 52.344 1 90.06 817 GLN B O 1
ATOM 14272 N N . ASP B 1 818 ? -24.5 28.484 53.531 1 89.88 818 ASP B N 1
ATOM 14273 C CA . ASP B 1 818 ? -25.859 29.016 53.438 1 89.88 818 ASP B CA 1
ATOM 14274 C C . ASP B 1 818 ? -26.156 29.578 52.062 1 89.88 818 ASP B C 1
ATOM 14276 O O . ASP B 1 818 ? -27.328 29.828 51.719 1 89.88 818 ASP B O 1
ATOM 14280 N N . ILE B 1 819 ? -25.188 29.672 51.312 1 91.69 819 ILE B N 1
ATOM 14281 C CA . ILE B 1 819 ? -25.375 30.062 49.906 1 91.69 819 ILE B CA 1
ATOM 14282 C C . ILE B 1 819 ? -25.594 28.828 49.062 1 91.69 819 ILE B C 1
ATOM 14284 O O . ILE B 1 819 ? -24.625 28.219 48.594 1 91.69 819 ILE B O 1
ATOM 14288 N N . ASP B 1 820 ? -26.812 28.438 48.781 1 84.25 820 ASP B N 1
ATOM 14289 C CA . ASP B 1 820 ? -27.109 27.156 48.156 1 84.25 820 ASP B CA 1
ATOM 14290 C C . ASP B 1 820 ? -27.797 27.359 46.812 1 84.25 820 ASP B C 1
ATOM 14292 O O . ASP B 1 820 ? -28.203 26.391 46.188 1 84.25 820 ASP B O 1
ATOM 14296 N N . LYS B 1 821 ? -27.891 28.547 46.344 1 90.31 821 LYS B N 1
ATOM 14297 C CA . LYS B 1 821 ? -28.469 28.859 45.031 1 90.31 821 LYS B CA 1
ATOM 14298 C C . LYS B 1 821 ? -27.375 29.188 44.031 1 90.31 821 LYS B C 1
ATOM 14300 O O . LYS B 1 821 ? -26.188 29.219 44.375 1 90.31 821 LYS B O 1
ATOM 14305 N N . LEU B 1 822 ? -27.859 29.312 42.781 1 94.81 822 LEU B N 1
ATOM 14306 C CA . LEU B 1 822 ? -26.938 29.766 41.719 1 94.81 822 LEU B CA 1
ATOM 14307 C C . LEU B 1 822 ? -26.422 31.172 42.031 1 94.81 822 LEU B C 1
ATOM 14309 O O . LEU B 1 822 ? -27.188 32.062 42.312 1 94.81 822 LEU B O 1
ATOM 14313 N N . VAL B 1 823 ? -25.109 31.328 42.031 1 96.75 823 VAL B N 1
ATOM 14314 C CA . VAL B 1 823 ? -24.484 32.625 42.281 1 96.75 823 VAL B CA 1
ATOM 14315 C C . VAL B 1 823 ? -23.375 32.875 41.25 1 96.75 823 VAL B C 1
ATOM 14317 O O . VAL B 1 823 ? -22.922 31.938 40.594 1 96.75 823 VAL B O 1
ATOM 14320 N N . LEU B 1 824 ? -23.016 34.125 41.062 1 97.38 824 LEU B N 1
ATOM 14321 C CA . LEU B 1 824 ? -21.844 34.5 40.281 1 97.38 824 LEU B CA 1
ATOM 14322 C C . LEU B 1 824 ? -20.672 34.812 41.219 1 97.38 824 LEU B C 1
ATOM 14324 O O . LEU B 1 824 ? -20.781 35.656 42.094 1 97.38 824 LEU B O 1
ATOM 14328 N N . VAL B 1 825 ? -19.656 34.062 41.094 1 98.06 825 VAL B N 1
ATOM 14329 C CA . VAL B 1 825 ? -18.406 34.344 41.781 1 98.06 825 VAL B CA 1
ATOM 14330 C C . VAL B 1 825 ? -17.484 35.156 40.875 1 98.06 825 VAL B C 1
ATOM 14332 O O . VAL B 1 825 ? -17.109 34.719 39.781 1 98.06 825 VAL B O 1
ATOM 14335 N N . ARG B 1 826 ? -17.062 36.312 41.281 1 98.5 826 ARG B N 1
ATOM 14336 C CA . ARG B 1 826 ? -16.141 37.156 40.531 1 98.5 826 ARG B CA 1
ATOM 14337 C C . ARG B 1 826 ? -14.812 37.312 41.25 1 98.5 826 ARG B C 1
ATOM 14339 O O . ARG B 1 826 ? -14.773 37.75 42.406 1 98.5 826 ARG B O 1
ATOM 14346 N N . LEU B 1 827 ? -13.758 36.969 40.562 1 98.56 827 LEU B N 1
ATOM 14347 C CA . LEU B 1 827 ? -12.398 37.25 41 1 98.56 827 LEU B CA 1
ATOM 14348 C C . LEU B 1 827 ? -11.844 38.469 40.25 1 98.56 827 LEU B C 1
ATOM 14350 O O . LEU B 1 827 ? -12.055 38.625 39.062 1 98.56 827 LEU B O 1
ATOM 14354 N N . GLN B 1 828 ? -11.164 39.312 41 1 98.19 828 GLN B N 1
ATOM 14355 C CA . GLN B 1 828 ? -10.461 40.469 40.406 1 98.19 828 GLN B CA 1
ATOM 14356 C C . GLN B 1 828 ? -9.047 40.562 40.938 1 98.19 828 GLN B C 1
ATOM 14358 O O . GLN B 1 828 ? -8.805 40.312 42.125 1 98.19 828 GLN B O 1
ATOM 14363 N N . LEU B 1 829 ? -8.156 40.844 40.125 1 98.38 829 LEU B N 1
ATOM 14364 C CA . LEU B 1 829 ? -6.789 41.156 40.5 1 98.38 829 LEU B CA 1
ATOM 14365 C C . LEU B 1 829 ? -6.457 42.594 40.094 1 98.38 829 LEU B C 1
ATOM 14367 O O . LEU B 1 829 ? -6.578 42.969 38.938 1 98.38 829 LEU B O 1
ATOM 14371 N N . LYS B 1 830 ? -6.125 43.438 41.094 1 97.81 830 LYS B N 1
ATOM 14372 C CA . LYS B 1 830 ? -5.691 44.812 40.844 1 97.81 830 LYS B CA 1
ATOM 14373 C C . LYS B 1 830 ? -4.242 45 41.281 1 97.81 830 LYS B C 1
ATOM 14375 O O . LYS B 1 830 ? -3.793 44.406 42.25 1 97.81 830 LYS B O 1
ATOM 14380 N N . ASP B 1 831 ? -3.572 45.75 40.531 1 96.75 831 ASP B N 1
ATOM 14381 C CA . ASP B 1 831 ? -2.205 46.062 40.938 1 96.75 831 ASP B CA 1
ATOM 14382 C C . ASP B 1 831 ? -2.189 47 42.125 1 96.75 831 ASP B C 1
ATOM 14384 O O . ASP B 1 831 ? -3.244 47.375 42.656 1 96.75 831 ASP B O 1
ATOM 14388 N N . SER B 1 832 ? -1.011 47.406 42.594 1 94.69 832 SER B N 1
ATOM 14389 C CA . SER B 1 832 ? -0.856 48.219 43.781 1 94.69 832 SER B CA 1
ATOM 14390 C C . SER B 1 832 ? -1.445 49.625 43.594 1 94.69 832 SER B C 1
ATOM 14392 O O . SER B 1 832 ? -1.769 50.312 44.562 1 94.69 832 SER B O 1
ATOM 14394 N N . LYS B 1 833 ? -1.656 50 42.312 1 95.88 833 LYS B N 1
ATOM 14395 C CA . LYS B 1 833 ? -2.209 51.312 42 1 95.88 833 LYS B CA 1
ATOM 14396 C C . LYS B 1 833 ? -3.715 51.219 41.781 1 95.88 833 LYS B C 1
ATOM 14398 O O . LYS B 1 833 ? -4.359 52.25 41.5 1 95.88 833 LYS B O 1
ATOM 14403 N N . GLY B 1 834 ? -4.215 50.062 41.844 1 94.88 834 GLY B N 1
ATOM 14404 C CA . GLY B 1 834 ? -5.656 49.875 41.688 1 94.88 834 GLY B CA 1
ATOM 14405 C C . GLY B 1 834 ? -6.09 49.562 40.281 1 94.88 834 GLY B C 1
ATOM 14406 O O . GLY B 1 834 ? -7.285 49.406 40.031 1 94.88 834 GLY B O 1
ATOM 14407 N N . GLN B 1 835 ? -5.145 49.438 39.469 1 95.81 835 GLN B N 1
ATOM 14408 C CA . GLN B 1 835 ? -5.477 49.062 38.062 1 95.81 835 GLN B CA 1
ATOM 14409 C C . GLN B 1 835 ? -5.879 47.594 37.969 1 95.81 835 GLN B C 1
ATOM 14411 O O . GLN B 1 835 ? -5.203 46.719 38.5 1 95.81 835 GLN B O 1
ATOM 14416 N N . LEU B 1 836 ? -6.969 47.375 37.25 1 96.38 836 LEU B N 1
ATOM 14417 C CA . LEU B 1 836 ? -7.469 46 37.062 1 96.38 836 LEU B CA 1
ATOM 14418 C C . LEU B 1 836 ? -6.566 45.219 36.094 1 96.38 836 LEU B C 1
ATOM 14420 O O . LEU B 1 836 ? -6.324 45.656 34.969 1 96.38 836 LEU B O 1
ATOM 14424 N N . LEU B 1 837 ? -6.02 44.062 36.531 1 96.5 837 LEU B N 1
ATOM 14425 C CA . LEU B 1 837 ? -5.133 43.219 35.75 1 96.5 837 LEU B CA 1
ATOM 14426 C C . LEU B 1 837 ? -5.895 42 35.156 1 96.5 837 LEU B C 1
ATOM 14428 O O . LEU B 1 837 ? -5.57 41.531 34.062 1 96.5 837 LEU B O 1
ATOM 14432 N N . SER B 1 838 ? -6.793 41.531 35.938 1 97.81 838 SER B N 1
ATOM 14433 C CA . SER B 1 838 ? -7.535 40.344 35.531 1 97.81 838 SER B CA 1
ATOM 14434 C C . SER B 1 838 ? -8.883 40.281 36.25 1 97.81 838 SER B C 1
ATOM 14436 O O . SER B 1 838 ? -8.992 40.625 37.406 1 97.81 838 SER B O 1
ATOM 14438 N N . VAL B 1 839 ? -9.906 39.906 35.562 1 98 839 VAL B N 1
ATOM 14439 C CA . VAL B 1 839 ? -11.227 39.562 36.094 1 98 839 VAL B CA 1
ATOM 14440 C C . VAL B 1 839 ? -11.672 38.219 35.594 1 98 839 VAL B C 1
ATOM 14442 O O . VAL B 1 839 ? -11.469 37.875 34.438 1 98 839 VAL B O 1
ATOM 14445 N N . ASN B 1 840 ? -12.18 37.375 36.438 1 98.44 840 ASN B N 1
ATOM 14446 C CA . ASN B 1 840 ? -12.625 36.031 36.094 1 98.44 840 ASN B CA 1
ATOM 14447 C C . ASN B 1 840 ? -13.914 35.656 36.844 1 98.44 840 ASN B C 1
ATOM 14449 O O . ASN B 1 840 ? -13.984 35.719 38.062 1 98.44 840 ASN B O 1
ATOM 14453 N N . ASP B 1 841 ? -14.953 35.312 36.094 1 98.06 841 ASP B N 1
ATOM 14454 C CA . ASP B 1 841 ? -16.266 35 36.656 1 98.06 841 ASP B CA 1
ATOM 14455 C C . ASP B 1 841 ? -16.547 33.5 36.594 1 98.06 841 ASP B C 1
ATOM 14457 O O . ASP B 1 841 ? -16.281 32.844 35.594 1 98.06 841 ASP B O 1
ATOM 14461 N N . TYR B 1 842 ? -17.031 32.938 37.688 1 97.81 842 TYR B N 1
ATOM 14462 C CA . TYR B 1 842 ? -17.5 31.562 37.75 1 97.81 842 TYR B CA 1
ATOM 14463 C C . TYR B 1 842 ? -18.969 31.5 38.188 1 97.81 842 TYR B C 1
ATOM 14465 O O . TYR B 1 842 ? -19.344 32.125 39.156 1 97.81 842 TYR B O 1
ATOM 14473 N N . TRP B 1 843 ? -19.781 30.812 37.375 1 96.56 843 TRP B N 1
ATOM 14474 C CA . TRP B 1 843 ? -21.094 30.453 37.875 1 96.56 843 TRP B CA 1
ATOM 14475 C C . TRP B 1 843 ? -21.016 29.234 38.812 1 96.56 843 TRP B C 1
ATOM 14477 O O . TRP B 1 843 ? -20.406 28.219 38.438 1 96.56 843 TRP B O 1
ATOM 14487 N N . TYR B 1 844 ? -21.516 29.391 39.969 1 95.38 844 TYR B N 1
ATOM 14488 C CA . TYR B 1 844 ? -21.375 28.391 41.031 1 95.38 844 TYR B CA 1
ATOM 14489 C C . TYR B 1 844 ? -22.75 27.969 41.562 1 95.38 844 TYR B C 1
ATOM 14491 O O . TYR B 1 844 ? -23.578 28.812 41.906 1 95.38 844 TYR B O 1
ATOM 14499 N N . GLU B 1 845 ? -23.047 26.734 41.5 1 92.5 845 GLU B N 1
ATOM 14500 C CA . GLU B 1 845 ? -24.219 26.094 42.094 1 92.5 845 GLU B CA 1
ATOM 14501 C C . GLU B 1 845 ? -23.875 24.781 42.781 1 92.5 845 GLU B C 1
ATOM 14503 O O . GLU B 1 845 ? -23.938 23.719 42.156 1 92.5 845 GLU B O 1
ATOM 14508 N N . LYS B 1 846 ? -23.578 24.703 44.094 1 87.25 846 LYS B N 1
ATOM 14509 C CA . LYS B 1 846 ? -23.109 23.562 44.875 1 87.25 846 LYS B CA 1
ATOM 14510 C C . LYS B 1 846 ? -21.844 22.969 44.281 1 87.25 846 LYS B C 1
ATOM 14512 O O . LYS B 1 846 ? -21.641 21.75 44.312 1 87.25 846 LYS B O 1
ATOM 14517 N N . GLY B 1 847 ? -21.156 23.781 43.594 1 90.25 847 GLY B N 1
ATOM 14518 C CA . GLY B 1 847 ? -19.922 23.375 42.938 1 90.25 847 GLY B CA 1
ATOM 14519 C C . GLY B 1 847 ? -19.766 23.984 41.531 1 90.25 847 GLY B C 1
ATOM 14520 O O . GLY B 1 847 ? -20.719 24.547 41 1 90.25 847 GLY B O 1
ATOM 14521 N N . LEU B 1 848 ? -18.594 23.922 41.031 1 92.31 848 LEU B N 1
ATOM 14522 C CA . LEU B 1 848 ? -18.328 24.391 39.688 1 92.31 848 LEU B CA 1
ATOM 14523 C C . LEU B 1 848 ? -18.625 23.281 38.656 1 92.31 848 LEU B C 1
ATOM 14525 O O . LEU B 1 848 ? -18.375 22.109 38.938 1 92.31 848 LEU B O 1
ATOM 14529 N N . SER B 1 849 ? -19.203 23.641 37.5 1 92.81 849 SER B N 1
ATOM 14530 C CA . SER B 1 849 ? -19.516 22.703 36.438 1 92.81 849 SER B CA 1
ATOM 14531 C C . SER B 1 849 ? -19.484 23.391 35.062 1 92.81 849 SER B C 1
ATOM 14533 O O . SER B 1 849 ? -19.516 24.625 35 1 92.81 849 SER B O 1
ATOM 14535 N N . CYS B 1 850 ? -19.391 22.578 34.031 1 92.94 850 CYS B N 1
ATOM 14536 C CA . CYS B 1 850 ? -19.406 23.109 32.688 1 92.94 850 CYS B CA 1
ATOM 14537 C C . CYS B 1 850 ? -20.797 23.609 32.312 1 92.94 850 CYS B C 1
ATOM 14539 O O . CYS B 1 850 ? -20.938 24.422 31.406 1 92.94 850 CYS B O 1
ATOM 14541 N N . ALA B 1 851 ? -21.781 23.078 33 1 92.62 851 ALA B N 1
ATOM 14542 C CA . ALA B 1 851 ? -23.172 23.359 32.656 1 92.62 851 ALA B CA 1
ATOM 14543 C C . ALA B 1 851 ? -24.047 23.516 33.875 1 92.62 851 ALA B C 1
ATOM 14545 O O . ALA B 1 851 ? -24.906 22.672 34.156 1 92.62 851 ALA B O 1
ATOM 14546 N N . PRO B 1 852 ? -23.922 24.609 34.531 1 91.25 852 PRO B N 1
ATOM 14547 C CA . PRO B 1 852 ? -24.844 24.781 35.656 1 91.25 852 PRO B CA 1
ATOM 14548 C C . PRO B 1 852 ? -26.312 24.812 35.219 1 91.25 852 PRO B C 1
ATOM 14550 O O . PRO B 1 852 ? -26.703 25.672 34.438 1 91.25 852 PRO B O 1
ATOM 14553 N N . VAL B 1 853 ? -27.078 23.969 35.781 1 90.38 853 VAL B N 1
ATOM 14554 C CA . VAL B 1 853 ? -28.422 23.688 35.312 1 90.38 853 VAL B CA 1
ATOM 14555 C C . VAL B 1 853 ? -29.297 24.938 35.469 1 90.38 853 VAL B C 1
ATOM 14557 O O . VAL B 1 853 ? -30.016 25.312 34.531 1 90.38 853 VAL B O 1
ATOM 14560 N N . SER B 1 854 ? -29.219 25.625 36.562 1 91.19 854 SER B N 1
ATOM 14561 C CA . SER B 1 854 ? -30.109 26.75 36.875 1 91.19 854 SER B CA 1
ATOM 14562 C C . SER B 1 854 ? -29.766 27.969 36.031 1 91.19 854 SER B C 1
ATOM 14564 O O . SER B 1 854 ? -30.562 28.906 35.906 1 91.19 854 SER B O 1
ATOM 14566 N N . LEU B 1 855 ? -28.609 27.938 35.5 1 91.12 855 LEU B N 1
ATOM 14567 C CA . LEU B 1 855 ? -28.203 29.047 34.625 1 91.12 855 LEU B CA 1
ATOM 14568 C C . LEU B 1 855 ? -29.109 29.156 33.406 1 91.12 855 LEU B C 1
ATOM 14570 O O . LEU B 1 855 ? -29.328 30.25 32.875 1 91.12 855 LEU B O 1
ATOM 14574 N N . GLY B 1 856 ? -29.641 28.062 33.062 1 87.5 856 GLY B N 1
ATOM 14575 C CA . GLY B 1 856 ? -30.562 28.031 31.922 1 87.5 856 GLY B CA 1
ATOM 14576 C C . GLY B 1 856 ? -31.859 28.766 32.188 1 87.5 856 GLY B C 1
ATOM 14577 O O . GLY B 1 856 ? -32.594 29.094 31.25 1 87.5 856 GLY B O 1
ATOM 14578 N N . SER B 1 857 ? -32.062 29.062 33.375 1 83.56 857 SER B N 1
ATOM 14579 C CA . SER B 1 857 ? -33.344 29.719 33.719 1 83.56 857 SER B CA 1
ATOM 14580 C C . SER B 1 857 ? -33.156 31.203 33.969 1 83.56 857 SER B C 1
ATOM 14582 O O . SER B 1 857 ? -34.094 31.922 34.281 1 83.56 857 SER B O 1
ATOM 14584 N N . VAL B 1 858 ? -31.953 31.625 33.844 1 87.94 858 VAL B N 1
ATOM 14585 C CA . VAL B 1 858 ? -31.672 33.062 34 1 87.94 858 VAL B CA 1
ATOM 14586 C C . VAL B 1 858 ? -32.094 33.812 32.75 1 87.94 858 VAL B C 1
ATOM 14588 O O . VAL B 1 858 ? -31.5 33.656 31.672 1 87.94 858 VAL B O 1
ATOM 14591 N N . GLY B 1 859 ? -33.125 34.594 32.781 1 85.88 859 GLY B N 1
ATOM 14592 C CA . GLY B 1 859 ? -33.688 35.281 31.641 1 85.88 859 GLY B CA 1
ATOM 14593 C C . GLY B 1 859 ? -32.844 36.469 31.203 1 85.88 859 GLY B C 1
ATOM 14594 O O . GLY B 1 859 ? -32.031 36.969 31.984 1 85.88 859 GLY B O 1
ATOM 14595 N N . PRO B 1 860 ? -33.062 36.938 30 1 90.06 860 PRO B N 1
ATOM 14596 C CA . PRO B 1 860 ? -32.344 38.125 29.516 1 90.06 860 PRO B CA 1
ATOM 14597 C C . PRO B 1 860 ? -32.781 39.406 30.266 1 90.06 860 PRO B C 1
ATOM 14599 O O . PRO B 1 860 ? -33.844 39.438 30.875 1 90.06 860 PRO B O 1
ATOM 14602 N N . VAL B 1 861 ? -31.859 40.375 30.203 1 93.75 861 VAL B N 1
ATOM 14603 C CA . VAL B 1 861 ? -32.125 41.656 30.828 1 93.75 861 VAL B CA 1
ATOM 14604 C C . VAL B 1 861 ? -31.969 42.781 29.797 1 93.75 861 VAL B C 1
ATOM 14606 O O . VAL B 1 861 ? -31.516 42.531 28.688 1 93.75 861 VAL B O 1
ATOM 14609 N N . HIS B 1 862 ? -32.375 43.906 30.25 1 92.75 862 HIS B N 1
ATOM 14610 C CA . HIS B 1 862 ? -32.219 45.062 29.344 1 92.75 862 HIS B CA 1
ATOM 14611 C C . HIS B 1 862 ? -30.797 45.594 29.406 1 92.75 862 HIS B C 1
ATOM 14613 O O . HIS B 1 862 ? -30.297 45.938 30.484 1 92.75 862 HIS B O 1
ATOM 14619 N N . LEU B 1 863 ? -30.156 45.594 28.25 1 94.69 863 LEU B N 1
ATOM 14620 C CA . LEU B 1 863 ? -28.812 46.156 28.109 1 94.69 863 LEU B CA 1
ATOM 14621 C C . LEU B 1 863 ? -28.828 47.406 27.234 1 94.69 863 LEU B C 1
ATOM 14623 O O . LEU B 1 863 ? -29.641 47.5 26.312 1 94.69 863 LEU B O 1
ATOM 14627 N N . GLN B 1 864 ? -28.016 48.344 27.594 1 94.19 864 GLN B N 1
ATOM 14628 C CA . GLN B 1 864 ? -27.812 49.531 26.766 1 94.19 864 GLN B CA 1
ATOM 14629 C C . GLN B 1 864 ? -26.422 49.5 26.109 1 94.19 864 GLN B C 1
ATOM 14631 O O . GLN B 1 864 ? -25.438 49.125 26.75 1 94.19 864 GLN B O 1
ATOM 14636 N N . ALA B 1 865 ? -26.406 49.781 24.828 1 94 865 ALA B N 1
ATOM 14637 C CA . ALA B 1 865 ? -25.141 49.812 24.094 1 94 865 ALA B CA 1
ATOM 14638 C C . ALA B 1 865 ? -24.922 51.156 23.438 1 94 865 ALA B C 1
ATOM 14640 O O . ALA B 1 865 ? -25.859 51.781 22.891 1 94 865 ALA B O 1
ATOM 14641 N N . SER B 1 866 ? -23.797 51.75 23.609 1 92.44 866 SER B N 1
ATOM 14642 C CA . SER B 1 866 ? -23.297 52.875 22.828 1 92.44 866 SER B CA 1
ATOM 14643 C C . SER B 1 866 ? -22.109 52.469 21.969 1 92.44 866 SER B C 1
ATOM 14645 O O . SER B 1 866 ? -21.156 51.875 22.453 1 92.44 866 SER B O 1
ATOM 14647 N N . VAL B 1 867 ? -22.172 52.75 20.75 1 91.62 867 VAL B N 1
ATOM 14648 C CA . VAL B 1 867 ? -21.156 52.312 19.797 1 91.62 867 VAL B CA 1
ATOM 14649 C C . VAL B 1 867 ? -20.438 53.531 19.203 1 91.62 867 VAL B C 1
ATOM 14651 O O . VAL B 1 867 ? -21.094 54.469 18.75 1 91.62 867 VAL B O 1
ATOM 14654 N N . LYS B 1 868 ? -19.188 53.562 19.312 1 87.62 868 LYS B N 1
ATOM 14655 C CA . LYS B 1 868 ? -18.344 54.531 18.625 1 87.62 868 LYS B CA 1
ATOM 14656 C C . LYS B 1 868 ? -17.469 53.844 17.562 1 87.62 868 LYS B C 1
ATOM 14658 O O . LYS B 1 868 ? -16.75 52.906 17.859 1 87.62 868 LYS B O 1
ATOM 14663 N N . ARG B 1 869 ? -17.562 54.312 16.391 1 85.62 869 ARG B N 1
ATOM 14664 C CA . ARG B 1 869 ? -16.766 53.781 15.305 1 85.62 869 ARG B CA 1
ATOM 14665 C C . ARG B 1 869 ? -15.516 54.625 15.062 1 85.62 869 ARG B C 1
ATOM 14667 O O . ARG B 1 869 ? -15.578 55.844 15.078 1 85.62 869 ARG B O 1
ATOM 14674 N N . LYS B 1 870 ? -14.445 53.938 15.094 1 82 870 LYS B N 1
ATOM 14675 C CA . LYS B 1 870 ? -13.18 54.562 14.703 1 82 870 LYS B CA 1
ATOM 14676 C C . LYS B 1 870 ? -12.664 54 13.398 1 82 870 LYS B C 1
ATOM 14678 O O . LYS B 1 870 ? -12.328 52.812 13.32 1 82 870 LYS B O 1
ATOM 14683 N N . MET B 1 871 ? -12.766 54.75 12.289 1 77.12 871 MET B N 1
ATOM 14684 C CA . MET B 1 871 ? -12.305 54.281 10.984 1 77.12 871 MET B CA 1
ATOM 14685 C C . MET B 1 871 ? -11.18 55.188 10.461 1 77.12 871 MET B C 1
ATOM 14687 O O . MET B 1 871 ? -11.336 56.406 10.367 1 77.12 871 MET B O 1
ATOM 14691 N N . ASN B 1 872 ? -10.047 54.688 10.5 1 70.06 872 ASN B N 1
ATOM 14692 C CA . ASN B 1 872 ? -8.969 55.312 9.75 1 70.06 872 ASN B CA 1
ATOM 14693 C C . ASN B 1 872 ? -8.367 54.375 8.727 1 70.06 872 ASN B C 1
ATOM 14695 O O . ASN B 1 872 ? -8.906 53.281 8.492 1 70.06 872 ASN B O 1
ATOM 14699 N N . ALA B 1 873 ? -7.406 54.906 7.953 1 61.69 873 ALA B N 1
ATOM 14700 C CA . ALA B 1 873 ? -6.824 54.156 6.848 1 61.69 873 ALA B CA 1
ATOM 14701 C C . ALA B 1 873 ? -6.324 52.781 7.32 1 61.69 873 ALA B C 1
ATOM 14703 O O . ALA B 1 873 ? -6.312 51.812 6.555 1 61.69 873 ALA B O 1
ATOM 14704 N N . LYS B 1 874 ? -6.086 52.656 8.555 1 65.31 874 LYS B N 1
ATOM 14705 C CA . LYS B 1 874 ? -5.406 51.438 9.008 1 65.31 874 LYS B CA 1
ATOM 14706 C C . LYS B 1 874 ? -6.27 50.656 10 1 65.31 874 LYS B C 1
ATOM 14708 O O . LYS B 1 874 ? -5.98 49.5 10.312 1 65.31 874 LYS B O 1
ATOM 14713 N N . ASP B 1 875 ? -7.27 51.375 10.383 1 74.5 875 ASP B N 1
ATOM 14714 C CA . ASP B 1 875 ? -7.996 50.781 11.492 1 74.5 875 ASP B CA 1
ATOM 14715 C C . ASP B 1 875 ? -9.508 50.906 11.297 1 74.5 875 ASP B C 1
ATOM 14717 O O . ASP B 1 875 ? -9.992 51.969 10.922 1 74.5 875 ASP B O 1
ATOM 14721 N N . ASN B 1 876 ? -10.234 49.875 11.195 1 85.31 876 ASN B N 1
ATOM 14722 C CA . ASN B 1 876 ? -11.688 49.844 11.25 1 85.31 876 ASN B CA 1
ATOM 14723 C C . ASN B 1 876 ? -12.18 49.156 12.516 1 85.31 876 ASN B C 1
ATOM 14725 O O . ASN B 1 876 ? -12.25 47.906 12.57 1 85.31 876 ASN B O 1
ATOM 14729 N N . ARG B 1 877 ? -12.477 49.938 13.555 1 90 877 ARG B N 1
ATOM 14730 C CA . ARG B 1 877 ? -12.812 49.406 14.859 1 90 877 ARG B CA 1
ATOM 14731 C C . ARG B 1 877 ? -14.125 49.969 15.375 1 90 877 ARG B C 1
ATOM 14733 O O . ARG B 1 877 ? -14.461 51.125 15.094 1 90 877 ARG B O 1
ATOM 14740 N N . CYS B 1 878 ? -14.852 49.188 16.062 1 90.94 878 CYS B N 1
ATOM 14741 C CA . CYS B 1 878 ? -16.016 49.594 16.828 1 90.94 878 CYS B CA 1
ATOM 14742 C C . CYS B 1 878 ? -15.758 49.438 18.328 1 90.94 878 CYS B C 1
ATOM 14744 O O . CYS B 1 878 ? -15.375 48.375 18.797 1 90.94 878 CYS B O 1
ATOM 14746 N N . ILE B 1 879 ? -15.898 50.531 19.031 1 94.06 879 ILE B N 1
ATOM 14747 C CA . ILE B 1 879 ? -15.812 50.5 20.484 1 94.06 879 ILE B CA 1
ATOM 14748 C C . ILE B 1 879 ? -17.219 50.531 21.094 1 94.06 879 ILE B C 1
ATOM 14750 O O . ILE B 1 879 ? -17.953 51.5 20.891 1 94.06 879 ILE B O 1
ATOM 14754 N N . VAL B 1 880 ? -17.578 49.531 21.781 1 95.88 880 VAL B N 1
ATOM 14755 C CA . VAL B 1 880 ? -18.922 49.406 22.328 1 95.88 880 VAL B CA 1
ATOM 14756 C C . VAL B 1 880 ? -18.875 49.531 23.859 1 95.88 880 VAL B C 1
ATOM 14758 O O . VAL B 1 880 ? -18.094 48.844 24.531 1 95.88 880 VAL B O 1
ATOM 14761 N N . ASN B 1 881 ? -19.625 50.438 24.359 1 96.06 881 ASN B N 1
ATOM 14762 C CA . ASN B 1 881 ? -19.891 50.469 25.781 1 96.06 881 ASN B CA 1
ATOM 14763 C C . ASN B 1 881 ? -21.203 49.781 26.141 1 96.06 881 ASN B C 1
ATOM 14765 O O . ASN B 1 881 ? -22.281 50.312 25.844 1 96.06 881 ASN B O 1
ATOM 14769 N N . MET B 1 882 ? -21.141 48.625 26.688 1 95.25 882 MET B N 1
ATOM 14770 C CA . MET B 1 882 ? -22.312 47.844 27.094 1 95.25 882 MET B CA 1
ATOM 14771 C C . MET B 1 882 ? -22.625 48.062 28.578 1 95.25 882 MET B C 1
ATOM 14773 O O . MET B 1 882 ? -21.75 47.875 29.438 1 95.25 882 MET B O 1
ATOM 14777 N N . LYS B 1 883 ? -23.859 48.406 28.844 1 96.31 883 LYS B N 1
ATOM 14778 C CA . LYS B 1 883 ? -24.25 48.656 30.234 1 96.31 883 LYS B CA 1
ATOM 14779 C C . LYS B 1 883 ? -25.5 47.875 30.609 1 96.31 883 LYS B C 1
ATOM 14781 O O . LYS B 1 883 ? -26.453 47.781 29.828 1 96.31 883 LYS B O 1
ATOM 14786 N N . ASN B 1 884 ? -25.438 47.219 31.781 1 97 884 ASN B N 1
ATOM 14787 C CA . ASN B 1 884 ? -26.625 46.594 32.344 1 97 884 ASN B CA 1
ATOM 14788 C C . ASN B 1 884 ? -27.453 47.562 33.188 1 97 884 ASN B C 1
ATOM 14790 O O . ASN B 1 884 ? -27.062 47.906 34.312 1 97 884 ASN B O 1
ATOM 14794 N N . THR B 1 885 ? -28.609 47.938 32.688 1 95.31 885 THR B N 1
ATOM 14795 C CA . THR B 1 885 ? -29.438 48.906 33.375 1 95.31 885 THR B CA 1
ATOM 14796 C C . THR B 1 885 ? -30.562 48.219 34.156 1 95.31 885 THR B C 1
ATOM 14798 O O . THR B 1 885 ? -31.484 48.906 34.625 1 95.31 885 THR B O 1
ATOM 14801 N N . SER B 1 886 ? -30.484 47.031 34.219 1 94.31 886 SER B N 1
ATOM 14802 C CA . SER B 1 886 ? -31.531 46.25 34.906 1 94.31 886 SER B CA 1
ATOM 14803 C C . SER B 1 886 ? -31.109 45.906 36.312 1 94.31 886 SER B C 1
ATOM 14805 O O . SER B 1 886 ? -30 46.25 36.75 1 94.31 886 SER B O 1
ATOM 14807 N N . GLY B 1 887 ? -32 45.25 37.031 1 94.12 887 GLY B N 1
ATOM 14808 C CA . GLY B 1 887 ? -31.75 44.875 38.406 1 94.12 887 GLY B CA 1
ATOM 14809 C C . GLY B 1 887 ? -31.297 43.438 38.562 1 94.12 887 GLY B C 1
ATOM 14810 O O . GLY B 1 887 ? -31.141 42.938 39.656 1 94.12 887 GLY B O 1
ATOM 14811 N N . ARG B 1 888 ? -31 42.844 37.406 1 95.56 888 ARG B N 1
ATOM 14812 C CA . ARG B 1 888 ? -30.531 41.438 37.406 1 95.56 888 ARG B CA 1
ATOM 14813 C C . ARG B 1 888 ? -29.25 41.281 36.594 1 95.56 888 ARG B C 1
ATOM 14815 O O . ARG B 1 888 ? -28.953 42.125 35.75 1 95.56 888 ARG B O 1
ATOM 14822 N N . ILE B 1 889 ? -28.5 40.219 36.812 1 96 889 ILE B N 1
ATOM 14823 C CA . ILE B 1 889 ? -27.234 40 36.094 1 96 889 ILE B CA 1
ATOM 14824 C C . ILE B 1 889 ? -27.516 39.594 34.656 1 96 889 ILE B C 1
ATOM 14826 O O . ILE B 1 889 ? -28.422 38.844 34.375 1 96 889 ILE B O 1
ATOM 14830 N N . ALA B 1 890 ? -26.844 40.25 33.719 1 95.88 890 ALA B N 1
ATOM 14831 C CA . ALA B 1 890 ? -26.797 39.75 32.344 1 95.88 890 ALA B CA 1
ATOM 14832 C C . ALA B 1 890 ? -25.781 38.625 32.188 1 95.88 890 ALA B C 1
ATOM 14834 O O . ALA B 1 890 ? -24.609 38.781 32.531 1 95.88 890 ALA B O 1
ATOM 14835 N N . ALA B 1 891 ? -26.25 37.469 31.734 1 95.19 891 ALA B N 1
ATOM 14836 C CA . ALA B 1 891 ? -25.406 36.281 31.672 1 95.19 891 ALA B CA 1
ATOM 14837 C C . ALA B 1 891 ? -24.984 36 30.25 1 95.19 891 ALA B C 1
ATOM 14839 O O . ALA B 1 891 ? -25.812 35.969 29.328 1 95.19 891 ALA B O 1
ATOM 14840 N N . PHE B 1 892 ? -23.641 35.781 30.031 1 95.88 892 PHE B N 1
ATOM 14841 C CA . PHE B 1 892 ? -23.016 35.312 28.797 1 95.88 892 PHE B CA 1
ATOM 14842 C C . PHE B 1 892 ? -23.422 36.188 27.625 1 95.88 892 PHE B C 1
ATOM 14844 O O . PHE B 1 892 ? -24.016 35.719 26.656 1 95.88 892 PHE B O 1
ATOM 14851 N N . VAL B 1 893 ? -23 37.406 27.594 1 96 893 VAL B N 1
ATOM 14852 C CA . VAL B 1 893 ? -23.281 38.406 26.578 1 96 893 VAL B CA 1
ATOM 14853 C C . VAL B 1 893 ? -22.281 38.281 25.422 1 96 893 VAL B C 1
ATOM 14855 O O . VAL B 1 893 ? -21.062 38.281 25.656 1 96 893 VAL B O 1
ATOM 14858 N N . LYS B 1 894 ? -22.719 38.094 24.266 1 96 894 LYS B N 1
ATOM 14859 C CA . LYS B 1 894 ? -21.922 38 23.047 1 96 894 LYS B CA 1
ATOM 14860 C C . LYS B 1 894 ? -22.328 39.094 22.062 1 96 894 LYS B C 1
ATOM 14862 O O . LYS B 1 894 ? -23.516 39.375 21.875 1 96 894 LYS B O 1
ATOM 14867 N N . LEU B 1 895 ? -21.344 39.781 21.469 1 95.62 895 LEU B N 1
ATOM 14868 C CA . LEU B 1 895 ? -21.578 40.844 20.5 1 95.62 895 LEU B CA 1
ATOM 14869 C C . LEU B 1 895 ? -21.062 40.438 19.109 1 95.62 895 LEU B C 1
ATOM 14871 O O . LEU B 1 895 ? -20.016 39.812 19 1 95.62 895 LEU B O 1
ATOM 14875 N N . ASN B 1 896 ? -21.844 40.719 18.125 1 94.69 896 ASN B N 1
ATOM 14876 C CA . ASN B 1 896 ? -21.422 40.656 16.719 1 94.69 896 ASN B CA 1
ATOM 14877 C C . ASN B 1 896 ? -21.844 41.906 15.953 1 94.69 896 ASN B C 1
ATOM 14879 O O . ASN B 1 896 ? -22.969 42.375 16.109 1 94.69 896 ASN B O 1
ATOM 14883 N N . VAL B 1 897 ? -20.875 42.438 15.203 1 93.94 897 VAL B N 1
ATOM 14884 C CA . VAL B 1 897 ? -21.297 43.375 14.172 1 93.94 897 VAL B CA 1
ATOM 14885 C C . VAL B 1 897 ? -21.922 42.594 13 1 93.94 897 VAL B C 1
ATOM 14887 O O . VAL B 1 897 ? -21.344 41.625 12.508 1 93.94 897 VAL B O 1
ATOM 14890 N N . VAL B 1 898 ? -23.125 42.969 12.617 1 93.62 898 VAL B N 1
ATOM 14891 C CA . VAL B 1 898 ? -23.844 42.25 11.586 1 93.62 898 VAL B CA 1
ATOM 14892 C C . VAL B 1 898 ? -24.203 43.156 10.43 1 93.62 898 VAL B C 1
ATOM 14894 O O . VAL B 1 898 ? -24.25 44.406 10.594 1 93.62 898 VAL B O 1
ATOM 14897 N N . ASP B 1 899 ? -24.344 42.594 9.312 1 92.06 899 ASP B N 1
ATOM 14898 C CA . ASP B 1 899 ? -24.906 43.312 8.18 1 92.06 899 ASP B CA 1
ATOM 14899 C C . ASP B 1 899 ? -26.344 43.75 8.453 1 92.06 899 ASP B C 1
ATOM 14901 O O . ASP B 1 899 ? -27.172 42.906 8.875 1 92.06 899 ASP B O 1
ATOM 14905 N N . ALA B 1 900 ? -26.672 44.938 8.102 1 89.69 900 ALA B N 1
ATOM 14906 C CA . ALA B 1 900 ? -27.969 45.5 8.477 1 89.69 900 ALA B CA 1
ATOM 14907 C C . ALA B 1 900 ? -29.094 44.844 7.672 1 89.69 900 ALA B C 1
ATOM 14909 O O . ALA B 1 900 ? -30.234 44.781 8.141 1 89.69 900 ALA B O 1
ATOM 14910 N N . ILE B 1 901 ? -28.781 44.438 6.57 1 89.19 901 ILE B N 1
ATOM 14911 C CA . ILE B 1 901 ? -29.812 43.906 5.676 1 89.19 901 ILE B CA 1
ATOM 14912 C C . ILE B 1 901 ? -29.984 42.406 5.918 1 89.19 901 ILE B C 1
ATOM 14914 O O . ILE B 1 901 ? -31.109 41.938 6.164 1 89.19 901 ILE B O 1
ATOM 14918 N N . THR B 1 902 ? -28.906 41.656 6 1 89.5 902 THR B N 1
ATOM 14919 C CA . THR B 1 902 ? -29 40.219 6.047 1 89.5 902 THR B CA 1
ATOM 14920 C C . THR B 1 902 ? -29 39.719 7.488 1 89.5 902 THR B C 1
ATOM 14922 O O . THR B 1 902 ? -29.406 38.594 7.762 1 89.5 902 THR B O 1
ATOM 14925 N N . GLY B 1 903 ? -28.438 40.5 8.367 1 90.81 903 GLY B N 1
ATOM 14926 C CA . GLY B 1 903 ? -28.312 40.062 9.758 1 90.81 903 GLY B CA 1
ATOM 14927 C C . GLY B 1 903 ? -27.156 39.125 9.992 1 90.81 903 GLY B C 1
ATOM 14928 O O . GLY B 1 903 ? -26.953 38.656 11.109 1 90.81 903 GLY B O 1
ATOM 14929 N N . GLU B 1 904 ? -26.359 38.875 8.953 1 92.56 904 GLU B N 1
ATOM 14930 C CA . GLU B 1 904 ? -25.219 37.969 9.062 1 92.56 904 GLU B CA 1
ATOM 14931 C C . GLU B 1 904 ? -24.016 38.688 9.695 1 92.56 904 GLU B C 1
ATOM 14933 O O . GLU B 1 904 ? -23.75 39.844 9.406 1 92.56 904 GLU B O 1
ATOM 14938 N N . PRO B 1 905 ? -23.375 38 10.539 1 94.88 905 PRO B N 1
ATOM 14939 C CA . PRO B 1 905 ? -22.172 38.594 11.117 1 94.88 905 PRO B CA 1
ATOM 14940 C C . PRO B 1 905 ? -21.156 39 10.062 1 94.88 905 PRO B C 1
ATOM 14942 O O . PRO B 1 905 ? -20.938 38.25 9.094 1 94.88 905 PRO B O 1
ATOM 14945 N N . VAL B 1 906 ? -20.547 40.156 10.273 1 93.75 906 VAL B N 1
ATOM 14946 C CA . VAL B 1 906 ? -19.422 40.594 9.445 1 93.75 906 VAL B CA 1
ATOM 14947 C C . VAL B 1 906 ? -18.141 39.906 9.93 1 93.75 906 VAL B C 1
ATOM 14949 O O . VAL B 1 906 ? -17.688 40.156 11.047 1 93.75 906 VAL B O 1
ATOM 14952 N N . LEU B 1 907 ? -17.562 39.062 9.164 1 94.62 907 LEU B N 1
ATOM 14953 C CA . LEU B 1 907 ? -16.391 38.281 9.516 1 94.62 907 LEU B CA 1
ATOM 14954 C C . LEU B 1 907 ? -15.305 38.406 8.453 1 94.62 907 LEU B C 1
ATOM 14956 O O . LEU B 1 907 ? -15.609 38.625 7.277 1 94.62 907 LEU B O 1
ATOM 14960 N N . PRO B 1 908 ? -14 38.312 8.727 1 95.25 908 PRO B N 1
ATOM 14961 C CA . PRO B 1 908 ? -13.508 38.094 10.094 1 95.25 908 PRO B CA 1
ATOM 14962 C C . PRO B 1 908 ? -13.656 39.344 10.969 1 95.25 908 PRO B C 1
ATOM 14964 O O . PRO B 1 908 ? -13.602 40.469 10.477 1 95.25 908 PRO B O 1
ATOM 14967 N N . ALA B 1 909 ? -13.906 39.125 12.234 1 95.56 909 ALA B N 1
ATOM 14968 C CA . ALA B 1 909 ? -13.93 40.156 13.25 1 95.56 909 ALA B CA 1
ATOM 14969 C C . ALA B 1 909 ? -13.188 39.719 14.516 1 95.56 909 ALA B C 1
ATOM 14971 O O . ALA B 1 909 ? -13.227 38.562 14.883 1 95.56 909 ALA B O 1
ATOM 14972 N N . TYR B 1 910 ? -12.531 40.688 15.102 1 97 910 TYR B N 1
ATOM 14973 C CA . TYR B 1 910 ? -11.789 40.406 16.328 1 97 910 TYR B CA 1
ATOM 14974 C C . TYR B 1 910 ? -12.367 41.219 17.5 1 97 910 TYR B C 1
ATOM 14976 O O . TYR B 1 910 ? -12.164 42.406 17.594 1 97 910 TYR B O 1
ATOM 14984 N N . THR B 1 911 ? -13.078 40.531 18.375 1 97.12 911 THR B N 1
ATOM 14985 C CA . THR B 1 911 ? -13.766 41.156 19.5 1 97.12 911 THR B CA 1
ATOM 14986 C C . THR B 1 911 ? -13 40.906 20.797 1 97.12 911 THR B C 1
ATOM 14988 O O . THR B 1 911 ? -12.641 39.781 21.125 1 97.12 911 THR B O 1
ATOM 14991 N N . SER B 1 912 ? -12.82 41.906 21.562 1 96.81 912 SER B N 1
ATOM 14992 C CA . SER B 1 912 ? -11.953 41.875 22.734 1 96.81 912 SER B CA 1
ATOM 14993 C C . SER B 1 912 ? -12.57 41.031 23.844 1 96.81 912 SER B C 1
ATOM 14995 O O . SER B 1 912 ? -11.852 40.438 24.672 1 96.81 912 SER B O 1
ATOM 14997 N N . GLU B 1 913 ? -13.898 41 23.922 1 96 913 GLU B N 1
ATOM 14998 C CA . GLU B 1 913 ? -14.625 40.25 24.953 1 96 913 GLU B CA 1
ATOM 14999 C C . GLU B 1 913 ? -15.828 39.531 24.359 1 96 913 GLU B C 1
ATOM 15001 O O . GLU B 1 913 ? -16.422 40 23.391 1 96 913 GLU B O 1
ATOM 15006 N N . GLY B 1 914 ? -16.109 38.406 24.938 1 96.56 914 GLY B N 1
ATOM 15007 C CA . GLY B 1 914 ? -17.312 37.656 24.562 1 96.56 914 GLY B CA 1
ATOM 15008 C C . GLY B 1 914 ? -17.766 36.688 25.641 1 96.56 914 GLY B C 1
ATOM 15009 O O . GLY B 1 914 ? -16.969 36.25 26.469 1 96.56 914 GLY B O 1
ATOM 15010 N N . TYR B 1 915 ? -19.109 36.531 25.625 1 97.06 915 TYR B N 1
ATOM 15011 C CA . TYR B 1 915 ? -19.766 35.625 26.578 1 97.06 915 TYR B CA 1
ATOM 15012 C C . TYR B 1 915 ? -19.453 36.062 28.016 1 97.06 915 TYR B C 1
ATOM 15014 O O . TYR B 1 915 ? -19.094 35.219 28.859 1 97.06 915 TYR B O 1
ATOM 15022 N N . PHE B 1 916 ? -19.422 37.312 28.25 1 97.12 916 PHE B N 1
ATOM 15023 C CA . PHE B 1 916 ? -19.141 37.875 29.562 1 97.12 916 PHE B CA 1
ATOM 15024 C C . PHE B 1 916 ? -20.422 38.156 30.344 1 97.12 916 PHE B C 1
ATOM 15026 O O . PHE B 1 916 ? -21.516 38.031 29.797 1 97.12 916 PHE B O 1
ATOM 15033 N N . ASN B 1 917 ? -20.297 38.438 31.625 1 97.38 917 ASN B N 1
ATOM 15034 C CA . ASN B 1 917 ? -21.406 38.75 32.5 1 97.38 917 ASN B CA 1
ATOM 15035 C C . ASN B 1 917 ? -21.375 40.219 32.938 1 97.38 917 ASN B C 1
ATOM 15037 O O . ASN B 1 917 ? -20.297 40.844 33 1 97.38 917 ASN B O 1
ATOM 15041 N N . LEU B 1 918 ? -22.531 40.781 33.219 1 97.19 918 LEU B N 1
ATOM 15042 C CA . LEU B 1 918 ? -22.609 42.156 33.719 1 97.19 918 LEU B CA 1
ATOM 15043 C C . LEU B 1 918 ? -23.531 42.219 34.938 1 97.19 918 LEU B C 1
ATOM 15045 O O . LEU B 1 918 ? -24.688 41.812 34.875 1 97.19 918 LEU B O 1
ATOM 15049 N N . LEU B 1 919 ? -22.969 42.75 36 1 97.5 919 LEU B N 1
ATOM 15050 C CA . LEU B 1 919 ? -23.781 43 37.188 1 97.5 919 LEU B CA 1
ATOM 15051 C C . LEU B 1 919 ? -24.703 44.188 36.938 1 97.5 919 LEU B C 1
ATOM 15053 O O . LEU B 1 919 ? -24.469 45 36.031 1 97.5 919 LEU B O 1
ATOM 15057 N N . PRO B 1 920 ? -25.812 44.25 37.812 1 96.81 920 PRO B N 1
ATOM 15058 C CA . PRO B 1 920 ? -26.641 45.438 37.688 1 96.81 920 PRO B CA 1
ATOM 15059 C C . PRO B 1 920 ? -25.844 46.75 37.844 1 96.81 920 PRO B C 1
ATOM 15061 O O . PRO B 1 920 ? -25.062 46.875 38.781 1 96.81 920 PRO B O 1
ATOM 15064 N N . GLY B 1 921 ? -26 47.562 36.812 1 96.44 921 GLY B N 1
ATOM 15065 C CA . GLY B 1 921 ? -25.328 48.875 36.875 1 96.44 921 GLY B CA 1
ATOM 15066 C C . GLY B 1 921 ? -23.922 48.812 36.281 1 96.44 921 GLY B C 1
ATOM 15067 O O . GLY B 1 921 ? -23.312 49.875 36.031 1 96.44 921 GLY B O 1
ATOM 15068 N N . GLU B 1 922 ? -23.453 47.688 36 1 97.12 922 GLU B N 1
ATOM 15069 C CA . GLU B 1 922 ? -22.094 47.531 35.531 1 97.12 922 GLU B CA 1
ATOM 15070 C C . GLU B 1 922 ? -22 47.844 34.031 1 97.12 922 GLU B C 1
ATOM 15072 O O . GLU B 1 922 ? -22.969 47.594 33.281 1 97.12 922 GLU B O 1
ATOM 15077 N N . SER B 1 923 ? -20.859 48.375 33.594 1 96.75 923 SER B N 1
ATOM 15078 C CA . SER B 1 923 ? -20.578 48.625 32.188 1 96.75 923 SER B CA 1
ATOM 15079 C C . SER B 1 923 ? -19.281 47.938 31.766 1 96.75 923 SER B C 1
ATOM 15081 O O . SER B 1 923 ? -18.406 47.656 32.594 1 96.75 923 SER B O 1
ATOM 15083 N N . LYS B 1 924 ? -19.203 47.562 30.547 1 96.56 924 LYS B N 1
ATOM 15084 C CA . LYS B 1 924 ? -18 47 29.953 1 96.56 924 LYS B CA 1
ATOM 15085 C C . LYS B 1 924 ? -17.734 47.562 28.562 1 96.56 924 LYS B C 1
ATOM 15087 O O . LYS B 1 924 ? -18.656 47.719 27.75 1 96.56 924 LYS B O 1
ATOM 15092 N N . ILE B 1 925 ? -16.5 47.969 28.328 1 96.38 925 ILE B N 1
ATOM 15093 C CA . ILE B 1 925 ? -16.078 48.406 27.016 1 96.38 925 ILE B CA 1
ATOM 15094 C C . ILE B 1 925 ? -15.586 47.219 26.188 1 96.38 925 ILE B C 1
ATOM 15096 O O . ILE B 1 925 ? -14.75 46.438 26.641 1 96.38 925 ILE B O 1
ATOM 15100 N N . VAL B 1 926 ? -16.141 47.031 25.016 1 96.56 926 VAL B N 1
ATOM 15101 C CA . VAL B 1 926 ? -15.773 45.969 24.094 1 96.56 926 VAL B CA 1
ATOM 15102 C C . VAL B 1 926 ? -15.258 46.562 22.797 1 96.56 926 VAL B C 1
ATOM 15104 O O . VAL B 1 926 ? -15.953 47.344 22.141 1 96.56 926 VAL B O 1
ATOM 15107 N N . ASP B 1 927 ? -14.016 46.25 22.453 1 95.62 927 ASP B N 1
ATOM 15108 C CA . ASP B 1 927 ? -13.406 46.688 21.203 1 95.62 927 ASP B CA 1
ATOM 15109 C C . ASP B 1 927 ? -13.594 45.625 20.109 1 95.62 927 ASP B C 1
ATOM 15111 O O . ASP B 1 927 ? -13.328 44.438 20.344 1 95.62 927 ASP B O 1
ATOM 15115 N N . ILE B 1 928 ? -14.062 45.969 18.922 1 95.19 928 ILE B N 1
ATOM 15116 C CA . ILE B 1 928 ? -14.258 45.062 17.797 1 95.19 928 ILE B CA 1
ATOM 15117 C C . ILE B 1 928 ? -13.492 45.594 16.578 1 95.19 928 ILE B C 1
ATOM 15119 O O . ILE B 1 928 ? -13.797 46.656 16.062 1 95.19 928 ILE B O 1
ATOM 15123 N N . ASP B 1 929 ? -12.469 44.844 16.125 1 94.62 929 ASP B N 1
ATOM 15124 C CA . ASP B 1 929 ? -11.734 45.156 14.898 1 94.62 929 ASP B CA 1
ATOM 15125 C C . ASP B 1 929 ? -12.391 44.5 13.68 1 94.62 929 ASP B C 1
ATOM 15127 O O . ASP B 1 929 ? -12.641 43.281 13.672 1 94.62 929 ASP B O 1
ATOM 15131 N N . LEU B 1 930 ? -12.727 45.281 12.641 1 91.19 930 LEU B N 1
ATOM 15132 C CA . LEU B 1 930 ? -13.422 44.812 11.445 1 91.19 930 LEU B CA 1
ATOM 15133 C C . LEU B 1 930 ? -12.516 44.875 10.227 1 91.19 930 LEU B C 1
ATOM 15135 O O . LEU B 1 930 ? -11.516 45.594 10.227 1 91.19 930 LEU B O 1
ATOM 15139 N N . PRO B 1 931 ? -12.898 44.031 9.242 1 83.56 931 PRO B N 1
ATOM 15140 C CA . PRO B 1 931 ? -12.125 44.125 8 1 83.56 931 PRO B CA 1
ATOM 15141 C C . PRO B 1 931 ? -12.148 45.531 7.402 1 83.56 931 PRO B C 1
ATOM 15143 O O . PRO B 1 931 ? -13.156 46.25 7.512 1 83.56 931 PRO B O 1
ATOM 15146 N N . GLU B 1 932 ? -11.109 45.812 6.672 1 75.38 932 GLU B N 1
ATOM 15147 C CA . GLU B 1 932 ? -10.984 47.125 6.055 1 75.38 932 GLU B CA 1
ATOM 15148 C C . GLU B 1 932 ? -12.078 47.375 5.023 1 75.38 932 GLU B C 1
ATOM 15150 O O . GLU B 1 932 ? -12.516 48.5 4.824 1 75.38 932 GLU B O 1
ATOM 15155 N N . SER B 1 933 ? -12.523 46.281 4.488 1 73.31 933 SER B N 1
ATOM 15156 C CA . SER B 1 933 ? -13.461 46.406 3.373 1 73.31 933 SER B CA 1
ATOM 15157 C C . SER B 1 933 ? -14.883 46.625 3.869 1 73.31 933 SER B C 1
ATOM 15159 O O . SER B 1 933 ? -15.781 46.969 3.082 1 73.31 933 SER B O 1
ATOM 15161 N N . THR B 1 934 ? -15.062 46.625 5.105 1 74.88 934 THR B N 1
ATOM 15162 C CA . THR B 1 934 ? -16.422 46.719 5.637 1 74.88 934 THR B CA 1
ATOM 15163 C C . THR B 1 934 ? -16.922 48.156 5.562 1 74.88 934 THR B C 1
ATOM 15165 O O . THR B 1 934 ? -16.328 49.062 6.145 1 74.88 934 THR B O 1
ATOM 15168 N N . SER B 1 935 ? -17.953 48.375 4.613 1 66.75 935 SER B N 1
ATOM 15169 C CA . SER B 1 935 ? -18.547 49.688 4.438 1 66.75 935 SER B CA 1
ATOM 15170 C C . SER B 1 935 ? -19.438 50.031 5.621 1 66.75 935 SER B C 1
ATOM 15172 O O . SER B 1 935 ? -20.094 49.188 6.199 1 66.75 935 SER B O 1
ATOM 15174 N N . SER B 1 936 ? -19.375 51.25 6.09 1 64.12 936 SER B N 1
ATOM 15175 C CA . SER B 1 936 ? -19.922 51.812 7.324 1 64.12 936 SER B CA 1
ATOM 15176 C C . SER B 1 936 ? -21.438 51.875 7.273 1 64.12 936 SER B C 1
ATOM 15178 O O . SER B 1 936 ? -22.109 51.75 8.305 1 64.12 936 SER B O 1
ATOM 15180 N N . ASP B 1 937 ? -22.062 52.031 6.129 1 65.56 937 ASP B N 1
ATOM 15181 C CA . ASP B 1 937 ? -23.438 52.531 6.141 1 65.56 937 ASP B CA 1
ATOM 15182 C C . ASP B 1 937 ? -24.438 51.375 6.297 1 65.56 937 ASP B C 1
ATOM 15184 O O . ASP B 1 937 ? -25.641 51.625 6.426 1 65.56 937 ASP B O 1
ATOM 15188 N N . LYS B 1 938 ? -23.922 50.25 6.586 1 82.06 938 LYS B N 1
ATOM 15189 C CA . LYS B 1 938 ? -24.922 49.188 6.66 1 82.06 938 LYS B CA 1
ATOM 15190 C C . LYS B 1 938 ? -24.547 48.125 7.703 1 82.06 938 LYS B C 1
ATOM 15192 O O . LYS B 1 938 ? -24.609 46.938 7.43 1 82.06 938 LYS B O 1
ATOM 15197 N N . LEU B 1 939 ? -24.172 48.625 8.891 1 90.31 939 LEU B N 1
ATOM 15198 C CA . LEU B 1 939 ? -23.797 47.719 9.961 1 90.31 939 LEU B CA 1
ATOM 15199 C C . LEU B 1 939 ? -24.672 47.938 11.188 1 90.31 939 LEU B C 1
ATOM 15201 O O . LEU B 1 939 ? -25.156 49.031 11.43 1 90.31 939 LEU B O 1
ATOM 15205 N N . LYS B 1 940 ? -24.953 46.906 11.922 1 92.62 940 LYS B N 1
ATOM 15206 C CA . LYS B 1 940 ? -25.625 46.906 13.219 1 92.62 940 LYS B CA 1
ATOM 15207 C C . LYS B 1 940 ? -24.844 46.062 14.234 1 92.62 940 LYS B C 1
ATOM 15209 O O . LYS B 1 940 ? -23.938 45.312 13.867 1 92.62 940 LYS B O 1
ATOM 15214 N N . LEU B 1 941 ? -25.109 46.375 15.445 1 94.56 941 LEU B N 1
ATOM 15215 C CA . LEU B 1 941 ? -24.562 45.562 16.516 1 94.56 941 LEU B CA 1
ATOM 15216 C C . LEU B 1 941 ? -25.609 44.594 17.062 1 94.56 941 LEU B C 1
ATOM 15218 O O . LEU B 1 941 ? -26.672 45.031 17.547 1 94.56 941 LEU B O 1
ATOM 15222 N N . ALA B 1 942 ? -25.359 43.375 16.906 1 94.75 942 ALA B N 1
ATOM 15223 C CA . ALA B 1 942 ? -26.219 42.344 17.5 1 94.75 942 ALA B CA 1
ATOM 15224 C C . ALA B 1 942 ? -25.688 41.906 18.859 1 94.75 942 ALA B C 1
ATOM 15226 O O . ALA B 1 942 ? -24.5 41.594 18.984 1 94.75 942 ALA B O 1
ATOM 15227 N N . VAL B 1 943 ? -26.516 41.938 19.875 1 94.94 943 VAL B N 1
ATOM 15228 C CA . VAL B 1 943 ? -26.172 41.5 21.219 1 94.94 943 VAL B CA 1
ATOM 15229 C C . VAL B 1 943 ? -27 40.281 21.625 1 94.94 943 VAL B C 1
ATOM 15231 O O . VAL B 1 943 ? -28.234 40.344 21.562 1 94.94 943 VAL B O 1
ATOM 15234 N N . GLU B 1 944 ? -26.281 39.281 22 1 93.69 944 GLU B N 1
ATOM 15235 C CA . GLU B 1 944 ? -26.953 38.062 22.438 1 93.69 944 GLU B CA 1
ATOM 15236 C C . GLU B 1 944 ? -26.672 37.781 23.906 1 93.69 944 GLU B C 1
ATOM 15238 O O . GLU B 1 944 ? -25.594 38.062 24.422 1 93.69 944 GLU B O 1
ATOM 15243 N N . GLN B 1 945 ? -27.703 37.25 24.609 1 92.5 945 GLN B N 1
ATOM 15244 C CA . GLN B 1 945 ? -27.625 36.75 25.969 1 92.5 945 GLN B CA 1
ATOM 15245 C C . GLN B 1 945 ? -28.047 35.312 26.047 1 92.5 945 GLN B C 1
ATOM 15247 O O . GLN B 1 945 ? -28.609 34.75 25.094 1 92.5 945 GLN B O 1
ATOM 15252 N N . LEU B 1 946 ? -27.688 34.5 27.031 1 89.06 946 LEU B N 1
ATOM 15253 C CA . LEU B 1 946 ? -27.906 33.062 27.141 1 89.06 946 LEU B CA 1
ATOM 15254 C C . LEU B 1 946 ? -29.359 32.719 26.906 1 89.06 946 LEU B C 1
ATOM 15256 O O . LEU B 1 946 ? -29.672 31.734 26.219 1 89.06 946 LEU B O 1
ATOM 15260 N N . ASN B 1 947 ? -30.359 33.375 27.406 1 81.06 947 ASN B N 1
ATOM 15261 C CA . ASN B 1 947 ? -31.766 33 27.281 1 81.06 947 ASN B CA 1
ATOM 15262 C C . ASN B 1 947 ? -32.594 34.094 26.656 1 81.06 947 ASN B C 1
ATOM 15264 O O . ASN B 1 947 ? -33.781 34.25 26.984 1 81.06 947 ASN B O 1
ATOM 15268 N N . GLY B 1 948 ? -31.953 34.812 25.734 1 80.19 948 GLY B N 1
ATOM 15269 C CA . GLY B 1 948 ? -32.688 35.875 25.094 1 80.19 948 GLY B CA 1
ATOM 15270 C C . GLY B 1 948 ? -32.469 35.938 23.594 1 80.19 948 GLY B C 1
ATOM 15271 O O . GLY B 1 948 ? -31.531 35.344 23.062 1 80.19 948 GLY B O 1
ATOM 15272 N N . GLU B 1 949 ? -33.469 36.594 23 1 78.5 949 GLU B N 1
ATOM 15273 C CA . GLU B 1 949 ? -33.281 36.875 21.578 1 78.5 949 GLU B CA 1
ATOM 15274 C C . GLU B 1 949 ? -32.219 37.938 21.359 1 78.5 949 GLU B C 1
ATOM 15276 O O . GLU B 1 949 ? -31.938 38.719 22.25 1 78.5 949 GLU B O 1
ATOM 15281 N N . SER B 1 950 ? -31.656 37.906 20.234 1 82.38 950 SER B N 1
ATOM 15282 C CA . SER B 1 950 ? -30.656 38.875 19.859 1 82.38 950 SER B CA 1
ATOM 15283 C C . SER B 1 950 ? -31.266 40.281 19.75 1 82.38 950 SER B C 1
ATOM 15285 O O . SER B 1 950 ? -32.344 40.438 19.156 1 82.38 950 SER B O 1
ATOM 15287 N N . THR B 1 951 ? -30.703 41.156 20.453 1 85.94 951 THR B N 1
ATOM 15288 C CA . THR B 1 951 ? -31.094 42.562 20.344 1 85.94 951 THR B CA 1
ATOM 15289 C C . THR B 1 951 ? -30.156 43.312 19.406 1 85.94 951 THR B C 1
ATOM 15291 O O . THR B 1 951 ? -28.938 43.125 19.469 1 85.94 951 THR B O 1
ATOM 15294 N N . VAL B 1 952 ? -30.703 44.125 18.609 1 87.62 952 VAL B N 1
ATOM 15295 C CA . VAL B 1 952 ? -29.891 44.812 17.609 1 87.62 952 VAL B CA 1
ATOM 15296 C C . VAL B 1 952 ? -29.844 46.312 17.906 1 87.62 952 VAL B C 1
ATOM 15298 O O . VAL B 1 952 ? -30.859 46.906 18.266 1 87.62 952 VAL B O 1
ATOM 15301 N N . TYR B 1 953 ? -28.703 46.781 17.844 1 86.12 953 TYR B N 1
ATOM 15302 C CA . TYR B 1 953 ? -28.453 48.219 18.062 1 86.12 953 TYR B CA 1
ATOM 15303 C C . TYR B 1 953 ? -27.859 48.875 16.812 1 86.12 953 TYR B C 1
ATOM 15305 O O . TYR B 1 953 ? -27.25 48.188 15.984 1 86.12 953 TYR B O 1
ATOM 15313 N N . ASP B 1 954 ? -28.094 50.188 16.656 1 80.06 954 ASP B N 1
ATOM 15314 C CA . ASP B 1 954 ? -27.484 50.938 15.555 1 80.06 954 ASP B CA 1
ATOM 15315 C C . ASP B 1 954 ? -26 51.188 15.797 1 80.06 954 ASP B C 1
ATOM 15317 O O . ASP B 1 954 ? -25.578 51.375 16.938 1 80.06 954 ASP B O 1
ATOM 15321 N N . VAL B 1 955 ? -25.156 50.906 14.758 1 71.38 955 VAL B N 1
ATOM 15322 C CA . VAL B 1 955 ? -23.734 51.219 14.812 1 71.38 955 VAL B CA 1
ATOM 15323 C C . VAL B 1 955 ? -23.484 52.594 14.188 1 71.38 955 VAL B C 1
ATOM 15325 O O . VAL B 1 955 ? -23.891 52.844 13.055 1 71.38 955 VAL B O 1
ATOM 15328 N N . PHE B 1 956 ? -23.562 53.75 14.852 1 57.75 956 PHE B N 1
ATOM 15329 C CA . PHE B 1 956 ? -23.375 55.062 14.25 1 57.75 956 PHE B CA 1
ATOM 15330 C C . PHE B 1 956 ? -21.906 55.312 13.93 1 57.75 956 PHE B C 1
ATOM 15332 O O . PHE B 1 956 ? -21.016 54.812 14.617 1 57.75 956 PHE B O 1
#

Secondary structure (DSSP, 8-state):
--GGGSGGGSGGG------------B---SSPPPGGGS---SSPP----PPPP---PPEEEEEETTEEEEES--EEEEHHHHHHTTS-TT-TTTS-TT-EE--SSS-HHHHHHHTTSS--TTSTTGGGGS-GGGGGS-EEEEEEE--SS--TTSEEEEEE---BSEEEEEETTEEEEEEESSSPPEEEE-TTT--SS-EEEEEEEEPPS---------SS----SS-GGGGG-SS-GGGG-BTTBPPPTTTT-B--S-EEEEEE-SEEEEEEEEEEEEETTEEEEEEEEEEEEEEE-SSS-EEEEEEEEETTEEEEEEEEE-TT-EEEEEE-TTT-GGGEEESPPPP--TTTS----EEEEEEEEETTEEEEEEEEEE----EEEEEEEE-TTS-EEEEEE-TTTS--TT--SEEEEEEEE--GGGTT-EEEEEPTTS-GGGSEE-S-TT--S-EEEETTEE--EEEEEE--S-TT----HHHHHHHHHHHHHTT--EEEEGGGTT-SHHHHHHHHHHT-EEEEE-S---TTTBPPPS-HHHHHHHHHHHHHHHTT-TTEEEEESSSSSPPPHHHHHHHHHHHHHHT-SSEE-S-SSSBTSBPP---S--S-THHIIIII--EEEEEE----PPPHHHHHHHS-GGGSSS--HHHHHTT--TTSTTHHHHHHHHHHGGGS--SSHHHHHHHHHHHHHHHHHHHHHHHHTTBTTTEEEEEETTS--SSS-SSS-SB-TTSPBPHHHHHHHHHTSSEEEEE-TTT-EEEEEE-SS---TTEEEEEEEE-TT--EEEEEEEEE-PPTTEEEEEEE----TT--S-EEEEEEEE-TTS-EEEEEEEEESSSB-SS-GGGGG-----EEEEEEEEE-SS-EEEEEEEEE-SSS-EEEEEEEEEETTT--B-SS-EES--SEEE-TT-EEEEEEE--TT--GGGEEEEEE-TTSPPEEEE--/--GGGSSGGGGGG------------B---SSPPPGGGS---SSPP----PPPP-----EEEEEETTEEEEES--EEEEHHHHHHTTS-TT-TTTS-TT-EE--SSS-HHHHHHHTTSS--TTSTTGGGGS-GGGGGS-EEEEEEE--SS--TTSEEEEEE---BSEEEEEETTEEEEEEESSSPPEEEE-TTT--SS-EEEEEEEEPPS---------SS---SSS-GGGGG-SS-GGGG-BTTBPPPTTTT-B--S-EEEEEE-SEEEEEEEEEEEEETTEEEEEEEEEEEEEEE-SSS-EEEEEEEEETTEEEEEEEEE-TT-EEEEEE-TTT-GGGEEESPPPP--TTTS----EEEEEEEEETTEEEEEEEEEE----EEEEEEEE-TTS-EEEEEE-HHHH--TT--SEEEEEEEE--GGGTT-EEEEEPTTS-GGGSEE-S-TT--S-EEEETTEE--EEEEEE--S-TT----HHHHHHHHHHHHHTT--EEEEGGGTT-SHHHHHHHHHHT-EEEEE-S---TTTBPPPS-HHHHHHHHHHHHHHHTT-TTEEEEESSSSSPPPHHHHHHHHHHHHHHT-SSEE-S-SSSBTSBPP---S--S-THHIIIII--EEEEEE----PPPHHHHHHHS-GGGSSS--HHHHHTT--TTSTTHHHHHHHHHHGGGS--SSHHHHHHHHHHHHHHHHHHHHHHHHTTTTSSEEEEEETTSS-SSS-SSS-SB-TTSPBPHHHHHHHHHTSSEEEEE-TTT-EEEEEE-SS---TTEEEEEEEE-TT--EEEEEEEEE-PPTTEEEEEEE----TT--S-EEEEEEEE-TT--EEEEEEEEESSSB-SS-GGGGG-----EEEEEEEEE-SS-EEEEEEEEE-SSS-EEEEEEEEEETTT--B-SS-EES--SEEE-TT-EEEEEEE--TT--GGGEEEEEE-TTSPPEEEE--

Radius of gyration: 41.11 Å; Cα contacts (8 Å, |Δi|>4): 5000; chains: 2; bounding box: 75×121×105 Å

Foldseek 3Di:
DPPPPPPPPPPPPPPPPPVPVQQDAFQFDPDADPPVFFFDDPDDDDAFDFAADDQDAWDWDDPDWQKTFTDWRKWKDWPVVCVVVVDDPLCCPVDPRRIFRADPLFFPVVRCCVRRVFPDCQFFNSQVVDALCLLQIKMKMKHWDADPDDQPQKWKKKKQQFFPAKKWKDKSRHTFDIAGAGGFMDITTCSVPDDRHTMMIMMIFGHFPDLHAWHQFFQAGQTDQFRNSQQRPPAQRCCSGHLQDTHPSNSGGDSNHIMMMHIFHQKDKALKAWDWDAPPLHRFKIKIKIKIKIFGQADAWFWKKKWKDWPPDIDIDIDTAGHRGMDIDMDTCVVPVSSIHGRDDAAAFQLADAQDKIKIWMFIDGPRDTGTIDIDIFGHKAKKKWAWAQEPVRDTFIWIAFLSQLLCVLPFQWDQVPWDADDDPQRQAIHTYGDPVHDPVNTHTDDPRVFGAMWMDMSHHTAQAEAFEDSAQASRSPDDLVQRLLLLVLCSLLLGQEYEPAQQRHLDDSNLVSSSRSRYAYNYEHNREAPSHHDHHPDLPSNLSSVLSSCSVRLRRPRYAEYEHHHAAFDPPVCRRVVSSSCCVSHSRHDYDGGQAHHSADGADDAADDFDLLCLQVPNQFHAYREYFYWFFAAPLLLCVRYPPSCQPDPGGSQSSQSCNCNDRVSVVLQVLLQLAQPGGDPGNNLSQLSSLLLLQQNLLSNLVSNLVCQVVRRRYYYYPGQDRNGQHRGGHQHGSQQHGGSNSQSSSQNSPQWHWDQRQNQRWIKIAHQYQDKFAFKKKKKWKAAFLRDTDDIDIDTWIGHHRDMTIDDHDDDDPVPQAWIKIKMWIAGPVRHTDHIDIFTDHVGGTSRDRCNSVNAAADKDKDWDFDDDPVFTKIKIKIWGQDRGKFFWKAKFKAFQPPRRGQPDKNKSHTGDMAHHGGIDIIMITHDNPDDQPTIWMWMDTSHDDIDIGDND/DPPDPPPPPPPPPPPPPPPPPQQDAFQFDPDADPPVFFFDDPDDDDAFDFAADDQDAWDWDDPDWQKTFTDWRKWKDWPVVCVVVVDDPLCCPVDPRVIFRADPLFFPVVRCCVRRVFPDCQFFNSQVVDALCLLQTKMKMKHWDADPDDQPQKWKKKKQQFFPAKKWKDKSRHTFDIAGAGGFMDITTCSVPDDRHTMMIMMIFGHFPDLHAWHQFFQAGQTQQFRNSQQRPPAQRCCSGGLQDTHPSNSGGDSNHIMMMHIFHQKDKALKAWDWDAPPLHRFKIKIKIKIKIFGQAQAWFWKKKWKDWPPDIDIDIDTAGHRGMDIDMDTCVVPVSSIDGRDDAAAFQLADAQDKIKIWIFIDGPRDTGTIDIDIFGHKAKKKWAWAQEPVRDTFIWIAFLSQLLCVLPFQWDQVPWDADDDPQRQAIHTYGDPVHDPVNTHTDDPRVFGAMWMDMSNHTAQAEAFEDSAQASRSPDDLVQRLLLLVLRSLLLGQEYEPAQQRHLDDSNLVSSSRSRYAYNYEHNHEAPSHHDHHPDLPSNLSSVLSSCSPRLRRPRYAEYEHHHAAFPPPVCRRVVSSSCCVSHSRHDHDGGQAHHSADGADDAADDFDLLCLQVPNQFHAYREYFYWFFAAPLLLCVRYPPSQFPDPGGSQSSQSCNCNDRVSVVLQVLLQLAQPGGDPGNNLSQLSSLLLLQQNLLSNLVSNLVCQVVRRRYYYYPGQDRNGQHRGGHQHGSQQHGGSNSQSSSQNSPQWHWDQRQNQRWIKIAHQYQDKFAFKKKKKWKADFLRDTDDIDIDTWIGHHRDMTIDDHDDDDPVPQAWIKIKMWIAGPVRHTDHIDIFTDHPGGTSRDRHNSVNAAADKDKDWDFDDDPVFTKIKIKIWGQDRGKFFWKAKFKAFQPPRRGQPDKNKSHTGDMAHHGGIDIIMITHDNPDDQPTIWMWMDTSHDDIDIGDRD

Solvent-accessible surface area (backbone atoms only — not comparable to full-atom values): 96504 Å² total; per-residue (Å²): 140,79,72,78,72,68,70,71,70,65,70,69,68,70,60,72,80,67,79,67,78,67,72,67,66,39,57,42,41,41,60,78,78,58,77,88,60,49,60,64,68,76,55,78,88,70,80,44,63,66,56,80,78,72,94,51,69,30,42,68,41,80,66,57,65,55,25,27,34,58,32,63,34,31,30,31,42,47,47,69,60,47,60,48,65,59,53,44,90,76,42,61,86,85,59,46,86,84,38,41,66,39,46,64,51,13,16,54,53,43,18,38,36,76,38,14,71,39,48,61,48,64,37,49,68,37,47,78,75,48,64,62,61,56,24,73,40,39,36,33,37,36,34,43,37,51,52,89,59,89,60,82,96,41,37,33,33,42,36,38,53,16,38,27,26,31,35,45,34,28,41,65,58,38,78,57,51,66,48,59,34,34,56,29,64,39,79,31,78,35,53,92,56,64,49,65,61,76,30,33,42,38,37,43,32,36,43,56,65,34,54,57,48,50,43,67,28,12,60,78,42,48,59,56,74,24,19,32,30,28,35,55,20,40,46,57,40,54,27,30,7,26,75,73,41,59,44,34,45,29,49,61,27,30,42,57,33,59,39,35,39,34,56,32,46,53,60,44,76,44,69,55,42,66,46,48,45,51,57,71,76,46,67,50,40,34,39,38,33,42,37,34,35,36,37,22,74,36,89,54,65,42,67,35,35,42,37,43,31,46,87,90,42,75,49,76,48,78,42,78,35,44,44,65,30,70,38,80,46,73,47,38,37,90,81,35,62,78,34,47,37,68,62,55,70,53,37,29,42,38,70,70,50,54,41,48,68,47,55,38,40,37,35,37,26,50,92,89,37,78,49,46,45,45,76,45,66,36,39,43,49,34,50,34,38,30,33,28,32,26,40,83,86,70,40,86,40,28,30,36,45,30,41,60,74,57,60,46,87,38,44,58,59,60,32,70,86,70,41,47,66,40,69,75,96,46,47,73,20,25,27,39,17,43,29,84,89,51,60,70,80,72,38,45,76,47,98,49,77,86,42,50,32,42,37,49,20,53,70,74,39,81,48,78,40,30,35,18,26,36,52,38,74,31,68,58,46,76,78,46,60,81,66,48,46,60,59,54,48,48,40,40,70,27,43,22,26,32,34,29,31,43,31,35,49,53,82,49,67,58,55,52,51,49,24,33,62,51,11,26,30,25,41,35,23,32,51,36,54,37,55,73,32,42,44,64,50,49,40,50,62,63,33,49,53,26,52,52,41,46,45,40,70,52,62,36,43,63,20,60,54,33,44,24,50,15,35,45,24,60,49,57,79,90,44,40,66,56,48,41,31,47,45,28,59,64,61,30,48,54,50,76,43,58,27,53,21,26,52,24,22,28,61,62,47,61,59,30,47,64,80,59,57,58,45,32,53,76,72,58,51,44,22,22,23,57,25,34,22,36,62,21,57,47,43,45,82,58,50,62,71,33,34,47,80,68,44,48,53,69,87,42,34,51,45,11,45,27,37,43,36,50,73,42,50,43,36,54,60,50,52,49,44,41,25,40,29,42,77,41,68,61,90,43,48,56,54,40,26,48,46,37,26,49,34,18,16,38,46,38,20,45,46,48,41,24,36,42,76,30,46,79,62,50,20,31,27,47,18,26,40,27,42,48,40,30,46,70,50,36,49,25,18,26,33,40,65,73,50,52,71,26,31,27,31,41,14,33,23,54,48,40,32,48,50,26,56,46,71,39,80,85,74,30,24,36,34,29,36,22,59,25,90,63,59,40,64,64,13,38,36,35,46,36,32,22,42,60,58,46,48,78,77,44,77,48,76,42,75,41,55,37,40,45,56,32,60,30,72,52,63,70,62,78,81,62,81,87,65,71,55,68,29,43,35,40,35,38,33,21,40,69,86,62,49,80,65,27,75,39,76,41,65,35,54,93,49,80,54,38,56,56,40,71,61,45,63,47,57,57,62,59,67,47,78,48,51,45,62,47,74,54,102,86,40,36,32,37,41,31,42,39,30,25,78,32,68,37,40,36,52,40,36,34,74,41,53,16,32,58,84,79,62,46,70,55,63,55,51,50,60,74,60,51,54,43,71,32,43,41,69,33,70,46,79,37,45,32,42,44,50,82,81,63,68,75,92,46,41,23,36,35,38,32,33,67,54,39,74,70,42,74,40,78,49,96,142,80,73,79,70,70,68,70,72,65,68,70,69,70,60,73,79,67,77,68,79,69,71,66,66,38,56,43,41,40,60,78,77,58,78,89,61,49,58,63,69,76,56,78,88,71,80,43,63,66,57,81,77,71,93,51,69,31,40,69,40,83,67,55,64,55,25,26,34,58,32,63,34,30,29,32,42,47,44,69,60,49,59,48,65,61,52,44,91,77,42,59,86,84,59,47,87,84,38,40,67,39,46,65,50,14,15,54,53,42,18,38,35,75,36,14,69,38,47,62,49,65,36,48,67,38,48,79,75,48,64,62,61,54,23,75,40,39,36,35,38,34,33,42,37,52,52,90,60,87,60,81,96,41,36,32,33,42,35,38,53,16,37,27,26,30,35,44,33,28,42,66,59,39,77,58,49,67,50,59,35,32,55,27,63,39,80,32,78,34,54,93,57,66,49,63,62,76,31,34,41,38,36,42,31,37,42,56,64,35,54,56,47,52,44,68,27,12,59,78,41,50,62,80,53,27,20,34,29,28,35,56,21,38,46,58,42,55,27,28,12,26,76,74,40,59,45,35,43,28,49,62,27,30,43,57,34,58,39,34,39,36,56,31,45,53,59,45,76,45,70,54,42,65,46,48,45,51,56,71,79,46,68,50,40,34,38,38,32,42,37,34,35,36,37,22,75,35,91,54,66,41,69,35,34,42,36,44,31,47,86,89,43,75,48,75,48,76,43,79,34,45,44,66,30,70,37,80,47,74,47,38,36,89,82,35,63,79,34,48,36,68,62,57,70,52,37,28,43,39,71,70,50,56,42,48,69,47,55,39,39,36,34,38,28,49,92,87,36,78,49,45,46,46,77,46,65,35,39,41,50,35,50,34,40,32,33,27,33,24,40,83,86,70,42,87,41,28,28,35,44,32,42,62,74,59,58,46,86,37,43,59,58,61,32,68,87,70,41,46,67,41,68,75,96,46,49,72,21,26,28,38,18,42,30,84,90,52,60,72,80,72,38,45,78,47,98,49,76,87,42,48,34,43,38,47,23,52,66,74,38,80,48,77,40,30,35,17,26,35,53,38,74,31,68,56,47,77,78,46,60,83,66,48,47,58,59,54,48,47,40,40,72,27,43,23,25,31,36,28,32,41,31,36,50,54,82,48,69,59,53,51,53,48,24,35,62,50,11,26,29,25,42,36,25,31,50,33,54,37,57,73,30,46,44,65,50,50,41,50,62,63,34,49,53,25,53,50,41,45,44,40,70,51,63,36,43,62,19,59,54,34,45,23,50,16,35,46,25,61,47,59,80,89,44,40,66,55,50,39,30,47,46,29,57,64,61,30,49,54,50,76,44,58,26,54,21,26,50,22,23,28,61,61,47,62,59,32,46,65,80,60,56,61,45,32,53,76,72,58,51,44,23,21,21,59,26,34,21,36,61,19,58,47,43,44,84,57,50,62,71,32,35,47,80,68,45,50,53,68,86,42,35,51,44,10,46,28,37,42,34,50,74,42,50,44,36,55,60,49,53,49,45,42,24,41,29,42,78,43,68,61,90,45,48,57,53,41,27,49,46,37,26,49,34,18,17,38,49,37,21,46,46,48,41,24,36,43,78,29,45,80,63,51,21,31,28,45,20,26,42,28,44,48,41,31,47,66,51,36,50,25,18,26,31,41,64,73,50,51,70,25,32,26,30,40,15,33,24,53,47,40,33,47,51,25,55,47,72,39,79,85,72,30,24,35,33,30,34,20,60,26,86,62,59,40,64,63,12,39,36,36,45,36,32,22,43,62,56,46,47,78,75,46,79,48,76,44,73,41,56,36,40,44,56,32,59,30,72,51,65,69,61,80,80,61,80,88,64,70,55,69,30,44,35,40,36,38,31,21,40,70,86,63,48,80,64,28,73,41,77,42,66,35,54,93,49,80,54,38,56,57,40,68,62,45,63,47,56,60,61,59,67,48,77,47,51,46,60,47,76,53,100,88,38,36,33,38,42,32,43,38,30,25,76,33,67,39,40,35,50,40,36,35,73,41,52,15,32,60,84,80,62,47,68,58,63,55,52,50,60,74,60,53,56,41,71,32,43,42,69,32,70,46,80,35,45,32,42,42,51,81,82,63,68,73,91,46,41,24,35,36,38,34,34,68,54,39,73,70,44,75,41,77,49,94

pLDDT: mean 92.82, std 11.58, range [20.61, 98.88]

InterPro domains:
  IPR006102 Glycoside hydrolase family 2, immunoglobulin-like beta-sandwich [PF00703] (281-381)
  IPR006103 Glycoside hydrolase family 2, catalytic domain [PF02836] (456-595)
  IPR008979 Galactose-binding-like domain superfamily [SSF49785] (66-263)
  IPR013783 Immunoglobulin-like fold [G3DSA:2.60.40.10] (266-381)
  IPR013783 Immunoglobulin-like fold [G3DSA:2.60.40.10] (754-850)
  IPR013783 Immunoglobulin-like fold [G3DSA:2.60.40.10] (859-953)
  IPR017853 Glycoside hydrolase superfamily [SSF51445] (446-754)
  IPR036156 Beta-Galactosidase/glucuronidase domain superfamily [SSF49303] (267-381)
  IPR036156 Beta-Galactosidase/glucuronidase domain superfamily [SSF49303] (754-846)
  IPR036156 Beta-Galactosidase/glucuronidase domain superfamily [SSF49303] (853-952)
  IPR041351 Exo-beta-D-glucosaminidase, Ig-fold domain [PF18368] (855-947)
  IPR043534 Exo-beta-D-glucosaminidase/Endo-beta-mannosidase [PTHR43536] (68-947)
  IPR054593 Beta-mannosidase-like, galactose-binding domain-like [PF22666] (95-257)

Sequence (1912 aa):
MMKNRFIYFLVFMLLPVVMMAQYKLNFGLRQQQPASELPKGKAPLIPAIRKSKTDMKGVVTPAGEQQYRLSDGWEMLDGKSVISSGKSVFDMAGNRADWYHATVPGTVLTTLVEQGVYPDPYFGLNNLHIPDSLCRKDWWYRINFDMPVDIDGKVTRLLLNGINYKADIWLNGKPVGDMAGAFKRGRFAVSDVVKPIGNVLAVHIFPPNNPGIPHEENEKWFGPNGGALCLDGPTFISSEGWDWIPGIRDRNIGIWQDVLIQVGGEVTMDNHQVITDLMLPDTTVADITVKTELHNEGNLTKNIQLNARIGNILVKKLFEVPAHGQVLATLSPKEFAALRLKNPKLWWPNGYGSQPLYNLDLELMDEGKVTESRTVRFGIRELSYQLTVDTSDRQDLRVEYSPTDVQQKGCPLFDYVSRRELKGKHKWTTIGRLRDEVDAADFKKIDDSGNPFLVIKVNGQPVFCRGGNWGMDDGMKRVSRERLEPYIRLHKEENFNMIRNWTGESTEEAFYELCDEYGMLVWNDFSISTEFYNLDPLDEALFLANATDIVKRYRNHPSIAIWCPRNEGYAPEGLEEQFQKMIAREDGTRHYHGNSRSLNLMASGPWSYIKEPLRYYTEYAEGFNSELGTPSVPAYSTVKKFIPEKDLWPIGDVWYYHDLHIGSFEWKDYIEDVNRMGNASCRDAQEFCRRAQVINYNSHRFMFEAWNHKMWNNTSGLLLWMSHPAWPSMIWQTYSYDYETHGSFYGCKKACEPVHIQWNMNDRKIAVANIGLTAYRNAVASFSVYDLNGKLLYDRKMKISPAANALSTAEEVIIPQDIDKLVLVRLQLKDSKGQLLSVNDYWYEKGLSCAPVSLGSVGPVHLQASVKRKMNAKDNRCIVNMKNTSGRIAAFVKLNVVDAITGEPVLPAYTSEGYFNLLPGESKIVDIDLPESTSSDKLKLAVEQLNGESTVYDVFMMKNRFIYFLVFMLLPVVMMAQYKLNFGLRQQQPASELPKGKAPLIPAIRKSKTDMKGVVTPAGEQQYRLSDGWEMLDGKSVISSGKSVFDMAGNRADWYHATVPGTVLTTLVEQGVYPDPYFGLNNLHIPDSLCRKDWWYRINFDMPVDIDGKVTRLLLNGINYKADIWLNGKPVGDMAGAFKRGRFAVSDVVKPIGNVLAVHIFPPNNPGIPHEENEKWFGPNGGALCLDGPTFISSEGWDWIPGIRDRNIGIWQDVLIQVGGEVTMDNHQVITDLMLPDTTVADITVKTELHNEGNLTKNIQLNARIGNILVKKLFEVPAHGQVLATLSPKEFAALRLKNPKLWWPNGYGSQPLYNLDLELMDEGKVTESRTVRFGIRELSYQLTVDTSDRQDLRVEYSPTDVQQKGCPLFDYVSRRELKGKHKWTTIGRLRDEVDAADFKKIDDSGNPFLVIKVNGQPVFCRGGNWGMDDGMKRVSRERLEPYIRLHKEENFNMIRNWTGESTEEAFYELCDEYGMLVWNDFSISTEFYNLDPLDEALFLANATDIVKRYRNHPSIAIWCPRNEGYAPEGLEEQFQKMIAREDGTRHYHGNSRSLNLMASGPWSYIKEPLRYYTEYAEGFNSELGTPSVPAYSTVKKFIPEKDLWPIGDVWYYHDLHIGSFEWKDYIEDVNRMGNASCRDAQEFCRRAQVINYNSHRFMFEAWNHKMWNNTSGLLLWMSHPAWPSMIWQTYSYDYETHGSFYGCKKACEPVHIQWNMNDRKIAVANIGLTAYRNAVASFSVYDLNGKLLYDRKMKISPAANALSTAEEVIIPQDIDKLVLVRLQLKDSKGQLLSVNDYWYEKGLSCAPVSLGSVGPVHLQASVKRKMNAKDNRCIVNMKNTSGRIAAFVKLNVVDAITGEPVLPAYTSEGYFNLLPGESKIVDIDLPESTSSDKLKLAVEQLNGESTVYDVF

Nearest PDB structures (foldseek):
  2vzt-assembly2_B  TM=8.534E-01  e=1.715E-57  Amycolatopsis orientalis
  2x09-assembly2_B  TM=8.492E-01  e=2.006E-57  Amycolatopsis orientalis
  2vzo-assembly1_A  TM=8.398E-01  e=1.628E-57  Amycolatopsis orientalis
  2vzu-assembly2_B  TM=8.406E-01  e=4.392E-57  Amycolatopsis orientalis
  2vzo-assembly2_B  TM=8.395E-01  e=1.248E-56  Amycolatopsis orientalis